Protein AF-0000000087151338 (afdb_homodimer)

pLDDT: mean 82.84, std 10.72, range [40.22, 98.25]

Secondary structure (DSSP, 8-state):
---EEEEEEEEESBTTB--TTS-EEEE--TTSEEEEE--TTSSHHHHHHHHHHHHHS--HHHHTS-GGG-GGGGSB-TT-TT-EEEEEEEEEETTS---EEEEEEEETT--EEEEESTT--HHHHHHHH--TTTEEEHHHHHHHHHS-HHHHHHHHHHHTT-HHHHHHHHHHHHHH-HHHHHHHHTHHHHHHHHHHHHHHHHHHHHHHHHHHHHHH-SPP-TTS-HHHHHHHHHHHHHTSTTTHHHHTT--GGGS-HHHHHHHHHHHHTSHHHHHHHHHHHHHHHHHHHHHTSPPHHHHHHHHHHHHHHHHHHHTSS-HHHHHHHHHHHHHHHSTT---TTB-TTT--B-SS-HHHHHHHHHGGGHHHHHHHHHHHHHHHHTTGGG-HHHHHHH--TTS--HHHHHHHHHHTT---HHHHHHHHHHHHHHHHHHHHHHHHHHHHHHHHHHHS-S-HHHHHHHHHHHHHHHHHHHHHHHHHHHHHHHHHHHHHHHHHHHHHHHHHHHHHHHHHHHHHHHHHHHHHHHHHHHHHHH-SSEEEEEEE-TT---EEEEEEEETTEEEEEHHHH--HHHHHHHHHHHHHHHHHT--SSB-EEEEES-STTS-HHHHHHHHHHIIIIISTTTSTTSPEEEEEE--HHHHHHHHHTTTSTTEEEEEEEE-SSS-EEESTTHHHHHHHHHHHHHHTT-HHHHHHHHHHHHHHHHHHHHHHHT--B-HHHHH---TTHHHHHHHHHHHHHHHHHHTT-----HHHHHHHHHHHHHHIIIIIHHHHS-------HHHHHHHHHHHHHHHHTTEEESSTTSS-EEE-SSSS---/---EEEEEEEEESBTTB--TTS-EEEE--TTSEEEEE--TTSSHHHHHHHHHHHHHS--HHHHTS-GGG-GGGGSB-TT-TT-EEEEEEEEEETTS---EEEEEEEETT--EEEEESTT--HHHHHHHH--TTTEEEHHHHHHHHHS-HHHHHHHHHHHTT-HHHHHHHHHHHHHH-HHHHHHHHTHHHHHHHHHHHHHHHHHHHHHHHHHHHHHH-SPP-TTS-HHHHHHHHHHHHHTSTTTHHHHTT--GGGS-HHHHHHHHHHHHTSHHHHHHHHHHHHHHHHHHHHHTSPPHHHHHHHHHHHHHHHHHHHTSS-HHHHHHHHHHHHHHHSTT---TTB-TTT--B-SS-HHHHHHHHHHTTHHHHHHHHHHHHHHHHTTGGG-HHHHHHH--TTS--HHHHHHHHHHTT---HHHHHHHHHHHHHHHHHHHHHHHHHHHHHHHHHHHS-S-HHHHHHHHHHHHHHHHHHHHHHHHHHHHHHHHHHHHHHHHHHHHHHHHHHHHHHHHHHHHHHHHHHHHHHHHHHHHHHH-SSEEEEEEE-TT---EEEEEEEETTEEEEEHHHH--HHHHHHHHHHHHHHHHHT--SSB-EEEEES-STTS-HHHHHHHHHHIIIIISTTTSTTSPEEEEEE--HHHHHHHHHTTTSTTEEEEEEEE-SSS-EEESTTHHHHHHHHHHHHHHTT-HHHHHHHHHHHHHHHHHHHHHHHT--B-GGGGGS-HHHHHHHHHHHHHHHHHHHHHTT---S-HHHHHHHHHHHHHHIIIIIHHHHT-------HHHHHHHHHHHHHHHHTTEEESSTTSS-EEE-SSSS---

Sequence (1646 aa):
MSGWYLQKISIEGFRGINNEGAPLVLKLKPDCVNSISAPNGVGKTSIFDAVVYAITGRVPKLDDLPAAEKGPSYYLNRFHAGGVGTITLTLAPAGGGAEVDVTVRRNGAGGRTVTASPGADGNAILADLNREFVLLDGKTFQDFIDLAPQKRGRSFAGLLGLKRYSSLRQGLASLTNTKAFNNHFGVAAKEARQSSAVVSVQRARSNIREAFTALVGDEYDPAEAEATMLAKAHSALSGIELLKPLCEGKTFEEIDPSSCVDAAKAAEGGEARAELAKILREEARWSEAVKAAPSEADAKRLVELAEARDTALKLTQGDLFRQLYGVSEAILADDDWADKCVCPTCDRSDAVSVLDHVRHKIAAFEAVETASADLAREWTEKGWNQLDELERLGHQADEQAQLADAKDVGLKGALDGGRARAVTEWLKTLTDRAVAQVKQLTDSKVALEKGLPEKLTAVVEKAEAARRLQSNLSDLRAALGEQATVAAELARIARVKSFLDTASSCFARAESAASARRLAAIEPITRDIFAAIMYTDVVPALRKRAGSEDLSISLAQFWTLPDISAQAVLSESYRNAFAISVYLAAASLYGGGARFLILDDVTSSFDSGHQFHLMNVIKGQFARPGVPDGPQVILLSHDKVLEKLFNTNANEGGWWHQCIQGTARTSVLPQSGAIHKIRDATHAFLDTGNTDDAAPRIRQYLEFKLEEVISRVGIPVPIGIAFNDDRHMAKNLIDAIKAAVDLHDAAGRLVLEPAQLAGLGTAVATIVSNYLSHWSTGQTHAFTAPSLKGVMQAIENFALCFQFQHPAGSNQYRYYRSLSQKIMSGWYLQKISIEGFRGINNEGAPLVLKLKPDCVNSISAPNGVGKTSIFDAVVYAITGRVPKLDDLPAAEKGPSYYLNRFHAGGVGTITLTLAPAGGGAEVDVTVRRNGAGGRTVTASPGADGNAILADLNREFVLLDGKTFQDFIDLAPQKRGRSFAGLLGLKRYSSLRQGLASLTNTKAFNNHFGVAAKEARQSSAVVSVQRARSNIREAFTALVGDEYDPAEAEATMLAKAHSALSGIELLKPLCEGKTFEEIDPSSCVDAAKAAEGGEARAELAKILREEARWSEAVKAAPSEADAKRLVELAEARDTALKLTQGDLFRQLYGVSEAILADDDWADKCVCPTCDRSDAVSVLDHVRHKIAAFEAVETASADLAREWTEKGWNQLDELERLGHQADEQAQLADAKDVGLKGALDGGRARAVTEWLKTLTDRAVAQVKQLTDSKVALEKGLPEKLTAVVEKAEAARRLQSNLSDLRAALGEQATVAAELARIARVKSFLDTASSCFARAESAASARRLAAIEPITRDIFAAIMYTDVVPALRKRAGSEDLSISLAQFWTLPDISAQAVLSESYRNAFAISVYLAAASLYGGGARFLILDDVTSSFDSGHQFHLMNVIKGQFARPGVPDGPQVILLSHDKVLEKLFNTNANEGGWWHQCIQGTARTSVLPQSGAIHKIRDATHAFLDTGNTDDAAPRIRQYLEFKLEEVISRVGIPVPIGIAFNDDRHMAKNLIDAIKAAVDLHDAAGRLVLEPAQLAGLGTAVATIVSNYLSHWSTGQTHAFTAPSLKGVMQAIENFALCFQFQHPAGSNQYRYYRSLSQKI

Nearest PDB structures (foldseek):
  6qj1-assembly1_A  TM=5.533E-01  e=1.615E-11  Thermochaetoides thermophila
  5dac-assembly1_B  TM=5.597E-01  e=1.422E-09  Thermochaetoides thermophila DSM 1495
  5da9-assembly1_A  TM=5.575E-01  e=9.130E-10  Thermochaetoides thermophila DSM 1495
  7zr1-assembly1_C  TM=3.745E-01  e=2.147E-12  Thermochaetoides thermophila
  5dac-assembly1_A  TM=4.943E-01  e=1.367E-08  Thermochaetoides thermophila DSM 1495

InterPro domains:
  IPR027417 P-loop containing nucleoside triphosphate hydrolase [G3DSA:3.40.50.300] (5-319)
  IPR027417 P-loop containing nucleoside triphosphate hydrolase [G3DSA:3.40.50.300] (364-651)
  IPR027417 P-loop containing nucleoside triphosphate hydrolase [SSF52540] (5-642)
  IPR038729 Rad50/SbcC-type AAA domain [PF13476] (8-67)

Radius of gyration: 72.07 Å; Cα contacts (8 Å, |Δi|>4): 2625; chains: 2; bounding box: 87×226×131 Å

Structure (mmCIF, N/CA/C/O backbone):
data_AF-0000000087151338-model_v1
#
loop_
_entity.id
_entity.type
_entity.pdbx_description
1 polymer 'DNA replication and repair protein RecF'
#
loop_
_atom_site.group_PDB
_atom_site.id
_atom_site.type_symbol
_atom_site.label_atom_id
_atom_site.label_alt_id
_atom_site.label_comp_id
_atom_site.label_asym_id
_atom_site.label_entity_id
_atom_site.label_seq_id
_atom_site.pdbx_PDB_ins_code
_atom_site.Cartn_x
_atom_site.Cartn_y
_atom_site.Cartn_z
_atom_site.occupancy
_atom_site.B_iso_or_equiv
_atom_site.auth_seq_id
_atom_site.auth_comp_id
_atom_site.auth_asym_id
_atom_site.auth_atom_id
_atom_site.pdbx_PDB_model_num
ATOM 1 N N . MET A 1 1 ? 37.25 -17.375 -23.797 1 55.53 1 MET A N 1
ATOM 2 C CA . MET A 1 1 ? 35.875 -17.234 -23.328 1 55.53 1 MET A CA 1
ATOM 3 C C . MET A 1 1 ? 35.812 -17.312 -21.812 1 55.53 1 MET A C 1
ATOM 5 O O . MET A 1 1 ? 36.375 -18.219 -21.203 1 55.53 1 MET A O 1
ATOM 9 N N . SER A 1 2 ? 35.438 -16.219 -21.062 1 76.94 2 SER A N 1
ATOM 10 C CA . SER A 1 2 ? 35.406 -16.094 -19.609 1 76.94 2 SER A CA 1
ATOM 11 C C . SER A 1 2 ? 34.062 -16.609 -19.047 1 76.94 2 SER A C 1
ATOM 13 O O . SER A 1 2 ? 33.062 -16.594 -19.75 1 76.94 2 SER A O 1
ATOM 15 N N . GLY A 1 3 ? 34.125 -17.547 -18.016 1 89.25 3 GLY A N 1
ATOM 16 C CA . GLY A 1 3 ? 32.938 -18.047 -17.344 1 89.25 3 GLY A CA 1
ATOM 17 C C . GLY A 1 3 ? 33.125 -19.422 -16.75 1 89.25 3 GLY A C 1
ATOM 18 O O . GLY A 1 3 ? 34.219 -19.984 -16.828 1 89.25 3 GLY A O 1
ATOM 19 N N . TRP A 1 4 ? 32.062 -19.906 -16.156 1 93.62 4 TRP A N 1
ATOM 20 C CA . TRP A 1 4 ? 32.156 -21.141 -15.406 1 93.62 4 TRP A CA 1
ATOM 21 C C . TRP A 1 4 ? 31.047 -22.109 -15.789 1 93.62 4 TRP A C 1
ATOM 23 O O . TRP A 1 4 ? 29.906 -21.688 -15.969 1 93.62 4 TRP A O 1
ATOM 33 N N . TYR A 1 5 ? 31.375 -23.422 -15.977 1 95 5 TYR A N 1
ATOM 34 C CA . TYR A 1 5 ? 30.406 -24.5 -16.094 1 95 5 TYR A CA 1
ATOM 35 C C . TYR A 1 5 ? 30.281 -25.266 -14.781 1 95 5 TYR A C 1
ATOM 37 O O . TYR A 1 5 ? 31.219 -25.281 -13.977 1 95 5 TYR A O 1
ATOM 45 N N . LEU A 1 6 ? 29.203 -25.891 -14.578 1 96.19 6 LEU A N 1
ATOM 46 C CA . LEU A 1 6 ? 28.969 -26.672 -13.367 1 96.19 6 LEU A CA 1
ATOM 47 C C . LEU A 1 6 ? 29.203 -28.156 -13.617 1 96.19 6 LEU A C 1
ATOM 49 O O . LEU A 1 6 ? 28.516 -28.75 -14.453 1 96.19 6 LEU A O 1
ATOM 53 N N . GLN A 1 7 ? 30.094 -28.719 -12.883 1 96.31 7 GLN A N 1
ATOM 54 C CA . GLN A 1 7 ? 30.469 -30.109 -13.109 1 96.31 7 GLN A CA 1
ATOM 55 C C . GLN A 1 7 ? 29.844 -31.031 -12.055 1 96.31 7 GLN A C 1
ATOM 57 O O . GLN A 1 7 ? 29.531 -32.188 -12.344 1 96.31 7 GLN A O 1
ATOM 62 N N . LYS A 1 8 ? 29.891 -30.5 -10.938 1 96.12 8 LYS A N 1
ATOM 63 C CA . LYS A 1 8 ? 29.391 -31.312 -9.836 1 96.12 8 LYS A CA 1
ATOM 64 C C . LYS A 1 8 ? 28.734 -30.438 -8.758 1 96.12 8 LYS A C 1
ATOM 66 O O . LYS A 1 8 ? 29.156 -29.297 -8.539 1 96.12 8 LYS A O 1
ATOM 71 N N . ILE A 1 9 ? 27.656 -30.969 -8.086 1 96.62 9 ILE A N 1
ATOM 72 C CA . ILE A 1 9 ? 27.016 -30.375 -6.918 1 96.62 9 ILE A CA 1
ATOM 73 C C . ILE A 1 9 ? 27.016 -31.375 -5.762 1 96.62 9 ILE A C 1
ATOM 75 O O . ILE A 1 9 ? 26.609 -32.531 -5.93 1 96.62 9 ILE A O 1
ATOM 79 N N . SER A 1 10 ? 27.547 -30.984 -4.719 1 96.44 10 SER A N 1
ATOM 80 C CA . SER A 1 10 ? 27.516 -31.797 -3.506 1 96.44 10 SER A CA 1
ATOM 81 C C . SER A 1 10 ? 26.766 -31.078 -2.387 1 96.44 10 SER A C 1
ATOM 83 O O . SER A 1 10 ? 27.062 -29.938 -2.061 1 96.44 10 SER A O 1
ATOM 85 N N . ILE A 1 11 ? 25.734 -31.781 -1.771 1 96.44 11 ILE A N 1
ATOM 86 C CA . ILE A 1 11 ? 24.906 -31.141 -0.757 1 96.44 11 ILE A CA 1
ATOM 87 C C . ILE A 1 11 ? 24.797 -32.062 0.461 1 96.44 11 ILE A C 1
ATOM 89 O O . ILE A 1 11 ? 24.547 -33.25 0.323 1 96.44 11 ILE A O 1
ATOM 93 N N . GLU A 1 12 ? 24.984 -31.531 1.596 1 95.06 12 GLU A N 1
ATOM 94 C CA . GLU A 1 12 ? 24.781 -32.25 2.855 1 95.06 12 GLU A CA 1
ATOM 95 C C . GLU A 1 12 ? 24.109 -31.344 3.891 1 95.06 12 GLU A C 1
ATOM 97 O O . GLU A 1 12 ? 24.562 -30.219 4.117 1 95.06 12 GLU A O 1
ATOM 102 N N . GLY A 1 13 ? 23.016 -31.859 4.512 1 94.88 13 GLY A N 1
ATOM 103 C CA . GLY A 1 13 ? 22.406 -31.203 5.66 1 94.88 13 GLY A CA 1
ATOM 104 C C . GLY A 1 13 ? 21.703 -29.922 5.305 1 94.88 13 GLY A C 1
ATOM 105 O O . GLY A 1 13 ? 21.734 -28.953 6.074 1 94.88 13 GLY A O 1
ATOM 106 N N . PHE A 1 14 ? 21.156 -29.797 4.195 1 95.31 14 PHE A N 1
ATOM 107 C CA . PHE A 1 14 ? 20.531 -28.562 3.75 1 95.31 14 PHE A CA 1
ATOM 108 C C . PHE A 1 14 ? 19.109 -28.812 3.264 1 95.31 14 PHE A C 1
ATOM 110 O O . PHE A 1 14 ? 18.891 -29.672 2.418 1 95.31 14 PHE A O 1
ATOM 117 N N . ARG A 1 15 ? 18.141 -28.078 3.777 1 93.5 15 ARG A N 1
ATOM 118 C CA . ARG A 1 15 ? 16.734 -28.156 3.406 1 93.5 15 ARG A CA 1
ATOM 119 C C . ARG A 1 15 ? 16.219 -29.578 3.492 1 93.5 15 ARG A C 1
ATOM 121 O O . ARG A 1 15 ? 16.234 -30.188 4.562 1 93.5 15 ARG A O 1
ATOM 128 N N . GLY A 1 16 ? 15.805 -30.172 2.395 1 89.69 16 GLY A N 1
ATOM 129 C CA . GLY A 1 16 ? 15.25 -31.516 2.385 1 89.69 16 GLY A CA 1
ATOM 130 C C . GLY A 1 16 ? 16.297 -32.594 2.164 1 89.69 16 GLY A C 1
ATOM 131 O O . GLY A 1 16 ? 15.961 -33.781 1.986 1 89.69 16 GLY A O 1
ATOM 132 N N . ILE A 1 17 ? 17.547 -32.188 2.223 1 91.69 17 ILE A N 1
ATOM 133 C CA . ILE A 1 17 ? 18.641 -33.125 1.998 1 91.69 17 ILE A CA 1
ATOM 134 C C . ILE A 1 17 ? 19.391 -33.375 3.303 1 91.69 17 ILE A C 1
ATOM 136 O O . ILE A 1 17 ? 20.172 -32.531 3.736 1 91.69 17 ILE A O 1
ATOM 140 N N . ASN A 1 18 ? 19.172 -34.438 3.969 1 88.69 18 ASN A N 1
ATOM 141 C CA . ASN A 1 18 ? 19.875 -34.812 5.191 1 88.69 18 ASN A CA 1
ATOM 142 C C . ASN A 1 18 ? 21.25 -35.375 4.891 1 88.69 18 ASN A C 1
ATOM 144 O O . ASN A 1 18 ? 22.266 -34.719 5.152 1 88.69 18 ASN A O 1
ATOM 148 N N . ASN A 1 19 ? 21.422 -36.469 4.137 1 87.19 19 ASN A N 1
ATOM 149 C CA . ASN A 1 19 ? 22.609 -37.156 3.654 1 87.19 19 ASN A CA 1
ATOM 150 C C . ASN A 1 19 ? 23.781 -37 4.625 1 87.19 19 ASN A C 1
ATOM 152 O O . ASN A 1 19 ? 24.891 -36.656 4.215 1 87.19 19 ASN A O 1
ATOM 156 N N . GLU A 1 20 ? 23.547 -37.281 5.926 1 84.06 20 GLU A N 1
ATOM 157 C CA . GLU A 1 20 ? 24.562 -37.188 6.973 1 84.06 20 GLU A CA 1
ATOM 158 C C . GLU A 1 20 ? 25.734 -38.125 6.711 1 84.06 20 GLU A C 1
ATOM 160 O O . GLU A 1 20 ? 25.547 -39.344 6.652 1 84.06 20 GLU A O 1
ATOM 165 N N . GLY A 1 21 ? 26.859 -37.562 6.543 1 81.38 21 GLY A N 1
ATOM 166 C CA . GLY A 1 21 ? 28.078 -38.344 6.332 1 81.38 21 GLY A CA 1
ATOM 167 C C . GLY A 1 21 ? 28.203 -38.875 4.918 1 81.38 21 GLY A C 1
ATOM 168 O O . GLY A 1 21 ? 29.203 -39.5 4.586 1 81.38 21 GLY A O 1
ATOM 169 N N . ALA A 1 22 ? 27.234 -38.688 4.129 1 83.06 22 ALA A N 1
ATOM 170 C CA . ALA A 1 22 ? 27.219 -39.125 2.738 1 83.06 22 ALA A CA 1
ATOM 171 C C . ALA A 1 22 ? 26.484 -38.125 1.854 1 83.06 22 ALA A C 1
ATOM 173 O O . ALA A 1 22 ? 25.344 -38.312 1.474 1 83.06 22 ALA A O 1
ATOM 174 N N . PRO A 1 23 ? 27.219 -37.125 1.527 1 90.75 23 PRO A N 1
ATOM 175 C CA . PRO A 1 23 ? 26.578 -36.031 0.78 1 90.75 23 PRO A CA 1
ATOM 176 C C . PRO A 1 23 ? 25.969 -36.5 -0.538 1 90.75 23 PRO A C 1
ATOM 178 O O . PRO A 1 23 ? 26.438 -37.469 -1.124 1 90.75 23 PRO A O 1
ATOM 181 N N . LEU A 1 24 ? 24.828 -35.844 -0.952 1 90.38 24 LEU A N 1
ATOM 182 C CA . LEU A 1 24 ? 24.266 -36.031 -2.287 1 90.38 24 LEU A CA 1
ATOM 183 C C . LEU A 1 24 ? 25.172 -35.406 -3.348 1 90.38 24 LEU A C 1
ATOM 185 O O . LEU A 1 24 ? 25.422 -34.219 -3.342 1 90.38 24 LEU A O 1
ATOM 189 N N . VAL A 1 25 ? 25.734 -36.25 -4.164 1 91.81 25 VAL A N 1
ATOM 190 C CA . VAL A 1 25 ? 26.641 -35.781 -5.203 1 91.81 25 VAL A CA 1
ATOM 191 C C . VAL A 1 25 ? 26 -35.969 -6.574 1 91.81 25 VAL A C 1
ATOM 193 O O . VAL A 1 25 ? 25.672 -37.094 -6.957 1 91.81 25 VAL A O 1
ATOM 196 N N . LEU A 1 26 ? 25.781 -34.906 -7.23 1 93.38 26 LEU A N 1
ATOM 197 C CA . LEU A 1 26 ? 25.25 -34.906 -8.586 1 93.38 26 LEU A CA 1
ATOM 198 C C . LEU A 1 26 ? 26.312 -34.531 -9.602 1 93.38 26 LEU A C 1
ATOM 200 O O . LEU A 1 26 ? 26.859 -33.438 -9.562 1 93.38 26 LEU A O 1
ATOM 204 N N . LYS A 1 27 ? 26.609 -35.438 -10.461 1 91.94 27 LYS A N 1
ATOM 205 C CA . LYS A 1 27 ? 27.578 -35.188 -11.523 1 91.94 27 LYS A CA 1
ATOM 206 C C . LYS A 1 27 ? 26.891 -34.656 -12.781 1 91.94 27 LYS A C 1
ATOM 208 O O . LYS A 1 27 ? 25.875 -35.219 -13.211 1 91.94 27 LYS A O 1
ATOM 213 N N . LEU A 1 28 ? 27.406 -33.625 -13.297 1 95.06 28 LEU A N 1
ATOM 214 C CA . LEU A 1 28 ? 26.828 -32.969 -14.477 1 95.06 28 LEU A CA 1
ATOM 215 C C . LEU A 1 28 ? 27.828 -32.969 -15.625 1 95.06 28 LEU A C 1
ATOM 217 O O . LEU A 1 28 ? 29.031 -33.094 -15.422 1 95.06 28 LEU A O 1
ATOM 221 N N . LYS A 1 29 ? 27.281 -32.812 -16.766 1 91.69 29 LYS A N 1
ATOM 222 C CA . LYS A 1 29 ? 28.109 -32.75 -17.969 1 91.69 29 LYS A CA 1
ATOM 223 C C . LYS A 1 29 ? 27.906 -31.438 -18.703 1 91.69 29 LYS A C 1
ATOM 225 O O . LYS A 1 29 ? 26.781 -31.125 -19.125 1 91.69 29 LYS A O 1
ATOM 230 N N . PRO A 1 30 ? 28.953 -30.688 -18.938 1 91.69 30 PRO A N 1
ATOM 231 C CA . PRO A 1 30 ? 28.812 -29.391 -19.594 1 91.69 30 PRO A CA 1
ATOM 232 C C . PRO A 1 30 ? 28.391 -29.516 -21.062 1 91.69 30 PRO A C 1
ATOM 234 O O . PRO A 1 30 ? 27.812 -28.578 -21.609 1 91.69 30 PRO A O 1
ATOM 237 N N . ASP A 1 31 ? 28.625 -30.672 -21.656 1 89.75 31 ASP A N 1
ATOM 238 C CA . ASP A 1 31 ? 28.344 -30.812 -23.078 1 89.75 31 ASP A CA 1
ATOM 239 C C . ASP A 1 31 ? 27.109 -31.672 -23.312 1 89.75 31 ASP A C 1
ATOM 241 O O . ASP A 1 31 ? 27.016 -32.375 -24.312 1 89.75 31 ASP A O 1
ATOM 245 N N . CYS A 1 32 ? 26.266 -31.656 -22.344 1 89.5 32 CYS A N 1
ATOM 246 C CA . CYS A 1 32 ? 24.969 -32.344 -22.422 1 89.5 32 CYS A CA 1
ATOM 247 C C . CYS A 1 32 ? 23.875 -31.516 -21.766 1 89.5 32 CYS A C 1
ATOM 249 O O . CYS A 1 32 ? 24.156 -30.625 -20.953 1 89.5 32 CYS A O 1
ATOM 251 N N . VAL A 1 33 ? 22.719 -31.734 -22.203 1 90.69 33 VAL A N 1
ATOM 252 C CA . VAL A 1 33 ? 21.578 -31.25 -21.438 1 90.69 33 VAL A CA 1
ATOM 253 C C . VAL A 1 33 ? 21.328 -32.188 -20.25 1 90.69 33 VAL A C 1
ATOM 255 O O . VAL A 1 33 ? 21.047 -33.375 -20.438 1 90.69 33 VAL A O 1
ATOM 258 N N . ASN A 1 34 ? 21.531 -31.609 -19.078 1 91.31 34 ASN A N 1
ATOM 259 C CA . ASN A 1 34 ? 21.406 -32.406 -17.859 1 91.31 34 ASN A CA 1
ATOM 260 C C . ASN A 1 34 ? 19.969 -32.406 -17.344 1 91.31 34 ASN A C 1
ATOM 262 O O . ASN A 1 34 ? 19.281 -31.375 -17.406 1 91.31 34 ASN A O 1
ATOM 266 N N . SER A 1 35 ? 19.484 -33.5 -16.875 1 88.25 35 SER A N 1
ATOM 267 C CA . SER A 1 35 ? 18.156 -33.594 -16.266 1 88.25 35 SER A CA 1
ATOM 268 C C . SER A 1 35 ? 18.219 -34.406 -14.977 1 88.25 35 SER A C 1
ATOM 270 O O . SER A 1 35 ? 18.922 -35.406 -14.898 1 88.25 35 SER A O 1
ATOM 272 N N . ILE A 1 36 ? 17.609 -33.875 -13.969 1 87.5 36 ILE A N 1
ATOM 273 C CA . ILE A 1 36 ? 17.469 -34.562 -12.695 1 87.5 36 ILE A CA 1
ATOM 274 C C . ILE A 1 36 ? 15.977 -34.75 -12.375 1 87.5 36 ILE A C 1
ATOM 276 O O . ILE A 1 36 ? 15.242 -33.75 -12.266 1 87.5 36 ILE A O 1
ATOM 280 N N . SER A 1 37 ? 15.531 -35.938 -12.312 1 80.94 37 SER A N 1
ATOM 281 C CA . SER A 1 37 ? 14.133 -36.219 -12.023 1 80.94 37 SER A CA 1
ATOM 282 C C . SER A 1 37 ? 13.961 -36.812 -10.625 1 80.94 37 SER A C 1
ATOM 284 O O . SER A 1 37 ? 14.812 -37.562 -10.164 1 80.94 37 SER A O 1
ATOM 286 N N . ALA A 1 38 ? 13.031 -36.375 -9.922 1 75.69 38 ALA A N 1
ATOM 287 C CA . ALA A 1 38 ? 12.672 -36.875 -8.602 1 75.69 38 ALA A CA 1
ATOM 288 C C . ALA A 1 38 ? 11.172 -36.75 -8.359 1 75.69 38 ALA A C 1
ATOM 290 O O . ALA A 1 38 ? 10.547 -35.781 -8.789 1 75.69 38 ALA A O 1
ATOM 291 N N . PRO A 1 39 ? 10.602 -37.844 -7.77 1 68.56 39 PRO A N 1
ATOM 292 C CA . PRO A 1 39 ? 9.203 -37.688 -7.355 1 68.56 39 PRO A CA 1
ATOM 293 C C . PRO A 1 39 ? 9.008 -36.531 -6.391 1 68.56 39 PRO A C 1
ATOM 295 O O . PRO A 1 39 ? 9.977 -36 -5.844 1 68.56 39 PRO A O 1
ATOM 298 N N . ASN A 1 40 ? 7.785 -36.188 -6.211 1 71.94 40 ASN A N 1
ATOM 299 C CA . ASN A 1 40 ? 7.477 -35.062 -5.332 1 71.94 40 ASN A CA 1
ATOM 300 C C . ASN A 1 40 ? 7.891 -35.344 -3.891 1 71.94 40 ASN A C 1
ATOM 302 O O . ASN A 1 40 ? 7.703 -36.469 -3.396 1 71.94 40 ASN A O 1
ATOM 306 N N . GLY A 1 41 ? 8.516 -34.375 -3.305 1 73.81 41 GLY A N 1
ATOM 307 C CA . GLY A 1 41 ? 8.844 -34.438 -1.891 1 73.81 41 GLY A CA 1
ATOM 308 C C . GLY A 1 41 ? 10.211 -35.062 -1.627 1 73.81 41 GLY A C 1
ATOM 309 O O . GLY A 1 41 ? 10.641 -35.156 -0.477 1 73.81 41 GLY A O 1
ATOM 310 N N . VAL A 1 42 ? 10.883 -35.406 -2.666 1 71.38 42 VAL A N 1
ATOM 311 C CA . VAL A 1 42 ? 12.156 -36.125 -2.471 1 71.38 42 VAL A CA 1
ATOM 312 C C . VAL A 1 42 ? 13.273 -35.094 -2.27 1 71.38 42 VAL A C 1
ATOM 314 O O . VAL A 1 42 ? 14.273 -35.375 -1.605 1 71.38 42 VAL A O 1
ATOM 317 N N . GLY A 1 43 ? 13.102 -33.875 -2.902 1 79.81 43 GLY A N 1
ATOM 318 C CA . GLY A 1 43 ? 14.141 -32.906 -2.629 1 79.81 43 GLY A CA 1
ATOM 319 C C . GLY A 1 43 ? 14.602 -32.156 -3.867 1 79.81 43 GLY A C 1
ATOM 320 O O . GLY A 1 43 ? 15.633 -31.484 -3.848 1 79.81 43 GLY A O 1
ATOM 321 N N . LYS A 1 44 ? 13.992 -32.281 -4.898 1 84.94 44 LYS A N 1
ATOM 322 C CA . LYS A 1 44 ? 14.359 -31.594 -6.133 1 84.94 44 LYS A CA 1
ATOM 323 C C . LYS A 1 44 ? 14.5 -30.094 -5.898 1 84.94 44 LYS A C 1
ATOM 325 O O . LYS A 1 44 ? 15.508 -29.5 -6.281 1 84.94 44 LYS A O 1
ATOM 330 N N . THR A 1 45 ? 13.516 -29.578 -5.258 1 87.25 45 THR A N 1
ATOM 331 C CA . THR A 1 45 ? 13.531 -28.141 -5.012 1 87.25 45 THR A CA 1
ATOM 332 C C . THR A 1 45 ? 14.625 -27.766 -4.016 1 87.25 45 THR A C 1
ATOM 334 O O . THR A 1 45 ? 15.172 -26.672 -4.062 1 87.25 45 THR A O 1
ATOM 337 N N . SER A 1 46 ? 14.961 -28.672 -3.176 1 92.12 46 SER A N 1
ATOM 338 C CA . SER A 1 46 ? 16.047 -28.422 -2.221 1 92.12 46 SER A CA 1
ATOM 339 C C . SER A 1 46 ? 17.391 -28.297 -2.926 1 92.12 46 SER A C 1
ATOM 341 O O . SER A 1 46 ? 18.266 -27.562 -2.469 1 92.12 46 SER A O 1
ATOM 343 N N . ILE A 1 47 ? 17.516 -29.031 -4.023 1 93.62 47 ILE A N 1
ATOM 344 C CA . ILE A 1 47 ? 18.734 -28.891 -4.824 1 93.62 47 ILE A CA 1
ATOM 345 C C . ILE A 1 47 ? 18.812 -27.484 -5.395 1 93.62 47 ILE A C 1
ATOM 347 O O . ILE A 1 47 ? 19.844 -26.828 -5.309 1 93.62 47 ILE A O 1
ATOM 351 N N . PHE A 1 48 ? 17.75 -27.062 -5.949 1 93.94 48 PHE A N 1
ATOM 352 C CA . PHE A 1 48 ? 17.656 -25.703 -6.477 1 93.94 48 PHE A CA 1
ATOM 353 C C . PHE A 1 48 ? 17.969 -24.688 -5.395 1 93.94 48 PHE A C 1
ATOM 355 O O . PHE A 1 48 ? 18.781 -23.781 -5.602 1 93.94 48 PHE A O 1
ATOM 362 N N . ASP A 1 49 ? 17.391 -24.828 -4.188 1 94.75 49 ASP A N 1
ATOM 363 C CA . ASP A 1 49 ? 17.578 -23.922 -3.07 1 94.75 49 ASP A CA 1
ATOM 364 C C . ASP A 1 49 ? 19.031 -23.891 -2.617 1 94.75 49 ASP A C 1
ATOM 366 O O . ASP A 1 49 ? 19.562 -22.859 -2.211 1 94.75 49 ASP A O 1
ATOM 370 N N . ALA A 1 50 ? 19.578 -25.031 -2.66 1 96.44 50 ALA A N 1
ATOM 371 C CA . ALA A 1 50 ? 20.984 -25.125 -2.24 1 96.44 50 ALA A CA 1
ATOM 372 C C . ALA A 1 50 ? 21.891 -24.297 -3.145 1 96.44 50 ALA A C 1
ATOM 374 O O . ALA A 1 50 ? 22.75 -23.562 -2.66 1 96.44 50 ALA A O 1
ATOM 375 N N . VAL A 1 51 ? 21.656 -24.406 -4.395 1 96.5 51 VAL A N 1
ATOM 376 C CA . VAL A 1 51 ? 22.484 -23.656 -5.34 1 96.5 51 VAL A CA 1
ATOM 377 C C . VAL A 1 51 ? 22.203 -22.172 -5.219 1 96.5 51 VAL A C 1
ATOM 379 O O . VAL A 1 51 ? 23.125 -21.344 -5.254 1 96.5 51 VAL A O 1
ATOM 382 N N . VAL A 1 52 ? 20.984 -21.844 -5.078 1 95 52 VAL A N 1
ATOM 383 C CA . VAL A 1 52 ? 20.609 -20.438 -4.891 1 95 52 VAL A CA 1
ATOM 384 C C . VAL A 1 52 ? 21.328 -19.875 -3.674 1 95 52 VAL A C 1
ATOM 386 O O . VAL A 1 52 ? 21.906 -18.781 -3.742 1 95 52 VAL A O 1
ATOM 389 N N . TYR A 1 53 ? 21.281 -20.625 -2.594 1 96.12 53 TYR A N 1
ATOM 390 C CA . TYR A 1 53 ? 21.922 -20.156 -1.369 1 96.12 53 TYR A CA 1
ATOM 391 C C . TYR A 1 53 ? 23.422 -20.016 -1.56 1 96.12 53 TYR A C 1
ATOM 393 O O . TYR A 1 53 ? 24.031 -19.047 -1.099 1 96.12 53 TYR A O 1
ATOM 401 N N . ALA A 1 54 ? 23.953 -20.984 -2.162 1 97.31 54 ALA A N 1
ATOM 402 C CA . ALA A 1 54 ? 25.406 -20.953 -2.383 1 97.31 54 ALA A CA 1
ATOM 403 C C . ALA A 1 54 ? 25.812 -19.703 -3.152 1 97.31 54 ALA A C 1
ATOM 405 O O . ALA A 1 54 ? 26.766 -19.016 -2.775 1 97.31 54 ALA A O 1
ATOM 406 N N . ILE A 1 55 ? 25.094 -19.375 -4.102 1 95.38 55 ILE A N 1
ATOM 407 C CA . ILE A 1 55 ? 25.469 -18.281 -5.004 1 95.38 55 ILE A CA 1
ATOM 408 C C . ILE A 1 55 ? 25.062 -16.938 -4.395 1 95.38 55 ILE A C 1
ATOM 410 O O . ILE A 1 55 ? 25.859 -16 -4.387 1 95.38 55 ILE A O 1
ATOM 414 N N . THR A 1 56 ? 23.922 -16.844 -3.84 1 93 56 THR A N 1
ATOM 415 C CA . THR A 1 56 ? 23.391 -15.547 -3.457 1 93 56 THR A CA 1
ATOM 416 C C . THR A 1 56 ? 23.547 -15.32 -1.954 1 93 56 THR A C 1
ATOM 418 O O . THR A 1 56 ? 23.516 -14.18 -1.485 1 93 56 THR A O 1
ATOM 421 N N . GLY A 1 57 ? 23.469 -16.344 -1.205 1 94.31 57 GLY A N 1
ATOM 422 C CA . GLY A 1 57 ? 23.562 -16.25 0.243 1 94.31 57 GLY A CA 1
ATOM 423 C C . GLY A 1 57 ? 22.203 -16.203 0.915 1 94.31 57 GLY A C 1
ATOM 424 O O . GLY A 1 57 ? 22.109 -16.141 2.143 1 94.31 57 GLY A O 1
ATOM 425 N N . ARG A 1 58 ? 21.219 -16.281 0.15 1 93.69 58 ARG A N 1
ATOM 426 C CA . ARG A 1 58 ? 19.875 -16.234 0.729 1 93.69 58 ARG A CA 1
ATOM 427 C C . ARG A 1 58 ? 18.922 -17.156 -0.011 1 93.69 58 ARG A C 1
ATOM 429 O O . ARG A 1 58 ? 19.156 -17.5 -1.177 1 93.69 58 ARG A O 1
ATOM 436 N N . VAL A 1 59 ? 17.969 -17.656 0.654 1 93.94 59 VAL A N 1
ATOM 437 C CA . VAL A 1 59 ? 16.844 -18.359 0.072 1 93.94 59 VAL A CA 1
ATOM 438 C C . VAL A 1 59 ? 15.578 -17.516 0.191 1 93.94 59 VAL A C 1
ATOM 440 O O . VAL A 1 59 ? 14.914 -17.531 1.23 1 93.94 59 VAL A O 1
ATOM 443 N N . PRO A 1 60 ? 15.211 -16.812 -0.88 1 88.31 60 PRO A N 1
ATOM 444 C CA . PRO A 1 60 ? 14.117 -15.852 -0.815 1 88.31 60 PRO A CA 1
ATOM 445 C C . PRO A 1 60 ? 12.812 -16.469 -0.304 1 88.31 60 PRO A C 1
ATOM 447 O O . PRO A 1 60 ? 12.094 -15.844 0.478 1 88.31 60 PRO A O 1
ATOM 450 N N . LYS A 1 61 ? 12.453 -17.672 -0.655 1 87.5 61 LYS A N 1
ATOM 451 C CA . LYS A 1 61 ? 11.211 -18.328 -0.253 1 87.5 61 LYS A CA 1
ATOM 452 C C . LYS A 1 61 ? 11.125 -18.453 1.266 1 87.5 61 LYS A C 1
ATOM 454 O O . LYS A 1 61 ? 10.031 -18.5 1.826 1 87.5 61 LYS A O 1
ATOM 459 N N . LEU A 1 62 ? 12.258 -18.484 1.931 1 92.12 62 LEU A N 1
ATOM 460 C CA . LEU A 1 62 ? 12.297 -18.578 3.385 1 92.12 62 LEU A CA 1
ATOM 461 C C . LEU A 1 62 ? 12.414 -17.203 4.027 1 92.12 62 LEU A C 1
ATOM 463 O O . LEU A 1 62 ? 11.695 -16.906 4.984 1 92.12 62 LEU A O 1
ATOM 467 N N . ASP A 1 63 ? 13.305 -16.359 3.494 1 92.06 63 ASP A N 1
ATOM 468 C CA . ASP A 1 63 ? 13.586 -15.055 4.082 1 92.06 63 ASP A CA 1
ATOM 469 C C . ASP A 1 63 ? 12.391 -14.117 3.93 1 92.06 63 ASP A C 1
ATOM 471 O O . ASP A 1 63 ? 12.227 -13.18 4.715 1 92.06 63 ASP A O 1
ATOM 475 N N . ASP A 1 64 ? 11.609 -14.367 2.928 1 87.44 64 ASP A N 1
ATOM 476 C CA . ASP A 1 64 ? 10.5 -13.453 2.656 1 87.44 64 ASP A CA 1
ATOM 477 C C . ASP A 1 64 ? 9.25 -13.859 3.428 1 87.44 64 ASP A C 1
ATOM 479 O O . ASP A 1 64 ? 8.234 -13.164 3.375 1 87.44 64 ASP A O 1
ATOM 483 N N . LEU A 1 65 ? 9.281 -14.961 4.133 1 87.5 65 LEU A N 1
ATOM 484 C CA . LEU A 1 65 ? 8.164 -15.352 4.98 1 87.5 65 LEU A CA 1
ATOM 485 C C . LEU A 1 65 ? 7.992 -14.375 6.137 1 87.5 65 LEU A C 1
ATOM 487 O O . LEU A 1 65 ? 8.953 -13.734 6.566 1 87.5 65 LEU A O 1
ATOM 491 N N . PRO A 1 66 ? 6.742 -14.273 6.621 1 83.44 66 PRO A N 1
ATOM 492 C CA . PRO A 1 66 ? 6.539 -13.438 7.812 1 83.44 66 PRO A CA 1
ATOM 493 C C . PRO A 1 66 ? 7.398 -13.883 8.992 1 83.44 66 PRO A C 1
ATOM 495 O O . PRO A 1 66 ? 7.695 -15.07 9.133 1 83.44 66 PRO A O 1
ATOM 498 N N . ALA A 1 67 ? 7.742 -12.938 9.859 1 83 67 ALA A N 1
ATOM 499 C CA . ALA A 1 67 ? 8.641 -13.172 10.984 1 83 67 ALA A CA 1
ATOM 500 C C . ALA A 1 67 ? 8.109 -14.289 11.883 1 83 67 ALA A C 1
ATOM 502 O O . ALA A 1 67 ? 8.891 -15.062 12.438 1 83 67 ALA A O 1
ATOM 503 N N . ALA A 1 68 ? 6.859 -14.453 11.945 1 80.12 68 ALA A N 1
ATOM 504 C CA . ALA A 1 68 ? 6.234 -15.438 12.828 1 80.12 68 ALA A CA 1
ATOM 505 C C . ALA A 1 68 ? 6.547 -16.859 12.375 1 80.12 68 ALA A C 1
ATOM 507 O O . ALA A 1 68 ? 6.531 -17.797 13.188 1 80.12 68 ALA A O 1
ATOM 508 N N . GLU A 1 69 ? 6.926 -17.016 11.094 1 84.94 69 GLU A N 1
ATOM 509 C CA . GLU A 1 69 ? 7.195 -18.328 10.539 1 84.94 69 GLU A CA 1
ATOM 510 C C . GLU A 1 69 ? 8.656 -18.734 10.734 1 84.94 69 GLU A C 1
ATOM 512 O O . GLU A 1 69 ? 9.016 -19.891 10.555 1 84.94 69 GLU A O 1
ATOM 517 N N . LYS A 1 70 ? 9.531 -17.797 11.266 1 85.94 70 LYS A N 1
ATOM 518 C CA . LYS A 1 70 ? 10.945 -18.062 11.539 1 85.94 70 LYS A CA 1
ATOM 519 C C . LYS A 1 70 ? 11.617 -18.734 10.344 1 85.94 70 LYS A C 1
ATOM 521 O O . LYS A 1 70 ? 12.25 -19.781 10.492 1 85.94 70 LYS A O 1
ATOM 526 N N . GLY A 1 71 ? 11.469 -18.188 9.078 1 89.12 71 GLY A N 1
ATOM 527 C CA . GLY A 1 71 ? 11.969 -18.719 7.82 1 89.12 71 GLY A CA 1
ATOM 528 C C . GLY A 1 71 ? 13.43 -19.125 7.887 1 89.12 71 GLY A C 1
ATOM 529 O O . GLY A 1 71 ? 13.789 -20.219 7.453 1 89.12 71 GLY A O 1
ATOM 530 N N . PRO A 1 72 ? 14.273 -18.328 8.508 1 89.69 72 PRO A N 1
ATOM 531 C CA . PRO A 1 72 ? 15.703 -18.625 8.547 1 89.69 72 PRO A CA 1
ATOM 532 C C . PRO A 1 72 ? 16.016 -19.906 9.32 1 89.69 72 PRO A C 1
ATOM 534 O O . PRO A 1 72 ? 17.094 -20.484 9.156 1 89.69 72 PRO A O 1
ATOM 537 N N . SER A 1 73 ? 15.133 -20.375 10.078 1 90.38 73 SER A N 1
ATOM 538 C CA . SER A 1 73 ? 15.367 -21.578 10.867 1 90.38 73 SER A CA 1
ATOM 539 C C . SER A 1 73 ? 15.227 -22.844 10.023 1 90.38 73 SER A C 1
ATOM 541 O O . SER A 1 73 ? 15.469 -23.953 10.5 1 90.38 73 SER A O 1
ATOM 543 N N . TYR A 1 74 ? 14.883 -22.656 8.766 1 92.69 74 TYR A N 1
ATOM 544 C CA . TYR A 1 74 ? 14.586 -23.828 7.953 1 92.69 74 TYR A CA 1
ATOM 545 C C . TYR A 1 74 ? 15.602 -23.984 6.828 1 92.69 74 TYR A C 1
ATOM 547 O O . TYR A 1 74 ? 15.367 -24.719 5.867 1 92.69 74 TYR A O 1
ATOM 555 N N . TYR A 1 75 ? 16.688 -23.328 6.93 1 94.81 75 TYR A N 1
ATOM 556 C CA . TYR A 1 75 ? 17.75 -23.484 5.938 1 94.81 75 TYR A CA 1
ATOM 557 C C . TYR A 1 75 ? 18.359 -24.875 6.023 1 94.81 75 TYR A C 1
ATOM 559 O O . TYR A 1 75 ? 18.609 -25.516 4.996 1 94.81 75 TYR A O 1
ATOM 567 N N . LEU A 1 76 ? 18.625 -25.297 7.281 1 94.38 76 LEU A N 1
ATOM 568 C CA . LEU A 1 76 ? 19.281 -26.578 7.516 1 94.38 76 LEU A CA 1
ATOM 569 C C . LEU A 1 76 ? 18.25 -27.688 7.645 1 94.38 76 LEU A C 1
ATOM 571 O O . LEU A 1 76 ? 17.109 -27.453 8.062 1 94.38 76 LEU A O 1
ATOM 575 N N . ASN A 1 77 ? 18.688 -28.844 7.129 1 92.38 77 ASN A N 1
ATOM 576 C CA . ASN A 1 77 ? 17.812 -30 7.336 1 92.38 77 ASN A CA 1
ATOM 577 C C . ASN A 1 77 ? 17.594 -30.266 8.82 1 92.38 77 ASN A C 1
ATOM 579 O O . ASN A 1 77 ? 18.547 -30.375 9.594 1 92.38 77 ASN A O 1
ATOM 583 N N . ARG A 1 78 ? 16.406 -30.406 9.18 1 88.81 78 ARG A N 1
ATOM 584 C CA . ARG A 1 78 ? 16.031 -30.484 10.586 1 88.81 78 ARG A CA 1
ATOM 585 C C . ARG A 1 78 ? 16.312 -31.875 11.156 1 88.81 78 ARG A C 1
ATOM 587 O O . ARG A 1 78 ? 16.359 -32.062 12.375 1 88.81 78 ARG A O 1
ATOM 594 N N . PHE A 1 79 ? 16.516 -32.781 10.328 1 87.12 79 PHE A N 1
ATOM 595 C CA . PHE A 1 79 ? 16.766 -34.156 10.773 1 87.12 79 PHE A CA 1
ATOM 596 C C . PHE A 1 79 ? 18.266 -34.438 10.82 1 87.12 79 PHE A C 1
ATOM 598 O O . PHE A 1 79 ? 18.672 -35.5 11.281 1 87.12 79 PHE A O 1
ATOM 605 N N . HIS A 1 80 ? 19.078 -33.531 10.25 1 89.06 80 HIS A N 1
ATOM 606 C CA . HIS A 1 80 ? 20.516 -33.688 10.25 1 89.06 80 HIS A CA 1
ATOM 607 C C . HIS A 1 80 ? 21.109 -33.438 11.633 1 89.06 80 HIS A C 1
ATOM 609 O O . HIS A 1 80 ? 20.875 -32.375 12.219 1 89.06 80 HIS A O 1
ATOM 615 N N . ALA A 1 81 ? 21.906 -34.25 12.211 1 86.31 81 ALA A N 1
ATOM 616 C CA . ALA A 1 81 ? 22.391 -34.156 13.586 1 86.31 81 ALA A CA 1
ATOM 617 C C . ALA A 1 81 ? 23.531 -33.156 13.688 1 86.31 81 ALA A C 1
ATOM 619 O O . ALA A 1 81 ? 23.734 -32.562 14.742 1 86.31 81 ALA A O 1
ATOM 620 N N . GLY A 1 82 ? 24.297 -32.906 12.742 1 86.38 82 GLY A N 1
ATOM 621 C CA . GLY A 1 82 ? 25.469 -32.062 12.781 1 86.38 82 GLY A CA 1
ATOM 622 C C . GLY A 1 82 ? 25.141 -30.578 12.836 1 86.38 82 GLY A C 1
ATOM 623 O O . GLY A 1 82 ? 25.984 -29.766 13.234 1 86.38 82 GLY A O 1
ATOM 624 N N . GLY A 1 83 ? 23.953 -30.188 12.438 1 88.06 83 GLY A N 1
ATOM 625 C CA . GLY A 1 83 ? 23.531 -28.797 12.461 1 88.06 83 GLY A CA 1
ATOM 626 C C . GLY A 1 83 ? 24.312 -27.922 11.492 1 88.06 83 GLY A C 1
ATOM 627 O O . GLY A 1 83 ? 24.547 -26.734 11.758 1 88.06 83 GLY A O 1
ATOM 628 N N . VAL A 1 84 ? 24.953 -28.531 10.562 1 93.44 84 VAL A N 1
ATOM 629 C CA . VAL A 1 84 ? 25.703 -27.781 9.547 1 93.44 84 VAL A CA 1
ATOM 630 C C . VAL A 1 84 ? 25.266 -28.234 8.156 1 93.44 84 VAL A C 1
ATOM 632 O O . VAL A 1 84 ? 25.047 -29.422 7.918 1 93.44 84 VAL A O 1
ATOM 635 N N . GLY A 1 85 ? 24.969 -27.234 7.336 1 96.06 85 GLY A N 1
ATOM 636 C CA . GLY A 1 85 ? 24.734 -27.5 5.926 1 96.06 85 GLY A CA 1
ATOM 637 C C . GLY A 1 85 ? 25.938 -27.203 5.051 1 96.06 85 GLY A C 1
ATOM 638 O O . GLY A 1 85 ? 26.609 -26.188 5.242 1 96.06 85 GLY A O 1
ATOM 639 N N . THR A 1 86 ? 26.312 -28.125 4.195 1 97.31 86 THR A N 1
ATOM 640 C CA . THR A 1 86 ? 27.453 -27.953 3.318 1 97.31 86 THR A CA 1
ATOM 641 C C . THR A 1 86 ? 27.062 -28.141 1.856 1 97.31 86 THR A C 1
ATOM 643 O O . THR A 1 86 ? 26.422 -29.125 1.495 1 97.31 86 THR A O 1
ATOM 646 N N . ILE A 1 87 ? 27.359 -27.156 1.036 1 98.25 87 ILE A N 1
ATOM 647 C CA . ILE A 1 87 ? 27.125 -27.188 -0.404 1 98.25 87 ILE A CA 1
ATOM 648 C C . ILE A 1 87 ? 28.438 -26.953 -1.143 1 98.25 87 ILE A C 1
ATOM 650 O O . ILE A 1 87 ? 29.125 -25.953 -0.906 1 98.25 87 ILE A O 1
ATOM 654 N N . THR A 1 88 ? 28.812 -27.828 -1.997 1 98.12 88 THR A N 1
ATOM 655 C CA . THR A 1 88 ? 30.016 -27.656 -2.799 1 98.12 88 THR A CA 1
ATOM 656 C C . THR A 1 88 ? 29.688 -27.641 -4.289 1 98.12 88 THR A C 1
ATOM 658 O O . THR A 1 88 ? 29.031 -28.547 -4.797 1 98.12 88 THR A O 1
ATOM 661 N N . LEU A 1 89 ? 30.078 -26.625 -4.914 1 97.94 89 LEU A N 1
ATOM 662 C CA . LEU A 1 89 ? 29.953 -26.516 -6.363 1 97.94 89 LEU A CA 1
ATOM 663 C C . LEU A 1 89 ? 31.312 -26.719 -7.035 1 97.94 89 LEU A C 1
ATOM 665 O O . LEU A 1 89 ? 32.25 -25.984 -6.766 1 97.94 89 LEU A O 1
ATOM 669 N N . THR A 1 90 ? 31.406 -27.703 -7.84 1 97.81 90 THR A N 1
ATOM 670 C CA . THR A 1 90 ? 32.594 -27.906 -8.656 1 97.81 90 THR A CA 1
ATOM 671 C C . THR A 1 90 ? 32.438 -27.25 -10.023 1 97.81 90 THR A C 1
ATOM 673 O O . THR A 1 90 ? 31.562 -27.656 -10.812 1 97.81 90 THR A O 1
ATOM 676 N N . LEU A 1 91 ? 33.281 -26.328 -10.312 1 96.75 91 LEU A N 1
ATOM 677 C CA . LEU A 1 91 ? 33.156 -25.484 -11.5 1 96.75 91 LEU A CA 1
ATOM 678 C C . LEU A 1 91 ? 34.312 -25.688 -12.445 1 96.75 91 LEU A C 1
ATOM 680 O O . LEU A 1 91 ? 35.469 -25.812 -12.008 1 96.75 91 LEU A O 1
ATOM 684 N N . ALA A 1 92 ? 34 -25.734 -13.68 1 95 92 ALA A N 1
ATOM 685 C CA . ALA A 1 92 ? 35.031 -25.797 -14.727 1 95 92 ALA A CA 1
ATOM 686 C C . ALA A 1 92 ? 35.062 -24.484 -15.516 1 95 92 ALA A C 1
ATOM 688 O O . ALA A 1 92 ? 34.062 -24.031 -16.031 1 95 92 ALA A O 1
ATOM 689 N N . PRO A 1 93 ? 36.281 -23.875 -15.586 1 92 93 PRO A N 1
ATOM 690 C CA . PRO A 1 93 ? 36.375 -22.641 -16.391 1 92 93 PRO A CA 1
ATOM 691 C C . PRO A 1 93 ? 36.094 -22.891 -17.875 1 92 93 PRO A C 1
ATOM 693 O O . PRO A 1 93 ? 36.594 -23.875 -18.438 1 92 93 PRO A O 1
ATOM 696 N N . ALA A 1 94 ? 35.344 -22.031 -18.484 1 88.94 94 ALA A N 1
ATOM 697 C CA . ALA A 1 94 ? 34.969 -22.141 -19.891 1 88.94 94 ALA A CA 1
ATOM 698 C C . ALA A 1 94 ? 36.219 -22.047 -20.781 1 88.94 94 ALA A C 1
ATOM 700 O O . ALA A 1 94 ? 36.25 -22.641 -21.875 1 88.94 94 ALA A O 1
ATOM 701 N N . GLY A 1 95 ? 37.219 -21.25 -20.391 1 85.5 95 GLY A N 1
ATOM 702 C CA . GLY A 1 95 ? 38.438 -21.078 -21.172 1 85.5 95 GLY A CA 1
ATOM 703 C C . GLY A 1 95 ? 39.406 -22.234 -21.016 1 85.5 95 GLY A C 1
ATOM 704 O O . GLY A 1 95 ? 40.5 -22.203 -21.578 1 85.5 95 GLY A O 1
ATOM 705 N N . GLY A 1 96 ? 39.062 -23.156 -20.297 1 86.38 96 GLY A N 1
ATOM 706 C CA . GLY A 1 96 ? 39.969 -24.266 -20.047 1 86.38 96 GLY A CA 1
ATOM 707 C C . GLY A 1 96 ? 40.75 -24.141 -18.766 1 86.38 96 GLY A C 1
ATOM 708 O O . GLY A 1 96 ? 40.906 -23.031 -18.234 1 86.38 96 GLY A O 1
ATOM 709 N N . GLY A 1 97 ? 41.125 -25.281 -18.156 1 86.94 97 GLY A N 1
ATOM 710 C CA . GLY A 1 97 ? 41.875 -25.266 -16.922 1 86.94 97 GLY A CA 1
ATOM 711 C C . GLY A 1 97 ? 41.375 -26.266 -15.898 1 86.94 97 GLY A C 1
ATOM 712 O O . GLY A 1 97 ? 40.531 -27.109 -16.219 1 86.94 97 GLY A O 1
ATOM 713 N N . ALA A 1 98 ? 41.906 -26.062 -14.695 1 90.94 98 ALA A N 1
ATOM 714 C CA . ALA A 1 98 ? 41.562 -27.016 -13.641 1 90.94 98 ALA A CA 1
ATOM 715 C C . ALA A 1 98 ? 40.219 -26.672 -12.992 1 90.94 98 ALA A C 1
ATOM 717 O O . ALA A 1 98 ? 39.875 -25.484 -12.891 1 90.94 98 ALA A O 1
ATOM 718 N N . GLU A 1 99 ? 39.531 -27.641 -12.617 1 94.56 99 GLU A N 1
ATOM 719 C CA . GLU A 1 99 ? 38.281 -27.453 -11.891 1 94.56 99 GLU A CA 1
ATOM 720 C C . GLU A 1 99 ? 38.531 -26.766 -10.539 1 94.56 99 GLU A C 1
ATOM 722 O O . GLU A 1 99 ? 39.594 -26.922 -9.945 1 94.56 99 GLU A O 1
ATOM 727 N N . VAL A 1 100 ? 37.594 -25.984 -10.156 1 95.88 100 VAL A N 1
ATOM 728 C CA . VAL A 1 100 ? 37.656 -25.281 -8.875 1 95.88 100 VAL A CA 1
ATOM 729 C C . VAL A 1 100 ? 36.469 -25.688 -8.008 1 95.88 100 VAL A C 1
ATOM 731 O O . VAL A 1 100 ? 35.312 -25.703 -8.484 1 95.88 100 VAL A O 1
ATOM 734 N N . ASP A 1 101 ? 36.75 -26.062 -6.801 1 97.56 101 ASP A N 1
ATOM 735 C CA . ASP A 1 101 ? 35.688 -26.344 -5.828 1 97.56 101 ASP A CA 1
ATOM 736 C C . ASP A 1 101 ? 35.406 -25.125 -4.961 1 97.56 101 ASP A C 1
ATOM 738 O O . ASP A 1 101 ? 36.344 -24.531 -4.391 1 97.56 101 ASP A O 1
ATOM 742 N N . VAL A 1 102 ? 34.219 -24.703 -4.941 1 97.94 102 VAL A N 1
ATOM 743 C CA . VAL A 1 102 ? 33.781 -23.672 -4.016 1 97.94 102 VAL A CA 1
ATOM 744 C C . VAL A 1 102 ? 32.812 -24.281 -3.002 1 97.94 102 VAL A C 1
ATOM 746 O O . VAL A 1 102 ? 31.734 -24.781 -3.371 1 97.94 102 VAL A O 1
ATOM 749 N N . THR A 1 103 ? 33.156 -24.266 -1.75 1 98.12 103 THR A N 1
ATOM 750 C CA . THR A 1 103 ? 32.344 -24.859 -0.694 1 98.12 103 THR A CA 1
ATOM 751 C C . THR A 1 103 ? 31.734 -23.781 0.199 1 98.12 103 THR A C 1
ATOM 753 O O . THR A 1 103 ? 32.438 -22.922 0.712 1 98.12 103 THR A O 1
ATOM 756 N N . VAL A 1 104 ? 30.453 -23.812 0.32 1 98.19 104 VAL A N 1
ATOM 757 C CA . VAL A 1 104 ? 29.719 -22.906 1.19 1 98.19 104 VAL A CA 1
ATOM 758 C C . VAL A 1 104 ? 29.141 -23.672 2.373 1 98.19 104 VAL A C 1
ATOM 760 O O . VAL A 1 104 ? 28.469 -24.703 2.191 1 98.19 104 VAL A O 1
ATOM 763 N N . ARG A 1 105 ? 29.422 -23.203 3.582 1 97.56 105 ARG A N 1
ATOM 764 C CA . ARG A 1 105 ? 28.922 -23.844 4.793 1 97.56 105 ARG A CA 1
ATOM 765 C C . ARG A 1 105 ? 28.078 -22.875 5.609 1 97.56 105 ARG A C 1
ATOM 767 O O . ARG A 1 105 ? 28.359 -21.688 5.66 1 97.56 105 ARG A O 1
ATOM 774 N N . ARG A 1 106 ? 26.953 -23.406 6.07 1 96.31 106 ARG A N 1
ATOM 775 C CA . ARG A 1 106 ? 26.109 -22.656 6.996 1 96.31 106 ARG A CA 1
ATOM 776 C C . ARG A 1 106 ? 25.969 -23.391 8.32 1 96.31 106 ARG A C 1
ATOM 778 O O . ARG A 1 106 ? 25.672 -24.594 8.344 1 96.31 106 ARG A O 1
ATOM 785 N N . ASN A 1 107 ? 26.188 -22.688 9.398 1 94.06 107 ASN A N 1
ATOM 786 C CA . ASN A 1 107 ? 26.016 -23.328 10.703 1 94.06 107 ASN A CA 1
ATOM 787 C C . ASN A 1 107 ? 24.656 -23.016 11.32 1 94.06 107 ASN A C 1
ATOM 789 O O . ASN A 1 107 ? 23.859 -22.297 10.727 1 94.06 107 ASN A O 1
ATOM 793 N N . GLY A 1 108 ? 24.359 -23.656 12.43 1 90.5 108 GLY A N 1
ATOM 794 C CA . GLY A 1 108 ? 23.078 -23.547 13.078 1 90.5 108 GLY A CA 1
ATOM 795 C C . GLY A 1 108 ? 22.719 -22.125 13.484 1 90.5 108 GLY A C 1
ATOM 796 O O . GLY A 1 108 ? 21.547 -21.766 13.539 1 90.5 108 GLY A O 1
ATOM 797 N N . ALA A 1 109 ? 23.672 -21.25 13.719 1 90.19 109 ALA A N 1
ATOM 798 C CA . ALA A 1 109 ? 23.453 -19.875 14.141 1 90.19 109 ALA A CA 1
ATOM 799 C C . ALA A 1 109 ? 23.25 -18.953 12.93 1 90.19 109 ALA A C 1
ATOM 801 O O . ALA A 1 109 ? 22.953 -17.766 13.086 1 90.19 109 ALA A O 1
ATOM 802 N N . GLY A 1 110 ? 23.391 -19.516 11.742 1 91.31 110 GLY A N 1
ATOM 803 C CA . GLY A 1 110 ? 23.172 -18.734 10.539 1 91.31 110 GLY A CA 1
ATOM 804 C C . GLY A 1 110 ? 24.453 -18.219 9.914 1 91.31 110 GLY A C 1
ATOM 805 O O . GLY A 1 110 ? 24.422 -17.516 8.906 1 91.31 110 GLY A O 1
ATOM 806 N N . GLY A 1 111 ? 25.594 -18.5 10.523 1 93.75 111 GLY A N 1
ATOM 807 C CA . GLY A 1 111 ? 26.875 -18.062 9.984 1 93.75 111 GLY A CA 1
ATOM 808 C C . GLY A 1 111 ? 27.234 -18.75 8.672 1 93.75 111 GLY A C 1
ATOM 809 O O . GLY A 1 111 ? 27.141 -19.969 8.555 1 93.75 111 GLY A O 1
ATOM 810 N N . ARG A 1 112 ? 27.547 -17.953 7.629 1 95.94 112 ARG A N 1
ATOM 811 C CA . ARG A 1 112 ? 27.906 -18.422 6.297 1 95.94 112 ARG A CA 1
ATOM 812 C C . ARG A 1 112 ? 29.406 -18.312 6.055 1 95.94 112 ARG A C 1
ATOM 814 O O . ARG A 1 112 ? 29.984 -17.25 6.27 1 95.94 112 ARG A O 1
ATOM 821 N N . THR A 1 113 ? 30.094 -19.391 5.684 1 96.56 113 THR A N 1
ATOM 822 C CA . THR A 1 113 ? 31.516 -19.391 5.332 1 96.56 113 THR A CA 1
ATOM 823 C C . THR A 1 113 ? 31.719 -19.938 3.922 1 96.56 113 THR A C 1
ATOM 825 O O . THR A 1 113 ? 31.016 -20.859 3.496 1 96.56 113 THR A O 1
ATOM 828 N N . VAL A 1 114 ? 32.656 -19.344 3.186 1 97.5 114 VAL A N 1
ATOM 829 C CA . VAL A 1 114 ? 32.969 -19.75 1.821 1 97.5 114 VAL A CA 1
ATOM 830 C C . VAL A 1 114 ? 34.438 -20.125 1.73 1 97.5 114 VAL A C 1
ATOM 832 O O . VAL A 1 114 ? 35.312 -19.344 2.154 1 97.5 114 VAL A O 1
ATOM 835 N N . THR A 1 115 ? 34.719 -21.328 1.268 1 96.88 115 THR A N 1
ATOM 836 C CA . THR A 1 115 ? 36.062 -21.781 0.981 1 96.88 115 THR A CA 1
ATOM 837 C C . THR A 1 115 ? 36.188 -22.266 -0.459 1 96.88 115 THR A C 1
ATOM 839 O O . THR A 1 115 ? 35.188 -22.672 -1.064 1 96.88 115 THR A O 1
ATOM 842 N N . ALA A 1 116 ? 37.344 -22.156 -1.045 1 96.88 116 ALA A N 1
ATOM 843 C CA . ALA A 1 116 ? 37.562 -22.578 -2.424 1 96.88 116 ALA A CA 1
ATOM 844 C C . ALA A 1 116 ? 38.906 -23.266 -2.57 1 96.88 116 ALA A C 1
ATOM 846 O O . ALA A 1 116 ? 39.688 -23.297 -1.63 1 96.88 116 ALA A O 1
ATOM 847 N N . SER A 1 117 ? 39.031 -23.938 -3.75 1 95.25 117 SER A N 1
ATOM 848 C CA . SER A 1 117 ? 40.312 -24.547 -4.086 1 95.25 117 SER A CA 1
ATOM 849 C C . SER A 1 117 ? 41.438 -23.531 -3.982 1 95.25 117 SER A C 1
ATOM 851 O O . SER A 1 117 ? 41.219 -22.328 -4.125 1 95.25 117 SER A O 1
ATOM 853 N N . PRO A 1 118 ? 42.688 -24.078 -3.709 1 91 118 PRO A N 1
ATOM 854 C CA . PRO A 1 118 ? 43.812 -23.172 -3.535 1 91 118 PRO A CA 1
ATOM 855 C C . PRO A 1 118 ? 44.031 -22.25 -4.738 1 91 118 PRO A C 1
ATOM 857 O O . PRO A 1 118 ? 43.969 -22.703 -5.883 1 91 118 PRO A O 1
ATOM 860 N N . GLY A 1 119 ? 44.188 -20.938 -4.496 1 89.81 119 GLY A N 1
ATOM 861 C CA . GLY A 1 119 ? 44.438 -19.969 -5.539 1 89.81 119 GLY A CA 1
ATOM 862 C C . GLY A 1 119 ? 43.188 -19.312 -6.078 1 89.81 119 GLY A C 1
ATOM 863 O O . GLY A 1 119 ? 43.25 -18.359 -6.855 1 89.81 119 GLY A O 1
ATOM 864 N N . ALA A 1 120 ? 42.062 -19.828 -5.699 1 92.44 120 ALA A N 1
ATOM 865 C CA . ALA A 1 120 ? 40.812 -19.266 -6.191 1 92.44 120 ALA A CA 1
ATOM 866 C C . ALA A 1 120 ? 40.094 -18.484 -5.102 1 92.44 120 ALA A C 1
ATOM 868 O O . ALA A 1 120 ? 40.188 -18.828 -3.918 1 92.44 120 ALA A O 1
ATOM 869 N N . ASP A 1 121 ? 39.469 -17.422 -5.508 1 94.75 121 ASP A N 1
ATOM 870 C CA . ASP A 1 121 ? 38.625 -16.641 -4.605 1 94.75 121 ASP A CA 1
ATOM 871 C C . ASP A 1 121 ? 37.156 -17.047 -4.711 1 94.75 121 ASP A C 1
ATOM 873 O O . ASP A 1 121 ? 36.469 -16.625 -5.625 1 94.75 121 ASP A O 1
ATOM 877 N N . GLY A 1 122 ? 36.75 -17.734 -3.727 1 95.5 122 GLY A N 1
ATOM 878 C CA . GLY A 1 122 ? 35.406 -18.281 -3.74 1 95.5 122 GLY A CA 1
ATOM 879 C C . GLY A 1 122 ? 34.344 -17.203 -3.777 1 95.5 122 GLY A C 1
ATOM 880 O O . GLY A 1 122 ? 33.375 -17.312 -4.531 1 95.5 122 GLY A O 1
ATOM 881 N N . ASN A 1 123 ? 34.469 -16.188 -3.031 1 95.5 123 ASN A N 1
ATOM 882 C CA . ASN A 1 123 ? 33.469 -15.117 -2.975 1 95.5 123 ASN A CA 1
ATOM 883 C C . ASN A 1 123 ? 33.375 -14.383 -4.309 1 95.5 123 ASN A C 1
ATOM 885 O O . ASN A 1 123 ? 32.281 -14.016 -4.73 1 95.5 123 ASN A O 1
ATOM 889 N N . ALA A 1 124 ? 34.469 -14.148 -4.922 1 93.88 124 ALA A N 1
ATOM 890 C CA . ALA A 1 124 ? 34.469 -13.469 -6.215 1 93.88 124 ALA A CA 1
ATOM 891 C C . ALA A 1 124 ? 33.781 -14.32 -7.285 1 93.88 124 ALA A C 1
ATOM 893 O O . ALA A 1 124 ? 33.031 -13.789 -8.125 1 93.88 124 ALA A O 1
ATOM 894 N N . ILE A 1 125 ? 34.031 -15.594 -7.211 1 93.88 125 ILE A N 1
ATOM 895 C CA . ILE A 1 125 ? 33.406 -16.5 -8.18 1 93.88 125 ILE A CA 1
ATOM 896 C C . ILE A 1 125 ? 31.906 -16.516 -7.988 1 93.88 125 ILE A C 1
ATOM 898 O O . ILE A 1 125 ? 31.156 -16.391 -8.953 1 93.88 125 ILE A O 1
ATOM 902 N N . LEU A 1 126 ? 31.516 -16.625 -6.734 1 94.62 126 LEU A N 1
ATOM 903 C CA . LEU A 1 126 ? 30.078 -16.672 -6.445 1 94.62 126 LEU A CA 1
ATOM 904 C C . LEU A 1 126 ? 29.406 -15.359 -6.848 1 94.62 126 LEU A C 1
ATOM 906 O O . LEU A 1 126 ? 28.281 -15.359 -7.355 1 94.62 126 LEU A O 1
ATOM 910 N N . ALA A 1 127 ? 30.062 -14.266 -6.664 1 91 127 ALA A N 1
ATOM 911 C CA . ALA A 1 127 ? 29.547 -12.969 -7.082 1 91 127 ALA A CA 1
ATOM 912 C C . ALA A 1 127 ? 29.375 -12.906 -8.602 1 91 127 ALA A C 1
ATOM 914 O O . ALA A 1 127 ? 28.422 -12.305 -9.102 1 91 127 ALA A O 1
ATOM 915 N N . ASP A 1 128 ? 30.266 -13.508 -9.227 1 89.06 128 ASP A N 1
ATOM 916 C CA . ASP A 1 128 ? 30.234 -13.531 -10.688 1 89.06 128 ASP A CA 1
ATOM 917 C C . ASP A 1 128 ? 29.094 -14.406 -11.195 1 89.06 128 ASP A C 1
ATOM 919 O O . ASP A 1 128 ? 28.531 -14.148 -12.266 1 89.06 128 ASP A O 1
ATOM 923 N N . LEU A 1 129 ? 28.75 -15.375 -10.445 1 91.5 129 LEU A N 1
ATOM 924 C CA . LEU A 1 129 ? 27.703 -16.312 -10.828 1 91.5 129 LEU A CA 1
ATOM 925 C C . LEU A 1 129 ? 26.328 -15.75 -10.5 1 91.5 129 LEU A C 1
ATOM 927 O O . LEU A 1 129 ? 25.312 -16.234 -11.008 1 91.5 129 LEU A O 1
ATOM 931 N N . ASN A 1 130 ? 26.297 -14.82 -9.656 1 88.12 130 ASN A N 1
ATOM 932 C CA . ASN A 1 130 ? 25.031 -14.273 -9.156 1 88.12 130 ASN A CA 1
ATOM 933 C C . ASN A 1 130 ? 24.359 -13.383 -10.195 1 88.12 130 ASN A C 1
ATOM 935 O O . ASN A 1 130 ? 24.484 -12.156 -10.148 1 88.12 130 ASN A O 1
ATOM 939 N N . ARG A 1 131 ? 23.609 -14.102 -11.086 1 80.31 131 ARG A N 1
ATOM 940 C CA . ARG A 1 131 ? 22.891 -13.414 -12.156 1 80.31 131 ARG A CA 1
ATOM 941 C C . ARG A 1 131 ? 21.438 -13.891 -12.227 1 80.31 131 ARG A C 1
ATOM 943 O O . ARG A 1 131 ? 21.141 -15.016 -11.828 1 80.31 131 ARG A O 1
ATOM 950 N N . GLU A 1 132 ? 20.516 -13.156 -12.766 1 74.69 132 GLU A N 1
ATOM 951 C CA . GLU A 1 132 ? 19.078 -13.406 -12.719 1 74.69 132 GLU A CA 1
ATOM 952 C C . GLU A 1 132 ? 18.688 -14.562 -13.641 1 74.69 132 GLU A C 1
ATOM 954 O O . GLU A 1 132 ? 17.688 -15.234 -13.406 1 74.69 132 GLU A O 1
ATOM 959 N N . PHE A 1 133 ? 19.547 -14.922 -14.594 1 78.12 133 PHE A N 1
ATOM 960 C CA . PHE A 1 133 ? 19.094 -15.914 -15.562 1 78.12 133 PHE A CA 1
ATOM 961 C C . PHE A 1 133 ? 19.688 -17.281 -15.25 1 78.12 133 PHE A C 1
ATOM 963 O O . PHE A 1 133 ? 19.391 -18.266 -15.938 1 78.12 133 PHE A O 1
ATOM 970 N N . VAL A 1 134 ? 20.375 -17.328 -14.18 1 83.75 134 VAL A N 1
ATOM 971 C CA . VAL A 1 134 ? 21.094 -18.578 -13.898 1 83.75 134 VAL A CA 1
ATOM 972 C C . VAL A 1 134 ? 20.156 -19.547 -13.195 1 83.75 134 VAL A C 1
ATOM 974 O O . VAL A 1 134 ? 20.203 -20.766 -13.445 1 83.75 134 VAL A O 1
ATOM 977 N N . LEU A 1 135 ? 19.344 -19.016 -12.375 1 88.62 135 LEU A N 1
ATOM 978 C CA . LEU A 1 135 ? 18.453 -19.828 -11.555 1 88.62 135 LEU A CA 1
ATOM 979 C C . LEU A 1 135 ? 17 -19.438 -11.766 1 88.62 135 LEU A C 1
ATOM 981 O O . LEU A 1 135 ? 16.562 -18.391 -11.312 1 88.62 135 LEU A O 1
ATOM 985 N N . LEU A 1 136 ? 16.281 -20.281 -12.438 1 87.31 136 LEU A N 1
ATOM 986 C CA . LEU A 1 136 ? 14.883 -19.984 -12.766 1 87.31 136 LEU A CA 1
ATOM 987 C C . LEU A 1 136 ? 13.961 -21.109 -12.305 1 87.31 136 LEU A C 1
ATOM 989 O O . LEU A 1 136 ? 14.266 -22.281 -12.5 1 87.31 136 LEU A O 1
ATOM 993 N N . ASP A 1 137 ? 12.93 -20.719 -11.633 1 87.44 137 ASP A N 1
ATOM 994 C CA . ASP A 1 137 ? 11.945 -21.719 -11.203 1 87.44 137 ASP A CA 1
ATOM 995 C C . ASP A 1 137 ? 10.578 -21.438 -11.82 1 87.44 137 ASP A C 1
ATOM 997 O O . ASP A 1 137 ? 10.391 -20.438 -12.508 1 87.44 137 ASP A O 1
ATOM 1001 N N . GLY A 1 138 ? 9.688 -22.344 -11.664 1 81.88 138 GLY A N 1
ATOM 1002 C CA . GLY A 1 138 ? 8.352 -22.234 -12.234 1 81.88 138 GLY A CA 1
ATOM 1003 C C . GLY A 1 138 ? 7.617 -20.984 -11.812 1 81.88 138 GLY A C 1
ATOM 1004 O O . GLY A 1 138 ? 6.938 -20.344 -12.625 1 81.88 138 GLY A O 1
ATOM 1005 N N . LYS A 1 139 ? 7.734 -20.609 -10.656 1 80.5 139 LYS A N 1
ATOM 1006 C CA . LYS A 1 139 ? 7.051 -19.422 -10.133 1 80.5 139 LYS A CA 1
ATOM 1007 C C . LYS A 1 139 ? 7.512 -18.156 -10.859 1 80.5 139 LYS A C 1
ATOM 1009 O O . LYS A 1 139 ? 6.711 -17.25 -11.117 1 80.5 139 LYS A O 1
ATOM 1014 N N . THR A 1 140 ? 8.773 -18.094 -11.148 1 83.62 140 THR A N 1
ATOM 1015 C CA . THR A 1 140 ? 9.312 -16.938 -11.859 1 83.62 140 THR A CA 1
ATOM 1016 C C . THR A 1 140 ? 8.617 -16.75 -13.203 1 83.62 140 THR A C 1
ATOM 1018 O O . THR A 1 140 ? 8.258 -15.633 -13.562 1 83.62 140 THR A O 1
ATOM 1021 N N . PHE A 1 141 ? 8.398 -17.844 -13.82 1 85.06 141 PHE A N 1
ATOM 1022 C CA . PHE A 1 141 ? 7.762 -17.766 -15.133 1 85.06 141 PHE A CA 1
ATOM 1023 C C . PHE A 1 141 ? 6.293 -17.375 -14.992 1 85.06 141 PHE A C 1
ATOM 1025 O O . PHE A 1 141 ? 5.789 -16.562 -15.766 1 85.06 141 PHE A O 1
ATOM 1032 N N . GLN A 1 142 ? 5.699 -17.953 -14.047 1 81.56 142 GLN A N 1
ATOM 1033 C CA . GLN A 1 142 ? 4.297 -17.625 -13.812 1 81.56 142 GLN A CA 1
ATOM 1034 C C . GLN A 1 142 ? 4.125 -16.156 -13.43 1 81.56 142 GLN A C 1
ATOM 1036 O O . GLN A 1 142 ? 3.209 -15.484 -13.906 1 81.56 142 GLN A O 1
ATOM 1041 N N . ASP A 1 143 ? 4.98 -15.68 -12.625 1 84.44 143 ASP A N 1
ATOM 1042 C CA . ASP A 1 143 ? 4.926 -14.297 -12.172 1 84.44 143 ASP A CA 1
ATOM 1043 C C . ASP A 1 143 ? 5.094 -13.328 -13.336 1 84.44 143 ASP A C 1
ATOM 1045 O O . ASP A 1 143 ? 4.488 -12.258 -13.359 1 84.44 143 ASP A O 1
ATOM 1049 N N . PHE A 1 144 ? 5.852 -13.734 -14.242 1 87.19 144 PHE A N 1
ATOM 1050 C CA . PHE A 1 144 ? 6.098 -12.859 -15.383 1 87.19 144 PHE A CA 1
ATOM 1051 C C . PHE A 1 144 ? 4.797 -12.547 -16.109 1 87.19 144 PHE A C 1
ATOM 1053 O O . PHE A 1 144 ? 4.586 -11.414 -16.562 1 87.19 144 PHE A O 1
ATOM 1060 N N . ILE A 1 145 ? 4 -13.453 -16.172 1 86.25 145 ILE A N 1
ATOM 1061 C CA . ILE A 1 145 ? 2.764 -13.273 -16.922 1 86.25 145 ILE A CA 1
ATOM 1062 C C . ILE A 1 145 ? 1.705 -12.633 -16.016 1 86.25 145 ILE A C 1
ATOM 1064 O O . ILE A 1 145 ? 0.968 -11.742 -16.453 1 86.25 145 ILE A O 1
ATOM 1068 N N . ASP A 1 146 ? 1.692 -12.945 -14.781 1 84.06 146 ASP A N 1
ATOM 1069 C CA . ASP A 1 146 ? 0.58 -12.602 -13.906 1 84.06 146 ASP A CA 1
ATOM 1070 C C . ASP A 1 146 ? 0.768 -11.211 -13.305 1 84.06 146 ASP A C 1
ATOM 1072 O O . ASP A 1 146 ? -0.205 -10.562 -12.922 1 84.06 146 ASP A O 1
ATOM 1076 N N . LEU A 1 147 ? 1.95 -10.828 -13.227 1 86.75 147 LEU A N 1
ATOM 1077 C CA . LEU A 1 147 ? 2.229 -9.555 -12.57 1 86.75 147 LEU A CA 1
ATOM 1078 C C . LEU A 1 147 ? 1.665 -8.391 -13.375 1 86.75 147 LEU A C 1
ATOM 1080 O O . LEU A 1 147 ? 1.584 -8.469 -14.609 1 86.75 147 LEU A O 1
ATOM 1084 N N . ALA A 1 148 ? 1.314 -7.352 -12.656 1 86.44 148 ALA A N 1
ATOM 1085 C CA . ALA A 1 148 ? 0.947 -6.094 -13.297 1 86.44 148 ALA A CA 1
ATOM 1086 C C . ALA A 1 148 ? 2.121 -5.516 -14.086 1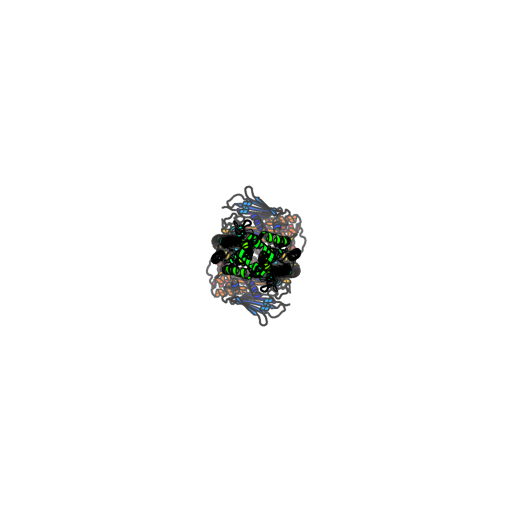 86.44 148 ALA A C 1
ATOM 1088 O O . ALA A 1 148 ? 3.281 -5.805 -13.781 1 86.44 148 ALA A O 1
ATOM 1089 N N . PRO A 1 149 ? 1.817 -4.707 -15.023 1 88.44 149 PRO A N 1
ATOM 1090 C CA . PRO A 1 149 ? 2.855 -4.219 -15.938 1 88.44 149 PRO A CA 1
ATOM 1091 C C . PRO A 1 149 ? 4.016 -3.553 -15.203 1 88.44 149 PRO A C 1
ATOM 1093 O O . PRO A 1 149 ? 5.18 -3.77 -15.555 1 88.44 149 PRO A O 1
ATOM 1096 N N . GLN A 1 150 ? 3.738 -2.758 -14.195 1 88.12 150 GLN A N 1
ATOM 1097 C CA . GLN A 1 150 ? 4.801 -2.061 -13.477 1 88.12 150 GLN A CA 1
ATOM 1098 C C . GLN A 1 150 ? 5.699 -3.041 -12.734 1 88.12 150 GLN A C 1
ATOM 1100 O O . GLN A 1 150 ? 6.926 -2.967 -12.836 1 88.12 150 GLN A O 1
ATOM 1105 N N . LYS A 1 151 ? 5.102 -3.969 -12.023 1 88.38 151 LYS A N 1
ATOM 1106 C CA . LYS A 1 151 ? 5.863 -4.977 -11.289 1 88.38 151 LYS A CA 1
ATOM 1107 C C . LYS A 1 151 ? 6.598 -5.91 -12.242 1 88.38 151 LYS A C 1
ATOM 1109 O O . LYS A 1 151 ? 7.719 -6.34 -11.961 1 88.38 151 LYS A O 1
ATOM 1114 N N . ARG A 1 152 ? 5.98 -6.277 -13.305 1 89.5 152 ARG A N 1
ATOM 1115 C CA . ARG A 1 152 ? 6.609 -7.098 -14.336 1 89.5 152 ARG A CA 1
ATOM 1116 C C . ARG A 1 152 ? 7.859 -6.422 -14.891 1 89.5 152 ARG A C 1
ATOM 1118 O O . ARG A 1 152 ? 8.898 -7.062 -15.039 1 89.5 152 ARG A O 1
ATOM 1125 N N . GLY A 1 153 ? 7.68 -5.137 -15.148 1 87.44 153 GLY A N 1
ATOM 1126 C CA . GLY A 1 153 ? 8.82 -4.387 -15.656 1 87.44 153 GLY A CA 1
ATOM 1127 C C . GLY A 1 153 ? 9.984 -4.352 -14.68 1 87.44 153 GLY A C 1
ATOM 1128 O O . GLY A 1 153 ? 11.141 -4.484 -15.086 1 87.44 153 GLY A O 1
ATOM 1129 N N . ARG A 1 154 ? 9.703 -4.234 -13.43 1 86 154 ARG A N 1
ATOM 1130 C CA . ARG A 1 154 ? 10.734 -4.199 -12.398 1 86 154 ARG A CA 1
ATOM 1131 C C . ARG A 1 154 ? 11.438 -5.547 -12.281 1 86 154 ARG A C 1
ATOM 1133 O O . ARG A 1 154 ? 12.664 -5.609 -12.172 1 86 154 ARG A O 1
ATOM 1140 N N . SER A 1 155 ? 10.617 -6.559 -12.32 1 82.44 155 SER A N 1
ATOM 1141 C CA . SER A 1 155 ? 11.172 -7.906 -12.219 1 82.44 155 SER A CA 1
ATOM 1142 C C . SER A 1 155 ? 11.992 -8.258 -13.453 1 82.44 155 SER A C 1
ATOM 1144 O O . SER A 1 155 ? 13.07 -8.852 -13.344 1 82.44 155 SER A O 1
ATOM 1146 N N . PHE A 1 156 ? 11.531 -7.875 -14.531 1 83.62 156 PHE A N 1
ATOM 1147 C CA . PHE A 1 156 ? 12.156 -8.195 -15.812 1 83.62 156 PHE A CA 1
ATOM 1148 C C . PHE A 1 156 ? 13.43 -7.383 -16 1 83.62 156 PHE A C 1
ATOM 1150 O O . PHE A 1 156 ? 14.359 -7.828 -16.688 1 83.62 156 PHE A O 1
ATOM 1157 N N . ALA A 1 157 ? 13.469 -6.207 -15.477 1 81.94 157 ALA A N 1
ATOM 1158 C CA . ALA A 1 157 ? 14.672 -5.383 -15.57 1 81.94 157 ALA A CA 1
ATOM 1159 C C . ALA A 1 157 ? 15.898 -6.137 -15.07 1 81.94 157 ALA A C 1
ATOM 1161 O O . ALA A 1 157 ? 16.984 -6.004 -15.633 1 81.94 157 ALA A O 1
ATOM 1162 N N . GLY A 1 158 ? 15.703 -6.945 -14.086 1 75.69 158 GLY A N 1
ATOM 1163 C CA . GLY A 1 158 ? 16.797 -7.777 -13.609 1 75.69 158 GLY A CA 1
ATOM 1164 C C . GLY A 1 158 ? 17.297 -8.766 -14.648 1 75.69 158 GLY A C 1
ATOM 1165 O O . GLY A 1 158 ? 18.5 -8.977 -14.789 1 75.69 158 GLY A O 1
ATOM 1166 N N . LEU A 1 159 ? 16.375 -9.242 -15.375 1 74.81 159 LEU A N 1
ATOM 1167 C CA . LEU A 1 159 ? 16.703 -10.203 -16.422 1 74.81 159 LEU A CA 1
ATOM 1168 C C . LEU A 1 159 ? 17.469 -9.523 -17.547 1 74.81 159 LEU A C 1
ATOM 1170 O O . LEU A 1 159 ? 18.25 -10.172 -18.25 1 74.81 159 LEU A O 1
ATOM 1174 N N . LEU A 1 160 ? 17.172 -8.227 -17.719 1 77.75 160 LEU A N 1
ATOM 1175 C CA . LEU A 1 160 ? 17.828 -7.465 -18.766 1 77.75 160 LEU A CA 1
ATOM 1176 C C . LEU A 1 160 ? 19.172 -6.906 -18.281 1 77.75 160 LEU A C 1
ATOM 1178 O O . LEU A 1 160 ? 19.828 -6.16 -18.984 1 77.75 160 LEU A O 1
ATOM 1182 N N . GLY A 1 161 ? 19.484 -7.242 -16.984 1 75.88 161 GLY A N 1
ATOM 1183 C CA . GLY A 1 161 ? 20.703 -6.727 -16.406 1 75.88 161 GLY A CA 1
ATOM 1184 C C . GLY A 1 161 ? 20.578 -5.297 -15.906 1 75.88 161 GLY A C 1
ATOM 1185 O O . GLY A 1 161 ? 21.562 -4.586 -15.773 1 75.88 161 GLY A O 1
ATOM 1186 N N . LEU A 1 162 ? 19.422 -4.871 -15.719 1 82.38 162 LEU A N 1
ATOM 1187 C CA . LEU A 1 162 ? 19.172 -3.486 -15.336 1 82.38 162 LEU A CA 1
ATOM 1188 C C . LEU A 1 162 ? 18.594 -3.402 -13.93 1 82.38 162 LEU A C 1
ATOM 1190 O O . LEU A 1 162 ? 17.891 -2.443 -13.602 1 82.38 162 LEU A O 1
ATOM 1194 N N . LYS A 1 163 ? 18.797 -4.445 -13.148 1 81.06 163 LYS A N 1
ATOM 1195 C CA . LYS A 1 163 ? 18.203 -4.5 -11.82 1 81.06 163 LYS A CA 1
ATOM 1196 C C . LYS A 1 163 ? 18.625 -3.295 -10.984 1 81.06 163 LYS A C 1
ATOM 1198 O O . LYS A 1 163 ? 17.797 -2.674 -10.312 1 81.06 163 LYS A O 1
ATOM 1203 N N . ARG A 1 164 ? 19.906 -2.936 -11.016 1 83.31 164 ARG A N 1
ATOM 1204 C CA . ARG A 1 164 ? 20.422 -1.827 -10.227 1 83.31 164 ARG A CA 1
ATOM 1205 C C . ARG A 1 164 ? 19.766 -0.512 -10.617 1 83.31 164 ARG A C 1
ATOM 1207 O O . ARG A 1 164 ? 19.422 0.304 -9.758 1 83.31 164 ARG A O 1
ATOM 1214 N N . TYR A 1 165 ? 19.641 -0.348 -11.859 1 87.75 165 TYR A N 1
ATOM 1215 C CA . TYR A 1 165 ? 19.062 0.897 -12.352 1 87.75 165 TYR A CA 1
ATOM 1216 C C . TYR A 1 165 ? 17.578 0.968 -12.031 1 87.75 165 TYR A C 1
ATOM 1218 O O . TYR A 1 165 ? 17.062 2.037 -11.703 1 87.75 165 TYR A O 1
ATOM 1226 N N . SER A 1 166 ? 16.922 -0.176 -12.094 1 87 166 SER A N 1
ATOM 1227 C CA . SER A 1 166 ? 15.508 -0.222 -11.719 1 87 166 SER A CA 1
ATOM 1228 C C . SER A 1 166 ? 15.32 0.123 -10.242 1 87 166 SER A C 1
ATOM 1230 O O . SER A 1 166 ? 14.406 0.871 -9.891 1 87 166 SER A O 1
ATOM 1232 N N . SER A 1 167 ? 16.188 -0.386 -9.422 1 88.19 167 SER A N 1
ATOM 1233 C CA . SER A 1 167 ? 16.109 -0.103 -7.996 1 88.19 167 SER A CA 1
ATOM 1234 C C . SER A 1 167 ? 16.344 1.379 -7.715 1 88.19 167 SER A C 1
ATOM 1236 O O . SER A 1 167 ? 15.656 1.97 -6.879 1 88.19 167 SER A O 1
ATOM 1238 N N . LEU A 1 168 ? 17.312 1.952 -8.375 1 90.25 168 LEU A N 1
ATOM 1239 C CA . LEU A 1 168 ? 17.609 3.373 -8.211 1 90.25 168 LEU A CA 1
ATOM 1240 C C . LEU A 1 168 ? 16.422 4.227 -8.672 1 90.25 168 LEU A C 1
ATOM 1242 O O . LEU A 1 168 ? 16.094 5.23 -8.039 1 90.25 168 LEU A O 1
ATOM 1246 N N . ARG A 1 169 ? 15.898 3.822 -9.695 1 89.5 169 ARG A N 1
ATOM 1247 C CA . ARG A 1 169 ? 14.727 4.535 -10.195 1 89.5 169 ARG A CA 1
ATOM 1248 C C . ARG A 1 169 ? 13.602 4.523 -9.172 1 89.5 169 ARG A C 1
ATOM 1250 O O . ARG A 1 169 ? 12.961 5.551 -8.93 1 89.5 169 ARG A O 1
ATOM 1257 N N . GLN A 1 170 ? 13.375 3.369 -8.609 1 88.56 170 GLN A N 1
ATOM 1258 C CA . GLN A 1 170 ? 12.32 3.25 -7.605 1 88.56 170 GLN A CA 1
ATOM 1259 C C . GLN A 1 170 ? 12.633 4.105 -6.379 1 88.56 170 GLN A C 1
ATOM 1261 O O . GLN A 1 170 ? 11.742 4.738 -5.812 1 88.56 170 GLN A O 1
ATOM 1266 N N . GLY A 1 171 ? 13.844 4.117 -6.031 1 90.44 171 GLY A N 1
ATOM 1267 C CA . GLY A 1 171 ? 14.258 4.969 -4.926 1 90.44 171 GLY A CA 1
ATOM 1268 C C . GLY A 1 171 ? 14.008 6.441 -5.18 1 90.44 171 GLY A C 1
ATOM 1269 O O . GLY A 1 171 ? 13.477 7.145 -4.32 1 90.44 171 GLY A O 1
ATOM 1270 N N . LEU A 1 172 ? 14.336 6.867 -6.316 1 90.94 172 LEU A N 1
ATOM 1271 C CA . LEU A 1 172 ? 14.148 8.258 -6.695 1 90.94 172 LEU A CA 1
ATOM 1272 C C . LEU A 1 172 ? 12.664 8.602 -6.773 1 90.94 172 LEU A C 1
ATOM 1274 O O . LEU A 1 172 ? 12.242 9.68 -6.34 1 90.94 172 LEU A O 1
ATOM 1278 N N . ALA A 1 173 ? 11.875 7.695 -7.301 1 87.25 173 ALA A N 1
ATOM 1279 C CA . ALA A 1 173 ? 10.438 7.906 -7.414 1 87.25 173 ALA A CA 1
ATOM 1280 C C . ALA A 1 173 ? 9.789 8.008 -6.035 1 87.25 173 ALA A C 1
ATOM 1282 O O . ALA A 1 173 ? 8.867 8.805 -5.832 1 87.25 173 ALA A O 1
ATOM 1283 N N . SER A 1 174 ? 10.266 7.219 -5.113 1 88.44 174 SER A N 1
ATOM 1284 C CA . SER A 1 174 ? 9.75 7.266 -3.75 1 88.44 174 SER A CA 1
ATOM 1285 C C . SER A 1 174 ? 10.062 8.602 -3.086 1 88.44 174 SER A C 1
ATOM 1287 O O . SER A 1 174 ? 9.242 9.133 -2.336 1 88.44 174 SER A O 1
ATOM 1289 N N . LEU A 1 175 ? 11.195 9.125 -3.414 1 88.88 175 LEU A N 1
ATOM 1290 C CA . LEU A 1 175 ? 11.617 10.398 -2.84 1 88.88 175 LEU A CA 1
ATOM 1291 C C . LEU A 1 175 ? 10.797 11.547 -3.404 1 88.88 175 LEU A C 1
ATOM 1293 O O . LEU A 1 175 ? 10.602 12.562 -2.732 1 88.88 175 LEU A O 1
ATOM 1297 N N . THR A 1 176 ? 10.273 11.367 -4.57 1 90.44 176 THR A N 1
ATOM 1298 C CA . THR A 1 176 ? 9.594 12.477 -5.234 1 90.44 176 THR A CA 1
ATOM 1299 C C . THR A 1 176 ? 8.086 12.406 -5 1 90.44 176 THR A C 1
ATOM 1301 O O . THR A 1 176 ? 7.352 13.305 -5.402 1 90.44 176 THR A O 1
ATOM 1304 N N . ASN A 1 177 ? 7.617 11.297 -4.398 1 89.38 177 ASN A N 1
ATOM 1305 C CA . ASN A 1 177 ? 6.195 11.234 -4.09 1 89.38 177 ASN A CA 1
ATOM 1306 C C . ASN A 1 177 ? 5.738 12.445 -3.285 1 89.38 177 ASN A C 1
ATOM 1308 O O . ASN A 1 177 ? 6.211 12.664 -2.17 1 89.38 177 ASN A O 1
ATOM 1312 N N . THR A 1 178 ? 4.734 13.109 -3.848 1 86.44 178 THR A N 1
ATOM 1313 C CA . THR A 1 178 ? 4.367 14.422 -3.326 1 86.44 178 THR A CA 1
ATOM 1314 C C . THR A 1 178 ? 3.828 14.305 -1.903 1 86.44 178 THR A C 1
ATOM 1316 O O . THR A 1 178 ? 4.223 15.07 -1.021 1 86.44 178 THR A O 1
ATOM 1319 N N . LYS A 1 179 ? 2.961 13.43 -1.716 1 82.44 179 LYS A N 1
ATOM 1320 C CA . LYS A 1 179 ? 2.357 13.281 -0.394 1 82.44 179 LYS A CA 1
ATOM 1321 C C . LYS A 1 179 ? 3.406 12.914 0.652 1 82.44 179 LYS A C 1
ATOM 1323 O O . LYS A 1 179 ? 3.469 13.531 1.718 1 82.44 179 LYS A O 1
ATOM 1328 N N . ALA A 1 180 ? 4.199 11.914 0.329 1 81.81 180 ALA A N 1
ATOM 1329 C CA . ALA A 1 180 ? 5.25 11.492 1.255 1 81.81 180 ALA A CA 1
ATOM 1330 C C . ALA A 1 180 ? 6.273 12.609 1.462 1 81.81 180 ALA A C 1
ATOM 1332 O O . ALA A 1 180 ? 6.723 12.844 2.586 1 81.81 180 ALA A O 1
ATOM 1333 N N . PHE A 1 181 ? 6.648 13.297 0.453 1 90.75 181 PHE A N 1
ATOM 1334 C CA . PHE A 1 181 ? 7.613 14.391 0.497 1 90.75 181 PHE A CA 1
ATOM 1335 C C . PHE A 1 181 ? 7.102 15.531 1.371 1 90.75 181 PHE A C 1
ATOM 1337 O O . PHE A 1 181 ? 7.812 16 2.26 1 90.75 181 PHE A O 1
ATOM 1344 N N . ASN A 1 182 ? 5.863 15.875 1.186 1 86.56 182 ASN A N 1
ATOM 1345 C CA . ASN A 1 182 ? 5.266 16.969 1.945 1 86.56 182 ASN A CA 1
ATOM 1346 C C . ASN A 1 182 ? 5.121 16.609 3.422 1 86.56 182 ASN A C 1
ATOM 1348 O O . ASN A 1 182 ? 5.316 17.453 4.293 1 86.56 182 ASN A O 1
ATOM 1352 N N . ASN A 1 183 ? 4.812 15.43 3.648 1 82 183 ASN A N 1
ATOM 1353 C CA . ASN A 1 183 ? 4.707 14.984 5.031 1 82 183 ASN A CA 1
ATOM 1354 C C . ASN A 1 183 ? 6.066 14.961 5.723 1 82 183 ASN A C 1
ATOM 1356 O O . ASN A 1 183 ? 6.176 15.305 6.902 1 82 183 ASN A O 1
ATOM 1360 N N . HIS A 1 184 ? 7.047 14.516 4.977 1 85.12 184 HIS A N 1
ATOM 1361 C CA . HIS A 1 184 ? 8.391 14.438 5.539 1 85.12 184 HIS A CA 1
ATOM 1362 C C . HIS A 1 184 ? 8.891 15.82 5.957 1 85.12 184 HIS A C 1
ATOM 1364 O O . HIS A 1 184 ? 9.516 15.961 7.008 1 85.12 184 HIS A O 1
ATOM 1370 N N . PHE A 1 185 ? 8.516 16.859 5.219 1 89.81 185 PHE A N 1
ATOM 1371 C CA . PHE A 1 185 ? 9.008 18.203 5.484 1 89.81 185 PHE A CA 1
ATOM 1372 C C . PHE A 1 185 ? 7.965 19.016 6.246 1 89.81 185 PHE A C 1
ATOM 1374 O O . PHE A 1 185 ? 8.18 20.188 6.539 1 89.81 185 PHE A O 1
ATOM 1381 N N . GLY A 1 186 ? 6.863 18.438 6.527 1 83.69 186 GLY A N 1
ATOM 1382 C CA . GLY A 1 186 ? 5.832 19.156 7.254 1 83.69 186 GLY A CA 1
ATOM 1383 C C . GLY A 1 186 ? 5.336 20.391 6.52 1 83.69 186 GLY A C 1
ATOM 1384 O O . GLY A 1 186 ? 5.234 21.469 7.109 1 83.69 186 GLY A O 1
ATOM 1385 N N . VAL A 1 187 ? 5.066 20.297 5.25 1 86.81 187 VAL A N 1
ATOM 1386 C CA . VAL A 1 187 ? 4.734 21.422 4.391 1 86.81 187 VAL A CA 1
ATOM 1387 C C . VAL A 1 187 ? 3.4 22.031 4.824 1 86.81 187 VAL A C 1
ATOM 1389 O O . VAL A 1 187 ? 3.25 23.25 4.867 1 86.81 187 VAL A O 1
ATOM 1392 N N . ALA A 1 188 ? 2.447 21.203 5.211 1 79.38 188 ALA A N 1
ATOM 1393 C CA . ALA A 1 188 ? 1.139 21.703 5.621 1 79.38 188 ALA A CA 1
ATOM 1394 C C . ALA A 1 188 ? 1.25 22.578 6.867 1 79.38 188 ALA A C 1
ATOM 1396 O O . ALA A 1 188 ? 0.617 23.625 6.953 1 79.38 188 ALA A O 1
ATOM 1397 N N . ALA A 1 189 ? 1.997 22.156 7.781 1 79.31 189 ALA A N 1
ATOM 1398 C CA . ALA A 1 189 ? 2.203 22.922 9 1 79.31 189 ALA A CA 1
ATOM 1399 C C . ALA A 1 189 ? 2.914 24.25 8.703 1 79.31 189 ALA A C 1
ATOM 1401 O O . ALA A 1 189 ? 2.582 25.281 9.273 1 79.31 189 ALA A O 1
ATOM 1402 N N . LYS A 1 190 ? 3.865 24.203 7.836 1 86.69 190 LYS A N 1
ATOM 1403 C CA . LYS A 1 190 ? 4.625 25.406 7.484 1 86.69 190 LYS A CA 1
ATOM 1404 C C . LYS A 1 190 ? 3.771 26.391 6.688 1 86.69 190 LYS A C 1
ATOM 1406 O O . LYS A 1 190 ? 3.891 27.594 6.855 1 86.69 190 LYS A O 1
ATOM 1411 N N . GLU A 1 191 ? 2.887 25.844 5.898 1 85.94 191 GLU A N 1
ATOM 1412 C CA . GLU A 1 191 ? 1.959 26.703 5.156 1 85.94 191 GLU A CA 1
ATOM 1413 C C . GLU A 1 191 ? 0.956 27.359 6.094 1 85.94 191 GLU A C 1
ATOM 1415 O O . GLU A 1 191 ? 0.59 28.531 5.891 1 85.94 191 GLU A O 1
ATOM 1420 N N . ALA A 1 192 ? 0.543 26.641 7.02 1 77.12 192 ALA A N 1
ATOM 1421 C CA . ALA A 1 192 ? -0.359 27.219 8.016 1 77.12 192 ALA A CA 1
ATOM 1422 C C . ALA A 1 192 ? 0.332 28.328 8.812 1 77.12 192 ALA A C 1
ATOM 1424 O O . ALA A 1 192 ? -0.278 29.344 9.109 1 77.12 192 ALA A O 1
ATOM 1425 N N . ARG A 1 193 ? 1.558 28.125 9.078 1 80.31 193 ARG A N 1
ATOM 1426 C CA . ARG A 1 193 ? 2.34 29.141 9.781 1 80.31 193 ARG A CA 1
ATOM 1427 C C . ARG A 1 193 ? 2.518 30.391 8.914 1 80.31 193 ARG A C 1
ATOM 1429 O O . ARG A 1 193 ? 2.477 31.516 9.414 1 80.31 193 ARG A O 1
ATOM 1436 N N . GLN A 1 194 ? 2.727 30.125 7.688 1 87.44 194 GLN A N 1
ATOM 1437 C CA . GLN A 1 194 ? 2.865 31.25 6.762 1 87.44 194 GLN A CA 1
ATOM 1438 C C . GLN A 1 194 ? 1.573 32.062 6.672 1 87.44 194 GLN A C 1
ATOM 1440 O O . GLN A 1 194 ? 1.603 33.281 6.691 1 87.44 194 GLN A O 1
ATOM 1445 N N . SER A 1 195 ? 0.506 31.344 6.641 1 83.69 195 SER A N 1
ATOM 1446 C CA . SER A 1 195 ? -0.789 32 6.559 1 83.69 195 SER A CA 1
ATOM 1447 C C . SER A 1 195 ? -1.079 32.812 7.828 1 83.69 195 SER A C 1
ATOM 1449 O O . SER A 1 195 ? -1.62 33.906 7.762 1 83.69 195 SER A O 1
ATOM 1451 N N . SER A 1 196 ? -0.74 32.25 8.938 1 77.19 196 SER A N 1
ATOM 1452 C CA . SER A 1 196 ? -0.908 32.969 10.203 1 77.19 196 SER A CA 1
ATOM 1453 C C . SER A 1 196 ? -0.032 34.188 10.273 1 77.19 196 SER A C 1
ATOM 1455 O O . SER A 1 196 ? -0.459 35.25 10.781 1 77.19 196 SER A O 1
ATOM 1457 N N . ALA A 1 197 ? 1.147 34.031 9.781 1 83 197 ALA A N 1
ATOM 1458 C CA . ALA A 1 197 ? 2.061 35.156 9.789 1 83 197 ALA A CA 1
ATOM 1459 C C . ALA A 1 197 ? 1.545 36.281 8.891 1 83 197 ALA A C 1
ATOM 1461 O O . ALA A 1 197 ? 1.683 37.469 9.219 1 83 197 ALA A O 1
ATOM 1462 N N . VAL A 1 198 ? 0.901 35.969 7.844 1 87.5 198 VAL A N 1
ATOM 1463 C CA . VAL A 1 198 ? 0.342 36.938 6.922 1 87.5 198 VAL A CA 1
ATOM 1464 C C . VAL A 1 198 ? -0.796 37.719 7.605 1 87.5 198 VAL A C 1
ATOM 1466 O O . VAL A 1 198 ? -0.909 38.938 7.465 1 87.5 198 VAL A O 1
ATOM 1469 N N . VAL A 1 199 ? -1.587 37.031 8.352 1 80.81 199 VAL A N 1
ATOM 1470 C CA . VAL A 1 199 ? -2.699 37.656 9.062 1 80.81 199 VAL A CA 1
ATOM 1471 C C . VAL A 1 199 ? -2.164 38.562 10.156 1 80.81 199 VAL A C 1
ATOM 1473 O O . VAL A 1 199 ? -2.684 39.656 10.367 1 80.81 199 VAL A O 1
ATOM 1476 N N . SER A 1 200 ? -1.131 38.062 10.789 1 80.56 200 SER A N 1
ATOM 1477 C CA . SER A 1 200 ? -0.516 38.906 11.836 1 80.56 200 SER A CA 1
ATOM 1478 C C . SER A 1 200 ? 0.075 40.188 11.258 1 80.56 200 SER A C 1
ATOM 1480 O O . SER A 1 200 ? 0.002 41.219 11.883 1 80.56 200 SER A O 1
ATOM 1482 N N . VAL A 1 201 ? 0.64 40.094 10.133 1 87.12 201 VAL A N 1
ATOM 1483 C CA . VAL A 1 201 ? 1.209 41.25 9.461 1 87.12 201 VAL A CA 1
ATOM 1484 C C . VAL A 1 201 ? 0.1 42.25 9.117 1 87.12 201 VAL A C 1
ATOM 1486 O O . VAL A 1 201 ? 0.242 43.438 9.344 1 87.12 201 VAL A O 1
ATOM 1489 N N . GLN A 1 202 ? -0.999 41.75 8.664 1 86.31 202 GLN A N 1
ATOM 1490 C CA . GLN A 1 202 ? -2.115 42.594 8.281 1 86.31 202 GLN A CA 1
ATOM 1491 C C . GLN A 1 202 ? -2.713 43.281 9.492 1 86.31 202 GLN A C 1
ATOM 1493 O O . GLN A 1 202 ? -3.049 44.469 9.438 1 86.31 202 GLN A O 1
ATOM 1498 N N . ARG A 1 203 ? -2.832 42.625 10.523 1 81.19 203 ARG A N 1
ATOM 1499 C CA . ARG A 1 203 ? -3.365 43.188 11.758 1 81.19 203 ARG A CA 1
ATOM 1500 C C . ARG A 1 203 ? -2.443 44.281 12.297 1 81.19 203 ARG A C 1
ATOM 1502 O O . ARG A 1 203 ? -2.904 45.344 12.703 1 81.19 203 ARG A O 1
ATOM 1509 N N . ALA A 1 204 ? -1.166 43.969 12.312 1 84.81 204 ALA A N 1
ATOM 1510 C CA . ALA A 1 204 ? -0.198 44.938 12.805 1 84.81 204 ALA A CA 1
ATOM 1511 C C . ALA A 1 204 ? -0.206 46.188 11.945 1 84.81 204 ALA A C 1
ATOM 1513 O O . ALA A 1 204 ? -0.118 47.312 12.461 1 84.81 204 ALA A O 1
ATOM 1514 N N . ARG A 1 205 ? -0.394 46.031 10.711 1 88.94 205 ARG A N 1
ATOM 1515 C CA . ARG A 1 205 ? -0.423 47.188 9.797 1 88.94 205 ARG A CA 1
ATOM 1516 C C . ARG A 1 205 ? -1.655 48.031 10.039 1 88.94 205 ARG A C 1
ATOM 1518 O O . ARG A 1 205 ? -1.584 49.281 9.961 1 88.94 205 ARG A O 1
ATOM 1525 N N . SER A 1 206 ? -2.73 47.406 10.305 1 87.69 206 SER A N 1
ATOM 1526 C CA . SER A 1 206 ? -3.953 48.125 10.594 1 87.69 206 SER A CA 1
ATOM 1527 C C . SER A 1 206 ? -3.818 48.938 11.883 1 87.69 206 SER A C 1
ATOM 1529 O O . SER A 1 206 ? -4.238 50.094 11.945 1 87.69 206 SER A O 1
ATOM 1531 N N . ASN A 1 207 ? -3.18 48.375 12.859 1 84.06 207 ASN A N 1
ATOM 1532 C CA . ASN A 1 207 ? -2.971 49.062 14.141 1 84.06 207 ASN A CA 1
ATOM 1533 C C . ASN A 1 207 ? -1.983 50.219 14.008 1 84.06 207 ASN A C 1
ATOM 1535 O O . ASN A 1 207 ? -2.133 51.25 14.664 1 84.06 207 ASN A O 1
ATOM 1539 N N . ILE A 1 208 ? -1.04 49.969 13.203 1 90.12 208 ILE A N 1
ATOM 1540 C CA . ILE A 1 208 ? -0.042 51 12.969 1 90.12 208 ILE A CA 1
ATOM 1541 C C . ILE A 1 208 ? -0.695 52.219 12.289 1 90.12 208 ILE A C 1
ATOM 1543 O O . ILE A 1 208 ? -0.419 53.344 12.641 1 90.12 208 ILE A O 1
ATOM 1547 N N . ARG A 1 209 ? -1.594 51.906 11.391 1 90.88 209 ARG A N 1
ATOM 1548 C CA . ARG A 1 209 ? -2.299 53 10.703 1 90.88 209 ARG A CA 1
ATOM 1549 C C . ARG A 1 209 ? -3.064 53.875 11.695 1 90.88 209 ARG A C 1
ATOM 1551 O O . ARG A 1 209 ? -3.002 55.094 11.625 1 90.88 209 ARG A O 1
ATOM 1558 N N . GLU A 1 210 ? -3.676 53.281 12.602 1 84.94 210 GLU A N 1
ATOM 1559 C CA . GLU A 1 210 ? -4.469 54 13.594 1 84.94 210 GLU A CA 1
ATOM 1560 C C . GLU A 1 210 ? -3.572 54.781 14.539 1 84.94 210 GLU A C 1
ATOM 1562 O O . GLU A 1 210 ? -3.852 55.938 14.844 1 84.94 210 GLU A O 1
ATOM 1567 N N . ALA A 1 211 ? -2.482 54.156 15.031 1 89.12 211 ALA A N 1
ATOM 1568 C CA . ALA A 1 211 ? -1.574 54.812 15.969 1 89.12 211 ALA A CA 1
ATOM 1569 C C . ALA A 1 211 ? -0.833 55.969 15.312 1 89.12 211 ALA A C 1
ATOM 1571 O O . ALA A 1 211 ? -0.64 57.031 15.922 1 89.12 211 ALA A O 1
ATOM 1572 N N . PHE A 1 212 ? -0.5 55.781 14.094 1 93.19 212 PHE A N 1
ATOM 1573 C CA . PHE A 1 212 ? 0.227 56.812 13.359 1 93.19 212 PHE A CA 1
ATOM 1574 C C . PHE A 1 212 ? -0.648 58.031 13.133 1 93.19 212 PHE A C 1
ATOM 1576 O O . PHE A 1 212 ? -0.2 59.156 13.328 1 93.19 212 PHE A O 1
ATOM 1583 N N . THR A 1 213 ? -1.87 57.781 12.75 1 90.62 213 THR A N 1
ATOM 1584 C CA . THR A 1 213 ? -2.795 58.906 12.531 1 90.62 213 THR A CA 1
ATOM 1585 C C . THR A 1 213 ? -3.02 59.688 13.82 1 90.62 213 THR A C 1
ATOM 1587 O O . THR A 1 213 ? -3.092 60.906 13.797 1 90.62 213 THR A O 1
ATOM 1590 N N . ALA A 1 214 ? -3.014 59.031 14.93 1 85.75 214 ALA A N 1
ATOM 1591 C CA . ALA A 1 214 ? -3.238 59.656 16.219 1 85.75 214 ALA A CA 1
ATOM 1592 C C . ALA A 1 214 ? -2.02 60.469 16.656 1 85.75 214 ALA A C 1
ATOM 1594 O O . ALA A 1 214 ? -2.158 61.531 17.281 1 85.75 214 ALA A O 1
ATOM 1595 N N . LEU A 1 215 ? -0.886 60.062 16.281 1 91.25 215 LEU A N 1
ATOM 1596 C CA . LEU A 1 215 ? 0.346 60.719 16.719 1 91.25 215 LEU A CA 1
ATOM 1597 C C . LEU A 1 215 ? 0.703 61.875 15.797 1 91.25 215 LEU A C 1
ATOM 1599 O O . LEU A 1 215 ? 0.961 62.969 16.266 1 91.25 215 LEU A O 1
ATOM 1603 N N . VAL A 1 216 ? 0.679 61.625 14.508 1 91.62 216 VAL A N 1
ATOM 1604 C CA . VAL A 1 216 ? 1.191 62.562 13.531 1 91.62 216 VAL A CA 1
ATOM 1605 C C . VAL A 1 216 ? 0.042 63.406 12.977 1 91.62 216 VAL A C 1
ATOM 1607 O O . VAL A 1 216 ? 0.235 64.562 12.594 1 91.62 216 VAL A O 1
ATOM 1610 N N . GLY A 1 217 ? -1.146 62.875 12.938 1 86.69 217 GLY A N 1
ATOM 1611 C CA . GLY A 1 217 ? -2.287 63.594 12.383 1 86.69 217 GLY A CA 1
ATOM 1612 C C . GLY A 1 217 ? -2.457 63.375 10.891 1 86.69 217 GLY A C 1
ATOM 1613 O O . GLY A 1 217 ? -3.525 63.656 10.336 1 86.69 217 GLY A O 1
ATOM 1614 N N . ASP A 1 218 ? -1.426 62.969 10.195 1 85.06 218 ASP A N 1
ATOM 1615 C CA . ASP A 1 218 ? -1.474 62.719 8.758 1 85.06 218 ASP A CA 1
ATOM 1616 C C . ASP A 1 218 ? -1.893 61.25 8.477 1 85.06 218 ASP A C 1
ATOM 1618 O O . ASP A 1 218 ? -1.812 60.406 9.359 1 85.06 218 ASP A O 1
ATOM 1622 N N . GLU A 1 219 ? -2.398 61.156 7.309 1 85.5 219 GLU A N 1
ATOM 1623 C CA . GLU A 1 219 ? -2.793 59.812 6.895 1 85.5 219 GLU A CA 1
ATOM 1624 C C . GLU A 1 219 ? -1.575 58.906 6.723 1 85.5 219 GLU A C 1
ATOM 1626 O O . GLU A 1 219 ? -0.534 59.344 6.23 1 85.5 219 GLU A O 1
ATOM 1631 N N . TYR A 1 220 ? -1.693 57.719 7.195 1 85.81 220 TYR A N 1
ATOM 1632 C CA . TYR A 1 220 ? -0.631 56.719 7.094 1 85.81 220 TYR A CA 1
ATOM 1633 C C . TYR A 1 220 ? -0.551 56.125 5.684 1 85.81 220 TYR A C 1
ATOM 1635 O O . TYR A 1 220 ? -1.553 55.656 5.141 1 85.81 220 TYR A O 1
ATOM 1643 N N . ASP A 1 221 ? 0.504 56.219 5 1 82.94 221 ASP A N 1
ATOM 1644 C CA . ASP A 1 221 ? 0.752 55.594 3.701 1 82.94 221 ASP A CA 1
ATOM 1645 C C . ASP A 1 221 ? 1.63 54.344 3.842 1 82.94 221 ASP A C 1
ATOM 1647 O O . ASP A 1 221 ? 2.828 54.469 4.117 1 82.94 221 ASP A O 1
ATOM 1651 N N . PRO A 1 222 ? 1.012 53.281 3.568 1 79.31 222 PRO A N 1
ATOM 1652 C CA . PRO A 1 222 ? 1.778 52.031 3.725 1 79.31 222 PRO A CA 1
ATOM 1653 C C . PRO A 1 222 ? 2.932 51.938 2.729 1 79.31 222 PRO A C 1
ATOM 1655 O O . PRO A 1 222 ? 3.863 51.156 2.941 1 79.31 222 PRO A O 1
ATOM 1658 N N . ALA A 1 223 ? 2.867 52.688 1.683 1 80.12 223 ALA A N 1
ATOM 1659 C CA . ALA A 1 223 ? 3.896 52.625 0.649 1 80.12 223 ALA A CA 1
ATOM 1660 C C . ALA A 1 223 ? 5.113 53.438 1.033 1 80.12 223 ALA A C 1
ATOM 1662 O O . ALA A 1 223 ? 6.199 53.25 0.479 1 80.12 223 ALA A O 1
ATOM 1663 N N . GLU A 1 224 ? 4.922 54.281 2.043 1 82.69 224 GLU A N 1
ATOM 1664 C CA . GLU A 1 224 ? 6.02 55.125 2.496 1 82.69 224 GLU A CA 1
ATOM 1665 C C . GLU A 1 224 ? 7.055 54.312 3.279 1 82.69 224 GLU A C 1
ATOM 1667 O O . GLU A 1 224 ? 6.707 53.375 3.99 1 82.69 224 GLU A O 1
ATOM 1672 N N . ALA A 1 225 ? 8.398 54.75 3.037 1 87.19 225 ALA A N 1
ATOM 1673 C CA . ALA A 1 225 ? 9.492 54.062 3.719 1 87.19 225 ALA A CA 1
ATOM 1674 C C . ALA A 1 225 ? 9.344 54.188 5.234 1 87.19 225 ALA A C 1
ATOM 1676 O O . ALA A 1 225 ? 8.906 55.219 5.754 1 87.19 225 ALA A O 1
ATOM 1677 N N . GLU A 1 226 ? 9.641 53.062 5.973 1 88.56 226 GLU A N 1
ATOM 1678 C CA . GLU A 1 226 ? 9.555 53 7.426 1 88.56 226 GLU A CA 1
ATOM 1679 C C . GLU A 1 226 ? 10.344 54.125 8.07 1 88.56 226 GLU A C 1
ATOM 1681 O O . GLU A 1 226 ? 9.906 54.719 9.062 1 88.56 226 GLU A O 1
ATOM 1686 N N . ALA A 1 227 ? 11.461 54.438 7.426 1 90.12 227 ALA A N 1
ATOM 1687 C CA . ALA A 1 227 ? 12.32 55.5 7.965 1 90.12 227 ALA A CA 1
ATOM 1688 C C . ALA A 1 227 ? 11.617 56.844 7.941 1 90.12 227 ALA A C 1
ATOM 1690 O O . ALA A 1 227 ? 11.758 57.656 8.875 1 90.12 227 ALA A O 1
ATOM 1691 N N . THR A 1 228 ? 10.883 57.062 6.863 1 91.12 228 THR A N 1
ATOM 1692 C CA . THR A 1 228 ? 10.148 58.312 6.738 1 91.12 228 THR A CA 1
ATOM 1693 C C . THR A 1 228 ? 9.016 58.406 7.766 1 91.12 228 THR A C 1
ATOM 1695 O O . THR A 1 228 ? 8.789 59.438 8.375 1 91.12 228 THR A O 1
ATOM 1698 N N . MET A 1 229 ? 8.383 57.281 7.887 1 90.69 229 MET A N 1
ATOM 1699 C CA . MET A 1 229 ? 7.309 57.219 8.875 1 90.69 229 MET A CA 1
ATOM 1700 C C . MET A 1 229 ? 7.844 57.438 10.281 1 90.69 229 MET A C 1
ATOM 1702 O O . MET A 1 229 ? 7.246 58.188 11.062 1 90.69 229 MET A O 1
ATOM 1706 N N . LEU A 1 230 ? 9 56.906 10.578 1 93.38 230 LEU A N 1
ATOM 1707 C CA . LEU A 1 230 ? 9.602 57.062 11.898 1 93.38 230 LEU A CA 1
ATOM 1708 C C . LEU A 1 230 ? 10.086 58.469 12.125 1 93.38 230 LEU A C 1
ATOM 1710 O O . LEU A 1 230 ? 10.008 59 13.242 1 93.38 230 LEU A O 1
ATOM 1714 N N . ALA A 1 231 ? 10.492 59.062 11.062 1 92.31 231 ALA A N 1
ATOM 1715 C CA . ALA A 1 231 ? 10.945 60.438 11.164 1 92.31 231 ALA A CA 1
ATOM 1716 C C . ALA A 1 231 ? 9.773 61.375 11.461 1 92.31 231 ALA A C 1
ATOM 1718 O O . ALA A 1 231 ? 9.898 62.312 12.266 1 92.31 231 ALA A O 1
ATOM 1719 N N . LYS A 1 232 ? 8.711 61.125 10.766 1 93.31 232 LYS A N 1
ATOM 1720 C CA . LYS A 1 232 ? 7.516 61.906 11.016 1 93.31 232 LYS A CA 1
ATOM 1721 C C . LYS A 1 232 ? 7.023 61.75 12.453 1 93.31 232 LYS A C 1
ATOM 1723 O O . LYS A 1 232 ? 6.613 62.688 13.102 1 93.31 232 LYS A O 1
ATOM 1728 N N . ALA A 1 233 ? 7.09 60.5 12.914 1 94.5 233 ALA A N 1
ATOM 1729 C CA . ALA A 1 233 ? 6.672 60.188 14.273 1 94.5 233 ALA A CA 1
ATOM 1730 C C . ALA A 1 233 ? 7.598 60.844 15.297 1 94.5 233 ALA A C 1
ATOM 1732 O O . ALA A 1 233 ? 7.137 61.375 16.312 1 94.5 233 ALA A O 1
ATOM 1733 N N . HIS A 1 234 ? 8.836 60.781 15.023 1 94.88 234 HIS A N 1
ATOM 1734 C CA . HIS A 1 234 ? 9.82 61.438 15.891 1 94.88 234 HIS A CA 1
ATOM 1735 C C . HIS A 1 234 ? 9.617 62.938 15.938 1 94.88 234 HIS A C 1
ATOM 1737 O O . HIS A 1 234 ? 9.664 63.531 17.016 1 94.88 234 HIS A O 1
ATOM 1743 N N . SER A 1 235 ? 9.32 63.5 14.805 1 92.94 235 SER A N 1
ATOM 1744 C CA . SER A 1 235 ? 9.125 64.938 14.703 1 92.94 235 SER A CA 1
ATOM 1745 C C . SER A 1 235 ? 7.867 65.375 15.445 1 92.94 235 SER A C 1
ATOM 1747 O O . SER A 1 235 ? 7.82 66.5 16.016 1 92.94 235 SER A O 1
ATOM 1749 N N . ALA A 1 236 ? 6.934 64.5 15.422 1 92.75 236 ALA A N 1
ATOM 1750 C CA . ALA A 1 236 ? 5.684 64.812 16.109 1 92.75 236 ALA A CA 1
ATOM 1751 C C . ALA A 1 236 ? 5.906 64.938 17.609 1 92.75 236 ALA A C 1
ATOM 1753 O O . ALA A 1 236 ? 5.242 65.75 18.281 1 92.75 236 ALA A O 1
ATOM 1754 N N . LEU A 1 237 ? 6.848 64.25 18.172 1 92.25 237 LEU A N 1
ATOM 1755 C CA . LEU A 1 237 ? 7.148 64.312 19.594 1 92.25 237 LEU A CA 1
ATOM 1756 C C . LEU A 1 237 ? 8.188 65.375 19.891 1 92.25 237 LEU A C 1
ATOM 1758 O O . LEU A 1 237 ? 8.031 66.125 20.828 1 92.25 237 LEU A O 1
ATOM 1762 N N . SER A 1 238 ? 9.172 65.438 19.047 1 91.06 238 SER A N 1
ATOM 1763 C CA . SER A 1 238 ? 10.258 66.375 19.266 1 91.06 238 SER A CA 1
ATOM 1764 C C . SER A 1 238 ? 9.797 67.812 19.016 1 91.06 238 SER A C 1
ATOM 1766 O O . SER A 1 238 ? 10.422 68.812 19.484 1 91.06 238 SER A O 1
ATOM 1768 N N . GLY A 1 239 ? 8.773 67.938 18.219 1 86.44 239 GLY A N 1
ATOM 1769 C CA . GLY A 1 239 ? 8.234 69.25 17.953 1 86.44 239 GLY A CA 1
ATOM 1770 C C . GLY A 1 239 ? 7.609 69.875 19.172 1 86.44 239 GLY A C 1
ATOM 1771 O O . GLY A 1 239 ? 7.418 71.125 19.219 1 86.44 239 GLY A O 1
ATOM 1772 N N . ILE A 1 240 ? 7.348 69.062 20.188 1 86 240 ILE A N 1
ATOM 1773 C CA . ILE A 1 240 ? 6.816 69.562 21.453 1 86 240 ILE A CA 1
ATOM 1774 C C . ILE A 1 240 ? 7.969 70 22.359 1 86 240 ILE A C 1
ATOM 1776 O O . ILE A 1 240 ? 8.781 69.125 22.766 1 86 240 ILE A O 1
ATOM 1780 N N . GLU A 1 241 ? 8.031 71.188 22.641 1 81.06 241 GLU A N 1
ATOM 1781 C CA . GLU A 1 241 ? 9.156 71.75 23.375 1 81.06 241 GLU A CA 1
ATOM 1782 C C . GLU A 1 241 ? 9.375 71 24.688 1 81.06 241 GLU A C 1
ATOM 1784 O O . GLU A 1 241 ? 10.523 70.812 25.109 1 81.06 241 GLU A O 1
ATOM 1789 N N . LEU A 1 242 ? 8.367 70.625 25.297 1 82.88 242 LEU A N 1
ATOM 1790 C CA . LEU A 1 242 ? 8.438 70 26.578 1 82.88 242 LEU A CA 1
ATOM 1791 C C . LEU A 1 242 ? 9.141 68.625 26.438 1 82.88 242 LEU A C 1
ATOM 1793 O O . LEU A 1 242 ? 9.828 68.188 27.375 1 82.88 242 LEU A O 1
ATOM 1797 N N . LEU A 1 243 ? 8.984 68 25.25 1 90.69 243 LEU A N 1
ATOM 1798 C CA . LEU A 1 243 ? 9.469 66.625 25.047 1 90.69 243 LEU A CA 1
ATOM 1799 C C . LEU A 1 243 ? 10.797 66.625 24.297 1 90.69 243 LEU A C 1
ATOM 1801 O O . LEU A 1 243 ? 11.422 65.625 24.141 1 90.69 243 LEU A O 1
ATOM 1805 N N . LYS A 1 244 ? 11.266 67.75 23.844 1 89.25 244 LYS A N 1
ATOM 1806 C CA . LYS A 1 244 ? 12.469 67.875 23.031 1 89.25 244 LYS A CA 1
ATOM 1807 C C . LYS A 1 244 ? 13.68 67.25 23.734 1 89.25 244 LYS A C 1
ATOM 1809 O O . LYS A 1 244 ? 14.438 66.5 23.141 1 89.25 244 LYS A O 1
ATOM 1814 N N . PRO A 1 245 ? 13.859 67.5 25.062 1 89.31 245 PRO A N 1
ATOM 1815 C CA . PRO A 1 245 ? 15.031 66.875 25.719 1 89.31 245 PRO A CA 1
ATOM 1816 C C . PRO A 1 245 ? 14.969 65.375 25.797 1 89.31 245 PRO A C 1
ATOM 1818 O O . PRO A 1 245 ? 16 64.688 25.844 1 89.31 245 PRO A O 1
ATOM 1821 N N . LEU A 1 246 ? 13.812 64.875 25.812 1 92.12 246 LEU A N 1
ATOM 1822 C CA . LEU A 1 246 ? 13.641 63.438 25.906 1 92.12 246 LEU A CA 1
ATOM 1823 C C . LEU A 1 246 ? 13.828 62.781 24.547 1 92.12 246 LEU A C 1
ATOM 1825 O O . LEU A 1 246 ? 14.086 61.594 24.484 1 92.12 246 LEU A O 1
ATOM 1829 N N . CYS A 1 247 ? 13.617 63.562 23.531 1 93.25 247 CYS A N 1
ATOM 1830 C CA . CYS A 1 247 ? 13.688 63.031 22.172 1 93.25 247 CYS A CA 1
ATOM 1831 C C . CYS A 1 247 ? 15.062 63.25 21.562 1 93.25 247 CYS A C 1
ATOM 1833 O O . CYS A 1 247 ? 15.453 62.562 20.625 1 93.25 247 CYS A O 1
ATOM 1835 N N . GLU A 1 248 ? 15.82 64.25 22.141 1 88.69 248 GLU A N 1
ATOM 1836 C CA . GLU A 1 248 ? 17.094 64.625 21.547 1 88.69 248 GLU A CA 1
ATOM 1837 C C . GLU A 1 248 ? 18.094 63.5 21.594 1 88.69 248 GLU A C 1
ATOM 1839 O O . GLU A 1 248 ? 18.312 62.906 22.656 1 88.69 248 GLU A O 1
ATOM 1844 N N . GLY A 1 249 ? 18.656 63.156 20.516 1 88.75 249 GLY A N 1
ATOM 1845 C CA . GLY A 1 249 ? 19.688 62.125 20.406 1 88.75 249 GLY A CA 1
ATOM 1846 C C . GLY A 1 249 ? 19.141 60.719 20.359 1 88.75 249 GLY A C 1
ATOM 1847 O O . GLY A 1 249 ? 19.891 59.75 20.359 1 88.75 249 GLY A O 1
ATOM 1848 N N . LYS A 1 250 ? 17.891 60.562 20.469 1 93.31 250 LYS A N 1
ATOM 1849 C CA . LYS A 1 250 ? 17.281 59.219 20.469 1 93.31 250 LYS A CA 1
ATOM 1850 C C . LYS A 1 250 ? 16.469 59 19.203 1 93.31 250 LYS A C 1
ATOM 1852 O O . LYS A 1 250 ? 15.953 59.938 18.609 1 93.31 250 LYS A O 1
ATOM 1857 N N . THR A 1 251 ? 16.516 57.781 18.828 1 93.25 251 THR A N 1
ATOM 1858 C CA . THR A 1 251 ? 15.602 57.406 17.766 1 93.25 251 THR A CA 1
ATOM 1859 C C . THR A 1 251 ? 14.18 57.25 18.281 1 93.25 251 THR A C 1
ATOM 1861 O O . THR A 1 251 ? 13.969 57.156 19.5 1 93.25 251 THR A O 1
ATOM 1864 N N . PHE A 1 252 ? 13.156 57.281 17.375 1 94.19 252 PHE A N 1
ATOM 1865 C CA . PHE A 1 252 ? 11.758 57.188 17.781 1 94.19 252 PHE A CA 1
ATOM 1866 C C . PHE A 1 252 ? 11.539 55.969 18.688 1 94.19 252 PHE A C 1
ATOM 1868 O O . PHE A 1 252 ? 10.828 56.062 19.688 1 94.19 252 PHE A O 1
ATOM 1875 N N . GLU A 1 253 ? 12.133 54.906 18.375 1 92.19 253 GLU A N 1
ATOM 1876 C CA . GLU A 1 253 ? 11.914 53.656 19.109 1 92.19 253 GLU A CA 1
ATOM 1877 C C . GLU A 1 253 ? 12.602 53.688 20.469 1 92.19 253 GLU A C 1
ATOM 1879 O O . GLU A 1 253 ? 12.234 52.938 21.359 1 92.19 253 GLU A O 1
ATOM 1884 N N . GLU A 1 254 ? 13.508 54.562 20.641 1 92.06 254 GLU A N 1
ATOM 1885 C CA . GLU A 1 254 ? 14.266 54.656 21.875 1 92.06 254 GLU A CA 1
ATOM 1886 C C . GLU A 1 254 ? 13.602 55.625 22.859 1 92.06 254 GLU A C 1
ATOM 1888 O O . GLU A 1 254 ? 13.953 55.656 24.047 1 92.06 254 GLU A O 1
ATOM 1893 N N . ILE A 1 255 ? 12.648 56.375 22.266 1 93.38 255 ILE A N 1
ATOM 1894 C CA . ILE A 1 255 ? 11.938 57.312 23.125 1 93.38 255 ILE A CA 1
ATOM 1895 C C . ILE A 1 255 ? 11.016 56.531 24.078 1 93.38 255 ILE A C 1
ATOM 1897 O O . ILE A 1 255 ? 10.25 55.688 23.656 1 93.38 255 ILE A O 1
ATOM 1901 N N . ASP A 1 256 ? 11.148 56.688 25.281 1 92.06 256 ASP A N 1
ATOM 1902 C CA . ASP A 1 256 ? 10.281 56.062 26.266 1 92.06 256 ASP A CA 1
ATOM 1903 C C . ASP A 1 256 ? 9 56.875 26.469 1 92.06 256 ASP A C 1
ATOM 1905 O O . ASP A 1 256 ? 9.023 57.938 27.062 1 92.06 256 ASP A O 1
ATOM 1909 N N . PRO A 1 257 ? 7.949 56.25 25.984 1 90.44 257 PRO A N 1
ATOM 1910 C CA . PRO A 1 257 ? 6.691 57 26.094 1 90.44 257 PRO A CA 1
ATOM 1911 C C . PRO A 1 257 ? 6.293 57.281 27.547 1 90.44 257 PRO A C 1
ATOM 1913 O O . PRO A 1 257 ? 5.629 58.281 27.828 1 90.44 257 PRO A O 1
ATOM 1916 N N . SER A 1 258 ? 6.684 56.469 28.516 1 87.5 258 SER A N 1
ATOM 1917 C CA . SER A 1 258 ? 6.363 56.688 29.922 1 87.5 258 SER A CA 1
ATOM 1918 C C . SER A 1 258 ? 7.047 57.938 30.453 1 87.5 258 SER A C 1
ATOM 1920 O O . SER A 1 258 ? 6.461 58.688 31.25 1 87.5 258 SER A O 1
ATOM 1922 N N . SER A 1 259 ? 8.203 58.156 29.984 1 90.88 259 SER A N 1
ATOM 1923 C CA . SER A 1 259 ? 8.938 59.344 30.406 1 90.88 259 SER A CA 1
ATOM 1924 C C . SER A 1 259 ? 8.297 60.625 29.844 1 90.88 259 SER A C 1
ATOM 1926 O O . SER A 1 259 ? 8.305 61.656 30.5 1 90.88 259 SER A O 1
ATOM 1928 N N . CYS A 1 260 ? 7.793 60.406 28.641 1 90.81 260 CYS A N 1
ATOM 1929 C CA . CYS A 1 260 ? 7.105 61.531 28.031 1 90.81 260 CYS A CA 1
ATOM 1930 C C . CYS A 1 260 ? 5.852 61.906 28.828 1 90.81 260 CYS A C 1
ATOM 1932 O O . CYS A 1 260 ? 5.574 63.094 29.062 1 90.81 260 CYS A O 1
ATOM 1934 N N . VAL A 1 261 ? 5.184 60.844 29.219 1 87.56 261 VAL A N 1
ATOM 1935 C CA . VAL A 1 261 ? 3.969 61.062 30 1 87.56 261 VAL A CA 1
ATOM 1936 C C . VAL A 1 261 ? 4.32 61.656 31.359 1 87.56 261 VAL A C 1
ATOM 1938 O O . VAL A 1 261 ? 3.645 62.594 31.828 1 87.56 261 VAL A O 1
ATOM 1941 N N . ASP A 1 262 ? 5.387 61.281 31.953 1 85.94 262 ASP A N 1
ATOM 1942 C CA . ASP A 1 262 ? 5.828 61.781 33.25 1 85.94 262 ASP A CA 1
ATOM 1943 C C . ASP A 1 262 ? 6.25 63.25 33.125 1 85.94 262 ASP A C 1
ATOM 1945 O O . ASP A 1 262 ? 5.996 64.062 34.062 1 85.94 262 ASP A O 1
ATOM 1949 N N . ALA A 1 263 ? 6.871 63.562 32.094 1 85.06 263 ALA A N 1
ATOM 1950 C CA . ALA A 1 263 ? 7.273 64.938 31.859 1 85.06 263 ALA A CA 1
ATOM 1951 C C . ALA A 1 263 ? 6.059 65.875 31.75 1 85.06 263 ALA A C 1
ATOM 1953 O O . ALA A 1 263 ? 6.066 67 32.281 1 85.06 263 ALA A O 1
ATOM 1954 N N . ALA A 1 264 ? 5.098 65.375 31.047 1 83.25 264 ALA A N 1
ATOM 1955 C CA . ALA A 1 264 ? 3.875 66.125 30.906 1 83.25 264 ALA A CA 1
ATOM 1956 C C . ALA A 1 264 ? 3.174 66.312 32.25 1 83.25 264 ALA A C 1
ATOM 1958 O O . ALA A 1 264 ? 2.664 67.375 32.562 1 83.25 264 ALA A O 1
ATOM 1959 N N . LYS A 1 265 ? 3.24 65.312 33.125 1 80.31 265 LYS A N 1
ATOM 1960 C CA . LYS A 1 265 ? 2.639 65.375 34.438 1 80.31 265 LYS A CA 1
ATOM 1961 C C . LYS A 1 265 ? 3.389 66.312 35.375 1 80.31 265 LYS A C 1
ATOM 1963 O O . LYS A 1 265 ? 2.775 67.062 36.156 1 80.31 265 LYS A O 1
ATOM 1968 N N . ALA A 1 266 ? 4.617 66.312 35.219 1 75.88 266 ALA A N 1
ATOM 1969 C CA . ALA A 1 266 ? 5.445 67.188 36.031 1 75.88 266 ALA A CA 1
ATOM 1970 C C . ALA A 1 266 ? 5.23 68.688 35.656 1 75.88 266 ALA A C 1
ATOM 1972 O O . ALA A 1 266 ? 5.27 69.562 36.531 1 75.88 266 ALA A O 1
ATOM 1973 N N . ALA A 1 267 ? 5.008 68.875 34.406 1 74.06 267 ALA A N 1
ATOM 1974 C CA . ALA A 1 267 ? 4.816 70.188 33.906 1 74.06 267 ALA A CA 1
ATOM 1975 C C . ALA A 1 267 ? 3.465 70.75 34.344 1 74.06 267 ALA A C 1
ATOM 1977 O O . ALA A 1 267 ? 3.293 72 34.469 1 74.06 267 ALA A O 1
ATOM 1978 N N . GLU A 1 268 ? 2.518 70 34.406 1 69.56 268 GLU A N 1
ATOM 1979 C CA . GLU A 1 268 ? 1.203 70.438 34.844 1 69.56 268 GLU A CA 1
ATOM 1980 C C . GLU A 1 268 ? 1.249 71 36.25 1 69.56 268 GLU A C 1
ATOM 1982 O O . GLU A 1 268 ? 0.611 72.062 36.531 1 69.56 268 GLU A O 1
ATOM 1987 N N . GLY A 1 269 ? 2.051 70.5 37.344 1 58.44 269 GLY A N 1
ATOM 1988 C CA . GLY A 1 269 ? 2.184 71.062 38.719 1 58.44 269 GLY A CA 1
ATOM 1989 C C . GLY A 1 269 ? 3.451 71.875 38.906 1 58.44 269 GLY A C 1
ATOM 1990 O O . GLY A 1 269 ? 3.832 72.125 40.031 1 58.44 269 GLY A O 1
ATOM 1991 N N . GLY A 1 270 ? 4.098 72.438 37.812 1 57.5 270 GLY A N 1
ATOM 1992 C CA . GLY A 1 270 ? 5.461 72.875 38.031 1 57.5 270 GLY A CA 1
ATOM 1993 C C . GLY A 1 270 ? 5.551 74.375 38.25 1 57.5 270 GLY A C 1
ATOM 1994 O O . GLY A 1 270 ? 4.547 75.062 38.156 1 57.5 270 GLY A O 1
ATOM 1995 N N . GLU A 1 271 ? 6.727 74.75 38.719 1 62.62 271 GLU A N 1
ATOM 1996 C CA . GLU A 1 271 ? 7.098 76.125 39.125 1 62.62 271 GLU A CA 1
ATOM 1997 C C . GLU A 1 271 ? 6.891 77.125 37.969 1 62.62 271 GLU A C 1
ATOM 1999 O O . GLU A 1 271 ? 6.484 78.25 38.188 1 62.62 271 GLU A O 1
ATOM 2004 N N . ALA A 1 272 ? 6.852 76.625 36.75 1 64.88 272 ALA A N 1
ATOM 2005 C CA . ALA A 1 272 ? 6.777 77.5 35.625 1 64.88 272 ALA A CA 1
ATOM 2006 C C . ALA A 1 272 ? 5.355 78 35.406 1 64.88 272 ALA A C 1
ATOM 2008 O O . ALA A 1 272 ? 5.152 79.188 35.094 1 64.88 272 ALA A O 1
ATOM 2009 N N . ARG A 1 273 ? 4.434 77.188 35.656 1 61.78 273 ARG A N 1
ATOM 2010 C CA . ARG A 1 273 ? 3.055 77.688 35.531 1 61.78 273 ARG A CA 1
ATOM 2011 C C . ARG A 1 273 ? 2.691 78.625 36.688 1 61.78 273 ARG A C 1
ATOM 2013 O O . ARG A 1 273 ? 1.966 79.562 36.469 1 61.78 273 ARG A O 1
ATOM 2020 N N . ALA A 1 274 ? 3.266 78.188 37.781 1 64.19 274 ALA A N 1
ATOM 2021 C CA . ALA A 1 274 ? 3.076 79.125 38.906 1 64.19 274 ALA A CA 1
ATOM 2022 C C . ALA A 1 274 ? 3.734 80.438 38.625 1 64.19 274 ALA A C 1
ATOM 2024 O O . ALA A 1 274 ? 3.156 81.5 38.938 1 64.19 274 ALA A O 1
ATOM 2025 N N . GLU A 1 275 ? 4.852 80.375 38.062 1 71.19 275 GLU A N 1
ATOM 2026 C CA . GLU A 1 275 ? 5.551 81.562 37.719 1 71.19 275 GLU A CA 1
ATOM 2027 C C . GLU A 1 275 ? 4.816 82.375 36.625 1 71.19 275 GLU A C 1
ATOM 2029 O O . GLU A 1 275 ? 4.727 83.562 36.688 1 71.19 275 GLU A O 1
ATOM 2034 N N . LEU A 1 276 ? 4.234 81.688 35.719 1 68.94 276 LEU A N 1
ATOM 2035 C CA . LEU A 1 276 ? 3.463 82.312 34.688 1 68.94 276 LEU A CA 1
ATOM 2036 C C . LEU A 1 276 ? 2.223 83 35.281 1 68.94 276 LEU A C 1
ATOM 2038 O O . LEU A 1 276 ? 1.892 84.125 34.906 1 68.94 276 LEU A O 1
ATOM 2042 N N . ALA A 1 277 ? 1.686 82.312 36.219 1 63.44 277 ALA A N 1
ATOM 2043 C CA . ALA A 1 277 ? 0.533 82.938 36.906 1 63.44 277 ALA A CA 1
ATOM 2044 C C . ALA A 1 277 ? 0.93 84.188 37.688 1 63.44 277 ALA A C 1
ATOM 2046 O O . ALA A 1 277 ? 0.205 85.188 37.656 1 63.44 277 ALA A O 1
ATOM 2047 N N . LYS A 1 278 ? 2.029 84.062 38.219 1 70.25 278 LYS A N 1
ATOM 2048 C CA . LYS A 1 278 ? 2.535 85.25 38.938 1 70.25 278 LYS A CA 1
ATOM 2049 C C . LYS A 1 278 ? 2.836 86.375 38 1 70.25 278 LYS A C 1
ATOM 2051 O O . LYS A 1 278 ? 2.467 87.562 38.281 1 70.25 278 LYS A O 1
ATOM 2056 N N . ILE A 1 279 ? 3.439 86.125 36.875 1 74.88 279 ILE A N 1
ATOM 2057 C CA . ILE A 1 279 ? 3.791 87.188 35.906 1 74.88 279 ILE A CA 1
ATOM 2058 C C . ILE A 1 279 ? 2.521 87.75 35.312 1 74.88 279 ILE A C 1
ATOM 2060 O O . ILE A 1 279 ? 2.426 89 35.125 1 74.88 279 ILE A O 1
ATOM 2064 N N . LEU A 1 280 ? 1.534 87 35.188 1 70.94 280 LEU A N 1
ATOM 2065 C CA . LEU A 1 280 ? 0.276 87.5 34.656 1 70.94 280 LEU A CA 1
ATOM 2066 C C . LEU A 1 280 ? -0.405 88.438 35.656 1 70.94 280 LEU A C 1
ATOM 2068 O O . LEU A 1 280 ? -0.944 89.5 35.281 1 70.94 280 LEU A O 1
ATOM 2072 N N . ARG A 1 281 ? -0.187 88.125 36.906 1 69.5 281 ARG A N 1
ATOM 2073 C CA . ARG A 1 281 ? -0.733 89 37.969 1 69.5 281 ARG A CA 1
ATOM 2074 C C . ARG A 1 281 ? -0.016 90.312 38.031 1 69.5 281 ARG A C 1
ATOM 2076 O O . ARG A 1 281 ? -0.658 91.375 38.125 1 69.5 281 ARG A O 1
ATOM 2083 N N . GLU A 1 282 ? 1.167 90.125 38 1 76.88 282 GLU A N 1
ATOM 2084 C CA . GLU A 1 282 ? 1.967 91.375 38.125 1 76.88 282 GLU A CA 1
ATOM 2085 C C . GLU A 1 282 ? 1.808 92.25 36.906 1 76.88 282 GLU A C 1
ATOM 2087 O O . GLU A 1 282 ? 1.714 93.438 37 1 76.88 282 GLU A O 1
ATOM 2092 N N . GLU A 1 283 ? 1.634 91.688 35.812 1 78.69 283 GLU A N 1
ATOM 2093 C CA . GLU A 1 283 ? 1.442 92.438 34.562 1 78.69 283 GLU A CA 1
ATOM 2094 C C . GLU A 1 283 ? 0.1 93.188 34.562 1 78.69 283 GLU A C 1
ATOM 2096 O O . GLU A 1 283 ? 0.018 94.312 34.188 1 78.69 283 GLU A O 1
ATOM 2101 N N . ALA A 1 284 ? -0.875 92.562 35.125 1 72.94 284 ALA A N 1
ATOM 2102 C CA . ALA A 1 284 ? -2.191 93.188 35.219 1 72.94 284 ALA A CA 1
ATOM 2103 C C . ALA A 1 284 ? -2.18 94.312 36.188 1 72.94 284 ALA A C 1
ATOM 2105 O O . ALA A 1 284 ? -2.762 95.375 35.938 1 72.94 284 ALA A O 1
ATOM 2106 N N . ARG A 1 285 ? -1.448 94.188 37.219 1 75.69 285 ARG A N 1
ATOM 2107 C CA . ARG A 1 285 ? -1.366 95.188 38.25 1 75.69 285 ARG A CA 1
ATOM 2108 C C . ARG A 1 285 ? -0.656 96.438 37.75 1 75.69 285 ARG A C 1
ATOM 2110 O O . ARG A 1 285 ? -1.146 97.562 37.906 1 75.69 285 ARG A O 1
ATOM 2117 N N . TRP A 1 286 ? 0.374 96.312 37.125 1 81.88 286 TRP A N 1
ATOM 2118 C CA . TRP A 1 286 ? 1.146 97.438 36.562 1 81.88 286 TRP A CA 1
ATOM 2119 C C . TRP A 1 286 ? 0.404 98.125 35.438 1 81.88 286 TRP A C 1
ATOM 2121 O O . TRP A 1 286 ? 0.373 99.312 35.344 1 81.88 286 TRP A O 1
ATOM 2131 N N . SER A 1 287 ? -0.297 97.312 34.656 1 79.94 287 SER A N 1
ATOM 2132 C CA . SER A 1 287 ? -1.031 97.875 33.5 1 79.94 287 SER A CA 1
ATOM 2133 C C . SER A 1 287 ? -2.229 98.688 33.969 1 79.94 287 SER A C 1
ATOM 2135 O O . SER A 1 287 ? -2.504 99.75 33.406 1 79.94 287 SER A O 1
ATOM 2137 N N . GLU A 1 288 ? -2.869 98.312 35.031 1 77.06 288 GLU A N 1
ATOM 2138 C CA . GLU A 1 288 ? -4 99.062 35.562 1 77.06 288 GLU A CA 1
ATOM 2139 C C . GLU A 1 288 ? -3.543 100.375 36.219 1 77.06 288 GLU A C 1
ATOM 2141 O O . GLU A 1 288 ? -4.211 101.375 36.094 1 77.06 288 GLU A O 1
ATOM 2146 N N . ALA A 1 289 ? -2.389 100.312 36.812 1 79.31 289 ALA A N 1
ATOM 2147 C CA . ALA A 1 289 ? -1.856 101.5 37.469 1 79.31 289 ALA A CA 1
ATOM 2148 C C . ALA A 1 289 ? -1.45 102.562 36.406 1 79.31 289 ALA A C 1
ATOM 2150 O O . ALA A 1 289 ? -1.664 103.75 36.625 1 79.31 289 ALA A O 1
ATOM 2151 N N . VAL A 1 290 ? -0.976 102.125 35.344 1 80.5 290 VAL A N 1
ATOM 2152 C CA . VAL A 1 290 ? -0.556 103.062 34.281 1 80.5 290 VAL A CA 1
ATOM 2153 C C . VAL A 1 290 ? -1.784 103.625 33.594 1 80.5 290 VAL A C 1
ATOM 2155 O O . VAL A 1 290 ? -1.789 104.812 33.25 1 80.5 290 VAL A O 1
ATOM 2158 N N . LYS A 1 291 ? -2.854 102.875 33.562 1 79.44 291 LYS A N 1
ATOM 2159 C CA . LYS A 1 291 ? -4.07 103.375 32.906 1 79.44 291 LYS A CA 1
ATOM 2160 C C . LYS A 1 291 ? -4.738 104.438 33.719 1 79.44 291 LYS A C 1
ATOM 2162 O O . LYS A 1 291 ? -5.363 105.375 33.156 1 79.44 291 LYS A O 1
ATOM 2167 N N . ALA A 1 292 ? -4.469 104.5 34.969 1 76.25 292 ALA A N 1
ATOM 2168 C CA . ALA A 1 292 ? -5.086 105.5 35.844 1 76.25 292 ALA A CA 1
ATOM 2169 C C . ALA A 1 292 ? -4.301 106.812 35.875 1 76.25 292 ALA A C 1
ATOM 2171 O O . ALA A 1 292 ? -4.781 107.812 36.344 1 76.25 292 ALA A O 1
ATOM 2172 N N . ALA A 1 293 ? -3.162 106.875 35.219 1 81.44 293 ALA A N 1
ATOM 2173 C CA . ALA A 1 293 ? -2.311 108.062 35.281 1 81.44 293 ALA A CA 1
ATOM 2174 C C . ALA A 1 293 ? -2.807 109.125 34.312 1 81.44 293 ALA A C 1
ATOM 2176 O O . ALA A 1 293 ? -3.213 108.812 33.188 1 81.44 293 ALA A O 1
ATOM 2177 N N . PRO A 1 294 ? -2.846 110.438 34.781 1 82.56 294 PRO A N 1
ATOM 2178 C CA . PRO A 1 294 ? -3.268 111.562 33.906 1 82.56 294 PRO A CA 1
ATOM 2179 C C . PRO A 1 294 ? -2.334 111.75 32.719 1 82.56 294 PRO A C 1
ATOM 2181 O O . PRO A 1 294 ? -1.168 111.312 32.781 1 82.56 294 PRO A O 1
ATOM 2184 N N . SER A 1 295 ? -2.777 112.312 31.656 1 85.69 295 SER A N 1
ATOM 2185 C CA . SER A 1 295 ? -2.033 112.562 30.422 1 85.69 295 SER A CA 1
ATOM 2186 C C . SER A 1 295 ? -1.055 113.688 30.562 1 85.69 295 SER A C 1
ATOM 2188 O O . SER A 1 295 ? -1.102 114.438 31.547 1 85.69 295 SER A O 1
ATOM 2190 N N . GLU A 1 296 ? -0.157 113.812 29.703 1 85.44 296 GLU A N 1
ATOM 2191 C CA . GLU A 1 296 ? 0.789 114.938 29.672 1 85.44 296 GLU A CA 1
ATOM 2192 C C . GLU A 1 296 ? 0.065 116.25 29.547 1 85.44 296 GLU A C 1
ATOM 2194 O O . GLU A 1 296 ? 0.492 117.25 30.125 1 85.44 296 GLU A O 1
ATOM 2199 N N . ALA A 1 297 ? -1.03 116.25 28.875 1 85.44 297 ALA A N 1
ATOM 2200 C CA . ALA A 1 297 ? -1.823 117.438 28.734 1 85.44 297 ALA A CA 1
ATOM 2201 C C . ALA A 1 297 ? -2.449 117.875 30.062 1 85.44 297 ALA A C 1
ATOM 2203 O O . ALA A 1 297 ? -2.496 119.062 30.391 1 85.44 297 ALA A O 1
ATOM 2204 N N . ASP A 1 298 ? -2.75 116.875 30.875 1 86.31 298 ASP A N 1
ATOM 2205 C CA . ASP A 1 298 ? -3.334 117.188 32.188 1 86.31 298 ASP A CA 1
ATOM 2206 C C . ASP A 1 298 ? -2.277 117.688 33.156 1 86.31 298 ASP A C 1
ATOM 2208 O O . ASP A 1 298 ? -2.549 118.562 33.969 1 86.31 298 ASP A O 1
ATOM 2212 N N . ALA A 1 299 ? -1.146 117.25 33.031 1 89 299 ALA A N 1
ATOM 2213 C CA . ALA A 1 299 ? -0.033 117.688 33.844 1 89 299 ALA A CA 1
ATOM 2214 C C . ALA A 1 299 ? 0.333 119.125 33.531 1 89 299 ALA A C 1
ATOM 2216 O O . ALA A 1 299 ? 0.559 119.938 34.438 1 89 299 ALA A O 1
ATOM 2217 N N . LYS A 1 300 ? 0.309 119.5 32.281 1 87.75 300 LYS A N 1
ATOM 2218 C CA . LYS A 1 300 ? 0.589 120.875 31.891 1 87.75 300 LYS A CA 1
ATOM 2219 C C . LYS A 1 300 ? -0.502 121.812 32.406 1 87.75 300 LYS A C 1
ATOM 2221 O O . LYS A 1 300 ? -0.21 122.938 32.875 1 87.75 300 LYS A O 1
ATOM 2226 N N . ARG A 1 301 ? -1.649 121.312 32.25 1 89.06 301 ARG A N 1
ATOM 2227 C CA . ARG A 1 301 ? -2.777 122.125 32.719 1 89.06 301 ARG A CA 1
ATOM 2228 C C . ARG A 1 301 ? -2.723 122.312 34.219 1 89.06 301 ARG A C 1
ATOM 2230 O O . ARG A 1 301 ? -3.016 123.438 34.719 1 89.06 301 ARG A O 1
ATOM 2237 N N . LEU A 1 302 ? -2.277 121.375 34.938 1 90.44 302 LEU A N 1
ATOM 2238 C CA . LEU A 1 302 ? -2.15 121.5 36.375 1 90.44 302 LEU A CA 1
ATOM 2239 C C . LEU A 1 302 ? -1.104 122.562 36.75 1 90.44 302 LEU A C 1
ATOM 2241 O O . LEU A 1 302 ? -1.327 123.375 37.625 1 90.44 302 LEU A O 1
ATOM 2245 N N . VAL A 1 303 ? -0.073 122.625 36.125 1 90.38 303 VAL A N 1
ATOM 2246 C CA . VAL A 1 303 ? 0.984 123.625 36.375 1 90.38 303 VAL A CA 1
ATOM 2247 C C . VAL A 1 303 ? 0.49 125 36 1 90.38 303 VAL A C 1
ATOM 2249 O O . VAL A 1 303 ? 0.727 126 36.719 1 90.38 303 VAL A O 1
ATOM 2252 N N . GLU A 1 304 ? -0.241 125.125 34.938 1 89.19 304 GLU A N 1
ATOM 2253 C CA . GLU A 1 304 ? -0.772 126.375 34.531 1 89.19 304 GLU A CA 1
ATOM 2254 C C . GLU A 1 304 ? -1.745 126.938 35.562 1 89.19 304 GLU A C 1
ATOM 2256 O O . GLU A 1 304 ? -1.692 128.125 35.906 1 89.19 304 GLU A O 1
ATOM 2261 N N . LEU A 1 305 ? -2.469 126.125 36.094 1 88.81 305 LEU A N 1
ATOM 2262 C CA . LEU A 1 305 ? -3.451 126.562 37.094 1 88.81 305 LEU A CA 1
ATOM 2263 C C . LEU A 1 305 ? -2.771 126.875 38.406 1 88.81 305 LEU A C 1
ATOM 2265 O O . LEU A 1 305 ? -3.162 127.875 39.094 1 88.81 305 LEU A O 1
ATOM 2269 N N . ALA A 1 306 ? -1.731 126.25 38.75 1 88.81 306 ALA A N 1
ATOM 2270 C CA . ALA A 1 306 ? -0.978 126.5 39.969 1 88.81 306 ALA A CA 1
ATOM 2271 C C . ALA A 1 306 ? -0.221 127.875 39.812 1 88.81 306 ALA A C 1
ATOM 2273 O O . ALA A 1 306 ? -0.183 128.625 40.75 1 88.81 306 ALA A O 1
ATOM 2274 N N . GLU A 1 307 ? 0.217 128.125 38.688 1 88.56 307 GLU A N 1
ATOM 2275 C CA . GLU A 1 307 ? 0.904 129.375 38.438 1 88.56 307 GLU A CA 1
ATOM 2276 C C . GLU A 1 307 ? -0.08 130.5 38.406 1 88.56 307 GLU A C 1
ATOM 2278 O O . GLU A 1 307 ? 0.23 131.625 38.844 1 88.56 307 GLU A O 1
ATOM 2283 N N . ALA A 1 308 ? -1.213 130.25 37.875 1 86.06 308 ALA A N 1
ATOM 2284 C CA . ALA A 1 308 ? -2.254 131.375 37.875 1 86.06 308 ALA A CA 1
ATOM 2285 C C . ALA A 1 308 ? -2.66 131.625 39.312 1 86.06 308 ALA A C 1
ATOM 2287 O O . ALA A 1 308 ? -2.881 132.875 39.625 1 86.06 308 ALA A O 1
ATOM 2288 N N . ARG A 1 309 ? -2.568 130.75 40.125 1 86.94 309 ARG A N 1
ATOM 2289 C CA . ARG A 1 309 ? -2.85 131 41.531 1 86.94 309 ARG A CA 1
ATOM 2290 C C . ARG A 1 309 ? -1.717 131.75 42.188 1 86.94 309 ARG A C 1
ATOM 2292 O O . ARG A 1 309 ? -1.964 132.75 42.969 1 86.94 309 ARG A O 1
ATOM 2299 N N . ASP A 1 310 ? -0.574 131.375 41.812 1 84.31 310 ASP A N 1
ATOM 2300 C CA . ASP A 1 310 ? 0.585 132.125 42.344 1 84.31 310 ASP A CA 1
ATOM 2301 C C . ASP A 1 310 ? 0.562 133.625 41.938 1 84.31 310 ASP A C 1
ATOM 2303 O O . ASP A 1 310 ? 0.856 134.5 42.719 1 84.31 310 ASP A O 1
ATOM 2307 N N . THR A 1 311 ? 0.168 133.875 40.75 1 83.5 311 THR A N 1
ATOM 2308 C CA . THR A 1 311 ? 0.095 135.25 40.25 1 83.5 311 THR A CA 1
ATOM 2309 C C . THR A 1 311 ? -1.012 136 40.938 1 83.5 311 THR A C 1
ATOM 2311 O O . THR A 1 311 ? -0.824 137.125 41.312 1 83.5 311 THR A O 1
ATOM 2314 N N . ALA A 1 312 ? -2.002 135.375 41.25 1 81.25 312 ALA A N 1
ATOM 2315 C CA . ALA A 1 312 ? -3.104 136 41.969 1 81.25 312 ALA A CA 1
ATOM 2316 C C . ALA A 1 312 ? -2.732 136.25 43.438 1 81.25 312 ALA A C 1
ATOM 2318 O O . ALA A 1 312 ? -3.072 137.375 43.969 1 81.25 312 ALA A O 1
ATOM 2319 N N . LEU A 1 313 ? -1.896 135.5 44.031 1 78.38 313 LEU A N 1
ATOM 2320 C CA . LEU A 1 313 ? -1.459 135.625 45.406 1 78.38 313 LEU A CA 1
ATOM 2321 C C . LEU A 1 313 ? -0.427 136.75 45.562 1 78.38 313 LEU A C 1
ATOM 2323 O O . LEU A 1 313 ? -0.409 137.5 46.562 1 78.38 313 LEU A O 1
ATOM 2327 N N . LYS A 1 314 ? 0.322 137 44.562 1 77.69 314 LYS A N 1
ATOM 2328 C CA . LYS A 1 314 ? 1.337 138 44.562 1 77.69 314 LYS A CA 1
ATOM 2329 C C . LYS A 1 314 ? 0.696 139.375 44.594 1 77.69 314 LYS A C 1
ATOM 2331 O O . LYS A 1 314 ? 1.288 140.375 45.094 1 77.69 314 LYS A O 1
ATOM 2336 N N . LEU A 1 315 ? -0.464 139.5 44.188 1 75.81 315 LEU A N 1
ATOM 2337 C CA . LEU A 1 315 ? -1.157 140.75 44.125 1 75.81 315 LEU A CA 1
ATOM 2338 C C . LEU A 1 315 ? -1.833 141 45.469 1 75.81 315 LEU A C 1
ATOM 2340 O O . LEU A 1 315 ? -2.42 142.125 45.656 1 75.81 315 LEU A O 1
ATOM 2344 N N . THR A 1 316 ? -1.61 140.125 46.438 1 79.31 316 THR A N 1
ATOM 2345 C CA . THR A 1 316 ? -2.207 140.25 47.75 1 79.31 316 THR A CA 1
ATOM 2346 C C . THR A 1 316 ? -1.135 140.25 48.844 1 79.31 316 THR A C 1
ATOM 2348 O O . THR A 1 316 ? 0.055 140.125 48.562 1 79.31 316 THR A O 1
ATOM 2351 N N . GLN A 1 317 ? -1.333 140.5 50.156 1 72.31 317 GLN A N 1
ATOM 2352 C CA . GLN A 1 317 ? -0.359 140.625 51.25 1 72.31 317 GLN A CA 1
ATOM 2353 C C . GLN A 1 317 ? 0.151 139.25 51.625 1 72.31 317 GLN A C 1
ATOM 2355 O O . GLN A 1 317 ? 1.057 139.125 52.438 1 72.31 317 GLN A O 1
ATOM 2360 N N . GLY A 1 318 ? -0.246 138.125 51 1 74 318 GLY A N 1
ATOM 2361 C CA . GLY A 1 318 ? 0.287 136.75 51.219 1 74 318 GLY A CA 1
ATOM 2362 C C . GLY A 1 318 ? -0.739 135.875 51.781 1 74 318 GLY A C 1
ATOM 2363 O O . GLY A 1 318 ? -1.82 136.25 52.188 1 74 318 GLY A O 1
ATOM 2364 N N . ASP A 1 319 ? -0.444 134.5 51.875 1 74.06 319 ASP A N 1
ATOM 2365 C CA . ASP A 1 319 ? -1.37 133.5 52.25 1 74.06 319 ASP A CA 1
ATOM 2366 C C . ASP A 1 319 ? -1.62 133.5 53.75 1 74.06 319 ASP A C 1
ATOM 2368 O O . ASP A 1 319 ? -2.721 133.125 54.219 1 74.06 319 ASP A O 1
ATOM 2372 N N . LEU A 1 320 ? -0.729 134 54.531 1 75.94 320 LEU A N 1
ATOM 2373 C CA . LEU A 1 320 ? -0.87 134 55.969 1 75.94 320 LEU A CA 1
ATOM 2374 C C . LEU A 1 320 ? -1.906 135.125 56.375 1 75.94 320 LEU A C 1
ATOM 2376 O O . LEU A 1 320 ? -2.699 134.875 57.281 1 75.94 320 LEU A O 1
ATOM 2380 N N . PHE A 1 321 ? -1.813 136.125 55.688 1 78.12 321 PHE A N 1
ATOM 2381 C CA . PHE A 1 321 ? -2.773 137.25 56 1 78.12 321 PHE A CA 1
ATOM 2382 C C . PHE A 1 321 ? -4.18 136.75 55.562 1 78.12 321 PHE A C 1
ATOM 2384 O O . PHE A 1 321 ? -5.156 137.125 56.25 1 78.12 321 PHE A O 1
ATOM 2391 N N . ARG A 1 322 ? -4.199 136.125 54.562 1 78.38 322 ARG A N 1
ATOM 2392 C CA . ARG A 1 322 ? -5.492 135.625 54.156 1 78.38 322 ARG A CA 1
ATOM 2393 C C . ARG A 1 322 ? -6.055 134.625 55.219 1 78.38 322 ARG A C 1
ATOM 2395 O O . ARG A 1 322 ? -7.23 134.75 55.562 1 78.38 322 ARG A O 1
ATOM 2402 N N . GLN A 1 323 ? -5.266 133.75 55.75 1 77.94 323 GLN A N 1
ATOM 2403 C CA . GLN A 1 323 ? -5.672 132.875 56.844 1 77.94 323 GLN A CA 1
ATOM 2404 C C . GLN A 1 323 ? -6.062 133.625 58.094 1 77.94 323 GLN A C 1
ATOM 2406 O O . GLN A 1 323 ? -7.059 133.375 58.75 1 77.94 323 GLN A O 1
ATOM 2411 N N . LEU A 1 324 ? -5.246 134.625 58.344 1 79.19 324 LEU A N 1
ATOM 2412 C CA . LEU A 1 324 ? -5.504 135.5 59.5 1 79.19 324 LEU A CA 1
ATOM 2413 C C . LEU A 1 324 ? -6.859 136.125 59.406 1 79.19 324 LEU A C 1
ATOM 2415 O O . LEU A 1 324 ? -7.672 136.125 60.312 1 79.19 324 LEU A O 1
ATOM 2419 N N . TYR A 1 325 ? -7.051 136.875 58.25 1 80.56 325 TYR A N 1
ATOM 2420 C CA . TYR A 1 325 ? -8.305 137.5 58.094 1 80.56 325 TYR A CA 1
ATOM 2421 C C . TYR A 1 325 ? -9.484 136.625 58 1 80.56 325 TYR A C 1
ATOM 2423 O O . TYR A 1 325 ? -10.578 136.875 58.5 1 80.56 325 TYR A O 1
ATOM 2431 N N . GLY A 1 326 ? -9.203 135.375 57.531 1 78.88 326 GLY A N 1
ATOM 2432 C CA . GLY A 1 326 ? -10.25 134.375 57.469 1 78.88 326 GLY A CA 1
ATOM 2433 C C . GLY A 1 326 ? -10.648 133.875 58.844 1 78.88 326 GLY A C 1
ATOM 2434 O O . GLY A 1 326 ? -11.836 133.75 59.156 1 78.88 326 GLY A O 1
ATOM 2435 N N . VAL A 1 327 ? -9.727 133.5 59.719 1 78.75 327 VAL A N 1
ATOM 2436 C CA . VAL A 1 327 ? -9.984 133.125 61.094 1 78.75 327 VAL A CA 1
ATOM 2437 C C . VAL A 1 327 ? -10.555 134.25 61.906 1 78.75 327 VAL A C 1
ATOM 2439 O O . VAL A 1 327 ? -11.469 134 62.719 1 78.75 327 VAL A O 1
ATOM 2442 N N . SER A 1 328 ? -10.031 135.375 61.656 1 81.25 328 SER A N 1
ATOM 2443 C CA . SER A 1 328 ? -10.539 136.625 62.375 1 81.25 328 SER A CA 1
ATOM 2444 C C . SER A 1 328 ? -12 136.875 62.031 1 81.25 328 SER A C 1
ATOM 2446 O O . SER A 1 328 ? -12.805 137.125 62.938 1 81.25 328 SER A O 1
ATOM 2448 N N . GLU A 1 329 ? -12.219 136.75 60.781 1 80.75 329 GLU A N 1
ATOM 2449 C CA . GLU A 1 329 ? -13.609 136.875 60.375 1 80.75 329 GLU A CA 1
ATOM 2450 C C . GLU A 1 329 ? -14.523 135.875 61 1 80.75 329 GLU A C 1
ATOM 2452 O O . GLU A 1 329 ? -15.625 136.125 61.438 1 80.75 329 GLU A O 1
ATOM 2457 N N . ALA A 1 330 ? -14.062 134.625 61.125 1 78.5 330 ALA A N 1
ATOM 2458 C CA . ALA A 1 330 ? -14.867 133.5 61.688 1 78.5 330 ALA A CA 1
ATOM 2459 C C . ALA A 1 330 ? -15.141 133.75 63.156 1 78.5 330 ALA A C 1
ATOM 2461 O O . ALA A 1 330 ? -16.25 133.5 63.656 1 78.5 330 ALA A O 1
ATOM 2462 N N . ILE A 1 331 ? -14.188 134.25 63.906 1 78.62 331 ILE A N 1
ATOM 2463 C CA . ILE A 1 331 ? -14.32 134.625 65.312 1 78.62 331 ILE A CA 1
ATOM 2464 C C . ILE A 1 331 ? -15.211 135.875 65.5 1 78.62 331 ILE A C 1
ATOM 2466 O O . ILE A 1 331 ? -16.125 135.875 66.312 1 78.62 331 ILE A O 1
ATOM 2470 N N . LEU A 1 332 ? -15.008 136.875 64.688 1 81.94 332 LEU A N 1
ATOM 2471 C CA . LEU A 1 332 ? -15.703 138.125 64.812 1 81.94 332 LEU A CA 1
ATOM 2472 C C . LEU A 1 332 ? -17.156 138 64.375 1 81.94 332 LEU A C 1
ATOM 2474 O O . LEU A 1 332 ? -18.031 138.75 64.875 1 81.94 332 LEU A O 1
ATOM 2478 N N . ALA A 1 333 ? -17.422 137.125 63.5 1 78.94 333 ALA A N 1
ATOM 2479 C CA . ALA A 1 333 ? -18.781 136.875 62.969 1 78.94 333 ALA A CA 1
ATOM 2480 C C . ALA A 1 333 ? -19.578 136 63.875 1 78.94 333 ALA A C 1
ATOM 2482 O O . ALA A 1 333 ? -20.797 135.875 63.75 1 78.94 333 ALA A O 1
ATOM 2483 N N . ASP A 1 334 ? -18.938 135.125 64.75 1 76 334 ASP A N 1
ATOM 2484 C CA . ASP A 1 334 ? -19.594 134.25 65.688 1 76 334 ASP A CA 1
ATOM 2485 C C . ASP A 1 334 ? -20.391 135 66.75 1 76 334 ASP A C 1
ATOM 2487 O O . ASP A 1 334 ? -19.953 136.125 67.25 1 76 334 ASP A O 1
ATOM 2491 N N . ASP A 1 335 ? -21.547 134.75 67.062 1 75.44 335 ASP A N 1
ATOM 2492 C CA . ASP A 1 335 ? -22.469 135.375 67.938 1 75.44 335 ASP A CA 1
ATOM 2493 C C . ASP A 1 335 ? -21.906 135.375 69.375 1 75.44 335 ASP A C 1
ATOM 2495 O O . ASP A 1 335 ? -22.312 136.25 70.188 1 75.44 335 ASP A O 1
ATOM 2499 N N . ASP A 1 336 ? -20.969 134.625 69.75 1 74.31 336 ASP A N 1
ATOM 2500 C CA . ASP A 1 336 ? -20.422 134.625 71.125 1 74.31 336 ASP A CA 1
ATOM 2501 C C . ASP A 1 336 ? -19.422 135.75 71.312 1 74.31 336 ASP A C 1
ATOM 2503 O O . ASP A 1 336 ? -19.031 136.125 72.438 1 74.31 336 ASP A O 1
ATOM 2507 N N . TRP A 1 337 ? -18.859 136.375 70.312 1 77.31 337 TRP A N 1
ATOM 2508 C CA . TRP A 1 337 ? -18 137.625 70.438 1 77.31 337 TRP A CA 1
ATOM 2509 C C . TRP A 1 337 ? -18.828 138.875 70.312 1 77.31 337 TRP A C 1
ATOM 2511 O O . TRP A 1 337 ? -19.078 139.375 69.188 1 77.31 337 TRP A O 1
ATOM 2521 N N . ALA A 1 338 ? -19.453 139.25 71.312 1 75.81 338 ALA A N 1
ATOM 2522 C CA . ALA A 1 338 ? -20.531 140.25 71.375 1 75.81 338 ALA A CA 1
ATOM 2523 C C . ALA A 1 338 ? -20.078 141.625 70.875 1 75.81 338 ALA A C 1
ATOM 2525 O O . ALA A 1 338 ? -20.812 142.375 70.188 1 75.81 338 ALA A O 1
ATOM 2526 N N . ASP A 1 339 ? -18.938 142.25 71.312 1 76.94 339 ASP A N 1
ATOM 2527 C CA . ASP A 1 339 ? -18.516 143.5 70.875 1 76.94 339 ASP A CA 1
ATOM 2528 C C . ASP A 1 339 ? -17.578 143.5 69.688 1 76.94 339 ASP A C 1
ATOM 2530 O O . ASP A 1 339 ? -16.438 143 69.812 1 76.94 339 ASP A O 1
ATOM 2534 N N . LYS A 1 340 ? -18 143.875 68.625 1 78.88 340 LYS A N 1
ATOM 2535 C CA . LYS A 1 340 ? -17.312 143.75 67.375 1 78.88 340 LYS A CA 1
ATOM 2536 C C . LYS A 1 340 ? -16.234 144.875 67.188 1 78.88 340 LYS A C 1
ATOM 2538 O O . LYS A 1 340 ? -15.516 144.875 66.188 1 78.88 340 LYS A O 1
ATOM 2543 N N . CYS A 1 341 ? -16.141 145.625 68.25 1 78.75 341 CYS A N 1
ATOM 2544 C CA . CYS A 1 341 ? -15.141 146.75 68.188 1 78.75 341 CYS A CA 1
ATOM 2545 C C . CYS A 1 341 ? -13.867 146.25 68.938 1 78.75 341 CYS A C 1
ATOM 2547 O O . CYS A 1 341 ? -12.883 147 69 1 78.75 341 CYS A O 1
ATOM 2549 N N . VAL A 1 342 ? -13.844 145.125 69.438 1 82.56 342 VAL A N 1
ATOM 2550 C CA . VAL A 1 342 ? -12.672 144.625 70.125 1 82.56 342 VAL A CA 1
ATOM 2551 C C . VAL A 1 342 ? -11.961 143.5 69.25 1 82.56 342 VAL A C 1
ATOM 2553 O O . VAL A 1 342 ? -12.57 142.625 68.812 1 82.56 342 VAL A O 1
ATOM 2556 N N . CYS A 1 343 ? -10.68 143.75 69.125 1 83.06 343 CYS A N 1
ATOM 2557 C CA . CYS A 1 343 ? -9.883 142.875 68.25 1 83.06 343 CYS A CA 1
ATOM 2558 C C . CYS A 1 343 ? -9.586 141.5 68.938 1 83.06 343 CYS A C 1
ATOM 2560 O O . CYS A 1 343 ? -9.07 141.5 70.062 1 83.06 343 CYS A O 1
ATOM 2562 N N . PRO A 1 344 ? -9.82 140.5 68.438 1 80.19 344 PRO A N 1
ATOM 2563 C CA . PRO A 1 344 ? -9.594 139.25 69.062 1 80.19 344 PRO A CA 1
ATOM 2564 C C . PRO A 1 344 ? -8.117 138.875 69.125 1 80.19 344 PRO A C 1
ATOM 2566 O O . PRO A 1 344 ? -7.734 138 69.938 1 80.19 344 PRO A O 1
ATOM 2569 N N . THR A 1 345 ? -7.254 139.5 68.5 1 81.19 345 THR A N 1
ATOM 2570 C CA . THR A 1 345 ? -5.824 139.125 68.5 1 81.19 345 THR A CA 1
ATOM 2571 C C . THR A 1 345 ? -5.121 140 69.625 1 81.19 345 THR A C 1
ATOM 2573 O O . THR A 1 345 ? -4.363 139.375 70.375 1 81.19 345 THR A O 1
ATOM 2576 N N . CYS A 1 346 ? -5.48 141.25 69.75 1 80.69 346 CYS A N 1
ATOM 2577 C CA . CYS A 1 346 ? -4.758 142.125 70.688 1 80.69 346 CYS A CA 1
ATOM 2578 C C . CYS A 1 346 ? -5.672 142.625 71.75 1 80.69 346 CYS A C 1
ATOM 2580 O O . CYS A 1 346 ? -5.219 143.25 72.688 1 80.69 346 CYS A O 1
ATOM 2582 N N . ASP A 1 347 ? -7.012 142.375 71.875 1 79.69 347 ASP A N 1
ATOM 2583 C CA . ASP A 1 347 ? -8.023 142.625 72.875 1 79.69 347 ASP A CA 1
ATOM 2584 C C . ASP A 1 347 ? -8.18 144.25 73.062 1 79.69 347 ASP A C 1
ATOM 2586 O O . ASP A 1 347 ? -8.641 144.625 74.062 1 79.69 347 ASP A O 1
ATOM 2590 N N . ARG A 1 348 ? -7.805 145 72.125 1 81.44 348 ARG A N 1
ATOM 2591 C CA . ARG A 1 348 ? -7.949 146.5 72.125 1 81.44 348 ARG A CA 1
ATOM 2592 C C . ARG A 1 348 ? -9.281 147 71.562 1 81.44 348 ARG A C 1
ATOM 2594 O O . ARG A 1 348 ? -9.828 146.25 70.688 1 81.44 348 ARG A O 1
ATOM 2601 N N . SER A 1 349 ? -9.906 148 72.125 1 79.75 349 SER A N 1
ATOM 2602 C CA . SER A 1 349 ? -11.234 148.375 71.688 1 79.75 349 SER A CA 1
ATOM 2603 C C . SER A 1 349 ? -11.164 149.75 71.062 1 79.75 349 SER A C 1
ATOM 2605 O O . SER A 1 349 ? -10.414 150.625 71.562 1 79.75 349 SER A O 1
ATOM 2607 N N . ASP A 1 350 ? -11.734 150.125 69.875 1 78.25 350 ASP A N 1
ATOM 2608 C CA . ASP A 1 350 ? -11.883 151.5 69.25 1 78.25 350 ASP A CA 1
ATOM 2609 C C . ASP A 1 350 ? -13.289 151.625 68.688 1 78.25 350 ASP A C 1
ATOM 2611 O O . ASP A 1 350 ? -14.086 150.75 68.688 1 78.25 350 ASP A O 1
ATOM 2615 N N . ALA A 1 351 ? -13.68 152.875 68.25 1 76.88 351 ALA A N 1
ATOM 2616 C CA . ALA A 1 351 ? -15.023 153.25 67.75 1 76.88 351 ALA A CA 1
ATOM 2617 C C . ALA A 1 351 ? -15.344 152.5 66.438 1 76.88 351 ALA A C 1
ATOM 2619 O O . ALA A 1 351 ? -16.516 152.375 66.062 1 76.88 351 ALA A O 1
ATOM 2620 N N . VAL A 1 352 ? -14.398 151.875 65.75 1 77.5 352 VAL A N 1
ATOM 2621 C CA . VAL A 1 352 ? -14.68 151.375 64.438 1 77.5 352 VAL A CA 1
ATOM 2622 C C . VAL A 1 352 ? -14.734 149.875 64.5 1 77.5 352 VAL A C 1
ATOM 2624 O O . VAL A 1 352 ? -13.945 149.25 65.25 1 77.5 352 VAL A O 1
ATOM 2627 N N . SER A 1 353 ? -15.602 149.375 63.75 1 81.38 353 SER A N 1
ATOM 2628 C CA . SER A 1 353 ? -15.844 147.875 63.75 1 81.38 353 SER A CA 1
ATOM 2629 C C . SER A 1 353 ? -14.672 147.125 63.156 1 81.38 353 SER A C 1
ATOM 2631 O O . SER A 1 353 ? -14.25 147.375 62.031 1 81.38 353 SER A O 1
ATOM 2633 N N . VAL A 1 354 ? -14.016 146.125 63.875 1 80.56 354 VAL A N 1
ATOM 2634 C CA . VAL A 1 354 ? -12.922 145.25 63.375 1 80.56 354 VAL A CA 1
ATOM 2635 C C . VAL A 1 354 ? -13.445 144.375 62.312 1 80.56 354 VAL A C 1
ATOM 2637 O O . VAL A 1 354 ? -12.719 144 61.375 1 80.56 354 VAL A O 1
ATOM 2640 N N . LEU A 1 355 ? -14.68 143.875 62.312 1 81.12 355 LEU A N 1
ATOM 2641 C CA . LEU A 1 355 ? -15.281 143 61.375 1 81.12 355 LEU A CA 1
ATOM 2642 C C . LEU A 1 355 ? -15.344 143.625 59.969 1 81.12 355 LEU A C 1
ATOM 2644 O O . LEU A 1 355 ? -15.016 143 58.969 1 81.12 355 LEU A O 1
ATOM 2648 N N . ASP A 1 356 ? -15.781 144.875 59.938 1 78.88 356 ASP A N 1
ATOM 2649 C CA . ASP A 1 356 ? -15.852 145.625 58.656 1 78.88 356 ASP A CA 1
ATOM 2650 C C . ASP A 1 356 ? -14.469 145.75 58.062 1 78.88 356 ASP A C 1
ATOM 2652 O O . ASP A 1 356 ? -14.289 145.625 56.844 1 78.88 356 ASP A O 1
ATOM 2656 N N . HIS A 1 357 ? -13.57 146 58.875 1 81.88 357 HIS A N 1
ATOM 2657 C CA . HIS A 1 357 ? -12.188 146.125 58.406 1 81.88 357 HIS A CA 1
ATOM 2658 C C . HIS A 1 357 ? -11.664 144.875 57.844 1 81.88 357 HIS A C 1
ATOM 2660 O O . HIS A 1 357 ? -11.062 144.75 56.781 1 81.88 357 HIS A O 1
ATOM 2666 N N . VAL A 1 358 ? -11.906 143.75 58.531 1 80.25 358 VAL A N 1
ATOM 2667 C CA . VAL A 1 358 ? -11.422 142.5 58.125 1 80.25 358 VAL A CA 1
ATOM 2668 C C . VAL A 1 358 ? -12.141 142.125 56.844 1 80.25 358 VAL A C 1
ATOM 2670 O O . VAL A 1 358 ? -11.523 141.5 55.938 1 80.25 358 VAL A O 1
ATOM 2673 N N . ARG A 1 359 ? -13.367 142.375 56.719 1 79.44 359 ARG A N 1
ATOM 2674 C CA . ARG A 1 359 ? -14.133 142 55.5 1 79.44 359 ARG A CA 1
ATOM 2675 C C . ARG A 1 359 ? -13.648 142.75 54.312 1 79.44 359 ARG A C 1
ATOM 2677 O O . ARG A 1 359 ? -13.656 142.25 53.188 1 79.44 359 ARG A O 1
ATOM 2684 N N . HIS A 1 360 ? -13.258 144 54.562 1 77.12 360 HIS A N 1
ATOM 2685 C CA . HIS A 1 360 ? -12.695 144.75 53.469 1 77.12 360 HIS A CA 1
ATOM 2686 C C . HIS A 1 360 ? -11.359 144.25 53 1 77.12 360 HIS A C 1
ATOM 2688 O O . HIS A 1 360 ? -11.078 144.25 51.812 1 77.12 360 HIS A O 1
ATOM 2694 N N . LYS A 1 361 ? -10.648 143.75 53.875 1 77.31 361 LYS A N 1
ATOM 2695 C CA . LYS A 1 361 ? -9.344 143.125 53.5 1 77.31 361 LYS A CA 1
ATOM 2696 C C . LYS A 1 361 ? -9.5 141.75 52.844 1 77.31 361 LYS A C 1
ATOM 2698 O O . LYS A 1 361 ? -8.703 141.375 51.969 1 77.31 361 LYS A O 1
ATOM 2703 N N . ILE A 1 362 ? -10.547 141 53.219 1 75.44 362 ILE A N 1
ATOM 2704 C CA . ILE A 1 362 ? -10.789 139.75 52.656 1 75.44 362 ILE A CA 1
ATOM 2705 C C . ILE A 1 362 ? -11.203 139.875 51.219 1 75.44 362 ILE A C 1
ATOM 2707 O O . ILE A 1 362 ? -10.891 139 50.406 1 75.44 362 ILE A O 1
ATOM 2711 N N . ALA A 1 363 ? -11.836 140.875 50.906 1 74.75 363 ALA A N 1
ATOM 2712 C CA . ALA A 1 363 ? -12.328 141.125 49.531 1 74.75 363 ALA A CA 1
ATOM 2713 C C . ALA A 1 363 ? -11.18 141.25 48.531 1 74.75 363 ALA A C 1
ATOM 2715 O O . ALA A 1 363 ? -11.344 140.875 47.375 1 74.75 363 ALA A O 1
ATOM 2716 N N . ALA A 1 364 ? -10.039 141.5 48.906 1 74.25 364 ALA A N 1
ATOM 2717 C CA . ALA A 1 364 ? -8.875 141.625 48.031 1 74.25 364 ALA A CA 1
ATOM 2718 C C . ALA A 1 364 ? -8.375 140.125 47.656 1 74.25 364 ALA A C 1
ATOM 2720 O O . ALA A 1 364 ? -7.621 140 46.688 1 74.25 364 ALA A O 1
ATOM 2721 N N . PHE A 1 365 ? -8.938 139.125 48.375 1 76.38 365 PHE A N 1
ATOM 2722 C CA . PHE A 1 365 ? -8.406 137.75 48.125 1 76.38 365 PHE A CA 1
ATOM 2723 C C . PHE A 1 365 ? -9.383 137 47.281 1 76.38 365 PHE A C 1
ATOM 2725 O O . PHE A 1 365 ? -9.227 135.75 47.156 1 76.38 365 PHE A O 1
ATOM 2732 N N . GLU A 1 366 ? -10.266 137.5 46.656 1 77.5 366 GLU A N 1
ATOM 2733 C CA . GLU A 1 366 ? -11.273 136.875 45.844 1 77.5 366 GLU A CA 1
ATOM 2734 C C . GLU A 1 366 ? -10.633 136.125 44.625 1 77.5 366 GLU A C 1
ATOM 2736 O O . GLU A 1 366 ? -11 135 44.281 1 77.5 366 GLU A O 1
ATOM 2741 N N . ALA A 1 367 ? -9.734 136.875 44 1 78 367 ALA A N 1
ATOM 2742 C CA . ALA A 1 367 ? -9.07 136.25 42.812 1 78 367 ALA A CA 1
ATOM 2743 C C . ALA A 1 367 ? -8.273 135 43.188 1 78 367 ALA A C 1
ATOM 2745 O O . ALA A 1 367 ? -8.219 134 42.438 1 78 367 ALA A O 1
ATOM 2746 N N . VAL A 1 368 ? -7.77 134.875 44.344 1 80.19 368 VAL A N 1
ATOM 2747 C CA . VAL A 1 368 ? -6.992 133.75 44.812 1 80.19 368 VAL A CA 1
ATOM 2748 C C . VAL A 1 368 ? -7.926 132.625 45.125 1 80.19 368 VAL A C 1
ATOM 2750 O O . VAL A 1 368 ? -7.617 131.5 44.812 1 80.19 368 VAL A O 1
ATOM 2753 N N . GLU A 1 369 ? -9.094 132.875 45.531 1 79.25 369 GLU A N 1
ATOM 2754 C CA . GLU A 1 369 ? -10.062 131.875 45.844 1 79.25 369 GLU A CA 1
ATOM 2755 C C . GLU A 1 369 ? -10.57 131.25 44.594 1 79.25 369 GLU A C 1
ATOM 2757 O O . GLU A 1 369 ? -10.734 130 44.562 1 79.25 369 GLU A O 1
ATOM 2762 N N . THR A 1 370 ? -10.742 132 43.594 1 82.88 370 THR A N 1
ATOM 2763 C CA . THR A 1 370 ? -11.203 131.375 42.344 1 82.88 370 THR A CA 1
ATOM 2764 C C . THR A 1 370 ? -10.125 130.5 41.719 1 82.88 370 THR A C 1
ATOM 2766 O O . THR A 1 370 ? -10.406 129.375 41.25 1 82.88 370 THR A O 1
ATOM 2769 N N . ALA A 1 371 ? -8.969 131 41.719 1 82.31 371 ALA A N 1
ATOM 2770 C CA . ALA A 1 371 ? -7.867 130.125 41.156 1 82.31 371 ALA A CA 1
ATOM 2771 C C . ALA A 1 371 ? -7.629 128.875 41.969 1 82.31 371 ALA A C 1
ATOM 2773 O O . ALA A 1 371 ? -7.332 127.875 41.406 1 82.31 371 ALA A O 1
ATOM 2774 N N . SER A 1 372 ? -7.805 128.875 43.188 1 84.06 372 SER A N 1
ATOM 2775 C CA . SER A 1 372 ? -7.637 127.75 44.062 1 84.06 372 SER A CA 1
ATOM 2776 C C . SER A 1 372 ? -8.727 126.688 43.781 1 84.06 372 SER A C 1
ATOM 2778 O O . SER A 1 372 ? -8.453 125.5 43.781 1 84.06 372 SER A O 1
ATOM 2780 N N . ALA A 1 373 ? -9.859 127.188 43.5 1 84.38 373 ALA A N 1
ATOM 2781 C CA . ALA A 1 373 ? -10.969 126.25 43.219 1 84.38 373 ALA A CA 1
ATOM 2782 C C . ALA A 1 373 ? -10.742 125.562 41.875 1 84.38 373 ALA A C 1
ATOM 2784 O O . ALA A 1 373 ? -11.023 124.375 41.75 1 84.38 373 ALA A O 1
ATOM 2785 N N . ASP A 1 374 ? -10.25 126.25 40.969 1 84.38 374 ASP A N 1
ATOM 2786 C CA . ASP A 1 374 ? -9.969 125.625 39.688 1 84.38 374 ASP A CA 1
ATOM 2787 C C . ASP A 1 374 ? -8.867 124.562 39.781 1 84.38 374 ASP A C 1
ATOM 2789 O O . ASP A 1 374 ? -8.953 123.5 39.156 1 84.38 374 ASP A O 1
ATOM 2793 N N . LEU A 1 375 ? -7.914 124.812 40.531 1 85.56 375 LEU A N 1
ATOM 2794 C CA . LEU A 1 375 ? -6.824 123.875 40.75 1 85.56 375 LEU A CA 1
ATOM 2795 C C . LEU A 1 375 ? -7.316 122.625 41.469 1 85.56 375 LEU A C 1
ATOM 2797 O O . LEU A 1 375 ? -6.961 121.5 41.094 1 85.56 375 LEU A O 1
ATOM 2801 N N . ALA A 1 376 ? -8.102 122.812 42.406 1 84.56 376 ALA A N 1
ATOM 2802 C CA . ALA A 1 376 ? -8.656 121.688 43.156 1 84.56 376 ALA A CA 1
ATOM 2803 C C . ALA A 1 376 ? -9.531 120.812 42.25 1 84.56 376 ALA A C 1
ATOM 2805 O O . ALA A 1 376 ? -9.5 119.562 42.344 1 84.56 376 ALA A O 1
ATOM 2806 N N . ARG A 1 377 ? -10.25 121.438 41.406 1 86.31 377 ARG A N 1
ATOM 2807 C CA . ARG A 1 377 ? -11.109 120.688 40.469 1 86.31 377 ARG A CA 1
ATOM 2808 C C . ARG A 1 377 ? -10.281 119.875 39.5 1 86.31 377 ARG A C 1
ATOM 2810 O O . ARG A 1 377 ? -10.602 118.75 39.25 1 86.31 377 ARG A O 1
ATOM 2817 N N . GLU A 1 378 ? -9.289 120.5 39 1 87.38 378 GLU A N 1
ATOM 2818 C CA . GLU A 1 378 ? -8.422 119.75 38.094 1 87.38 378 GLU A CA 1
ATOM 2819 C C . GLU A 1 378 ? -7.758 118.562 38.781 1 87.38 378 GLU A C 1
ATOM 2821 O O . GLU A 1 378 ? -7.652 117.5 38.188 1 87.38 378 GLU A O 1
ATOM 2826 N N . TRP A 1 379 ? -7.34 118.75 39.906 1 88.06 379 TRP A N 1
ATOM 2827 C CA . TRP A 1 379 ? -6.684 117.688 40.688 1 88.06 379 TRP A CA 1
ATOM 2828 C C . TRP A 1 379 ? -7.613 116.5 40.875 1 88.06 379 TRP A C 1
ATOM 2830 O O . TRP A 1 379 ? -7.211 115.375 40.688 1 88.06 379 TRP A O 1
ATOM 2840 N N . THR A 1 380 ? -8.875 116.75 41.125 1 82.19 380 THR A N 1
ATOM 2841 C CA . THR A 1 380 ? -9.828 115.688 41.438 1 82.19 380 THR A CA 1
ATOM 2842 C C . THR A 1 380 ? -10.391 115.062 40.188 1 82.19 380 THR A C 1
ATOM 2844 O O . THR A 1 380 ? -10.516 113.875 40.094 1 82.19 380 THR A O 1
ATOM 2847 N N . GLU A 1 381 ? -10.664 115.875 39.219 1 82.56 381 GLU A N 1
ATOM 2848 C CA . GLU A 1 381 ? -11.336 115.375 38 1 82.56 381 GLU A CA 1
ATOM 2849 C C . GLU A 1 381 ? -10.391 114.562 37.156 1 82.56 381 GLU A C 1
ATOM 2851 O O . GLU A 1 381 ? -10.812 113.625 36.5 1 82.56 381 GLU A O 1
ATOM 2856 N N . LYS A 1 382 ? -9.156 114.938 37.188 1 84.31 382 LYS A N 1
ATOM 2857 C CA . LYS A 1 382 ? -8.234 114.25 36.312 1 84.31 382 LYS A CA 1
ATOM 2858 C C . LYS A 1 382 ? -7.531 113.062 37.031 1 84.31 382 LYS A C 1
ATOM 2860 O O . LYS A 1 382 ? -6.613 112.5 36.469 1 84.31 382 LYS A O 1
ATOM 2865 N N . GLY A 1 383 ? -7.945 112.812 38.219 1 79.25 383 GLY A N 1
ATOM 2866 C CA . GLY A 1 383 ? -7.559 111.562 38.906 1 79.25 383 GLY A CA 1
ATOM 2867 C C . GLY A 1 383 ? -6.207 111.688 39.594 1 79.25 383 GLY A C 1
ATOM 2868 O O . GLY A 1 383 ? -5.531 110.688 39.781 1 79.25 383 GLY A O 1
ATOM 2869 N N . TRP A 1 384 ? -5.707 112.875 39.812 1 84.19 384 TRP A N 1
ATOM 2870 C CA . TRP A 1 384 ? -4.426 113 40.5 1 84.19 384 TRP A CA 1
ATOM 2871 C C . TRP A 1 384 ? -4.477 112.438 41.906 1 84.19 384 TRP A C 1
ATOM 2873 O O . TRP A 1 384 ? -3.436 112.125 42.5 1 84.19 384 TRP A O 1
ATOM 2883 N N . ASN A 1 385 ? -5.672 112.25 42.312 1 76.88 385 ASN A N 1
ATOM 2884 C CA . ASN A 1 385 ? -5.855 111.75 43.656 1 76.88 385 ASN A CA 1
ATOM 2885 C C . ASN A 1 385 ? -5.828 110.188 43.688 1 76.88 385 ASN A C 1
ATOM 2887 O O . ASN A 1 385 ? -5.824 109.562 44.75 1 76.88 385 ASN A O 1
ATOM 2891 N N . GLN A 1 386 ? -5.77 109.562 42.625 1 77.06 386 GLN A N 1
ATOM 2892 C CA . GLN A 1 386 ? -5.844 108.125 42.562 1 77.06 386 GLN A CA 1
ATOM 2893 C C . GLN A 1 386 ? -4.512 107.5 42.094 1 77.06 386 GLN A C 1
ATOM 2895 O O . GLN A 1 386 ? -4.48 106.438 41.469 1 77.06 386 GLN A O 1
ATOM 2900 N N . LEU A 1 387 ? -3.529 108.125 42.281 1 82.06 387 LEU A N 1
ATOM 2901 C CA . LEU A 1 387 ? -2.232 107.688 41.781 1 82.06 387 LEU A CA 1
ATOM 2902 C C . LEU A 1 387 ? -1.418 107 42.844 1 82.06 387 LEU A C 1
ATOM 2904 O O . LEU A 1 387 ? -0.209 106.812 42.719 1 82.06 387 LEU A O 1
ATOM 2908 N N . ASP A 1 388 ? -2.143 106.625 43.969 1 78.19 388 ASP A N 1
ATOM 2909 C CA . ASP A 1 388 ? -1.46 106 45.094 1 78.19 388 ASP A CA 1
ATOM 2910 C C . ASP A 1 388 ? -0.81 104.688 44.688 1 78.19 388 ASP A C 1
ATOM 2912 O O . ASP A 1 388 ? 0.329 104.438 45.062 1 78.19 388 ASP A O 1
ATOM 2916 N N . GLU A 1 389 ? -1.505 104 43.906 1 78.44 389 GLU A N 1
ATOM 2917 C CA . GLU A 1 389 ? -1.01 102.688 43.5 1 78.44 389 GLU A CA 1
ATOM 2918 C C . GLU A 1 389 ? 0.189 102.812 42.562 1 78.44 389 GLU A C 1
ATOM 2920 O O . GLU A 1 389 ? 1.156 102.062 42.656 1 78.44 389 GLU A O 1
ATOM 2925 N N . LEU A 1 390 ? 0.149 103.625 41.594 1 83.56 390 LEU A N 1
ATOM 2926 C CA . LEU A 1 390 ? 1.257 103.875 40.656 1 83.56 390 LEU A CA 1
ATOM 2927 C C . LEU A 1 390 ? 2.506 104.312 41.438 1 83.56 390 LEU A C 1
ATOM 2929 O O . LEU A 1 390 ? 3.611 103.875 41.125 1 83.56 390 LEU A O 1
ATOM 2933 N N . GLU A 1 391 ? 2.264 105.25 42.375 1 84.12 391 GLU A N 1
ATOM 2934 C CA . GLU A 1 391 ? 3.404 105.688 43.156 1 84.12 391 GLU A CA 1
ATOM 2935 C C . GLU A 1 391 ? 3.947 104.625 44.062 1 84.12 391 GLU A C 1
ATOM 2937 O O . GLU A 1 391 ? 5.16 104.5 44.25 1 84.12 391 GLU A O 1
ATOM 2942 N N . ARG A 1 392 ? 3.08 103.812 44.625 1 80.12 392 ARG A N 1
ATOM 2943 C CA . ARG A 1 392 ? 3.496 102.688 45.469 1 80.12 392 ARG A CA 1
ATOM 2944 C C . ARG A 1 392 ? 4.316 101.688 44.688 1 80.12 392 ARG A C 1
ATOM 2946 O O . ARG A 1 392 ? 5.332 101.188 45.156 1 80.12 392 ARG A O 1
ATOM 2953 N N . LEU A 1 393 ? 3.93 101.375 43.531 1 80.62 393 LEU A N 1
ATOM 2954 C CA . LEU A 1 393 ? 4.578 100.375 42.656 1 80.62 393 LEU A CA 1
ATOM 2955 C C . LEU A 1 393 ? 5.898 100.938 42.125 1 80.62 393 LEU A C 1
ATOM 2957 O O . LEU A 1 393 ? 6.891 100.188 42.062 1 80.62 393 LEU A O 1
ATOM 2961 N N . GLY A 1 394 ? 5.902 102.188 41.75 1 79.94 394 GLY A N 1
ATOM 2962 C CA . GLY A 1 394 ? 7.035 102.75 41.031 1 79.94 394 GLY A CA 1
ATOM 2963 C C . GLY A 1 394 ? 8.031 103.438 41.969 1 79.94 394 GLY A C 1
ATOM 2964 O O . GLY A 1 394 ? 9.156 103.75 41.562 1 79.94 394 GLY A O 1
ATOM 2965 N N . HIS A 1 395 ? 7.582 103.688 43.25 1 80.69 395 HIS A N 1
ATOM 2966 C CA . HIS A 1 395 ? 8.383 104.438 44.219 1 80.69 395 HIS A CA 1
ATOM 2967 C C . HIS A 1 395 ? 9.547 103.562 44.75 1 80.69 395 HIS A C 1
ATOM 2969 O O . HIS A 1 395 ? 9.391 102.375 45 1 80.69 395 HIS A O 1
ATOM 2975 N N . GLN A 1 396 ? 10.781 104.062 44.719 1 77.5 396 GLN A N 1
ATOM 2976 C CA . GLN A 1 396 ? 11.969 103.375 45.25 1 77.5 396 GLN A CA 1
ATOM 2977 C C . GLN A 1 396 ? 12.289 103.875 46.656 1 77.5 396 GLN A C 1
ATOM 2979 O O . GLN A 1 396 ? 11.875 104.938 47.062 1 77.5 396 GLN A O 1
ATOM 2984 N N . ALA A 1 397 ? 12.828 103.062 47.594 1 73.81 397 ALA A N 1
ATOM 2985 C CA . ALA A 1 397 ? 13.062 103.25 49 1 73.81 397 ALA A CA 1
ATOM 2986 C C . ALA A 1 397 ? 13.625 104.625 49.312 1 73.81 397 ALA A C 1
ATOM 2988 O O . ALA A 1 397 ? 13.234 105.25 50.281 1 73.81 397 ALA A O 1
ATOM 2989 N N . ASP A 1 398 ? 14.445 105.25 48.5 1 74.56 398 ASP A N 1
ATOM 2990 C CA . ASP A 1 398 ? 15.133 106.438 48.844 1 74.56 398 ASP A CA 1
ATOM 2991 C C . ASP A 1 398 ? 14.445 107.688 48.219 1 74.56 398 ASP A C 1
ATOM 2993 O O . ASP A 1 398 ? 14.898 108.812 48.375 1 74.56 398 ASP A O 1
ATOM 2997 N N . GLU A 1 399 ? 13.273 107.5 47.656 1 79.25 399 GLU A N 1
ATOM 2998 C CA . GLU A 1 399 ? 12.633 108.625 46.969 1 79.25 399 GLU A CA 1
ATOM 2999 C C . GLU A 1 399 ? 11.445 109.188 47.75 1 79.25 399 GLU A C 1
ATOM 3001 O O . GLU A 1 399 ? 10.836 108.438 48.531 1 79.25 399 GLU A O 1
ATOM 3006 N N . GLN A 1 400 ? 11.289 110.5 47.719 1 78.19 400 GLN A N 1
ATOM 3007 C CA . GLN A 1 400 ? 10.164 111.125 48.406 1 78.19 400 GLN A CA 1
ATOM 3008 C C . GLN A 1 400 ? 8.852 110.875 47.688 1 78.19 400 GLN A C 1
ATOM 3010 O O . GLN A 1 400 ? 8.812 110.938 46.438 1 78.19 400 GLN A O 1
ATOM 3015 N N . ALA A 1 401 ? 7.812 110.5 48.375 1 80.38 401 ALA A N 1
ATOM 3016 C CA . ALA A 1 401 ? 6.477 110.312 47.812 1 80.38 401 ALA A CA 1
ATOM 3017 C C . ALA A 1 401 ? 5.793 111.625 47.562 1 80.38 401 ALA A C 1
ATOM 3019 O O . ALA A 1 401 ? 4.961 112.062 48.344 1 80.38 401 ALA A O 1
ATOM 3020 N N . GLN A 1 402 ? 6.117 112.25 46.344 1 85.38 402 GLN A N 1
ATOM 3021 C CA . GLN A 1 402 ? 5.68 113.562 46.031 1 85.38 402 GLN A CA 1
ATOM 3022 C C . GLN A 1 402 ? 4.176 113.625 45.812 1 85.38 402 GLN A C 1
ATOM 3024 O O . GLN A 1 402 ? 3.521 114.625 46.125 1 85.38 402 GLN A O 1
ATOM 3029 N N . LEU A 1 403 ? 3.721 112.562 45.281 1 85.5 403 LEU A N 1
ATOM 3030 C CA . LEU A 1 403 ? 2.287 112.5 45 1 85.5 403 LEU A CA 1
ATOM 3031 C C . LEU A 1 403 ? 1.486 112.375 46.281 1 85.5 403 LEU A C 1
ATOM 3033 O O . LEU A 1 403 ? 0.478 113.062 46.5 1 85.5 403 LEU A O 1
ATOM 3037 N N . ALA A 1 404 ? 1.94 111.625 47.219 1 79.06 404 ALA A N 1
ATOM 3038 C CA . ALA A 1 404 ? 1.293 111.438 48.531 1 79.06 404 ALA A CA 1
ATOM 3039 C C . ALA A 1 404 ? 1.368 112.75 49.344 1 79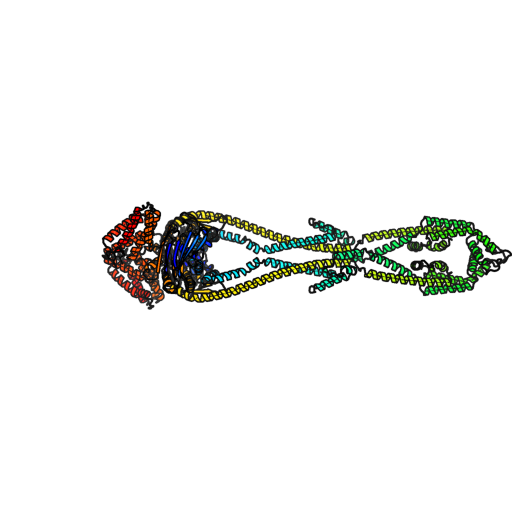.06 404 ALA A C 1
ATOM 3041 O O . ALA A 1 404 ? 0.4 113.125 50 1 79.06 404 ALA A O 1
ATOM 3042 N N . ASP A 1 405 ? 2.408 113.438 49.094 1 80.81 405 ASP A N 1
ATOM 3043 C CA . ASP A 1 405 ? 2.611 114.688 49.844 1 80.81 405 ASP A CA 1
ATOM 3044 C C . ASP A 1 405 ? 1.729 115.812 49.281 1 80.81 405 ASP A C 1
ATOM 3046 O O . ASP A 1 405 ? 1.271 116.688 50.031 1 80.81 405 ASP A O 1
ATOM 3050 N N . ALA A 1 406 ? 1.565 115.75 48 1 83.56 406 ALA A N 1
ATOM 3051 C CA . ALA A 1 406 ? 0.833 116.812 47.312 1 83.56 406 ALA A CA 1
ATOM 3052 C C . ALA A 1 406 ? -0.67 116.562 47.344 1 83.56 406 ALA A C 1
ATOM 3054 O O . ALA A 1 406 ? -1.465 117.438 46.969 1 83.56 406 ALA A O 1
ATOM 3055 N N . LYS A 1 407 ? -1.063 115.438 47.875 1 79.38 407 LYS A N 1
ATOM 3056 C CA . LYS A 1 407 ? -2.457 115.062 47.75 1 79.38 407 LYS A CA 1
ATOM 3057 C C . LYS A 1 407 ? -3.383 116 48.531 1 79.38 407 LYS A C 1
ATOM 3059 O O . LYS A 1 407 ? -4.367 116.5 47.969 1 79.38 407 LYS A O 1
ATOM 3064 N N . ASP A 1 408 ? -2.959 116.375 49.625 1 76.56 408 ASP A N 1
ATOM 3065 C CA . ASP A 1 408 ? -3.795 117.188 50.469 1 76.56 408 ASP A CA 1
ATOM 3066 C C . ASP A 1 408 ? -3.826 118.625 49.938 1 76.56 408 ASP A C 1
ATOM 3068 O O . ASP A 1 408 ? -4.898 119.25 49.781 1 76.56 408 ASP A O 1
ATOM 3072 N N . VAL A 1 409 ? -2.633 119.125 49.594 1 81.38 409 VAL A N 1
ATOM 3073 C CA . VAL A 1 409 ? -2.508 120.5 49.062 1 81.38 409 VAL A CA 1
ATOM 3074 C C . VAL A 1 409 ? -3.227 120.625 47.719 1 81.38 409 VAL A C 1
ATOM 3076 O O . VAL A 1 409 ? -3.855 121.625 47.438 1 81.38 409 VAL A O 1
ATOM 3079 N N . GLY A 1 410 ? -3.191 119.438 47.094 1 82.31 410 GLY A N 1
ATOM 3080 C CA . GLY A 1 410 ? -3.865 119.375 45.812 1 82.31 410 GLY A CA 1
ATOM 3081 C C . GLY A 1 410 ? -5.379 119.375 45.906 1 82.31 410 GLY A C 1
ATOM 3082 O O . GLY A 1 410 ? -6.078 120.062 45.188 1 82.31 410 GLY A O 1
ATOM 3083 N N . LEU A 1 411 ? -5.887 118.75 46.875 1 80.5 411 LEU A N 1
ATOM 3084 C CA . LEU A 1 411 ? -7.324 118.625 47.094 1 80.5 411 LEU A CA 1
ATOM 3085 C C . LEU A 1 411 ? -7.898 120 47.562 1 80.5 411 LEU A C 1
ATOM 3087 O O . LEU A 1 411 ? -9.031 120.312 47.219 1 80.5 411 LEU A O 1
ATOM 3091 N N . LYS A 1 412 ? -6.965 120.812 48.25 1 79.06 412 LYS A N 1
ATOM 3092 C CA . LYS A 1 412 ? -7.391 122.125 48.75 1 79.06 412 LYS A CA 1
ATOM 3093 C C . LYS A 1 412 ? -7.133 123.25 47.75 1 79.06 412 LYS A C 1
ATOM 3095 O O . LYS A 1 412 ? -7.457 124.375 48 1 79.06 412 LYS A O 1
ATOM 3100 N N . GLY A 1 413 ? -6.488 122.75 46.719 1 81.06 413 GLY A N 1
ATOM 3101 C CA . GLY A 1 413 ? -6.199 123.75 45.688 1 81.06 413 GLY A CA 1
ATOM 3102 C C . GLY A 1 413 ? -5.078 124.688 46.062 1 81.06 413 GLY A C 1
ATOM 3103 O O . GLY A 1 413 ? -5.066 125.875 45.656 1 81.06 413 GLY A O 1
ATOM 3104 N N . ALA A 1 414 ? -4.297 124.438 47 1 82.12 414 ALA A N 1
ATOM 3105 C CA . ALA A 1 414 ? -3.242 125.312 47.5 1 82.12 414 ALA A CA 1
ATOM 3106 C C . ALA A 1 414 ? -1.881 124.875 46.938 1 82.12 414 ALA A C 1
ATOM 3108 O O . ALA A 1 414 ? -0.842 125.25 47.5 1 82.12 414 ALA A O 1
ATOM 3109 N N . LEU A 1 415 ? -1.861 124.188 45.844 1 86.12 415 LEU A N 1
ATOM 3110 C CA . LEU A 1 415 ? -0.621 123.75 45.219 1 86.12 415 LEU A CA 1
ATOM 3111 C C . LEU A 1 415 ? 0.077 124.875 44.531 1 86.12 415 LEU A C 1
ATOM 3113 O O . LEU A 1 415 ? -0.539 125.625 43.719 1 86.12 415 LEU A O 1
ATOM 3117 N N . ASP A 1 416 ? 1.244 125.25 44.938 1 86.69 416 ASP A N 1
ATOM 3118 C CA . ASP A 1 416 ? 1.979 126.312 44.25 1 86.69 416 ASP A CA 1
ATOM 3119 C C . ASP A 1 416 ? 2.6 125.812 42.969 1 86.69 416 ASP A C 1
ATOM 3121 O O . ASP A 1 416 ? 2.629 124.625 42.688 1 86.69 416 ASP A O 1
ATOM 3125 N N . GLY A 1 417 ? 2.902 126.75 42.062 1 83.19 417 GLY A N 1
ATOM 3126 C CA . GLY A 1 417 ? 3.473 126.438 40.781 1 83.19 417 GLY A CA 1
ATOM 3127 C C . GLY A 1 417 ? 4.695 125.562 40.875 1 83.19 417 GLY A C 1
ATOM 3128 O O . GLY A 1 417 ? 4.855 124.625 40.062 1 83.19 417 GLY A O 1
ATOM 3129 N N . GLY A 1 418 ? 5.527 125.812 41.875 1 82.75 418 GLY A N 1
ATOM 3130 C CA . GLY A 1 418 ? 6.723 125 42.031 1 82.75 418 GLY A CA 1
ATOM 3131 C C . GLY A 1 418 ? 6.418 123.562 42.375 1 82.75 418 GLY A C 1
ATOM 3132 O O . GLY A 1 418 ? 6.988 122.625 41.781 1 82.75 418 GLY A O 1
ATOM 3133 N N . ARG A 1 419 ? 5.484 123.25 43.188 1 86.31 419 ARG A N 1
ATOM 3134 C CA . ARG A 1 419 ? 5.109 121.875 43.594 1 86.31 419 ARG A CA 1
ATOM 3135 C C . ARG A 1 419 ? 4.371 121.188 42.469 1 86.31 419 ARG A C 1
ATOM 3137 O O . ARG A 1 419 ? 4.547 119.938 42.312 1 86.31 419 ARG A O 1
ATOM 3144 N N . ALA A 1 420 ? 3.564 121.875 41.812 1 87.69 420 ALA A N 1
ATOM 3145 C CA . ALA A 1 420 ? 2.859 121.25 40.688 1 87.69 420 ALA A CA 1
ATOM 3146 C C . ALA A 1 420 ? 3.842 120.75 39.625 1 87.69 420 ALA A C 1
ATOM 3148 O O . ALA A 1 420 ? 3.668 119.625 39.094 1 87.69 420 ALA A O 1
ATOM 3149 N N . ARG A 1 421 ? 4.801 121.562 39.344 1 87.06 421 ARG A N 1
ATOM 3150 C CA . ARG A 1 421 ? 5.816 121.125 38.406 1 87.06 421 ARG A CA 1
ATOM 3151 C C . ARG A 1 421 ? 6.551 119.938 38.906 1 87.06 421 ARG A C 1
ATOM 3153 O O . ARG A 1 421 ? 6.824 119 38.156 1 87.06 421 ARG A O 1
ATOM 3160 N N . ALA A 1 422 ? 6.742 119.812 40.188 1 86 422 ALA A N 1
ATOM 3161 C CA . ALA A 1 422 ? 7.465 118.688 40.781 1 86 422 ALA A CA 1
ATOM 3162 C C . ALA A 1 422 ? 6.633 117.438 40.719 1 86 422 ALA A C 1
ATOM 3164 O O . ALA A 1 422 ? 7.152 116.375 40.375 1 86 422 ALA A O 1
ATOM 3165 N N . VAL A 1 423 ? 5.414 117.5 40.969 1 89.06 423 VAL A N 1
ATOM 3166 C CA . VAL A 1 423 ? 4.52 116.375 41 1 89.06 423 VAL A CA 1
ATOM 3167 C C . VAL A 1 423 ? 4.348 115.812 39.562 1 89.06 423 VAL A C 1
ATOM 3169 O O . VAL A 1 423 ? 4.297 114.625 39.344 1 89.06 423 VAL A O 1
ATOM 3172 N N . THR A 1 424 ? 4.203 116.75 38.656 1 89.75 424 THR A N 1
ATOM 3173 C CA . THR A 1 424 ? 4.031 116.312 37.25 1 89.75 424 THR A CA 1
ATOM 3174 C C . THR A 1 424 ? 5.289 115.625 36.75 1 89.75 424 THR A C 1
ATOM 3176 O O . THR A 1 424 ? 5.211 114.625 36 1 89.75 424 THR A O 1
ATOM 3179 N N . GLU A 1 425 ? 6.43 116.188 37.094 1 87.56 425 GLU A N 1
ATOM 3180 C CA . GLU A 1 425 ? 7.676 115.562 36.719 1 87.56 425 GLU A CA 1
ATOM 3181 C C . GLU A 1 425 ? 7.801 114.188 37.375 1 87.56 425 GLU A C 1
ATOM 3183 O O . GLU A 1 425 ? 8.266 113.188 36.75 1 87.56 425 GLU A O 1
ATOM 3188 N N . TRP A 1 426 ? 7.336 114.062 38.562 1 88.94 426 TRP A N 1
ATOM 3189 C CA . TRP A 1 426 ? 7.363 112.812 39.312 1 88.94 426 TRP A CA 1
ATOM 3190 C C . TRP A 1 426 ? 6.418 111.812 38.688 1 88.94 426 TRP A C 1
ATOM 3192 O O . TRP A 1 426 ? 6.762 110.625 38.531 1 88.94 426 TRP A O 1
ATOM 3202 N N . LEU A 1 427 ? 5.348 112.188 38.312 1 88.69 427 LEU A N 1
ATOM 3203 C CA . LEU A 1 427 ? 4.398 111.312 37.625 1 88.69 427 LEU A CA 1
ATOM 3204 C C . LEU A 1 427 ? 4.996 110.75 36.344 1 88.69 427 LEU A C 1
ATOM 3206 O O . LEU A 1 427 ? 4.816 109.562 36.031 1 88.69 427 LEU A O 1
ATOM 3210 N N . LYS A 1 428 ? 5.566 111.688 35.625 1 87.62 428 LYS A N 1
ATOM 3211 C CA . LYS A 1 428 ? 6.215 111.25 34.406 1 87.62 428 LYS A CA 1
ATOM 3212 C C . LYS A 1 428 ? 7.25 110.125 34.719 1 87.62 428 LYS A C 1
ATOM 3214 O O . LYS A 1 428 ? 7.309 109.125 34.031 1 87.62 428 LYS A O 1
ATOM 3219 N N . THR A 1 429 ? 7.996 110.312 35.719 1 87.81 429 THR A N 1
ATOM 3220 C CA . THR A 1 429 ? 9.008 109.312 36.094 1 87.81 429 THR A CA 1
ATOM 3221 C C . THR A 1 429 ? 8.352 108 36.5 1 87.81 429 THR A C 1
ATOM 3223 O O . THR A 1 429 ? 8.805 106.938 36.094 1 87.81 429 THR A O 1
ATOM 3226 N N . LEU A 1 430 ? 7.332 108.062 37.25 1 87.44 430 LEU A N 1
ATOM 3227 C CA . LEU A 1 430 ? 6.629 106.875 37.688 1 87.44 430 LEU A CA 1
ATOM 3228 C C . LEU A 1 430 ? 6.004 106.125 36.5 1 87.44 430 LEU A C 1
ATOM 3230 O O . LEU A 1 430 ? 6.047 104.938 36.438 1 87.44 430 LEU A O 1
ATOM 3234 N N . THR A 1 431 ? 5.41 106.875 35.656 1 87.62 431 THR A N 1
ATOM 3235 C CA . THR A 1 431 ? 4.777 106.312 34.469 1 87.62 431 THR A CA 1
ATOM 3236 C C . THR A 1 431 ? 5.812 105.625 33.594 1 87.62 431 THR A C 1
ATOM 3238 O O . THR A 1 431 ? 5.578 104.5 33.062 1 87.62 431 THR A O 1
ATOM 3241 N N . ASP A 1 432 ? 6.891 106.25 33.406 1 86.44 432 ASP A N 1
ATOM 3242 C CA . ASP A 1 432 ? 7.957 105.688 32.594 1 86.44 432 ASP A CA 1
ATOM 3243 C C . ASP A 1 432 ? 8.461 104.375 33.219 1 86.44 432 ASP A C 1
ATOM 3245 O O . ASP A 1 432 ? 8.688 103.375 32.531 1 86.44 432 ASP A O 1
ATOM 3249 N N . ARG A 1 433 ? 8.562 104.375 34.531 1 85.69 433 ARG A N 1
ATOM 3250 C CA . ARG A 1 433 ? 9.008 103.125 35.219 1 85.69 433 ARG A CA 1
ATOM 3251 C C . ARG A 1 433 ? 7.973 102 35.125 1 85.69 433 ARG A C 1
ATOM 3253 O O . ARG A 1 433 ? 8.328 100.875 34.906 1 85.69 433 ARG A O 1
ATOM 3260 N N . ALA A 1 434 ? 6.762 102.375 35.219 1 85.38 434 ALA A N 1
ATOM 3261 C CA . ALA A 1 434 ? 5.684 101.438 35.125 1 85.38 434 ALA A CA 1
ATOM 3262 C C . ALA A 1 434 ? 5.598 100.812 33.719 1 85.38 434 ALA A C 1
ATOM 3264 O O . ALA A 1 434 ? 5.434 99.562 33.594 1 85.38 434 ALA A O 1
ATOM 3265 N N . VAL A 1 435 ? 5.707 101.688 32.75 1 85.06 435 VAL A N 1
ATOM 3266 C CA . VAL A 1 435 ? 5.668 101.188 31.375 1 85.06 435 VAL A CA 1
ATOM 3267 C C . VAL A 1 435 ? 6.855 100.25 31.109 1 85.06 435 VAL A C 1
ATOM 3269 O O . VAL A 1 435 ? 6.711 99.25 30.453 1 85.06 435 VAL A O 1
ATOM 3272 N N . ALA A 1 436 ? 7.977 100.625 31.656 1 85.38 436 ALA A N 1
ATOM 3273 C CA . ALA A 1 436 ? 9.156 99.75 31.5 1 85.38 436 ALA A CA 1
ATOM 3274 C C . ALA A 1 436 ? 8.961 98.438 32.219 1 85.38 436 ALA A C 1
ATOM 3276 O O . ALA A 1 436 ? 9.336 97.375 31.672 1 85.38 436 ALA A O 1
ATOM 3277 N N . GLN A 1 437 ? 8.336 98.312 33.312 1 86.75 437 GLN A N 1
ATOM 3278 C CA . GLN A 1 437 ? 8.094 97.125 34.062 1 86.75 437 GLN A CA 1
ATOM 3279 C C . GLN A 1 437 ? 7.07 96.188 33.344 1 86.75 437 GLN A C 1
ATOM 3281 O O . GLN A 1 437 ? 7.219 95 33.312 1 86.75 437 GLN A O 1
ATOM 3286 N N . VAL A 1 438 ? 6.094 96.75 32.812 1 83.75 438 VAL A N 1
ATOM 3287 C CA . VAL A 1 438 ? 5.086 96 32.062 1 83.75 438 VAL A CA 1
ATOM 3288 C C . VAL A 1 438 ? 5.73 95.375 30.844 1 83.75 438 VAL A C 1
ATOM 3290 O O . VAL A 1 438 ? 5.438 94.188 30.531 1 83.75 438 VAL A O 1
ATOM 3293 N N . LYS A 1 439 ? 6.543 96.125 30.203 1 84.25 439 LYS A N 1
ATOM 3294 C CA . LYS A 1 439 ? 7.238 95.562 29.062 1 84.25 439 LYS A CA 1
ATOM 3295 C C . LYS A 1 439 ? 8.125 94.375 29.484 1 84.25 439 LYS A C 1
ATOM 3297 O O . LYS A 1 439 ? 8.156 93.312 28.812 1 84.25 439 LYS A O 1
ATOM 3302 N N . GLN A 1 440 ? 8.781 94.5 30.547 1 83.81 440 GLN A N 1
ATOM 3303 C CA . GLN A 1 440 ? 9.633 93.375 31.047 1 83.81 440 GLN A CA 1
ATOM 3304 C C . GLN A 1 440 ? 8.805 92.188 31.422 1 83.81 440 GLN A C 1
ATOM 3306 O O . GLN A 1 440 ? 9.18 91.062 31.125 1 83.81 440 GLN A O 1
ATOM 3311 N N . LEU A 1 441 ? 7.715 92.25 31.969 1 82.75 441 LEU A N 1
ATOM 3312 C CA . LEU A 1 441 ? 6.836 91.188 32.375 1 82.75 441 LEU A CA 1
ATOM 3313 C C . LEU A 1 441 ? 6.227 90.5 31.141 1 82.75 441 LEU A C 1
ATOM 3315 O O . LEU A 1 441 ? 6.09 89.25 31.109 1 82.75 441 LEU A O 1
ATOM 3319 N N . THR A 1 442 ? 5.926 91.312 30.219 1 81.06 442 THR A N 1
ATOM 3320 C CA . THR A 1 442 ? 5.391 90.75 28.969 1 81.06 442 THR A CA 1
ATOM 3321 C C . THR A 1 442 ? 6.434 89.875 28.266 1 81.06 442 THR A C 1
ATOM 3323 O O . THR A 1 442 ? 6.113 88.812 27.734 1 81.06 442 THR A O 1
ATOM 3326 N N . ASP A 1 443 ? 7.594 90.375 28.281 1 80.81 443 ASP A N 1
ATOM 3327 C CA . ASP A 1 443 ? 8.672 89.562 27.672 1 80.81 443 ASP A CA 1
ATOM 3328 C C . ASP A 1 443 ? 8.898 88.25 28.422 1 80.81 443 ASP A C 1
ATOM 3330 O O . ASP A 1 443 ? 9.086 87.25 27.812 1 80.81 443 ASP A O 1
ATOM 3334 N N . SER A 1 444 ? 8.773 88.312 29.688 1 79.12 444 SER A N 1
ATOM 3335 C CA . SER A 1 444 ? 8.945 87.062 30.5 1 79.12 444 SER A CA 1
ATOM 3336 C C . SER A 1 444 ? 7.785 86.125 30.297 1 79.12 444 SER A C 1
ATOM 3338 O O . SER A 1 444 ? 7.98 84.875 30.297 1 79.12 444 SER A O 1
ATOM 3340 N N . LYS A 1 445 ? 6.684 86.625 30.141 1 74.31 445 LYS A N 1
ATOM 3341 C CA . LYS A 1 445 ? 5.492 85.812 29.844 1 74.31 445 LYS A CA 1
ATOM 3342 C C . LYS A 1 445 ? 5.652 85.062 28.531 1 74.31 445 LYS A C 1
ATOM 3344 O O . LYS A 1 445 ? 5.41 83.812 28.484 1 74.31 445 LYS A O 1
ATOM 3349 N N . VAL A 1 446 ? 6.004 85.688 27.578 1 74.81 446 VAL A N 1
ATOM 3350 C CA . VAL A 1 446 ? 6.16 85.125 26.266 1 74.81 446 VAL A CA 1
ATOM 3351 C C . VAL A 1 446 ? 7.234 84 26.312 1 74.81 446 VAL A C 1
ATOM 3353 O O . VAL A 1 446 ? 7.066 82.938 25.734 1 74.81 446 VAL A O 1
ATOM 3356 N N . ALA A 1 447 ? 8.242 84.312 27 1 73.38 447 ALA A N 1
ATOM 3357 C CA . ALA A 1 447 ? 9.32 83.312 27.141 1 73.38 447 ALA A CA 1
ATOM 3358 C C . ALA A 1 447 ? 8.844 82.125 27.875 1 73.38 447 ALA A C 1
ATOM 3360 O O . ALA A 1 447 ? 9.164 81 27.484 1 73.38 447 ALA A O 1
ATOM 3361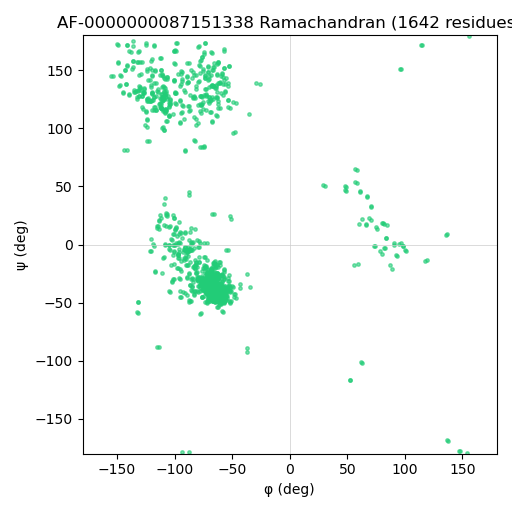 N N . LEU A 1 448 ? 8.031 82.25 28.828 1 69.5 448 LEU A N 1
ATOM 3362 C CA . LEU A 1 448 ? 7.539 81.125 29.625 1 69.5 448 LEU A CA 1
ATOM 3363 C C . LEU A 1 448 ? 6.453 80.375 28.875 1 69.5 448 LEU A C 1
ATOM 3365 O O . LEU A 1 448 ? 6.375 79.188 28.969 1 69.5 448 LEU A O 1
ATOM 3369 N N . GLU A 1 449 ? 5.703 81.062 28.188 1 66.44 449 GLU A N 1
ATOM 3370 C CA . GLU A 1 449 ? 4.633 80.5 27.406 1 66.44 449 GLU A CA 1
ATOM 3371 C C . GLU A 1 449 ? 5.195 79.625 26.266 1 66.44 449 GLU A C 1
ATOM 3373 O O . GLU A 1 449 ? 4.605 78.625 25.891 1 66.44 449 GLU A O 1
ATOM 3378 N N . LYS A 1 450 ? 6.164 80.125 25.703 1 65.44 450 LYS A N 1
ATOM 3379 C CA . LYS A 1 450 ? 6.812 79.312 24.656 1 65.44 450 LYS A CA 1
ATOM 3380 C C . LYS A 1 450 ? 7.305 78 25.172 1 65.44 450 LYS A C 1
ATOM 3382 O O . LYS A 1 450 ? 7.293 77 24.453 1 65.44 450 LYS A O 1
ATOM 3387 N N . GLY A 1 451 ? 7.691 77.938 26.344 1 61.97 451 GLY A N 1
ATOM 3388 C CA . GLY A 1 451 ? 8.18 76.75 26.938 1 61.97 451 GLY A CA 1
ATOM 3389 C C . GLY A 1 451 ? 7.074 75.812 27.453 1 61.97 451 GLY A C 1
ATOM 3390 O O . GLY A 1 451 ? 7.301 74.625 27.719 1 61.97 451 GLY A O 1
ATOM 3391 N N . LEU A 1 452 ? 5.957 76.312 27.609 1 62.69 452 LEU A N 1
ATOM 3392 C CA . LEU A 1 452 ? 4.855 75.5 28.141 1 62.69 452 LEU A CA 1
ATOM 3393 C C . LEU A 1 452 ? 3.854 75.188 27.047 1 62.69 452 LEU A C 1
ATOM 3395 O O . LEU A 1 452 ? 3.422 76.062 26.297 1 62.69 452 LEU A O 1
ATOM 3399 N N . PRO A 1 453 ? 3.684 73.875 26.688 1 63.72 453 PRO A N 1
ATOM 3400 C CA . PRO A 1 453 ? 2.719 73.5 25.656 1 63.72 453 PRO A CA 1
ATOM 3401 C C . PRO A 1 453 ? 1.305 74 25.953 1 63.72 453 PRO A C 1
ATOM 3403 O O . PRO A 1 453 ? 0.951 74.188 27.125 1 63.72 453 PRO A O 1
ATOM 3406 N N . GLU A 1 454 ? 0.531 74.438 24.828 1 60.75 454 GLU A N 1
ATOM 3407 C CA . GLU A 1 454 ? -0.796 75 25 1 60.75 454 GLU A CA 1
ATOM 3408 C C . GLU A 1 454 ? -1.7 74.125 25.828 1 60.75 454 GLU A C 1
ATOM 3410 O O . GLU A 1 454 ? -2.361 74.562 26.75 1 60.75 454 GLU A O 1
ATOM 3415 N N . LYS A 1 455 ? -1.772 72.625 25.391 1 76.81 455 LYS A N 1
ATOM 3416 C CA . LYS A 1 455 ? -2.555 71.625 26.141 1 76.81 455 LYS A CA 1
ATOM 3417 C C . LYS A 1 455 ? -1.699 70.438 26.547 1 76.81 455 LYS A C 1
ATOM 3419 O O . LYS A 1 455 ? -1.165 69.75 25.688 1 76.81 455 LYS A O 1
ATOM 3424 N N . LEU A 1 456 ? -1.485 70.25 27.797 1 80.19 456 LEU A N 1
ATOM 3425 C CA . LEU A 1 456 ? -0.672 69.125 28.328 1 80.19 456 LEU A CA 1
ATOM 3426 C C . LEU A 1 456 ? -1.363 67.812 28.109 1 80.19 456 LEU A C 1
ATOM 3428 O O . LEU A 1 456 ? -0.7 66.812 27.953 1 80.19 456 LEU A O 1
ATOM 3432 N N . THR A 1 457 ? -2.631 67.812 28 1 84.25 457 THR A N 1
ATOM 3433 C CA . THR A 1 457 ? -3.404 66.562 27.734 1 84.25 457 THR A CA 1
ATOM 3434 C C . THR A 1 457 ? -3.133 66.062 26.328 1 84.25 457 THR A C 1
ATOM 3436 O O . THR A 1 457 ? -3.061 64.875 26.109 1 84.25 457 THR A O 1
ATOM 3439 N N . ALA A 1 458 ? -3.002 66.938 25.422 1 83.12 458 ALA A N 1
ATOM 3440 C CA . ALA A 1 458 ? -2.688 66.562 24.047 1 83.12 458 ALA A CA 1
ATOM 3441 C C . ALA A 1 458 ? -1.305 65.938 23.953 1 83.12 458 ALA A C 1
ATOM 3443 O O . ALA A 1 458 ? -1.078 65.062 23.141 1 83.12 458 ALA A O 1
ATOM 3444 N N . VAL A 1 459 ? -0.426 66.375 24.859 1 86.81 459 VAL A N 1
ATOM 3445 C CA . VAL A 1 459 ? 0.926 65.812 24.891 1 86.81 459 VAL A CA 1
ATOM 3446 C C . VAL A 1 459 ? 0.886 64.375 25.359 1 86.81 459 VAL A C 1
ATOM 3448 O O . VAL A 1 459 ? 1.562 63.531 24.797 1 86.81 459 VAL A O 1
ATOM 3451 N N . VAL A 1 460 ? 0.096 64.062 26.297 1 89.06 460 VAL A N 1
ATOM 3452 C CA . VAL A 1 460 ? -0.028 62.719 26.812 1 89.06 460 VAL A CA 1
ATOM 3453 C C . VAL A 1 460 ? -0.672 61.844 25.75 1 89.06 460 VAL A C 1
ATOM 3455 O O . VAL A 1 460 ? -0.273 60.688 25.594 1 89.06 460 VAL A O 1
ATOM 3458 N N . GLU A 1 461 ? -1.651 62.344 25.094 1 87.56 461 GLU A N 1
ATOM 3459 C CA . GLU A 1 461 ? -2.283 61.562 24.016 1 87.56 461 GLU A CA 1
ATOM 3460 C C . GLU A 1 461 ? -1.271 61.188 22.938 1 87.56 461 GLU A C 1
ATOM 3462 O O . GLU A 1 461 ? -1.272 60.062 22.469 1 87.56 461 GLU A O 1
ATOM 3467 N N . LYS A 1 462 ? -0.539 62.125 22.531 1 90.12 462 LYS A N 1
ATOM 3468 C CA . LYS A 1 462 ? 0.479 61.875 21.516 1 90.12 462 LYS A CA 1
ATOM 3469 C C . LYS A 1 462 ? 1.529 60.875 22.031 1 90.12 462 LYS A C 1
ATOM 3471 O O . LYS A 1 462 ? 2.004 60.031 21.281 1 90.12 462 LYS A O 1
ATOM 3476 N N . ALA A 1 463 ? 1.893 61 23.281 1 91.62 463 ALA A N 1
ATOM 3477 C CA . ALA A 1 463 ? 2.852 60.062 23.875 1 91.62 463 ALA A CA 1
ATOM 3478 C C . ALA A 1 463 ? 2.297 58.625 23.891 1 91.62 463 ALA A C 1
ATOM 3480 O O . ALA A 1 463 ? 3.025 57.688 23.625 1 91.62 463 ALA A O 1
ATOM 3481 N N . GLU A 1 464 ? 1.065 58.5 24.156 1 89.69 464 GLU A N 1
ATOM 3482 C CA . GLU A 1 464 ? 0.442 57.188 24.188 1 89.69 464 GLU A CA 1
ATOM 3483 C C . GLU A 1 464 ? 0.275 56.625 22.781 1 89.69 464 GLU A C 1
ATOM 3485 O O . GLU A 1 464 ? 0.36 55.406 22.562 1 89.69 464 GLU A O 1
ATOM 3490 N N . ALA A 1 465 ? -0.094 57.406 21.891 1 90.62 465 ALA A N 1
ATOM 3491 C CA . ALA A 1 465 ? -0.118 56.969 20.484 1 90.62 465 ALA A CA 1
ATOM 3492 C C . ALA A 1 465 ? 1.257 56.5 20.047 1 90.62 465 ALA A C 1
ATOM 3494 O O . ALA A 1 465 ? 1.359 55.531 19.281 1 90.62 465 ALA A O 1
ATOM 3495 N N . ALA A 1 466 ? 2.27 57.156 20.484 1 93.44 466 ALA A N 1
ATOM 3496 C CA . ALA A 1 466 ? 3.635 56.719 20.203 1 93.44 466 ALA A CA 1
ATOM 3497 C C . ALA A 1 466 ? 3.906 55.344 20.781 1 93.44 466 ALA A C 1
ATOM 3499 O O . ALA A 1 466 ? 4.555 54.5 20.141 1 93.44 466 ALA A O 1
ATOM 3500 N N . ARG A 1 467 ? 3.428 55.156 21.969 1 90 467 ARG A N 1
ATOM 3501 C CA . ARG A 1 467 ? 3.561 53.844 22.594 1 90 467 ARG A CA 1
ATOM 3502 C C . ARG A 1 467 ? 2.916 52.781 21.75 1 90 467 ARG A C 1
ATOM 3504 O O . ARG A 1 467 ? 3.516 51.719 21.5 1 90 467 ARG A O 1
ATOM 3511 N N . ARG A 1 468 ? 1.711 53 21.312 1 87 468 ARG A N 1
ATOM 3512 C CA . ARG A 1 468 ? 0.993 52.031 20.469 1 87 468 ARG A CA 1
ATOM 3513 C C . ARG A 1 468 ? 1.737 51.812 19.156 1 87 468 ARG A C 1
ATOM 3515 O O . ARG A 1 468 ? 1.82 50.656 18.688 1 87 468 ARG A O 1
ATOM 3522 N N . LEU A 1 469 ? 2.166 52.812 18.594 1 91.56 469 LEU A N 1
ATOM 3523 C CA . LEU A 1 469 ? 2.895 52.719 17.344 1 91.56 469 LEU A CA 1
ATOM 3524 C C . LEU A 1 469 ? 4.168 51.906 17.516 1 91.56 469 LEU A C 1
ATOM 3526 O O . LEU A 1 469 ? 4.477 51.031 16.703 1 91.56 469 LEU A O 1
ATOM 3530 N N . GLN A 1 470 ? 4.926 52.219 18.578 1 91.31 470 GLN A N 1
ATOM 3531 C CA . GLN A 1 470 ? 6.148 51.469 18.859 1 91.31 470 GLN A CA 1
ATOM 3532 C C . GLN A 1 470 ? 5.859 49.969 19.047 1 91.31 470 GLN A C 1
ATOM 3534 O O . GLN A 1 470 ? 6.559 49.125 18.5 1 91.31 470 GLN A O 1
ATOM 3539 N N . SER A 1 471 ? 4.871 49.625 19.859 1 85.12 471 SER A N 1
ATOM 3540 C CA . SER A 1 471 ? 4.512 48.25 20.125 1 85.12 471 SER A CA 1
ATOM 3541 C C . SER A 1 471 ? 4.082 47.531 18.859 1 85.12 471 SER A C 1
ATOM 3543 O O . SER A 1 471 ? 4.508 46.406 18.594 1 85.12 471 SER A O 1
ATOM 3545 N N . ASN A 1 472 ? 3.26 48.094 18.078 1 87.25 472 ASN A N 1
ATOM 3546 C CA . ASN A 1 472 ? 2.754 47.5 16.859 1 87.25 472 ASN A CA 1
ATOM 3547 C C . ASN A 1 472 ? 3.848 47.375 15.805 1 87.25 472 ASN A C 1
ATOM 3549 O O . ASN A 1 472 ? 3.809 46.469 14.969 1 87.25 472 ASN A O 1
ATOM 3553 N N . LEU A 1 473 ? 4.742 48.344 15.82 1 90.25 473 LEU A N 1
ATOM 3554 C CA . LEU A 1 473 ? 5.891 48.219 14.922 1 90.25 473 LEU A CA 1
ATOM 3555 C C . LEU A 1 473 ? 6.734 47 15.273 1 90.25 473 LEU A C 1
ATOM 3557 O O . LEU A 1 473 ? 7.215 46.312 14.375 1 90.25 473 LEU A O 1
ATOM 3561 N N . SER A 1 474 ? 6.969 46.844 16.531 1 88.12 474 SER A N 1
ATOM 3562 C CA . SER A 1 474 ? 7.684 45.625 16.969 1 88.12 474 SER A CA 1
ATOM 3563 C C . SER A 1 474 ? 6.949 44.375 16.547 1 88.12 474 SER A C 1
ATOM 3565 O O . SER A 1 474 ? 7.57 43.406 16.094 1 88.12 474 SER A O 1
ATOM 3567 N N . ASP A 1 475 ? 5.672 44.312 16.703 1 83.06 475 ASP A N 1
ATOM 3568 C CA . ASP A 1 475 ? 4.855 43.188 16.281 1 83.06 475 ASP A CA 1
ATOM 3569 C C . ASP A 1 475 ? 4.953 42.938 14.781 1 83.06 475 ASP A C 1
ATOM 3571 O O . ASP A 1 475 ? 5.012 41.812 14.32 1 83.06 475 ASP A O 1
ATOM 3575 N N . LEU A 1 476 ? 4.891 44 14.016 1 87.81 476 LEU A N 1
ATOM 3576 C CA . LEU A 1 476 ? 4.984 43.906 12.57 1 87.81 476 LEU A CA 1
ATOM 3577 C C . LEU A 1 476 ? 6.324 43.312 12.148 1 87.81 476 LEU A C 1
ATOM 3579 O O . LEU A 1 476 ? 6.371 42.406 11.32 1 87.81 476 LEU A O 1
ATOM 3583 N N . ARG A 1 477 ? 7.375 43.875 12.719 1 90.56 477 ARG A N 1
ATOM 3584 C CA . ARG A 1 477 ? 8.703 43.375 12.383 1 90.56 477 ARG A CA 1
ATOM 3585 C C . ARG A 1 477 ? 8.844 41.906 12.758 1 90.56 477 ARG A C 1
ATOM 3587 O O . ARG A 1 477 ? 9.461 41.125 12.031 1 90.56 477 ARG A O 1
ATOM 3594 N N . ALA A 1 478 ? 8.344 41.531 13.898 1 84.5 478 ALA A N 1
ATOM 3595 C CA . ALA A 1 478 ? 8.359 40.125 14.312 1 84.5 478 ALA A CA 1
ATOM 3596 C C . ALA A 1 478 ? 7.566 39.25 13.344 1 84.5 478 ALA A C 1
ATOM 3598 O O . ALA A 1 478 ? 8.008 38.156 12.969 1 84.5 478 ALA A O 1
ATOM 3599 N N . ALA A 1 479 ? 6.402 39.656 12.961 1 84.81 479 ALA A N 1
ATOM 3600 C CA . ALA A 1 479 ? 5.551 38.906 12.031 1 84.81 479 ALA A CA 1
ATOM 3601 C C . ALA A 1 479 ? 6.203 38.781 10.656 1 84.81 479 ALA A C 1
ATOM 3603 O O . ALA A 1 479 ? 6.121 37.75 10.008 1 84.81 479 ALA A O 1
ATOM 3604 N N . LEU A 1 480 ? 6.754 39.938 10.25 1 90.31 480 LEU A N 1
ATOM 3605 C CA . LEU A 1 480 ? 7.445 39.906 8.961 1 90.31 480 LEU A CA 1
ATOM 3606 C C . LEU A 1 480 ? 8.641 38.969 9 1 90.31 480 LEU A C 1
ATOM 3608 O O . LEU A 1 480 ? 8.914 38.281 8.016 1 90.31 480 LEU A O 1
ATOM 3612 N N . GLY A 1 481 ? 9.344 39.094 10.102 1 91.44 481 GLY A N 1
ATOM 3613 C CA . GLY A 1 481 ? 10.445 38.156 10.266 1 91.44 481 GLY A CA 1
ATOM 3614 C C . GLY A 1 481 ? 10.016 36.719 10.211 1 91.44 481 GLY A C 1
ATOM 3615 O O . GLY A 1 481 ? 10.656 35.875 9.547 1 91.44 481 GLY A O 1
ATOM 3616 N N . GLU A 1 482 ? 9.023 36.406 10.828 1 86.75 482 GLU A N 1
ATOM 3617 C CA . GLU A 1 482 ? 8.477 35.031 10.805 1 86.75 482 GLU A CA 1
ATOM 3618 C C . GLU A 1 482 ? 8.016 34.656 9.398 1 86.75 482 GLU A C 1
ATOM 3620 O O . GLU A 1 482 ? 8.258 33.531 8.945 1 86.75 482 GLU A O 1
ATOM 3625 N N . GLN A 1 483 ? 7.352 35.469 8.75 1 90.56 483 GLN A N 1
ATOM 3626 C CA . GLN A 1 483 ? 6.887 35.219 7.391 1 90.56 483 GLN A CA 1
ATOM 3627 C C . GLN A 1 483 ? 8.055 34.938 6.449 1 90.56 483 GLN A C 1
ATOM 3629 O O . GLN A 1 483 ? 7.996 34.031 5.637 1 90.56 483 GLN A O 1
ATOM 3634 N N . ALA A 1 484 ? 9 35.812 6.602 1 93.06 484 ALA A N 1
ATOM 3635 C CA . ALA A 1 484 ? 10.164 35.656 5.742 1 93.06 484 ALA A CA 1
ATOM 3636 C C . ALA A 1 484 ? 10.875 34.312 6.016 1 93.06 484 ALA A C 1
ATOM 3638 O O . ALA A 1 484 ? 11.328 33.656 5.086 1 93.06 484 ALA A O 1
ATOM 3639 N N . THR A 1 485 ? 11.023 34.031 7.25 1 93.06 485 THR A N 1
ATOM 3640 C CA . THR A 1 485 ? 11.688 32.781 7.625 1 93.06 485 THR A CA 1
ATOM 3641 C C . THR A 1 485 ? 10.938 31.578 7.07 1 93.06 485 THR A C 1
ATOM 3643 O O . THR A 1 485 ? 11.547 30.672 6.488 1 93.06 485 THR A O 1
ATOM 3646 N N . VAL A 1 486 ? 9.711 31.484 7.176 1 92.38 486 VAL A N 1
ATOM 3647 C CA . VAL A 1 486 ? 8.898 30.359 6.711 1 92.38 486 VAL A CA 1
ATOM 3648 C C . VAL A 1 486 ? 8.898 30.312 5.184 1 92.38 486 VAL A C 1
ATOM 3650 O O . VAL A 1 486 ? 8.961 29.25 4.586 1 92.38 486 VAL A O 1
ATOM 3653 N N . ALA A 1 487 ? 8.805 31.438 4.625 1 93.5 487 ALA A N 1
ATOM 3654 C CA . ALA A 1 487 ? 8.828 31.516 3.166 1 93.5 487 ALA A CA 1
ATOM 3655 C C . ALA A 1 487 ? 10.141 30.984 2.604 1 93.5 487 ALA A C 1
ATOM 3657 O O . ALA A 1 487 ? 10.156 30.297 1.579 1 93.5 487 ALA A O 1
ATOM 3658 N N . ALA A 1 488 ? 11.195 31.406 3.277 1 94.56 488 ALA A N 1
ATOM 3659 C CA . ALA A 1 488 ? 12.508 30.922 2.848 1 94.56 488 ALA A CA 1
ATOM 3660 C C . ALA A 1 488 ? 12.609 29.406 2.994 1 94.56 488 ALA A C 1
ATOM 3662 O O . ALA A 1 488 ? 13.188 28.734 2.141 1 94.56 488 ALA A O 1
ATOM 3663 N N . GLU A 1 489 ? 12.164 28.938 4.023 1 94.5 489 GLU A N 1
ATOM 3664 C CA . GLU A 1 489 ? 12.164 27.484 4.23 1 94.5 489 GLU A CA 1
ATOM 3665 C C . GLU A 1 489 ? 11.352 26.766 3.16 1 94.5 489 GLU A C 1
ATOM 3667 O O . GLU A 1 489 ? 11.781 25.75 2.619 1 94.5 489 GLU A O 1
ATOM 3672 N N . LEU A 1 490 ? 10.227 27.266 2.871 1 94.56 490 LEU A N 1
ATOM 3673 C CA . LEU A 1 490 ? 9.359 26.688 1.854 1 94.56 490 LEU A CA 1
ATOM 3674 C C . LEU A 1 490 ? 10.016 26.75 0.479 1 94.56 490 LEU A C 1
ATOM 3676 O O . LEU A 1 490 ? 9.875 25.812 -0.321 1 94.56 490 LEU A O 1
ATOM 3680 N N . ALA A 1 491 ? 10.672 27.844 0.288 1 94.69 491 ALA A N 1
ATOM 3681 C CA . ALA A 1 491 ? 11.352 28 -0.995 1 94.69 491 ALA A CA 1
ATOM 3682 C C . ALA A 1 491 ? 12.469 26.969 -1.143 1 94.69 491 ALA A C 1
ATOM 3684 O O . ALA A 1 491 ? 12.688 26.422 -2.229 1 94.69 491 ALA A O 1
ATOM 3685 N N . ARG A 1 492 ? 13.266 26.766 -0.095 1 95.12 492 ARG A N 1
ATOM 3686 C CA . ARG A 1 492 ? 14.312 25.75 -0.111 1 95.12 492 ARG A CA 1
ATOM 3687 C C . ARG A 1 492 ? 13.727 24.375 -0.358 1 95.12 492 ARG A C 1
ATOM 3689 O O . ARG A 1 492 ? 14.289 23.578 -1.124 1 95.12 492 ARG A O 1
ATOM 3696 N N . ILE A 1 493 ? 12.672 24.047 0.264 1 95.12 493 ILE A N 1
ATOM 3697 C CA . ILE A 1 493 ? 12.008 22.766 0.102 1 95.12 493 ILE A CA 1
ATOM 3698 C C . ILE A 1 493 ? 11.531 22.594 -1.34 1 95.12 493 ILE A C 1
ATOM 3700 O O . ILE A 1 493 ? 11.68 21.531 -1.935 1 95.12 493 ILE A O 1
ATOM 3704 N N . ALA A 1 494 ? 11.008 23.688 -1.848 1 94.06 494 ALA A N 1
ATOM 3705 C CA . ALA A 1 494 ? 10.523 23.656 -3.227 1 94.06 494 ALA A CA 1
ATOM 3706 C C . ALA A 1 494 ? 11.672 23.406 -4.203 1 94.06 494 ALA A C 1
ATOM 3708 O O . ALA A 1 494 ? 11.492 22.719 -5.215 1 94.06 494 ALA A O 1
ATOM 3709 N N . ARG A 1 495 ? 12.844 23.984 -3.951 1 95.69 495 ARG A N 1
ATOM 3710 C CA . ARG A 1 495 ? 14.008 23.766 -4.801 1 95.69 495 ARG A CA 1
ATOM 3711 C C . ARG A 1 495 ? 14.445 22.312 -4.758 1 95.69 495 ARG A C 1
ATOM 3713 O O . ARG A 1 495 ? 14.805 21.734 -5.785 1 95.69 495 ARG A O 1
ATOM 3720 N N . VAL A 1 496 ? 14.492 21.766 -3.564 1 95.38 496 VAL A N 1
ATOM 3721 C CA . VAL A 1 496 ? 14.867 20.375 -3.414 1 95.38 496 VAL A CA 1
ATOM 3722 C C . VAL A 1 496 ? 13.867 19.484 -4.164 1 95.38 496 VAL A C 1
ATOM 3724 O O . VAL A 1 496 ? 14.258 18.547 -4.855 1 95.38 496 VAL A O 1
ATOM 3727 N N . LYS A 1 497 ? 12.547 19.781 -3.998 1 95 497 LYS A N 1
ATOM 3728 C CA . LYS A 1 497 ? 11.508 19.016 -4.688 1 95 497 LYS A CA 1
ATOM 3729 C C . LYS A 1 497 ? 11.695 19.078 -6.199 1 95 497 LYS A C 1
ATOM 3731 O O . LYS A 1 497 ? 11.617 18.062 -6.879 1 95 497 LYS A O 1
ATOM 3736 N N . SER A 1 498 ? 11.977 20.25 -6.684 1 95.38 498 SER A N 1
ATOM 3737 C CA . SER A 1 498 ? 12.18 20.438 -8.117 1 95.38 498 SER A CA 1
ATOM 3738 C C . SER A 1 498 ? 13.398 19.656 -8.609 1 95.38 498 SER A C 1
ATOM 3740 O O . SER A 1 498 ? 13.367 19.062 -9.68 1 95.38 498 SER A O 1
ATOM 3742 N N . PHE A 1 499 ? 14.469 19.703 -7.859 1 95.81 499 PHE A N 1
ATOM 3743 C CA . PHE A 1 499 ? 15.672 18.953 -8.203 1 95.81 499 PHE A CA 1
ATOM 3744 C C . PHE A 1 499 ? 15.383 17.453 -8.266 1 95.81 499 PHE A C 1
ATOM 3746 O O . PHE A 1 499 ? 15.766 16.781 -9.234 1 95.81 499 PHE A O 1
ATOM 3753 N N . LEU A 1 500 ? 14.789 16.984 -7.262 1 94.69 500 LEU A N 1
ATOM 3754 C CA . LEU A 1 500 ? 14.516 15.555 -7.188 1 94.69 500 LEU A CA 1
ATOM 3755 C C . LEU A 1 500 ? 13.57 15.117 -8.305 1 94.69 500 LEU A C 1
ATOM 3757 O O . LEU A 1 500 ? 13.742 14.047 -8.883 1 94.69 500 LEU A O 1
ATOM 3761 N N . ASP A 1 501 ? 12.57 15.898 -8.586 1 94.81 501 ASP A N 1
ATOM 3762 C CA . ASP A 1 501 ? 11.641 15.594 -9.672 1 94.81 501 ASP A CA 1
ATOM 3763 C C . ASP A 1 501 ? 12.359 15.523 -11.008 1 94.81 501 ASP A C 1
ATOM 3765 O O . ASP A 1 501 ? 12.117 14.617 -11.805 1 94.81 501 ASP A O 1
ATOM 3769 N N . THR A 1 502 ? 13.242 16.469 -11.25 1 94.88 502 THR A N 1
ATOM 3770 C CA . THR A 1 502 ? 14 16.5 -12.5 1 94.88 502 THR A CA 1
ATOM 3771 C C . THR A 1 502 ? 14.961 15.312 -12.578 1 94.88 502 THR A C 1
ATOM 3773 O O . THR A 1 502 ? 15.086 14.68 -13.633 1 94.88 502 THR A O 1
ATOM 3776 N N . ALA A 1 503 ? 15.664 15.102 -11.492 1 94.38 503 ALA A N 1
ATOM 3777 C CA . ALA A 1 503 ? 16.578 13.961 -11.438 1 94.38 503 ALA A CA 1
ATOM 3778 C C . ALA A 1 503 ? 15.828 12.656 -11.695 1 94.38 503 ALA A C 1
ATOM 3780 O O . ALA A 1 503 ? 16.312 11.789 -12.43 1 94.38 503 ALA A O 1
ATOM 3781 N N . SER A 1 504 ? 14.695 12.469 -11.023 1 93.75 504 SER A N 1
ATOM 3782 C CA . SER A 1 504 ? 13.891 11.258 -11.195 1 93.75 504 SER A CA 1
ATOM 3783 C C . SER A 1 504 ? 13.43 11.102 -12.641 1 93.75 504 SER A C 1
ATOM 3785 O O . SER A 1 504 ? 13.508 10.008 -13.203 1 93.75 504 SER A O 1
ATOM 3787 N N . SER A 1 505 ? 13.023 12.156 -13.258 1 92.38 505 SER A N 1
ATOM 3788 C CA . SER A 1 505 ? 12.547 12.109 -14.641 1 92.38 505 SER A CA 1
ATOM 3789 C C . SER A 1 505 ? 13.688 11.82 -15.609 1 92.38 505 SER A C 1
ATOM 3791 O O . SER A 1 505 ? 13.523 11.055 -16.562 1 92.38 505 SER A O 1
ATOM 3793 N N . CYS A 1 506 ? 14.836 12.469 -15.438 1 93.88 506 CYS A N 1
ATOM 3794 C CA . CYS A 1 506 ? 16.016 12.234 -16.281 1 93.88 506 CYS A CA 1
ATOM 3795 C C . CYS A 1 506 ? 16.453 10.781 -16.203 1 93.88 506 CYS A C 1
ATOM 3797 O O . CYS A 1 506 ? 16.734 10.156 -17.234 1 93.88 506 CYS A O 1
ATOM 3799 N N . PHE A 1 507 ? 16.562 10.312 -15.039 1 93.88 507 PHE A N 1
ATOM 3800 C CA . PHE A 1 507 ? 16.984 8.93 -14.852 1 93.88 507 PHE A CA 1
ATOM 3801 C C . PHE A 1 507 ? 15.969 7.969 -15.461 1 93.88 507 PHE A C 1
ATOM 3803 O O . PHE A 1 507 ? 16.344 6.984 -16.094 1 93.88 507 PHE A O 1
ATOM 3810 N N . ALA A 1 508 ? 14.695 8.188 -15.234 1 89.75 508 ALA A N 1
ATOM 3811 C CA . ALA A 1 508 ? 13.633 7.34 -15.773 1 89.75 508 ALA A CA 1
ATOM 3812 C C . ALA A 1 508 ? 13.719 7.258 -17.297 1 89.75 508 ALA A C 1
ATOM 3814 O O . ALA A 1 508 ? 13.555 6.18 -17.875 1 89.75 508 ALA A O 1
ATOM 3815 N N . ARG A 1 509 ? 14.023 8.312 -18.047 1 90.31 509 ARG A N 1
ATOM 3816 C CA . ARG A 1 509 ? 14.141 8.344 -19.5 1 90.31 509 ARG A CA 1
ATOM 3817 C C . ARG A 1 509 ? 15.352 7.539 -19.969 1 90.31 509 ARG A C 1
ATOM 3819 O O . ARG A 1 509 ? 15.266 6.801 -20.953 1 90.31 509 ARG A O 1
ATOM 3826 N N . ALA A 1 510 ? 16.391 7.75 -19.234 1 91.69 510 ALA A N 1
ATOM 3827 C CA . ALA A 1 510 ? 17.609 7.027 -19.578 1 91.69 510 ALA A CA 1
ATOM 3828 C C . ALA A 1 510 ? 17.438 5.523 -19.375 1 91.69 510 ALA A C 1
ATOM 3830 O O . ALA A 1 510 ? 17.844 4.727 -20.234 1 91.69 510 ALA A O 1
ATOM 3831 N N . GLU A 1 511 ? 16.922 5.188 -18.266 1 88.94 511 GLU A N 1
ATOM 3832 C CA . GLU A 1 511 ? 16.703 3.773 -17.969 1 88.94 511 GLU A CA 1
ATOM 3833 C C . GLU A 1 511 ? 15.727 3.152 -18.969 1 88.94 511 GLU A C 1
ATOM 3835 O O . GLU A 1 511 ? 15.945 2.029 -19.438 1 88.94 511 GLU A O 1
ATOM 3840 N N . SER A 1 512 ? 14.648 3.838 -19.281 1 87.56 512 SER A N 1
ATOM 3841 C CA . SER A 1 512 ? 13.656 3.344 -20.234 1 87.56 512 SER A CA 1
ATOM 3842 C C . SER A 1 512 ? 14.266 3.154 -21.625 1 87.56 512 SER A C 1
ATOM 3844 O O . SER A 1 512 ? 13.938 2.195 -22.328 1 87.56 512 SER A O 1
ATOM 3846 N N . ALA A 1 513 ? 15.125 4.027 -22.016 1 88.69 513 ALA A N 1
ATOM 3847 C CA . ALA A 1 513 ? 15.797 3.912 -23.312 1 88.69 513 ALA A CA 1
ATOM 3848 C C . ALA A 1 513 ? 16.719 2.697 -23.344 1 88.69 513 ALA A C 1
ATOM 3850 O O . ALA A 1 513 ? 16.781 1.986 -24.344 1 88.69 513 ALA A O 1
ATOM 3851 N N . ALA A 1 514 ? 17.406 2.514 -22.297 1 88.25 514 ALA A N 1
ATOM 3852 C CA . ALA A 1 514 ? 18.266 1.341 -22.203 1 88.25 514 ALA A CA 1
ATOM 3853 C C . ALA A 1 514 ? 17.453 0.053 -22.25 1 88.25 514 ALA A C 1
ATOM 3855 O O . ALA A 1 514 ? 17.844 -0.911 -22.906 1 88.25 514 ALA A O 1
ATOM 3856 N N . SER A 1 515 ? 16.359 -0.009 -21.578 1 86.81 515 SER A N 1
ATOM 3857 C CA . SER A 1 515 ? 15.477 -1.173 -21.562 1 86.81 515 SER A CA 1
ATOM 3858 C C . SER A 1 515 ? 14.883 -1.439 -22.938 1 86.81 515 SER A C 1
ATOM 3860 O O . SER A 1 515 ? 14.789 -2.592 -23.375 1 86.81 515 SER A O 1
ATOM 3862 N N . ALA A 1 516 ? 14.523 -0.39 -23.625 1 85.81 516 ALA A N 1
ATOM 3863 C CA . ALA A 1 516 ? 13.938 -0.522 -24.953 1 85.81 516 ALA A CA 1
ATOM 3864 C C . ALA A 1 516 ? 14.945 -1.119 -25.938 1 85.81 516 ALA A C 1
ATOM 3866 O O . ALA A 1 516 ? 14.578 -1.923 -26.797 1 85.81 516 ALA A O 1
ATOM 3867 N N . ARG A 1 517 ? 16.141 -0.739 -25.828 1 87.62 517 ARG A N 1
ATOM 3868 C CA . ARG A 1 517 ? 17.188 -1.277 -26.688 1 87.62 517 ARG A CA 1
ATOM 3869 C C . ARG A 1 517 ? 17.375 -2.771 -26.453 1 87.62 517 ARG A C 1
ATOM 3871 O O . ARG A 1 517 ? 17.5 -3.547 -27.391 1 87.62 517 ARG A O 1
ATOM 3878 N N . ARG A 1 518 ? 17.422 -3.162 -25.297 1 85.38 518 ARG A N 1
ATOM 3879 C CA . ARG A 1 518 ? 17.609 -4.57 -24.953 1 85.38 518 ARG A CA 1
ATOM 3880 C C . ARG A 1 518 ? 16.391 -5.398 -25.344 1 85.38 518 ARG A C 1
ATOM 3882 O O . ARG A 1 518 ? 16.531 -6.535 -25.797 1 85.38 518 ARG A O 1
ATOM 3889 N N . LEU A 1 519 ? 15.25 -4.848 -25.203 1 88 519 LEU A N 1
ATOM 3890 C CA . LEU A 1 519 ? 14.016 -5.535 -25.562 1 88 519 LEU A CA 1
ATOM 3891 C C . LEU A 1 519 ? 13.938 -5.773 -27.062 1 88 519 LEU A C 1
ATOM 3893 O O . LEU A 1 519 ? 13.469 -6.824 -27.5 1 88 519 LEU A O 1
ATOM 3897 N N . ALA A 1 520 ? 14.383 -4.762 -27.766 1 89.06 520 ALA A N 1
ATOM 3898 C CA . ALA A 1 520 ? 14.375 -4.879 -29.219 1 89.06 520 ALA A CA 1
ATOM 3899 C C . ALA A 1 520 ? 15.273 -6.02 -29.688 1 89.06 520 ALA A C 1
ATOM 3901 O O . ALA A 1 520 ? 14.984 -6.676 -30.688 1 89.06 520 ALA A O 1
ATOM 3902 N N . ALA A 1 521 ? 16.266 -6.285 -28.922 1 89.12 521 ALA A N 1
ATOM 3903 C CA . ALA A 1 521 ? 17.203 -7.352 -29.281 1 89.12 521 ALA A CA 1
ATOM 3904 C C . ALA A 1 521 ? 16.625 -8.719 -28.922 1 89.12 521 ALA A C 1
ATOM 3906 O O . ALA A 1 521 ? 16.922 -9.719 -29.578 1 89.12 521 ALA A O 1
ATOM 3907 N N . ILE A 1 522 ? 15.812 -8.859 -27.969 1 89.88 522 ILE A N 1
ATOM 3908 C CA . ILE A 1 522 ? 15.328 -10.133 -27.438 1 89.88 522 ILE A CA 1
ATOM 3909 C C . ILE A 1 522 ? 14.07 -10.562 -28.188 1 89.88 522 ILE A C 1
ATOM 3911 O O . ILE A 1 522 ? 13.805 -11.758 -28.328 1 89.88 522 ILE A O 1
ATOM 3915 N N . GLU A 1 523 ? 13.297 -9.68 -28.703 1 91.88 523 GLU A N 1
ATOM 3916 C CA . GLU A 1 523 ? 11.961 -9.938 -29.219 1 91.88 523 GLU A CA 1
ATOM 3917 C C . GLU A 1 523 ? 11.992 -10.922 -30.391 1 91.88 523 GLU A C 1
ATOM 3919 O O . GLU A 1 523 ? 11.242 -11.898 -30.406 1 91.88 523 GLU A O 1
ATOM 3924 N N . PRO A 1 524 ? 12.945 -10.688 -31.344 1 93.5 524 PRO A N 1
ATOM 3925 C CA . PRO A 1 524 ? 12.953 -11.641 -32.438 1 93.5 524 PRO A CA 1
ATOM 3926 C C . PRO A 1 524 ? 13.297 -13.062 -32 1 93.5 524 PRO A C 1
ATOM 3928 O O . PRO A 1 524 ? 12.719 -14.031 -32.5 1 93.5 524 PRO A O 1
ATOM 3931 N N . ILE A 1 525 ? 14.188 -13.195 -31.109 1 93.56 525 ILE A N 1
ATOM 3932 C CA . ILE A 1 525 ? 14.578 -14.508 -30.609 1 93.56 525 ILE A CA 1
ATOM 3933 C C . ILE A 1 525 ? 13.422 -15.125 -29.828 1 93.56 525 ILE A C 1
ATOM 3935 O O . ILE A 1 525 ? 13.18 -16.328 -29.922 1 93.56 525 ILE A O 1
ATOM 3939 N N . THR A 1 526 ? 12.719 -14.32 -29.094 1 94.25 526 THR A N 1
ATOM 3940 C CA . THR A 1 526 ? 11.547 -14.781 -28.359 1 94.25 526 THR A CA 1
ATOM 3941 C C . THR A 1 526 ? 10.508 -15.375 -29.297 1 94.25 526 THR A C 1
ATOM 3943 O O . THR A 1 526 ? 9.977 -16.453 -29.031 1 94.25 526 THR A O 1
ATOM 3946 N N . ARG A 1 527 ? 10.266 -14.695 -30.375 1 95.12 527 ARG A N 1
ATOM 3947 C CA . ARG A 1 527 ? 9.266 -15.148 -31.328 1 95.12 527 ARG A CA 1
ATOM 3948 C C . ARG A 1 527 ? 9.688 -16.469 -31.984 1 95.12 527 ARG A C 1
ATOM 3950 O O . ARG A 1 527 ? 8.859 -17.359 -32.188 1 95.12 527 ARG A O 1
ATOM 3957 N N . ASP A 1 528 ? 10.93 -16.578 -32.219 1 94.31 528 ASP A N 1
ATOM 3958 C CA . ASP A 1 528 ? 11.453 -17.797 -32.844 1 94.31 528 ASP A CA 1
ATOM 3959 C C . ASP A 1 528 ? 11.305 -18.984 -31.891 1 94.31 528 ASP A C 1
ATOM 3961 O O . ASP A 1 528 ? 10.852 -20.062 -32.281 1 94.31 528 ASP A O 1
ATOM 3965 N N . ILE A 1 529 ? 11.703 -18.797 -30.688 1 94.69 529 ILE A N 1
ATOM 3966 C CA . ILE A 1 529 ? 11.641 -19.875 -29.703 1 94.69 529 ILE A CA 1
ATOM 3967 C C . ILE A 1 529 ? 10.18 -20.25 -29.453 1 94.69 529 ILE A C 1
ATOM 3969 O O . ILE A 1 529 ? 9.836 -21.438 -29.406 1 94.69 529 ILE A O 1
ATOM 3973 N N . PHE A 1 530 ? 9.367 -19.25 -29.328 1 95.38 530 PHE A N 1
ATOM 3974 C CA . PHE A 1 530 ? 7.953 -19.5 -29.078 1 95.38 530 PHE A CA 1
ATOM 3975 C C . PHE A 1 530 ? 7.332 -20.297 -30.219 1 95.38 530 PHE A C 1
ATOM 3977 O O . PHE A 1 530 ? 6.582 -21.25 -29.984 1 95.38 530 PHE A O 1
ATOM 3984 N N . ALA A 1 531 ? 7.648 -19.922 -31.391 1 91.75 531 ALA A N 1
ATOM 3985 C CA . ALA A 1 531 ? 7.129 -20.609 -32.562 1 91.75 531 ALA A CA 1
ATOM 3986 C C . ALA A 1 531 ? 7.602 -22.047 -32.625 1 91.75 531 ALA A C 1
ATOM 3988 O O . ALA A 1 531 ? 6.855 -22.953 -33.031 1 91.75 531 ALA A O 1
ATOM 3989 N N . ALA A 1 532 ? 8.789 -22.281 -32.188 1 89.19 532 ALA A N 1
ATOM 3990 C CA . ALA A 1 532 ? 9.375 -23.625 -32.188 1 89.19 532 ALA A CA 1
ATOM 3991 C C . ALA A 1 532 ? 8.734 -24.5 -31.141 1 89.19 532 ALA A C 1
ATOM 3993 O O . ALA A 1 532 ? 8.719 -25.734 -31.266 1 89.19 532 ALA A O 1
ATOM 3994 N N . ILE A 1 533 ? 8.227 -23.953 -30.109 1 88.56 533 ILE A N 1
ATOM 3995 C CA . ILE A 1 533 ? 7.621 -24.719 -29.016 1 88.56 533 ILE A CA 1
ATOM 3996 C C . ILE A 1 533 ? 6.152 -24.984 -29.328 1 88.56 533 ILE A C 1
ATOM 3998 O O . ILE A 1 533 ? 5.672 -26.109 -29.172 1 88.56 533 ILE A O 1
ATOM 4002 N N . MET A 1 534 ? 5.438 -23.953 -29.734 1 85.62 534 MET A N 1
ATOM 4003 C CA . MET A 1 534 ? 3.98 -24.062 -29.766 1 85.62 534 MET A CA 1
ATOM 4004 C C . MET A 1 534 ? 3.49 -24.406 -31.172 1 85.62 534 MET A C 1
ATOM 4006 O O . MET A 1 534 ? 2.375 -24.906 -31.344 1 85.62 534 MET A O 1
ATOM 4010 N N . TYR A 1 535 ? 4.195 -24.203 -32.219 1 73.94 535 TYR A N 1
ATOM 4011 C CA . TYR A 1 535 ? 3.818 -24.484 -33.594 1 73.94 535 TYR A CA 1
ATOM 4012 C C . TYR A 1 535 ? 2.432 -23.922 -33.906 1 73.94 535 TYR A C 1
ATOM 4014 O O . TYR A 1 535 ? 1.575 -24.641 -34.406 1 73.94 535 TYR A O 1
ATOM 4022 N N . THR A 1 536 ? 2.139 -22.719 -33.531 1 77.25 536 THR A N 1
ATOM 4023 C CA . THR A 1 536 ? 0.845 -22.078 -33.75 1 77.25 536 THR A CA 1
ATOM 4024 C C . THR A 1 536 ? 1.023 -20.688 -34.344 1 77.25 536 THR A C 1
ATOM 4026 O O . THR A 1 536 ? 2.137 -20.156 -34.375 1 77.25 536 THR A O 1
ATOM 4029 N N . ASP A 1 537 ? -0.079 -20.188 -34.812 1 81.38 537 ASP A N 1
ATOM 4030 C CA . ASP A 1 537 ? -0.078 -18.844 -35.406 1 81.38 537 ASP A CA 1
ATOM 4031 C C . ASP A 1 537 ? -0.313 -17.781 -34.312 1 81.38 537 ASP A C 1
ATOM 4033 O O . ASP A 1 537 ? -1.216 -16.953 -34.438 1 81.38 537 ASP A O 1
ATOM 4037 N N . VAL A 1 538 ? 0.298 -17.953 -33.281 1 89.44 538 VAL A N 1
ATOM 4038 C CA . VAL A 1 538 ? 0.293 -16.984 -32.188 1 89.44 538 VAL A CA 1
ATOM 4039 C C . VAL A 1 538 ? 1.679 -16.359 -32.031 1 89.44 538 VAL A C 1
ATOM 4041 O O . VAL A 1 538 ? 2.682 -17.078 -31.953 1 89.44 538 VAL A O 1
ATOM 4044 N N . VAL A 1 539 ? 1.746 -15.039 -32.156 1 94 539 VAL A N 1
ATOM 4045 C CA . VAL A 1 539 ? 3.031 -14.352 -32.125 1 94 539 VAL A CA 1
ATOM 4046 C C . VAL A 1 539 ? 3.082 -13.422 -30.906 1 94 539 VAL A C 1
ATOM 4048 O O . VAL A 1 539 ? 2.348 -12.438 -30.859 1 94 539 VAL A O 1
ATOM 4051 N N . PRO A 1 540 ? 3.982 -13.703 -29.984 1 94.81 540 PRO A N 1
ATOM 4052 C CA . PRO A 1 540 ? 4.102 -12.852 -28.797 1 94.81 540 PRO A CA 1
ATOM 4053 C C . PRO A 1 540 ? 4.699 -11.477 -29.109 1 94.81 540 PRO A C 1
ATOM 4055 O O . PRO A 1 540 ? 5.418 -11.328 -30.094 1 94.81 540 PRO A O 1
ATOM 4058 N N . ALA A 1 541 ? 4.344 -10.477 -28.281 1 93.12 541 ALA A N 1
ATOM 4059 C CA . ALA A 1 541 ? 4.895 -9.133 -28.406 1 93.12 541 ALA A CA 1
ATOM 4060 C C . ALA A 1 541 ? 5.125 -8.508 -27.031 1 93.12 541 ALA A C 1
ATOM 4062 O O . ALA A 1 541 ? 4.344 -8.727 -26.109 1 93.12 541 ALA A O 1
ATOM 4063 N N . LEU A 1 542 ? 6.254 -7.844 -26.891 1 90.75 542 LEU A N 1
ATOM 4064 C CA . LEU A 1 542 ? 6.602 -7.102 -25.688 1 90.75 542 LEU A CA 1
ATOM 4065 C C . LEU A 1 542 ? 6.691 -5.609 -25.969 1 90.75 542 LEU A C 1
ATOM 4067 O O . LEU A 1 542 ? 7.27 -5.199 -26.984 1 90.75 542 LEU A O 1
ATOM 4071 N N . ARG A 1 543 ? 6.016 -4.84 -25.078 1 84.31 543 ARG A N 1
ATOM 4072 C CA . ARG A 1 543 ? 6.059 -3.396 -25.281 1 84.31 543 ARG A CA 1
ATOM 4073 C C . ARG A 1 543 ? 6.375 -2.664 -23.984 1 84.31 543 ARG A C 1
ATOM 4075 O O . ARG A 1 543 ? 5.836 -3.002 -22.938 1 84.31 543 ARG A O 1
ATOM 4082 N N . LYS A 1 544 ? 7.301 -1.901 -24.031 1 83.88 544 LYS A N 1
ATOM 4083 C CA . LYS A 1 544 ? 7.625 -1.003 -22.938 1 83.88 544 LYS A CA 1
ATOM 4084 C C . LYS A 1 544 ? 7.391 0.454 -23.328 1 83.88 544 LYS A C 1
ATOM 4086 O O . LYS A 1 544 ? 7.902 0.921 -24.344 1 83.88 544 LYS A O 1
ATOM 4091 N N . ARG A 1 545 ? 6.508 1.189 -22.578 1 76.38 545 ARG A N 1
ATOM 4092 C CA . ARG A 1 545 ? 6.258 2.605 -22.828 1 76.38 545 ARG A CA 1
ATOM 4093 C C . ARG A 1 545 ? 7.465 3.451 -22.438 1 76.38 545 ARG A C 1
ATOM 4095 O O . ARG A 1 545 ? 8.094 3.211 -21.406 1 76.38 545 ARG A O 1
ATOM 4102 N N . ALA A 1 546 ? 7.641 4.406 -23.25 1 78.44 546 ALA A N 1
ATOM 4103 C CA . ALA A 1 546 ? 8.773 5.289 -23 1 78.44 546 ALA A CA 1
ATOM 4104 C C . ALA A 1 546 ? 8.625 6.008 -21.672 1 78.44 546 ALA A C 1
ATOM 4106 O O . ALA A 1 546 ? 7.543 6.496 -21.328 1 78.44 546 ALA A O 1
ATOM 4107 N N . GLY A 1 547 ? 9.695 6.098 -20.984 1 78.81 547 GLY A N 1
ATOM 4108 C CA . GLY A 1 547 ? 9.711 6.824 -19.719 1 78.81 547 GLY A CA 1
ATOM 4109 C C . GLY A 1 547 ? 9.008 6.078 -18.594 1 78.81 547 GLY A C 1
ATOM 4110 O O . GLY A 1 547 ? 8.977 6.547 -17.453 1 78.81 547 GLY A O 1
ATOM 4111 N N . SER A 1 548 ? 8.492 4.945 -18.938 1 83.06 548 SER A N 1
ATOM 4112 C CA . SER A 1 548 ? 7.75 4.199 -17.922 1 83.06 548 SER A CA 1
ATOM 4113 C C . SER A 1 548 ? 8.484 2.922 -17.531 1 83.06 548 SER A C 1
ATOM 4115 O O . SER A 1 548 ? 9.422 2.502 -18.219 1 83.06 548 SER A O 1
ATOM 4117 N N . GLU A 1 549 ? 8.125 2.398 -16.375 1 85.88 549 GLU A N 1
ATOM 4118 C CA . GLU A 1 549 ? 8.656 1.11 -15.93 1 85.88 549 GLU A CA 1
ATOM 4119 C C . GLU A 1 549 ? 7.758 -0.038 -16.391 1 85.88 549 GLU A C 1
ATOM 4121 O O . GLU A 1 549 ? 8.109 -1.208 -16.219 1 85.88 549 GLU A O 1
ATOM 4126 N N . ASP A 1 550 ? 6.688 0.316 -17.031 1 86.81 550 ASP A N 1
ATOM 4127 C CA . ASP A 1 550 ? 5.668 -0.683 -17.328 1 86.81 550 ASP A CA 1
ATOM 4128 C C . ASP A 1 550 ? 6.074 -1.545 -18.516 1 86.81 550 ASP A C 1
ATOM 4130 O O . ASP A 1 550 ? 6.492 -1.022 -19.562 1 86.81 550 ASP A O 1
ATOM 4134 N N . LEU A 1 551 ? 6.031 -2.816 -18.344 1 89.06 551 LEU A N 1
ATOM 4135 C CA . LEU A 1 551 ? 6.195 -3.779 -19.422 1 89.06 551 LEU A CA 1
ATOM 4136 C C . LEU A 1 551 ? 4.879 -4.488 -19.734 1 89.06 551 LEU A C 1
ATOM 4138 O O . LEU A 1 551 ? 4.348 -5.207 -18.875 1 89.06 551 LEU A O 1
ATOM 4142 N N . SER A 1 552 ? 4.398 -4.254 -20.922 1 88.94 552 SER A N 1
ATOM 4143 C CA . SER A 1 552 ? 3.154 -4.891 -21.328 1 88.94 552 SER A CA 1
ATOM 4144 C C . SER A 1 552 ? 3.422 -6.098 -22.219 1 88.94 552 SER A C 1
ATOM 4146 O O . SER A 1 552 ? 4.375 -6.098 -23 1 88.94 552 SER A O 1
ATOM 4148 N N . ILE A 1 553 ? 2.621 -7.102 -21.984 1 90.88 553 ILE A N 1
ATOM 4149 C CA . ILE A 1 553 ? 2.693 -8.305 -22.812 1 90.88 553 ILE A CA 1
ATOM 4150 C C . ILE A 1 553 ? 1.437 -8.406 -23.672 1 90.88 553 ILE A C 1
ATOM 4152 O O . ILE A 1 553 ? 0.32 -8.242 -23.188 1 90.88 553 ILE A O 1
ATOM 4156 N N . SER A 1 554 ? 1.678 -8.555 -24.969 1 92.25 554 SER A N 1
ATOM 4157 C CA . SER A 1 554 ? 0.585 -8.672 -25.938 1 92.25 554 SER A CA 1
ATOM 4158 C C . SER A 1 554 ? 0.915 -9.688 -27.016 1 92.25 554 SER A C 1
ATOM 4160 O O . SER A 1 554 ? 1.969 -10.328 -26.984 1 92.25 554 SER A O 1
ATOM 4162 N N . LEU A 1 555 ? -0.063 -9.945 -27.781 1 93.69 555 LEU A N 1
ATOM 4163 C CA . LEU A 1 555 ? 0.113 -10.797 -28.953 1 93.69 555 LEU A CA 1
ATOM 4164 C C . LEU A 1 555 ? 0.037 -9.984 -30.234 1 93.69 555 LEU A C 1
ATOM 4166 O O . LEU A 1 555 ? -0.996 -9.375 -30.531 1 93.69 555 LEU A O 1
ATOM 4170 N N . ALA A 1 556 ? 1.22 -9.938 -30.922 1 93.12 556 ALA A N 1
ATOM 4171 C CA . ALA A 1 556 ? 1.209 -9.258 -32.219 1 93.12 556 ALA A CA 1
ATOM 4172 C C . ALA A 1 556 ? 0.185 -9.883 -33.156 1 93.12 556 ALA A C 1
ATOM 4174 O O . ALA A 1 556 ? -0.439 -9.18 -33.938 1 93.12 556 ALA A O 1
ATOM 4175 N N . GLN A 1 557 ? 0.099 -11.18 -33 1 92.19 557 GLN A N 1
ATOM 4176 C CA . GLN A 1 557 ? -0.87 -11.938 -33.781 1 92.19 557 GLN A CA 1
ATOM 4177 C C . GLN A 1 557 ? -1.449 -13.094 -32.969 1 92.19 557 GLN A C 1
ATOM 4179 O O . GLN A 1 557 ? -0.708 -13.844 -32.344 1 92.19 557 GLN A O 1
ATOM 4184 N N . PHE A 1 558 ? -2.736 -13.219 -32.969 1 90.44 558 PHE A N 1
ATOM 4185 C CA . PHE A 1 558 ? -3.475 -14.344 -32.406 1 90.44 558 PHE A CA 1
ATOM 4186 C C . PHE A 1 558 ? -4.379 -14.977 -33.469 1 90.44 558 PHE A C 1
ATOM 4188 O O . PHE A 1 558 ? -5.539 -14.586 -33.594 1 90.44 558 PHE A O 1
ATOM 4195 N N . TRP A 1 559 ? -3.748 -15.883 -34.094 1 82.31 559 TRP A N 1
ATOM 4196 C CA . TRP A 1 559 ? -4.387 -16.438 -35.281 1 82.31 559 TRP A CA 1
ATOM 4197 C C . TRP A 1 559 ? -4.59 -15.375 -36.344 1 82.31 559 TRP A C 1
ATOM 4199 O O . TRP A 1 559 ? -3.619 -14.867 -36.906 1 82.31 559 TRP A O 1
ATOM 4209 N N . THR A 1 560 ? -5.832 -14.844 -36.469 1 83.25 560 THR A N 1
ATOM 4210 C CA . THR A 1 560 ? -6.066 -13.828 -37.469 1 83.25 560 THR A CA 1
ATOM 4211 C C . THR A 1 560 ? -6.266 -12.461 -36.844 1 83.25 560 THR A C 1
ATOM 4213 O O . THR A 1 560 ? -6.438 -11.461 -37.531 1 83.25 560 THR A O 1
ATOM 4216 N N . LEU A 1 561 ? -6.207 -12.422 -35.594 1 88.69 561 LEU A N 1
ATOM 4217 C CA . LEU A 1 561 ? -6.473 -11.172 -34.875 1 88.69 561 LEU A CA 1
ATOM 4218 C C . LEU A 1 561 ? -5.172 -10.484 -34.469 1 88.69 561 LEU A C 1
ATOM 4220 O O . LEU A 1 561 ? -4.281 -11.117 -33.906 1 88.69 561 LEU A O 1
ATOM 4224 N N . PRO A 1 562 ? -5.09 -9.195 -34.781 1 91.81 562 PRO A N 1
ATOM 4225 C CA . PRO A 1 562 ? -3.883 -8.469 -34.375 1 91.81 562 PRO A CA 1
ATOM 4226 C C . PRO A 1 562 ? -4.035 -7.762 -33.031 1 91.81 562 PRO A C 1
ATOM 4228 O O . PRO A 1 562 ? -5.141 -7.348 -32.656 1 91.81 562 PRO A O 1
ATOM 4231 N N . ASP A 1 563 ? -2.934 -7.656 -32.312 1 89 563 ASP A N 1
ATOM 4232 C CA . ASP A 1 563 ? -2.793 -6.809 -31.141 1 89 563 ASP A CA 1
ATOM 4233 C C . ASP A 1 563 ? -3.818 -7.18 -30.062 1 89 563 ASP A C 1
ATOM 4235 O O . ASP A 1 563 ? -4.617 -6.34 -29.641 1 89 563 ASP A O 1
ATOM 4239 N N . ILE A 1 564 ? -3.676 -8.352 -29.578 1 90.44 564 ILE A N 1
ATOM 4240 C CA . ILE A 1 564 ? -4.582 -8.906 -28.578 1 90.44 564 ILE A CA 1
ATOM 4241 C C . ILE A 1 564 ? -3.854 -9.055 -27.25 1 90.44 564 ILE A C 1
ATOM 4243 O O . ILE A 1 564 ? -2.633 -9.219 -27.219 1 90.44 564 ILE A O 1
ATOM 4247 N N . SER A 1 565 ? -4.664 -8.938 -26.188 1 89.94 565 SER A N 1
ATOM 4248 C CA . SER A 1 565 ? -4.098 -9.109 -24.859 1 89.94 565 SER A CA 1
ATOM 4249 C C . SER A 1 565 ? -3.686 -10.562 -24.625 1 89.94 565 SER A C 1
ATOM 4251 O O . SER A 1 565 ? -4.512 -11.469 -24.719 1 89.94 565 SER A O 1
ATOM 4253 N N . ALA A 1 566 ? -2.408 -10.75 -24.25 1 90.62 566 ALA A N 1
ATOM 4254 C CA . ALA A 1 566 ? -1.912 -12.094 -23.969 1 90.62 566 ALA A CA 1
ATOM 4255 C C . ALA A 1 566 ? -2.543 -12.656 -22.688 1 90.62 566 ALA A C 1
ATOM 4257 O O . ALA A 1 566 ? -2.912 -13.828 -22.641 1 90.62 566 ALA A O 1
ATOM 4258 N N . GLN A 1 567 ? -2.686 -11.891 -21.719 1 88.69 567 GLN A N 1
ATOM 4259 C CA . GLN A 1 567 ? -3.215 -12.32 -20.438 1 88.69 567 GLN A CA 1
ATOM 4260 C C . GLN A 1 567 ? -4.688 -12.703 -20.547 1 88.69 567 GLN A C 1
ATOM 4262 O O . GLN A 1 567 ? -5.164 -13.578 -19.812 1 88.69 567 GLN A O 1
ATOM 4267 N N . ALA A 1 568 ? -5.367 -12.086 -21.453 1 88.81 568 ALA A N 1
ATOM 4268 C CA . ALA A 1 568 ? -6.809 -12.305 -21.562 1 88.81 568 ALA A CA 1
ATOM 4269 C C . ALA A 1 568 ? -7.113 -13.602 -22.312 1 88.81 568 ALA A C 1
ATOM 4271 O O . ALA A 1 568 ? -8.109 -14.273 -22.016 1 88.81 568 ALA A O 1
ATOM 4272 N N . VAL A 1 569 ? -6.238 -13.992 -23.234 1 88.25 569 VAL A N 1
ATOM 4273 C CA . VAL A 1 569 ? -6.707 -15.016 -24.156 1 88.25 569 VAL A CA 1
ATOM 4274 C C . VAL A 1 569 ? -5.863 -16.281 -24 1 88.25 569 VAL A C 1
ATOM 4276 O O . VAL A 1 569 ? -6.305 -17.375 -24.359 1 88.25 569 VAL A O 1
ATOM 4279 N N . LEU A 1 570 ? -4.695 -16.156 -23.516 1 87.12 570 LEU A N 1
ATOM 4280 C CA . LEU A 1 570 ? -3.801 -17.312 -23.516 1 87.12 570 LEU A CA 1
ATOM 4281 C C . LEU A 1 570 ? -4.133 -18.266 -22.375 1 87.12 570 LEU A C 1
ATOM 4283 O O . LEU A 1 570 ? -4.461 -17.812 -21.266 1 87.12 570 LEU A O 1
ATOM 4287 N N . SER A 1 571 ? -4.043 -19.484 -22.703 1 84.94 571 SER A N 1
ATOM 4288 C CA . SER A 1 571 ? -4.117 -20.516 -21.672 1 84.94 571 SER A CA 1
ATOM 4289 C C . SER A 1 571 ? -2.834 -20.562 -20.844 1 84.94 571 SER A C 1
ATOM 4291 O O . SER A 1 571 ? -1.852 -19.891 -21.172 1 84.94 571 SER A O 1
ATOM 4293 N N . GLU A 1 572 ? -2.811 -21.344 -19.812 1 79.06 572 GLU A N 1
ATOM 4294 C CA . GLU A 1 572 ? -1.669 -21.453 -18.922 1 79.06 572 GLU A CA 1
ATOM 4295 C C . GLU A 1 572 ? -0.431 -21.969 -19.641 1 79.06 572 GLU A C 1
ATOM 4297 O O . GLU A 1 572 ? 0.673 -21.453 -19.438 1 79.06 572 GLU A O 1
ATOM 4302 N N . SER A 1 573 ? -0.554 -22.953 -20.5 1 81.44 573 SER A N 1
ATOM 4303 C CA . SER A 1 573 ? 0.585 -23.516 -21.234 1 81.44 573 SER A CA 1
ATOM 4304 C C . SER A 1 573 ? 1.192 -22.484 -22.172 1 81.44 573 SER A C 1
ATOM 4306 O O . SER A 1 573 ? 2.416 -22.375 -22.297 1 81.44 573 SER A O 1
ATOM 4308 N N . TYR A 1 574 ? 0.319 -21.766 -22.828 1 87.19 574 TYR A N 1
ATOM 4309 C CA . TYR A 1 574 ? 0.794 -20.734 -23.734 1 87.19 574 TYR A CA 1
ATOM 4310 C C . TYR A 1 574 ? 1.475 -19.609 -22.969 1 87.19 574 TYR A C 1
ATOM 4312 O O . TYR A 1 574 ? 2.469 -19.031 -23.438 1 87.19 574 TYR A O 1
ATOM 4320 N N . ARG A 1 575 ? 0.896 -19.344 -21.844 1 89.5 575 ARG A N 1
ATOM 4321 C CA . ARG A 1 575 ? 1.499 -18.328 -20.984 1 89.5 575 ARG A CA 1
ATOM 4322 C C . ARG A 1 575 ? 2.896 -18.734 -20.547 1 89.5 575 ARG A C 1
ATOM 4324 O O . ARG A 1 575 ? 3.834 -17.938 -20.594 1 89.5 575 ARG A O 1
ATOM 4331 N N . ASN A 1 576 ? 2.977 -19.875 -20.141 1 88.56 576 ASN A N 1
ATOM 4332 C CA . ASN A 1 576 ? 4.273 -20.391 -19.719 1 88.56 576 ASN A CA 1
ATOM 4333 C C . ASN A 1 576 ? 5.27 -20.422 -20.875 1 88.56 576 ASN A C 1
ATOM 4335 O O . ASN A 1 576 ? 6.445 -20.094 -20.703 1 88.56 576 ASN A O 1
ATOM 4339 N N . ALA A 1 577 ? 4.777 -20.875 -22.016 1 91.75 577 ALA A N 1
ATOM 4340 C CA . ALA A 1 577 ? 5.633 -20.875 -23.203 1 91.75 577 ALA A CA 1
ATOM 4341 C C . ALA A 1 577 ? 6.129 -19.469 -23.531 1 91.75 577 ALA A C 1
ATOM 4343 O O . ALA A 1 577 ? 7.289 -19.297 -23.906 1 91.75 577 ALA A O 1
ATOM 4344 N N . PHE A 1 578 ? 5.227 -18.562 -23.422 1 93.06 578 PHE A N 1
ATOM 4345 C CA . PHE A 1 578 ? 5.586 -17.156 -23.625 1 93.06 578 PHE A CA 1
ATOM 4346 C C . PHE A 1 578 ? 6.691 -16.734 -22.672 1 93.06 578 PHE A C 1
ATOM 4348 O O . PHE A 1 578 ? 7.719 -16.203 -23.094 1 93.06 578 PHE A O 1
ATOM 4355 N N . ALA A 1 579 ? 6.52 -17 -21.438 1 91.88 579 ALA A N 1
ATOM 4356 C CA . ALA A 1 579 ? 7.48 -16.625 -20.422 1 91.88 579 ALA A CA 1
ATOM 4357 C C . ALA A 1 579 ? 8.828 -17.297 -20.641 1 91.88 579 ALA A C 1
ATOM 4359 O O . ALA A 1 579 ? 9.867 -16.641 -20.641 1 91.88 579 ALA A O 1
ATOM 4360 N N . ILE A 1 580 ? 8.82 -18.562 -20.875 1 91.75 580 ILE A N 1
ATOM 4361 C CA . ILE A 1 580 ? 10.047 -19.328 -21.062 1 91.75 580 ILE A CA 1
ATOM 4362 C C . ILE A 1 580 ? 10.797 -18.812 -22.297 1 91.75 580 ILE A C 1
ATOM 4364 O O . ILE A 1 580 ? 12.023 -18.703 -22.281 1 91.75 580 ILE A O 1
ATOM 4368 N N . SER A 1 581 ? 10.039 -18.516 -23.344 1 94.06 581 SER A N 1
ATOM 4369 C CA . SER A 1 581 ? 10.656 -18 -24.562 1 94.06 581 SER A CA 1
ATOM 4370 C C . SER A 1 581 ? 11.375 -16.688 -24.297 1 94.06 581 SER A C 1
ATOM 4372 O O . SER A 1 581 ? 12.477 -16.453 -24.812 1 94.06 581 SER A O 1
ATOM 4374 N N . VAL A 1 582 ? 10.734 -15.852 -23.547 1 91.94 582 VAL A N 1
ATOM 4375 C CA . VAL A 1 582 ? 11.336 -14.562 -23.219 1 91.94 582 VAL A CA 1
ATOM 4376 C C . VAL A 1 582 ? 12.602 -14.766 -22.406 1 91.94 582 VAL A C 1
ATOM 4378 O O . VAL A 1 582 ? 13.633 -14.148 -22.688 1 91.94 582 VAL A O 1
ATOM 4381 N N . TYR A 1 583 ? 12.602 -15.633 -21.453 1 89.5 583 TYR A N 1
ATOM 4382 C CA . TYR A 1 583 ? 13.734 -15.852 -20.562 1 89.5 583 TYR A CA 1
ATOM 4383 C C . TYR A 1 583 ? 14.883 -16.531 -21.297 1 89.5 583 TYR A C 1
ATOM 4385 O O . TYR A 1 583 ? 16.047 -16.172 -21.094 1 89.5 583 TYR A O 1
ATOM 4393 N N . LEU A 1 584 ? 14.562 -17.516 -22.078 1 90.38 584 LEU A N 1
ATOM 4394 C CA . LEU A 1 584 ? 15.609 -18.172 -22.844 1 90.38 584 LEU A CA 1
ATOM 4395 C C . LEU A 1 584 ? 16.25 -17.203 -23.828 1 90.38 584 LEU A C 1
ATOM 4397 O O . LEU A 1 584 ? 17.469 -17.203 -24.016 1 90.38 584 LEU A O 1
ATOM 4401 N N . ALA A 1 585 ? 15.422 -16.359 -24.438 1 91.38 585 ALA A N 1
ATOM 4402 C CA . ALA A 1 585 ? 15.945 -15.344 -25.359 1 91.38 585 ALA A CA 1
ATOM 4403 C C . ALA A 1 585 ? 16.875 -14.383 -24.625 1 91.38 585 ALA A C 1
ATOM 4405 O O . ALA A 1 585 ? 17.969 -14.078 -25.109 1 91.38 585 ALA A O 1
ATOM 4406 N N . ALA A 1 586 ? 16.453 -13.945 -23.516 1 87.5 586 ALA A N 1
ATOM 4407 C CA . ALA A 1 586 ? 17.266 -13.031 -22.719 1 87.5 586 ALA A CA 1
ATOM 4408 C C . ALA A 1 586 ? 18.562 -13.703 -22.266 1 87.5 586 ALA A C 1
ATOM 4410 O O . ALA A 1 586 ? 19.641 -13.094 -22.312 1 87.5 586 ALA A O 1
ATOM 4411 N N . ALA A 1 587 ? 18.438 -14.922 -21.844 1 85.44 587 ALA A N 1
ATOM 4412 C CA . ALA A 1 587 ? 19.609 -15.672 -21.391 1 85.44 587 ALA A CA 1
ATOM 4413 C C . ALA A 1 587 ? 20.594 -15.898 -22.531 1 85.44 587 ALA A C 1
ATOM 4415 O O . ALA A 1 587 ? 21.812 -15.945 -22.312 1 85.44 587 ALA A O 1
ATOM 4416 N N . SER A 1 588 ? 20.109 -16.031 -23.703 1 86.19 588 SER A N 1
ATOM 4417 C CA . SER A 1 588 ? 20.969 -16.297 -24.859 1 86.19 588 SER A CA 1
ATOM 4418 C C . SER A 1 588 ? 21.844 -15.086 -25.188 1 86.19 588 SER A C 1
ATOM 4420 O O . SER A 1 588 ? 22.906 -15.219 -25.797 1 86.19 588 SER A O 1
ATOM 4422 N N . LEU A 1 589 ? 21.406 -13.984 -24.812 1 79.44 589 LEU A N 1
ATOM 4423 C CA . LEU A 1 589 ? 22.141 -12.758 -25.125 1 79.44 589 LEU A CA 1
ATOM 4424 C C . LEU A 1 589 ? 23.016 -12.344 -23.953 1 79.44 589 LEU A C 1
ATOM 4426 O O . LEU A 1 589 ? 23.75 -11.352 -24.031 1 79.44 589 LEU A O 1
ATOM 4430 N N . TYR A 1 590 ? 22.922 -13.148 -22.984 1 73.56 590 TYR A N 1
ATOM 4431 C CA . TYR A 1 590 ? 23.672 -12.812 -21.781 1 73.56 590 TYR A CA 1
ATOM 4432 C C . TYR A 1 590 ? 25.125 -13.266 -21.891 1 73.56 590 TYR A C 1
ATOM 4434 O O . TYR A 1 590 ? 25.391 -14.367 -22.375 1 73.56 590 TYR A O 1
ATOM 4442 N N . GLY A 1 591 ? 26.172 -12.453 -21.672 1 69.44 591 GLY A N 1
ATOM 4443 C CA . GLY A 1 591 ? 27.594 -12.781 -21.734 1 69.44 591 GLY A CA 1
ATOM 4444 C C . GLY A 1 591 ? 28.25 -12.789 -20.359 1 69.44 591 GLY A C 1
ATOM 4445 O O . GLY A 1 591 ? 29.453 -12.523 -20.234 1 69.44 591 GLY A O 1
ATOM 4446 N N . GLY A 1 592 ? 27.547 -13.219 -19.266 1 73.81 592 GLY A N 1
ATOM 4447 C CA . GLY A 1 592 ? 28.078 -13.125 -17.906 1 73.81 592 GLY A CA 1
ATOM 4448 C C . GLY A 1 592 ? 28.906 -14.336 -17.516 1 73.81 592 GLY A C 1
ATOM 4449 O O . GLY A 1 592 ? 29.281 -15.148 -18.359 1 73.81 592 GLY A O 1
ATOM 4450 N N . GLY A 1 593 ? 29.422 -14.367 -16.25 1 81.94 593 GLY A N 1
ATOM 4451 C CA . GLY A 1 593 ? 30.328 -15.375 -15.711 1 81.94 593 GLY A CA 1
ATOM 4452 C C . GLY A 1 593 ? 29.703 -16.75 -15.625 1 81.94 593 GLY A C 1
ATOM 4453 O O . GLY A 1 593 ? 30.391 -17.766 -15.742 1 81.94 593 GLY A O 1
ATOM 4454 N N . ALA A 1 594 ? 28.438 -16.812 -15.484 1 88.5 594 ALA A N 1
ATOM 4455 C CA . ALA A 1 594 ? 27.766 -18.109 -15.391 1 88.5 594 ALA A CA 1
ATOM 4456 C C . ALA A 1 594 ? 27.406 -18.641 -16.766 1 88.5 594 ALA A C 1
ATOM 4458 O O . ALA A 1 594 ? 26.625 -18 -17.5 1 88.5 594 ALA A O 1
ATOM 4459 N N . ARG A 1 595 ? 27.922 -19.766 -17.109 1 92.06 595 ARG A N 1
ATOM 4460 C CA . ARG A 1 595 ? 27.625 -20.375 -18.406 1 92.06 595 ARG A CA 1
ATOM 4461 C C . ARG A 1 595 ? 26.703 -21.578 -18.234 1 92.06 595 ARG A C 1
ATOM 4463 O O . ARG A 1 595 ? 26.781 -22.547 -19 1 92.06 595 ARG A O 1
ATOM 4470 N N . PHE A 1 596 ? 25.969 -21.562 -17.203 1 93.56 596 PHE A N 1
ATOM 4471 C CA . PHE A 1 596 ? 24.969 -22.609 -16.984 1 93.56 596 PHE A CA 1
ATOM 4472 C C . PHE A 1 596 ? 23.656 -22.016 -16.5 1 93.56 596 PHE A C 1
ATOM 4474 O O . PHE A 1 596 ? 23.625 -20.859 -16.031 1 93.56 596 PHE A O 1
ATOM 4481 N N . LEU A 1 597 ? 22.594 -22.75 -16.688 1 92.62 597 LEU A N 1
ATOM 4482 C CA . LEU A 1 597 ? 21.25 -22.375 -16.281 1 92.62 597 LEU A CA 1
ATOM 4483 C C . LEU A 1 597 ? 20.531 -23.562 -15.609 1 92.62 597 LEU A C 1
ATOM 4485 O O . LEU A 1 597 ? 20.625 -24.688 -16.078 1 92.62 597 LEU A O 1
ATOM 4489 N N . ILE A 1 598 ? 19.969 -23.297 -14.492 1 94.06 598 ILE A N 1
ATOM 4490 C CA . ILE A 1 598 ? 19.188 -24.328 -13.812 1 94.06 598 ILE A CA 1
ATOM 4491 C C . ILE A 1 598 ? 17.703 -23.969 -13.875 1 94.06 598 ILE A C 1
ATOM 4493 O O . ILE A 1 598 ? 17.312 -22.859 -13.516 1 94.06 598 ILE A O 1
ATOM 4497 N N . LEU A 1 599 ? 16.922 -24.875 -14.383 1 91.75 599 LEU A N 1
ATOM 4498 C CA . LEU A 1 599 ? 15.477 -24.719 -14.5 1 91.75 599 LEU A CA 1
ATOM 4499 C C . LEU A 1 599 ? 14.75 -25.688 -13.578 1 91.75 599 LEU A C 1
ATOM 4501 O O . LEU A 1 599 ? 14.898 -26.906 -13.711 1 91.75 599 LEU A O 1
ATOM 4505 N N . ASP A 1 600 ? 14.023 -25.156 -12.672 1 89.81 600 ASP A N 1
ATOM 4506 C CA . ASP A 1 600 ? 13.305 -25.984 -11.703 1 89.81 600 ASP A CA 1
ATOM 4507 C C . ASP A 1 600 ? 11.812 -26.047 -12.031 1 89.81 600 ASP A C 1
ATOM 4509 O O . ASP A 1 600 ? 11.086 -25.062 -11.836 1 89.81 600 ASP A O 1
ATOM 4513 N N . ASP A 1 601 ? 11.328 -27.188 -12.453 1 82.56 601 ASP A N 1
ATOM 4514 C CA . ASP A 1 601 ? 9.922 -27.516 -12.68 1 82.56 601 ASP A CA 1
ATOM 4515 C C . ASP A 1 601 ? 9.281 -26.547 -13.672 1 82.56 601 ASP A C 1
ATOM 4517 O O . ASP A 1 601 ? 8.203 -26.016 -13.406 1 82.56 601 ASP A O 1
ATOM 4521 N N . VAL A 1 602 ? 9.828 -26.375 -14.797 1 81.5 602 VAL A N 1
ATOM 4522 C CA . VAL A 1 602 ? 9.352 -25.406 -15.781 1 81.5 602 VAL A CA 1
ATOM 4523 C C . VAL A 1 602 ? 8.461 -26.109 -16.812 1 81.5 602 VAL A C 1
ATOM 4525 O O . VAL A 1 602 ? 7.738 -25.453 -17.562 1 81.5 602 VAL A O 1
ATOM 4528 N N . THR A 1 603 ? 8.375 -27.422 -16.812 1 77.31 603 THR A N 1
ATOM 4529 C CA . THR A 1 603 ? 7.688 -28.141 -17.875 1 77.31 603 THR A CA 1
ATOM 4530 C C . THR A 1 603 ? 6.332 -28.641 -17.391 1 77.31 603 THR A C 1
ATOM 4532 O O . THR A 1 603 ? 5.551 -29.188 -18.172 1 77.31 603 THR A O 1
ATOM 4535 N N . SER A 1 604 ? 6.016 -28.438 -16.141 1 69.06 604 SER A N 1
ATOM 4536 C CA . SER A 1 604 ? 4.867 -29.094 -15.531 1 69.06 604 SER A CA 1
ATOM 4537 C C . SER A 1 604 ? 3.561 -28.609 -16.156 1 69.06 604 SER A C 1
ATOM 4539 O O . SER A 1 604 ? 2.568 -29.344 -16.172 1 69.06 604 SER A O 1
ATOM 4541 N N . SER A 1 605 ? 3.533 -27.469 -16.719 1 70.06 605 SER A N 1
ATOM 4542 C CA . SER A 1 605 ? 2.281 -26.906 -17.234 1 70.06 605 SER A CA 1
ATOM 4543 C C . SER A 1 605 ? 2.062 -27.281 -18.688 1 70.06 605 SER A C 1
ATOM 4545 O O . SER A 1 605 ? 0.993 -27.031 -19.25 1 70.06 605 SER A O 1
ATOM 4547 N N . PHE A 1 606 ? 2.986 -27.922 -19.297 1 72.25 606 PHE A N 1
ATOM 4548 C CA . PHE A 1 606 ? 2.906 -28.25 -20.719 1 72.25 606 PHE A CA 1
ATOM 4549 C C . PHE A 1 606 ? 2.311 -29.641 -20.906 1 72.25 606 PHE A C 1
ATOM 4551 O O . PHE A 1 606 ? 2.521 -30.531 -20.094 1 72.25 606 PHE A O 1
ATOM 4558 N N . ASP A 1 607 ? 1.519 -29.734 -21.938 1 67.69 607 ASP A N 1
ATOM 4559 C CA . ASP A 1 607 ? 1.152 -31.078 -22.344 1 67.69 607 ASP A CA 1
ATOM 4560 C C . ASP A 1 607 ? 2.354 -31.828 -22.922 1 67.69 607 ASP A C 1
ATOM 4562 O O . ASP A 1 607 ? 3.406 -31.234 -23.156 1 67.69 607 ASP A O 1
ATOM 4566 N N . SER A 1 608 ? 2.273 -33.062 -23.062 1 63.97 608 SER A N 1
ATOM 4567 C CA . SER A 1 608 ? 3.393 -33.938 -23.438 1 63.97 608 SER A CA 1
ATOM 4568 C C . SER A 1 608 ? 4.004 -33.5 -24.766 1 63.97 608 SER A C 1
ATOM 4570 O O . SER A 1 608 ? 5.223 -33.531 -24.938 1 63.97 608 SER A O 1
ATOM 4572 N N . GLY A 1 609 ? 3.213 -33.094 -25.719 1 66 609 GLY A N 1
ATOM 4573 C CA . GLY A 1 609 ? 3.73 -32.656 -27 1 66 609 GLY A CA 1
ATOM 4574 C C . GLY A 1 609 ? 4.574 -31.391 -26.906 1 66 609 GLY A C 1
ATOM 4575 O O . GLY A 1 609 ? 5.691 -31.344 -27.422 1 66 609 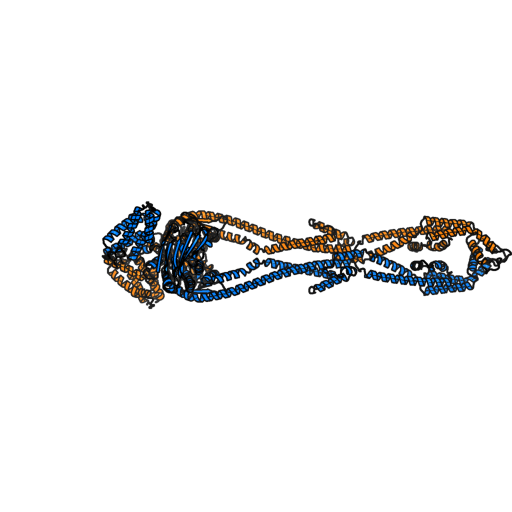GLY A O 1
ATOM 4576 N N . HIS A 1 610 ? 4.059 -30.5 -26.281 1 78.88 610 HIS A N 1
ATOM 4577 C CA . HIS A 1 610 ? 4.773 -29.234 -26.141 1 78.88 610 HIS A CA 1
ATOM 4578 C C . HIS A 1 610 ? 6 -29.391 -25.25 1 78.88 610 HIS A C 1
ATOM 4580 O O . HIS A 1 610 ? 7 -28.703 -25.438 1 78.88 610 HIS A O 1
ATOM 4586 N N . GLN A 1 611 ? 5.914 -30.281 -24.312 1 78.62 611 GLN A N 1
ATOM 4587 C CA . GLN A 1 611 ? 7.098 -30.578 -23.516 1 78.62 611 GLN A CA 1
ATOM 4588 C C . GLN A 1 611 ? 8.234 -31.094 -24.391 1 78.62 611 GLN A C 1
ATOM 4590 O O . GLN A 1 611 ? 9.391 -30.703 -24.203 1 78.62 611 GLN A O 1
ATOM 4595 N N . PHE A 1 612 ? 7.848 -31.922 -25.297 1 74.12 612 PHE A N 1
ATOM 4596 C CA . PHE A 1 612 ? 8.836 -32.469 -26.219 1 74.12 612 PHE A CA 1
ATOM 4597 C C . PHE A 1 612 ? 9.445 -31.375 -27.078 1 74.12 612 PHE A C 1
ATOM 4599 O O . PHE A 1 612 ? 10.664 -31.344 -27.297 1 74.12 612 PHE A O 1
ATOM 4606 N N . HIS A 1 613 ? 8.625 -30.5 -27.562 1 81.19 613 HIS A N 1
ATOM 4607 C CA . HIS A 1 613 ? 9.117 -29.391 -28.375 1 81.19 613 HIS A CA 1
ATOM 4608 C C . HIS A 1 613 ? 10.086 -28.516 -27.594 1 81.19 613 HIS A C 1
ATOM 4610 O O . HIS A 1 613 ? 11.117 -28.078 -28.109 1 81.19 613 HIS A O 1
ATOM 4616 N N . LEU A 1 614 ? 9.695 -28.25 -26.422 1 88.44 614 LEU A N 1
ATOM 4617 C CA . LEU A 1 614 ? 10.547 -27.438 -25.562 1 88.44 614 LEU A CA 1
ATOM 4618 C C . LEU A 1 614 ? 11.906 -28.094 -25.359 1 88.44 614 LEU A C 1
ATOM 4620 O O . LEU A 1 614 ? 12.945 -27.422 -25.422 1 88.44 614 LEU A O 1
ATOM 4624 N N . MET A 1 615 ? 11.938 -29.391 -25.156 1 84.94 615 MET A N 1
ATOM 4625 C CA . MET A 1 615 ? 13.188 -30.109 -24.953 1 84.94 615 MET A CA 1
ATOM 4626 C C . MET A 1 615 ? 14.047 -30.078 -26.219 1 84.94 615 MET A C 1
ATOM 4628 O O . MET A 1 615 ? 15.273 -29.953 -26.141 1 84.94 615 MET A O 1
ATOM 4632 N N . ASN A 1 616 ? 13.383 -30.125 -27.281 1 82.44 616 ASN A N 1
ATOM 4633 C CA . ASN A 1 616 ? 14.109 -30.047 -28.547 1 82.44 616 ASN A CA 1
ATOM 4634 C C . ASN A 1 616 ? 14.727 -28.656 -28.734 1 82.44 616 ASN A C 1
ATOM 4636 O O . ASN A 1 616 ? 15.844 -28.547 -29.25 1 82.44 616 ASN A O 1
ATOM 4640 N N . VAL A 1 617 ? 13.961 -27.703 -28.391 1 90.94 617 VAL A N 1
ATOM 4641 C CA . VAL A 1 617 ? 14.461 -26.328 -28.5 1 90.94 617 VAL A CA 1
ATOM 4642 C C . VAL A 1 617 ? 15.672 -26.141 -27.594 1 90.94 617 VAL A C 1
ATOM 4644 O O . VAL A 1 617 ? 16.688 -25.578 -28 1 90.94 617 VAL A O 1
ATOM 4647 N N . ILE A 1 618 ? 15.609 -26.656 -26.406 1 91.75 618 ILE A N 1
ATOM 4648 C CA . ILE A 1 618 ? 16.703 -26.531 -25.453 1 91.75 618 ILE A CA 1
ATOM 4649 C C . ILE A 1 618 ? 17.938 -27.266 -25.969 1 91.75 618 ILE A C 1
ATOM 4651 O O . ILE A 1 618 ? 19.031 -26.719 -25.984 1 91.75 618 ILE A O 1
ATOM 4655 N N . LYS A 1 619 ? 17.766 -28.391 -26.469 1 87.62 619 LYS A N 1
ATOM 4656 C CA . LYS A 1 619 ? 18.859 -29.234 -26.922 1 87.62 619 LYS A CA 1
ATOM 4657 C C . LYS A 1 619 ? 19.469 -28.703 -28.219 1 87.62 619 LYS A C 1
ATOM 4659 O O . LYS A 1 619 ? 20.688 -28.688 -28.375 1 87.62 619 LYS A O 1
ATOM 4664 N N . GLY A 1 620 ? 18.672 -28.266 -29.047 1 88.38 620 GLY A N 1
ATOM 4665 C CA . GLY A 1 620 ? 19.125 -27.969 -30.406 1 88.38 620 GLY A CA 1
ATOM 4666 C C . GLY A 1 620 ? 19.375 -26.5 -30.641 1 88.38 620 GLY A C 1
ATOM 4667 O O . GLY A 1 620 ? 20.234 -26.141 -31.469 1 88.38 620 GLY A O 1
ATOM 4668 N N . GLN A 1 621 ? 18.703 -25.656 -30 1 91 621 GLN A N 1
ATOM 4669 C CA . GLN A 1 621 ? 18.734 -24.25 -30.391 1 91 621 GLN A CA 1
ATOM 4670 C C . GLN A 1 621 ? 19.234 -23.359 -29.25 1 91 621 GLN A C 1
ATOM 4672 O O . GLN A 1 621 ? 19.484 -22.172 -29.453 1 91 621 GLN A O 1
ATOM 4677 N N . PHE A 1 622 ? 19.453 -23.891 -28.094 1 92.75 622 PHE A N 1
ATOM 4678 C CA . PHE A 1 622 ? 19.75 -23 -26.969 1 92.75 622 PHE A CA 1
ATOM 4679 C C . PHE A 1 622 ? 20.969 -23.484 -26.203 1 92.75 622 PHE A C 1
ATOM 4681 O O . PHE A 1 622 ? 21.922 -22.734 -26 1 92.75 622 PHE A O 1
ATOM 4688 N N . ALA A 1 623 ? 20.969 -24.734 -25.875 1 93.25 623 ALA A N 1
ATOM 4689 C CA . ALA A 1 623 ? 21.969 -25.25 -24.953 1 93.25 623 ALA A CA 1
ATOM 4690 C C . ALA A 1 623 ? 23.094 -25.969 -25.688 1 93.25 623 ALA A C 1
ATOM 4692 O O . ALA A 1 623 ? 22.984 -26.219 -26.891 1 93.25 623 ALA A O 1
ATOM 4693 N N . ARG A 1 624 ? 24.156 -26.203 -24.891 1 90.56 624 ARG A N 1
ATOM 4694 C CA . ARG A 1 624 ? 25.219 -27.094 -25.359 1 90.56 624 ARG A CA 1
ATOM 4695 C C . ARG A 1 624 ? 24.75 -28.547 -25.328 1 90.56 624 ARG A C 1
ATOM 4697 O O . ARG A 1 624 ? 23.953 -28.938 -24.469 1 90.56 624 ARG A O 1
ATOM 4704 N N . PRO A 1 625 ? 25.188 -29.281 -26.219 1 88.88 625 PRO A N 1
ATOM 4705 C CA . PRO A 1 625 ? 26.172 -28.984 -27.25 1 88.88 625 PRO A CA 1
ATOM 4706 C C . PRO A 1 625 ? 25.547 -28.469 -28.547 1 88.88 625 PRO A C 1
ATOM 4708 O O . PRO A 1 625 ? 26.25 -28.109 -29.484 1 88.88 625 PRO A O 1
ATOM 4711 N N . GLY A 1 626 ? 24.219 -28.547 -28.719 1 87.25 626 GLY A N 1
ATOM 4712 C CA . GLY A 1 626 ? 23.578 -28.062 -29.938 1 87.25 626 GLY A CA 1
ATOM 4713 C C . GLY A 1 626 ? 24.047 -26.688 -30.359 1 87.25 626 GLY A C 1
ATOM 4714 O O . GLY A 1 626 ? 24.297 -26.453 -31.547 1 87.25 626 GLY A O 1
ATOM 4715 N N . VAL A 1 627 ? 24.109 -25.844 -29.453 1 91.25 627 VAL A N 1
ATOM 4716 C CA . VAL A 1 627 ? 24.719 -24.531 -29.625 1 91.25 627 VAL A CA 1
ATOM 4717 C C . VAL A 1 627 ? 26.062 -24.469 -28.906 1 91.25 627 VAL A C 1
ATOM 4719 O O . VAL A 1 627 ? 26.094 -24.344 -27.672 1 91.25 627 VAL A O 1
ATOM 4722 N N . PRO A 1 628 ? 27.078 -24.484 -29.562 1 88.25 628 PRO A N 1
ATOM 4723 C CA . PRO A 1 628 ? 28.391 -24.625 -28.953 1 88.25 628 PRO A CA 1
ATOM 4724 C C . PRO A 1 628 ? 28.688 -23.516 -27.938 1 88.25 628 PRO A C 1
ATOM 4726 O O . PRO A 1 628 ? 29.312 -23.781 -26.906 1 88.25 628 PRO A O 1
ATOM 4729 N N . ASP A 1 629 ? 28.266 -22.391 -28.25 1 86.31 629 ASP A N 1
ATOM 4730 C CA . ASP A 1 629 ? 28.516 -21.281 -27.328 1 86.31 629 ASP A CA 1
ATOM 4731 C C . ASP A 1 629 ? 27.328 -21.062 -26.406 1 86.31 629 ASP A C 1
ATOM 4733 O O . ASP A 1 629 ? 27.281 -20.062 -25.688 1 86.31 629 ASP A O 1
ATOM 4737 N N . GLY A 1 630 ? 26.375 -21.969 -26.391 1 90 630 GLY A N 1
ATOM 4738 C CA . GLY A 1 630 ? 25.219 -21.859 -25.516 1 90 630 GLY A CA 1
ATOM 4739 C C . GLY A 1 630 ? 25.5 -22.266 -24.094 1 90 630 GLY A C 1
ATOM 4740 O O . GLY A 1 630 ? 26.594 -22.766 -23.781 1 90 630 GLY A O 1
ATOM 4741 N N . PRO A 1 631 ? 24.656 -22.047 -23.266 1 92.06 631 PRO A N 1
ATOM 4742 C CA . PRO A 1 631 ? 24.844 -22.406 -21.859 1 92.06 631 PRO A CA 1
ATOM 4743 C C . PRO A 1 631 ? 24.609 -23.891 -21.578 1 92.06 631 PRO A C 1
ATOM 4745 O O . PRO A 1 631 ? 23.969 -24.578 -22.375 1 92.06 631 PRO A O 1
ATOM 4748 N N . GLN A 1 632 ? 25.25 -24.375 -20.516 1 94.12 632 GLN A N 1
ATOM 4749 C CA . GLN A 1 632 ? 24.891 -25.672 -19.922 1 94.12 632 GLN A CA 1
ATOM 4750 C C . GLN A 1 632 ? 23.531 -25.594 -19.234 1 94.12 632 GLN A C 1
ATOM 4752 O O . GLN A 1 632 ? 23.281 -24.703 -18.438 1 94.12 632 GLN A O 1
ATOM 4757 N N . VAL A 1 633 ? 22.609 -26.531 -19.594 1 94.31 633 VAL A N 1
ATOM 4758 C CA . VAL A 1 633 ? 21.266 -26.469 -19.016 1 94.31 633 VAL A CA 1
ATOM 4759 C C . VAL A 1 633 ? 21.062 -27.672 -18.094 1 94.31 633 VAL A C 1
ATOM 4761 O O . VAL A 1 633 ? 21.391 -28.812 -18.453 1 94.31 633 VAL A O 1
ATOM 4764 N N . ILE A 1 634 ? 20.625 -27.391 -16.922 1 94.5 634 ILE A N 1
ATOM 4765 C CA . ILE A 1 634 ? 20.266 -28.391 -15.93 1 94.5 634 ILE A CA 1
ATOM 4766 C C . ILE A 1 634 ? 18.781 -28.297 -15.602 1 94.5 634 ILE A C 1
ATOM 4768 O O . ILE A 1 634 ? 18.312 -27.281 -15.086 1 94.5 634 ILE A O 1
ATOM 4772 N N . LEU A 1 635 ? 18 -29.359 -15.867 1 91.81 635 LEU A N 1
ATOM 4773 C CA . LEU A 1 635 ? 16.562 -29.391 -15.656 1 91.81 635 LEU A CA 1
ATOM 4774 C C . LEU A 1 635 ? 16.188 -30.25 -14.453 1 91.81 635 LEU A C 1
ATOM 4776 O O . LEU A 1 635 ? 16.641 -31.391 -14.352 1 91.81 635 LEU A O 1
ATOM 4780 N N . LEU A 1 636 ? 15.477 -29.688 -13.562 1 90.56 636 LEU A N 1
ATOM 4781 C CA . LEU A 1 636 ? 14.875 -30.422 -12.461 1 90.56 636 LEU A CA 1
ATOM 4782 C C . LEU A 1 636 ? 13.383 -30.625 -12.695 1 90.56 636 LEU A C 1
ATOM 4784 O O . LEU A 1 636 ? 12.648 -29.672 -12.922 1 90.56 636 LEU A O 1
ATOM 4788 N N . SER A 1 637 ? 12.922 -31.828 -12.734 1 82.94 637 SER A N 1
ATOM 4789 C CA . SER A 1 637 ? 11.508 -32.062 -13.023 1 82.94 637 SER A CA 1
ATOM 4790 C C . SER A 1 637 ? 10.992 -33.312 -12.32 1 82.94 637 SER A C 1
ATOM 4792 O O . SER A 1 637 ? 11.766 -34.219 -11.992 1 82.94 637 SER A O 1
ATOM 4794 N N . HIS A 1 638 ? 9.75 -33.375 -12.109 1 73.94 638 HIS A N 1
ATOM 4795 C CA . HIS A 1 638 ? 9.094 -34.531 -11.547 1 73.94 638 HIS A CA 1
ATOM 4796 C C . HIS A 1 638 ? 8.328 -35.312 -12.625 1 73.94 638 HIS A C 1
ATOM 4798 O O . HIS A 1 638 ? 7.766 -36.375 -12.352 1 73.94 638 HIS A O 1
ATOM 4804 N N . ASP A 1 639 ? 8.391 -34.812 -13.797 1 66.38 639 ASP A N 1
ATOM 4805 C CA . ASP A 1 639 ? 7.527 -35.312 -14.859 1 66.38 639 ASP A CA 1
ATOM 4806 C C . ASP A 1 639 ? 8.047 -36.656 -15.398 1 66.38 639 ASP A C 1
ATOM 4808 O O . ASP A 1 639 ? 9.156 -36.719 -15.93 1 66.38 639 ASP A O 1
ATOM 4812 N N . LYS A 1 640 ? 7.266 -37.594 -15.281 1 61.56 640 LYS A N 1
ATOM 4813 C CA . LYS A 1 640 ? 7.633 -38.938 -15.727 1 61.56 640 LYS A CA 1
ATOM 4814 C C . LYS A 1 640 ? 7.773 -39 -17.25 1 61.56 640 LYS A C 1
ATOM 4816 O O . LYS A 1 640 ? 8.539 -39.812 -17.781 1 61.56 640 LYS A O 1
ATOM 4821 N N . VAL A 1 641 ? 7.031 -38.125 -17.875 1 59.62 641 VAL A N 1
ATOM 4822 C CA . VAL A 1 641 ? 7.098 -38.125 -19.328 1 59.62 641 VAL A CA 1
ATOM 4823 C C . VAL A 1 641 ? 8.5 -37.719 -19.781 1 59.62 641 VAL A C 1
ATOM 4825 O O . VAL A 1 641 ? 9.047 -38.281 -20.734 1 59.62 641 VAL A O 1
ATOM 4828 N N . LEU A 1 642 ? 9.023 -36.812 -19.094 1 67.62 642 LEU A N 1
ATOM 4829 C CA . LEU A 1 642 ? 10.367 -36.375 -19.438 1 67.62 642 LEU A CA 1
ATOM 4830 C C . LEU A 1 642 ? 11.398 -37.438 -19.141 1 67.62 642 LEU A C 1
ATOM 4832 O O . LEU A 1 642 ? 12.359 -37.625 -19.891 1 67.62 642 LEU A O 1
ATOM 4836 N N . GLU A 1 643 ? 11.117 -38.031 -18.031 1 64.19 643 GLU A N 1
ATOM 4837 C CA . GLU A 1 643 ? 12.008 -39.156 -17.703 1 64.19 643 GLU A CA 1
ATOM 4838 C C . GLU A 1 643 ? 12.047 -40.188 -18.844 1 64.19 643 GLU A C 1
ATOM 4840 O O . GLU A 1 643 ? 13.117 -40.656 -19.219 1 64.19 643 GLU A O 1
ATOM 4845 N N . LYS A 1 644 ? 10.938 -40.375 -19.344 1 58.5 644 LYS A N 1
ATOM 4846 C CA . LYS A 1 644 ? 10.836 -41.375 -20.422 1 58.5 644 LYS A CA 1
ATOM 4847 C C . LYS A 1 644 ? 11.539 -40.875 -21.688 1 58.5 644 LYS A C 1
ATOM 4849 O O . LYS A 1 644 ? 12.195 -41.656 -22.391 1 58.5 644 LYS A O 1
ATOM 4854 N N . LEU A 1 645 ? 11.375 -39.656 -21.953 1 63.44 645 LEU A N 1
ATOM 4855 C CA . LEU A 1 645 ? 12.047 -39.031 -23.094 1 63.44 645 LEU A CA 1
ATOM 4856 C C . LEU A 1 645 ? 13.562 -39.188 -22.984 1 63.44 645 LEU A C 1
ATOM 4858 O O . LEU A 1 645 ? 14.227 -39.562 -23.953 1 63.44 645 LEU A O 1
ATOM 4862 N N . PHE A 1 646 ? 14.023 -39 -21.828 1 65.62 646 PHE A N 1
ATOM 4863 C CA . PHE A 1 646 ? 15.469 -39.031 -21.625 1 65.62 646 PHE A CA 1
ATOM 4864 C C . PHE A 1 646 ? 15.977 -40.469 -21.688 1 65.62 646 PHE A C 1
ATOM 4866 O O . PHE A 1 646 ? 17.062 -40.75 -22.203 1 65.62 646 PHE A O 1
ATOM 4873 N N . ASN A 1 647 ? 15.141 -41.312 -21.219 1 56.28 647 ASN A N 1
ATOM 4874 C CA . ASN A 1 647 ? 15.523 -42.719 -21.234 1 56.28 647 ASN A CA 1
ATOM 4875 C C . ASN A 1 647 ? 15.547 -43.25 -22.656 1 56.28 647 ASN A C 1
ATOM 4877 O O . ASN A 1 647 ? 16.422 -44.062 -23.016 1 56.28 647 ASN A O 1
ATOM 4881 N N . THR A 1 648 ? 14.547 -42.812 -23.375 1 54.34 648 THR A N 1
ATOM 4882 C CA . THR A 1 648 ? 14.438 -43.281 -24.75 1 54.34 648 THR A CA 1
ATOM 4883 C C . THR A 1 648 ? 15.578 -42.75 -25.594 1 54.34 648 THR A C 1
ATOM 4885 O O . THR A 1 648 ? 16.078 -43.438 -26.5 1 54.34 648 THR A O 1
ATOM 4888 N N . ASN A 1 649 ? 15.961 -41.562 -25.281 1 58.19 649 ASN A N 1
ATOM 4889 C CA . ASN A 1 649 ? 17 -40.906 -26.094 1 58.19 649 ASN A CA 1
ATOM 4890 C C . ASN A 1 649 ? 18.359 -41 -25.406 1 58.19 649 ASN A C 1
ATOM 4892 O O . ASN A 1 649 ? 19.266 -40.219 -25.734 1 58.19 649 ASN A O 1
ATOM 4896 N N . ALA A 1 650 ? 18.406 -41.781 -24.359 1 53.91 650 ALA A N 1
ATOM 4897 C CA . ALA A 1 650 ? 19.625 -41.906 -23.578 1 53.91 650 ALA A CA 1
ATOM 4898 C C . ALA A 1 650 ? 20.812 -42.281 -24.453 1 53.91 650 ALA A C 1
ATOM 4900 O O . ALA A 1 650 ? 21.953 -41.906 -24.188 1 53.91 650 ALA A O 1
ATOM 4901 N N . ASN A 1 651 ? 20.453 -43.031 -25.484 1 50 651 ASN A N 1
ATOM 4902 C CA . ASN A 1 651 ? 21.531 -43.531 -26.344 1 50 651 ASN A CA 1
ATOM 4903 C C . ASN A 1 651 ? 21.938 -42.469 -27.375 1 50 651 ASN A C 1
ATOM 4905 O O . ASN A 1 651 ? 22.953 -42.625 -28.062 1 50 651 ASN A O 1
ATOM 4909 N N . GLU A 1 652 ? 21.047 -41.562 -27.531 1 58.22 652 GLU A N 1
ATOM 4910 C CA . GLU A 1 652 ? 21.422 -40.469 -28.438 1 58.22 652 GLU A CA 1
ATOM 4911 C C . GLU A 1 652 ? 22.328 -39.469 -27.734 1 58.22 652 GLU A C 1
ATOM 4913 O O . GLU A 1 652 ? 22.203 -39.219 -26.531 1 58.22 652 GLU A O 1
ATOM 4918 N N . GLY A 1 653 ? 23.531 -39.406 -27.938 1 65.62 653 GLY A N 1
ATOM 4919 C CA . GLY A 1 653 ? 24.484 -38.438 -27.391 1 65.62 653 GLY A CA 1
ATOM 4920 C C . GLY A 1 653 ? 23.859 -37.094 -27.094 1 65.62 653 GLY A C 1
ATOM 4921 O O . GLY A 1 653 ? 22.797 -36.781 -27.625 1 65.62 653 GLY A O 1
ATOM 4922 N N . GLY A 1 654 ? 24.125 -36.312 -25.969 1 78.56 654 GLY A N 1
ATOM 4923 C CA . GLY A 1 654 ? 23.703 -34.969 -25.672 1 78.56 654 GLY A CA 1
ATOM 4924 C C . GLY A 1 654 ? 22.828 -34.844 -24.453 1 78.56 654 GLY A C 1
ATOM 4925 O O . GLY A 1 654 ? 22.516 -33.719 -24 1 78.56 654 GLY A O 1
ATOM 4926 N N . TRP A 1 655 ? 22.328 -35.969 -23.984 1 81.5 655 TRP A N 1
ATOM 4927 C CA . TRP A 1 655 ? 21.516 -35.969 -22.781 1 81.5 655 TRP A CA 1
ATOM 4928 C C . TRP A 1 655 ? 22.234 -36.656 -21.625 1 81.5 655 TRP A C 1
ATOM 4930 O O . TRP A 1 655 ? 22.953 -37.625 -21.828 1 81.5 655 TRP A O 1
ATOM 4940 N N . TRP A 1 656 ? 22.188 -36.062 -20.469 1 84 656 TRP A N 1
ATOM 4941 C CA . TRP A 1 656 ? 22.672 -36.656 -19.234 1 84 656 TRP A CA 1
ATOM 4942 C C . TRP A 1 656 ? 21.578 -36.688 -18.172 1 84 656 TRP A C 1
ATOM 4944 O O . TRP A 1 656 ? 21.281 -35.625 -17.578 1 84 656 TRP A O 1
ATOM 4954 N N . HIS A 1 657 ? 20.938 -37.844 -17.953 1 81.19 657 HIS A N 1
ATOM 4955 C CA . HIS A 1 657 ? 19.781 -37.938 -17.078 1 81.19 657 HIS A CA 1
ATOM 4956 C C . HIS A 1 657 ? 20.109 -38.688 -15.797 1 81.19 657 HIS A C 1
ATOM 4958 O O . HIS A 1 657 ? 20.828 -39.688 -15.82 1 81.19 657 HIS A O 1
ATOM 4964 N N . GLN A 1 658 ? 19.703 -38.062 -14.703 1 79.19 658 GLN A N 1
ATOM 4965 C CA . GLN A 1 658 ? 19.859 -38.656 -13.383 1 79.19 658 GLN A CA 1
ATOM 4966 C C . GLN A 1 658 ? 18.516 -38.688 -12.641 1 79.19 658 GLN A C 1
ATOM 4968 O O . GLN A 1 658 ? 17.719 -37.75 -12.75 1 79.19 658 GLN A O 1
ATOM 4973 N N . CYS A 1 659 ? 18.188 -39.75 -12.039 1 76.06 659 CYS A N 1
ATOM 4974 C CA . CYS A 1 659 ? 17.016 -39.875 -11.18 1 76.06 659 CYS A CA 1
ATOM 4975 C C . CYS A 1 659 ? 17.422 -40 -9.711 1 76.06 659 CYS A C 1
ATOM 4977 O O . CYS A 1 659 ? 18.391 -40.688 -9.391 1 76.06 659 CYS A O 1
ATOM 4979 N N . ILE A 1 660 ? 16.828 -39.156 -8.891 1 78.94 660 ILE A N 1
ATOM 4980 C CA . ILE A 1 660 ? 17.156 -39.219 -7.473 1 78.94 660 ILE A CA 1
ATOM 4981 C C . ILE A 1 660 ? 15.961 -39.75 -6.688 1 78.94 660 ILE A C 1
ATOM 4983 O O . ILE A 1 660 ? 14.812 -39.562 -7.078 1 78.94 660 ILE A O 1
ATOM 4987 N N . GLN A 1 661 ? 16.219 -40.469 -5.688 1 69.69 661 GLN A N 1
ATOM 4988 C CA . GLN A 1 661 ? 15.203 -41 -4.805 1 69.69 661 GLN A CA 1
ATOM 4989 C C . GLN A 1 661 ? 15.602 -40.844 -3.34 1 69.69 661 GLN A C 1
ATOM 4991 O O . GLN A 1 661 ? 16.781 -40.688 -3.025 1 69.69 661 GLN A O 1
ATOM 4996 N N . GLY A 1 662 ? 14.656 -40.75 -2.479 1 69.56 662 GLY A N 1
ATOM 4997 C CA . GLY A 1 662 ? 14.922 -40.625 -1.056 1 69.56 662 GLY A CA 1
ATOM 4998 C C . GLY A 1 662 ? 13.883 -39.781 -0.336 1 69.56 662 GLY A C 1
ATOM 4999 O O . GLY A 1 662 ? 12.773 -39.594 -0.834 1 69.56 662 GLY A O 1
ATOM 5000 N N . THR A 1 663 ? 14.164 -39.656 0.884 1 68.62 663 THR A N 1
ATOM 5001 C CA . THR A 1 663 ? 13.312 -38.812 1.713 1 68.62 663 THR A CA 1
ATOM 5002 C C . THR A 1 663 ? 14.148 -37.781 2.492 1 68.62 663 THR A C 1
ATOM 5004 O O . THR A 1 663 ? 15.352 -38 2.676 1 68.62 663 THR A O 1
ATOM 5007 N N . ALA A 1 664 ? 13.516 -36.75 2.867 1 72 664 ALA A N 1
ATOM 5008 C CA . ALA A 1 664 ? 14.195 -35.719 3.633 1 72 664 ALA A CA 1
ATOM 5009 C C . ALA A 1 664 ? 14.719 -36.25 4.957 1 72 664 ALA A C 1
ATOM 5011 O O . ALA A 1 664 ? 15.648 -35.688 5.539 1 72 664 ALA A O 1
ATOM 5012 N N . ARG A 1 665 ? 14.094 -37.219 5.5 1 70.69 665 ARG A N 1
ATOM 5013 C CA . ARG A 1 665 ? 14.43 -37.781 6.812 1 70.69 665 ARG A CA 1
ATOM 5014 C C . ARG A 1 665 ? 15.688 -38.625 6.738 1 70.69 665 ARG A C 1
ATOM 5016 O O . ARG A 1 665 ? 16.484 -38.656 7.676 1 70.69 665 ARG A O 1
ATOM 5023 N N . THR A 1 666 ? 15.906 -39.312 5.621 1 67.12 666 THR A N 1
ATOM 5024 C CA . THR A 1 666 ? 17.016 -40.25 5.566 1 67.12 666 THR A CA 1
ATOM 5025 C C . THR A 1 666 ? 18.078 -39.781 4.57 1 67.12 666 THR A C 1
ATOM 5027 O O . THR A 1 666 ? 19.078 -39.188 4.961 1 67.12 666 THR A O 1
ATOM 5030 N N . SER A 1 667 ? 17.969 -40.125 3.336 1 70.44 667 SER A N 1
ATOM 5031 C CA . SER A 1 667 ? 18.953 -39.75 2.342 1 70.44 667 SER A CA 1
ATOM 5032 C C . SER A 1 667 ? 18.344 -39.688 0.942 1 70.44 667 SER A C 1
ATOM 5034 O O . SER A 1 667 ? 17.375 -40.406 0.664 1 70.44 667 SER A O 1
ATOM 5036 N N . VAL A 1 668 ? 18.859 -38.75 0.2 1 73.38 668 VAL A N 1
ATOM 5037 C CA . VAL A 1 668 ? 18.516 -38.625 -1.214 1 73.38 668 VAL A CA 1
ATOM 5038 C C . VAL A 1 668 ? 19.672 -39.125 -2.068 1 73.38 668 VAL A C 1
ATOM 5040 O O . VAL A 1 668 ? 20.828 -38.688 -1.893 1 73.38 668 VAL A O 1
ATOM 5043 N N . LEU A 1 669 ? 19.469 -40.156 -2.969 1 67.56 669 LEU A N 1
ATOM 5044 C CA . LEU A 1 669 ? 20.547 -40.75 -3.738 1 67.56 669 LEU A CA 1
ATOM 5045 C C . LEU A 1 669 ? 20.188 -40.812 -5.223 1 67.56 669 LEU A C 1
ATOM 5047 O O . LEU A 1 669 ? 19.016 -40.969 -5.582 1 67.56 669 LEU A O 1
ATOM 5051 N N . PRO A 1 670 ? 21.156 -40.375 -6.23 1 63.69 670 PRO A N 1
ATOM 5052 C CA . PRO A 1 670 ? 20.891 -40.594 -7.66 1 63.69 670 PRO A CA 1
ATOM 5053 C C . PRO A 1 670 ? 20.625 -42.031 -8.023 1 63.69 670 PRO A C 1
ATOM 5055 O O . PRO A 1 670 ? 21.188 -42.938 -7.406 1 63.69 670 PRO A O 1
ATOM 5058 N N . GLN A 1 671 ? 19.609 -42.312 -8.93 1 54.25 671 GLN A N 1
ATOM 5059 C CA . GLN A 1 671 ? 19.141 -43.656 -9.297 1 54.25 671 GLN A CA 1
ATOM 5060 C C . GLN A 1 671 ? 20.219 -44.406 -10.086 1 54.25 671 GLN A C 1
ATOM 5062 O O . GLN A 1 671 ? 20.25 -45.625 -10.062 1 54.25 671 GLN A O 1
ATOM 5067 N N . SER A 1 672 ? 20.906 -43.781 -11.172 1 47.47 672 SER A N 1
ATOM 5068 C CA . SER A 1 672 ? 21.734 -44.594 -12.055 1 47.47 672 SER A CA 1
ATOM 5069 C C . SER A 1 672 ? 22.453 -45.688 -11.273 1 47.47 672 SER A C 1
ATOM 5071 O O . SER A 1 672 ? 22.375 -46.875 -11.633 1 47.47 672 SER A O 1
ATOM 5073 N N . GLY A 1 673 ? 23.641 -45.344 -10.789 1 42.5 673 GLY A N 1
ATOM 5074 C CA . GLY A 1 673 ? 24.391 -46.219 -9.891 1 42.5 673 GLY A CA 1
ATOM 5075 C C . GLY A 1 673 ? 23.594 -46.625 -8.656 1 42.5 673 GLY A C 1
ATOM 5076 O O . GLY A 1 673 ? 24.109 -47.344 -7.793 1 42.5 673 GLY A O 1
ATOM 5077 N N . ALA A 1 674 ? 22.594 -46.156 -8.555 1 42.91 674 ALA A N 1
ATOM 5078 C CA . ALA A 1 674 ? 21.719 -46 -7.395 1 42.91 674 ALA A CA 1
ATOM 5079 C C . ALA A 1 674 ? 20.906 -47.25 -7.148 1 42.91 674 ALA A C 1
ATOM 5081 O O . ALA A 1 674 ? 20.641 -47.625 -6 1 42.91 674 ALA A O 1
ATOM 5082 N N . ILE A 1 675 ? 20.531 -47.719 -8.352 1 47.81 675 ILE A N 1
ATOM 5083 C CA . ILE A 1 675 ? 19.781 -48.969 -8.102 1 47.81 675 ILE A CA 1
ATOM 5084 C C . ILE A 1 675 ? 20.656 -49.938 -7.293 1 47.81 675 ILE A C 1
ATOM 5086 O O . ILE A 1 675 ? 20.156 -50.625 -6.414 1 47.81 675 ILE A O 1
ATOM 5090 N N . HIS A 1 676 ? 21.875 -49.688 -7.848 1 51.94 676 HIS A N 1
ATOM 5091 C CA . HIS A 1 676 ? 22.781 -50.531 -7.066 1 51.94 676 HIS A CA 1
ATOM 5092 C C . HIS A 1 676 ? 22.922 -50 -5.641 1 51.94 676 HIS A C 1
ATOM 5094 O O . HIS A 1 676 ? 23.094 -50.781 -4.703 1 51.94 676 HIS A O 1
ATOM 5100 N N . LYS A 1 677 ? 22.766 -48.656 -5.523 1 51.31 677 LYS A N 1
ATOM 5101 C CA . LYS A 1 677 ? 22.875 -48.094 -4.188 1 51.31 677 LYS A CA 1
ATOM 5102 C C . LYS A 1 677 ? 21.609 -48.344 -3.375 1 51.31 677 LYS A C 1
ATOM 5104 O O . LYS A 1 677 ? 21.672 -48.625 -2.174 1 51.31 677 LYS A O 1
ATOM 5109 N N . ILE A 1 678 ? 20.484 -48.344 -4.062 1 55 678 ILE A N 1
ATOM 5110 C CA . ILE A 1 678 ? 19.25 -48.719 -3.385 1 55 678 ILE A CA 1
ATOM 5111 C C . ILE A 1 678 ? 19.344 -50.188 -2.957 1 55 678 ILE A C 1
ATOM 5113 O O . ILE A 1 678 ? 18.969 -50.531 -1.838 1 55 678 ILE A O 1
ATOM 5117 N N . ARG A 1 679 ? 19.875 -50.875 -4.051 1 67.38 679 ARG A N 1
ATOM 5118 C CA . ARG A 1 679 ? 20.109 -52.281 -3.746 1 67.38 679 ARG A CA 1
ATOM 5119 C C . ARG A 1 679 ? 21.062 -52.438 -2.561 1 67.38 679 ARG A C 1
ATOM 5121 O O . ARG A 1 679 ? 20.766 -53.156 -1.612 1 67.38 679 ARG A O 1
ATOM 5128 N N . ASP A 1 680 ? 22.125 -51.625 -2.648 1 67.12 680 ASP A N 1
ATOM 5129 C CA . ASP A 1 680 ? 23.125 -51.75 -1.599 1 67.12 680 ASP A CA 1
ATOM 5130 C C . ASP A 1 680 ? 22.609 -51.188 -0.272 1 67.12 680 ASP A C 1
ATOM 5132 O O . ASP A 1 680 ? 22.828 -51.781 0.783 1 67.12 680 ASP A O 1
ATOM 5136 N N . ALA A 1 681 ? 21.906 -50.094 -0.258 1 66.12 681 ALA A N 1
ATOM 5137 C CA . ALA A 1 681 ? 21.328 -49.5 0.949 1 66.12 681 ALA A CA 1
ATOM 5138 C C . ALA A 1 681 ? 20.266 -50.438 1.534 1 66.12 681 ALA A C 1
ATOM 5140 O O . ALA A 1 681 ? 20.172 -50.594 2.754 1 66.12 681 ALA A O 1
ATOM 5141 N N . THR A 1 682 ? 19.453 -50.969 0.594 1 74.31 682 THR A N 1
ATOM 5142 C CA . THR A 1 682 ? 18.453 -51.938 1.048 1 74.31 682 THR A CA 1
ATOM 5143 C C . THR A 1 682 ? 19.109 -53.125 1.737 1 74.31 682 THR A C 1
ATOM 5145 O O . THR A 1 682 ? 18.656 -53.562 2.803 1 74.31 682 THR A O 1
ATOM 5148 N N . HIS A 1 683 ? 20.234 -53.5 1.128 1 80.19 683 HIS A N 1
ATOM 5149 C CA . HIS A 1 683 ? 20.984 -54.594 1.744 1 80.19 683 HIS A CA 1
ATOM 5150 C C . HIS A 1 683 ? 21.578 -54.156 3.084 1 80.19 683 HIS A C 1
ATOM 5152 O O . HIS A 1 683 ? 21.562 -54.938 4.043 1 80.19 683 HIS A O 1
ATOM 5158 N N . ALA A 1 684 ? 22 -52.938 3.143 1 76.12 684 ALA A N 1
ATOM 5159 C CA . ALA A 1 684 ? 22.547 -52.438 4.395 1 76.12 684 ALA A CA 1
ATOM 5160 C C . ALA A 1 684 ? 21.484 -52.375 5.488 1 76.12 684 ALA A C 1
ATOM 5162 O O . ALA A 1 684 ? 21.75 -52.75 6.633 1 76.12 684 ALA A O 1
ATOM 5163 N N . PHE A 1 685 ? 20.359 -51.938 5.168 1 77.31 685 PHE A N 1
ATOM 5164 C CA . PHE A 1 685 ? 19.25 -51.938 6.129 1 77.31 685 PHE A CA 1
ATOM 5165 C C . PHE A 1 685 ? 18.875 -53.344 6.559 1 77.31 685 PHE A C 1
ATOM 5167 O O . PHE A 1 685 ? 18.641 -53.594 7.746 1 77.31 685 PHE A O 1
ATOM 5174 N N . LEU A 1 686 ? 18.812 -54.094 5.547 1 80.81 686 LEU A N 1
ATOM 5175 C CA . LEU A 1 686 ? 18.422 -55.469 5.848 1 80.81 686 LEU A CA 1
ATOM 5176 C C . LEU A 1 686 ? 19.484 -56.188 6.688 1 80.81 686 LEU A C 1
ATOM 5178 O O . LEU A 1 686 ? 19.172 -57 7.543 1 80.81 686 LEU A O 1
ATOM 5182 N N . ASP A 1 687 ? 20.703 -55.75 6.496 1 80.38 687 ASP A N 1
ATOM 5183 C CA . ASP A 1 687 ? 21.781 -56.312 7.289 1 80.38 687 ASP A CA 1
ATOM 5184 C C . ASP A 1 687 ? 21.688 -55.844 8.742 1 80.38 687 ASP A C 1
ATOM 5186 O O . ASP A 1 687 ? 22.078 -56.594 9.648 1 80.38 687 ASP A O 1
ATOM 5190 N N . THR A 1 688 ? 21.062 -54.656 8.961 1 78.62 688 THR A N 1
ATOM 5191 C CA . THR A 1 688 ? 20.906 -54.156 10.32 1 78.62 688 THR A CA 1
ATOM 5192 C C . THR A 1 688 ? 19.531 -54.531 10.883 1 78.62 688 THR A C 1
ATOM 5194 O O . THR A 1 688 ? 19.188 -54.125 12 1 78.62 688 THR A O 1
ATOM 5197 N N . GLY A 1 689 ? 18.766 -55.219 10.141 1 74.25 689 GLY A N 1
ATOM 5198 C CA . GLY A 1 689 ? 17.469 -55.688 10.594 1 74.25 689 GLY A CA 1
ATOM 5199 C C . GLY A 1 689 ? 16.359 -54.688 10.453 1 74.25 689 GLY A C 1
ATOM 5200 O O . GLY A 1 689 ? 15.266 -54.844 10.984 1 74.25 689 GLY A O 1
ATOM 5201 N N . ASN A 1 690 ? 16.672 -53.625 9.867 1 73.56 690 ASN A N 1
ATOM 5202 C CA . ASN A 1 690 ? 15.688 -52.562 9.688 1 73.56 690 ASN A CA 1
ATOM 5203 C C . ASN A 1 690 ? 14.797 -52.812 8.477 1 73.56 690 ASN A C 1
ATOM 5205 O O . ASN A 1 690 ? 15.07 -52.344 7.383 1 73.56 690 ASN A O 1
ATOM 5209 N N . THR A 1 691 ? 13.703 -53.5 8.602 1 74.94 691 THR A N 1
ATOM 5210 C CA . THR A 1 691 ? 12.82 -53.906 7.512 1 74.94 691 THR A CA 1
ATOM 5211 C C . THR A 1 691 ? 11.867 -52.75 7.148 1 74.94 691 THR A C 1
ATOM 5213 O O . THR A 1 691 ? 11.391 -52.688 6.012 1 74.94 691 THR A O 1
ATOM 5216 N N . ASP A 1 692 ? 11.766 -51.906 8.07 1 68.94 692 ASP A N 1
ATOM 5217 C CA . ASP A 1 692 ? 10.789 -50.844 7.848 1 68.94 692 ASP A CA 1
ATOM 5218 C C . ASP A 1 692 ? 11.289 -49.844 6.805 1 68.94 692 ASP A C 1
ATOM 5220 O O . ASP A 1 692 ? 10.523 -49.375 5.953 1 68.94 692 ASP A O 1
ATOM 5224 N N . ASP A 1 693 ? 12.508 -49.688 6.867 1 64.69 693 ASP A N 1
ATOM 5225 C CA . ASP A 1 693 ? 13.078 -48.75 5.922 1 64.69 693 ASP A CA 1
ATOM 5226 C C . ASP A 1 693 ? 13.453 -49.406 4.609 1 64.69 693 ASP A C 1
ATOM 5228 O O . ASP A 1 693 ? 13.539 -48.75 3.566 1 64.69 693 ASP A O 1
ATOM 5232 N N . ALA A 1 694 ? 13.555 -50.688 4.664 1 71.25 694 ALA A N 1
ATOM 5233 C CA . ALA A 1 694 ? 13.984 -51.438 3.486 1 71.25 694 ALA A CA 1
ATOM 5234 C C . ALA A 1 694 ? 12.805 -51.719 2.566 1 71.25 694 ALA A C 1
ATOM 5236 O O . ALA A 1 694 ? 12.945 -51.719 1.342 1 71.25 694 ALA A O 1
ATOM 5237 N N . ALA A 1 695 ? 11.703 -51.875 3.1 1 70.38 695 ALA A N 1
ATOM 5238 C CA . ALA A 1 695 ? 10.562 -52.375 2.355 1 70.38 695 ALA A CA 1
ATOM 5239 C C . ALA A 1 695 ? 10.141 -51.438 1.251 1 70.38 695 ALA A C 1
ATOM 5241 O O . ALA A 1 695 ? 9.984 -51.812 0.095 1 70.38 695 ALA A O 1
ATOM 5242 N N . PRO A 1 696 ? 10.078 -50.219 1.631 1 63.59 696 PRO A N 1
ATOM 5243 C CA . PRO A 1 696 ? 9.688 -49.344 0.548 1 63.59 696 PRO A CA 1
ATOM 5244 C C . PRO A 1 696 ? 10.742 -49.219 -0.551 1 63.59 696 PRO A C 1
ATOM 5246 O O . PRO A 1 696 ? 10.398 -49.031 -1.723 1 63.59 696 PRO A O 1
ATOM 5249 N N . ARG A 1 697 ? 11.875 -49.5 -0.193 1 65.19 697 ARG A N 1
ATOM 5250 C CA . ARG A 1 697 ? 12.969 -49.406 -1.152 1 65.19 697 ARG A CA 1
ATOM 5251 C C . ARG A 1 697 ? 12.992 -50.625 -2.068 1 65.19 697 ARG A C 1
ATOM 5253 O O . ARG A 1 697 ? 13.383 -50.531 -3.234 1 65.19 697 ARG A O 1
ATOM 5260 N N . ILE A 1 698 ? 12.57 -51.688 -1.517 1 74.5 698 ILE A N 1
ATOM 5261 C CA . ILE A 1 698 ? 12.5 -52.906 -2.318 1 74.5 698 ILE A CA 1
ATOM 5262 C C . ILE A 1 698 ? 11.461 -52.75 -3.424 1 74.5 698 ILE A C 1
ATOM 5264 O O . ILE A 1 698 ? 11.688 -53.156 -4.566 1 74.5 698 ILE A O 1
ATOM 5268 N N . ARG A 1 699 ? 10.445 -52.125 -3.107 1 68.69 699 ARG A N 1
ATOM 5269 C CA . ARG A 1 699 ? 9.414 -51.875 -4.105 1 68.69 699 ARG A CA 1
ATOM 5270 C C . ARG A 1 699 ? 9.945 -51 -5.23 1 68.69 699 ARG A C 1
ATOM 5272 O O . ARG A 1 699 ? 9.719 -51.281 -6.41 1 68.69 699 ARG A O 1
ATOM 5279 N N . GLN A 1 700 ? 10.539 -50.156 -4.75 1 63 700 GLN A N 1
ATOM 5280 C CA . GLN A 1 700 ? 11.109 -49.219 -5.727 1 63 700 GLN A CA 1
ATOM 5281 C C . GLN A 1 700 ? 12.117 -49.938 -6.625 1 63 700 GLN A C 1
ATOM 5283 O O . GLN A 1 700 ? 12.133 -49.719 -7.84 1 63 700 GLN A O 1
ATOM 5288 N N . TYR A 1 701 ? 12.922 -50.719 -5.938 1 71.19 701 TYR A N 1
ATOM 5289 C CA . TYR A 1 701 ? 13.93 -51.469 -6.688 1 71.19 701 TYR A CA 1
ATOM 5290 C C . TYR A 1 701 ? 13.273 -52.469 -7.656 1 71.19 701 TYR A C 1
ATOM 5292 O O . TYR A 1 701 ? 13.703 -52.594 -8.805 1 71.19 701 TYR A O 1
ATOM 5300 N N . LEU A 1 702 ? 12.289 -53.062 -7.215 1 76.88 702 LEU A N 1
ATOM 5301 C CA . LEU A 1 702 ? 11.57 -54 -8.047 1 76.88 702 LEU A CA 1
ATOM 5302 C C . LEU A 1 702 ? 10.961 -53.312 -9.266 1 76.88 702 LEU A C 1
ATOM 5304 O O . LEU A 1 702 ? 11.125 -53.781 -10.391 1 76.88 702 LEU A O 1
ATOM 5308 N N . GLU A 1 703 ? 10.352 -52.25 -9.047 1 69.44 703 GLU A N 1
ATOM 5309 C CA . GLU A 1 703 ? 9.719 -51.531 -10.141 1 69.44 703 GLU A CA 1
ATOM 5310 C C . GLU A 1 703 ? 10.75 -51.031 -11.156 1 69.44 703 GLU A C 1
ATOM 5312 O O . GLU A 1 703 ? 10.523 -51.125 -12.359 1 69.44 703 GLU A O 1
ATOM 5317 N N . PHE A 1 704 ? 11.703 -50.656 -10.602 1 68.25 704 PHE A N 1
ATOM 5318 C CA . PHE A 1 704 ? 12.773 -50.188 -11.469 1 68.25 704 PHE A CA 1
ATOM 5319 C C . PHE A 1 704 ? 13.289 -51.312 -12.352 1 68.25 704 PHE A C 1
ATOM 5321 O O . PHE A 1 704 ? 13.445 -51.156 -13.562 1 68.25 704 PHE A O 1
ATOM 5328 N N . LYS A 1 705 ? 13.633 -52.344 -11.68 1 74.94 705 LYS A N 1
ATOM 5329 C CA . LYS A 1 705 ? 14.203 -53.469 -12.43 1 74.94 705 LYS A CA 1
ATOM 5330 C C . LYS A 1 705 ? 13.211 -54 -13.461 1 74.94 705 LYS A C 1
ATOM 5332 O O . LYS A 1 705 ? 13.602 -54.406 -14.562 1 74.94 705 LYS A O 1
ATOM 5337 N N . LEU A 1 706 ? 11.977 -53.938 -13.078 1 79.19 706 LEU A N 1
ATOM 5338 C CA . LEU A 1 706 ? 10.961 -54.375 -14.023 1 79.19 706 LEU A CA 1
ATOM 5339 C C . LEU A 1 706 ? 10.875 -53.438 -15.219 1 79.19 706 LEU A C 1
ATOM 5341 O O . LEU A 1 706 ? 10.805 -53.906 -16.359 1 79.19 706 LEU A O 1
ATOM 5345 N N . GLU A 1 707 ? 10.922 -52.219 -14.938 1 71.12 707 GLU A N 1
ATOM 5346 C CA . GLU A 1 707 ? 10.875 -51.25 -16.016 1 71.12 707 GLU A CA 1
ATOM 5347 C C . GLU A 1 707 ? 12.133 -51.312 -16.875 1 71.12 707 GLU A C 1
ATOM 5349 O O . GLU A 1 707 ? 12.07 -51.125 -18.094 1 71.12 707 GLU A O 1
ATOM 5354 N N . GLU A 1 708 ? 13.203 -51.531 -16.234 1 73.5 708 GLU A N 1
ATOM 5355 C CA . GLU A 1 708 ? 14.461 -51.688 -16.969 1 73.5 708 GLU A CA 1
ATOM 5356 C C . GLU A 1 708 ? 14.367 -52.875 -17.938 1 73.5 708 GLU A C 1
ATOM 5358 O O . GLU A 1 708 ? 14.781 -52.75 -19.094 1 73.5 708 GLU A O 1
ATOM 5363 N N . VAL A 1 709 ? 13.844 -53.938 -17.469 1 82 709 VAL A N 1
ATOM 5364 C CA . VAL A 1 709 ? 13.695 -55.125 -18.328 1 82 709 VAL A CA 1
ATOM 5365 C C . VAL A 1 709 ? 12.781 -54.781 -19.5 1 82 709 VAL A C 1
ATOM 5367 O O . VAL A 1 709 ? 13.094 -55.125 -20.641 1 82 709 VAL A O 1
ATOM 5370 N N . ILE A 1 710 ? 11.75 -54.062 -19.156 1 79.12 710 ILE A N 1
ATOM 5371 C CA . ILE A 1 710 ? 10.75 -53.75 -20.172 1 79.12 710 ILE A CA 1
ATOM 5372 C C . ILE A 1 710 ? 11.359 -52.812 -21.219 1 79.12 710 ILE A C 1
ATOM 5374 O O . ILE A 1 710 ? 11.188 -53.031 -22.422 1 79.12 710 ILE A O 1
ATOM 5378 N N . SER A 1 711 ? 12.086 -51.938 -20.781 1 72.75 711 SER A N 1
ATOM 5379 C CA . SER A 1 711 ? 12.656 -50.969 -21.672 1 72.75 711 SER A CA 1
ATOM 5380 C C . SER A 1 711 ? 13.812 -51.531 -22.484 1 72.75 711 SER A C 1
ATOM 5382 O O . SER A 1 711 ? 13.906 -51.312 -23.688 1 72.75 711 SER A O 1
ATOM 5384 N N . ARG A 1 712 ? 14.703 -52.25 -21.844 1 73.81 712 ARG A N 1
ATOM 5385 C CA . ARG A 1 712 ? 15.906 -52.75 -22.5 1 73.81 712 ARG A CA 1
ATOM 5386 C C . ARG A 1 712 ? 15.57 -53.875 -23.484 1 73.81 712 ARG A C 1
ATOM 5388 O O . ARG A 1 712 ? 16.203 -54 -24.531 1 73.81 712 ARG A O 1
ATOM 5395 N N . VAL A 1 713 ? 14.602 -54.688 -23.125 1 83.38 713 VAL A N 1
ATOM 5396 C CA . VAL A 1 713 ? 14.266 -55.812 -23.953 1 83.38 713 VAL A CA 1
ATOM 5397 C C . VAL A 1 713 ? 13.102 -55.469 -24.875 1 83.38 713 VAL A C 1
ATOM 5399 O O . VAL A 1 713 ? 12.75 -56.25 -25.766 1 83.38 713 VAL A O 1
ATOM 5402 N N . GLY A 1 714 ? 12.547 -54.219 -24.688 1 75.62 714 GLY A N 1
ATOM 5403 C CA . GLY A 1 714 ? 11.469 -53.75 -25.547 1 75.62 714 GLY A CA 1
ATOM 5404 C C . GLY A 1 714 ? 10.18 -54.531 -25.375 1 75.62 714 GLY A C 1
ATOM 5405 O O . GLY A 1 714 ? 9.555 -54.906 -26.359 1 75.62 714 GLY A O 1
ATOM 5406 N N . ILE A 1 715 ? 9.844 -54.844 -24.172 1 81.06 715 ILE A N 1
ATOM 5407 C CA . ILE A 1 715 ? 8.633 -55.625 -23.906 1 81.06 715 ILE A CA 1
ATOM 5408 C C . ILE A 1 715 ? 7.414 -54.688 -23.969 1 81.06 715 ILE A C 1
ATOM 5410 O O . ILE A 1 715 ? 7.379 -53.656 -23.297 1 81.06 715 ILE A O 1
ATOM 5414 N N . PRO A 1 716 ? 6.516 -54.938 -24.812 1 79.44 716 PRO A N 1
ATOM 5415 C CA . PRO A 1 716 ? 5.301 -54.125 -24.875 1 79.44 716 PRO A CA 1
ATOM 5416 C C . PRO A 1 716 ? 4.438 -54.281 -23.625 1 79.44 716 PRO A C 1
ATOM 5418 O O . PRO A 1 716 ? 4.391 -55.344 -23.016 1 79.44 716 PRO A O 1
ATOM 5421 N N . VAL A 1 717 ? 3.961 -53.219 -23.141 1 73 717 VAL A N 1
ATOM 5422 C CA . VAL A 1 717 ? 3.143 -53.219 -21.938 1 73 717 VAL A CA 1
ATOM 5423 C C . VAL A 1 717 ? 1.734 -52.719 -22.266 1 73 717 VAL A C 1
ATOM 5425 O O . VAL A 1 717 ? 1.525 -52.062 -23.281 1 73 717 VAL A O 1
ATOM 5428 N N . PRO A 1 718 ? 0.793 -53.312 -21.422 1 66.81 718 PRO A N 1
ATOM 5429 C CA . PRO A 1 718 ? -0.542 -52.75 -21.609 1 66.81 718 PRO A CA 1
ATOM 5430 C C . PRO A 1 718 ? -0.554 -51.219 -21.484 1 66.81 718 PRO A C 1
ATOM 5432 O O . PRO A 1 718 ? 0.205 -50.656 -20.688 1 66.81 718 PRO A O 1
ATOM 5435 N N . ILE A 1 719 ? -1.232 -50.688 -22.281 1 58.31 719 ILE A N 1
ATOM 5436 C CA . ILE A 1 719 ? -1.257 -49.219 -22.391 1 58.31 719 ILE A CA 1
ATOM 5437 C C . ILE A 1 719 ? -1.544 -48.594 -21.031 1 58.31 719 ILE A C 1
ATOM 5439 O O . ILE A 1 719 ? -1.075 -47.5 -20.734 1 58.31 719 ILE A O 1
ATOM 5443 N N . GLY A 1 720 ? -2.256 -49.438 -20.219 1 57.28 720 GLY A N 1
ATOM 5444 C CA . GLY A 1 720 ? -2.584 -48.938 -18.891 1 57.28 720 GLY A CA 1
ATOM 5445 C C . GLY A 1 720 ? -1.371 -48.781 -18 1 57.28 720 GLY A C 1
ATOM 5446 O O . GLY A 1 720 ? -1.35 -47.906 -17.125 1 57.28 720 GLY A O 1
ATOM 5447 N N . ILE A 1 721 ? -0.43 -49.688 -18.047 1 56.69 721 ILE A N 1
ATOM 5448 C CA . ILE A 1 721 ? 0.783 -49.625 -17.234 1 56.69 721 ILE A CA 1
ATOM 5449 C C . ILE A 1 721 ? 1.611 -48.406 -17.625 1 56.69 721 ILE A C 1
ATOM 5451 O O . ILE A 1 721 ? 2.277 -47.812 -16.781 1 56.69 721 ILE A O 1
ATOM 5455 N N . ALA A 1 722 ? 1.626 -48.188 -18.812 1 44.06 722 ALA A N 1
ATOM 5456 C CA . ALA A 1 722 ? 2.42 -47.031 -19.266 1 44.06 722 ALA A CA 1
ATOM 5457 C C . ALA A 1 722 ? 1.966 -45.75 -18.594 1 44.06 722 ALA A C 1
ATOM 5459 O O . ALA A 1 722 ? 2.768 -44.844 -18.391 1 44.06 722 ALA A O 1
ATOM 5460 N N . PHE A 1 723 ? 0.713 -45.844 -18.172 1 43.25 723 PHE A N 1
ATOM 5461 C CA . PHE A 1 723 ? 0.158 -44.625 -17.594 1 43.25 723 PHE A CA 1
ATOM 5462 C C . PHE A 1 723 ? -0.057 -44.812 -16.094 1 43.25 723 PHE A C 1
ATOM 5464 O O . PHE A 1 723 ? -0.207 -43.812 -15.367 1 43.25 723 PHE A O 1
ATOM 5471 N N . ASN A 1 724 ? -0.249 -46.031 -15.422 1 42.66 724 ASN A N 1
ATOM 5472 C CA . ASN A 1 724 ? -0.681 -46.281 -14.047 1 42.66 724 ASN A CA 1
ATOM 5473 C C . ASN A 1 724 ? 0.508 -46.469 -13.109 1 42.66 724 ASN A C 1
ATOM 5475 O O . ASN A 1 724 ? 1.408 -47.25 -13.398 1 42.66 724 ASN A O 1
ATOM 5479 N N . ASP A 1 725 ? 0.772 -45.594 -12.172 1 41.72 725 ASP A N 1
ATOM 5480 C CA . ASP A 1 725 ? 1.811 -45.812 -11.172 1 41.72 725 ASP A CA 1
ATOM 5481 C C . ASP A 1 725 ? 1.303 -46.688 -10.031 1 41.72 725 ASP A C 1
ATOM 5483 O O . ASP A 1 725 ? 1.867 -46.688 -8.938 1 41.72 725 ASP A O 1
ATOM 5487 N N . ASP A 1 726 ? 0.214 -47.438 -9.914 1 41.62 726 ASP A N 1
ATOM 5488 C CA . ASP A 1 726 ? -0.37 -48 -8.703 1 41.62 726 ASP A CA 1
ATOM 5489 C C . ASP A 1 726 ? 0.562 -49.031 -8.086 1 41.62 726 ASP A C 1
ATOM 5491 O O . ASP A 1 726 ? 1.438 -49.594 -8.758 1 41.62 726 ASP A O 1
ATOM 5495 N N . ARG A 1 727 ? 0.334 -49.188 -6.746 1 44.97 727 ARG A N 1
ATOM 5496 C CA . ARG A 1 727 ? 0.894 -50.219 -5.863 1 44.97 727 ARG A CA 1
ATOM 5497 C C . ARG A 1 727 ? 1.01 -51.562 -6.574 1 44.97 727 ARG A C 1
ATOM 5499 O O . ARG A 1 727 ? 1.854 -52.375 -6.219 1 44.97 727 ARG A O 1
ATOM 5506 N N . HIS A 1 728 ? 0.186 -51.625 -7.492 1 48.78 728 HIS A N 1
ATOM 5507 C CA . HIS A 1 728 ? 0.124 -52.938 -8.164 1 48.78 728 HIS A CA 1
ATOM 5508 C C . HIS A 1 728 ? 0.919 -52.906 -9.469 1 48.78 728 HIS A C 1
ATOM 5510 O O . HIS A 1 728 ? 0.845 -53.844 -10.258 1 48.78 728 HIS A O 1
ATOM 5516 N N . MET A 1 729 ? 1.684 -51.906 -9.625 1 58.25 729 MET A N 1
ATOM 5517 C CA . MET A 1 729 ? 2.451 -51.688 -10.844 1 58.25 729 MET A CA 1
ATOM 5518 C C . MET A 1 729 ? 3.459 -52.812 -11.07 1 58.25 729 MET A C 1
ATOM 5520 O O . MET A 1 729 ? 3.582 -53.344 -12.18 1 58.25 729 MET A O 1
ATOM 5524 N N . ALA A 1 730 ? 3.949 -53.188 -9.875 1 67.62 730 ALA A N 1
ATOM 5525 C CA . ALA A 1 730 ? 4.949 -54.219 -10.055 1 67.62 730 ALA A CA 1
ATOM 5526 C C . ALA A 1 730 ? 4.309 -55.5 -10.578 1 67.62 730 ALA A C 1
ATOM 5528 O O . ALA A 1 730 ? 4.859 -56.156 -11.461 1 67.62 730 ALA A O 1
ATOM 5529 N N . LYS A 1 731 ? 3.082 -55.719 -10.047 1 71.38 731 LYS A N 1
ATOM 5530 C CA . LYS A 1 731 ? 2.4 -56.938 -10.492 1 71.38 731 LYS A CA 1
ATOM 5531 C C . LYS A 1 731 ? 2.002 -56.812 -11.961 1 71.38 731 LYS A C 1
ATOM 5533 O O . LYS A 1 731 ? 2.174 -57.781 -12.727 1 71.38 731 LYS A O 1
ATOM 5538 N N . ASN A 1 732 ? 1.581 -55.688 -12.312 1 72.81 732 ASN A N 1
ATOM 5539 C CA . ASN A 1 732 ? 1.178 -55.469 -13.695 1 72.81 732 ASN A CA 1
ATOM 5540 C C . ASN A 1 732 ? 2.367 -55.594 -14.648 1 72.81 732 ASN A C 1
ATOM 5542 O O . ASN A 1 732 ? 2.244 -56.125 -15.75 1 72.81 732 ASN A O 1
ATOM 5546 N N . LEU A 1 733 ? 3.367 -55.094 -14.109 1 78.06 733 LEU A N 1
ATOM 5547 C CA . LEU A 1 733 ? 4.57 -55.156 -14.93 1 78.06 733 LEU A CA 1
ATOM 5548 C C . LEU A 1 733 ? 5.047 -56.594 -15.086 1 78.06 733 LEU A C 1
ATOM 5550 O O . LEU A 1 733 ? 5.418 -57 -16.188 1 78.06 733 LEU A O 1
ATOM 5554 N N . ILE A 1 734 ? 4.949 -57.312 -13.984 1 81.62 734 ILE A N 1
ATOM 5555 C CA . ILE A 1 734 ? 5.363 -58.719 -14.016 1 81.62 734 ILE A CA 1
ATOM 5556 C C . ILE A 1 734 ? 4.438 -59.5 -14.938 1 81.62 734 ILE A C 1
ATOM 5558 O O . ILE A 1 734 ? 4.895 -60.312 -15.75 1 81.62 734 ILE A O 1
ATOM 5562 N N . ASP A 1 735 ? 3.232 -59.188 -14.836 1 81.31 735 ASP A N 1
ATOM 5563 C CA . ASP A 1 735 ? 2.258 -59.875 -15.672 1 81.31 735 ASP A CA 1
ATOM 5564 C C . ASP A 1 735 ? 2.482 -59.562 -17.156 1 81.31 735 ASP A C 1
ATOM 5566 O O . ASP A 1 735 ? 2.365 -60.438 -18 1 81.31 735 ASP A O 1
ATOM 5570 N N . ALA A 1 736 ? 2.785 -58.344 -17.391 1 81.69 736 ALA A N 1
ATOM 5571 C CA . ALA A 1 736 ? 3.047 -57.938 -18.766 1 81.69 736 ALA A CA 1
ATOM 5572 C C . ALA A 1 736 ? 4.281 -58.656 -19.328 1 81.69 736 ALA A C 1
ATOM 5574 O O . ALA A 1 736 ? 4.281 -59.125 -20.469 1 81.69 736 ALA A O 1
ATOM 5575 N N . ILE A 1 737 ? 5.246 -58.781 -18.531 1 87.12 737 ILE A N 1
ATOM 5576 C CA . ILE A 1 737 ? 6.477 -59.438 -18.953 1 87.12 737 ILE A CA 1
ATOM 5577 C C . ILE A 1 737 ? 6.207 -60.938 -19.188 1 87.12 737 ILE A C 1
ATOM 5579 O O . ILE A 1 737 ? 6.613 -61.469 -20.203 1 87.12 737 ILE A O 1
ATOM 5583 N N . LYS A 1 738 ? 5.465 -61.5 -18.266 1 86.25 738 LYS A N 1
ATOM 5584 C CA . LYS A 1 738 ? 5.141 -62.906 -18.375 1 86.25 738 LYS A CA 1
ATOM 5585 C C . LYS A 1 738 ? 4.305 -63.188 -19.625 1 86.25 738 LYS A C 1
ATOM 5587 O O . LYS A 1 738 ? 4.539 -64.188 -20.328 1 86.25 738 LYS A O 1
ATOM 5592 N N . ALA A 1 739 ? 3.438 -62.375 -19.859 1 85.31 739 ALA A N 1
ATOM 5593 C CA . ALA A 1 739 ? 2.572 -62.531 -21.031 1 85.31 739 ALA A CA 1
ATOM 5594 C C . ALA A 1 739 ? 3.371 -62.438 -22.328 1 85.31 739 ALA A C 1
ATOM 5596 O O . ALA A 1 739 ? 3.152 -63.219 -23.25 1 85.31 739 ALA A O 1
ATOM 5597 N N . ALA A 1 740 ? 4.23 -61.5 -22.312 1 87.31 740 ALA A N 1
ATOM 5598 C CA . ALA A 1 740 ? 5.059 -61.312 -23.5 1 87.31 740 ALA A CA 1
ATOM 5599 C C . ALA A 1 740 ? 5.977 -62.5 -23.719 1 87.31 740 ALA A C 1
ATOM 5601 O O . ALA A 1 740 ? 6.148 -62.969 -24.859 1 87.31 740 ALA A O 1
ATOM 5602 N N . VAL A 1 741 ? 6.543 -63 -22.672 1 89.25 741 VAL A N 1
ATOM 5603 C CA . VAL A 1 741 ? 7.441 -64.125 -22.766 1 89.25 741 VAL A CA 1
ATOM 5604 C C . VAL A 1 741 ? 6.668 -65.375 -23.234 1 89.25 741 VAL A C 1
ATOM 5606 O O . VAL A 1 741 ? 7.121 -66.125 -24.109 1 89.25 741 VAL A O 1
ATOM 5609 N N . ASP A 1 742 ? 5.5 -65.562 -22.641 1 87.94 742 ASP A N 1
ATOM 5610 C CA . ASP A 1 742 ? 4.66 -66.688 -23.016 1 87.94 742 ASP A CA 1
ATOM 5611 C C . ASP A 1 742 ? 4.266 -66.625 -24.484 1 87.94 742 ASP A C 1
ATOM 5613 O O . ASP A 1 742 ? 4.285 -67.625 -25.203 1 87.94 742 ASP A O 1
ATOM 5617 N N . LEU A 1 743 ? 3.971 -65.5 -24.891 1 87.44 743 LEU A N 1
ATOM 5618 C CA . LEU A 1 743 ? 3.555 -65.312 -26.281 1 87.44 743 LEU A CA 1
ATOM 5619 C C . LEU A 1 743 ? 4.719 -65.562 -27.234 1 87.44 743 LEU A C 1
ATOM 5621 O O . LEU A 1 743 ? 4.555 -66.188 -28.281 1 87.44 743 LEU A O 1
ATOM 5625 N N . HIS A 1 744 ? 5.82 -65.062 -26.953 1 90.88 744 HIS A N 1
ATOM 5626 C CA . HIS A 1 744 ? 6.992 -65.25 -27.812 1 90.88 744 HIS A CA 1
ATOM 5627 C C . HIS A 1 744 ? 7.414 -66.688 -27.828 1 90.88 744 HIS A C 1
ATOM 5629 O O . HIS A 1 744 ? 7.875 -67.188 -28.859 1 90.88 744 HIS A O 1
ATOM 5635 N N . ASP A 1 745 ? 7.266 -67.312 -26.703 1 88.88 745 ASP A N 1
ATOM 5636 C CA . ASP A 1 745 ? 7.555 -68.75 -26.625 1 88.88 745 ASP A CA 1
ATOM 5637 C C . ASP A 1 745 ? 6.605 -69.562 -27.516 1 88.88 745 ASP A C 1
ATOM 5639 O O . ASP A 1 745 ? 7.043 -70.438 -28.266 1 88.88 745 ASP A O 1
ATOM 5643 N N . ALA A 1 746 ? 5.398 -69.188 -27.453 1 86.88 746 ALA A N 1
ATOM 5644 C CA . ALA A 1 746 ? 4.398 -69.875 -28.281 1 86.88 746 ALA A CA 1
ATOM 5645 C C . ALA A 1 746 ? 4.645 -69.562 -29.766 1 86.88 746 ALA A C 1
ATOM 5647 O O . ALA A 1 746 ? 4.34 -70.438 -30.609 1 86.88 746 ALA A O 1
ATOM 5648 N N . ALA A 1 747 ? 5.207 -68.438 -30.047 1 86.94 747 ALA A N 1
ATOM 5649 C CA . ALA A 1 747 ? 5.492 -68.062 -31.438 1 86.94 747 ALA A CA 1
ATOM 5650 C C . ALA A 1 747 ? 6.828 -68.625 -31.906 1 86.94 747 ALA A C 1
ATOM 5652 O O . ALA A 1 747 ? 7.195 -68.5 -33.062 1 86.94 747 ALA A O 1
ATOM 5653 N N . GLY A 1 748 ? 7.527 -69.25 -30.953 1 84.31 748 GLY A N 1
ATOM 5654 C CA . GLY A 1 748 ? 8.828 -69.812 -31.281 1 84.31 748 GLY A CA 1
ATOM 5655 C C . GLY A 1 748 ? 9.891 -68.812 -31.531 1 84.31 748 GLY A C 1
ATOM 5656 O O . GLY A 1 748 ? 10.812 -69 -32.312 1 84.31 748 GLY A O 1
ATOM 5657 N N . ARG A 1 749 ? 9.68 -67.625 -31.031 1 88.25 749 ARG A N 1
ATOM 5658 C CA . ARG A 1 749 ? 10.602 -66.5 -31.297 1 88.25 749 ARG A CA 1
ATOM 5659 C C . ARG A 1 749 ? 11.305 -66.062 -30.016 1 88.25 749 ARG A C 1
ATOM 5661 O O . ARG A 1 749 ? 11.914 -65 -29.969 1 88.25 749 ARG A O 1
ATOM 5668 N N . LEU A 1 750 ? 11.258 -66.812 -28.984 1 90.44 750 LEU A N 1
ATOM 5669 C CA . LEU A 1 750 ? 11.828 -66.438 -27.703 1 90.44 750 LEU A CA 1
ATOM 5670 C C . LEU A 1 750 ? 13.312 -66.75 -27.641 1 90.44 750 LEU A C 1
ATOM 5672 O O . LEU A 1 750 ? 13.727 -67.875 -27.953 1 90.44 750 LEU A O 1
ATOM 5676 N N . VAL A 1 751 ? 14.078 -65.812 -27.328 1 88.94 751 VAL A N 1
ATOM 5677 C CA . VAL A 1 751 ? 15.523 -66 -27.312 1 88.94 751 VAL A CA 1
ATOM 5678 C C . VAL A 1 751 ? 15.984 -66.5 -25.953 1 88.94 751 VAL A C 1
ATOM 5680 O O . VAL A 1 751 ? 17.094 -67 -25.812 1 88.94 751 VAL A O 1
ATOM 5683 N N . LEU A 1 752 ? 15.148 -66.5 -24.984 1 90.31 752 LEU A N 1
ATOM 5684 C CA . LEU A 1 752 ? 15.516 -66.938 -23.625 1 90.31 752 LEU A CA 1
ATOM 5685 C C . LEU A 1 752 ? 15.82 -68.375 -23.547 1 90.31 752 LEU A C 1
ATOM 5687 O O . LEU A 1 752 ? 15.133 -69.188 -24.172 1 90.31 752 LEU A O 1
ATOM 5691 N N . GLU A 1 753 ? 16.844 -68.812 -22.875 1 87.75 753 GLU A N 1
ATOM 5692 C CA . GLU A 1 753 ? 17.203 -70.188 -22.656 1 87.75 753 GLU A CA 1
ATOM 5693 C C . GLU A 1 753 ? 16.234 -70.875 -21.688 1 87.75 753 GLU A C 1
ATOM 5695 O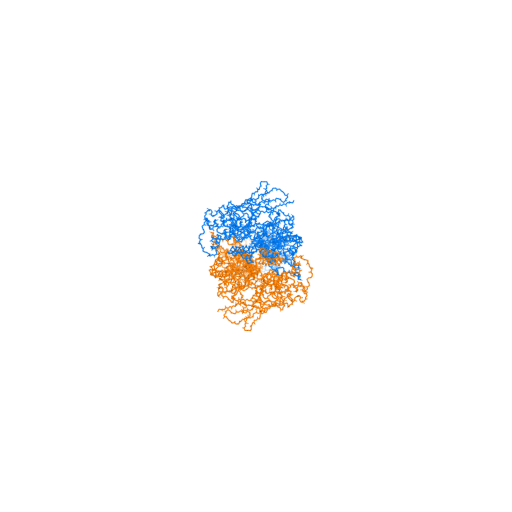 O . GLU A 1 753 ? 15.602 -70.188 -20.875 1 87.75 753 GLU A O 1
ATOM 5700 N N . PRO A 1 754 ? 15.992 -72.125 -21.812 1 85.38 754 PRO A N 1
ATOM 5701 C CA . PRO A 1 754 ? 15.086 -72.875 -20.906 1 85.38 754 PRO A CA 1
ATOM 5702 C C . PRO A 1 754 ? 15.406 -72.625 -19.438 1 85.38 754 PRO A C 1
ATOM 5704 O O . PRO A 1 754 ? 14.5 -72.5 -18.609 1 85.38 754 PRO A O 1
ATOM 5707 N N . ALA A 1 755 ? 16.703 -72.5 -19.156 1 86.06 755 ALA A N 1
ATOM 5708 C CA . ALA A 1 755 ? 17.094 -72.25 -17.781 1 86.06 755 ALA A CA 1
ATOM 5709 C C . ALA A 1 755 ? 16.609 -70.875 -17.344 1 86.06 755 ALA A C 1
ATOM 5711 O O . ALA A 1 755 ? 16.219 -70.688 -16.188 1 86.06 755 ALA A O 1
ATOM 5712 N N . GLN A 1 756 ? 16.625 -70 -18.266 1 90.88 756 GLN A N 1
ATOM 5713 C CA . GLN A 1 756 ? 16.172 -68.625 -17.984 1 90.88 756 GLN A CA 1
ATOM 5714 C C . GLN A 1 756 ? 14.664 -68.562 -17.781 1 90.88 756 GLN A C 1
ATOM 5716 O O . GLN A 1 756 ? 14.164 -67.875 -16.906 1 90.88 756 GLN A O 1
ATOM 5721 N N . LEU A 1 757 ? 14 -69.375 -18.547 1 88.88 757 LEU A N 1
ATOM 5722 C CA . LEU A 1 757 ? 12.547 -69.438 -18.422 1 88.88 757 LEU A CA 1
ATOM 5723 C C . LEU A 1 757 ? 12.148 -70 -17.078 1 88.88 757 LEU A C 1
ATOM 5725 O O . LEU A 1 757 ? 11.219 -69.562 -16.422 1 88.88 757 LEU A O 1
ATOM 5729 N N . ALA A 1 758 ? 12.789 -71.125 -16.75 1 84.81 758 ALA A N 1
ATOM 5730 C CA . ALA A 1 758 ? 12.531 -71.688 -15.445 1 84.81 758 ALA A CA 1
ATOM 5731 C C . ALA A 1 758 ? 12.883 -70.75 -14.305 1 84.81 758 ALA A C 1
ATOM 5733 O O . ALA A 1 758 ? 12.172 -70.688 -13.305 1 84.81 758 ALA A O 1
ATOM 5734 N N . GLY A 1 759 ? 13.945 -70.062 -14.469 1 86.5 759 GLY A N 1
ATOM 5735 C CA . GLY A 1 759 ? 14.367 -69.125 -13.469 1 86.5 759 GLY A CA 1
ATOM 5736 C C . GLY A 1 759 ? 13.391 -67.938 -13.312 1 86.5 759 GLY A C 1
ATOM 5737 O O . GLY A 1 759 ? 13.227 -67.438 -12.211 1 86.5 759 GLY A O 1
ATOM 5738 N N . LEU A 1 760 ? 12.836 -67.5 -14.375 1 89.19 760 LEU A N 1
ATOM 5739 C CA . LEU A 1 760 ? 11.859 -66.438 -14.352 1 89.19 760 LEU A CA 1
ATOM 5740 C C . LEU A 1 760 ? 10.672 -66.812 -13.469 1 89.19 760 LEU A C 1
ATOM 5742 O O . LEU A 1 760 ? 10.234 -66 -12.648 1 89.19 760 LEU A O 1
ATOM 5746 N N . GLY A 1 761 ? 10.164 -68.062 -13.641 1 84 761 GLY A N 1
ATOM 5747 C CA . GLY A 1 761 ? 9.062 -68.5 -12.812 1 84 761 GLY A CA 1
ATOM 5748 C C . GLY A 1 761 ? 9.406 -68.562 -11.336 1 84 761 GLY A C 1
ATOM 5749 O O . GLY A 1 761 ? 8.602 -68.125 -10.5 1 84 761 GLY A O 1
ATOM 5750 N N . THR A 1 762 ? 10.555 -69 -11.117 1 84.25 762 THR A N 1
ATOM 5751 C CA . THR A 1 762 ? 11 -69.125 -9.727 1 84.25 762 THR A CA 1
ATOM 5752 C C . THR A 1 762 ? 11.172 -67.75 -9.117 1 84.25 762 THR A C 1
ATOM 5754 O O . THR A 1 762 ? 10.773 -67.5 -7.973 1 84.25 762 THR A O 1
ATOM 5757 N N . ALA A 1 763 ? 11.781 -66.875 -9.883 1 88.12 763 ALA A N 1
ATOM 5758 C CA . ALA A 1 763 ? 12.008 -65.562 -9.375 1 88.12 763 ALA A CA 1
ATOM 5759 C C . ALA A 1 763 ? 10.688 -64.812 -9.109 1 88.12 763 ALA A C 1
ATOM 5761 O O . ALA A 1 763 ? 10.523 -64.188 -8.07 1 88.12 763 ALA A O 1
ATOM 5762 N N . VAL A 1 764 ? 9.758 -64.875 -9.945 1 86.62 764 VAL A N 1
ATOM 5763 C CA . VAL A 1 764 ? 8.461 -64.25 -9.812 1 86.62 764 VAL A CA 1
ATOM 5764 C C . VAL A 1 764 ? 7.715 -64.812 -8.609 1 86.62 764 VAL A C 1
ATOM 5766 O O . VAL A 1 764 ? 7.098 -64.062 -7.84 1 86.62 764 VAL A O 1
ATOM 5769 N N . ALA A 1 765 ? 7.754 -66.125 -8.43 1 80.75 765 ALA A N 1
ATOM 5770 C CA . ALA A 1 765 ? 7.094 -66.75 -7.289 1 80.75 765 ALA A CA 1
ATOM 5771 C C . ALA A 1 765 ? 7.664 -66.25 -5.969 1 80.75 765 ALA A C 1
ATOM 5773 O O . ALA A 1 765 ? 6.918 -66 -5.023 1 80.75 765 ALA A O 1
ATOM 5774 N N . THR A 1 766 ? 8.93 -66.062 -5.973 1 80.38 766 THR A N 1
ATOM 5775 C CA . THR A 1 766 ? 9.586 -65.562 -4.762 1 80.38 766 THR A CA 1
ATOM 5776 C C . THR A 1 766 ? 9.203 -64.125 -4.488 1 80.38 766 THR A C 1
ATOM 5778 O O . THR A 1 766 ? 8.93 -63.75 -3.344 1 80.38 766 THR A O 1
ATOM 5781 N N . ILE A 1 767 ? 9.188 -63.312 -5.523 1 83 767 ILE A N 1
ATOM 5782 C CA . ILE A 1 767 ? 8.867 -61.875 -5.387 1 83 767 ILE A CA 1
ATOM 5783 C C . ILE A 1 767 ? 7.414 -61.719 -4.965 1 83 767 ILE A C 1
ATOM 5785 O O . ILE A 1 767 ? 7.109 -60.969 -4.047 1 83 767 ILE A O 1
ATOM 5789 N N . VAL A 1 768 ? 6.527 -62.375 -5.625 1 76.12 768 VAL A N 1
ATOM 5790 C CA . VAL A 1 768 ? 5.094 -62.219 -5.391 1 76.12 768 VAL A CA 1
ATOM 5791 C C . VAL A 1 768 ? 4.73 -62.812 -4.031 1 76.12 768 VAL A C 1
ATOM 5793 O O . VAL A 1 768 ? 3.973 -62.219 -3.268 1 76.12 768 VAL A O 1
ATOM 5796 N N . SER A 1 769 ? 5.27 -63.938 -3.697 1 68.06 769 SER A N 1
ATOM 5797 C CA . SER A 1 769 ? 4.922 -64.625 -2.453 1 68.06 769 SER A CA 1
ATOM 5798 C C . SER A 1 769 ? 5.488 -63.875 -1.245 1 68.06 769 SER A C 1
ATOM 5800 O O . SER A 1 769 ? 4.832 -63.781 -0.205 1 68.06 769 SER A O 1
ATOM 5802 N N . ASN A 1 770 ? 6.656 -63.281 -1.453 1 60.06 770 ASN A N 1
ATOM 5803 C CA . ASN A 1 770 ? 7.332 -62.75 -0.276 1 60.06 770 ASN A CA 1
ATOM 5804 C C . ASN A 1 770 ? 7.188 -61.219 -0.184 1 60.06 770 ASN A C 1
ATOM 5806 O O . ASN A 1 770 ? 7.477 -60.625 0.857 1 60.06 770 ASN A O 1
ATOM 5810 N N . TYR A 1 771 ? 6.824 -60.562 -1.284 1 63.56 771 TYR A N 1
ATOM 5811 C CA . TYR A 1 771 ? 6.867 -59.094 -1.197 1 63.56 771 TYR A CA 1
ATOM 5812 C C . TYR A 1 771 ? 5.578 -58.5 -1.726 1 63.56 771 TYR A C 1
ATOM 5814 O O . TYR A 1 771 ? 4.891 -57.75 -1.007 1 63.56 771 TYR A O 1
ATOM 5822 N N . LEU A 1 772 ? 5.113 -58.688 -2.943 1 59.62 772 LEU A N 1
ATOM 5823 C CA . LEU A 1 772 ? 4 -58 -3.57 1 59.62 772 LEU A CA 1
ATOM 5824 C C . LEU A 1 772 ? 2.672 -58.406 -2.961 1 59.62 772 LEU A C 1
ATOM 5826 O O . LEU A 1 772 ? 1.751 -57.625 -2.83 1 59.62 772 LEU A O 1
ATOM 5830 N N . SER A 1 773 ? 2.498 -59.688 -2.691 1 55.41 773 SER A N 1
ATOM 5831 C CA . SER A 1 773 ? 1.266 -60.156 -2.062 1 55.41 773 SER A CA 1
ATOM 5832 C C . SER A 1 773 ? 1.037 -59.469 -0.72 1 55.41 773 SER A C 1
ATOM 5834 O O . SER A 1 773 ? -0.104 -59.188 -0.341 1 55.41 773 SER A O 1
ATOM 5836 N N . HIS A 1 774 ? 2.08 -59.094 -0.153 1 53.16 774 HIS A N 1
ATOM 5837 C CA . HIS A 1 774 ? 1.945 -58.438 1.138 1 53.16 774 HIS A CA 1
ATOM 5838 C C . HIS A 1 774 ? 1.536 -56.969 0.964 1 53.16 774 HIS A C 1
ATOM 5840 O O . HIS A 1 774 ? 0.81 -56.406 1.796 1 53.16 774 HIS A O 1
ATOM 5846 N N . TRP A 1 775 ? 2.076 -56.344 0.061 1 50.44 775 TRP A N 1
ATOM 5847 C CA . TRP A 1 775 ? 1.766 -54.938 -0.148 1 50.44 775 TRP A CA 1
ATOM 5848 C C . TRP A 1 775 ? 0.332 -54.75 -0.638 1 50.44 775 TRP A C 1
ATOM 5850 O O . TRP A 1 775 ? -0.338 -53.781 -0.279 1 50.44 775 TRP A O 1
ATOM 5860 N N . SER A 1 776 ? -0.169 -55.625 -1.508 1 46.28 776 SER A N 1
ATOM 5861 C CA . SER A 1 776 ? -1.524 -55.5 -2.037 1 46.28 776 SER A CA 1
ATOM 5862 C C . SER A 1 776 ? -2.564 -55.781 -0.953 1 46.28 776 SER A C 1
ATOM 5864 O O . SER A 1 776 ? -3.654 -55.188 -0.977 1 46.28 776 SER A O 1
ATOM 5866 N N . THR A 1 777 ? -2.369 -56.75 -0.107 1 44.31 777 THR A N 1
ATOM 5867 C CA . THR A 1 777 ? -3.395 -57.156 0.858 1 44.31 777 THR A CA 1
ATOM 5868 C C . THR A 1 777 ? -3.293 -56.281 2.121 1 44.31 777 THR A C 1
ATOM 5870 O O . THR A 1 777 ? -4.133 -56.406 3.018 1 44.31 777 THR A O 1
ATOM 5873 N N . GLY A 1 778 ? -2.615 -55.188 2.162 1 43.38 778 GLY A N 1
ATOM 5874 C CA . GLY A 1 778 ? -2.545 -54.344 3.346 1 43.38 778 GLY A CA 1
ATOM 5875 C C . GLY A 1 778 ? -2.061 -55.094 4.578 1 43.38 778 GLY A C 1
ATOM 5876 O O . GLY A 1 778 ? -2.1 -54.562 5.688 1 43.38 778 GLY A O 1
ATOM 5877 N N . GLN A 1 779 ? -2.064 -56.406 4.676 1 40.22 779 GLN A N 1
ATOM 5878 C CA . GLN A 1 779 ? -1.779 -57.156 5.898 1 40.22 779 GLN A CA 1
ATOM 5879 C C . GLN A 1 779 ? -0.34 -56.906 6.355 1 40.22 779 GLN A C 1
ATOM 5881 O O . GLN A 1 779 ? 0.586 -56.969 5.543 1 40.22 779 GLN A O 1
ATOM 5886 N N . THR A 1 780 ? -0.144 -56.219 7.453 1 42.94 780 THR A N 1
ATOM 5887 C CA . THR A 1 780 ? 1.054 -55.875 8.211 1 42.94 780 THR A CA 1
ATOM 5888 C C . THR A 1 780 ? 1.891 -57.125 8.508 1 42.94 780 THR A C 1
ATOM 5890 O O . THR A 1 780 ? 1.851 -57.656 9.617 1 42.94 780 THR A O 1
ATOM 5893 N N . HIS A 1 781 ? 1.866 -58.188 7.887 1 47.72 781 HIS A N 1
ATOM 5894 C CA . HIS A 1 781 ? 2.809 -59.188 8.398 1 47.72 781 HIS A CA 1
ATOM 5895 C C . HIS A 1 781 ? 4.246 -58.688 8.273 1 47.72 781 HIS A C 1
ATOM 5897 O O . HIS A 1 781 ? 4.602 -58.031 7.297 1 47.72 781 HIS A O 1
ATOM 5903 N N . ALA A 1 782 ? 4.988 -58.656 9.461 1 56.94 782 ALA A N 1
ATOM 5904 C CA . ALA A 1 782 ? 6.344 -58.219 9.773 1 56.94 782 ALA A CA 1
ATOM 5905 C C . ALA A 1 782 ? 7.348 -58.781 8.773 1 56.94 782 ALA A C 1
ATOM 5907 O O . ALA A 1 782 ? 7.41 -60 8.562 1 56.94 782 ALA A O 1
ATOM 5908 N N . PHE A 1 783 ? 7.742 -58.156 7.824 1 65.75 783 PHE A N 1
ATOM 5909 C CA . PHE A 1 783 ? 8.844 -58.531 6.949 1 65.75 783 PHE A CA 1
ATOM 5910 C C . PHE A 1 783 ? 10.094 -58.844 7.758 1 65.75 783 PHE A C 1
ATOM 5912 O O . PHE A 1 783 ? 10.398 -58.156 8.727 1 65.75 783 PHE A O 1
ATOM 5919 N N . THR A 1 784 ? 10.562 -60.219 7.637 1 75.62 784 THR A N 1
ATOM 5920 C CA . THR A 1 784 ? 11.867 -60.5 8.25 1 75.62 784 THR A CA 1
ATOM 5921 C C . THR A 1 784 ? 12.992 -60.125 7.293 1 75.62 784 THR A C 1
ATOM 5923 O O . THR A 1 784 ? 12.812 -60.125 6.074 1 75.62 784 THR A O 1
ATOM 5926 N N . ALA A 1 785 ? 14.109 -59.719 7.801 1 81 785 ALA A N 1
ATOM 5927 C CA . ALA A 1 785 ? 15.25 -59.25 7.023 1 81 785 ALA A CA 1
ATOM 5928 C C . ALA A 1 785 ? 15.734 -60.344 6.055 1 81 785 ALA A C 1
ATOM 5930 O O . ALA A 1 785 ? 15.977 -60.062 4.879 1 81 785 ALA A O 1
ATOM 5931 N N . PRO A 1 786 ? 15.734 -61.625 6.477 1 80.5 786 PRO A N 1
ATOM 5932 C CA . PRO A 1 786 ? 16.203 -62.656 5.531 1 80.5 786 PRO A CA 1
ATOM 5933 C C . PRO A 1 786 ? 15.25 -62.875 4.367 1 80.5 786 PRO A C 1
ATOM 5935 O O . PRO A 1 786 ? 15.68 -63.062 3.23 1 80.5 786 PRO A O 1
ATOM 5938 N N . SER A 1 787 ? 14.102 -62.75 4.633 1 81 787 SER A N 1
ATOM 5939 C CA . SER A 1 787 ? 13.117 -62.938 3.57 1 81 787 SER A CA 1
ATOM 5940 C C . SER A 1 787 ? 13.219 -61.812 2.537 1 81 787 SER A C 1
ATOM 5942 O O . SER A 1 787 ? 13.133 -62.062 1.334 1 81 787 SER A O 1
ATOM 5944 N N . LEU A 1 788 ? 13.492 -60.688 2.98 1 84.56 788 LEU A N 1
ATOM 5945 C CA . LEU A 1 788 ? 13.578 -59.531 2.078 1 84.56 788 LEU A CA 1
ATOM 5946 C C . LEU A 1 788 ? 14.883 -59.562 1.291 1 84.56 788 LEU A C 1
ATOM 5948 O O . LEU A 1 788 ? 14.938 -59.125 0.146 1 84.56 788 LEU A O 1
ATOM 5952 N N . LYS A 1 789 ? 15.82 -60.156 1.943 1 85.75 789 LYS A N 1
ATOM 5953 C CA . LYS A 1 789 ? 17.047 -60.375 1.196 1 85.75 789 LYS A CA 1
ATOM 5954 C C . LYS A 1 789 ? 16.844 -61.344 0.057 1 85.75 789 LYS A C 1
ATOM 5956 O O . LYS A 1 789 ? 17.406 -61.188 -1.031 1 85.75 789 LYS A O 1
ATOM 5961 N N . GLY A 1 790 ? 16.125 -62.375 0.4 1 84 790 GLY A N 1
ATOM 5962 C CA . GLY A 1 790 ? 15.75 -63.344 -0.637 1 84 790 GLY A CA 1
ATOM 5963 C C . GLY A 1 790 ? 15 -62.688 -1.791 1 84 790 GLY A C 1
ATOM 5964 O O . GLY A 1 790 ? 15.242 -63.031 -2.953 1 84 790 GLY A O 1
ATOM 5965 N N . VAL A 1 791 ? 14.188 -61.75 -1.455 1 85.75 791 VAL A N 1
ATOM 5966 C CA . VAL A 1 791 ? 13.422 -61.062 -2.479 1 85.75 791 VAL A CA 1
ATOM 5967 C C . VAL A 1 791 ? 14.359 -60.219 -3.334 1 85.75 791 VAL A C 1
ATOM 5969 O O . VAL A 1 791 ? 14.227 -60.188 -4.559 1 85.75 791 VAL A O 1
ATOM 5972 N N . MET A 1 792 ? 15.258 -59.656 -2.682 1 86.81 792 MET A N 1
ATOM 5973 C CA . MET A 1 792 ? 16.219 -58.844 -3.412 1 86.81 792 MET A CA 1
ATOM 5974 C C . MET A 1 792 ? 17.016 -59.688 -4.402 1 86.81 792 MET A C 1
ATOM 5976 O O . MET A 1 792 ? 17.234 -59.281 -5.543 1 86.81 792 MET A O 1
ATOM 5980 N N . GLN A 1 793 ? 17.391 -60.844 -3.908 1 85.31 793 GLN A N 1
ATOM 5981 C CA . GLN A 1 793 ? 18.109 -61.75 -4.789 1 85.31 793 GLN A CA 1
ATOM 5982 C C . GLN A 1 793 ? 17.219 -62.219 -5.934 1 85.31 793 GLN A C 1
ATOM 5984 O O . GLN A 1 793 ? 17.688 -62.375 -7.066 1 85.31 793 GLN A O 1
ATOM 5989 N N . ALA A 1 794 ? 16.078 -62.438 -5.609 1 88.44 794 ALA A N 1
ATOM 5990 C CA . ALA A 1 794 ? 15.133 -62.875 -6.625 1 88.44 794 ALA A CA 1
ATOM 5991 C C . ALA A 1 794 ? 14.93 -61.812 -7.691 1 88.44 794 ALA A C 1
ATOM 5993 O O . ALA A 1 794 ? 14.758 -62.125 -8.875 1 88.44 794 ALA A O 1
ATOM 5994 N N . ILE A 1 795 ? 14.938 -60.562 -7.316 1 87.12 795 ILE A N 1
ATOM 5995 C CA . ILE A 1 795 ? 14.789 -59.469 -8.258 1 87.12 795 ILE A CA 1
ATOM 5996 C C . ILE A 1 795 ? 15.977 -59.438 -9.211 1 87.12 795 ILE A C 1
ATOM 5998 O O . ILE A 1 795 ? 15.805 -59.25 -10.422 1 87.12 795 ILE A O 1
ATOM 6002 N N . GLU A 1 796 ? 17.078 -59.688 -8.633 1 85.56 796 GLU A N 1
ATOM 6003 C CA . GLU A 1 796 ? 18.266 -59.719 -9.469 1 85.56 796 GLU A CA 1
ATOM 6004 C C . GLU A 1 796 ? 18.219 -60.906 -10.422 1 85.56 796 GLU A C 1
ATOM 6006 O O . GLU A 1 796 ? 18.578 -60.781 -11.594 1 85.56 796 GLU A O 1
ATOM 6011 N N . ASN A 1 797 ? 17.844 -62.031 -9.875 1 87.44 797 ASN A N 1
ATOM 6012 C CA . ASN A 1 797 ? 17.734 -63.219 -10.703 1 87.44 797 ASN A CA 1
ATOM 6013 C C . ASN A 1 797 ? 16.734 -63.031 -11.836 1 87.44 797 ASN A C 1
ATOM 6015 O O . ASN A 1 797 ? 16.953 -63.5 -12.953 1 87.44 797 ASN A O 1
ATOM 6019 N N . PHE A 1 798 ? 15.727 -62.281 -11.531 1 89.56 798 PHE A N 1
ATOM 6020 C CA . PHE A 1 798 ? 14.711 -62 -12.531 1 89.56 798 PHE A CA 1
ATOM 6021 C C . PHE A 1 798 ? 15.312 -61.219 -13.695 1 89.56 798 PHE A C 1
ATOM 6023 O O . PHE A 1 798 ? 15.117 -61.562 -14.859 1 89.56 798 PHE A O 1
ATOM 6030 N N . ALA A 1 799 ? 16.047 -60.219 -13.367 1 87.44 799 ALA A N 1
ATOM 6031 C CA . ALA A 1 799 ? 16.672 -59.406 -14.406 1 87.44 799 ALA A CA 1
ATOM 6032 C C . ALA A 1 799 ? 17.703 -60.188 -15.188 1 87.44 799 ALA A C 1
ATOM 6034 O O . ALA A 1 799 ? 17.844 -60.031 -16.406 1 87.44 799 ALA A O 1
ATOM 6035 N N . LEU A 1 800 ? 18.344 -61.031 -14.477 1 86.38 800 LEU A N 1
ATOM 6036 C CA . LEU A 1 800 ? 19.391 -61.844 -15.102 1 86.38 800 LEU A CA 1
ATOM 6037 C C . LEU A 1 800 ? 18.781 -62.812 -16.125 1 86.38 800 LEU A C 1
ATOM 6039 O O . LEU A 1 800 ? 19.453 -63.188 -17.078 1 86.38 800 LEU A O 1
ATOM 6043 N N . CYS A 1 801 ? 17.562 -63.125 -15.93 1 89.75 801 CYS A N 1
ATOM 6044 C CA . CYS A 1 801 ? 16.891 -64.062 -16.859 1 89.75 801 CYS A CA 1
ATOM 6045 C C . CYS A 1 801 ? 16.766 -63.406 -18.234 1 89.75 801 CYS A C 1
ATOM 6047 O O . CYS A 1 801 ? 16.562 -64.125 -19.234 1 89.75 801 CYS A O 1
ATOM 6049 N N . PHE A 1 802 ? 16.891 -62.094 -18.297 1 90.81 802 PHE A N 1
ATOM 6050 C CA . PHE A 1 802 ? 16.75 -61.406 -19.578 1 90.81 802 PHE A CA 1
ATOM 6051 C C . PHE A 1 802 ? 18.094 -60.906 -20.078 1 90.81 802 PHE A C 1
ATOM 6053 O O . PHE A 1 802 ? 18.156 -60 -20.922 1 90.81 802 PHE A O 1
ATOM 6060 N N . GLN A 1 803 ? 19.125 -61.406 -19.516 1 87.69 803 GLN A N 1
ATOM 6061 C CA . GLN A 1 803 ? 20.484 -61.062 -19.891 1 87.69 803 GLN A CA 1
ATOM 6062 C C . GLN A 1 803 ? 21.266 -62.281 -20.375 1 87.69 803 GLN A C 1
ATOM 6064 O O . GLN A 1 803 ? 20.875 -63.406 -20.078 1 87.69 803 GLN A O 1
ATOM 6069 N N . PHE A 1 804 ? 22.141 -62.062 -21.203 1 85.88 804 PHE A N 1
ATOM 6070 C CA . PHE A 1 804 ? 23.016 -63.125 -21.641 1 85.88 804 PHE A CA 1
ATOM 6071 C C . PHE A 1 804 ? 24.484 -62.719 -21.547 1 85.88 804 PHE A C 1
ATOM 6073 O O . PHE A 1 804 ? 24.797 -61.5 -21.5 1 85.88 804 PHE A O 1
ATOM 6080 N N . GLN A 1 805 ? 25.312 -63.594 -21.266 1 77.88 805 GLN A N 1
ATOM 6081 C CA . GLN A 1 805 ? 26.734 -63.344 -21.125 1 77.88 805 GLN A CA 1
ATOM 6082 C C . GLN A 1 805 ? 27.375 -62.969 -22.453 1 77.88 805 GLN A C 1
ATOM 6084 O O . GLN A 1 805 ? 27.25 -63.688 -23.438 1 77.88 805 GLN A O 1
ATOM 6089 N N . HIS A 1 806 ? 27.688 -61.719 -22.594 1 77.38 806 HIS A N 1
ATOM 6090 C CA . HIS A 1 806 ? 28.359 -61.25 -23.812 1 77.38 806 HIS A CA 1
ATOM 6091 C C . HIS A 1 806 ? 29.609 -60.438 -23.469 1 77.38 806 HIS A C 1
ATOM 6093 O O . HIS A 1 806 ? 29.516 -59.375 -22.828 1 77.38 806 HIS A O 1
ATOM 6099 N N . PRO A 1 807 ? 30.75 -60.938 -23.922 1 72.25 807 PRO A N 1
ATOM 6100 C CA . PRO A 1 807 ? 30.984 -62.125 -24.781 1 72.25 807 PRO A CA 1
ATOM 6101 C C . PRO A 1 807 ? 30.828 -63.438 -24.031 1 72.25 807 PRO A C 1
ATOM 6103 O O . PRO A 1 807 ? 30.906 -63.469 -22.797 1 72.25 807 PRO A O 1
ATOM 6106 N N . ALA A 1 808 ? 30.406 -64.438 -24.734 1 73.19 808 ALA A N 1
ATOM 6107 C CA . ALA A 1 808 ? 30.188 -65.688 -24.109 1 73.19 808 ALA A CA 1
ATOM 6108 C C . ALA A 1 808 ? 31.375 -66.125 -23.25 1 73.19 808 ALA A C 1
ATOM 6110 O O . ALA A 1 808 ? 32.531 -66.062 -23.688 1 73.19 808 ALA A O 1
ATOM 6111 N N . GLY A 1 809 ? 31.219 -66.375 -22.031 1 72.94 809 GLY A N 1
ATOM 6112 C CA . GLY A 1 809 ? 32.281 -66.75 -21.109 1 72.94 809 GLY A CA 1
ATOM 6113 C C . GLY A 1 809 ? 32.75 -65.562 -20.266 1 72.94 809 GLY A C 1
ATOM 6114 O O . GLY A 1 809 ? 33.594 -65.75 -19.375 1 72.94 809 GLY A O 1
ATOM 6115 N N . SER A 1 810 ? 32.25 -64.438 -20.516 1 71 810 SER A N 1
ATOM 6116 C CA . SER A 1 810 ? 32.625 -63.281 -19.734 1 71 810 SER A CA 1
ATOM 6117 C C . SER A 1 810 ? 31.641 -63.031 -18.594 1 71 810 SER A C 1
ATOM 6119 O O . SER A 1 810 ? 30.516 -63.562 -18.609 1 71 810 SER A O 1
ATOM 6121 N N . ASN A 1 811 ? 32.031 -62.719 -17.391 1 74.38 811 ASN A N 1
ATOM 6122 C CA . ASN A 1 811 ? 31.172 -62.344 -16.25 1 74.38 811 ASN A CA 1
ATOM 6123 C C . ASN A 1 811 ? 30.453 -61.031 -16.484 1 74.38 811 ASN A C 1
ATOM 6125 O O . ASN A 1 811 ? 30.062 -60.344 -15.539 1 74.38 811 ASN A O 1
ATOM 6129 N N . GLN A 1 812 ? 30.266 -60.75 -17.875 1 75.81 812 GLN A N 1
ATOM 6130 C CA . GLN A 1 812 ? 29.547 -59.531 -18.203 1 75.81 812 GLN A CA 1
ATOM 6131 C C . GLN A 1 812 ? 28.188 -59.844 -18.828 1 75.81 812 GLN A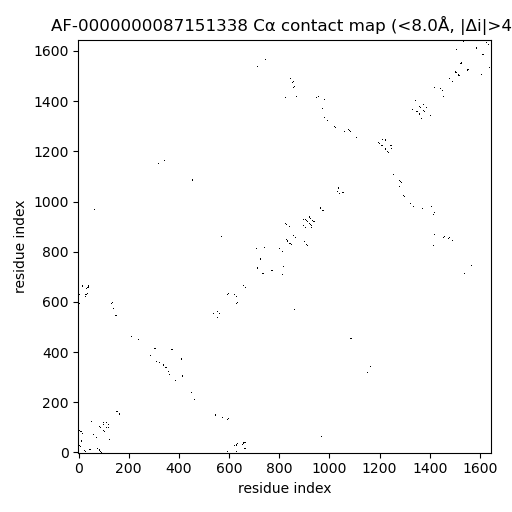 C 1
ATOM 6133 O O . GLN A 1 812 ? 28.109 -60.656 -19.75 1 75.81 812 GLN A O 1
ATOM 6138 N N . TYR A 1 813 ? 27.25 -59.344 -18.297 1 81 813 TYR A N 1
ATOM 6139 C CA . TYR A 1 813 ? 25.891 -59.625 -18.734 1 81 813 TYR A CA 1
ATOM 6140 C C . TYR A 1 813 ? 25.281 -58.438 -19.469 1 81 813 TYR A C 1
ATOM 6142 O O . TYR A 1 813 ? 25.484 -57.281 -19.062 1 81 813 TYR A O 1
ATOM 6150 N N . ARG A 1 814 ? 24.703 -58.75 -20.688 1 81 814 ARG A N 1
ATOM 6151 C CA . ARG A 1 814 ? 23.969 -57.75 -21.453 1 81 814 ARG A CA 1
ATOM 6152 C C . ARG A 1 814 ? 22.516 -58.188 -21.656 1 81 814 ARG A C 1
ATOM 6154 O O . ARG A 1 814 ? 22.234 -59.375 -21.75 1 81 814 ARG A O 1
ATOM 6161 N N . TYR A 1 815 ? 21.672 -57.219 -21.656 1 85.56 815 TYR A N 1
ATOM 6162 C CA . TYR A 1 815 ? 20.266 -57.531 -21.922 1 85.56 815 TYR A CA 1
ATOM 6163 C C . TYR A 1 815 ? 20.062 -57.938 -23.375 1 85.56 815 TYR A C 1
ATOM 6165 O O . TYR A 1 815 ? 20.797 -57.5 -24.266 1 85.56 815 TYR A O 1
ATOM 6173 N N . TYR A 1 816 ? 19.156 -58.844 -23.547 1 87.25 816 TYR A N 1
ATOM 6174 C CA . TYR A 1 816 ? 18.734 -59.188 -24.891 1 87.25 816 TYR A CA 1
ATOM 6175 C C . TYR A 1 816 ? 18.203 -57.969 -25.625 1 87.25 816 TYR A C 1
ATOM 6177 O O . TYR A 1 816 ? 17.656 -57.031 -25 1 87.25 816 TYR A O 1
ATOM 6185 N N . ARG A 1 817 ? 18.391 -57.781 -26.875 1 79.38 817 ARG A N 1
ATOM 6186 C CA . ARG A 1 817 ? 17.859 -56.688 -27.641 1 79.38 817 ARG A CA 1
ATOM 6187 C C . ARG A 1 817 ? 16.328 -56.656 -27.609 1 79.38 817 ARG A C 1
ATOM 6189 O O . ARG A 1 817 ? 15.711 -55.594 -27.531 1 79.38 817 ARG A O 1
ATOM 6196 N N . SER A 1 818 ? 15.82 -57.844 -27.828 1 86.19 818 SER A N 1
ATOM 6197 C CA . SER A 1 818 ? 14.383 -58.094 -27.719 1 86.19 818 SER A CA 1
ATOM 6198 C C . SER A 1 818 ? 14.086 -59.5 -27.266 1 86.19 818 SER A C 1
ATOM 6200 O O . SER A 1 818 ? 15 -60.312 -27.062 1 86.19 818 SER A O 1
ATOM 6202 N N . LEU A 1 819 ? 12.898 -59.75 -27 1 89.5 819 LEU A N 1
ATOM 6203 C CA . LEU A 1 819 ? 12.531 -61.094 -26.609 1 89.5 819 LEU A CA 1
ATOM 6204 C C . LEU A 1 819 ? 12.766 -62.094 -27.75 1 89.5 819 LEU A C 1
ATOM 6206 O O . LEU A 1 819 ? 12.82 -63.281 -27.547 1 89.5 819 LEU A O 1
ATOM 6210 N N . SER A 1 820 ? 12.922 -61.406 -29.016 1 86.94 820 SER A N 1
ATOM 6211 C CA . SER A 1 820 ? 13.094 -62.281 -30.188 1 86.94 820 SER A CA 1
ATOM 6212 C C . SER A 1 820 ? 14.523 -62.188 -30.719 1 86.94 820 SER A C 1
ATOM 6214 O O . SER A 1 820 ? 14.906 -62.969 -31.594 1 86.94 820 SER A O 1
ATOM 6216 N N . GLN A 1 821 ? 15.227 -61.219 -30.203 1 85 821 GLN A N 1
ATOM 6217 C CA . GLN A 1 821 ? 16.562 -61 -30.734 1 85 821 GLN A CA 1
ATOM 6218 C C . GLN A 1 821 ? 17.609 -60.875 -29.625 1 85 821 GLN A C 1
ATOM 6220 O O . GLN A 1 821 ? 17.406 -60.156 -28.656 1 85 821 GLN A O 1
ATOM 6225 N N . LYS A 1 822 ? 18.609 -61.594 -29.703 1 85.06 822 LYS A N 1
ATOM 6226 C CA . LYS A 1 822 ? 19.688 -61.594 -28.703 1 85.06 822 LYS A CA 1
ATOM 6227 C C . LYS A 1 822 ? 20.531 -60.344 -28.812 1 85.06 822 LYS A C 1
ATOM 6229 O O . LYS A 1 822 ? 20.781 -59.688 -27.812 1 85.06 822 LYS A O 1
ATOM 6234 N N . ILE A 1 823 ? 21.016 -59.969 -30.141 1 75.06 823 ILE A N 1
ATOM 6235 C CA . ILE A 1 823 ? 21.812 -58.781 -30.359 1 75.06 823 ILE A CA 1
ATOM 6236 C C . ILE A 1 823 ? 21.141 -57.875 -31.391 1 75.06 823 ILE A C 1
ATOM 6238 O O . ILE A 1 823 ? 20.594 -58.375 -32.375 1 75.06 823 ILE A O 1
ATOM 6242 N N . MET B 1 1 ? -34.719 -31.969 0.747 1 55.28 1 MET B N 1
ATOM 6243 C CA . MET B 1 1 ? -33.344 -31.422 0.61 1 55.28 1 MET B CA 1
ATOM 6244 C C . MET B 1 1 ? -33.312 -30.328 -0.444 1 55.28 1 MET B C 1
ATOM 6246 O O . MET B 1 1 ? -33.875 -30.484 -1.537 1 55.28 1 MET B O 1
ATOM 6250 N N . SER B 1 2 ? -33.094 -29.016 -0.098 1 77 2 SER B N 1
ATOM 6251 C CA . SER B 1 2 ? -33.094 -27.828 -0.96 1 77 2 SER B CA 1
ATOM 6252 C C . SER B 1 2 ? -31.75 -27.641 -1.657 1 77 2 SER B C 1
ATOM 6254 O O . SER B 1 2 ? -30.719 -28.062 -1.142 1 77 2 SER B O 1
ATOM 6256 N N . GLY B 1 3 ? -31.75 -27.5 -3.043 1 89.19 3 GLY B N 1
ATOM 6257 C CA . GLY B 1 3 ? -30.547 -27.234 -3.816 1 89.19 3 GLY B CA 1
ATOM 6258 C C . GLY B 1 3 ? -30.641 -27.688 -5.258 1 89.19 3 GLY B C 1
ATOM 6259 O O . GLY B 1 3 ? -31.688 -28.203 -5.68 1 89.19 3 GLY B O 1
ATOM 6260 N N . TRP B 1 4 ? -29.594 -27.453 -5.973 1 93.69 4 TRP B N 1
ATOM 6261 C CA . TRP B 1 4 ? -29.625 -27.703 -7.41 1 93.69 4 TRP B CA 1
ATOM 6262 C C . TRP B 1 4 ? -28.422 -28.531 -7.844 1 93.69 4 TRP B C 1
ATOM 6264 O O . TRP B 1 4 ? -27.297 -28.312 -7.367 1 93.69 4 TRP B O 1
ATOM 6274 N N . TYR B 1 5 ? -28.641 -29.562 -8.711 1 95.06 5 TYR B N 1
ATOM 6275 C CA . TYR B 1 5 ? -27.578 -30.281 -9.414 1 95.06 5 TYR B CA 1
ATOM 6276 C C . TYR B 1 5 ? -27.438 -29.781 -10.852 1 95.06 5 TYR B C 1
ATOM 6278 O O . TYR B 1 5 ? -28.391 -29.25 -11.422 1 95.06 5 TYR B O 1
ATOM 6286 N N . LEU B 1 6 ? -26.328 -29.938 -11.414 1 96.25 6 LEU B N 1
ATOM 6287 C CA . LEU B 1 6 ? -26.062 -29.516 -12.789 1 96.25 6 LEU B CA 1
ATOM 6288 C C . LEU B 1 6 ? -26.172 -30.688 -13.75 1 96.25 6 LEU B C 1
ATOM 6290 O O . LEU B 1 6 ? -25.422 -31.656 -13.641 1 96.25 6 LEU B O 1
ATOM 6294 N N . GLN B 1 7 ? -27.047 -30.578 -14.703 1 96.38 7 GLN B N 1
ATOM 6295 C CA . GLN B 1 7 ? -27.297 -31.688 -15.609 1 96.38 7 GLN B CA 1
ATOM 6296 C C . GLN B 1 7 ? -26.656 -31.438 -16.969 1 96.38 7 GLN B C 1
ATOM 6298 O O . GLN B 1 7 ? -26.234 -32.375 -17.656 1 96.38 7 GLN B O 1
ATOM 6303 N N . LYS B 1 8 ? -26.781 -30.25 -17.312 1 96.12 8 LYS B N 1
ATOM 6304 C CA . LYS B 1 8 ? -26.266 -29.906 -18.641 1 96.12 8 LYS B CA 1
ATOM 6305 C C . LYS B 1 8 ? -25.719 -28.484 -18.656 1 96.12 8 LYS B C 1
ATOM 6307 O O . LYS B 1 8 ? -26.234 -27.609 -17.953 1 96.12 8 LYS B O 1
ATOM 6312 N N . ILE B 1 9 ? -24.609 -28.234 -19.453 1 96.69 9 ILE B N 1
ATOM 6313 C CA . ILE B 1 9 ? -24.078 -26.906 -19.734 1 96.69 9 ILE B CA 1
ATOM 6314 C C . ILE B 1 9 ? -24.031 -26.688 -21.25 1 96.69 9 ILE B C 1
ATOM 6316 O O . ILE B 1 9 ? -23.516 -27.547 -21.984 1 96.69 9 ILE B O 1
ATOM 6320 N N . SER B 1 10 ? -24.609 -25.688 -21.672 1 96.5 10 SER B N 1
ATOM 6321 C CA . SER B 1 10 ? -24.562 -25.297 -23.078 1 96.5 10 SER B CA 1
ATOM 6322 C C . SER B 1 10 ? -23.906 -23.938 -23.25 1 96.5 10 SER B C 1
ATOM 6324 O O . SER B 1 10 ? -24.312 -22.969 -22.594 1 96.5 10 SER B O 1
ATOM 6326 N N . ILE B 1 11 ? -22.875 -23.844 -24.125 1 96.56 11 ILE B N 1
ATOM 6327 C CA . ILE B 1 11 ? -22.125 -22.609 -24.281 1 96.56 11 ILE B CA 1
ATOM 6328 C C . ILE B 1 11 ? -21.984 -22.281 -25.766 1 96.56 11 ILE B C 1
ATOM 6330 O O . ILE B 1 11 ? -21.656 -23.141 -26.578 1 96.56 11 ILE B O 1
ATOM 6334 N N . GLU B 1 12 ? -22.25 -21.094 -26.125 1 95.19 12 GLU B N 1
ATOM 6335 C CA . GLU B 1 12 ? -22.047 -20.594 -27.484 1 95.19 12 GLU B CA 1
ATOM 6336 C C . GLU B 1 12 ? -21.484 -19.172 -27.453 1 95.19 12 GLU B C 1
ATOM 6338 O O . GLU B 1 12 ? -22.016 -18.297 -26.766 1 95.19 12 GLU B O 1
ATOM 6343 N N . GLY B 1 13 ? -20.359 -18.953 -28.203 1 95 13 GLY B N 1
ATOM 6344 C CA . GLY B 1 13 ? -19.844 -17.625 -28.453 1 95 13 GLY B CA 1
ATOM 6345 C C . GLY B 1 13 ? -19.234 -16.984 -27.219 1 95 13 GLY B C 1
ATOM 6346 O O . GLY B 1 13 ? -19.359 -15.781 -27 1 95 13 GLY B O 1
ATOM 6347 N N . PHE B 1 14 ? -18.672 -17.703 -26.391 1 95.38 14 PHE B N 1
ATOM 6348 C CA . PHE B 1 14 ? -18.125 -17.172 -25.141 1 95.38 14 PHE B CA 1
ATOM 6349 C C . PHE B 1 14 ? -16.672 -17.594 -24.953 1 95.38 14 PHE B C 1
ATOM 6351 O O . PHE B 1 14 ? -16.344 -18.781 -25.047 1 95.38 14 PHE B O 1
ATOM 6358 N N . ARG B 1 15 ? -15.773 -16.656 -24.703 1 93.62 15 ARG B N 1
ATOM 6359 C CA . ARG B 1 15 ? -14.352 -16.875 -24.469 1 93.62 15 ARG B CA 1
ATOM 6360 C C . ARG B 1 15 ? -13.727 -17.703 -25.594 1 93.62 15 ARG B C 1
ATOM 6362 O O . ARG B 1 15 ? -13.75 -17.312 -26.75 1 93.62 15 ARG B O 1
ATOM 6369 N N . GLY B 1 16 ? -13.234 -18.891 -25.297 1 89.88 16 GLY B N 1
ATOM 6370 C CA . GLY B 1 16 ? -12.578 -19.734 -26.281 1 89.88 16 GLY B CA 1
ATOM 6371 C C . GLY B 1 16 ? -13.531 -20.688 -26.984 1 89.88 16 GLY B C 1
ATOM 6372 O O . GLY B 1 16 ? -13.102 -21.562 -27.734 1 89.88 16 GLY B O 1
ATOM 6373 N N . ILE B 1 17 ? -14.812 -20.469 -26.766 1 92 17 ILE B N 1
ATOM 6374 C CA . ILE B 1 17 ? -15.82 -21.328 -27.375 1 92 17 ILE B CA 1
ATOM 6375 C C . ILE B 1 17 ? -16.594 -20.562 -28.438 1 92 17 ILE B C 1
ATOM 6377 O O . ILE B 1 17 ? -17.469 -19.75 -28.109 1 92 17 ILE B O 1
ATOM 6381 N N . ASN B 1 18 ? -16.312 -20.719 -29.656 1 89.06 18 ASN B N 1
ATOM 6382 C CA . ASN B 1 18 ? -17.031 -20.109 -30.766 1 89.06 18 ASN B CA 1
ATOM 6383 C C . ASN B 1 18 ? -18.359 -20.812 -31.062 1 89.06 18 ASN B C 1
ATOM 6385 O O . ASN B 1 18 ? -19.422 -20.281 -30.766 1 89.06 18 ASN B O 1
ATOM 6389 N N . ASN B 1 19 ? -18.406 -22.094 -31.375 1 87.44 19 ASN B N 1
ATOM 6390 C CA . ASN B 1 19 ? -19.516 -23.016 -31.625 1 87.44 19 ASN B CA 1
ATOM 6391 C C . ASN B 1 19 ? -20.734 -22.266 -32.188 1 87.44 19 ASN B C 1
ATOM 6393 O O . ASN B 1 19 ? -21.859 -22.453 -31.703 1 87.44 19 ASN B O 1
ATOM 6397 N N . GLU B 1 20 ? -20.531 -21.453 -33.25 1 84.31 20 GLU B N 1
ATOM 6398 C CA . GLU B 1 20 ? -21.578 -20.672 -33.875 1 84.31 20 GLU B CA 1
ATOM 6399 C C . GLU B 1 20 ? -22.672 -21.562 -34.469 1 84.31 20 GLU B C 1
ATOM 6401 O O . GLU B 1 20 ? -22.391 -22.391 -35.344 1 84.31 20 GLU B O 1
ATOM 6406 N N . GLY B 1 21 ? -23.844 -21.438 -33.969 1 81.75 21 GLY B N 1
ATOM 6407 C CA . GLY B 1 21 ? -24.984 -22.203 -34.469 1 81.75 21 GLY B CA 1
ATOM 6408 C C . GLY B 1 21 ? -25.016 -23.625 -33.938 1 81.75 21 GLY B C 1
ATOM 6409 O O . GLY B 1 21 ? -25.938 -24.391 -34.25 1 81.75 21 GLY B O 1
ATOM 6410 N N . ALA B 1 22 ? -24.016 -24.031 -33.281 1 83.25 22 ALA B N 1
ATOM 6411 C CA . ALA B 1 22 ? -23.906 -25.375 -32.688 1 83.25 22 ALA B CA 1
ATOM 6412 C C . ALA B 1 22 ? -23.234 -25.312 -31.328 1 83.25 22 ALA B C 1
ATOM 6414 O O . ALA B 1 22 ? -22.062 -25.656 -31.188 1 83.25 22 ALA B O 1
ATOM 6415 N N . PRO B 1 23 ? -24.031 -24.969 -30.375 1 90.94 23 PRO B N 1
ATOM 6416 C CA . PRO B 1 23 ? -23.453 -24.781 -29.047 1 90.94 23 PRO B CA 1
ATOM 6417 C C . PRO B 1 23 ? -22.766 -26.031 -28.516 1 90.94 23 PRO B C 1
ATOM 6419 O O . PRO B 1 23 ? -23.125 -27.141 -28.891 1 90.94 23 PRO B O 1
ATOM 6422 N N . LEU B 1 24 ? -21.656 -25.812 -27.703 1 90.5 24 LEU B N 1
ATOM 6423 C CA . LEU B 1 24 ? -21.047 -26.906 -26.938 1 90.5 24 LEU B CA 1
ATOM 6424 C C . LEU B 1 24 ? -21.969 -27.375 -25.828 1 90.5 24 LEU B C 1
ATOM 6426 O O . LEU B 1 24 ? -22.297 -26.594 -24.922 1 90.5 24 LEU B O 1
ATOM 6430 N N . VAL B 1 25 ? -22.422 -28.578 -25.938 1 92 25 VAL B N 1
ATOM 6431 C CA . VAL B 1 25 ? -23.328 -29.125 -24.938 1 92 25 VAL B CA 1
ATOM 6432 C C . VAL B 1 25 ? -22.625 -30.234 -24.156 1 92 25 VAL B C 1
ATOM 6434 O O . VAL B 1 25 ? -22.203 -31.219 -24.734 1 92 25 VAL B O 1
ATOM 6437 N N . LEU B 1 26 ? -22.484 -30.016 -22.906 1 93.44 26 LEU B N 1
ATOM 6438 C CA . LEU B 1 26 ? -21.891 -31 -22 1 93.44 26 LEU B CA 1
ATOM 6439 C C . LEU B 1 26 ? -22.953 -31.609 -21.094 1 93.44 26 LEU B C 1
ATOM 6441 O O . LEU B 1 26 ? -23.594 -30.891 -20.312 1 93.44 26 LEU B O 1
ATOM 6445 N N . LYS B 1 27 ? -23.141 -32.875 -21.234 1 91.94 27 LYS B N 1
ATOM 6446 C CA . LYS B 1 27 ? -24.078 -33.562 -20.359 1 91.94 27 LYS B CA 1
ATOM 6447 C C . LYS B 1 27 ? -23.391 -34.125 -19.125 1 91.94 27 LYS B C 1
ATOM 6449 O O . LYS B 1 27 ? -22.312 -34.719 -19.219 1 91.94 27 LYS B O 1
ATOM 6454 N N . LEU B 1 28 ? -23.984 -33.875 -18.016 1 95.06 28 LEU B N 1
ATOM 6455 C CA . LEU B 1 28 ? -23.406 -34.281 -16.734 1 95.06 28 LEU B CA 1
ATOM 6456 C C . LEU B 1 28 ? -24.359 -35.219 -16 1 95.06 28 LEU B C 1
ATOM 6458 O O . LEU B 1 28 ? -25.562 -35.25 -16.297 1 95.06 28 LEU B O 1
ATOM 6462 N N . LYS B 1 29 ? -23.781 -35.938 -15.133 1 91.69 29 LYS B N 1
ATOM 6463 C CA . LYS B 1 29 ? -24.562 -36.875 -14.328 1 91.69 29 LYS B CA 1
ATOM 6464 C C . LYS B 1 29 ? -24.438 -36.562 -12.844 1 91.69 29 LYS B C 1
ATOM 6466 O O . LYS B 1 29 ? -23.344 -36.594 -12.289 1 91.69 29 LYS B O 1
ATOM 6471 N N . PRO B 1 30 ? -25.547 -36.344 -12.164 1 91.75 30 PRO B N 1
ATOM 6472 C CA . PRO B 1 30 ? -25.5 -35.969 -10.742 1 91.75 30 PRO B CA 1
ATOM 6473 C C . PRO B 1 30 ? -25 -37.125 -9.859 1 91.75 30 PRO B C 1
ATOM 6475 O O . PRO B 1 30 ? -24.5 -36.875 -8.766 1 91.75 30 PRO B O 1
ATOM 6478 N N . ASP B 1 31 ? -25.125 -38.344 -10.352 1 89.69 31 ASP B N 1
ATOM 6479 C CA . ASP B 1 31 ? -24.781 -39.5 -9.516 1 89.69 31 ASP B CA 1
ATOM 6480 C C . ASP B 1 31 ? -23.469 -40.125 -9.969 1 89.69 31 ASP B C 1
ATOM 6482 O O . ASP B 1 31 ? -23.297 -41.344 -9.867 1 89.69 31 ASP B O 1
ATOM 6486 N N . CYS B 1 32 ? -22.656 -39.312 -10.562 1 89.25 32 CYS B N 1
ATOM 6487 C CA . CYS B 1 32 ? -21.312 -39.719 -10.977 1 89.25 32 CYS B CA 1
ATOM 6488 C C . CYS B 1 32 ? -20.297 -38.594 -10.75 1 89.25 32 CYS B C 1
ATOM 6490 O O . CYS B 1 32 ? -20.688 -37.438 -10.609 1 89.25 32 CYS B O 1
ATOM 6492 N N . VAL B 1 33 ? -19.125 -39 -10.586 1 90.44 33 VAL B N 1
ATOM 6493 C CA . VAL B 1 33 ? -18.047 -38.031 -10.688 1 90.44 33 VAL B CA 1
ATOM 6494 C C . VAL B 1 33 ? -17.766 -37.719 -12.156 1 90.44 33 VAL B C 1
ATOM 6496 O O . VAL B 1 33 ? -17.391 -38.594 -12.922 1 90.44 33 VAL B O 1
ATOM 6499 N N . ASN B 1 34 ? -18.062 -36.469 -12.508 1 91.25 34 ASN B N 1
ATOM 6500 C CA . ASN B 1 34 ? -17.922 -36.062 -13.906 1 91.25 34 ASN B CA 1
ATOM 6501 C C . ASN B 1 34 ? -16.516 -35.531 -14.188 1 91.25 34 ASN B C 1
ATOM 6503 O O . ASN B 1 34 ? -15.906 -34.875 -13.352 1 91.25 34 ASN B O 1
ATOM 6507 N N . SER B 1 35 ? -15.953 -35.875 -15.297 1 88 35 SER B N 1
ATOM 6508 C CA . SER B 1 35 ? -14.656 -35.375 -15.727 1 88 35 SER B CA 1
ATOM 6509 C C . SER B 1 35 ? -14.688 -34.938 -17.188 1 88 35 SER B C 1
ATOM 6511 O O . SER B 1 35 ? -15.312 -35.594 -18.031 1 88 35 SER B O 1
ATOM 6513 N N . ILE B 1 36 ? -14.172 -33.781 -17.438 1 87.62 36 ILE B N 1
ATOM 6514 C CA . ILE B 1 36 ? -14.016 -33.25 -18.781 1 87.62 36 ILE B CA 1
ATOM 6515 C C . ILE B 1 36 ? -12.531 -33.031 -19.078 1 87.62 36 ILE B C 1
ATOM 6517 O O . ILE B 1 36 ? -11.875 -32.25 -18.391 1 87.62 36 ILE B O 1
ATOM 6521 N N . SER B 1 37 ? -12.008 -33.719 -20 1 80.56 37 SER B N 1
ATOM 6522 C CA . SER B 1 37 ? -10.602 -33.594 -20.359 1 80.56 37 SER B CA 1
ATOM 6523 C C . SER B 1 37 ? -10.438 -32.906 -21.703 1 80.56 37 SER B C 1
ATOM 6525 O O . SER B 1 37 ? -11.234 -33.125 -22.625 1 80.56 37 SER B O 1
ATOM 6527 N N . ALA B 1 38 ? -9.562 -32 -21.812 1 75.69 38 ALA B N 1
ATOM 6528 C CA . ALA B 1 38 ? -9.211 -31.312 -23.047 1 75.69 38 ALA B CA 1
ATOM 6529 C C . ALA B 1 38 ? -7.73 -30.938 -23.062 1 75.69 38 ALA B C 1
ATOM 6531 O O . ALA B 1 38 ? -7.164 -30.578 -22.031 1 75.69 38 ALA B O 1
ATOM 6532 N N . PRO B 1 39 ? -7.094 -31.156 -24.25 1 68.81 39 PRO B N 1
ATOM 6533 C CA . PRO B 1 39 ? -5.727 -30.641 -24.359 1 68.81 39 PRO B CA 1
ATOM 6534 C C . PRO B 1 39 ? -5.648 -29.141 -24.094 1 68.81 39 PRO B C 1
ATOM 6536 O O . PRO B 1 39 ? -6.676 -28.453 -24.094 1 68.81 39 PRO B O 1
ATOM 6539 N N . ASN B 1 40 ? -4.469 -28.688 -23.938 1 71.81 40 ASN B N 1
ATOM 6540 C CA . ASN B 1 40 ? -4.273 -27.266 -23.656 1 71.81 40 ASN B CA 1
ATOM 6541 C C . ASN B 1 40 ? -4.723 -26.406 -24.828 1 71.81 40 ASN B C 1
ATOM 6543 O O . ASN B 1 40 ? -4.477 -26.734 -25.984 1 71.81 40 ASN B O 1
ATOM 6547 N N . GLY B 1 41 ? -5.445 -25.359 -24.484 1 73.88 41 GLY B N 1
ATOM 6548 C CA . GLY B 1 41 ? -5.82 -24.375 -25.484 1 73.88 41 GLY B CA 1
ATOM 6549 C C . GLY B 1 41 ? -7.145 -24.672 -26.156 1 73.88 41 GLY B C 1
ATOM 6550 O O . GLY B 1 41 ? -7.609 -23.906 -27 1 73.88 41 GLY B O 1
ATOM 6551 N N . VAL B 1 42 ? -7.75 -25.75 -25.766 1 71.88 42 VAL B N 1
ATOM 6552 C CA . VAL B 1 42 ? -8.969 -26.141 -26.453 1 71.88 42 VAL B CA 1
ATOM 6553 C C . VAL B 1 42 ? -10.172 -25.422 -25.859 1 71.88 42 VAL B C 1
ATOM 6555 O O . VAL B 1 42 ? -11.164 -25.172 -26.547 1 71.88 42 VAL B O 1
ATOM 6558 N N . GLY B 1 43 ? -10.07 -25.078 -24.516 1 80.31 43 GLY B N 1
ATOM 6559 C CA . GLY B 1 43 ? -11.188 -24.312 -24 1 80.31 43 GLY B CA 1
ATOM 6560 C C . GLY B 1 43 ? -11.664 -24.797 -22.641 1 80.31 43 GLY B C 1
ATOM 6561 O O . GLY B 1 43 ? -12.75 -24.438 -22.188 1 80.31 43 GLY B O 1
ATOM 6562 N N . LYS B 1 44 ? -11.008 -25.641 -22.047 1 85.06 44 LYS B N 1
ATOM 6563 C CA . LYS B 1 44 ? -11.383 -26.141 -20.734 1 85.06 44 LYS B CA 1
ATOM 6564 C C . LYS B 1 44 ? -11.648 -25 -19.75 1 85.06 44 LYS B C 1
ATOM 6566 O O . LYS B 1 44 ? -12.688 -24.969 -19.094 1 85.06 44 LYS B O 1
ATOM 6571 N N . THR B 1 45 ? -10.734 -24.094 -19.734 1 87.38 45 THR B N 1
ATOM 6572 C CA . THR B 1 45 ? -10.875 -22.969 -18.828 1 87.38 45 THR B CA 1
ATOM 6573 C C . THR B 1 45 ? -12.031 -22.062 -19.234 1 87.38 45 THR B C 1
ATOM 6575 O O . THR B 1 45 ? -12.664 -21.438 -18.391 1 87.38 45 THR B O 1
ATOM 6578 N N . SER B 1 46 ? -12.312 -22.047 -20.484 1 92.19 46 SER B N 1
ATOM 6579 C CA . SER B 1 46 ? -13.438 -21.25 -20.969 1 92.19 46 SER B CA 1
ATOM 6580 C C . SER B 1 46 ? -14.766 -21.797 -20.453 1 92.19 46 SER B C 1
ATOM 6582 O O . SER B 1 46 ? -15.711 -21.047 -20.234 1 92.19 46 SER B O 1
ATOM 6584 N N . ILE B 1 47 ? -14.805 -23.125 -20.297 1 93.75 47 ILE B N 1
ATOM 6585 C CA . ILE B 1 47 ? -15.992 -23.719 -19.703 1 93.75 47 ILE B CA 1
ATOM 6586 C C . ILE B 1 47 ? -16.156 -23.234 -18.266 1 93.75 47 ILE B C 1
ATOM 6588 O O . ILE B 1 47 ? -17.25 -22.828 -17.859 1 93.75 47 ILE B O 1
ATOM 6592 N N . PHE B 1 48 ? -15.133 -23.297 -17.547 1 94.06 48 PHE B N 1
ATOM 6593 C CA . PHE B 1 48 ? -15.125 -22.797 -16.188 1 94.06 48 PHE B CA 1
ATOM 6594 C C . PHE B 1 48 ? -15.555 -21.344 -16.141 1 94.06 48 PHE B C 1
ATOM 6596 O O . PHE B 1 48 ? -16.422 -20.969 -15.344 1 94.06 48 PHE B O 1
ATOM 6603 N N . ASP B 1 49 ? -14.992 -20.484 -17.016 1 94.81 49 ASP B N 1
ATOM 6604 C CA . ASP B 1 49 ? -15.297 -19.062 -17.062 1 94.81 49 ASP B CA 1
ATOM 6605 C C . ASP B 1 49 ? -16.766 -18.828 -17.391 1 94.81 49 ASP B C 1
ATOM 6607 O O . ASP B 1 49 ? -17.375 -17.875 -16.891 1 94.81 49 ASP B O 1
ATOM 6611 N N . ALA B 1 50 ? -17.234 -19.641 -18.234 1 96.5 50 ALA B N 1
ATOM 6612 C CA . ALA B 1 50 ? -18.625 -19.5 -18.641 1 96.5 50 ALA B CA 1
ATOM 6613 C C . ALA B 1 50 ? -19.562 -19.703 -17.453 1 96.5 50 ALA B C 1
ATOM 6615 O O . ALA B 1 50 ? -20.5 -18.938 -17.25 1 96.5 50 ALA B O 1
ATOM 6616 N N . VAL B 1 51 ? -19.281 -20.703 -16.703 1 96.56 51 VAL B N 1
ATOM 6617 C CA . VAL B 1 51 ? -20.125 -21 -15.547 1 96.56 51 VAL B CA 1
ATOM 6618 C C . VAL B 1 51 ? -19.953 -19.906 -14.492 1 96.56 51 VAL B C 1
ATOM 6620 O O . VAL B 1 51 ? -20.938 -19.469 -13.883 1 96.56 51 VAL B O 1
ATOM 6623 N N . VAL B 1 52 ? -18.797 -19.484 -14.297 1 95.06 52 VAL B N 1
ATOM 6624 C CA . VAL B 1 52 ? -18.531 -18.406 -13.352 1 95.06 52 VAL B CA 1
ATOM 6625 C C . VAL B 1 52 ? -19.328 -17.172 -13.742 1 95.06 52 VAL B C 1
ATOM 6627 O O . VAL B 1 52 ? -19.984 -16.562 -12.898 1 95.06 52 VAL B O 1
ATOM 6630 N N . TYR B 1 53 ? -19.266 -16.844 -15.016 1 96.12 53 TYR B N 1
ATOM 6631 C CA . TYR B 1 53 ? -19.984 -15.672 -15.484 1 96.12 53 TYR B CA 1
ATOM 6632 C C . TYR B 1 53 ? -21.484 -15.844 -15.312 1 96.12 53 TYR B C 1
ATOM 6634 O O . TYR B 1 53 ? -22.188 -14.906 -14.898 1 96.12 53 TYR B O 1
ATOM 6642 N N . ALA B 1 54 ? -21.922 -16.969 -15.672 1 97.38 54 ALA B N 1
ATOM 6643 C CA . ALA B 1 54 ? -23.359 -17.234 -15.555 1 97.38 54 ALA B CA 1
ATOM 6644 C C . ALA B 1 54 ? -23.828 -17.031 -14.117 1 97.38 54 ALA B C 1
ATOM 6646 O O . ALA B 1 54 ? -24.859 -16.375 -13.883 1 97.38 54 ALA B O 1
ATOM 6647 N N . ILE B 1 55 ? -23.109 -17.469 -13.219 1 95.38 55 ILE B N 1
ATOM 6648 C CA . ILE B 1 55 ? -23.531 -17.469 -11.82 1 95.38 55 ILE B CA 1
ATOM 6649 C C . ILE B 1 55 ? -23.25 -16.109 -11.203 1 95.38 55 ILE B C 1
ATOM 6651 O O . ILE B 1 55 ? -24.125 -15.539 -10.523 1 95.38 55 ILE B O 1
ATOM 6655 N N . THR B 1 56 ? -22.141 -15.531 -11.445 1 92.94 56 THR B N 1
ATOM 6656 C CA . THR B 1 56 ? -21.719 -14.352 -10.695 1 92.94 56 THR B CA 1
ATOM 6657 C C . THR B 1 56 ? -21.938 -13.078 -11.516 1 92.94 56 THR B C 1
ATOM 6659 O O . THR B 1 56 ? -22.016 -11.984 -10.961 1 92.94 56 THR B O 1
ATOM 6662 N N . GLY B 1 57 ? -21.828 -13.18 -12.781 1 94.31 57 GLY B N 1
ATOM 6663 C CA . GLY B 1 57 ? -21.969 -12.023 -13.656 1 94.31 57 GLY B CA 1
ATOM 6664 C C . GLY B 1 57 ? -20.641 -11.383 -14.016 1 94.31 57 GLY B C 1
ATOM 6665 O O . GLY B 1 57 ? -20.594 -10.414 -14.766 1 94.31 57 GLY B O 1
ATOM 6666 N N . ARG B 1 58 ? -19.609 -11.938 -13.531 1 93.69 58 ARG B N 1
ATOM 6667 C CA . ARG B 1 58 ? -18.297 -11.359 -13.82 1 93.69 58 ARG B CA 1
ATOM 6668 C C . ARG B 1 58 ? -17.25 -12.453 -14.008 1 93.69 58 ARG B C 1
ATOM 6670 O O . ARG B 1 58 ? -17.422 -13.57 -13.5 1 93.69 58 ARG B O 1
ATOM 6677 N N . VAL B 1 59 ? -16.297 -12.203 -14.781 1 94 59 VAL B N 1
ATOM 6678 C CA . VAL B 1 59 ? -15.102 -13.023 -14.898 1 94 59 VAL B CA 1
ATOM 6679 C C . VAL B 1 59 ? -13.906 -12.281 -14.297 1 94 59 VAL B C 1
ATOM 6681 O O . VAL B 1 59 ? -13.289 -11.445 -14.961 1 94 59 VAL B O 1
ATOM 6684 N N . PRO B 1 60 ? -13.555 -12.602 -13.062 1 88.5 60 PRO B N 1
ATOM 6685 C CA . PRO B 1 60 ? -12.539 -11.836 -12.344 1 88.5 60 PRO B CA 1
ATOM 6686 C C . PRO B 1 60 ? -11.211 -11.758 -13.102 1 88.5 60 PRO B C 1
ATOM 6688 O O . PRO B 1 60 ? -10.57 -10.711 -13.117 1 88.5 60 PRO B O 1
ATOM 6691 N N . LYS B 1 61 ? -10.758 -12.781 -13.75 1 87.56 61 LYS B N 1
ATOM 6692 C CA . LYS B 1 61 ? -9.492 -12.812 -14.469 1 87.56 61 LYS B CA 1
ATOM 6693 C C . LYS B 1 61 ? -9.445 -11.742 -15.555 1 87.56 61 LYS B C 1
ATOM 6695 O O . LYS B 1 61 ? -8.367 -11.273 -15.93 1 87.56 61 LYS B O 1
ATOM 6700 N N . LEU B 1 62 ? -10.594 -11.336 -16.047 1 92.25 62 LEU B N 1
ATOM 6701 C CA . LEU B 1 62 ? -10.68 -10.312 -17.078 1 92.25 62 LEU B CA 1
ATOM 6702 C C . LEU B 1 62 ? -10.914 -8.938 -16.469 1 92.25 62 LEU B C 1
ATOM 6704 O O . LEU B 1 62 ? -10.258 -7.961 -16.844 1 92.25 62 LEU B O 1
ATOM 6708 N N . ASP B 1 63 ? -11.844 -8.859 -15.508 1 92.12 63 ASP B N 1
ATOM 6709 C CA . ASP B 1 63 ? -12.25 -7.582 -14.914 1 92.12 63 ASP B CA 1
ATOM 6710 C C . ASP B 1 63 ? -11.125 -6.992 -14.07 1 92.12 63 ASP B C 1
ATOM 6712 O O . ASP B 1 63 ? -11.055 -5.777 -13.875 1 92.12 63 ASP B O 1
ATOM 6716 N N . ASP B 1 64 ? -10.289 -7.852 -13.578 1 87.44 64 ASP B N 1
ATOM 6717 C CA . ASP B 1 64 ? -9.25 -7.375 -12.664 1 87.44 64 ASP B CA 1
ATOM 6718 C C . ASP B 1 64 ? -7.992 -6.965 -13.438 1 87.44 64 ASP B C 1
ATOM 6720 O O . ASP B 1 64 ? -7.027 -6.477 -12.844 1 87.44 64 ASP B O 1
ATOM 6724 N N . LEU B 1 65 ? -7.961 -7.164 -14.727 1 87.5 65 LEU B N 1
ATOM 6725 C CA . LEU B 1 65 ? -6.848 -6.695 -15.547 1 87.5 65 LEU B CA 1
ATOM 6726 C C . LEU B 1 65 ? -6.789 -5.172 -15.562 1 87.5 65 LEU B C 1
ATOM 6728 O O . LEU B 1 65 ? -7.812 -4.508 -15.391 1 87.5 65 LEU B O 1
ATOM 6732 N N . PRO B 1 66 ? -5.57 -4.637 -15.758 1 83.62 66 PRO B N 1
ATOM 6733 C CA . PRO B 1 66 ? -5.473 -3.184 -15.898 1 83.62 66 PRO B CA 1
ATOM 6734 C C . PRO B 1 66 ? -6.34 -2.646 -17.031 1 83.62 66 PRO B C 1
ATOM 6736 O O . PRO B 1 66 ? -6.547 -3.336 -18.047 1 83.62 66 PRO B O 1
ATOM 6739 N N . ALA B 1 67 ? -6.785 -1.408 -16.906 1 83 67 ALA B N 1
ATOM 6740 C CA . ALA B 1 67 ? -7.703 -0.783 -17.859 1 83 67 ALA B CA 1
ATOM 6741 C C . ALA B 1 67 ? -7.121 -0.79 -19.266 1 83 67 ALA B C 1
ATOM 6743 O O . ALA B 1 67 ? -7.855 -0.938 -20.25 1 83 67 ALA B O 1
ATOM 6744 N N . ALA B 1 68 ? -5.863 -0.751 -19.375 1 80.19 68 ALA B N 1
ATOM 6745 C CA . ALA B 1 68 ? -5.199 -0.67 -20.672 1 80.19 68 ALA B CA 1
ATOM 6746 C C . ALA B 1 68 ? -5.383 -1.961 -21.469 1 80.19 68 ALA B C 1
ATOM 6748 O O . ALA B 1 68 ? -5.324 -1.954 -22.703 1 80.19 68 ALA B O 1
ATOM 6749 N N . GLU B 1 69 ? -5.707 -3.062 -20.766 1 84.88 69 GLU B N 1
ATOM 6750 C CA . GLU B 1 69 ? -5.852 -4.367 -21.406 1 84.88 69 GLU B CA 1
ATOM 6751 C C . GLU B 1 69 ? -7.281 -4.59 -21.891 1 84.88 69 GLU B C 1
ATOM 6753 O O . GLU B 1 69 ? -7.551 -5.523 -22.641 1 84.88 69 GLU B O 1
ATOM 6758 N N . LYS B 1 70 ? -8.242 -3.656 -21.562 1 85.88 70 LYS B N 1
ATOM 6759 C CA . LYS B 1 70 ? -9.641 -3.73 -22 1 85.88 70 LYS B CA 1
ATOM 6760 C C . LYS B 1 70 ? -10.219 -5.121 -21.734 1 85.88 70 LYS B C 1
ATOM 6762 O O . LYS B 1 70 ? -10.773 -5.742 -22.641 1 85.88 70 LYS B O 1
ATOM 6767 N N . GLY B 1 71 ? -10.062 -5.703 -20.484 1 89.12 71 GLY B N 1
ATOM 6768 C CA . GLY B 1 71 ? -10.484 -7.035 -20.078 1 89.12 71 GLY B CA 1
ATOM 6769 C C . GLY B 1 71 ? -11.906 -7.367 -20.469 1 89.12 71 GLY B C 1
ATOM 6770 O O . GLY B 1 71 ? -12.164 -8.438 -21.031 1 89.12 71 GLY B O 1
ATOM 6771 N N . PRO B 1 72 ? -12.836 -6.441 -20.312 1 89.88 72 PRO B N 1
ATOM 6772 C CA . PRO B 1 72 ? -14.242 -6.719 -20.609 1 89.88 72 PRO B CA 1
ATOM 6773 C C . PRO B 1 72 ? -14.492 -6.996 -22.094 1 89.88 72 PRO B C 1
ATOM 6775 O O . PRO B 1 72 ? -15.516 -7.574 -22.453 1 89.88 72 PRO B O 1
ATOM 6778 N N . SER B 1 73 ? -13.594 -6.668 -22.922 1 90.38 73 SER B N 1
ATOM 6779 C CA . SER B 1 73 ? -13.766 -6.875 -24.359 1 90.38 73 SER B CA 1
ATOM 6780 C C . SER B 1 73 ? -13.5 -8.328 -24.75 1 90.38 73 SER B C 1
ATOM 6782 O O . SER B 1 73 ? -13.68 -8.711 -25.906 1 90.38 73 SER B O 1
ATOM 6784 N N . TYR B 1 74 ? -13.125 -9.125 -23.781 1 92.69 74 TYR B N 1
ATOM 6785 C CA . TYR B 1 74 ? -12.711 -10.484 -24.109 1 92.69 74 TYR B CA 1
ATOM 6786 C C . TYR B 1 74 ? -13.68 -11.508 -23.531 1 92.69 74 TYR B C 1
ATOM 6788 O O . TYR B 1 74 ? -13.352 -12.695 -23.453 1 92.69 74 TYR B O 1
ATOM 6796 N N . TYR B 1 75 ? -14.812 -11.078 -23.156 1 94.81 75 TYR B N 1
ATOM 6797 C CA . TYR B 1 75 ? -15.82 -12.008 -22.656 1 94.81 75 TYR B CA 1
ATOM 6798 C C . TYR B 1 75 ? -16.344 -12.898 -23.781 1 94.81 75 TYR B C 1
ATOM 6800 O O . TYR B 1 75 ? -16.5 -14.109 -23.609 1 94.81 75 TYR B O 1
ATOM 6808 N N . LEU B 1 76 ? -16.609 -12.234 -24.922 1 94.44 76 LEU B N 1
ATOM 6809 C CA . LEU B 1 76 ? -17.172 -12.945 -26.078 1 94.44 76 LEU B CA 1
ATOM 6810 C C . LEU B 1 76 ? -16.062 -13.5 -26.969 1 94.44 76 LEU B C 1
ATOM 6812 O O . LEU B 1 76 ? -14.961 -12.945 -27.016 1 94.44 76 LEU B O 1
ATOM 6816 N N . ASN B 1 77 ? -16.375 -14.672 -27.5 1 92.44 77 ASN B N 1
ATOM 6817 C CA . ASN B 1 77 ? -15.438 -15.203 -28.484 1 92.44 77 ASN B CA 1
ATOM 6818 C C . ASN B 1 77 ? -15.242 -14.242 -29.656 1 92.44 77 ASN B C 1
ATOM 6820 O O . ASN B 1 77 ? -16.203 -13.797 -30.266 1 92.44 77 ASN B O 1
ATOM 6824 N N . ARG B 1 78 ? -14.062 -13.961 -29.953 1 88.94 78 ARG B N 1
ATOM 6825 C CA . ARG B 1 78 ? -13.742 -12.914 -30.922 1 88.94 78 ARG B CA 1
ATOM 6826 C C . ARG B 1 78 ? -13.93 -13.414 -32.344 1 88.94 78 ARG B C 1
ATOM 6828 O O . ARG B 1 78 ? -14.016 -12.617 -33.281 1 88.94 78 ARG B O 1
ATOM 6835 N N . PHE B 1 79 ? -14.023 -14.656 -32.5 1 87.31 79 PHE B N 1
ATOM 6836 C CA . PHE B 1 79 ? -14.188 -15.227 -33.844 1 87.31 79 PHE B CA 1
ATOM 6837 C C . PHE B 1 79 ? -15.656 -15.492 -34.125 1 87.31 79 PHE B C 1
ATOM 6839 O O . PHE B 1 79 ? -16 -15.859 -35.25 1 87.31 79 PHE B O 1
ATOM 6846 N N . HIS B 1 80 ? -16.5 -15.406 -33.094 1 89.31 80 HIS B N 1
ATOM 6847 C CA . HIS B 1 80 ? -17.938 -15.617 -33.281 1 89.31 80 HIS B CA 1
ATOM 6848 C C . HIS B 1 80 ? -18.594 -14.445 -34 1 89.31 80 HIS B C 1
ATOM 6850 O O . HIS B 1 80 ? -18.469 -13.297 -33.562 1 89.31 80 HIS B O 1
ATOM 6856 N N . ALA B 1 81 ? -19.344 -14.617 -35.031 1 86.56 81 ALA B N 1
ATOM 6857 C CA . ALA B 1 81 ? -19.891 -13.555 -35.875 1 86.56 81 ALA B CA 1
ATOM 6858 C C . ALA B 1 81 ? -21.109 -12.914 -35.219 1 86.56 81 ALA B C 1
ATOM 6860 O O . ALA B 1 81 ? -21.406 -11.742 -35.469 1 86.56 81 ALA B O 1
ATOM 6861 N N . GLY B 1 82 ? -21.844 -13.516 -34.438 1 86.62 82 GLY B N 1
ATOM 6862 C CA . GLY B 1 82 ? -23.094 -13.031 -33.875 1 86.62 82 GLY B CA 1
ATOM 6863 C C . GLY B 1 82 ? -22.875 -11.992 -32.781 1 86.62 82 GLY B C 1
ATOM 6864 O O . GLY B 1 82 ? -23.797 -11.234 -32.469 1 86.62 82 GLY B O 1
ATOM 6865 N N . GLY B 1 83 ? -21.703 -11.945 -32.188 1 88.19 83 GLY B N 1
ATOM 6866 C CA . GLY B 1 83 ? -21.406 -10.992 -31.125 1 88.19 83 GLY B CA 1
ATOM 6867 C C . GLY B 1 83 ? -22.203 -11.219 -29.859 1 88.19 83 GLY B C 1
ATOM 6868 O O . GLY B 1 83 ? -22.531 -10.266 -29.156 1 88.19 83 GLY B O 1
ATOM 6869 N N . VAL B 1 84 ? -22.766 -12.367 -29.734 1 93.5 84 VAL B N 1
ATOM 6870 C CA . VAL B 1 84 ? -23.531 -12.703 -28.531 1 93.5 84 VAL B CA 1
ATOM 6871 C C . VAL B 1 84 ? -23.016 -14.016 -27.938 1 93.5 84 VAL B C 1
ATOM 6873 O O . VAL B 1 84 ? -22.688 -14.953 -28.672 1 93.5 84 VAL B O 1
ATOM 6876 N N . GLY B 1 85 ? -22.766 -13.961 -26.656 1 96.12 85 GLY B N 1
ATOM 6877 C CA . GLY B 1 85 ? -22.469 -15.172 -25.906 1 96.12 85 GLY B CA 1
ATOM 6878 C C . GLY B 1 85 ? -23.656 -15.727 -25.156 1 96.12 85 GLY B C 1
ATOM 6879 O O . GLY B 1 85 ? -24.406 -14.977 -24.531 1 96.12 85 GLY B O 1
ATOM 6880 N N . THR B 1 86 ? -23.922 -17.016 -25.312 1 97.31 86 THR B N 1
ATOM 6881 C CA . THR B 1 86 ? -25.047 -17.656 -24.641 1 97.31 86 THR B CA 1
ATOM 6882 C C . THR B 1 86 ? -24.594 -18.828 -23.797 1 97.31 86 THR B C 1
ATOM 6884 O O . THR B 1 86 ? -23.875 -19.703 -24.297 1 97.31 86 THR B O 1
ATOM 6887 N N . ILE B 1 87 ? -24.938 -18.844 -22.531 1 98.25 87 ILE B N 1
ATOM 6888 C CA . ILE B 1 87 ? -24.656 -19.922 -21.594 1 98.25 87 ILE B CA 1
ATOM 6889 C C . ILE B 1 87 ? -25.953 -20.438 -20.984 1 98.25 87 ILE B C 1
ATOM 6891 O O . ILE B 1 87 ? -26.719 -19.656 -20.406 1 98.25 87 ILE B O 1
ATOM 6895 N N . THR B 1 88 ? -26.234 -21.688 -21.109 1 98.12 88 THR B N 1
ATOM 6896 C CA . THR B 1 88 ? -27.422 -22.281 -20.5 1 98.12 88 THR B CA 1
ATOM 6897 C C . THR B 1 88 ? -27.031 -23.359 -19.5 1 98.12 88 THR B C 1
ATOM 6899 O O . THR B 1 88 ? -26.297 -24.281 -19.828 1 98.12 88 THR B O 1
ATOM 6902 N N . LEU B 1 89 ? -27.484 -23.203 -18.344 1 97.94 89 LEU B N 1
ATOM 6903 C CA . LEU B 1 89 ? -27.312 -24.203 -17.297 1 97.94 89 LEU B CA 1
ATOM 6904 C C . LEU B 1 89 ? -28.625 -24.953 -17.062 1 97.94 89 LEU B C 1
ATOM 6906 O O . LEU B 1 89 ? -29.641 -24.344 -16.719 1 97.94 89 LEU B O 1
ATOM 6910 N N . THR B 1 90 ? -28.609 -26.219 -17.281 1 97.81 90 THR B N 1
ATOM 6911 C CA . THR B 1 90 ? -29.75 -27.062 -16.938 1 97.81 90 THR B CA 1
ATOM 6912 C C . THR B 1 90 ? -29.578 -27.656 -15.547 1 97.81 90 THR B C 1
ATOM 6914 O O . THR B 1 90 ? -28.656 -28.438 -15.305 1 97.81 90 THR B O 1
ATOM 6917 N N . LEU B 1 91 ? -30.516 -27.328 -14.688 1 96.75 91 LEU B N 1
ATOM 6918 C CA . LEU B 1 91 ? -30.391 -27.672 -13.273 1 96.75 91 LEU B CA 1
ATOM 6919 C C . LEU B 1 91 ? -31.516 -28.609 -12.836 1 96.75 91 LEU B C 1
ATOM 6921 O O . LEU B 1 91 ? -32.656 -28.453 -13.273 1 96.75 91 LEU B O 1
ATOM 6925 N N . ALA B 1 92 ? -31.156 -29.547 -12.062 1 95 92 ALA B N 1
ATOM 6926 C CA . ALA B 1 92 ? -32.125 -30.453 -11.461 1 95 92 ALA B CA 1
ATOM 6927 C C . ALA B 1 92 ? -32.25 -30.203 -9.961 1 95 92 ALA B C 1
ATOM 6929 O O . ALA B 1 92 ? -31.25 -30.203 -9.234 1 95 92 ALA B O 1
ATOM 6930 N N . PRO B 1 93 ? -33.5 -29.953 -9.492 1 92.06 93 PRO B N 1
ATOM 6931 C CA . PRO B 1 93 ? -33.656 -29.766 -8.055 1 92.06 93 PRO B CA 1
ATOM 6932 C C . PRO B 1 93 ? -33.312 -31.016 -7.246 1 92.06 93 PRO B C 1
ATOM 6934 O O . PRO B 1 93 ? -33.688 -32.125 -7.637 1 92.06 93 PRO B O 1
ATOM 6937 N N . ALA B 1 94 ? -32.594 -30.859 -6.164 1 89 94 ALA B N 1
ATOM 6938 C CA . ALA B 1 94 ? -32.188 -31.969 -5.312 1 89 94 ALA B CA 1
ATOM 6939 C C . ALA B 1 94 ? -33.406 -32.656 -4.699 1 89 94 ALA B C 1
ATOM 6941 O O . ALA B 1 94 ? -33.344 -33.875 -4.426 1 89 94 ALA B O 1
ATOM 6942 N N . GLY B 1 95 ? -34.469 -31.922 -4.391 1 85.56 95 GLY B N 1
ATOM 6943 C CA . GLY B 1 95 ? -35.656 -32.5 -3.797 1 85.56 95 GLY B CA 1
ATOM 6944 C C . GLY B 1 95 ? -36.531 -33.188 -4.805 1 85.56 95 GLY B C 1
ATOM 6945 O O . GLY B 1 95 ? -37.625 -33.688 -4.453 1 85.56 95 GLY B O 1
ATOM 6946 N N . GLY B 1 96 ? -36.156 -33.25 -5.953 1 86.5 96 GLY B N 1
ATOM 6947 C CA . GLY B 1 96 ? -36.969 -33.875 -6.988 1 86.5 96 GLY B CA 1
ATOM 6948 C C . GLY B 1 96 ? -37.812 -32.844 -7.766 1 86.5 96 GLY B C 1
ATOM 6949 O O . GLY B 1 96 ? -38.062 -31.75 -7.289 1 86.5 96 GLY B O 1
ATOM 6950 N N . GLY B 1 97 ? -38.094 -33.156 -9.039 1 86.88 97 GLY B N 1
ATOM 6951 C CA . GLY B 1 97 ? -38.906 -32.281 -9.867 1 86.88 97 GLY B CA 1
ATOM 6952 C C . GLY B 1 97 ? -38.344 -32.125 -11.281 1 86.88 97 GLY B C 1
ATOM 6953 O O . GLY B 1 97 ? -37.469 -32.875 -11.68 1 86.88 97 GLY B O 1
ATOM 6954 N N . ALA B 1 98 ? -38.969 -31.141 -11.938 1 91 98 ALA B N 1
ATOM 6955 C CA . ALA B 1 98 ? -38.594 -30.938 -13.336 1 91 98 ALA B CA 1
ATOM 6956 C C . ALA B 1 98 ? -37.312 -30.125 -13.453 1 91 98 ALA B C 1
ATOM 6958 O O . ALA B 1 98 ? -37.031 -29.25 -12.617 1 91 98 ALA B O 1
ATOM 6959 N N . GLU B 1 99 ? -36.562 -30.422 -14.406 1 94.62 99 GLU B N 1
ATOM 6960 C CA . GLU B 1 99 ? -35.375 -29.641 -14.695 1 94.62 99 GLU B CA 1
ATOM 6961 C C . GLU B 1 99 ? -35.688 -28.203 -15.078 1 94.62 99 GLU B C 1
ATOM 6963 O O . GLU B 1 99 ? -36.781 -27.938 -15.617 1 94.62 99 GLU B O 1
ATOM 6968 N N . VAL B 1 100 ? -34.844 -27.328 -14.703 1 95.88 100 VAL B N 1
ATOM 6969 C CA . VAL B 1 100 ? -35 -25.906 -15.016 1 95.88 100 VAL B CA 1
ATOM 6970 C C . VAL B 1 100 ? -33.812 -25.438 -15.844 1 95.88 100 VAL B C 1
ATOM 6972 O O . VAL B 1 100 ? -32.656 -25.703 -15.508 1 95.88 100 VAL B O 1
ATOM 6975 N N . ASP B 1 101 ? -34.094 -24.781 -16.922 1 97.56 101 ASP B N 1
ATOM 6976 C CA . ASP B 1 101 ? -33.062 -24.141 -17.734 1 97.56 101 ASP B CA 1
ATOM 6977 C C . ASP B 1 101 ? -32.906 -22.672 -17.375 1 97.56 101 ASP B C 1
ATOM 6979 O O . ASP B 1 101 ? -33.906 -21.938 -17.328 1 97.56 101 ASP B O 1
ATOM 6983 N N . VAL B 1 102 ? -31.766 -22.297 -17.031 1 97.94 102 VAL B N 1
ATOM 6984 C CA . VAL B 1 102 ? -31.422 -20.891 -16.844 1 97.94 102 VAL B CA 1
ATOM 6985 C C . VAL B 1 102 ? -30.438 -20.453 -17.938 1 97.94 102 VAL B C 1
ATOM 6987 O O . VAL B 1 102 ? -29.328 -20.969 -18.031 1 97.94 102 VAL B O 1
ATOM 6990 N N . THR B 1 103 ? -30.828 -19.516 -18.734 1 98.12 103 THR B N 1
ATOM 6991 C CA . THR B 1 103 ? -30.016 -19.047 -19.859 1 98.12 103 THR B CA 1
ATOM 6992 C C . THR B 1 103 ? -29.516 -17.625 -19.609 1 98.12 103 THR B C 1
ATOM 6994 O O . THR B 1 103 ? -30.312 -16.734 -19.312 1 98.12 103 THR B O 1
ATOM 6997 N N . VAL B 1 104 ? -28.25 -17.453 -19.656 1 98.12 104 VAL B N 1
ATOM 6998 C CA . VAL B 1 104 ? -27.609 -16.141 -19.516 1 98.12 104 VAL B CA 1
ATOM 6999 C C . VAL B 1 104 ? -27.016 -15.711 -20.859 1 98.12 104 VAL B C 1
ATOM 7001 O O . VAL B 1 104 ? -26.281 -16.469 -21.484 1 98.12 104 VAL B O 1
ATOM 7004 N N . ARG B 1 105 ? -27.391 -14.508 -21.297 1 97.56 105 ARG B N 1
ATOM 7005 C CA . ARG B 1 105 ? -26.875 -13.969 -22.562 1 97.56 105 ARG B CA 1
ATOM 7006 C C . ARG B 1 105 ? -26.125 -12.656 -22.328 1 97.56 105 ARG B C 1
ATOM 7008 O O . ARG B 1 105 ? -26.516 -11.867 -21.469 1 97.56 105 ARG B O 1
ATOM 7015 N N . ARG B 1 106 ? -25 -12.562 -23 1 96.31 106 ARG B N 1
ATOM 7016 C CA . ARG B 1 106 ? -24.25 -11.312 -23.016 1 96.31 106 ARG B CA 1
ATOM 7017 C C . ARG B 1 106 ? -24.109 -10.781 -24.438 1 96.31 106 ARG B C 1
ATOM 7019 O O . ARG B 1 106 ? -23.719 -11.523 -25.344 1 96.31 106 ARG B O 1
ATOM 7026 N N . ASN B 1 107 ? -24.406 -9.523 -24.609 1 94.06 107 ASN B N 1
ATOM 7027 C CA . ASN B 1 107 ? -24.25 -8.938 -25.938 1 94.06 107 ASN B CA 1
ATOM 7028 C C . ASN B 1 107 ? -22.938 -8.172 -26.062 1 94.06 107 ASN B C 1
ATOM 7030 O O . ASN B 1 107 ? -22.172 -8.078 -25.109 1 94.06 107 ASN B O 1
ATOM 7034 N N . GLY B 1 108 ? -22.641 -7.727 -27.25 1 90.5 108 GLY B N 1
ATOM 7035 C CA . GLY B 1 108 ? -21.375 -7.062 -27.562 1 90.5 108 GLY B CA 1
ATOM 7036 C C . GLY B 1 108 ? -21.156 -5.805 -26.734 1 90.5 108 GLY B C 1
ATOM 7037 O O . GLY B 1 108 ? -20.016 -5.434 -26.469 1 90.5 108 GLY B O 1
ATOM 7038 N N . ALA B 1 109 ? -22.172 -5.137 -26.266 1 90.19 109 ALA B N 1
ATOM 7039 C CA . ALA B 1 109 ? -22.078 -3.908 -25.484 1 90.19 109 ALA B CA 1
ATOM 7040 C C . ALA B 1 109 ? -21.906 -4.211 -24 1 90.19 109 ALA B C 1
ATOM 7042 O O . ALA B 1 109 ? -21.719 -3.301 -23.188 1 90.19 109 ALA B O 1
ATOM 7043 N N . GLY B 1 110 ? -21.953 -5.48 -23.656 1 91.25 110 GLY B N 1
ATOM 7044 C CA . GLY B 1 110 ? -21.75 -5.867 -22.281 1 91.25 110 GLY B CA 1
ATOM 7045 C C . GLY B 1 110 ? -23.047 -6.102 -21.516 1 91.25 110 GLY B C 1
ATOM 7046 O O . GLY B 1 110 ? -23.031 -6.395 -20.328 1 91.25 110 GLY B O 1
ATOM 7047 N N . GLY B 1 111 ? -24.188 -5.906 -22.172 1 93.81 111 GLY B N 1
ATOM 7048 C CA . GLY B 1 111 ? -25.469 -6.125 -21.547 1 93.81 111 GLY B CA 1
ATOM 7049 C C . GLY B 1 111 ? -25.734 -7.582 -21.203 1 93.81 111 GLY B C 1
ATOM 7050 O O . GLY B 1 111 ? -25.547 -8.461 -22.047 1 93.81 111 GLY B O 1
ATOM 7051 N N . ARG B 1 112 ? -26.062 -7.875 -19.922 1 95.94 112 ARG B N 1
ATOM 7052 C CA . ARG B 1 112 ? -26.344 -9.219 -19.422 1 95.94 112 ARG B CA 1
ATOM 7053 C C . ARG B 1 112 ? -27.828 -9.438 -19.219 1 95.94 112 ARG B C 1
ATOM 7055 O O . ARG B 1 112 ? -28.516 -8.625 -18.594 1 95.94 112 ARG B O 1
ATOM 7062 N N . THR B 1 113 ? -28.438 -10.484 -19.844 1 96.56 113 THR B N 1
ATOM 7063 C CA . THR B 1 113 ? -29.828 -10.859 -19.656 1 96.56 113 THR B CA 1
ATOM 7064 C C . THR B 1 113 ? -29.938 -12.297 -19.141 1 96.56 113 THR B C 1
ATOM 7066 O O . THR B 1 113 ? -29.156 -13.164 -19.531 1 96.56 113 THR B O 1
ATOM 7069 N N . VAL B 1 114 ? -30.891 -12.531 -18.234 1 97.5 114 VAL B N 1
ATOM 7070 C CA . VAL B 1 114 ? -31.141 -13.852 -17.656 1 97.5 114 VAL B CA 1
ATOM 7071 C C . VAL B 1 114 ? -32.562 -14.273 -17.938 1 97.5 114 VAL B C 1
ATOM 7073 O O . VAL B 1 114 ? -33.5 -13.523 -17.672 1 97.5 114 VAL B O 1
ATOM 7076 N N . THR B 1 115 ? -32.719 -15.445 -18.578 1 96.88 115 THR B N 1
ATOM 7077 C CA . THR B 1 115 ? -34.031 -16.062 -18.781 1 96.88 115 THR B CA 1
ATOM 7078 C C . THR B 1 115 ? -34.062 -17.484 -18.219 1 96.88 115 THR B C 1
ATOM 7080 O O . THR B 1 115 ? -33.031 -18.125 -18.094 1 96.88 115 THR B O 1
ATOM 7083 N N . ALA B 1 116 ? -35.188 -17.938 -17.766 1 96.88 116 ALA B N 1
ATOM 7084 C CA . ALA B 1 116 ? -35.344 -19.266 -17.188 1 96.88 116 ALA B CA 1
ATOM 7085 C C . ALA B 1 116 ? -36.625 -19.938 -17.656 1 96.88 116 ALA B C 1
ATOM 7087 O O . ALA B 1 116 ? -37.438 -19.312 -18.328 1 96.88 116 ALA B O 1
ATOM 7088 N N . SER B 1 117 ? -36.656 -21.266 -17.406 1 95.25 117 SER B N 1
ATOM 7089 C CA . SER B 1 117 ? -37.875 -22.016 -17.688 1 95.25 117 SER B CA 1
ATOM 7090 C C . SER B 1 117 ? -39.094 -21.375 -17.031 1 95.25 117 SER B C 1
ATOM 7092 O O . SER B 1 117 ? -38.938 -20.672 -16.016 1 95.25 117 SER B O 1
ATOM 7094 N N . PRO B 1 118 ? -40.281 -21.625 -17.656 1 90.88 118 PRO B N 1
ATOM 7095 C CA . PRO B 1 118 ? -41.5 -20.984 -17.125 1 90.88 118 PRO B CA 1
ATOM 7096 C C . PRO B 1 118 ? -41.719 -21.312 -15.648 1 90.88 118 PRO B C 1
ATOM 7098 O O . PRO B 1 118 ? -41.594 -22.469 -15.242 1 90.88 118 PRO B O 1
ATOM 7101 N N . GLY B 1 119 ? -42 -20.297 -14.836 1 89.94 119 GLY B N 1
ATOM 7102 C CA . GLY B 1 119 ? -42.312 -20.469 -13.422 1 89.94 119 GLY B CA 1
ATOM 7103 C C . GLY B 1 119 ? -41.094 -20.359 -12.531 1 89.94 119 GLY B C 1
ATOM 7104 O O . GLY B 1 119 ? -41.188 -20.328 -11.305 1 89.94 119 GLY B O 1
ATOM 7105 N N . ALA B 1 120 ? -39.906 -20.312 -13.133 1 92.44 120 ALA B N 1
ATOM 7106 C CA . ALA B 1 120 ? -38.688 -20.219 -12.344 1 92.44 120 ALA B CA 1
ATOM 7107 C C . ALA B 1 120 ? -38.094 -18.828 -12.445 1 92.44 120 ALA B C 1
ATOM 7109 O O . ALA B 1 120 ? -38.188 -18.172 -13.477 1 92.44 120 ALA B O 1
ATOM 7110 N N . ASP B 1 121 ? -37.531 -18.391 -11.359 1 94.75 121 ASP B N 1
ATOM 7111 C CA . ASP B 1 121 ? -36.781 -17.125 -11.328 1 94.75 121 ASP B CA 1
ATOM 7112 C C . ASP B 1 121 ? -35.281 -17.359 -11.516 1 94.75 121 ASP B C 1
ATOM 7114 O O . ASP B 1 121 ? -34.594 -17.719 -10.57 1 94.75 121 ASP B O 1
ATOM 7118 N N . GLY B 1 122 ? -34.875 -17.047 -12.672 1 95.44 122 GLY B N 1
ATOM 7119 C CA . GLY B 1 122 ? -33.469 -17.297 -13.016 1 95.44 122 GLY B CA 1
ATOM 7120 C C . GLY B 1 122 ? -32.5 -16.547 -12.148 1 95.44 122 GLY B C 1
ATOM 7121 O O . GLY B 1 122 ? -31.484 -17.109 -11.703 1 95.44 122 GLY B O 1
ATOM 7122 N N . ASN B 1 123 ? -32.75 -15.328 -11.875 1 95.44 123 ASN B N 1
ATOM 7123 C CA . ASN B 1 123 ? -31.844 -14.508 -11.062 1 95.44 123 ASN B CA 1
ATOM 7124 C C . ASN B 1 123 ? -31.75 -15.023 -9.633 1 95.44 123 ASN B C 1
ATOM 7126 O O . ASN B 1 123 ? -30.672 -15.016 -9.039 1 95.44 123 ASN B O 1
ATOM 7130 N N . ALA B 1 124 ? -32.812 -15.422 -9.086 1 93.88 124 ALA B N 1
ATOM 7131 C CA . ALA B 1 124 ? -32.812 -15.953 -7.727 1 93.88 124 ALA B CA 1
ATOM 7132 C C . ALA B 1 124 ? -32.031 -17.25 -7.641 1 93.88 124 ALA B C 1
ATOM 7134 O O . ALA B 1 124 ? -31.312 -17.484 -6.664 1 93.88 124 ALA B O 1
ATOM 7135 N N . ILE B 1 125 ? -32.188 -18.047 -8.664 1 93.94 125 ILE B N 1
ATOM 7136 C CA . ILE B 1 125 ? -31.484 -19.312 -8.695 1 93.94 125 ILE B CA 1
ATOM 7137 C C . ILE B 1 125 ? -29.984 -19.062 -8.773 1 93.94 125 ILE B C 1
ATOM 7139 O O . ILE B 1 125 ? -29.203 -19.656 -8.016 1 93.94 125 ILE B O 1
ATOM 7143 N N . LEU B 1 126 ? -29.609 -18.172 -9.664 1 94.69 126 LEU B N 1
ATOM 7144 C CA . LEU B 1 126 ? -28.203 -17.859 -9.828 1 94.69 126 LEU B CA 1
ATOM 7145 C C . LEU B 1 126 ? -27.625 -17.266 -8.547 1 94.69 126 LEU B C 1
ATOM 7147 O O . LEU B 1 126 ? -26.484 -17.562 -8.18 1 94.69 126 LEU B O 1
ATOM 7151 N N . ALA B 1 127 ? -28.375 -16.453 -7.879 1 91 127 ALA B N 1
ATOM 7152 C CA . ALA B 1 127 ? -27.938 -15.891 -6.609 1 91 127 ALA B CA 1
ATOM 7153 C C . ALA B 1 127 ? -27.734 -16.969 -5.559 1 91 127 ALA B C 1
ATOM 7155 O O . ALA B 1 127 ? -26.812 -16.891 -4.742 1 91 127 ALA B O 1
ATOM 7156 N N . ASP B 1 128 ? -28.547 -17.922 -5.637 1 89.12 128 ASP B N 1
ATOM 7157 C CA . ASP B 1 128 ? -28.453 -19.031 -4.695 1 89.12 128 ASP B CA 1
ATOM 7158 C C . ASP B 1 128 ? -27.219 -19.891 -4.98 1 89.12 128 ASP B C 1
ATOM 7160 O O . ASP B 1 128 ? -26.656 -20.484 -4.066 1 89.12 128 ASP B O 1
ATOM 7164 N N . LEU B 1 129 ? -26.844 -19.938 -6.195 1 91.5 129 LEU B N 1
ATOM 7165 C CA . LEU B 1 129 ? -25.719 -20.75 -6.605 1 91.5 129 LEU B CA 1
ATOM 7166 C C . LEU B 1 129 ? -24.391 -20.016 -6.348 1 91.5 129 LEU B C 1
ATOM 7168 O O . LEU B 1 129 ? -23.328 -20.641 -6.34 1 91.5 129 LEU B O 1
ATOM 7172 N N . ASN B 1 130 ? -24.469 -18.781 -6.199 1 88.12 130 ASN B N 1
ATOM 7173 C CA . ASN B 1 130 ? -23.281 -17.938 -6.066 1 88.12 130 ASN B CA 1
ATOM 7174 C C . ASN B 1 130 ? -22.641 -18.094 -4.691 1 88.12 130 ASN B C 1
ATOM 7176 O O . ASN B 1 130 ? -22.875 -17.266 -3.803 1 88.12 130 ASN B O 1
ATOM 7180 N N . ARG B 1 131 ? -21.797 -19.172 -4.629 1 80.38 131 ARG B N 1
ATOM 7181 C CA . ARG B 1 131 ? -21.094 -19.469 -3.387 1 80.38 131 ARG B CA 1
ATOM 7182 C C . ARG B 1 131 ? -19.625 -19.734 -3.645 1 80.38 131 ARG B C 1
ATOM 7184 O O . ARG B 1 131 ? -19.234 -20.141 -4.742 1 80.38 131 ARG B O 1
ATOM 7191 N N . GLU B 1 132 ? -18.734 -19.578 -2.697 1 74.5 132 GLU B N 1
ATOM 7192 C CA . GLU B 1 132 ? -17.281 -19.609 -2.867 1 74.5 132 GLU B CA 1
ATOM 7193 C C . GLU B 1 132 ? -16.781 -21.016 -3.123 1 74.5 132 GLU B C 1
ATOM 7195 O O . GLU B 1 132 ? -15.734 -21.203 -3.744 1 74.5 132 GLU B O 1
ATOM 7200 N N . PHE B 1 133 ? -17.578 -22.031 -2.801 1 78 133 PHE B N 1
ATOM 7201 C CA . PHE B 1 133 ? -17.031 -23.375 -2.891 1 78 133 PHE B CA 1
ATOM 7202 C C . PHE B 1 133 ? -17.516 -24.078 -4.152 1 78 133 PHE B C 1
ATOM 7204 O O . PHE B 1 133 ? -17.109 -25.219 -4.43 1 78 133 PHE B O 1
ATOM 7211 N N . VAL B 1 134 ? -18.234 -23.359 -4.918 1 83.69 134 VAL B N 1
ATOM 7212 C CA . VAL B 1 134 ? -18.844 -24.016 -6.066 1 83.69 134 VAL B CA 1
ATOM 7213 C C . VAL B 1 134 ? -17.859 -24.047 -7.234 1 83.69 134 VAL B C 1
ATOM 7215 O O . VAL B 1 134 ? -17.812 -25.031 -7.973 1 83.69 134 VAL B O 1
ATOM 7218 N N . LEU B 1 135 ? -17.109 -23.016 -7.328 1 88.62 135 LEU B N 1
ATOM 7219 C CA . LEU B 1 135 ? -16.203 -22.875 -8.453 1 88.62 135 LEU B CA 1
ATOM 7220 C C . LEU B 1 135 ? -14.766 -22.672 -7.965 1 88.62 135 LEU B C 1
ATOM 7222 O O . LEU B 1 135 ? -14.43 -21.594 -7.449 1 88.62 135 LEU B O 1
ATOM 7226 N N . LEU B 1 136 ? -13.961 -23.656 -8.133 1 87.31 136 LEU B N 1
ATOM 7227 C CA . LEU B 1 136 ? -12.594 -23.594 -7.641 1 87.31 136 LEU B CA 1
ATOM 7228 C C . LEU B 1 136 ? -11.594 -23.922 -8.75 1 87.31 136 LEU B C 1
ATOM 7230 O O . LEU B 1 136 ? -11.797 -24.859 -9.516 1 87.31 136 LEU B O 1
ATOM 7234 N N . ASP B 1 137 ? -10.609 -23.078 -8.875 1 87.56 137 ASP B N 1
ATOM 7235 C CA . ASP B 1 137 ? -9.57 -23.328 -9.867 1 87.56 137 ASP B CA 1
ATOM 7236 C C . ASP B 1 137 ? -8.203 -23.516 -9.203 1 87.56 137 ASP B C 1
ATOM 7238 O O . ASP B 1 137 ? -8.078 -23.359 -7.988 1 87.56 137 ASP B O 1
ATOM 7242 N N . GLY B 1 138 ? -7.258 -23.906 -9.953 1 81.88 138 GLY B N 1
ATOM 7243 C CA . GLY B 1 138 ? -5.918 -24.172 -9.453 1 81.88 138 GLY B CA 1
ATOM 7244 C C . GLY B 1 138 ? -5.293 -22.969 -8.758 1 81.88 138 GLY B C 1
ATOM 7245 O O . GLY B 1 138 ? -4.637 -23.125 -7.727 1 81.88 138 GLY B O 1
ATOM 7246 N N . LYS B 1 139 ? -5.477 -21.875 -9.242 1 80.44 139 LYS B N 1
ATOM 7247 C CA . LYS B 1 139 ? -4.906 -20.656 -8.672 1 80.44 139 LYS B CA 1
ATOM 7248 C C . LYS B 1 139 ? -5.434 -20.406 -7.258 1 80.44 139 LYS B C 1
ATOM 7250 O O . LYS B 1 139 ? -4.695 -19.953 -6.383 1 80.44 139 LYS B O 1
ATOM 7255 N N . THR B 1 140 ? -6.688 -20.688 -7.066 1 83.56 140 THR B N 1
ATOM 7256 C CA . THR B 1 140 ? -7.289 -20.5 -5.75 1 83.56 140 THR B CA 1
ATOM 7257 C C . THR B 1 140 ? -6.562 -21.344 -4.703 1 83.56 140 THR B C 1
ATOM 7259 O O . THR B 1 140 ? -6.277 -20.859 -3.605 1 83.56 140 THR B O 1
ATOM 7262 N N . PHE B 1 141 ? -6.242 -22.5 -5.102 1 84.81 141 PHE B N 1
ATOM 7263 C CA . PHE B 1 141 ? -5.566 -23.391 -4.164 1 84.81 141 PHE B CA 1
ATOM 7264 C C . PHE B 1 141 ? -4.141 -22.922 -3.908 1 84.81 141 PHE B C 1
ATOM 7266 O O . PHE B 1 141 ? -3.676 -22.938 -2.768 1 84.81 141 PHE B O 1
ATOM 7273 N N . GLN B 1 142 ? -3.529 -22.531 -4.941 1 81.44 142 GLN B N 1
ATOM 7274 C CA . GLN B 1 142 ? -2.162 -22.047 -4.801 1 81.44 142 GLN B CA 1
ATOM 7275 C C . GLN B 1 142 ? -2.115 -20.781 -3.939 1 81.44 142 GLN B C 1
ATOM 7277 O O . GLN B 1 142 ? -1.237 -20.641 -3.086 1 81.44 142 GLN B O 1
ATOM 7282 N N . ASP B 1 143 ? -3.035 -19.938 -4.148 1 84.44 143 ASP B N 1
ATOM 7283 C CA . ASP B 1 143 ? -3.098 -18.688 -3.402 1 84.44 143 ASP B CA 1
ATOM 7284 C C . ASP B 1 143 ? -3.299 -18.938 -1.91 1 84.44 143 ASP B C 1
ATOM 7286 O O . ASP B 1 143 ? -2.779 -18.203 -1.07 1 84.44 143 ASP B O 1
ATOM 7290 N N . PHE B 1 144 ? -3.988 -19.953 -1.647 1 87.19 144 PHE B N 1
ATOM 7291 C CA . PHE B 1 144 ? -4.262 -20.266 -0.248 1 87.19 144 PHE B CA 1
ATOM 7292 C C . PHE B 1 144 ? -2.967 -20.5 0.517 1 87.19 144 PHE B C 1
ATOM 7294 O O . PHE B 1 144 ? -2.828 -20.078 1.664 1 87.19 144 PHE B O 1
ATOM 7301 N N . ILE B 1 145 ? -2.109 -21.078 -0.094 1 86.19 145 ILE B N 1
ATOM 7302 C CA . ILE B 1 145 ? -0.867 -21.438 0.584 1 86.19 145 ILE B CA 1
ATOM 7303 C C . ILE B 1 145 ? 0.109 -20.266 0.512 1 86.19 145 ILE B C 1
ATOM 7305 O O . ILE B 1 145 ? 0.788 -19.953 1.492 1 86.19 145 ILE B O 1
ATOM 7309 N N . ASP B 1 146 ? 0.119 -19.531 -0.546 1 84.12 146 ASP B N 1
ATOM 7310 C CA . ASP B 1 146 ? 1.17 -18.562 -0.823 1 84.12 146 ASP B CA 1
ATOM 7311 C C . ASP B 1 146 ? 0.855 -17.203 -0.177 1 84.12 146 ASP B C 1
ATOM 7313 O O . ASP B 1 146 ? 1.761 -16.422 0.096 1 84.12 146 ASP B O 1
ATOM 7317 N N . LEU B 1 147 ? -0.352 -16.984 0.03 1 86.88 147 LEU B N 1
ATOM 7318 C CA . LEU B 1 147 ? -0.753 -15.688 0.549 1 86.88 147 LEU B CA 1
ATOM 7319 C C . LEU B 1 147 ? -0.258 -15.5 1.979 1 86.88 147 LEU B C 1
ATOM 7321 O O . LEU B 1 147 ? -0.128 -16.469 2.73 1 86.88 147 LEU B O 1
ATOM 7325 N N . ALA B 1 148 ? -0.008 -14.25 2.293 1 86.62 148 ALA B N 1
ATOM 7326 C CA . ALA B 1 148 ? 0.28 -13.883 3.676 1 86.62 148 ALA B CA 1
ATOM 7327 C C . ALA B 1 148 ? -0.91 -14.188 4.582 1 86.62 148 ALA B C 1
ATOM 7329 O O . ALA B 1 148 ? -2.053 -14.234 4.121 1 86.62 148 ALA B O 1
ATOM 7330 N N . PRO B 1 149 ? -0.644 -14.352 5.82 1 88.44 149 PRO B N 1
ATOM 7331 C CA . PRO B 1 149 ? -1.687 -14.797 6.746 1 88.44 149 PRO B CA 1
ATOM 7332 C C . PRO B 1 149 ? -2.92 -13.898 6.727 1 88.44 149 PRO B C 1
ATOM 7334 O O . PRO B 1 149 ? -4.051 -14.391 6.746 1 88.44 149 PRO B O 1
ATOM 7337 N N . GLN B 1 150 ? -2.729 -12.602 6.684 1 88.19 150 GLN B N 1
ATOM 7338 C CA . GLN B 1 150 ? -3.863 -11.688 6.695 1 88.19 150 GLN B CA 1
ATOM 7339 C C . GLN B 1 150 ? -4.707 -11.836 5.434 1 88.19 150 GLN B C 1
ATOM 7341 O O . GLN B 1 150 ? -5.934 -11.953 5.512 1 88.19 150 GLN B O 1
ATOM 7346 N N . LYS B 1 151 ? -4.066 -11.859 4.289 1 88.31 151 LYS B N 1
ATOM 7347 C CA . LYS B 1 151 ? -4.77 -12.023 3.021 1 88.31 151 LYS B CA 1
ATOM 7348 C C . LYS B 1 151 ? -5.398 -13.406 2.914 1 88.31 151 LYS B C 1
ATOM 7350 O O . LYS B 1 151 ? -6.492 -13.555 2.363 1 88.31 151 LYS B O 1
ATOM 7355 N N . ARG B 1 152 ? -4.73 -14.398 3.354 1 89.38 152 ARG B N 1
ATOM 7356 C CA . ARG B 1 152 ? -5.258 -15.758 3.389 1 89.38 152 ARG B CA 1
ATOM 7357 C C . ARG B 1 152 ? -6.539 -15.828 4.215 1 89.38 152 ARG B C 1
ATOM 7359 O O . ARG B 1 152 ? -7.527 -16.438 3.793 1 89.38 152 ARG B O 1
ATOM 7366 N N . GLY B 1 153 ? -6.445 -15.188 5.363 1 87.62 153 GLY B N 1
ATOM 7367 C CA . GLY B 1 153 ? -7.625 -15.156 6.215 1 87.62 153 GLY B CA 1
ATOM 7368 C C . GLY B 1 153 ? -8.82 -14.492 5.562 1 87.62 153 GLY B C 1
ATOM 7369 O O . GLY B 1 153 ? -9.945 -14.969 5.684 1 87.62 153 GLY B O 1
ATOM 7370 N N . ARG B 1 154 ? -8.586 -13.438 4.848 1 86.06 154 ARG B N 1
ATOM 7371 C CA . ARG B 1 154 ? -9.656 -12.711 4.16 1 86.06 154 ARG B CA 1
ATOM 7372 C C . ARG B 1 154 ? -10.25 -13.555 3.037 1 86.06 154 ARG B C 1
ATOM 7374 O O . ARG B 1 154 ? -11.477 -13.609 2.877 1 86.06 154 ARG B O 1
ATOM 7381 N N . SER B 1 155 ? -9.359 -14.188 2.324 1 82.44 155 SER B N 1
ATOM 7382 C CA . SER B 1 155 ? -9.812 -15.031 1.223 1 82.44 155 SER B CA 1
ATOM 7383 C C . SER B 1 155 ? -10.562 -16.25 1.735 1 82.44 155 SER B C 1
ATOM 7385 O O . SER B 1 155 ? -11.594 -16.641 1.178 1 82.44 155 SER B O 1
ATOM 7387 N N . PHE B 1 156 ? -10.094 -16.781 2.748 1 83.56 156 PHE B N 1
ATOM 7388 C CA . PHE B 1 156 ? -10.656 -18 3.32 1 83.56 156 PHE B CA 1
ATOM 7389 C C . PHE B 1 156 ? -11.984 -17.719 4.012 1 83.56 156 PHE B C 1
ATOM 7391 O O . PHE B 1 156 ? -12.852 -18.594 4.086 1 83.56 156 PHE B O 1
ATOM 7398 N N . ALA B 1 157 ? -12.125 -16.562 4.547 1 81.88 157 ALA B N 1
ATOM 7399 C CA . ALA B 1 157 ? -13.375 -16.188 5.188 1 81.88 157 ALA B CA 1
ATOM 7400 C C . ALA B 1 157 ? -14.562 -16.391 4.242 1 81.88 157 ALA B C 1
ATOM 7402 O O . ALA B 1 157 ? -15.641 -16.812 4.668 1 81.88 157 ALA B O 1
ATOM 7403 N N . GLY B 1 158 ? -14.336 -16.141 2.996 1 75.5 158 GLY B N 1
ATOM 7404 C CA . GLY B 1 158 ? -15.375 -16.406 2.014 1 75.5 158 GLY B CA 1
ATOM 7405 C C . GLY B 1 158 ? -15.75 -17.875 1.927 1 75.5 158 GLY B C 1
ATOM 7406 O O . GLY B 1 158 ? -16.938 -18.219 1.812 1 75.5 158 GLY B O 1
ATOM 7407 N N . LEU B 1 159 ? -14.773 -18.672 2.072 1 74.38 159 LEU B N 1
ATOM 7408 C CA . LEU B 1 159 ? -15 -20.109 2.02 1 74.38 159 LEU B CA 1
ATOM 7409 C C . LEU B 1 159 ? -15.773 -20.594 3.242 1 74.38 159 LEU B C 1
ATOM 7411 O O . LEU B 1 159 ? -16.484 -21.594 3.178 1 74.38 159 LEU B O 1
ATOM 7415 N N . LEU B 1 160 ? -15.555 -19.844 4.352 1 77.38 160 LEU B N 1
ATOM 7416 C CA . LEU B 1 160 ? -16.25 -20.203 5.59 1 77.38 160 LEU B CA 1
ATOM 7417 C C . LEU B 1 160 ? -17.641 -19.578 5.637 1 77.38 160 LEU B C 1
ATOM 7419 O O . LEU B 1 160 ? -18.344 -19.688 6.645 1 77.38 160 LEU B O 1
ATOM 7423 N N . GLY B 1 161 ? -17.969 -18.844 4.535 1 75.56 161 GLY B N 1
ATOM 7424 C CA . GLY B 1 161 ? -19.25 -18.156 4.496 1 75.56 161 GLY B CA 1
ATOM 7425 C C . GLY B 1 161 ? -19.25 -16.844 5.258 1 75.56 161 GLY B C 1
ATOM 7426 O O . GLY B 1 161 ? -20.297 -16.359 5.672 1 75.56 161 GLY B O 1
ATOM 7427 N N . LEU B 1 162 ? -18.125 -16.344 5.496 1 82.06 162 LEU B N 1
ATOM 7428 C CA . LEU B 1 162 ? -18 -15.133 6.305 1 82.06 162 LEU B CA 1
ATOM 7429 C C . LEU B 1 162 ? -17.484 -13.969 5.469 1 82.06 162 LEU B C 1
ATOM 7431 O O . LEU B 1 162 ? -16.859 -13.039 6.004 1 82.06 162 LEU B O 1
ATOM 7435 N N . LYS B 1 163 ? -17.641 -14.07 4.16 1 80.75 163 LYS B N 1
ATOM 7436 C CA . LYS B 1 163 ? -17.094 -13.055 3.268 1 80.75 163 LYS B CA 1
ATOM 7437 C C . LYS B 1 163 ? -17.625 -11.672 3.617 1 80.75 163 LYS B C 1
ATOM 7439 O O . LYS B 1 163 ? -16.875 -10.703 3.686 1 80.75 163 LYS B O 1
ATOM 7444 N N . ARG B 1 164 ? -18.922 -11.555 3.861 1 83.12 164 ARG B N 1
ATOM 7445 C CA . ARG B 1 164 ? -19.547 -10.281 4.16 1 83.12 164 ARG B CA 1
ATOM 7446 C C . ARG B 1 164 ? -18.984 -9.672 5.438 1 83.12 164 ARG B C 1
ATOM 7448 O O . ARG B 1 164 ? -18.75 -8.461 5.504 1 83.12 164 ARG B O 1
ATOM 7455 N N . TYR B 1 165 ? -18.844 -10.5 6.375 1 87.56 165 TYR B N 1
ATOM 7456 C CA . TYR B 1 165 ? -18.359 -10.016 7.656 1 87.56 165 TYR B CA 1
ATOM 7457 C C . TYR B 1 165 ? -16.891 -9.609 7.555 1 87.56 165 TYR B C 1
ATOM 7459 O O . TYR B 1 165 ? -16.469 -8.625 8.164 1 87.56 165 TYR B O 1
ATOM 7467 N N . SER B 1 166 ? -16.141 -10.352 6.766 1 86.81 166 SER B N 1
ATOM 7468 C CA . SER B 1 166 ? -14.742 -9.992 6.539 1 86.81 166 SER B CA 1
ATOM 7469 C C . SER B 1 166 ? -14.625 -8.641 5.84 1 86.81 166 SER B C 1
ATOM 7471 O O . SER B 1 166 ? -13.789 -7.812 6.211 1 86.81 166 SER B O 1
ATOM 7473 N N . SER B 1 167 ? -15.477 -8.422 4.883 1 88 167 SER B N 1
ATOM 7474 C CA . SER B 1 167 ? -15.477 -7.156 4.16 1 88 167 SER B CA 1
ATOM 7475 C C . SER B 1 167 ? -15.828 -5.996 5.086 1 88 167 SER B C 1
ATOM 7477 O O . SER B 1 167 ? -15.219 -4.93 5.012 1 88 167 SER B O 1
ATOM 7479 N N . LEU B 1 168 ? -16.812 -6.195 5.914 1 90 168 LEU B N 1
ATOM 7480 C CA . LEU B 1 168 ? -17.219 -5.168 6.863 1 90 168 LEU B CA 1
ATOM 7481 C C . LEU B 1 168 ? -16.094 -4.867 7.855 1 90 168 LEU B C 1
ATOM 7483 O O . LEU B 1 168 ? -15.867 -3.707 8.211 1 90 168 LEU B O 1
ATOM 7487 N N . ARG B 1 169 ? -15.508 -5.867 8.25 1 89.31 169 ARG B N 1
ATOM 7488 C CA . ARG B 1 169 ? -14.383 -5.691 9.156 1 89.31 169 ARG B CA 1
ATOM 7489 C C . ARG B 1 169 ? -13.289 -4.836 8.523 1 89.31 169 ARG B C 1
ATOM 7491 O O . ARG B 1 169 ? -12.742 -3.938 9.164 1 89.31 169 ARG B O 1
ATOM 7498 N N . GLN B 1 170 ? -12.992 -5.148 7.293 1 88.44 170 GLN B N 1
ATOM 7499 C CA . GLN B 1 170 ? -11.969 -4.387 6.582 1 88.44 170 GLN B CA 1
ATOM 7500 C C . GLN B 1 170 ? -12.391 -2.93 6.41 1 88.44 170 GLN B C 1
ATOM 7502 O O . GLN B 1 170 ? -11.562 -2.021 6.547 1 88.44 170 GLN B O 1
ATOM 7507 N N . GLY B 1 171 ? -13.609 -2.746 6.141 1 90.38 171 GLY B N 1
ATOM 7508 C CA . GLY B 1 171 ? -14.125 -1.392 6.039 1 90.38 171 GLY B CA 1
ATOM 7509 C C . GLY B 1 171 ? -13.984 -0.602 7.324 1 90.38 171 GLY B C 1
ATOM 7510 O O . GLY B 1 171 ? -13.539 0.546 7.312 1 90.38 171 GLY B O 1
ATOM 7511 N N . LEU B 1 172 ? -14.312 -1.214 8.383 1 90.88 172 LEU B N 1
ATOM 7512 C CA . LEU B 1 172 ? -14.219 -0.572 9.688 1 90.88 172 LEU B CA 1
ATOM 7513 C C . LEU B 1 172 ? -12.766 -0.294 10.055 1 90.88 172 LEU B C 1
ATOM 7515 O O . LEU B 1 172 ? -12.453 0.769 10.594 1 90.88 172 LEU B O 1
ATOM 7519 N N . ALA B 1 173 ? -11.891 -1.229 9.758 1 87.19 173 ALA B N 1
ATOM 7520 C CA . ALA B 1 173 ? -10.469 -1.065 10.047 1 87.19 173 ALA B CA 1
ATOM 7521 C C . ALA B 1 173 ? -9.875 0.089 9.242 1 87.19 173 ALA B C 1
ATOM 7523 O O . ALA B 1 173 ? -9.023 0.831 9.742 1 87.19 173 ALA B O 1
ATOM 7524 N N . SER B 1 174 ? -10.32 0.224 8.023 1 88.38 174 SER B N 1
ATOM 7525 C CA . SER B 1 174 ? -9.852 1.323 7.184 1 88.38 174 SER B CA 1
ATOM 7526 C C . SER B 1 174 ? -10.297 2.672 7.742 1 88.38 174 SER B C 1
ATOM 7528 O O . SER B 1 174 ? -9.547 3.648 7.684 1 88.38 174 SER B O 1
ATOM 7530 N N . LEU B 1 175 ? -11.445 2.688 8.312 1 88.69 175 LEU B N 1
ATOM 7531 C CA . LEU B 1 175 ? -11.992 3.918 8.883 1 88.69 175 LEU B CA 1
ATOM 7532 C C . LEU B 1 175 ? -11.25 4.309 10.156 1 88.69 175 LEU B C 1
ATOM 7534 O O . LEU B 1 175 ? -11.148 5.492 10.484 1 88.69 175 LEU B O 1
ATOM 7538 N N . THR B 1 176 ? -10.672 3.342 10.797 1 90.44 176 THR B N 1
ATOM 7539 C CA . THR B 1 176 ? -10.062 3.613 12.094 1 90.44 176 THR B CA 1
ATOM 7540 C C . THR B 1 176 ? -8.562 3.859 11.945 1 90.44 176 THR B C 1
ATOM 7542 O O . THR B 1 176 ? -7.883 4.203 12.922 1 90.44 176 THR B O 1
ATOM 7545 N N . ASN B 1 177 ? -8.031 3.621 10.734 1 89.25 177 ASN B N 1
ATOM 7546 C CA . ASN B 1 177 ? -6.617 3.916 10.539 1 89.25 177 ASN B CA 1
ATOM 7547 C C . ASN B 1 177 ? -6.285 5.348 10.945 1 89.25 177 ASN B C 1
ATOM 7549 O O . ASN B 1 177 ? -6.812 6.301 10.367 1 89.25 177 ASN B O 1
ATOM 7553 N N . THR B 1 178 ? -5.316 5.426 11.852 1 86.44 178 THR B N 1
ATOM 7554 C CA . THR B 1 178 ? -5.07 6.699 12.523 1 86.44 178 THR B CA 1
ATOM 7555 C C . THR B 1 178 ? -4.574 7.746 11.523 1 86.44 178 THR B C 1
ATOM 7557 O O . THR B 1 178 ? -5.059 8.875 11.516 1 86.44 178 THR B O 1
ATOM 7560 N N . LYS B 1 179 ? -3.646 7.387 10.773 1 82.5 179 LYS B N 1
ATOM 7561 C CA . LYS B 1 179 ? -3.078 8.336 9.82 1 82.5 179 LYS B CA 1
ATOM 7562 C C . LYS B 1 179 ? -4.129 8.812 8.82 1 82.5 179 LYS B C 1
ATOM 7564 O O . LYS B 1 179 ? -4.273 10.008 8.586 1 82.5 179 LYS B O 1
ATOM 7569 N N . ALA B 1 180 ? -4.816 7.855 8.242 1 81.75 180 ALA B N 1
ATOM 7570 C CA . ALA B 1 180 ? -5.859 8.203 7.277 1 81.75 180 ALA B CA 1
ATOM 7571 C C . ALA B 1 180 ? -6.977 9 7.945 1 81.75 180 ALA B C 1
ATOM 7573 O O . ALA B 1 180 ? -7.48 9.977 7.375 1 81.75 180 ALA B O 1
ATOM 7574 N N . PHE B 1 181 ? -7.375 8.656 9.125 1 90.56 181 PHE B N 1
ATOM 7575 C CA . PHE B 1 181 ? -8.422 9.328 9.891 1 90.56 181 PHE B CA 1
ATOM 7576 C C . PHE B 1 181 ? -8.031 10.766 10.195 1 90.56 181 PHE B C 1
ATOM 7578 O O . PHE B 1 181 ? -8.805 11.695 9.945 1 90.56 181 PHE B O 1
ATOM 7585 N N . ASN B 1 182 ? -6.816 10.938 10.633 1 86.56 182 ASN B N 1
ATOM 7586 C CA . ASN B 1 182 ? -6.332 12.273 10.984 1 86.56 182 ASN B CA 1
ATOM 7587 C C . ASN B 1 182 ? -6.215 13.172 9.758 1 86.56 182 ASN B C 1
ATOM 7589 O O . ASN B 1 182 ? -6.516 14.359 9.828 1 86.56 182 ASN B O 1
ATOM 7593 N N . ASN B 1 183 ? -5.82 12.594 8.727 1 81.94 183 ASN B N 1
ATOM 7594 C CA . ASN B 1 183 ? -5.723 13.359 7.488 1 81.94 183 ASN B CA 1
ATOM 7595 C C . ASN B 1 183 ? -7.102 13.766 6.973 1 81.94 183 ASN B C 1
ATOM 7597 O O . ASN B 1 183 ? -7.277 14.875 6.465 1 81.94 183 ASN B O 1
ATOM 7601 N N . HIS B 1 184 ? -8.023 12.828 7.078 1 85.25 184 HIS B N 1
ATOM 7602 C CA . HIS B 1 184 ? -9.367 13.102 6.605 1 85.25 184 HIS B CA 1
ATOM 7603 C C . HIS B 1 184 ? -9.992 14.281 7.352 1 85.25 184 HIS B C 1
ATOM 7605 O O . HIS B 1 184 ? -10.664 15.117 6.754 1 85.25 184 HIS B O 1
ATOM 7611 N N . PHE B 1 185 ? -9.672 14.43 8.625 1 89.75 185 PHE B N 1
ATOM 7612 C CA . PHE B 1 185 ? -10.281 15.469 9.453 1 89.75 185 PHE B CA 1
ATOM 7613 C C . PHE B 1 185 ? -9.336 16.656 9.617 1 89.75 185 PHE B C 1
ATOM 7615 O O . PHE B 1 185 ? -9.656 17.609 10.312 1 89.75 185 PHE B O 1
ATOM 7622 N N . GLY B 1 186 ? -8.203 16.578 9.055 1 83.62 186 GLY B N 1
ATOM 7623 C CA . GLY B 1 186 ? -7.25 17.672 9.164 1 83.62 186 GLY B CA 1
ATOM 7624 C C . GLY B 1 186 ? -6.832 17.953 10.602 1 83.62 186 GLY B C 1
ATOM 7625 O O . GLY B 1 186 ? -6.84 19.109 11.039 1 83.62 186 GLY B O 1
ATOM 7626 N N . VAL B 1 187 ? -6.512 16.938 11.367 1 86.94 187 VAL B N 1
ATOM 7627 C CA . VAL B 1 187 ? -6.238 17.047 12.797 1 86.94 187 VAL B CA 1
ATOM 7628 C C . VAL B 1 187 ? -4.969 17.875 13.016 1 86.94 187 VAL B C 1
ATOM 7630 O O . VAL B 1 187 ? -4.914 18.703 13.922 1 86.94 187 VAL B O 1
ATOM 7633 N N . ALA B 1 188 ? -3.965 17.703 12.172 1 79.38 188 ALA B N 1
ATOM 7634 C CA . ALA B 1 188 ? -2.713 18.438 12.328 1 79.38 188 ALA B CA 1
ATOM 7635 C C . ALA B 1 188 ? -2.932 19.938 12.18 1 79.38 188 ALA B C 1
ATOM 7637 O O . ALA B 1 188 ? -2.387 20.734 12.945 1 79.38 188 ALA B O 1
ATOM 7638 N N . ALA B 1 189 ? -3.678 20.297 11.234 1 79.19 189 ALA B N 1
ATOM 7639 C CA . ALA B 1 189 ? -3.986 21.719 11.016 1 79.19 189 ALA B CA 1
ATOM 7640 C C . ALA B 1 189 ? -4.785 22.281 12.188 1 79.19 189 ALA B C 1
ATOM 7642 O O . ALA B 1 189 ? -4.555 23.422 12.609 1 79.19 189 ALA B O 1
ATOM 7643 N N . LYS B 1 190 ? -5.703 21.531 12.695 1 86.69 190 LYS B N 1
ATOM 7644 C CA . LYS B 1 190 ? -6.543 21.984 13.805 1 86.69 190 LYS B CA 1
ATOM 7645 C C . LYS B 1 190 ? -5.738 22.078 15.094 1 86.69 190 LYS B C 1
ATOM 7647 O O . LYS B 1 190 ? -5.957 22.984 15.906 1 86.69 190 LYS B O 1
ATOM 7652 N N . GLU B 1 191 ? -4.777 21.203 15.234 1 86.06 191 GLU B N 1
ATOM 7653 C CA . GLU B 1 191 ? -3.893 21.266 16.391 1 86.06 191 GLU B CA 1
ATOM 7654 C C . GLU B 1 191 ? -2.977 22.484 16.328 1 86.06 191 GLU B C 1
ATOM 7656 O O . GLU B 1 191 ? -2.693 23.109 17.359 1 86.06 191 GLU B O 1
ATOM 7661 N N . ALA B 1 192 ? -2.549 22.75 15.195 1 77 192 ALA B N 1
ATOM 7662 C CA . ALA B 1 192 ? -1.729 23.953 15.016 1 77 192 ALA B CA 1
ATOM 7663 C C . ALA B 1 192 ? -2.529 25.219 15.32 1 77 192 ALA B C 1
ATOM 7665 O O . ALA B 1 192 ? -2.01 26.156 15.922 1 77 192 ALA B O 1
ATOM 7666 N N . ARG B 1 193 ? -3.748 25.203 14.945 1 80.31 193 ARG B N 1
ATOM 7667 C CA . ARG B 1 193 ? -4.629 26.328 15.234 1 80.31 193 ARG B CA 1
ATOM 7668 C C . ARG B 1 193 ? -4.871 26.453 16.734 1 80.31 193 ARG B C 1
ATOM 7670 O O . ARG B 1 193 ? -4.93 27.562 17.266 1 80.31 193 ARG B O 1
ATOM 7677 N N . GLN B 1 194 ? -5.008 25.344 17.328 1 87.5 194 GLN B N 1
ATOM 7678 C CA . GLN B 1 194 ? -5.203 25.359 18.781 1 87.5 194 GLN B CA 1
ATOM 7679 C C . GLN B 1 194 ? -3.975 25.906 19.5 1 87.5 194 GLN B C 1
ATOM 7681 O O . GLN B 1 194 ? -4.098 26.719 20.422 1 87.5 194 GLN B O 1
ATOM 7686 N N . SER B 1 195 ? -2.852 25.5 19.016 1 83.94 195 SER B N 1
ATOM 7687 C CA . SER B 1 195 ? -1.61 25.969 19.625 1 83.94 195 SER B CA 1
ATOM 7688 C C . SER B 1 195 ? -1.425 27.469 19.406 1 83.94 195 SER B C 1
ATOM 7690 O O . SER B 1 195 ? -0.967 28.188 20.312 1 83.94 195 SER B O 1
ATOM 7692 N N . SER B 1 196 ? -1.764 27.922 18.266 1 77.25 196 SER B N 1
ATOM 7693 C CA . SER B 1 196 ? -1.692 29.359 17.969 1 77.25 196 SER B CA 1
ATOM 7694 C C . SER B 1 196 ? -2.662 30.141 18.828 1 77.25 196 SER B C 1
ATOM 7696 O O . SER B 1 196 ? -2.332 31.234 19.312 1 77.25 196 SER B O 1
ATOM 7698 N N . ALA B 1 197 ? -3.803 29.578 18.984 1 83.06 197 ALA B N 1
ATOM 7699 C CA . ALA B 1 197 ? -4.801 30.25 19.812 1 83.06 197 ALA B CA 1
ATOM 7700 C C . ALA B 1 197 ? -4.34 30.328 21.266 1 83.06 197 ALA B C 1
ATOM 7702 O O . ALA B 1 197 ? -4.578 31.328 21.953 1 83.06 197 ALA B O 1
ATOM 7703 N N . VAL B 1 198 ? -3.637 29.375 21.734 1 87.56 198 VAL B N 1
ATOM 7704 C CA . VAL B 1 198 ? -3.125 29.359 23.094 1 87.56 198 VAL B CA 1
ATOM 7705 C C . VAL B 1 198 ? -2.068 30.438 23.266 1 87.56 198 VAL B C 1
ATOM 7707 O O . VAL B 1 198 ? -2.045 31.141 24.297 1 87.56 198 VAL B O 1
ATOM 7710 N N . VAL B 1 199 ? -1.252 30.609 22.297 1 80.81 199 VAL B N 1
ATOM 7711 C CA . VAL B 1 199 ? -0.214 31.641 22.344 1 80.81 199 VAL B CA 1
ATOM 7712 C C . VAL B 1 199 ? -0.855 33.031 22.312 1 80.81 199 VAL B C 1
ATOM 7714 O O . VAL B 1 199 ? -0.426 33.938 23.031 1 80.81 199 VAL B O 1
ATOM 7717 N N . SER B 1 200 ? -1.881 33.125 21.484 1 80.56 200 SER B N 1
ATOM 7718 C CA . SER B 1 200 ? -2.592 34.406 21.406 1 80.56 200 SER B CA 1
ATOM 7719 C C . SER B 1 200 ? -3.258 34.75 22.734 1 80.56 200 SER B C 1
ATOM 7721 O O . SER B 1 200 ? -3.291 35.906 23.141 1 80.56 200 SER B O 1
ATOM 7723 N N . VAL B 1 201 ? -3.77 33.781 23.391 1 87.19 201 VAL B N 1
ATOM 7724 C CA . VAL B 1 201 ? -4.402 33.969 24.688 1 87.19 201 VAL B CA 1
ATOM 7725 C C . VAL B 1 201 ? -3.359 34.438 25.703 1 87.19 201 VAL B C 1
ATOM 7727 O O . VAL B 1 201 ? -3.6 35.375 26.469 1 87.19 201 VAL B O 1
ATOM 7730 N N . GLN B 1 202 ? -2.205 33.875 25.656 1 86.5 202 GLN B N 1
ATOM 7731 C CA . GLN B 1 202 ? -1.146 34.219 26.594 1 86.5 202 GLN B CA 1
ATOM 7732 C C . GLN B 1 202 ? -0.646 35.625 26.359 1 86.5 202 GLN B C 1
ATOM 7734 O O . GLN B 1 202 ? -0.399 36.375 27.312 1 86.5 202 GLN B O 1
ATOM 7739 N N . ARG B 1 203 ? -0.519 35.969 25.188 1 81.19 203 ARG B N 1
ATOM 7740 C CA . ARG B 1 203 ? -0.075 37.312 24.828 1 81.19 203 ARG B CA 1
ATOM 7741 C C . ARG B 1 203 ? -1.096 38.375 25.281 1 81.19 203 ARG B C 1
ATOM 7743 O O . ARG B 1 203 ? -0.73 39.406 25.844 1 81.19 203 ARG B O 1
ATOM 7750 N N . ALA B 1 204 ? -2.35 38.062 24.969 1 84.75 204 ALA B N 1
ATOM 7751 C CA . ALA B 1 204 ? -3.404 39 25.375 1 84.75 204 ALA B CA 1
ATOM 7752 C C . ALA B 1 204 ? -3.461 39.156 26.891 1 84.75 204 ALA B C 1
ATOM 7754 O O . ALA B 1 204 ? -3.648 40.281 27.391 1 84.75 204 ALA B O 1
ATOM 7755 N N . ARG B 1 205 ? -3.215 38.156 27.578 1 88.94 205 ARG B N 1
ATOM 7756 C CA . ARG B 1 205 ? -3.238 38.188 29.031 1 88.94 205 ARG B CA 1
ATOM 7757 C C . ARG B 1 205 ? -2.084 39.031 29.578 1 88.94 205 ARG B C 1
ATOM 7759 O O . ARG B 1 205 ? -2.244 39.75 30.562 1 88.94 205 ARG B O 1
ATOM 7766 N N . SER B 1 206 ? -0.978 38.875 28.953 1 87.75 206 SER B N 1
ATOM 7767 C CA . SER B 1 206 ? 0.173 39.688 29.375 1 87.75 206 SER B CA 1
ATOM 7768 C C . SER B 1 206 ? -0.068 41.156 29.156 1 87.75 206 SER B C 1
ATOM 7770 O O . SER B 1 206 ? 0.26 42 30 1 87.75 206 SER B O 1
ATOM 7772 N N . ASN B 1 207 ? -0.693 41.5 28.062 1 84.25 207 ASN B N 1
ATOM 7773 C CA . ASN B 1 207 ? -0.998 42.875 27.75 1 84.25 207 ASN B CA 1
ATOM 7774 C C . ASN B 1 207 ? -2.066 43.469 28.672 1 84.25 207 ASN B C 1
ATOM 7776 O O . ASN B 1 207 ? -2.02 44.625 29.031 1 84.25 207 ASN B O 1
ATOM 7780 N N . ILE B 1 208 ? -2.955 42.625 28.984 1 90.12 208 ILE B N 1
ATOM 7781 C CA . ILE B 1 208 ? -4.02 43.031 29.891 1 90.12 208 ILE B CA 1
ATOM 7782 C C . ILE B 1 208 ? -3.438 43.344 31.266 1 90.12 208 ILE B C 1
ATOM 7784 O O . ILE B 1 208 ? -3.812 44.312 31.906 1 90.12 208 ILE B O 1
ATOM 7788 N N . ARG B 1 209 ? -2.482 42.531 31.672 1 90.81 209 ARG B N 1
ATOM 7789 C CA . ARG B 1 209 ? -1.835 42.75 32.969 1 90.81 209 ARG B CA 1
ATOM 7790 C C . ARG B 1 209 ? -1.174 44.125 33 1 90.81 209 ARG B C 1
ATOM 7792 O O . ARG B 1 209 ? -1.325 44.875 33.969 1 90.81 209 ARG B O 1
ATOM 7799 N N . GLU B 1 210 ? -0.557 44.469 31.984 1 84.94 210 GLU B N 1
ATOM 7800 C CA . GLU B 1 210 ? 0.139 45.75 31.906 1 84.94 210 GLU B CA 1
ATOM 7801 C C . GLU B 1 210 ? -0.849 46.938 31.875 1 84.94 210 GLU B C 1
ATOM 7803 O O . GLU B 1 210 ? -0.67 47.938 32.562 1 84.94 210 GLU B O 1
ATOM 7808 N N . ALA B 1 211 ? -1.904 46.812 31.047 1 89 211 ALA B N 1
ATOM 7809 C CA . ALA B 1 211 ? -2.891 47.875 30.906 1 89 211 ALA B CA 1
ATOM 7810 C C . ALA B 1 211 ? -3.693 48.062 32.188 1 89 211 ALA B C 1
ATOM 7812 O O . ALA B 1 211 ? -3.986 49.188 32.594 1 89 211 ALA B O 1
ATOM 7813 N N . PHE B 1 212 ? -3.971 46.969 32.812 1 93 212 PHE B N 1
ATOM 7814 C CA . PHE B 1 212 ? -4.742 47.031 34.062 1 93 212 PHE B CA 1
ATOM 7815 C C . PHE B 1 212 ? -3.955 47.719 35.156 1 93 212 PHE B C 1
ATOM 7817 O O . PHE B 1 212 ? -4.492 48.562 35.875 1 93 212 PHE B O 1
ATOM 7824 N N . THR B 1 213 ? -2.705 47.375 35.25 1 90.56 213 THR B N 1
ATOM 7825 C CA . THR B 1 213 ? -1.856 47.969 36.281 1 90.56 213 THR B CA 1
ATOM 7826 C C . THR B 1 213 ? -1.737 49.469 36.031 1 90.56 213 THR B C 1
ATOM 7828 O O . THR B 1 213 ? -1.752 50.25 37 1 90.56 213 THR B O 1
ATOM 7831 N N . ALA B 1 214 ? -1.737 49.906 34.812 1 85.75 214 ALA B N 1
ATOM 7832 C CA . ALA B 1 214 ? -1.609 51.312 34.469 1 85.75 214 ALA B CA 1
ATOM 7833 C C . ALA B 1 214 ? -2.9 52.062 34.781 1 85.75 214 ALA B C 1
ATOM 7835 O O . ALA B 1 214 ? -2.863 53.25 35.188 1 85.75 214 ALA B O 1
ATOM 7836 N N . LEU B 1 215 ? -3.988 51.438 34.656 1 91.19 215 LEU B N 1
ATOM 7837 C CA . LEU B 1 215 ? -5.281 52.094 34.844 1 91.19 215 LEU B CA 1
ATOM 7838 C C . LEU B 1 215 ? -5.688 52.094 36.312 1 91.19 215 LEU B C 1
ATOM 7840 O O . LEU B 1 215 ? -6.043 53.156 36.844 1 91.19 215 LEU B O 1
ATOM 7844 N N . VAL B 1 216 ? -5.598 50.969 36.938 1 91.56 216 VAL B N 1
ATOM 7845 C CA . VAL B 1 216 ? -6.141 50.781 38.281 1 91.56 216 VAL B CA 1
ATOM 7846 C C . VAL B 1 216 ? -5.035 51 39.344 1 91.56 216 VAL B C 1
ATOM 7848 O O . VAL B 1 216 ? -5.297 51.438 40.469 1 91.56 216 VAL B O 1
ATOM 7851 N N . GLY B 1 217 ? -3.807 50.719 39 1 86.56 217 GLY B N 1
ATOM 7852 C CA . GLY B 1 217 ? -2.701 50.844 39.906 1 86.56 217 GLY B CA 1
ATOM 7853 C C . GLY B 1 217 ? -2.465 49.594 40.75 1 86.56 217 GLY B C 1
ATOM 7854 O O . GLY B 1 217 ? -1.401 49.438 41.344 1 86.56 217 GLY B O 1
ATOM 7855 N N . ASP B 1 218 ? -3.439 48.719 40.844 1 84.88 218 ASP B N 1
ATOM 7856 C CA . ASP B 1 218 ? -3.32 47.438 41.562 1 84.88 218 ASP B CA 1
ATOM 7857 C C . ASP B 1 218 ? -2.781 46.344 40.656 1 84.88 218 ASP B C 1
ATOM 7859 O O . ASP B 1 218 ? -2.83 46.438 39.438 1 84.88 218 ASP B O 1
ATOM 7863 N N . GLU B 1 219 ? -2.227 45.406 41.344 1 85.62 219 GLU B N 1
ATOM 7864 C CA . GLU B 1 219 ? -1.721 44.25 40.594 1 85.62 219 GLU B CA 1
ATOM 7865 C C . GLU B 1 219 ? -2.861 43.469 40 1 85.62 219 GLU B C 1
ATOM 7867 O O . GLU B 1 219 ? -3.914 43.281 40.594 1 85.62 219 GLU B O 1
ATOM 7872 N N . TYR B 1 220 ? -2.678 43.062 38.781 1 85.81 220 TYR B N 1
ATOM 7873 C CA . TYR B 1 220 ? -3.662 42.25 38.031 1 85.81 220 TYR B CA 1
ATOM 7874 C C . TYR B 1 220 ? -3.648 40.812 38.531 1 85.81 220 TYR B C 1
ATOM 7876 O O . TYR B 1 220 ? -2.596 40.156 38.531 1 85.81 220 TYR B O 1
ATOM 7884 N N . ASP B 1 221 ? -4.68 40.25 38.969 1 82.75 221 ASP B N 1
ATOM 7885 C CA . ASP B 1 221 ? -4.832 38.844 39.344 1 82.75 221 ASP B CA 1
ATOM 7886 C C . ASP B 1 221 ? -5.621 38.094 38.281 1 82.75 221 ASP B C 1
ATOM 7888 O O . ASP B 1 221 ? -6.832 38.281 38.156 1 82.75 221 ASP B O 1
ATOM 7892 N N . PRO B 1 222 ? -4.914 37.25 37.656 1 79.12 222 PRO B N 1
ATOM 7893 C CA . PRO B 1 222 ? -5.59 36.5 36.594 1 79.12 222 PRO B CA 1
ATOM 7894 C C . PRO B 1 222 ? -6.695 35.594 37.125 1 79.12 222 PRO B C 1
ATOM 7896 O O . PRO B 1 222 ? -7.57 35.188 36.344 1 79.12 222 PRO B O 1
ATOM 7899 N N . ALA B 1 223 ? -6.648 35.281 38.375 1 79.94 223 ALA B N 1
ATOM 7900 C CA . ALA B 1 223 ? -7.633 34.375 38.938 1 79.94 223 ALA B CA 1
ATOM 7901 C C . ALA B 1 223 ? -8.922 35.125 39.281 1 79.94 223 ALA B C 1
ATOM 7903 O O . ALA B 1 223 ? -9.969 34.5 39.469 1 79.94 223 ALA B O 1
ATOM 7904 N N . GLU B 1 224 ? -8.82 36.438 39.281 1 82.38 224 GLU B N 1
ATOM 7905 C CA . GLU B 1 224 ? -9.992 37.25 39.594 1 82.38 224 GLU B CA 1
ATOM 7906 C C . GLU B 1 224 ? -10.992 37.25 38.438 1 82.38 224 GLU B C 1
ATOM 7908 O O . GLU B 1 224 ? -10.602 37.188 37.281 1 82.38 224 GLU B O 1
ATOM 7913 N N . ALA B 1 225 ? -12.359 37.25 38.875 1 86.81 225 ALA B N 1
ATOM 7914 C CA . ALA B 1 225 ? -13.43 37.25 37.875 1 86.81 225 ALA B CA 1
ATOM 7915 C C . ALA B 1 225 ? -13.344 38.469 37 1 86.81 225 ALA B C 1
ATOM 7917 O O . ALA B 1 225 ? -13 39.562 37.438 1 86.81 225 ALA B O 1
ATOM 7918 N N . GLU B 1 226 ? -13.578 38.281 35.656 1 88.5 226 GLU B N 1
ATOM 7919 C CA . GLU B 1 226 ? -13.531 39.344 34.656 1 88.5 226 GLU B CA 1
ATOM 7920 C C . GLU B 1 226 ? -14.43 40.531 35.094 1 88.5 226 GLU B C 1
ATOM 7922 O O . GLU B 1 226 ? -14.078 41.688 34.906 1 88.5 226 GLU B O 1
ATOM 7927 N N . ALA B 1 227 ? -15.547 40.156 35.719 1 90.06 227 ALA B N 1
ATOM 7928 C CA . ALA B 1 227 ? -16.5 41.156 36.125 1 90.06 227 ALA B CA 1
ATOM 7929 C C . ALA B 1 227 ? -15.898 42.062 37.188 1 90.06 227 ALA B C 1
ATOM 7931 O O . ALA B 1 227 ? -16.125 43.281 37.188 1 90.06 227 ALA B O 1
ATOM 7932 N N . THR B 1 228 ? -15.141 41.438 38.094 1 91.06 228 THR B N 1
ATOM 7933 C CA . THR B 1 228 ? -14.5 42.219 39.125 1 91.06 228 THR B CA 1
ATOM 7934 C C . THR B 1 228 ? -13.422 43.125 38.562 1 91.06 228 THR B C 1
ATOM 7936 O O . THR B 1 228 ? -13.297 44.281 38.969 1 91.06 228 THR B O 1
ATOM 7939 N N . MET B 1 229 ? -12.711 42.562 37.688 1 90.75 229 MET B N 1
ATOM 7940 C CA . MET B 1 229 ? -11.664 43.344 37.031 1 90.75 229 MET B CA 1
ATOM 7941 C C . MET B 1 229 ? -12.266 44.531 36.25 1 90.75 229 MET B C 1
ATOM 7943 O O . MET B 1 229 ? -11.758 45.656 36.344 1 90.75 229 MET B O 1
ATOM 7947 N N . LEU B 1 230 ? -13.391 44.312 35.625 1 93.38 230 LEU B N 1
ATOM 7948 C CA . LEU B 1 230 ? -14.047 45.344 34.844 1 93.38 230 LEU B CA 1
ATOM 7949 C C . LEU B 1 230 ? -14.648 46.406 35.75 1 93.38 230 LEU B C 1
ATOM 7951 O O . LEU B 1 230 ? -14.648 47.594 35.438 1 93.38 230 LEU B O 1
ATOM 7955 N N . ALA B 1 231 ? -15.055 45.938 36.906 1 92.31 231 ALA B N 1
ATOM 7956 C CA . ALA B 1 231 ? -15.609 46.875 37.875 1 92.31 231 ALA B CA 1
ATOM 7957 C C . ALA B 1 231 ? -14.531 47.812 38.438 1 92.31 231 ALA B C 1
ATOM 7959 O O . ALA B 1 231 ? -14.758 49 38.594 1 92.31 231 ALA B O 1
ATOM 7960 N N . LYS B 1 232 ? -13.422 47.188 38.719 1 93.25 232 LYS B N 1
ATOM 7961 C CA . LYS B 1 232 ? -12.305 48 39.188 1 93.25 232 LYS B CA 1
ATOM 7962 C C . LYS B 1 232 ? -11.852 49 38.156 1 93.25 232 LYS B C 1
ATOM 7964 O O . LYS B 1 232 ? -11.539 50.156 38.469 1 93.25 232 LYS B O 1
ATOM 7969 N N . ALA B 1 233 ? -11.844 48.531 36.906 1 94.5 233 ALA B N 1
ATOM 7970 C CA . ALA B 1 233 ? -11.453 49.406 35.781 1 94.5 233 ALA B CA 1
ATOM 7971 C C . ALA B 1 233 ? -12.469 50.531 35.594 1 94.5 233 ALA B C 1
ATOM 7973 O O . ALA B 1 233 ? -12.086 51.688 35.375 1 94.5 233 ALA B O 1
ATOM 7974 N N . HIS B 1 234 ? -13.68 50.188 35.688 1 94.88 234 HIS B N 1
ATOM 7975 C CA . HIS B 1 234 ? -14.742 51.188 35.594 1 94.88 234 HIS B CA 1
ATOM 7976 C C . HIS B 1 234 ? -14.656 52.219 36.719 1 94.88 234 HIS B C 1
ATOM 7978 O O . HIS B 1 234 ? -14.789 53.406 36.469 1 94.88 234 HIS B O 1
ATOM 7984 N N . SER B 1 235 ? -14.359 51.75 37.906 1 92.94 235 SER B N 1
ATOM 7985 C CA . SER B 1 235 ? -14.273 52.625 39.062 1 92.94 235 SER B CA 1
ATOM 7986 C C . SER B 1 235 ? -13.078 53.562 38.969 1 92.94 235 SER B C 1
ATOM 7988 O O . SER B 1 235 ? -13.141 54.719 39.406 1 92.94 235 SER B O 1
ATOM 7990 N N . ALA B 1 236 ? -12.07 53.031 38.344 1 92.75 236 ALA B N 1
ATOM 7991 C CA . ALA B 1 236 ? -10.875 53.875 38.188 1 92.75 236 ALA B CA 1
ATOM 7992 C C . ALA B 1 236 ? -11.156 55.062 37.281 1 92.75 236 ALA B C 1
ATOM 7994 O O . ALA B 1 236 ? -10.578 56.156 37.5 1 92.75 236 ALA B O 1
ATOM 7995 N N . LEU B 1 237 ? -12.078 54.969 36.344 1 92.25 237 LEU B N 1
ATOM 7996 C CA . LEU B 1 237 ? -12.438 56.062 35.438 1 92.25 237 LEU B CA 1
ATOM 7997 C C . LEU B 1 237 ? -13.562 56.906 36.062 1 92.25 237 LEU B C 1
ATOM 7999 O O . LEU B 1 237 ? -13.5 58.125 36.031 1 92.25 237 LEU B O 1
ATOM 8003 N N . SER B 1 238 ? -14.516 56.219 36.625 1 91 238 SER B N 1
ATOM 8004 C CA . SER B 1 238 ? -15.672 56.938 37.188 1 91 238 SER B CA 1
ATOM 8005 C C . SER B 1 238 ? -15.32 57.688 38.438 1 91 238 SER B C 1
ATOM 8007 O O . SER B 1 238 ? -16.031 58.625 38.844 1 91 238 SER B O 1
ATOM 8009 N N . GLY B 1 239 ? -14.281 57.219 39.062 1 86.38 239 GLY B N 1
ATOM 8010 C CA . GLY B 1 239 ? -13.836 57.906 40.25 1 86.38 239 GLY B CA 1
ATOM 8011 C C . GLY B 1 239 ? -13.305 59.312 39.969 1 86.38 239 GLY B C 1
ATOM 8012 O O . GLY B 1 239 ? -13.203 60.125 40.906 1 86.38 239 GLY B O 1
ATOM 8013 N N . ILE B 1 240 ? -13 59.562 38.719 1 85.94 240 ILE B N 1
ATOM 8014 C CA . ILE B 1 240 ? -12.555 60.875 38.312 1 85.94 240 ILE B CA 1
ATOM 8015 C C . ILE B 1 240 ? -13.766 61.75 37.969 1 85.94 240 ILE B C 1
ATOM 8017 O O . ILE B 1 240 ? -14.523 61.469 37.062 1 85.94 240 ILE B O 1
ATOM 8021 N N . GLU B 1 241 ? -13.93 62.719 38.719 1 81.25 241 GLU B N 1
ATOM 8022 C CA . GLU B 1 241 ? -15.117 63.562 38.625 1 81.25 241 GLU B CA 1
ATOM 8023 C C . GLU B 1 241 ? -15.328 64.062 37.188 1 81.25 241 GLU B C 1
ATOM 8025 O O . GLU B 1 241 ? -16.469 64.188 36.719 1 81.25 241 GLU B O 1
ATOM 8030 N N . LEU B 1 242 ? -14.32 64.375 36.562 1 83.06 242 LEU B N 1
ATOM 8031 C CA . LEU B 1 242 ? -14.383 64.938 35.219 1 83.06 242 LEU B CA 1
ATOM 8032 C C . LEU B 1 242 ? -14.977 63.906 34.25 1 83.06 242 LEU B C 1
ATOM 8034 O O . LEU B 1 242 ? -15.664 64.25 33.281 1 83.06 242 LEU B O 1
ATOM 8038 N N . LEU B 1 243 ? -14.742 62.625 34.562 1 90.69 243 LEU B N 1
ATOM 8039 C CA . LEU B 1 243 ? -15.109 61.562 33.656 1 90.69 243 LEU B CA 1
ATOM 8040 C C . LEU B 1 243 ? -16.406 60.875 34.062 1 90.69 243 LEU B C 1
ATOM 8042 O O . LEU B 1 243 ? -16.953 60.031 33.344 1 90.69 243 LEU B O 1
ATOM 8046 N N . LYS B 1 244 ? -16.953 61.188 35.156 1 89.19 244 LYS B N 1
ATOM 8047 C CA . LYS B 1 244 ? -18.141 60.562 35.75 1 89.19 244 LYS B CA 1
ATOM 8048 C C . LYS B 1 244 ? -19.312 60.594 34.781 1 89.19 244 LYS B C 1
ATOM 8050 O O . LYS B 1 244 ? -19.984 59.594 34.562 1 89.19 244 LYS B O 1
ATOM 8055 N N . PRO B 1 245 ? -19.562 61.75 34.094 1 89.38 245 PRO B N 1
ATOM 8056 C CA . PRO B 1 245 ? -20.719 61.781 33.188 1 89.38 245 PRO B CA 1
ATOM 8057 C C . PRO B 1 245 ? -20.531 60.875 31.984 1 89.38 245 PRO B C 1
ATOM 8059 O O . PRO B 1 245 ? -21.516 60.406 31.406 1 89.38 245 PRO B O 1
ATOM 8062 N N . LEU B 1 246 ? -19.344 60.656 31.656 1 92.19 246 LEU B N 1
ATOM 8063 C CA . LEU B 1 246 ? -19.062 59.812 30.484 1 92.19 246 LEU B CA 1
ATOM 8064 C C . LEU B 1 246 ? -19.156 58.344 30.859 1 92.19 246 LEU B C 1
ATOM 8066 O O . LEU B 1 246 ? -19.312 57.5 29.984 1 92.19 246 LEU B O 1
ATOM 8070 N N . CYS B 1 247 ? -18.969 58.062 32.094 1 93.31 247 CYS B N 1
ATOM 8071 C CA . CYS B 1 247 ? -18.938 56.688 32.594 1 93.31 247 CYS B CA 1
ATOM 8072 C C . CYS B 1 247 ? -20.312 56.281 33.094 1 93.31 247 CYS B C 1
ATOM 8074 O O . CYS B 1 247 ? -20.609 55.094 33.188 1 93.31 247 CYS B O 1
ATOM 8076 N N . GLU B 1 248 ? -21.172 57.312 33.469 1 88.81 248 GLU B N 1
ATOM 8077 C CA . GLU B 1 248 ? -22.453 57 34.094 1 88.81 248 GLU B CA 1
ATOM 8078 C C . GLU B 1 248 ? -23.359 56.219 33.156 1 88.81 248 GLU B C 1
ATOM 8080 O O . GLU B 1 248 ? -23.562 56.625 32 1 88.81 248 GLU B O 1
ATOM 8085 N N . GLY B 1 249 ? -23.859 55.125 33.562 1 88.81 249 GLY B N 1
ATOM 8086 C CA . GLY B 1 249 ? -24.797 54.312 32.812 1 88.81 249 GLY B CA 1
ATOM 8087 C C . GLY B 1 249 ? -24.141 53.406 31.797 1 88.81 249 GLY B C 1
ATOM 8088 O O . GLY B 1 249 ? -24.812 52.719 31.047 1 88.81 249 GLY B O 1
ATOM 8089 N N . LYS B 1 250 ? -22.891 53.469 31.656 1 93.31 250 LYS B N 1
ATOM 8090 C CA . LYS B 1 250 ? -22.188 52.656 30.672 1 93.31 250 LYS B CA 1
ATOM 8091 C C . LYS B 1 250 ? -21.312 51.625 31.344 1 93.31 250 LYS B C 1
ATOM 8093 O O . LYS B 1 250 ? -20.844 51.812 32.469 1 93.31 250 LYS B O 1
ATOM 8098 N N . THR B 1 251 ? -21.25 50.531 30.656 1 93.19 251 THR B N 1
ATOM 8099 C CA . THR B 1 251 ? -20.266 49.562 31.094 1 93.19 251 THR B CA 1
ATOM 8100 C C . THR B 1 251 ? -18.859 49.969 30.688 1 93.19 251 THR B C 1
ATOM 8102 O O . THR B 1 251 ? -18.688 50.844 29.844 1 93.19 251 THR B O 1
ATOM 8105 N N . PHE B 1 252 ? -17.812 49.375 31.344 1 94.12 252 PHE B N 1
ATOM 8106 C CA . PHE B 1 252 ? -16.422 49.75 31.062 1 94.12 252 PHE B CA 1
ATOM 8107 C C . PHE B 1 252 ? -16.141 49.656 29.562 1 94.12 252 PHE B C 1
ATOM 8109 O O . PHE B 1 252 ? -15.477 50.531 29 1 94.12 252 PHE B O 1
ATOM 8116 N N . GLU B 1 253 ? -16.641 48.688 28.938 1 92.12 253 GLU B N 1
ATOM 8117 C CA . GLU B 1 253 ? -16.359 48.469 27.516 1 92.12 253 GLU B CA 1
ATOM 8118 C C . GLU B 1 253 ? -17.078 49.469 26.625 1 92.12 253 GLU B C 1
ATOM 8120 O O . GLU B 1 253 ? -16.688 49.688 25.484 1 92.12 253 GLU B O 1
ATOM 8125 N N . GLU B 1 254 ? -18.062 50.062 27.156 1 92.06 254 GLU B N 1
ATOM 8126 C CA . GLU B 1 254 ? -18.859 51.031 26.391 1 92.06 254 GLU B CA 1
ATOM 8127 C C . GLU B 1 254 ? -18.312 52.438 26.516 1 92.06 254 GLU B C 1
ATOM 8129 O O . GLU B 1 254 ? -18.703 53.344 25.75 1 92.06 254 GLU B O 1
ATOM 8134 N N . ILE B 1 255 ? -17.406 52.562 27.484 1 93.44 255 ILE B N 1
ATOM 8135 C CA . ILE B 1 255 ? -16.797 53.875 27.672 1 93.44 255 ILE B CA 1
ATOM 8136 C C . ILE B 1 255 ? -15.859 54.188 26.5 1 93.44 255 ILE B C 1
ATOM 8138 O O . ILE B 1 255 ? -15 53.344 26.156 1 93.44 255 ILE B O 1
ATOM 8142 N N . ASP B 1 256 ? -16.047 55.156 25.844 1 92.19 256 ASP B N 1
ATOM 8143 C CA . ASP B 1 256 ? -15.172 55.594 24.75 1 92.19 256 ASP B CA 1
ATOM 8144 C C . ASP B 1 256 ? -13.961 56.344 25.281 1 92.19 256 ASP B C 1
ATOM 8146 O O . ASP B 1 256 ? -14.094 57.5 25.719 1 92.19 256 ASP B O 1
ATOM 8150 N N . PRO B 1 257 ? -12.844 55.656 25.172 1 90.5 257 PRO B N 1
ATOM 8151 C CA . PRO B 1 257 ? -11.656 56.344 25.719 1 90.5 257 PRO B CA 1
ATOM 8152 C C . PRO B 1 257 ? -11.328 57.625 24.984 1 90.5 257 PRO B C 1
ATOM 8154 O O . PRO B 1 257 ? -10.75 58.562 25.578 1 90.5 257 PRO B O 1
ATOM 8157 N N . SER B 1 258 ? -11.688 57.844 23.75 1 87.56 258 SER B N 1
ATOM 8158 C CA . SER B 1 258 ? -11.438 59.062 23.016 1 87.56 258 SER B CA 1
ATOM 8159 C C . SER B 1 258 ? -12.234 60.219 23.578 1 87.56 258 SER B C 1
ATOM 8161 O O . SER B 1 258 ? -11.727 61.344 23.656 1 87.56 258 SER B O 1
ATOM 8163 N N . SER B 1 259 ? -13.391 59.906 24.016 1 90.94 259 SER B N 1
ATOM 8164 C CA . SER B 1 259 ? -14.227 60.938 24.625 1 90.94 259 SER B CA 1
ATOM 8165 C C . SER B 1 259 ? -13.664 61.375 25.969 1 90.94 259 SER B C 1
ATOM 8167 O O . SER B 1 259 ? -13.773 62.562 26.344 1 90.94 259 SER B O 1
ATOM 8169 N N . CYS B 1 260 ? -13.102 60.375 26.609 1 90.88 260 CYS B N 1
ATOM 8170 C CA . CYS B 1 260 ? -12.484 60.719 27.891 1 90.88 260 CYS B CA 1
ATOM 8171 C C . CYS B 1 260 ? -11.289 61.625 27.703 1 90.88 260 CYS B C 1
ATOM 8173 O O . CYS B 1 260 ? -11.109 62.594 28.453 1 90.88 260 CYS B O 1
ATOM 8175 N N . VAL B 1 261 ? -10.555 61.312 26.672 1 87.69 261 VAL B N 1
ATOM 8176 C CA . VAL B 1 261 ? -9.383 62.125 26.359 1 87.69 261 VAL B CA 1
ATOM 8177 C C . VAL B 1 261 ? -9.828 63.531 25.938 1 87.69 261 VAL B C 1
ATOM 8179 O O . VAL B 1 261 ? -9.242 64.5 26.344 1 87.69 261 VAL B O 1
ATOM 8182 N N . ASP B 1 262 ? -10.883 63.656 25.219 1 86.06 262 ASP B N 1
ATOM 8183 C CA . ASP B 1 262 ? -11.398 64.938 24.75 1 86.06 262 ASP B CA 1
ATOM 8184 C C . ASP B 1 262 ? -11.93 65.75 25.922 1 86.06 262 ASP B C 1
ATOM 8186 O O . ASP B 1 262 ? -11.766 67 25.938 1 86.06 262 ASP B O 1
ATOM 8190 N N . ALA B 1 263 ? -12.531 65.125 26.828 1 85.06 263 ALA B N 1
ATOM 8191 C CA . ALA B 1 263 ? -13.031 65.812 28 1 85.06 263 ALA B CA 1
ATOM 8192 C C . ALA B 1 263 ? -11.891 66.438 28.812 1 85.06 263 ALA B C 1
ATOM 8194 O O . ALA B 1 263 ? -12 67.5 29.328 1 85.06 263 ALA B O 1
ATOM 8195 N N . ALA B 1 264 ? -10.867 65.625 28.922 1 83.5 264 ALA B N 1
ATOM 8196 C CA . ALA B 1 264 ? -9.695 66.125 29.656 1 83.5 264 ALA B CA 1
ATOM 8197 C C . ALA B 1 264 ? -9.055 67.25 28.922 1 83.5 264 ALA B C 1
ATOM 8199 O O . ALA B 1 264 ? -8.641 68.25 29.562 1 83.5 264 ALA B O 1
ATOM 8200 N N . LYS B 1 265 ? -9.086 67.312 27.625 1 80.75 265 LYS B N 1
ATOM 8201 C CA . LYS B 1 265 ? -8.531 68.375 26.828 1 80.75 265 LYS B CA 1
ATOM 8202 C C . LYS B 1 265 ? -9.383 69.625 26.953 1 80.75 265 LYS B C 1
ATOM 8204 O O . LYS B 1 265 ? -8.852 70.75 27.031 1 80.75 265 LYS B O 1
ATOM 8209 N N . ALA B 1 266 ? -10.594 69.438 26.984 1 76.06 266 ALA B N 1
ATOM 8210 C CA . ALA B 1 266 ? -11.516 70.562 27.109 1 76.06 266 ALA B CA 1
ATOM 8211 C C . ALA B 1 266 ? -11.398 71.25 28.469 1 76.06 266 ALA B C 1
ATOM 8213 O O . ALA B 1 266 ? -11.531 72.438 28.594 1 76.06 266 ALA B O 1
ATOM 8214 N N . ALA B 1 267 ? -11.141 70.438 29.438 1 74.25 267 ALA B N 1
ATOM 8215 C CA . ALA B 1 267 ? -11.031 70.938 30.812 1 74.25 267 ALA B CA 1
ATOM 8216 C C . ALA B 1 267 ? -9.742 71.75 30.984 1 74.25 267 ALA B C 1
ATOM 8218 O O . ALA B 1 267 ? -9.664 72.625 31.844 1 74.25 267 ALA B O 1
ATOM 8219 N N . GLU B 1 268 ? -8.727 71.312 30.391 1 69.69 268 GLU B N 1
ATOM 8220 C CA . GLU B 1 268 ? -7.465 72.062 30.531 1 69.69 268 GLU B CA 1
ATOM 8221 C C . GLU B 1 268 ? -7.602 73.5 30.062 1 69.69 268 GLU B C 1
ATOM 8223 O O . GLU B 1 268 ? -7.043 74.438 30.688 1 69.69 268 GLU B O 1
ATOM 8228 N N . GLY B 1 269 ? -8.406 73.938 28.938 1 58.53 269 GLY B N 1
ATOM 8229 C CA . GLY B 1 269 ? -8.617 75.312 28.484 1 58.53 269 GLY B CA 1
ATOM 8230 C C . GLY B 1 269 ? -9.953 75.875 28.922 1 58.53 269 GLY B C 1
ATOM 8231 O O . GLY B 1 269 ? -10.398 76.938 28.406 1 58.53 269 GLY B O 1
ATOM 8232 N N . GLY B 1 270 ? -10.586 75.375 30.047 1 57.66 270 GLY B N 1
ATOM 8233 C CA . GLY B 1 270 ? -11.992 75.688 30.219 1 57.66 270 GLY B CA 1
ATOM 8234 C C . GLY B 1 270 ? -12.203 76.875 31.203 1 57.66 270 GLY B C 1
ATOM 8235 O O . GLY B 1 270 ? -11.258 77.312 31.844 1 57.66 270 GLY B O 1
ATOM 8236 N N . GLU B 1 271 ? -13.406 77.375 31.188 1 62.66 271 GLU B N 1
ATOM 8237 C CA . GLU B 1 271 ? -13.891 78.5 31.969 1 62.66 271 GLU B CA 1
ATOM 8238 C C . GLU B 1 271 ? -13.719 78.312 33.469 1 62.66 271 GLU B C 1
ATOM 8240 O O . GLU B 1 271 ? -13.398 79.188 34.219 1 62.66 271 GLU B O 1
ATOM 8245 N N . ALA B 1 272 ? -13.594 77.062 33.875 1 65.06 272 ALA B N 1
ATOM 8246 C CA . ALA B 1 272 ? -13.547 76.75 35.281 1 65.06 272 ALA B CA 1
ATOM 8247 C C . ALA B 1 272 ? -12.156 77.062 35.875 1 65.06 272 ALA B C 1
ATOM 8249 O O . ALA B 1 272 ? -12.031 77.562 36.969 1 65.06 272 ALA B O 1
ATOM 8250 N N . ARG B 1 273 ? -11.188 76.75 35.125 1 61.84 273 ARG B N 1
ATOM 8251 C CA . ARG B 1 273 ? -9.836 77.062 35.594 1 61.84 273 ARG B CA 1
ATOM 8252 C C . ARG B 1 273 ? -9.586 78.562 35.594 1 61.84 273 ARG B C 1
ATOM 8254 O O . ARG B 1 273 ? -8.922 79.125 36.5 1 61.84 273 ARG B O 1
ATOM 8261 N N . ALA B 1 274 ? -10.164 79.125 34.594 1 64.44 274 ALA B N 1
ATOM 8262 C CA . ALA B 1 274 ? -10.078 80.562 34.562 1 64.44 274 ALA B CA 1
ATOM 8263 C C . ALA B 1 274 ? -10.82 81.188 35.75 1 64.44 274 ALA B C 1
ATOM 8265 O O . ALA B 1 274 ? -10.328 82.125 36.375 1 64.44 274 ALA B O 1
ATOM 8266 N N . GLU B 1 275 ? -11.906 80.625 36.031 1 71.19 275 GLU B N 1
ATOM 8267 C CA . GLU B 1 275 ? -12.68 81.062 37.156 1 71.19 275 GLU B CA 1
ATOM 8268 C C . GLU B 1 275 ? -11.961 80.812 38.469 1 71.19 275 GLU B C 1
ATOM 8270 O O . GLU B 1 275 ? -11.961 81.625 39.375 1 71.19 275 GLU B O 1
ATOM 8275 N N . LEU B 1 276 ? -11.297 79.75 38.531 1 68.94 276 LEU B N 1
ATOM 8276 C CA . LEU B 1 276 ? -10.539 79.375 39.75 1 68.94 276 LEU B CA 1
ATOM 8277 C C . LEU B 1 276 ? -9.367 80.375 39.938 1 68.94 276 LEU B C 1
ATOM 8279 O O . LEU B 1 276 ? -9.109 80.812 41.031 1 68.94 276 LEU B O 1
ATOM 8283 N N . ALA B 1 277 ? -8.82 80.688 38.812 1 63.59 277 ALA B N 1
ATOM 8284 C CA . ALA B 1 277 ? -7.738 81.688 38.875 1 63.59 277 ALA B CA 1
ATOM 8285 C C . ALA B 1 277 ? -8.25 83.062 39.344 1 63.59 277 ALA B C 1
ATOM 8287 O O . ALA B 1 277 ? -7.598 83.75 40.156 1 63.59 277 ALA B O 1
ATOM 8288 N N . LYS B 1 278 ? -9.344 83.312 38.875 1 70.25 278 LYS B N 1
ATOM 8289 C CA . LYS B 1 278 ? -9.953 84.562 39.281 1 70.25 278 LYS B CA 1
ATOM 8290 C C . LYS B 1 278 ? -10.297 84.562 40.781 1 70.25 278 LYS B C 1
ATOM 8292 O O . LYS B 1 278 ? -10.016 85.562 41.5 1 70.25 278 LYS B O 1
ATOM 8297 N N . ILE B 1 279 ? -10.844 83.5 41.281 1 74.88 279 ILE B N 1
ATOM 8298 C CA . ILE B 1 279 ? -11.234 83.375 42.688 1 74.88 279 ILE B CA 1
ATOM 8299 C C . ILE B 1 279 ? -9.992 83.375 43.594 1 74.88 279 ILE B C 1
ATOM 8301 O O . ILE B 1 279 ? -9.977 84.062 44.625 1 74.88 279 ILE B O 1
ATOM 8305 N N . LEU B 1 280 ? -8.945 82.875 43.094 1 71.19 280 LEU B N 1
ATOM 8306 C CA . LEU B 1 280 ? -7.707 82.875 43.875 1 71.19 280 LEU B CA 1
ATOM 8307 C C . LEU B 1 280 ? -7.125 84.312 43.969 1 71.19 280 LEU B C 1
ATOM 8309 O O . LEU B 1 280 ? -6.645 84.688 45.031 1 71.19 280 LEU B O 1
ATOM 8313 N N . ARG B 1 281 ? -7.359 85.062 42.938 1 69.25 281 ARG B N 1
ATOM 8314 C CA . ARG B 1 281 ? -6.902 86.438 42.906 1 69.25 281 ARG B CA 1
ATOM 8315 C C . ARG B 1 281 ? -7.707 87.312 43.875 1 69.25 281 ARG B C 1
ATOM 8317 O O . ARG B 1 281 ? -7.137 88.062 44.656 1 69.25 281 ARG B O 1
ATOM 8324 N N . GLU B 1 282 ? -8.883 87.062 43.75 1 76.69 282 GLU B N 1
ATOM 8325 C CA . GLU B 1 282 ? -9.766 87.875 44.562 1 76.69 282 GLU B CA 1
ATOM 8326 C C . GLU B 1 282 ? -9.625 87.5 46.062 1 76.69 282 GLU B C 1
ATOM 8328 O O . GLU B 1 282 ? -9.609 88.375 46.906 1 76.69 282 GLU B O 1
ATOM 8333 N N . GLU B 1 283 ? -9.375 86.375 46.344 1 78.56 283 GLU B N 1
ATOM 8334 C CA . GLU B 1 283 ? -9.195 85.875 47.719 1 78.56 283 GLU B CA 1
ATOM 8335 C C . GLU B 1 283 ? -7.906 86.438 48.312 1 78.56 283 GLU B C 1
ATOM 8337 O O . GLU B 1 283 ? -7.887 86.875 49.469 1 78.56 283 GLU B O 1
ATOM 8342 N N . ALA B 1 284 ? -6.918 86.562 47.5 1 73.19 284 ALA B N 1
ATOM 8343 C CA . ALA B 1 284 ? -5.652 87.062 47.969 1 73.19 284 ALA B CA 1
ATOM 8344 C C . ALA B 1 284 ? -5.773 88.562 48.25 1 73.19 284 ALA B C 1
ATOM 8346 O O . ALA B 1 284 ? -5.254 89.125 49.25 1 73.19 284 ALA B O 1
ATOM 8347 N N . ARG B 1 285 ? -6.52 89.25 47.438 1 75.62 285 ARG B N 1
ATOM 8348 C CA . ARG B 1 285 ? -6.699 90.688 47.562 1 75.62 285 ARG B CA 1
ATOM 8349 C C . ARG B 1 285 ? -7.473 91 48.844 1 75.62 285 ARG B C 1
ATOM 8351 O O . ARG B 1 285 ? -7.062 91.875 49.625 1 75.62 285 ARG B O 1
ATOM 8358 N N . TRP B 1 286 ? -8.477 90.375 49.094 1 81.88 286 TRP B N 1
ATOM 8359 C CA . TRP B 1 286 ? -9.305 90.625 50.281 1 81.88 286 TRP B CA 1
ATOM 8360 C C . TRP B 1 286 ? -8.57 90.188 51.562 1 81.88 286 TRP B C 1
ATOM 8362 O O . TRP B 1 286 ? -8.617 90.938 52.562 1 81.88 286 TRP B O 1
ATOM 8372 N N . SER B 1 287 ? -7.789 89.188 51.469 1 79.88 287 SER B N 1
ATOM 8373 C CA . SER B 1 287 ? -7.055 88.688 52.656 1 79.88 287 SER B CA 1
ATOM 8374 C C . SER B 1 287 ? -5.934 89.625 53.031 1 79.88 287 SER B C 1
ATOM 8376 O O . SER B 1 287 ? -5.711 89.938 54.219 1 79.88 287 SER B O 1
ATOM 8378 N N . GLU B 1 288 ? -5.305 90.25 52.062 1 77.19 288 GLU B N 1
ATOM 8379 C CA . GLU B 1 288 ? -4.242 91.188 52.344 1 77.19 288 GLU B CA 1
ATOM 8380 C C . GLU B 1 288 ? -4.805 92.5 52.906 1 77.19 288 GLU B C 1
ATOM 8382 O O . GLU B 1 288 ? -4.203 93.125 53.812 1 77.19 288 GLU B O 1
ATOM 8387 N N . ALA B 1 289 ? -5.973 92.875 52.5 1 79.19 289 ALA B N 1
ATOM 8388 C CA . ALA B 1 289 ? -6.602 94.125 52.969 1 79.19 289 ALA B CA 1
ATOM 8389 C C . ALA B 1 289 ? -7.043 93.938 54.438 1 79.19 289 ALA B C 1
ATOM 8391 O O . ALA B 1 289 ? -6.918 94.875 55.25 1 79.19 289 ALA B O 1
ATOM 8392 N N . VAL B 1 290 ? -7.441 92.812 54.812 1 80.38 290 VAL B N 1
ATOM 8393 C CA . VAL B 1 290 ? -7.887 92.562 56.156 1 80.38 290 VAL B CA 1
ATOM 8394 C C . VAL B 1 290 ? -6.68 92.5 57.094 1 80.38 290 VAL B C 1
ATOM 8396 O O . VAL B 1 290 ? -6.738 92.938 58.25 1 80.38 290 VAL B O 1
ATOM 8399 N N . LYS B 1 291 ? -5.559 92.062 56.562 1 78.75 291 LYS B N 1
ATOM 8400 C CA . LYS B 1 291 ? -4.352 91.938 57.375 1 78.75 291 LYS B CA 1
ATOM 8401 C C . LYS B 1 291 ? -3.785 93.312 57.75 1 78.75 291 LYS B C 1
ATOM 8403 O O . LYS B 1 291 ? -3.199 93.438 58.812 1 78.75 291 LYS B O 1
ATOM 8408 N N . ALA B 1 292 ? -4.098 94.25 56.969 1 76.38 292 ALA B N 1
ATOM 8409 C CA . ALA B 1 292 ? -3.57 95.562 57.188 1 76.38 292 ALA B CA 1
ATOM 8410 C C . ALA B 1 292 ? -4.438 96.375 58.156 1 76.38 292 ALA B C 1
ATOM 8412 O O . ALA B 1 292 ? -4.035 97.438 58.656 1 76.38 292 ALA B O 1
ATOM 8413 N N . ALA B 1 293 ? -5.555 95.875 58.594 1 81.44 293 ALA B N 1
ATOM 8414 C CA . ALA B 1 293 ? -6.484 96.562 59.438 1 81.44 293 ALA B CA 1
ATOM 8415 C C . ALA B 1 293 ? -6.027 96.5 60.906 1 81.44 293 ALA B C 1
ATOM 8417 O O . ALA B 1 293 ? -5.566 95.5 61.375 1 81.44 293 ALA B O 1
ATOM 8418 N N . PRO B 1 294 ? -6.082 97.75 61.625 1 82.31 294 PRO B N 1
ATOM 8419 C CA . PRO B 1 294 ? -5.707 97.812 63.031 1 82.31 294 PRO B CA 1
ATOM 8420 C C . PRO B 1 294 ? -6.621 96.938 63.906 1 82.31 294 PRO B C 1
ATOM 8422 O O . PRO B 1 294 ? -7.758 96.625 63.531 1 82.31 294 PRO B O 1
ATOM 8425 N N . SER B 1 295 ? -6.176 96.5 65.062 1 85.56 295 SER B N 1
ATOM 8426 C CA . SER B 1 295 ? -6.898 95.688 66 1 85.56 295 SER B CA 1
ATOM 8427 C C . SER B 1 295 ? -7.953 96.438 66.75 1 85.56 295 SER B C 1
ATOM 8429 O O . SER B 1 295 ? -7.98 97.688 66.688 1 85.56 295 SER B O 1
ATOM 8431 N N . GLU B 1 296 ? -8.812 95.812 67.375 1 85.44 296 GLU B N 1
ATOM 8432 C CA . GLU B 1 296 ? -9.828 96.438 68.25 1 85.44 296 GLU B CA 1
ATOM 8433 C C . GLU B 1 296 ? -9.188 97.188 69.375 1 85.44 296 GLU B C 1
ATOM 8435 O O . GLU B 1 296 ? -9.688 98.25 69.75 1 85.44 296 GLU B O 1
ATOM 8440 N N . ALA B 1 297 ? -8.078 96.75 69.812 1 85.38 297 ALA B N 1
ATOM 8441 C CA . ALA B 1 297 ? -7.359 97.438 70.875 1 85.38 297 ALA B CA 1
ATOM 8442 C C . ALA B 1 297 ? -6.797 98.75 70.375 1 85.38 297 ALA B C 1
ATOM 8444 O O . ALA B 1 297 ? -6.836 99.75 71.062 1 85.38 297 ALA B O 1
ATOM 8445 N N . ASP B 1 298 ? -6.469 98.812 69.062 1 86.44 298 ASP B N 1
ATOM 8446 C CA . ASP B 1 298 ? -5.934 100 68.5 1 86.44 298 ASP B CA 1
ATOM 8447 C C . ASP B 1 298 ? -7.047 101.062 68.25 1 86.44 298 ASP B C 1
ATOM 8449 O O . ASP B 1 298 ? -6.855 102.25 68.438 1 86.44 298 ASP B O 1
ATOM 8453 N N . ALA B 1 299 ? -8.133 100.562 67.938 1 88.94 299 ALA B N 1
ATOM 8454 C CA . ALA B 1 299 ? -9.289 101.438 67.75 1 88.94 299 ALA B CA 1
ATOM 8455 C C . ALA B 1 299 ? -9.742 102.062 69 1 88.94 299 ALA B C 1
ATOM 8457 O O . ALA B 1 299 ? -10.039 103.25 69.062 1 88.94 299 ALA B O 1
ATOM 8458 N N . LYS B 1 300 ? -9.711 101.312 70.125 1 87.69 300 LYS B N 1
ATOM 8459 C CA . LYS B 1 300 ? -10.07 101.875 71.438 1 87.69 300 LYS B CA 1
ATOM 8460 C C . LYS B 1 300 ? -9.055 102.938 71.875 1 87.69 300 LYS B C 1
ATOM 8462 O O . LYS B 1 300 ? -9.43 104 72.375 1 87.69 300 LYS B O 1
ATOM 8467 N N . ARG B 1 301 ? -7.879 102.625 71.562 1 89 301 ARG B N 1
ATOM 8468 C CA . ARG B 1 301 ? -6.82 103.5 71.938 1 89 301 ARG B CA 1
ATOM 8469 C C . ARG B 1 301 ? -6.926 104.812 71.188 1 89 301 ARG B C 1
ATOM 8471 O O . ARG B 1 301 ? -6.715 105.938 71.75 1 89 301 ARG B O 1
ATOM 8478 N N . LEU B 1 302 ? -7.32 104.688 69.938 1 90.38 302 LEU B N 1
ATOM 8479 C CA . LEU B 1 302 ? -7.496 105.938 69.125 1 90.38 302 LEU B CA 1
ATOM 8480 C C . LEU B 1 302 ? -8.617 106.812 69.688 1 90.38 302 LEU B C 1
ATOM 8482 O O . LEU B 1 302 ? -8.469 108 69.75 1 90.38 302 LEU B O 1
ATOM 8486 N N . VAL B 1 303 ? -9.641 106.312 70.125 1 90.44 303 VAL B N 1
ATOM 8487 C CA . VAL B 1 303 ? -10.758 107.062 70.688 1 90.44 303 VAL B CA 1
ATOM 8488 C C . VAL B 1 303 ? -10.344 107.688 72 1 90.44 303 VAL B C 1
ATOM 8490 O O . VAL B 1 303 ? -10.664 108.812 72.25 1 90.44 303 VAL B O 1
ATOM 8493 N N . GLU B 1 304 ? -9.586 106.938 72.75 1 88.88 304 GLU B N 1
ATOM 8494 C CA . GLU B 1 304 ? -9.125 107.5 74.062 1 88.88 304 GLU B CA 1
ATOM 8495 C C . GLU B 1 304 ? -8.219 108.688 73.875 1 88.88 304 GLU B C 1
ATOM 8497 O O . GLU B 1 304 ? -8.352 109.688 74.562 1 88.88 304 GLU B O 1
ATOM 8502 N N . LEU B 1 305 ? -7.453 108.625 72.875 1 88.94 305 LEU B N 1
ATOM 8503 C CA . LEU B 1 305 ? -6.527 109.75 72.625 1 88.94 305 LEU B CA 1
ATOM 8504 C C . LEU B 1 305 ? -7.262 110.938 72.062 1 88.94 305 LEU B C 1
ATOM 8506 O O . LEU B 1 305 ? -6.945 112.062 72.375 1 88.94 305 LEU B O 1
ATOM 8510 N N . ALA B 1 306 ? -8.266 110.688 71.25 1 89 306 ALA B N 1
ATOM 8511 C CA . ALA B 1 306 ? -9.062 111.75 70.688 1 89 306 ALA B CA 1
ATOM 8512 C C . ALA B 1 306 ? -9.906 112.438 71.812 1 89 306 ALA B C 1
ATOM 8514 O O . ALA B 1 306 ? -10.016 113.688 71.812 1 89 306 ALA B O 1
ATOM 8515 N N . GLU B 1 307 ? -10.312 111.688 72.688 1 88.38 307 GLU B N 1
ATOM 8516 C CA . GLU B 1 307 ? -11.078 112.25 73.812 1 88.38 307 GLU B CA 1
ATOM 8517 C C . GLU B 1 307 ? -10.172 113 74.75 1 88.38 307 GLU B C 1
ATOM 8519 O O . GLU B 1 307 ? -10.562 114.062 75.312 1 88.38 307 GLU B O 1
ATOM 8524 N N . ALA B 1 308 ? -9.016 112.562 74.938 1 85.81 308 ALA B N 1
ATOM 8525 C CA . ALA B 1 308 ? -8.039 113.25 75.812 1 85.81 308 ALA B CA 1
ATOM 8526 C C . ALA B 1 308 ? -7.695 114.625 75.188 1 85.81 308 ALA B C 1
ATOM 8528 O O . ALA B 1 308 ? -7.559 115.625 75.875 1 85.81 308 ALA B O 1
ATOM 8529 N N . ARG B 1 309 ? -7.746 114.688 73.938 1 86.94 309 ARG B N 1
ATOM 8530 C CA . ARG B 1 309 ? -7.516 115.938 73.25 1 86.94 309 ARG B CA 1
ATOM 8531 C C . ARG B 1 309 ? -8.711 116.875 73.375 1 86.94 309 ARG B C 1
ATOM 8533 O O . ARG B 1 309 ? -8.547 118.062 73.625 1 86.94 309 ARG B O 1
ATOM 8540 N N . ASP B 1 310 ? -9.82 116.25 73.312 1 84.38 310 ASP B N 1
ATOM 8541 C CA . ASP B 1 310 ? -11.039 117.062 73.5 1 84.38 310 ASP B CA 1
ATOM 8542 C C . ASP B 1 310 ? -11.094 117.625 74.875 1 84.38 310 ASP B C 1
ATOM 8544 O O . ASP B 1 310 ? -11.461 118.812 75.062 1 84.38 310 ASP B O 1
ATOM 8548 N N . THR B 1 311 ? -10.672 116.938 75.875 1 82.88 311 THR B N 1
ATOM 8549 C CA . THR B 1 311 ? -10.664 117.438 77.25 1 82.88 311 THR B CA 1
ATOM 8550 C C . THR B 1 311 ? -9.633 118.562 77.438 1 82.88 311 THR B C 1
ATOM 8552 O O . THR B 1 311 ? -9.898 119.562 78.125 1 82.88 311 THR B O 1
ATOM 8555 N N . ALA B 1 312 ? -8.617 118.438 76.75 1 81.31 312 ALA B N 1
ATOM 8556 C CA . ALA B 1 312 ? -7.578 119.438 76.875 1 81.31 312 ALA B CA 1
ATOM 8557 C C . ALA B 1 312 ? -8 120.75 76.125 1 81.31 312 ALA B C 1
ATOM 8559 O O . ALA B 1 312 ? -7.738 121.812 76.625 1 81.31 312 ALA B O 1
ATOM 8560 N N . LEU B 1 313 ? -8.781 120.625 75.125 1 78.44 313 LEU B N 1
ATOM 8561 C CA . LEU B 1 313 ? -9.258 121.75 74.312 1 78.44 313 LEU B CA 1
ATOM 8562 C C . LEU B 1 313 ? -10.359 122.5 75.062 1 78.44 313 LEU B C 1
ATOM 8564 O O . LEU B 1 313 ? -10.445 123.75 75 1 78.44 313 LEU B O 1
ATOM 8568 N N . LYS B 1 314 ? -11.102 121.875 75.812 1 77.44 314 LYS B N 1
ATOM 8569 C CA . LYS B 1 314 ? -12.18 122.5 76.625 1 77.44 314 LYS B CA 1
ATOM 8570 C C . LYS B 1 314 ? -11.617 123.375 77.688 1 77.44 314 LYS B C 1
ATOM 8572 O O . LYS B 1 314 ? -12.281 124.375 78.062 1 77.44 314 LYS B O 1
ATOM 8577 N N . LEU B 1 315 ? -10.438 123.188 78.062 1 75.81 315 LEU B N 1
ATOM 8578 C CA . LEU B 1 315 ? -9.82 124 79.062 1 75.81 315 LEU B CA 1
ATOM 8579 C C . LEU B 1 315 ? -9.195 125.25 78.5 1 75.81 315 LEU B C 1
ATOM 8581 O O . LEU B 1 315 ? -8.68 126.062 79.25 1 75.81 315 LEU B O 1
ATOM 8585 N N . THR B 1 316 ? -9.391 125.375 77.188 1 79.5 316 THR B N 1
ATOM 8586 C CA . THR B 1 316 ? -8.836 126.562 76.5 1 79.5 316 THR B CA 1
ATOM 8587 C C . THR B 1 316 ? -9.93 127.312 75.75 1 79.5 316 THR B C 1
ATOM 8589 O O . THR B 1 316 ? -11.102 126.938 75.812 1 79.5 316 THR B O 1
ATOM 8592 N N . GLN B 1 317 ? -9.766 128.5 75.125 1 72.69 317 GLN B N 1
ATOM 8593 C CA . GLN B 1 317 ? -10.766 129.375 74.438 1 72.69 317 GLN B CA 1
ATOM 8594 C C . GLN B 1 317 ? -11.203 128.75 73.125 1 72.69 317 GLN B C 1
ATOM 8596 O O . GLN B 1 317 ? -12.109 129.25 72.5 1 72.69 317 GLN B O 1
ATOM 8601 N N . GLY B 1 318 ? -10.758 127.562 72.688 1 73.69 318 GLY B N 1
ATOM 8602 C CA . GLY B 1 318 ? -11.219 126.875 71.5 1 73.69 318 GLY B CA 1
ATOM 8603 C C . GLY B 1 318 ? -10.156 126.75 70.438 1 73.69 318 GLY B C 1
ATOM 8604 O O . GLY B 1 318 ? -9.109 127.375 70.5 1 73.69 318 GLY B O 1
ATOM 8605 N N . ASP B 1 319 ? -10.383 126 69.375 1 74.06 319 ASP B N 1
ATOM 8606 C CA . ASP B 1 319 ? -9.414 125.688 68.312 1 74.06 319 ASP B CA 1
ATOM 8607 C C . ASP B 1 319 ? -9.203 126.812 67.375 1 74.06 319 ASP B C 1
ATOM 8609 O O . ASP B 1 319 ? -8.102 127.062 66.875 1 74.06 319 ASP B O 1
ATOM 8613 N N . LEU B 1 320 ? -10.141 127.688 67.188 1 75.75 320 LEU B N 1
ATOM 8614 C CA . LEU B 1 320 ? -10.039 128.875 66.375 1 75.75 320 LEU B CA 1
ATOM 8615 C C . LEU B 1 320 ? -9.07 129.875 66.938 1 75.75 320 LEU B C 1
ATOM 8617 O O . LEU B 1 320 ? -8.289 130.5 66.25 1 75.75 320 LEU B O 1
ATOM 8621 N N . PHE B 1 321 ? -9.195 130 68.25 1 78 321 PHE B N 1
ATOM 8622 C CA . PHE B 1 321 ? -8.305 131 68.875 1 78 321 PHE B CA 1
ATOM 8623 C C . PHE B 1 321 ? -6.867 130.5 68.875 1 78 321 PHE B C 1
ATOM 8625 O O . PHE B 1 321 ? -5.926 131.25 68.75 1 78 321 PHE B O 1
ATOM 8632 N N . ARG B 1 322 ? -6.777 129.25 69 1 78.44 322 ARG B N 1
ATOM 8633 C CA . ARG B 1 322 ? -5.449 128.625 68.875 1 78.44 322 ARG B CA 1
ATOM 8634 C C . ARG B 1 322 ? -4.867 128.875 67.5 1 78.44 322 ARG B C 1
ATOM 8636 O O . ARG B 1 322 ? -3.701 129.375 67.375 1 78.44 322 ARG B O 1
ATOM 8643 N N . GLN B 1 323 ? -5.621 128.75 66.438 1 77.94 323 GLN B N 1
ATOM 8644 C CA . GLN B 1 323 ? -5.195 129 65.062 1 77.94 323 GLN B CA 1
ATOM 8645 C C . GLN B 1 323 ? -4.883 130.5 64.875 1 77.94 323 GLN B C 1
ATOM 8647 O O . GLN B 1 323 ? -3.887 130.875 64.25 1 77.94 323 GLN B O 1
ATOM 8652 N N . LEU B 1 324 ? -5.758 131.25 65.438 1 79 324 LEU B N 1
ATOM 8653 C CA . LEU B 1 324 ? -5.574 132.75 65.375 1 79 324 LEU B CA 1
ATOM 8654 C C . LEU B 1 324 ? -4.254 133.125 66 1 79 324 LEU B C 1
ATOM 8656 O O . LEU B 1 324 ? -3.469 133.875 65.375 1 79 324 LEU B O 1
ATOM 8660 N N . TYR B 1 325 ? -4.078 132.75 67.25 1 80.5 325 TYR B N 1
ATOM 8661 C CA . TYR B 1 325 ? -2.857 133.125 67.938 1 80.5 325 TYR B CA 1
ATOM 8662 C C . TYR B 1 325 ? -1.628 132.5 67.25 1 80.5 325 TYR B C 1
ATOM 8664 O O . TYR B 1 325 ? -0.567 133.125 67.188 1 80.5 325 TYR B O 1
ATOM 8672 N N . GLY B 1 326 ? -1.813 131.375 66.625 1 79 326 GLY B N 1
ATOM 8673 C CA . GLY B 1 326 ? -0.716 130.75 65.875 1 79 326 GLY B CA 1
ATOM 8674 C C . GLY B 1 326 ? -0.326 131.5 64.625 1 79 326 GLY B C 1
ATOM 8675 O O . GLY B 1 326 ? 0.857 131.75 64.438 1 79 326 GLY B O 1
ATOM 8676 N N . VAL B 1 327 ? -1.261 131.875 63.812 1 78.88 327 VAL B N 1
ATOM 8677 C CA . VAL B 1 327 ? -1.017 132.625 62.594 1 78.88 327 VAL B CA 1
ATOM 8678 C C . VAL B 1 327 ? -0.523 134 62.969 1 78.88 327 VAL B C 1
ATOM 8680 O O . VAL B 1 327 ? 0.375 134.625 62.312 1 78.88 327 VAL B O 1
ATOM 8683 N N . SER B 1 328 ? -1.105 134.625 64.062 1 80.94 328 SER B N 1
ATOM 8684 C CA . SER B 1 328 ? -0.68 135.875 64.5 1 80.94 328 SER B CA 1
ATOM 8685 C C . SER B 1 328 ? 0.774 135.875 64.938 1 80.94 328 SER B C 1
ATOM 8687 O O . SER B 1 328 ? 1.539 136.75 64.625 1 80.94 328 SER B O 1
ATOM 8689 N N . GLU B 1 329 ? 1.041 134.875 65.688 1 80.75 329 GLU B N 1
ATOM 8690 C CA . GLU B 1 329 ? 2.424 134.75 66.125 1 80.75 329 GLU B CA 1
ATOM 8691 C C . GLU B 1 329 ? 3.381 134.625 64.938 1 80.75 329 GLU B C 1
ATOM 8693 O O . GLU B 1 329 ? 4.449 135.25 64.938 1 80.75 329 GLU B O 1
ATOM 8698 N N . ALA B 1 330 ? 2.988 133.875 63.875 1 78.5 330 ALA B N 1
ATOM 8699 C CA . ALA B 1 330 ? 3.826 133.625 62.688 1 78.5 330 ALA B CA 1
ATOM 8700 C C . ALA B 1 330 ? 4.055 134.875 61.938 1 78.5 330 ALA B C 1
ATOM 8702 O O . ALA B 1 330 ? 5.156 135.25 61.438 1 78.5 330 ALA B O 1
ATOM 8703 N N . ILE B 1 331 ? 3.053 135.75 61.875 1 78.56 331 ILE B N 1
ATOM 8704 C CA . ILE B 1 331 ? 3.141 137.125 61.219 1 78.56 331 ILE B CA 1
ATOM 8705 C C . ILE B 1 331 ? 3.957 138 62.062 1 78.56 331 ILE B C 1
ATOM 8707 O O . ILE B 1 331 ? 4.852 138.75 61.562 1 78.56 331 ILE B O 1
ATOM 8711 N N . LEU B 1 332 ? 3.715 138.125 63.375 1 81.69 332 LEU B N 1
ATOM 8712 C CA . LEU B 1 332 ? 4.348 139 64.312 1 81.69 332 LEU B CA 1
ATOM 8713 C C . LEU B 1 332 ? 5.809 138.625 64.562 1 81.69 332 LEU B C 1
ATOM 8715 O O . LEU B 1 332 ? 6.637 139.5 64.812 1 81.69 332 LEU B O 1
ATOM 8719 N N . ALA B 1 333 ? 6.176 137.375 64.438 1 79 333 ALA B N 1
ATOM 8720 C CA . ALA B 1 333 ? 7.543 137 64.625 1 79 333 ALA B CA 1
ATOM 8721 C C . ALA B 1 333 ? 8.375 137.125 63.344 1 79 333 ALA B C 1
ATOM 8723 O O . ALA B 1 333 ? 9.602 137 63.375 1 79 333 ALA B O 1
ATOM 8724 N N . ASP B 1 334 ? 7.746 137.25 62.188 1 75.94 334 ASP B N 1
ATOM 8725 C CA . ASP B 1 334 ? 8.43 137.375 60.906 1 75.94 334 ASP B CA 1
ATOM 8726 C C . ASP B 1 334 ? 9.172 138.75 60.844 1 75.94 334 ASP B C 1
ATOM 8728 O O . ASP B 1 334 ? 8.656 139.75 61.312 1 75.94 334 ASP B O 1
ATOM 8732 N N . ASP B 1 335 ? 10.344 138.875 60.406 1 75.75 335 ASP B N 1
ATOM 8733 C CA . ASP B 1 335 ? 11.219 140 60.375 1 75.75 335 ASP B CA 1
ATOM 8734 C C . ASP B 1 335 ? 10.625 141.125 59.5 1 75.75 335 ASP B C 1
ATOM 8736 O O . ASP B 1 335 ? 10.969 142.25 59.688 1 75.75 335 ASP B O 1
ATOM 8740 N N . ASP B 1 336 ? 9.703 140.875 58.688 1 74.62 336 ASP B N 1
ATOM 8741 C CA . ASP B 1 336 ? 9.148 141.875 57.781 1 74.62 336 ASP B CA 1
ATOM 8742 C C . ASP B 1 336 ? 8.078 142.75 58.5 1 74.62 336 ASP B C 1
ATOM 8744 O O . ASP B 1 336 ? 7.656 143.75 58 1 74.62 336 ASP B O 1
ATOM 8748 N N . TRP B 1 337 ? 7.504 142.25 59.594 1 76.62 337 TRP B N 1
ATOM 8749 C CA . TRP B 1 337 ? 6.578 143.125 60.406 1 76.62 337 TRP B CA 1
ATOM 8750 C C . TRP B 1 337 ? 7.32 143.875 61.5 1 76.62 337 TRP B C 1
ATOM 8752 O O . TRP B 1 337 ? 7.578 143.25 62.562 1 76.62 337 TRP B O 1
ATOM 8762 N N . ALA B 1 338 ? 7.898 144.875 61.188 1 75.75 338 ALA B N 1
ATOM 8763 C CA . ALA B 1 338 ? 8.914 145.625 61.938 1 75.75 338 ALA B CA 1
ATOM 8764 C C . ALA B 1 338 ? 8.391 146.125 63.281 1 75.75 338 ALA B C 1
ATOM 8766 O O . ALA B 1 338 ? 9.109 146 64.312 1 75.75 338 ALA B O 1
ATOM 8767 N N . ASP B 1 339 ? 7.215 146.75 63.375 1 77 339 ASP B N 1
ATOM 8768 C CA . ASP B 1 339 ? 6.723 147.25 64.688 1 77 339 ASP B CA 1
ATOM 8769 C C . ASP B 1 339 ? 5.824 146.25 65.375 1 77 339 ASP B C 1
ATOM 8771 O O . ASP B 1 339 ? 4.703 146 64.938 1 77 339 ASP B O 1
ATOM 8775 N N . LYS B 1 340 ? 6.238 145.75 66.438 1 78.75 340 LYS B N 1
ATOM 8776 C CA . LYS B 1 340 ? 5.59 144.625 67.125 1 78.75 340 LYS B CA 1
ATOM 8777 C C . LYS B 1 340 ? 4.473 145.125 68 1 78.75 340 LYS B C 1
ATOM 8779 O O . LYS B 1 340 ? 3.781 144.375 68.688 1 78.75 340 LYS B O 1
ATOM 8784 N N . CYS B 1 341 ? 4.293 146.375 67.938 1 79.06 341 CYS B N 1
ATOM 8785 C CA . CYS B 1 341 ? 3.24 147 68.75 1 79.06 341 CYS B CA 1
ATOM 8786 C C . CYS B 1 341 ? 1.979 147.25 67.938 1 79.06 341 CYS B C 1
ATOM 8788 O O . CYS B 1 341 ? 0.959 147.75 68.5 1 79.06 341 CYS B O 1
ATOM 8790 N N . VAL B 1 342 ? 1.993 146.875 66.688 1 82.75 342 VAL B N 1
ATOM 8791 C CA . VAL B 1 342 ? 0.835 147 65.812 1 82.75 342 VAL B CA 1
ATOM 8792 C C . VAL B 1 342 ? 0.192 145.625 65.562 1 82.75 342 VAL B C 1
ATOM 8794 O O . VAL B 1 342 ? 0.868 144.75 65.188 1 82.75 342 VAL B O 1
ATOM 8797 N N . CYS B 1 343 ? -1.102 145.625 65.812 1 83.19 343 CYS B N 1
ATOM 8798 C CA . CYS B 1 343 ? -1.834 144.375 65.625 1 83.19 343 CYS B CA 1
ATOM 8799 C C . CYS B 1 343 ? -2.074 144.125 64.188 1 83.19 343 CYS B C 1
ATOM 8801 O O . CYS B 1 343 ? -2.615 144.875 63.438 1 83.19 343 CYS B O 1
ATOM 8803 N N . PRO B 1 344 ? -1.734 143 63.688 1 80.19 344 PRO B N 1
ATOM 8804 C CA . PRO B 1 344 ? -1.907 142.625 62.281 1 80.19 344 PRO B CA 1
ATOM 8805 C C . PRO B 1 344 ? -3.369 142.375 61.906 1 80.19 344 PRO B C 1
ATOM 8807 O O . PRO B 1 344 ? -3.719 142.5 60.719 1 80.19 344 PRO B O 1
ATOM 8810 N N . THR B 1 345 ? -4.262 142.25 62.781 1 81.25 345 THR B N 1
ATOM 8811 C CA . THR B 1 345 ? -5.672 142 62.5 1 81.25 345 THR B CA 1
ATOM 8812 C C . THR B 1 345 ? -6.449 143.25 62.406 1 81.25 345 THR B C 1
ATOM 8814 O O . THR B 1 345 ? -7.199 143.5 61.469 1 81.25 345 THR B O 1
ATOM 8817 N N . CYS B 1 346 ? -6.141 144.25 63.344 1 80.62 346 CYS B N 1
ATOM 8818 C CA . CYS B 1 346 ? -6.93 145.5 63.375 1 80.62 346 CYS B CA 1
ATOM 8819 C C . CYS B 1 346 ? -6.07 146.75 63.094 1 80.62 346 CYS B C 1
ATOM 8821 O O . CYS B 1 346 ? -6.582 147.875 63 1 80.62 346 CYS B O 1
ATOM 8823 N N . ASP B 1 347 ? -4.742 146.625 62.844 1 79.75 347 ASP B N 1
ATOM 8824 C CA . ASP B 1 347 ? -3.775 147.75 62.5 1 79.75 347 ASP B CA 1
ATOM 8825 C C . ASP B 1 347 ? -3.693 148.75 63.562 1 79.75 347 ASP B C 1
ATOM 8827 O O . ASP B 1 347 ? -3.289 149.875 63.312 1 79.75 347 ASP B O 1
ATOM 8831 N N . ARG B 1 348 ? -4.066 148.625 64.812 1 81.44 348 ARG B N 1
ATOM 8832 C CA . ARG B 1 348 ? -4 149.5 65.875 1 81.44 348 ARG B CA 1
ATOM 8833 C C . ARG B 1 348 ? -2.68 149.5 66.625 1 81.44 348 ARG B C 1
ATOM 8835 O O . ARG B 1 348 ? -2.08 148.375 66.688 1 81.44 348 ARG B O 1
ATOM 8842 N N . SER B 1 349 ? -2.129 150.5 67.125 1 79.75 349 SER B N 1
ATOM 8843 C CA . SER B 1 349 ? -0.821 150.625 67.75 1 79.75 349 SER B CA 1
ATOM 8844 C C . SER B 1 349 ? -0.938 151 69.188 1 79.75 349 SER B C 1
ATOM 8846 O O . SER B 1 349 ? -1.749 151.875 69.562 1 79.75 349 SER B O 1
ATOM 8848 N N . ASP B 1 350 ? -0.36 150.375 70.25 1 78.06 350 ASP B N 1
ATOM 8849 C CA . ASP B 1 350 ? -0.271 150.75 71.688 1 78.06 350 ASP B CA 1
ATOM 8850 C C . ASP B 1 350 ? 1.134 150.5 72.188 1 78.06 350 ASP B C 1
ATOM 8852 O O . ASP B 1 350 ? 1.987 149.875 71.5 1 78.06 350 ASP B O 1
ATOM 8856 N N . ALA B 1 351 ? 1.45 150.875 73.438 1 76.62 351 ALA B N 1
ATOM 8857 C CA . ALA B 1 351 ? 2.781 150.875 74.062 1 76.62 351 ALA B CA 1
ATOM 8858 C C . ALA B 1 351 ? 3.18 149.375 74.312 1 76.62 351 ALA B C 1
ATOM 8860 O O . ALA B 1 351 ? 4.359 149.125 74.562 1 76.62 351 ALA B O 1
ATOM 8861 N N . VAL B 1 352 ? 2.281 148.375 74.375 1 77.5 352 VAL B N 1
ATOM 8862 C CA . VAL B 1 352 ? 2.629 147 74.75 1 77.5 352 VAL B CA 1
ATOM 8863 C C . VAL B 1 352 ? 2.756 146.125 73.5 1 77.5 352 VAL B C 1
ATOM 8865 O O . VAL B 1 352 ? 1.995 146.25 72.562 1 77.5 352 VAL B O 1
ATOM 8868 N N . SER B 1 353 ? 3.652 145.375 73.625 1 81.38 353 SER B N 1
ATOM 8869 C CA . SER B 1 353 ? 3.979 144.375 72.562 1 81.38 353 SER B CA 1
ATOM 8870 C C . SER B 1 353 ? 2.863 143.375 72.312 1 81.38 353 SER B C 1
ATOM 8872 O O . SER B 1 353 ? 2.463 142.75 73.25 1 81.38 353 SER B O 1
ATOM 8874 N N . VAL B 1 354 ? 2.271 143.25 71.062 1 80.62 354 VAL B N 1
ATOM 8875 C CA . VAL B 1 354 ? 1.235 142.25 70.688 1 80.62 354 VAL B CA 1
ATOM 8876 C C . VAL B 1 354 ? 1.832 140.875 70.625 1 80.62 354 VAL B C 1
ATOM 8878 O O . VAL B 1 354 ? 1.147 139.875 70.938 1 80.62 354 VAL B O 1
ATOM 8881 N N . LEU B 1 355 ? 3.066 140.75 70.312 1 80.94 355 LEU B N 1
ATOM 8882 C CA . LEU B 1 355 ? 3.734 139.375 70.25 1 80.94 355 LEU B CA 1
ATOM 8883 C C . LEU B 1 355 ? 3.795 138.75 71.625 1 80.94 355 LEU B C 1
ATOM 8885 O O . LEU B 1 355 ? 3.523 137.5 71.75 1 80.94 355 LEU B O 1
ATOM 8889 N N . ASP B 1 356 ? 4.172 139.5 72.625 1 78.88 356 ASP B N 1
ATOM 8890 C CA . ASP B 1 356 ? 4.246 139 74 1 78.88 356 ASP B CA 1
ATOM 8891 C C . ASP B 1 356 ? 2.867 138.625 74.5 1 78.88 356 ASP B C 1
ATOM 8893 O O . ASP B 1 356 ? 2.729 137.5 75.125 1 78.88 356 ASP B O 1
ATOM 8897 N N . HIS B 1 357 ? 1.918 139.375 74.125 1 81.88 357 HIS B N 1
ATOM 8898 C CA . HIS B 1 357 ? 0.544 139 74.5 1 81.88 357 HIS B CA 1
ATOM 8899 C C . HIS B 1 357 ? 0.099 137.75 73.812 1 81.88 357 HIS B C 1
ATOM 8901 O O . HIS B 1 357 ? -0.47 136.75 74.438 1 81.88 357 HIS B O 1
ATOM 8907 N N . VAL B 1 358 ? 0.392 137.625 72.625 1 80.19 358 VAL B N 1
ATOM 8908 C CA . VAL B 1 358 ? -0.01 136.375 71.875 1 80.19 358 VAL B CA 1
ATOM 8909 C C . VAL B 1 358 ? 0.761 135.25 72.312 1 80.19 358 VAL B C 1
ATOM 8911 O O . VAL B 1 358 ? 0.195 134.125 72.5 1 80.19 358 VAL B O 1
ATOM 8914 N N . ARG B 1 359 ? 1.977 135.375 72.688 1 79.19 359 ARG B N 1
ATOM 8915 C CA . ARG B 1 359 ? 2.789 134.25 73.188 1 79.19 359 ARG B CA 1
ATOM 8916 C C . ARG B 1 359 ? 2.299 133.75 74.562 1 79.19 359 ARG B C 1
ATOM 8918 O O . ARG B 1 359 ? 2.365 132.625 74.875 1 79.19 359 ARG B O 1
ATOM 8925 N N . HIS B 1 360 ? 1.829 134.75 75.312 1 77.12 360 HIS B N 1
ATOM 8926 C CA . HIS B 1 360 ? 1.253 134.375 76.625 1 77.12 360 HIS B CA 1
ATOM 8927 C C . HIS B 1 360 ? -0.04 133.625 76.438 1 77.12 360 HIS B C 1
ATOM 8929 O O . HIS B 1 360 ? -0.287 132.625 77.188 1 77.12 360 HIS B O 1
ATOM 8935 N N . LYS B 1 361 ? -0.74 133.875 75.438 1 77.56 361 LYS B N 1
ATOM 8936 C CA . LYS B 1 361 ? -1.997 133.125 75.188 1 77.56 361 LYS B CA 1
ATOM 8937 C C . LYS B 1 361 ? -1.751 131.75 74.562 1 77.56 361 LYS B C 1
ATOM 8939 O O . LYS B 1 361 ? -2.508 130.875 74.812 1 77.56 361 LYS B O 1
ATOM 8944 N N . ILE B 1 362 ? -0.676 131.75 73.812 1 75.31 362 ILE B N 1
ATOM 8945 C CA . ILE B 1 362 ? -0.346 130.5 73.188 1 75.31 362 ILE B CA 1
ATOM 8946 C C . ILE B 1 362 ? 0.092 129.375 74.188 1 75.31 362 ILE B C 1
ATOM 8948 O O . ILE B 1 362 ? -0.157 128.25 74 1 75.31 362 ILE B O 1
ATOM 8952 N N . ALA B 1 363 ? 0.677 129.875 75.25 1 74.69 363 ALA B N 1
ATOM 8953 C CA . ALA B 1 363 ? 1.187 129 76.312 1 74.69 363 ALA B CA 1
ATOM 8954 C C . ALA B 1 363 ? 0.056 128.25 76.938 1 74.69 363 ALA B C 1
ATOM 8956 O O . ALA B 1 363 ? 0.268 127.125 77.375 1 74.69 363 ALA B O 1
ATOM 8957 N N . ALA B 1 364 ? -1.108 128.625 76.938 1 74.38 364 ALA B N 1
ATOM 8958 C CA . ALA B 1 364 ? -2.26 127.938 77.5 1 74.38 364 ALA B CA 1
ATOM 8959 C C . ALA B 1 364 ? -2.662 126.75 76.625 1 74.38 364 ALA B C 1
ATOM 8961 O O . ALA B 1 364 ? -3.383 125.875 77.125 1 74.38 364 ALA B O 1
ATOM 8962 N N . PHE B 1 365 ? -2.074 126.688 75.438 1 76.19 365 PHE B N 1
ATOM 8963 C CA . PHE B 1 365 ? -2.518 125.625 74.5 1 76.19 365 PHE B CA 1
ATOM 8964 C C . PHE B 1 365 ? -1.476 124.5 74.438 1 76.19 365 PHE B C 1
ATOM 8966 O O . PHE B 1 365 ? -1.556 123.625 73.562 1 76.19 365 PHE B O 1
ATOM 8973 N N . GLU B 1 366 ? -0.608 124.438 75.312 1 77.25 366 GLU B N 1
ATOM 8974 C CA . GLU B 1 366 ? 0.453 123.438 75.312 1 77.25 366 GLU B CA 1
ATOM 8975 C C . GLU B 1 366 ? -0.11 122.062 75.562 1 77.25 366 GLU B C 1
ATOM 8977 O O . GLU B 1 366 ? 0.333 121.062 74.938 1 77.25 366 GLU B O 1
ATOM 8982 N N . ALA B 1 367 ? -1.04 121.938 76.375 1 77.88 367 ALA B N 1
ATOM 8983 C CA . ALA B 1 367 ? -1.639 120.625 76.688 1 77.88 367 ALA B CA 1
ATOM 8984 C C . ALA B 1 367 ? -2.369 120.062 75.438 1 77.88 367 ALA B C 1
ATOM 8986 O O . ALA B 1 367 ? -2.346 118.875 75.188 1 77.88 367 ALA B O 1
ATOM 8987 N N . VAL B 1 368 ? -2.91 120.875 74.688 1 80 368 VAL B N 1
ATOM 8988 C CA . VAL B 1 368 ? -3.629 120.438 73.438 1 80 368 VAL B CA 1
ATOM 8989 C C . VAL B 1 368 ? -2.635 120 72.375 1 80 368 VAL B C 1
ATOM 8991 O O . VAL B 1 368 ? -2.867 119.062 71.688 1 80 368 VAL B O 1
ATOM 8994 N N . GLU B 1 369 ? -1.492 120.625 72.438 1 79.19 369 GLU B N 1
ATOM 8995 C CA . GLU B 1 369 ? -0.473 120.25 71.438 1 79.19 369 GLU B CA 1
ATOM 8996 C C . GLU B 1 369 ? 0.112 118.875 71.688 1 79.19 369 GLU B C 1
ATOM 8998 O O . GLU B 1 369 ? 0.352 118.062 70.812 1 79.19 369 GLU B O 1
ATOM 9003 N N . THR B 1 370 ? 0.257 118.625 72.938 1 82.69 370 THR B N 1
ATOM 9004 C CA . THR B 1 370 ? 0.783 117.312 73.25 1 82.69 370 THR B CA 1
ATOM 9005 C C . THR B 1 370 ? -0.226 116.188 72.938 1 82.69 370 THR B C 1
ATOM 9007 O O . THR B 1 370 ? 0.139 115.125 72.438 1 82.69 370 THR B O 1
ATOM 9010 N N . ALA B 1 371 ? -1.407 116.438 73.312 1 82.25 371 ALA B N 1
ATOM 9011 C CA . ALA B 1 371 ? -2.451 115.438 73 1 82.25 371 ALA B CA 1
ATOM 9012 C C . ALA B 1 371 ? -2.625 115.25 71.5 1 82.25 371 ALA B C 1
ATOM 9014 O O . ALA B 1 371 ? -2.842 114.125 71.062 1 82.25 371 ALA B O 1
ATOM 9015 N N . SER B 1 372 ? -2.484 116.188 70.75 1 84.12 372 SER B N 1
ATOM 9016 C CA . SER B 1 372 ? -2.596 116.125 69.312 1 84.12 372 SER B CA 1
ATOM 9017 C C . SER B 1 372 ? -1.441 115.312 68.688 1 84.12 372 SER B C 1
ATOM 9019 O O . SER B 1 372 ? -1.637 114.562 67.75 1 84.12 372 SER B O 1
ATOM 9021 N N . ALA B 1 373 ? -0.336 115.438 69.25 1 84.44 373 ALA B N 1
ATOM 9022 C CA . ALA B 1 373 ? 0.836 114.688 68.812 1 84.44 373 ALA B CA 1
ATOM 9023 C C . ALA B 1 373 ? 0.687 113.25 69.062 1 84.44 373 ALA B C 1
ATOM 9025 O O . ALA B 1 373 ? 1.052 112.375 68.25 1 84.44 373 ALA B O 1
ATOM 9026 N N . ASP B 1 374 ? 0.181 112.938 70.125 1 84.69 374 ASP B N 1
ATOM 9027 C CA . ASP B 1 374 ? -0.034 111.5 70.5 1 84.69 374 ASP B CA 1
ATOM 9028 C C . ASP B 1 374 ? -1.066 110.875 69.562 1 84.69 374 ASP B C 1
ATOM 9030 O O . ASP B 1 374 ? -0.907 109.75 69.188 1 84.69 374 ASP B O 1
ATOM 9034 N N . LEU B 1 375 ? -2.049 111.562 69.312 1 85.69 375 LEU B N 1
ATOM 9035 C CA . LEU B 1 375 ? -3.086 111.062 68.375 1 85.69 375 LEU B CA 1
ATOM 9036 C C . LEU B 1 375 ? -2.529 110.875 67 1 85.69 375 LEU B C 1
ATOM 9038 O O . LEU B 1 375 ? -2.809 109.875 66.312 1 85.69 375 LEU B O 1
ATOM 9042 N N . ALA B 1 376 ? -1.786 111.75 66.562 1 84.31 376 ALA B N 1
ATOM 9043 C CA . ALA B 1 376 ? -1.178 111.625 65.188 1 84.31 376 ALA B CA 1
ATOM 9044 C C . ALA B 1 376 ? -0.228 110.438 65.125 1 84.31 376 ALA B C 1
ATOM 9046 O O . ALA B 1 376 ? -0.187 109.75 64.125 1 84.31 376 ALA B O 1
ATOM 9047 N N . ARG B 1 377 ? 0.472 110.25 66.188 1 86.19 377 ARG B N 1
ATOM 9048 C CA . ARG B 1 377 ? 1.396 109.125 66.25 1 86.19 377 ARG B CA 1
ATOM 9049 C C . ARG B 1 377 ? 0.646 107.812 66.188 1 86.19 377 ARG B C 1
ATOM 9051 O O . ARG B 1 377 ? 1.042 106.875 65.438 1 86.19 377 ARG B O 1
ATOM 9058 N N . GLU B 1 378 ? -0.38 107.75 66.938 1 87.25 378 GLU B N 1
ATOM 9059 C CA . GLU B 1 378 ? -1.176 106.5 66.938 1 87.25 378 GLU B CA 1
ATOM 9060 C C . GLU B 1 378 ? -1.779 106.25 65.562 1 87.25 378 GLU B C 1
ATOM 9062 O O . GLU B 1 378 ? -1.802 105.125 65.062 1 87.25 378 GLU B O 1
ATOM 9067 N N . TRP B 1 379 ? -2.238 107.188 64.938 1 88 379 TRP B N 1
ATOM 9068 C CA . TRP B 1 379 ? -2.846 107.125 63.625 1 88 379 TRP B CA 1
ATOM 9069 C C . TRP B 1 379 ? -1.846 106.562 62.594 1 88 379 TRP B C 1
ATOM 9071 O O . TRP B 1 379 ? -2.17 105.688 61.812 1 88 379 TRP B O 1
ATOM 9081 N N . THR B 1 380 ? -0.61 107 62.688 1 82.06 380 THR B N 1
ATOM 9082 C CA . THR B 1 380 ? 0.404 106.625 61.688 1 82.06 380 THR B CA 1
ATOM 9083 C C . THR B 1 380 ? 1.038 105.312 62.031 1 82.06 380 THR B C 1
ATOM 9085 O O . THR B 1 380 ? 1.247 104.438 61.156 1 82.06 380 THR B O 1
ATOM 9088 N N . GLU B 1 381 ? 1.286 105.062 63.281 1 82.25 381 GLU B N 1
ATOM 9089 C CA . GLU B 1 381 ? 2.02 103.875 63.656 1 82.25 381 GLU B CA 1
ATOM 9090 C C . GLU B 1 381 ? 1.147 102.625 63.562 1 82.25 381 GLU B C 1
ATOM 9092 O O . GLU B 1 381 ? 1.647 101.5 63.25 1 82.25 381 GLU B O 1
ATOM 9097 N N . LYS B 1 382 ? -0.112 102.812 63.781 1 84.56 382 LYS B N 1
ATOM 9098 C CA . LYS B 1 382 ? -0.961 101.625 63.781 1 84.56 382 LYS B CA 1
ATOM 9099 C C . LYS B 1 382 ? -1.616 101.438 62.406 1 84.56 382 LYS B C 1
ATOM 9101 O O . LYS B 1 382 ? -2.482 100.562 62.25 1 84.56 382 LYS B O 1
ATOM 9106 N N . GLY B 1 383 ? -1.218 102.188 61.438 1 79.25 383 GLY B N 1
ATOM 9107 C CA . GLY B 1 383 ? -1.545 101.938 60.062 1 79.25 383 GLY B CA 1
ATOM 9108 C C . GLY B 1 383 ? -2.918 102.438 59.656 1 79.25 383 GLY B C 1
ATOM 9109 O O . GLY B 1 383 ? -3.529 101.938 58.719 1 79.25 383 GLY B O 1
ATOM 9110 N N . TRP B 1 384 ? -3.502 103.312 60.406 1 84.31 384 TRP B N 1
ATOM 9111 C CA . TRP B 1 384 ? -4.809 103.875 60.062 1 84.31 384 TRP B CA 1
ATOM 9112 C C . TRP B 1 384 ? -4.762 104.625 58.719 1 84.31 384 TRP B C 1
ATOM 9114 O O . TRP B 1 384 ? -5.797 104.812 58.094 1 84.31 384 TRP B O 1
ATOM 9124 N N . ASN B 1 385 ? -3.566 104.875 58.344 1 76.81 385 ASN B N 1
ATOM 9125 C CA . ASN B 1 385 ? -3.389 105.625 57.062 1 76.81 385 ASN B CA 1
ATOM 9126 C C . ASN B 1 385 ? -3.324 104.625 55.875 1 76.81 385 ASN B C 1
ATOM 9128 O O . ASN B 1 385 ? -3.318 105.062 54.719 1 76.81 385 ASN B O 1
ATOM 9132 N N . GLN B 1 386 ? -3.312 103.438 56.031 1 77.06 386 GLN B N 1
ATOM 9133 C CA . GLN B 1 386 ? -3.145 102.438 54.969 1 77.06 386 GLN B CA 1
ATOM 9134 C C . GLN B 1 386 ? -4.422 101.625 54.75 1 77.06 386 GLN B C 1
ATOM 9136 O O . GLN B 1 386 ? -4.371 100.438 54.344 1 77.06 386 GLN B O 1
ATOM 9141 N N . LEU B 1 387 ? -5.457 102.125 55.094 1 82.19 387 LEU B N 1
ATOM 9142 C CA . LEU B 1 387 ? -6.711 101.375 55.031 1 82.19 387 LEU B CA 1
ATOM 9143 C C . LEU B 1 387 ? -7.512 101.688 53.812 1 82.19 387 LEU B C 1
ATOM 9145 O O . LEU B 1 387 ? -8.703 101.375 53.719 1 82.19 387 LEU B O 1
ATOM 9149 N N . ASP B 1 388 ? -6.801 102.375 52.812 1 78 388 ASP B N 1
ATOM 9150 C CA . ASP B 1 388 ? -7.473 102.812 51.594 1 78 388 ASP B CA 1
ATOM 9151 C C . ASP B 1 388 ? -8.031 101.625 50.812 1 78 388 ASP B C 1
ATOM 9153 O O . ASP B 1 388 ? -9.164 101.688 50.344 1 78 388 ASP B O 1
ATOM 9157 N N . GLU B 1 389 ? -7.273 100.625 50.812 1 78.38 389 GLU B N 1
ATOM 9158 C CA . GLU B 1 389 ? -7.676 99.438 50.031 1 78.38 389 GLU B CA 1
ATOM 9159 C C . GLU B 1 389 ? -8.859 98.75 50.688 1 78.38 389 GLU B C 1
ATOM 9161 O O . GLU B 1 389 ? -9.773 98.312 50 1 78.38 389 GLU B O 1
ATOM 9166 N N . LEU B 1 390 ? -8.836 98.5 51.906 1 83.62 390 LEU B N 1
ATOM 9167 C CA . LEU B 1 390 ? -9.938 97.875 52.656 1 83.62 390 LEU B CA 1
ATOM 9168 C C . LEU B 1 390 ? -11.227 98.625 52.469 1 83.62 390 LEU B C 1
ATOM 9170 O O . LEU B 1 390 ? -12.297 98.062 52.281 1 83.62 390 LEU B O 1
ATOM 9174 N N . GLU B 1 391 ? -11.078 100 52.594 1 84.12 391 GLU B N 1
ATOM 9175 C CA . GLU B 1 391 ? -12.258 100.812 52.406 1 84.12 391 GLU B CA 1
ATOM 9176 C C . GLU B 1 391 ? -12.758 100.812 50.969 1 84.12 391 GLU B C 1
ATOM 9178 O O . GLU B 1 391 ? -13.969 100.75 50.719 1 84.12 391 GLU B O 1
ATOM 9183 N N . ARG B 1 392 ? -11.852 100.75 50.031 1 80 392 ARG B N 1
ATOM 9184 C CA . ARG B 1 392 ? -12.227 100.688 48.625 1 80 392 ARG B CA 1
ATOM 9185 C C . ARG B 1 392 ? -12.953 99.375 48.312 1 80 392 ARG B C 1
ATOM 9187 O O . ARG B 1 392 ? -13.953 99.375 47.594 1 80 392 ARG B O 1
ATOM 9194 N N . LEU B 1 393 ? -12.508 98.312 48.844 1 80.62 393 LEU B N 1
ATOM 9195 C CA . LEU B 1 393 ? -13.07 97 48.594 1 80.62 393 LEU B CA 1
ATOM 9196 C C . LEU B 1 393 ? -14.406 96.812 49.312 1 80.62 393 LEU B C 1
ATOM 9198 O O . LEU B 1 393 ? -15.344 96.25 48.75 1 80.62 393 LEU B O 1
ATOM 9202 N N . GLY B 1 394 ? -14.492 97.312 50.531 1 79.94 394 GLY B N 1
ATOM 9203 C CA . GLY B 1 394 ? -15.641 97.125 51.375 1 79.94 394 GLY B CA 1
ATOM 9204 C C . GLY B 1 394 ? -16.703 98.188 51.25 1 79.94 394 GLY B C 1
ATOM 9205 O O . GLY B 1 394 ? -17.844 98 51.719 1 79.94 394 GLY B O 1
ATOM 9206 N N . HIS B 1 395 ? -16.297 99.375 50.656 1 80.81 395 HIS B N 1
ATOM 9207 C CA . HIS B 1 395 ? -17.172 100.5 50.594 1 80.81 395 HIS B CA 1
ATOM 9208 C C . HIS B 1 395 ? -18.297 100.312 49.594 1 80.81 395 HIS B C 1
ATOM 9210 O O . HIS B 1 395 ? -18.062 99.812 48.5 1 80.81 395 HIS B O 1
ATOM 9216 N N . GLN B 1 396 ? -19.562 100.5 49.938 1 77.19 396 GLN B N 1
ATOM 9217 C CA . GLN B 1 396 ? -20.719 100.438 49.031 1 77.19 396 GLN B CA 1
ATOM 9218 C C . GLN B 1 396 ? -21.094 101.812 48.5 1 77.19 396 GLN B C 1
ATOM 9220 O O . GLN B 1 396 ? -20.766 102.812 49.062 1 77.19 396 GLN B O 1
ATOM 9225 N N . ALA B 1 397 ? -21.594 102 47.281 1 73.12 397 ALA B N 1
ATOM 9226 C CA . ALA B 1 397 ? -21.875 103.188 46.5 1 73.12 397 ALA B CA 1
ATOM 9227 C C . ALA B 1 397 ? -22.531 104.25 47.375 1 73.12 397 ALA B C 1
ATOM 9229 O O . ALA B 1 397 ? -22.203 105.438 47.25 1 73.12 397 ALA B O 1
ATOM 9230 N N . ASP B 1 398 ? -23.391 103.938 48.312 1 74.19 398 ASP B N 1
ATOM 9231 C CA . ASP B 1 398 ? -24.156 104.938 49.031 1 74.19 398 ASP B CA 1
ATOM 9232 C C . ASP B 1 398 ? -23.531 105.25 50.406 1 74.19 398 ASP B C 1
ATOM 9234 O O . ASP B 1 398 ? -24.047 106.125 51.156 1 74.19 398 ASP B O 1
ATOM 9238 N N . GLU B 1 399 ? -22.312 104.812 50.656 1 78.88 399 GLU B N 1
ATOM 9239 C CA . GLU B 1 399 ? -21.734 105 51.969 1 78.88 399 GLU B CA 1
ATOM 9240 C C . GLU B 1 399 ? -20.609 106.062 51.938 1 78.88 399 GLU B C 1
ATOM 9242 O O . GLU B 1 399 ? -19.969 106.188 50.875 1 78.88 399 GLU B O 1
ATOM 9247 N N . GLN B 1 400 ? -20.516 106.875 52.969 1 77.94 400 GLN B N 1
ATOM 9248 C CA . GLN B 1 400 ? -19.469 107.875 53.062 1 77.94 400 GLN B CA 1
ATOM 9249 C C . GLN B 1 400 ? -18.125 107.25 53.375 1 77.94 400 GLN B C 1
ATOM 9251 O O . GLN B 1 400 ? -18.047 106.312 54.219 1 77.94 400 GLN B O 1
ATOM 9256 N N . ALA B 1 401 ? -17.078 107.625 52.688 1 80.06 401 ALA B N 1
ATOM 9257 C CA . ALA B 1 401 ? -15.711 107.125 52.938 1 80.06 401 ALA B CA 1
ATOM 9258 C C . ALA B 1 401 ? -15.109 107.812 54.156 1 80.06 401 ALA B C 1
ATOM 9260 O O . ALA B 1 401 ? -14.336 108.75 54.031 1 80.06 401 ALA B O 1
ATOM 9261 N N . GLN B 1 402 ? -15.445 107.25 55.375 1 85.12 402 GLN B N 1
ATOM 9262 C CA . GLN B 1 402 ? -15.094 107.875 56.625 1 85.12 402 GLN B CA 1
ATOM 9263 C C . GLN B 1 402 ? -13.586 107.812 56.875 1 85.12 402 GLN B C 1
ATOM 9265 O O . GLN B 1 402 ? -13.008 108.75 57.438 1 85.12 402 GLN B O 1
ATOM 9270 N N . LEU B 1 403 ? -13.047 106.75 56.375 1 85.44 403 LEU B N 1
ATOM 9271 C CA . LEU B 1 403 ? -11.609 106.625 56.562 1 85.44 403 LEU B CA 1
ATOM 9272 C C . LEU B 1 403 ? -10.836 107.562 55.656 1 85.44 403 LEU B C 1
ATOM 9274 O O . LEU B 1 403 ? -9.875 108.188 56.094 1 85.44 403 LEU B O 1
ATOM 9278 N N . ALA B 1 404 ? -11.258 107.812 54.5 1 78.88 404 ALA B N 1
ATOM 9279 C CA . ALA B 1 404 ? -10.641 108.75 53.562 1 78.88 404 ALA B CA 1
ATOM 9280 C C . ALA B 1 404 ? -10.82 110.188 54.031 1 78.88 404 ALA B C 1
ATOM 9282 O O . ALA B 1 404 ? -9.891 111 53.938 1 78.88 404 ALA B O 1
ATOM 9283 N N . ASP B 1 405 ? -11.914 110.375 54.688 1 80.56 405 ASP B N 1
ATOM 9284 C CA . ASP B 1 405 ? -12.211 111.75 55.188 1 80.56 405 ASP B CA 1
ATOM 9285 C C . ASP B 1 405 ? -11.391 112.062 56.438 1 80.56 405 ASP B C 1
ATOM 9287 O O . ASP B 1 405 ? -11.008 113.188 56.656 1 80.56 405 ASP B O 1
ATOM 9291 N N . ALA B 1 406 ? -11.172 111 57.219 1 83.31 406 ALA B N 1
ATOM 9292 C CA . ALA B 1 406 ? -10.492 111.25 58.5 1 83.31 406 ALA B CA 1
ATOM 9293 C C . ALA B 1 406 ? -8.977 111.188 58.344 1 83.31 406 ALA B C 1
ATOM 9295 O O . ALA B 1 406 ? -8.227 111.5 59.25 1 83.31 406 ALA B O 1
ATOM 9296 N N . LYS B 1 407 ? -8.523 110.875 57.125 1 79.56 407 LYS B N 1
ATOM 9297 C CA . LYS B 1 407 ? -7.098 110.625 56.938 1 79.56 407 LYS B CA 1
ATOM 9298 C C . LYS B 1 407 ? -6.258 111.875 57.219 1 79.56 407 LYS B C 1
ATOM 9300 O O . LYS B 1 407 ? -5.289 111.812 57.969 1 79.56 407 LYS B O 1
ATOM 9305 N N . ASP B 1 408 ? -6.754 112.938 56.781 1 76.5 408 ASP B N 1
ATOM 9306 C CA . ASP B 1 408 ? -5.996 114.188 56.938 1 76.5 408 ASP B CA 1
ATOM 9307 C C . ASP B 1 408 ? -6.035 114.688 58.375 1 76.5 408 ASP B C 1
ATOM 9309 O O . ASP B 1 408 ? -4.996 115 58.969 1 76.5 408 ASP B O 1
ATOM 9313 N N . VAL B 1 409 ? -7.23 114.625 58.938 1 81.25 409 VAL B N 1
ATOM 9314 C CA . VAL B 1 409 ? -7.422 115.125 60.312 1 81.25 409 VAL B CA 1
ATOM 9315 C C . VAL B 1 409 ? -6.672 114.188 61.281 1 81.25 409 VAL B C 1
ATOM 9317 O O . VAL B 1 409 ? -6.098 114.625 62.25 1 81.25 409 VAL B O 1
ATOM 9320 N N . GLY B 1 410 ? -6.609 112.938 60.781 1 82.31 410 GLY B N 1
ATOM 9321 C CA . GLY B 1 410 ? -5.898 111.938 61.594 1 82.31 410 GLY B CA 1
ATOM 9322 C C . GLY B 1 410 ? -4.395 112.125 61.531 1 82.31 410 GLY B C 1
ATOM 9323 O O . GLY B 1 410 ? -3.717 112.062 62.562 1 82.31 410 GLY B O 1
ATOM 9324 N N . LEU B 1 411 ? -3.875 112.5 60.469 1 80.62 411 LEU B N 1
ATOM 9325 C CA . LEU B 1 411 ? -2.441 112.688 60.312 1 80.62 411 LEU B CA 1
ATOM 9326 C C . LEU B 1 411 ? -1.963 113.938 61.062 1 80.62 411 LEU B C 1
ATOM 9328 O O . LEU B 1 411 ? -0.842 114 61.562 1 80.62 411 LEU B O 1
ATOM 9332 N N . LYS B 1 412 ? -2.967 114.938 61.25 1 79.06 412 LYS B N 1
ATOM 9333 C CA . LYS B 1 412 ? -2.641 116.188 61.938 1 79.06 412 LYS B CA 1
ATOM 9334 C C . LYS B 1 412 ? -2.938 116.062 63.438 1 79.06 412 LYS B C 1
ATOM 9336 O O . LYS B 1 412 ? -2.693 117.062 64.188 1 79.06 412 LYS B O 1
ATOM 9341 N N . GLY B 1 413 ? -3.523 114.938 63.719 1 80.88 413 GLY B N 1
ATOM 9342 C CA . GLY B 1 413 ? -3.844 114.75 65.125 1 80.88 413 GLY B CA 1
ATOM 9343 C C . GLY B 1 413 ? -5.035 115.562 65.562 1 80.88 413 GLY B C 1
ATOM 9344 O O . GLY B 1 413 ? -5.109 116 66.75 1 80.88 413 GLY B O 1
ATOM 9345 N N . ALA B 1 414 ? -5.816 116.125 64.75 1 82.31 414 ALA B N 1
ATOM 9346 C CA . ALA B 1 414 ? -6.941 117 65.062 1 82.31 414 ALA B CA 1
ATOM 9347 C C . ALA B 1 414 ? -8.258 116.188 65.062 1 82.31 414 ALA B C 1
ATOM 9349 O O . ALA B 1 414 ? -9.336 116.812 64.938 1 82.31 414 ALA B O 1
ATOM 9350 N N . LEU B 1 415 ? -8.195 114.875 65.188 1 86.25 415 LEU B N 1
ATOM 9351 C CA . LEU B 1 415 ? -9.383 114 65.188 1 86.25 415 LEU B CA 1
ATOM 9352 C C . LEU B 1 415 ? -10.141 114.188 66.562 1 86.25 415 LEU B C 1
ATOM 9354 O O . LEU B 1 415 ? -9.547 114.062 67.625 1 86.25 415 LEU B O 1
ATOM 9358 N N . ASP B 1 416 ? -11.344 114.688 66.5 1 86.69 416 ASP B N 1
ATOM 9359 C CA . ASP B 1 416 ? -12.133 114.812 67.75 1 86.69 416 ASP B CA 1
ATOM 9360 C C . ASP B 1 416 ? -12.688 113.438 68.125 1 86.69 416 ASP B C 1
ATOM 9362 O O . ASP B 1 416 ? -12.625 112.438 67.375 1 86.69 416 ASP B O 1
ATOM 9366 N N . GLY B 1 417 ? -13.016 113.312 69.438 1 83.06 417 GLY B N 1
ATOM 9367 C CA . GLY B 1 417 ? -13.531 112.062 70 1 83.06 417 GLY B CA 1
ATOM 9368 C C . GLY B 1 417 ? -14.703 111.5 69.188 1 83.06 417 GLY B C 1
ATOM 9369 O O . GLY B 1 417 ? -14.789 110.312 69 1 83.06 417 GLY B O 1
ATOM 9370 N N . GLY B 1 418 ? -15.57 112.375 68.75 1 82.88 418 GLY B N 1
ATOM 9371 C CA . GLY B 1 418 ? -16.719 111.938 67.938 1 82.88 418 GLY B CA 1
ATOM 9372 C C . GLY B 1 418 ? -16.328 111.312 66.625 1 82.88 418 GLY B C 1
ATOM 9373 O O . GLY B 1 418 ? -16.828 110.25 66.25 1 82.88 418 GLY B O 1
ATOM 9374 N N . ARG B 1 419 ? -15.398 111.812 65.938 1 85.81 419 ARG B N 1
ATOM 9375 C CA . ARG B 1 419 ? -14.953 111.312 64.625 1 85.81 419 ARG B CA 1
ATOM 9376 C C . ARG B 1 419 ? -14.141 110 64.812 1 85.81 419 ARG B C 1
ATOM 9378 O O . ARG B 1 419 ? -14.234 109.062 63.969 1 85.81 419 ARG B O 1
ATOM 9385 N N . ALA B 1 420 ? -13.383 110 65.812 1 88.12 420 ALA B N 1
ATOM 9386 C CA . ALA B 1 420 ? -12.609 108.75 66.062 1 88.12 420 ALA B CA 1
ATOM 9387 C C . ALA B 1 420 ? -13.523 107.562 66.312 1 88.12 420 ALA B C 1
ATOM 9389 O O . ALA B 1 420 ? -13.273 106.5 65.812 1 88.12 420 ALA B O 1
ATOM 9390 N N . ARG B 1 421 ? -14.531 107.812 67.062 1 86.94 421 ARG B N 1
ATOM 9391 C CA . ARG B 1 421 ? -15.492 106.75 67.312 1 86.94 421 ARG B CA 1
ATOM 9392 C C . ARG B 1 421 ? -16.156 106.312 66 1 86.94 421 ARG B C 1
ATOM 9394 O O . ARG B 1 421 ? -16.359 105.125 65.75 1 86.94 421 ARG B O 1
ATOM 9401 N N . ALA B 1 422 ? -16.375 107.25 65.125 1 86 422 ALA B N 1
ATOM 9402 C CA . ALA B 1 422 ? -17.047 106.938 63.875 1 86 422 ALA B CA 1
ATOM 9403 C C . ALA B 1 422 ? -16.141 106.188 62.938 1 86 422 ALA B C 1
ATOM 9405 O O . ALA B 1 422 ? -16.578 105.188 62.312 1 86 422 ALA B O 1
ATOM 9406 N N . VAL B 1 423 ? -14.93 106.5 62.875 1 89 423 VAL B N 1
ATOM 9407 C CA . VAL B 1 423 ? -13.961 105.812 62.031 1 89 423 VAL B CA 1
ATOM 9408 C C . VAL B 1 423 ? -13.719 104.375 62.531 1 89 423 VAL B C 1
ATOM 9410 O O . VAL B 1 423 ? -13.586 103.438 61.719 1 89 423 VAL B O 1
ATOM 9413 N N . THR B 1 424 ? -13.617 104.25 63.812 1 89.62 424 THR B N 1
ATOM 9414 C CA . THR B 1 424 ? -13.383 102.938 64.375 1 89.62 424 THR B CA 1
ATOM 9415 C C . THR B 1 424 ? -14.578 102 64.125 1 89.62 424 THR B C 1
ATOM 9417 O O . THR B 1 424 ? -14.414 100.812 63.844 1 89.62 424 THR B O 1
ATOM 9420 N N . GLU B 1 425 ? -15.766 102.562 64.312 1 87.44 425 GLU B N 1
ATOM 9421 C CA . GLU B 1 425 ? -16.953 101.812 64 1 87.44 425 GLU B CA 1
ATOM 9422 C C . GLU B 1 425 ? -17.016 101.438 62.5 1 87.44 425 GLU B C 1
ATOM 9424 O O . GLU B 1 425 ? -17.391 100.312 62.156 1 87.44 425 GLU B O 1
ATOM 9429 N N . TRP B 1 426 ? -16.562 102.312 61.688 1 88.75 426 TRP B N 1
ATOM 9430 C CA . TRP B 1 426 ? -16.531 102.062 60.25 1 88.75 426 TRP B CA 1
ATOM 9431 C C . TRP B 1 426 ? -15.5 101 59.875 1 88.75 426 TRP B C 1
ATOM 9433 O O . TRP B 1 426 ? -15.766 100.125 59.031 1 88.75 426 TRP B O 1
ATOM 9443 N N . LEU B 1 427 ? -14.453 101.062 60.5 1 88.69 427 LEU B N 1
ATOM 9444 C CA . LEU B 1 427 ? -13.43 100.062 60.281 1 88.69 427 LEU B CA 1
ATOM 9445 C C . LEU B 1 427 ? -13.953 98.688 60.625 1 88.69 427 LEU B C 1
ATOM 9447 O O . LEU B 1 427 ? -13.695 97.688 59.906 1 88.69 427 LEU B O 1
ATOM 9451 N N . LYS B 1 428 ? -14.57 98.688 61.75 1 87.81 428 LYS B N 1
ATOM 9452 C CA . LYS B 1 428 ? -15.156 97.375 62.156 1 87.81 428 LYS B CA 1
ATOM 9453 C C . LYS B 1 428 ? -16.125 96.875 61.094 1 87.81 428 LYS B C 1
ATOM 9455 O O . LYS B 1 428 ? -16.109 95.688 60.75 1 87.81 428 LYS B O 1
ATOM 9460 N N . THR B 1 429 ? -16.906 97.688 60.562 1 87.75 429 THR B N 1
ATOM 9461 C CA . THR B 1 429 ? -17.859 97.312 59.531 1 87.75 429 THR B CA 1
ATOM 9462 C C . THR B 1 429 ? -17.141 96.812 58.281 1 87.75 429 THR B C 1
ATOM 9464 O O . THR B 1 429 ? -17.516 95.812 57.688 1 87.75 429 THR B O 1
ATOM 9467 N N . LEU B 1 430 ? -16.141 97.5 57.875 1 87.44 430 LEU B N 1
ATOM 9468 C CA . LEU B 1 430 ? -15.375 97.125 56.719 1 87.44 430 LEU B CA 1
ATOM 9469 C C . LEU B 1 430 ? -14.672 95.812 56.906 1 87.44 430 LEU B C 1
ATOM 9471 O O . LEU B 1 430 ? -14.633 95 56 1 87.44 430 LEU B O 1
ATOM 9475 N N . THR B 1 431 ? -14.117 95.625 58.031 1 87.69 431 THR B N 1
ATOM 9476 C CA . THR B 1 431 ? -13.414 94.375 58.344 1 87.69 431 THR B CA 1
ATOM 9477 C C . THR B 1 431 ? -14.383 93.25 58.344 1 87.69 431 THR B C 1
ATOM 9479 O O . THR B 1 431 ? -14.062 92.125 57.844 1 87.69 431 THR B O 1
ATOM 9482 N N . ASP B 1 432 ? -15.492 93.438 58.938 1 86.5 432 ASP B N 1
ATOM 9483 C CA . ASP B 1 432 ? -16.5 92.375 58.938 1 86.5 432 ASP B CA 1
ATOM 9484 C C . ASP B 1 432 ? -16.938 92 57.531 1 86.5 432 ASP B C 1
ATOM 9486 O O . ASP B 1 432 ? -17.078 90.812 57.219 1 86.5 432 ASP B O 1
ATOM 9490 N N . ARG B 1 433 ? -17.078 93 56.688 1 85.5 433 ARG B N 1
ATOM 9491 C CA . ARG B 1 433 ? -17.453 92.75 55.281 1 85.5 433 ARG B CA 1
ATOM 9492 C C . ARG B 1 433 ? -16.344 92 54.531 1 85.5 433 ARG B C 1
ATOM 9494 O O . ARG B 1 433 ? -16.625 91.062 53.75 1 85.5 433 ARG B O 1
ATOM 9501 N N . ALA B 1 434 ? -15.172 92.375 54.781 1 85.38 434 ALA B N 1
ATOM 9502 C CA . ALA B 1 434 ? -14.023 91.75 54.125 1 85.38 434 ALA B CA 1
ATOM 9503 C C . ALA B 1 434 ? -13.867 90.312 54.531 1 85.38 434 ALA B C 1
ATOM 9505 O O . ALA B 1 434 ? -13.617 89.438 53.719 1 85.38 434 ALA B O 1
ATOM 9506 N N . VAL B 1 435 ? -14.008 90.062 55.844 1 85.31 435 VAL B N 1
ATOM 9507 C CA . VAL B 1 435 ? -13.898 88.688 56.344 1 85.31 435 VAL B CA 1
ATOM 9508 C C . VAL B 1 435 ? -15.016 87.875 55.75 1 85.31 435 VAL B C 1
ATOM 9510 O O . VAL B 1 435 ? -14.789 86.688 55.375 1 85.31 435 VAL B O 1
ATOM 9513 N N . ALA B 1 436 ? -16.172 88.438 55.625 1 85.44 436 ALA B N 1
ATOM 9514 C CA . ALA B 1 436 ? -17.281 87.688 55.031 1 85.44 436 ALA B CA 1
ATOM 9515 C C . ALA B 1 436 ? -17.031 87.375 53.562 1 85.44 436 ALA B C 1
ATOM 9517 O O . ALA B 1 436 ? -17.312 86.312 53.094 1 85.44 436 ALA B O 1
ATOM 9518 N N . GLN B 1 437 ? -16.406 88.25 52.812 1 86.94 437 GLN B N 1
ATOM 9519 C CA . GLN B 1 437 ? -16.109 88.062 51.406 1 86.94 437 GLN B CA 1
ATOM 9520 C C . GLN B 1 437 ? -15.016 87 51.188 1 86.94 437 GLN B C 1
ATOM 9522 O O . GLN B 1 437 ? -15.078 86.188 50.281 1 86.94 437 GLN B O 1
ATOM 9527 N N . VAL B 1 438 ? -14.07 87 52 1 83.88 438 VAL B N 1
ATOM 9528 C CA . VAL B 1 438 ? -12.992 86 51.938 1 83.88 438 VAL B CA 1
ATOM 9529 C C . VAL B 1 438 ? -13.562 84.625 52.188 1 83.88 438 VAL B C 1
ATOM 9531 O O . VAL B 1 438 ? -13.18 83.688 51.5 1 83.88 438 VAL B O 1
ATOM 9534 N N . LYS B 1 439 ? -14.414 84.562 53.125 1 84.5 439 LYS B N 1
ATOM 9535 C CA . LYS B 1 439 ? -15.039 83.25 53.406 1 84.5 439 LYS B CA 1
ATOM 9536 C C . LYS B 1 439 ? -15.852 82.812 52.188 1 84.5 439 LYS B C 1
ATOM 9538 O O . LYS B 1 439 ? -15.789 81.625 51.844 1 84.5 439 LYS B O 1
ATOM 9543 N N . GLN B 1 440 ? -16.531 83.625 51.562 1 83.81 440 GLN B N 1
ATOM 9544 C CA . GLN B 1 440 ? -17.312 83.25 50.375 1 83.81 440 GLN B CA 1
ATOM 9545 C C . GLN B 1 440 ? -16.422 82.812 49.219 1 83.81 440 GLN B C 1
ATOM 9547 O O . GLN B 1 440 ? -16.719 81.875 48.531 1 83.81 440 GLN B O 1
ATOM 9552 N N . LEU B 1 441 ? -15.359 83.375 49 1 82.94 441 LEU B N 1
ATOM 9553 C CA . LEU B 1 441 ? -14.422 83.062 47.938 1 82.94 441 LEU B CA 1
ATOM 9554 C C . LEU B 1 441 ? -13.727 81.75 48.219 1 82.94 441 LEU B C 1
ATOM 9556 O O . LEU B 1 441 ? -13.508 80.938 47.281 1 82.94 441 LEU B O 1
ATOM 9560 N N . THR B 1 442 ? -13.461 81.562 49.438 1 81.06 442 THR B N 1
ATOM 9561 C CA . THR B 1 442 ? -12.852 80.25 49.844 1 81.06 442 THR B CA 1
ATOM 9562 C C . THR B 1 442 ? -13.812 79.125 49.594 1 81.06 442 THR B C 1
ATOM 9564 O O . THR B 1 442 ? -13.406 78.062 49.125 1 81.06 442 THR B O 1
ATOM 9567 N N . ASP B 1 443 ? -15 79.312 49.875 1 80.88 443 ASP B N 1
ATOM 9568 C CA . ASP B 1 443 ? -16 78.312 49.656 1 80.88 443 ASP B CA 1
ATOM 9569 C C . ASP B 1 443 ? -16.156 78.062 48.156 1 80.88 443 ASP B C 1
ATOM 9571 O O . ASP B 1 443 ? -16.266 76.875 47.719 1 80.88 443 ASP B O 1
ATOM 9575 N N . SER B 1 444 ? -16.078 79 47.344 1 79.06 444 SER B N 1
ATOM 9576 C CA . SER B 1 444 ? -16.188 78.875 45.875 1 79.06 444 SER B CA 1
ATOM 9577 C C . SER B 1 444 ? -14.945 78.188 45.312 1 79.06 444 SER B C 1
ATOM 9579 O O . SER B 1 444 ? -15.055 77.375 44.375 1 79.06 444 SER B O 1
ATOM 9581 N N . LYS B 1 445 ? -13.875 78.438 45.844 1 74.12 445 LYS B N 1
ATOM 9582 C CA . LYS B 1 445 ? -12.625 77.812 45.469 1 74.12 445 LYS B CA 1
ATOM 9583 C C . LYS B 1 445 ? -12.688 76.312 45.688 1 74.12 445 LYS B C 1
ATOM 9585 O O . LYS B 1 445 ? -12.352 75.5 44.812 1 74.12 445 LYS B O 1
ATOM 9590 N N . VAL B 1 446 ? -13.047 75.938 46.812 1 74.75 446 VAL B N 1
ATOM 9591 C CA . VAL B 1 446 ? -13.117 74.562 47.188 1 74.75 446 VAL B CA 1
ATOM 9592 C C . VAL B 1 446 ? -14.109 73.812 46.281 1 74.75 446 VAL B C 1
ATOM 9594 O O . VAL B 1 446 ? -13.852 72.688 45.812 1 74.75 446 VAL B O 1
ATOM 9597 N N . ALA B 1 447 ? -15.156 74.438 46 1 73.44 447 ALA B N 1
ATOM 9598 C CA . ALA B 1 447 ? -16.156 73.812 45.156 1 73.44 447 ALA B CA 1
ATOM 9599 C C . ALA B 1 447 ? -15.625 73.688 43.719 1 73.44 447 ALA B C 1
ATOM 9601 O O . ALA B 1 447 ? -15.844 72.625 43.094 1 73.44 447 ALA B O 1
ATOM 9602 N N . LEU B 1 448 ? -14.867 74.562 43.281 1 69.5 448 LEU B N 1
ATOM 9603 C CA . LEU B 1 448 ? -14.32 74.5 41.938 1 69.5 448 LEU B CA 1
ATOM 9604 C C . LEU B 1 448 ? -13.156 73.5 41.875 1 69.5 448 LEU B C 1
ATOM 9606 O O . LEU B 1 448 ? -12.992 72.812 40.875 1 69.5 448 LEU B O 1
ATOM 9610 N N . GLU B 1 449 ? -12.445 73.5 42.875 1 66.31 449 GLU B N 1
ATOM 9611 C CA . GLU B 1 449 ? -11.305 72.562 42.938 1 66.31 449 GLU B CA 1
ATOM 9612 C C . GLU B 1 449 ? -11.766 71.125 43 1 66.31 449 GLU B C 1
ATOM 9614 O O . GLU B 1 449 ? -11.094 70.188 42.469 1 66.31 449 GLU B O 1
ATOM 9619 N N . LYS B 1 450 ? -12.758 70.938 43.656 1 65.19 450 LYS B N 1
ATOM 9620 C CA . LYS B 1 450 ? -13.312 69.562 43.719 1 65.19 450 LYS B CA 1
ATOM 9621 C C . LYS B 1 450 ? -13.727 69.062 42.344 1 65.19 450 LYS B C 1
ATOM 9623 O O . LYS B 1 450 ? -13.617 67.875 42.031 1 65.19 450 LYS B O 1
ATOM 9628 N N . GLY B 1 451 ? -14.172 69.938 41.562 1 62.16 451 GLY B N 1
ATOM 9629 C CA . GLY B 1 451 ? -14.594 69.562 40.219 1 62.16 451 GLY B CA 1
ATOM 9630 C C . GLY B 1 451 ? -13.445 69.438 39.25 1 62.16 451 GLY B C 1
ATOM 9631 O O . GLY B 1 451 ? -13.602 68.875 38.156 1 62.16 451 GLY B O 1
ATOM 9632 N N . LEU B 1 452 ? -12.367 69.938 39.562 1 62.84 452 LEU B N 1
ATOM 9633 C CA . LEU B 1 452 ? -11.234 69.938 38.625 1 62.84 452 LEU B CA 1
ATOM 9634 C C . LEU B 1 452 ? -10.172 68.938 39.094 1 62.84 452 LEU B C 1
ATOM 9636 O O . LEU B 1 452 ? -9.781 68.938 40.281 1 62.84 452 LEU B O 1
ATOM 9640 N N . PRO B 1 453 ? -9.914 67.875 38.344 1 63.78 453 PRO B N 1
ATOM 9641 C CA . PRO B 1 453 ? -8.891 66.875 38.75 1 63.78 453 PRO B CA 1
ATOM 9642 C C . PRO B 1 453 ? -7.523 67.5 38.969 1 63.78 453 PRO B C 1
ATOM 9644 O O . PRO B 1 453 ? -7.223 68.562 38.375 1 63.78 453 PRO B O 1
ATOM 9647 N N . GLU B 1 454 ? -6.758 67 40.062 1 60.91 454 GLU B N 1
ATOM 9648 C CA . GLU B 1 454 ? -5.48 67.625 40.469 1 60.91 454 GLU B CA 1
ATOM 9649 C C . GLU B 1 454 ? -4.543 67.75 39.25 1 60.91 454 GLU B C 1
ATOM 9651 O O . GLU B 1 454 ? -3.947 68.75 39.031 1 60.91 454 GLU B O 1
ATOM 9656 N N . LYS B 1 455 ? -4.359 66.438 38.375 1 76.75 455 LYS B N 1
ATOM 9657 C CA . LYS B 1 455 ? -3.533 66.438 37.156 1 76.75 455 LYS B CA 1
ATOM 9658 C C . LYS B 1 455 ? -4.316 65.938 35.969 1 76.75 455 LYS B C 1
ATOM 9660 O O . LYS B 1 455 ? -4.77 64.812 35.938 1 76.75 455 LYS B O 1
ATOM 9665 N N . LEU B 1 456 ? -4.566 66.75 34.969 1 80.25 456 LEU B N 1
ATOM 9666 C CA . LEU B 1 456 ? -5.309 66.375 33.781 1 80.25 456 LEU B CA 1
ATOM 9667 C C . LEU B 1 456 ? -4.508 65.438 32.938 1 80.25 456 LEU B C 1
ATOM 9669 O O . LEU B 1 456 ? -5.086 64.625 32.219 1 80.25 456 LEU B O 1
ATOM 9673 N N . THR B 1 457 ? -3.246 65.438 33.031 1 84.31 457 THR B N 1
ATOM 9674 C CA . THR B 1 457 ? -2.375 64.5 32.312 1 84.31 457 THR B CA 1
ATOM 9675 C C . THR B 1 457 ? -2.557 63.094 32.812 1 84.31 457 THR B C 1
ATOM 9677 O O . THR B 1 457 ? -2.529 62.156 32.031 1 84.31 457 THR B O 1
ATOM 9680 N N . ALA B 1 458 ? -2.717 62.969 34.062 1 83.12 458 ALA B N 1
ATOM 9681 C CA . ALA B 1 458 ? -2.953 61.656 34.656 1 83.12 458 ALA B CA 1
ATOM 9682 C C . ALA B 1 458 ? -4.281 61.062 34.188 1 83.12 458 ALA B C 1
ATOM 9684 O O . ALA B 1 458 ? -4.41 59.844 34 1 83.12 458 ALA B O 1
ATOM 9685 N N . VAL B 1 459 ? -5.23 61.969 33.906 1 86.94 459 VAL B N 1
ATOM 9686 C CA . VAL B 1 459 ? -6.539 61.531 33.406 1 86.94 459 VAL B CA 1
ATOM 9687 C C . VAL B 1 459 ? -6.406 60.969 32 1 86.94 459 VAL B C 1
ATOM 9689 O O . VAL B 1 459 ? -6.992 59.938 31.688 1 86.94 459 VAL B O 1
ATOM 9692 N N . VAL B 1 460 ? -5.621 61.562 31.203 1 89.31 460 VAL B N 1
ATOM 9693 C CA . VAL B 1 460 ? -5.414 61.094 29.844 1 89.31 460 VAL B CA 1
ATOM 9694 C C . VAL B 1 460 ? -4.664 59.75 29.859 1 89.31 460 VAL B C 1
ATOM 9696 O O . VAL B 1 460 ? -4.969 58.844 29.078 1 89.31 460 VAL B O 1
ATOM 9699 N N . GLU B 1 461 ? -3.707 59.656 30.719 1 87.56 461 GLU B N 1
ATOM 9700 C CA . GLU B 1 461 ? -2.979 58.406 30.844 1 87.56 461 GLU B CA 1
ATOM 9701 C C . GLU B 1 461 ? -3.92 57.25 31.203 1 87.56 461 GLU B C 1
ATOM 9703 O O . GLU B 1 461 ? -3.814 56.156 30.656 1 87.56 461 GLU B O 1
ATOM 9708 N N . LYS B 1 462 ? -4.715 57.5 32.156 1 90.06 462 LYS B N 1
ATOM 9709 C CA . LYS B 1 462 ? -5.676 56.469 32.594 1 90.06 462 LYS B CA 1
ATOM 9710 C C . LYS B 1 462 ? -6.664 56.156 31.469 1 90.06 462 LYS B C 1
ATOM 9712 O O . LYS B 1 462 ? -7.043 55 31.281 1 90.06 462 LYS B O 1
ATOM 9717 N N . ALA B 1 463 ? -7.086 57.125 30.734 1 91.75 463 ALA B N 1
ATOM 9718 C CA . ALA B 1 463 ? -7.992 56.906 29.609 1 91.75 463 ALA B CA 1
ATOM 9719 C C . ALA B 1 463 ? -7.328 56.031 28.531 1 91.75 463 ALA B C 1
ATOM 9721 O O . ALA B 1 463 ? -7.973 55.188 27.938 1 91.75 463 ALA B O 1
ATOM 9722 N N . GLU B 1 464 ? -6.105 56.25 28.297 1 89.69 464 GLU B N 1
ATOM 9723 C CA . GLU B 1 464 ? -5.387 55.469 27.297 1 89.69 464 GLU B CA 1
ATOM 9724 C C . GLU B 1 464 ? -5.125 54.062 27.781 1 89.69 464 GLU B C 1
ATOM 9726 O O . GLU B 1 464 ? -5.109 53.125 27 1 89.69 464 GLU B O 1
ATOM 9731 N N . ALA B 1 465 ? -4.773 53.938 28.984 1 90.62 465 ALA B N 1
ATOM 9732 C CA . ALA B 1 465 ? -4.668 52.594 29.562 1 90.62 465 ALA B CA 1
ATOM 9733 C C . ALA B 1 465 ? -5.984 51.812 29.422 1 90.62 465 ALA B C 1
ATOM 9735 O O . ALA B 1 465 ? -5.984 50.625 29.203 1 90.62 465 ALA B O 1
ATOM 9736 N N . ALA B 1 466 ? -7.055 52.5 29.609 1 93.44 466 ALA B N 1
ATOM 9737 C CA . ALA B 1 466 ? -8.375 51.906 29.422 1 93.44 466 ALA B CA 1
ATOM 9738 C C . ALA B 1 466 ? -8.562 51.438 27.969 1 93.44 466 ALA B C 1
ATOM 9740 O O . ALA B 1 466 ? -9.117 50.375 27.734 1 93.44 466 ALA B O 1
ATOM 9741 N N . ARG B 1 467 ? -8.117 52.281 27.094 1 90 467 ARG B N 1
ATOM 9742 C CA . ARG B 1 467 ? -8.172 51.906 25.688 1 90 467 ARG B CA 1
ATOM 9743 C C . ARG B 1 467 ? -7.414 50.594 25.438 1 90 467 ARG B C 1
ATOM 9745 O O . ARG B 1 467 ? -7.922 49.688 24.766 1 90 467 ARG B O 1
ATOM 9752 N N . ARG B 1 468 ? -6.219 50.5 25.922 1 86.81 468 ARG B N 1
ATOM 9753 C CA . ARG B 1 468 ? -5.398 49.312 25.766 1 86.81 468 ARG B CA 1
ATOM 9754 C C . ARG B 1 468 ? -6.074 48.094 26.406 1 86.81 468 ARG B C 1
ATOM 9756 O O . ARG B 1 468 ? -6.051 47 25.844 1 86.81 468 ARG B O 1
ATOM 9763 N N . LEU B 1 469 ? -6.562 48.312 27.531 1 91.5 469 LEU B N 1
ATOM 9764 C CA . LEU B 1 469 ? -7.234 47.219 28.234 1 91.5 469 LEU B CA 1
ATOM 9765 C C . LEU B 1 469 ? -8.445 46.719 27.453 1 91.5 469 LEU B C 1
ATOM 9767 O O . LEU B 1 469 ? -8.664 45.531 27.312 1 91.5 469 LEU B O 1
ATOM 9771 N N . GLN B 1 470 ? -9.266 47.688 26.969 1 91.31 470 GLN B N 1
ATOM 9772 C CA . GLN B 1 470 ? -10.438 47.312 26.188 1 91.31 470 GLN B CA 1
ATOM 9773 C C . GLN B 1 470 ? -10.039 46.531 24.938 1 91.31 470 GLN B C 1
ATOM 9775 O O . GLN B 1 470 ? -10.648 45.5 24.625 1 91.31 470 GLN B O 1
ATOM 9780 N N . SER B 1 471 ? -9.055 47 24.188 1 85.12 471 SER B N 1
ATOM 9781 C CA . SER B 1 471 ? -8.594 46.344 22.969 1 85.12 471 SER B CA 1
ATOM 9782 C C . SER B 1 471 ? -8.07 44.938 23.266 1 85.12 471 SER B C 1
ATOM 9784 O O . SER B 1 471 ? -8.398 43.969 22.562 1 85.12 471 SER B O 1
ATOM 9786 N N . ASN B 1 472 ? -7.27 44.781 24.25 1 87.06 472 ASN B N 1
ATOM 9787 C CA . ASN B 1 472 ? -6.676 43.5 24.578 1 87.06 472 ASN B CA 1
ATOM 9788 C C . ASN B 1 472 ? -7.719 42.531 25.141 1 87.06 472 ASN B C 1
ATOM 9790 O O . ASN B 1 472 ? -7.582 41.312 24.984 1 87.06 472 ASN B O 1
ATOM 9794 N N . LEU B 1 473 ? -8.688 43.094 25.828 1 90.19 473 LEU B N 1
ATOM 9795 C CA . LEU B 1 473 ? -9.789 42.281 26.281 1 90.19 473 LEU B CA 1
ATOM 9796 C C . LEU B 1 473 ? -10.547 41.688 25.094 1 90.19 473 LEU B C 1
ATOM 9798 O O . LEU B 1 473 ? -10.945 40.5 25.125 1 90.19 473 LEU B O 1
ATOM 9802 N N . SER B 1 474 ? -10.812 42.5 24.141 1 88.19 474 SER B N 1
ATOM 9803 C CA . SER B 1 474 ? -11.445 42.031 22.922 1 88.19 474 SER B CA 1
ATOM 9804 C C . SER B 1 474 ? -10.602 40.938 22.25 1 88.19 474 SER B C 1
ATOM 9806 O O . SER B 1 474 ? -11.133 39.906 21.797 1 88.19 474 SER B O 1
ATOM 9808 N N . ASP B 1 475 ? -9.336 41.125 22.156 1 83 475 ASP B N 1
ATOM 9809 C CA . ASP B 1 475 ? -8.422 40.125 21.594 1 83 475 ASP B CA 1
ATOM 9810 C C . ASP B 1 475 ? -8.445 38.844 22.391 1 83 475 ASP B C 1
ATOM 9812 O O . ASP B 1 475 ? -8.398 37.75 21.812 1 83 475 ASP B O 1
ATOM 9816 N N . LEU B 1 476 ? -8.438 38.938 23.688 1 87.81 476 LEU B N 1
ATOM 9817 C CA . LEU B 1 476 ? -8.477 37.75 24.547 1 87.81 476 LEU B CA 1
ATOM 9818 C C . LEU B 1 476 ? -9.75 36.969 24.312 1 87.81 476 LEU B C 1
ATOM 9820 O O . LEU B 1 476 ? -9.703 35.75 24.156 1 87.81 476 LEU B O 1
ATOM 9824 N N . ARG B 1 477 ? -10.867 37.688 24.344 1 90.44 477 ARG B N 1
ATOM 9825 C CA . ARG B 1 477 ? -12.141 37 24.141 1 90.44 477 ARG B CA 1
ATOM 9826 C C . ARG B 1 477 ? -12.18 36.344 22.766 1 90.44 477 ARG B C 1
ATOM 9828 O O . ARG B 1 477 ? -12.711 35.219 22.625 1 90.44 477 ARG B O 1
ATOM 9835 N N . ALA B 1 478 ? -11.695 37 21.75 1 84.5 478 ALA B N 1
ATOM 9836 C CA . ALA B 1 478 ? -11.617 36.406 20.422 1 84.5 478 ALA B CA 1
ATOM 9837 C C . ALA B 1 478 ? -10.727 35.156 20.422 1 84.5 478 ALA B C 1
ATOM 9839 O O . ALA B 1 478 ? -11.07 34.156 19.812 1 84.5 478 ALA B O 1
ATOM 9840 N N . ALA B 1 479 ? -9.586 35.219 21 1 84.75 479 ALA B N 1
ATOM 9841 C CA . ALA B 1 479 ? -8.648 34.094 21.078 1 84.75 479 ALA B CA 1
ATOM 9842 C C . ALA B 1 479 ? -9.242 32.938 21.859 1 84.75 479 ALA B C 1
ATOM 9844 O O . ALA B 1 479 ? -9.055 31.766 21.484 1 84.75 479 ALA B O 1
ATOM 9845 N N . LEU B 1 480 ? -9.867 33.312 22.953 1 90.31 480 LEU B N 1
ATOM 9846 C CA . LEU B 1 480 ? -10.516 32.281 23.75 1 90.31 480 LEU B CA 1
ATOM 9847 C C . LEU B 1 480 ? -11.633 31.609 22.969 1 90.31 480 LEU B C 1
ATOM 9849 O O . LEU B 1 480 ? -11.828 30.391 23.078 1 90.31 480 LEU B O 1
ATOM 9853 N N . GLY B 1 481 ? -12.375 32.469 22.328 1 91.38 481 GLY B N 1
ATOM 9854 C CA . GLY B 1 481 ? -13.414 31.922 21.469 1 91.38 481 GLY B CA 1
ATOM 9855 C C . GLY B 1 481 ? -12.867 30.969 20.422 1 91.38 481 GLY B C 1
ATOM 9856 O O . GLY B 1 481 ? -13.43 29.891 20.203 1 91.38 481 GLY B O 1
ATOM 9857 N N . GLU B 1 482 ? -11.875 31.297 19.812 1 86.81 482 GLU B N 1
ATOM 9858 C CA . GLU B 1 482 ? -11.227 30.438 18.812 1 86.81 482 GLU B CA 1
ATOM 9859 C C . GLU B 1 482 ? -10.695 29.156 19.453 1 86.81 482 GLU B C 1
ATOM 9861 O O . GLU B 1 482 ? -10.836 28.078 18.891 1 86.81 482 GLU B O 1
ATOM 9866 N N . GLN B 1 483 ? -10.07 29.25 20.516 1 90.62 483 GLN B N 1
ATOM 9867 C CA . GLN B 1 483 ? -9.539 28.094 21.234 1 90.62 483 GLN B CA 1
ATOM 9868 C C . GLN B 1 483 ? -10.656 27.109 21.594 1 90.62 483 GLN B C 1
ATOM 9870 O O . GLN B 1 483 ? -10.5 25.891 21.406 1 90.62 483 GLN B O 1
ATOM 9875 N N . ALA B 1 484 ? -11.664 27.719 22.109 1 93.06 484 ALA B N 1
ATOM 9876 C CA . ALA B 1 484 ? -12.789 26.875 22.516 1 93.06 484 ALA B CA 1
ATOM 9877 C C . ALA B 1 484 ? -13.406 26.172 21.297 1 93.06 484 ALA B C 1
ATOM 9879 O O . ALA B 1 484 ? -13.773 25 21.375 1 93.06 484 ALA B O 1
ATOM 9880 N N . THR B 1 485 ? -13.562 26.906 20.266 1 93 485 THR B N 1
ATOM 9881 C CA . THR B 1 485 ? -14.148 26.344 19.062 1 93 485 THR B CA 1
ATOM 9882 C C . THR B 1 485 ? -13.289 25.203 18.531 1 93 485 THR B C 1
ATOM 9884 O O . THR B 1 485 ? -13.805 24.125 18.203 1 93 485 THR B O 1
ATOM 9887 N N . VAL B 1 486 ? -12.062 25.312 18.438 1 92.31 486 VAL B N 1
ATOM 9888 C CA . VAL B 1 486 ? -11.156 24.297 17.906 1 92.31 486 VAL B CA 1
ATOM 9889 C C . VAL B 1 486 ? -11.102 23.109 18.875 1 92.31 486 VAL B C 1
ATOM 9891 O O . VAL B 1 486 ? -11.055 21.953 18.438 1 92.31 486 VAL B O 1
ATOM 9894 N N . ALA B 1 487 ? -11.078 23.422 20.094 1 93.44 487 ALA B N 1
ATOM 9895 C CA . ALA B 1 487 ? -11.055 22.359 21.094 1 93.44 487 ALA B CA 1
ATOM 9896 C C . ALA B 1 487 ? -12.305 21.484 21.016 1 93.44 487 ALA B C 1
ATOM 9898 O O . ALA B 1 487 ? -12.234 20.266 21.156 1 93.44 487 ALA B O 1
ATOM 9899 N N . ALA B 1 488 ? -13.414 22.203 20.859 1 94.5 488 ALA B N 1
ATOM 9900 C CA . ALA B 1 488 ? -14.664 21.469 20.719 1 94.5 488 ALA B CA 1
ATOM 9901 C C . ALA B 1 488 ? -14.656 20.578 19.469 1 94.5 488 ALA B C 1
ATOM 9903 O O . ALA B 1 488 ? -15.156 19.453 19.5 1 94.5 488 ALA B O 1
ATOM 9904 N N . GLU B 1 489 ? -14.211 21.078 18.453 1 94.44 489 GLU B N 1
ATOM 9905 C CA . GLU B 1 489 ? -14.109 20.312 17.219 1 94.44 489 GLU B CA 1
ATOM 9906 C C . GLU B 1 489 ? -13.203 19.094 17.406 1 94.44 489 GLU B C 1
ATOM 9908 O O . GLU B 1 489 ? -13.539 17.984 16.969 1 94.44 489 GLU B O 1
ATOM 9913 N N . LEU B 1 490 ? -12.109 19.281 18.016 1 94.56 490 LEU B N 1
ATOM 9914 C CA . LEU B 1 490 ? -11.172 18.188 18.266 1 94.56 490 LEU B CA 1
ATOM 9915 C C . LEU B 1 490 ? -11.781 17.141 19.188 1 94.56 490 LEU B C 1
ATOM 9917 O O . LEU B 1 490 ? -11.547 15.945 19 1 94.56 490 LEU B O 1
ATOM 9921 N N . ALA B 1 491 ? -12.516 17.672 20.109 1 94.69 491 ALA B N 1
ATOM 9922 C CA . ALA B 1 491 ? -13.164 16.734 21.031 1 94.69 491 ALA B CA 1
ATOM 9923 C C . ALA B 1 491 ? -14.203 15.883 20.312 1 94.69 491 ALA B C 1
ATOM 9925 O O . ALA B 1 491 ? -14.336 14.688 20.594 1 94.69 491 ALA B O 1
ATOM 9926 N N . ARG B 1 492 ? -15.016 16.484 19.438 1 95.06 492 ARG B N 1
ATOM 9927 C CA . ARG B 1 492 ? -15.977 15.734 18.641 1 95.06 492 ARG B CA 1
ATOM 9928 C C . ARG B 1 492 ? -15.273 14.695 17.781 1 95.06 492 ARG B C 1
ATOM 9930 O O . ARG B 1 492 ? -15.75 13.562 17.656 1 95.06 492 ARG B O 1
ATOM 9937 N N . ILE B 1 493 ? -14.219 15.039 17.172 1 95 493 ILE B N 1
ATOM 9938 C CA . ILE B 1 493 ? -13.453 14.125 16.312 1 95 493 ILE B CA 1
ATOM 9939 C C . ILE B 1 493 ? -12.922 12.969 17.156 1 95 493 ILE B C 1
ATOM 9941 O O . ILE B 1 493 ? -12.969 11.812 16.734 1 95 493 ILE B O 1
ATOM 9945 N N . ALA B 1 494 ? -12.461 13.336 18.328 1 94 494 ALA B N 1
ATOM 9946 C CA . ALA B 1 494 ? -11.93 12.305 19.219 1 94 494 ALA B CA 1
ATOM 9947 C C . ALA B 1 494 ? -13.023 11.32 19.625 1 94 494 ALA B C 1
ATOM 9949 O O . ALA B 1 494 ? -12.758 10.125 19.781 1 94 494 ALA B O 1
ATOM 9950 N N . ARG B 1 495 ? -14.234 11.805 19.859 1 95.62 495 ARG B N 1
ATOM 9951 C CA . ARG B 1 495 ? -15.352 10.93 20.203 1 95.62 495 ARG B CA 1
ATOM 9952 C C . ARG B 1 495 ? -15.68 9.984 19.047 1 95.62 495 ARG B C 1
ATOM 9954 O O . ARG B 1 495 ? -15.953 8.805 19.281 1 95.62 495 ARG B O 1
ATOM 9961 N N . VAL B 1 496 ? -15.727 10.531 17.859 1 95.31 496 VAL B N 1
ATOM 9962 C CA . VAL B 1 496 ? -15.984 9.711 16.688 1 95.31 496 VAL B CA 1
ATOM 9963 C C . VAL B 1 496 ? -14.898 8.641 16.547 1 95.31 496 VAL B C 1
ATOM 9965 O O . VAL B 1 496 ? -15.195 7.48 16.266 1 95.31 496 VAL B O 1
ATOM 9968 N N . LYS B 1 497 ? -13.625 9.055 16.719 1 94.94 497 LYS B N 1
ATOM 9969 C CA . LYS B 1 497 ? -12.5 8.125 16.641 1 94.94 497 LYS B CA 1
ATOM 9970 C C . LYS B 1 497 ? -12.641 7.004 17.656 1 94.94 497 LYS B C 1
ATOM 9972 O O . LYS B 1 497 ? -12.469 5.828 17.328 1 94.94 497 LYS B O 1
ATOM 9977 N N . SER B 1 498 ? -13 7.371 18.844 1 95.31 498 SER B N 1
ATOM 9978 C CA . SER B 1 498 ? -13.164 6.391 19.922 1 95.31 498 SER B CA 1
ATOM 9979 C C . SER B 1 498 ? -14.305 5.426 19.609 1 95.31 498 SER B C 1
ATOM 9981 O O . SER B 1 498 ? -14.188 4.223 19.844 1 95.31 498 SER B O 1
ATOM 9983 N N . PHE B 1 499 ? -15.391 5.945 19.109 1 95.75 499 PHE B N 1
ATOM 9984 C CA . PHE B 1 499 ? -16.516 5.113 18.719 1 95.75 499 PHE B CA 1
ATOM 9985 C C . PHE B 1 499 ? -16.109 4.113 17.641 1 95.75 499 PHE B C 1
ATOM 9987 O O . PHE B 1 499 ? -16.406 2.922 17.75 1 95.75 499 PHE B O 1
ATOM 9994 N N . LEU B 1 500 ? -15.516 4.602 16.656 1 94.56 500 LEU B N 1
ATOM 9995 C CA . LEU B 1 500 ? -15.133 3.75 15.531 1 94.56 500 LEU B CA 1
ATOM 9996 C C . LEU B 1 500 ? -14.125 2.695 15.969 1 94.56 500 LEU B C 1
ATOM 9998 O O . LEU B 1 500 ? -14.195 1.544 15.531 1 94.56 500 LEU B O 1
ATOM 10002 N N . ASP B 1 501 ? -13.172 3.078 16.781 1 94.81 501 ASP B N 1
ATOM 10003 C CA . ASP B 1 501 ? -12.188 2.133 17.297 1 94.81 501 ASP B CA 1
ATOM 10004 C C . ASP B 1 501 ? -12.859 1.019 18.094 1 94.81 501 ASP B C 1
ATOM 10006 O O . ASP B 1 501 ? -12.523 -0.156 17.938 1 94.81 501 ASP B O 1
ATOM 10010 N N . THR B 1 502 ? -13.805 1.384 18.922 1 94.81 502 THR B N 1
ATOM 10011 C CA . THR B 1 502 ? -14.523 0.409 19.719 1 94.81 502 THR B CA 1
ATOM 10012 C C . THR B 1 502 ? -15.383 -0.498 18.844 1 94.81 502 THR B C 1
ATOM 10014 O O . THR B 1 502 ? -15.43 -1.712 19.062 1 94.81 502 THR B O 1
ATOM 10017 N N . ALA B 1 503 ? -16.109 0.129 17.953 1 94.31 503 ALA B N 1
ATOM 10018 C CA . ALA B 1 503 ? -16.922 -0.642 17.016 1 94.31 503 ALA B CA 1
ATOM 10019 C C . ALA B 1 503 ? -16.062 -1.628 16.234 1 94.31 503 ALA B C 1
ATOM 10021 O O . ALA B 1 503 ? -16.453 -2.783 16.047 1 94.31 503 ALA B O 1
ATOM 10022 N N . SER B 1 504 ? -14.938 -1.157 15.703 1 93.62 504 SER B N 1
ATOM 10023 C CA . SER B 1 504 ? -14.031 -2.006 14.938 1 93.62 504 SER B CA 1
ATOM 10024 C C . SER B 1 504 ? -13.516 -3.166 15.781 1 93.62 504 SER B C 1
ATOM 10026 O O . SER B 1 504 ? -13.484 -4.312 15.32 1 93.62 504 SER B O 1
ATOM 10028 N N . SER B 1 505 ? -13.188 -2.916 16.984 1 92.38 505 SER B N 1
ATOM 10029 C CA . SER B 1 505 ? -12.664 -3.949 17.875 1 92.38 505 SER B CA 1
ATOM 10030 C C . SER B 1 505 ? -13.742 -4.961 18.25 1 92.38 505 SER B C 1
ATOM 10032 O O . SER B 1 505 ? -13.484 -6.164 18.297 1 92.38 505 SER B O 1
ATOM 10034 N N . CYS B 1 506 ? -14.945 -4.496 18.594 1 93.81 506 CYS B N 1
ATOM 10035 C CA . CYS B 1 506 ? -16.062 -5.367 18.922 1 93.81 506 CYS B CA 1
ATOM 10036 C C . CYS B 1 506 ? -16.391 -6.293 17.75 1 93.81 506 CYS B C 1
ATOM 10038 O O . CYS B 1 506 ? -16.578 -7.496 17.938 1 93.81 506 CYS B O 1
ATOM 10040 N N . PHE B 1 507 ? -16.5 -5.723 16.625 1 93.81 507 PHE B N 1
ATOM 10041 C CA . PHE B 1 507 ? -16.812 -6.512 15.445 1 93.81 507 PHE B CA 1
ATOM 10042 C C . PHE B 1 507 ? -15.711 -7.523 15.164 1 93.81 507 PHE B C 1
ATOM 10044 O O . PHE B 1 507 ? -15.992 -8.672 14.812 1 93.81 507 PHE B O 1
ATOM 10051 N N . ALA B 1 508 ? -14.453 -7.121 15.219 1 89.75 508 ALA B N 1
ATOM 10052 C CA . ALA B 1 508 ? -13.312 -7.996 14.977 1 89.75 508 ALA B CA 1
ATOM 10053 C C . ALA B 1 508 ? -13.336 -9.203 15.906 1 89.75 508 ALA B C 1
ATOM 10055 O O . ALA B 1 508 ? -13.07 -10.328 15.484 1 89.75 508 ALA B O 1
ATOM 10056 N N . ARG B 1 509 ? -13.695 -9.102 17.172 1 90.12 509 ARG B N 1
ATOM 10057 C CA . ARG B 1 509 ? -13.766 -10.188 18.141 1 90.12 509 ARG B CA 1
ATOM 10058 C C . ARG B 1 509 ? -14.891 -11.156 17.797 1 90.12 509 ARG B C 1
ATOM 10060 O O . ARG B 1 509 ? -14.719 -12.375 17.875 1 90.12 509 ARG B O 1
ATOM 10067 N N . ALA B 1 510 ? -15.992 -10.539 17.438 1 91.56 510 ALA B N 1
ATOM 10068 C CA . ALA B 1 510 ? -17.141 -11.375 17.078 1 91.56 510 ALA B CA 1
ATOM 10069 C C . ALA B 1 510 ? -16.844 -12.188 15.812 1 91.56 510 ALA B C 1
ATOM 10071 O O . ALA B 1 510 ? -17.156 -13.375 15.75 1 91.56 510 ALA B O 1
ATOM 10072 N N . GLU B 1 511 ? -16.359 -11.516 14.844 1 88.81 511 GLU B N 1
ATOM 10073 C CA . GLU B 1 511 ? -16.016 -12.195 13.602 1 88.81 511 GLU B CA 1
ATOM 10074 C C . GLU B 1 511 ? -14.969 -13.281 13.82 1 88.81 511 GLU B C 1
ATOM 10076 O O . GLU B 1 511 ? -15.07 -14.383 13.273 1 88.81 511 GLU B O 1
ATOM 10081 N N . SER B 1 512 ? -13.93 -12.984 14.594 1 87.56 512 SER B N 1
ATOM 10082 C CA . SER B 1 512 ? -12.875 -13.945 14.883 1 87.56 512 SER B CA 1
ATOM 10083 C C . SER B 1 512 ? -13.414 -15.164 15.625 1 87.56 512 SER B C 1
ATOM 10085 O O . SER B 1 512 ? -12.992 -16.297 15.375 1 87.56 512 SER B O 1
ATOM 10087 N N . ALA B 1 513 ? -14.344 -14.961 16.516 1 88.62 513 ALA B N 1
ATOM 10088 C CA . ALA B 1 513 ? -14.961 -16.062 17.25 1 88.62 513 ALA B CA 1
ATOM 10089 C C . ALA B 1 513 ? -15.781 -16.953 16.312 1 88.62 513 ALA B C 1
ATOM 10091 O O . ALA B 1 513 ? -15.758 -18.188 16.422 1 88.62 513 ALA B O 1
ATOM 10092 N N . ALA B 1 514 ? -16.484 -16.344 15.477 1 88.06 514 ALA B N 1
ATOM 10093 C CA . ALA B 1 514 ? -17.266 -17.094 14.492 1 88.06 514 ALA B CA 1
ATOM 10094 C C . ALA B 1 514 ? -16.344 -17.906 13.578 1 88.06 514 ALA B C 1
ATOM 10096 O O . ALA B 1 514 ? -16.641 -19.062 13.273 1 88.06 514 ALA B O 1
ATOM 10097 N N . SER B 1 515 ? -15.266 -17.344 13.133 1 86.75 515 SER B N 1
ATOM 10098 C CA . SER B 1 515 ? -14.297 -18.031 12.273 1 86.75 515 SER B CA 1
ATOM 10099 C C . SER B 1 515 ? -13.633 -19.203 13 1 86.75 515 SER B C 1
ATOM 10101 O O . SER B 1 515 ? -13.43 -20.266 12.414 1 86.75 515 SER B O 1
ATOM 10103 N N . ALA B 1 516 ? -13.344 -19 14.25 1 85.88 516 ALA B N 1
ATOM 10104 C CA . ALA B 1 516 ? -12.703 -20.047 15.039 1 85.88 516 ALA B CA 1
ATOM 10105 C C . ALA B 1 516 ? -13.625 -21.25 15.203 1 85.88 516 ALA B C 1
ATOM 10107 O O . ALA B 1 516 ? -13.164 -22.391 15.172 1 85.88 516 ALA B O 1
ATOM 10108 N N . ARG B 1 517 ? -14.852 -21.016 15.375 1 87.5 517 ARG B N 1
ATOM 10109 C CA . ARG B 1 517 ? -15.82 -22.094 15.492 1 87.5 517 ARG B CA 1
ATOM 10110 C C . ARG B 1 517 ? -15.906 -22.906 14.203 1 87.5 517 ARG B C 1
ATOM 10112 O O . ARG B 1 517 ? -15.938 -24.141 14.234 1 87.5 517 ARG B O 1
ATOM 10119 N N . ARG B 1 518 ? -15.945 -22.281 13.148 1 85.12 518 ARG B N 1
ATOM 10120 C CA . ARG B 1 518 ? -16.047 -22.969 11.859 1 85.12 518 ARG B CA 1
ATOM 10121 C C . ARG B 1 518 ? -14.75 -23.703 11.531 1 85.12 518 ARG B C 1
ATOM 10123 O O . ARG B 1 518 ? -14.781 -24.797 10.961 1 85.12 518 ARG B O 1
ATOM 10130 N N . LEU B 1 519 ? -13.672 -23.141 11.906 1 87.94 519 LEU B N 1
ATOM 10131 C CA . LEU B 1 519 ? -12.375 -23.766 11.664 1 87.94 519 LEU B CA 1
ATOM 10132 C C . LEU B 1 519 ? -12.227 -25.047 12.477 1 87.94 519 LEU B C 1
ATOM 10134 O O . LEU B 1 519 ? -11.672 -26.031 12 1 87.94 519 LEU B O 1
ATOM 10138 N N . ALA B 1 520 ? -12.734 -24.953 13.68 1 89.06 520 ALA B N 1
ATOM 10139 C CA . ALA B 1 520 ? -12.664 -26.125 14.555 1 89.06 520 ALA B CA 1
ATOM 10140 C C . ALA B 1 520 ? -13.453 -27.297 13.969 1 89.06 520 ALA B C 1
ATOM 10142 O O . ALA B 1 520 ? -13.086 -28.453 14.148 1 89.06 520 ALA B O 1
ATOM 10143 N N . ALA B 1 521 ? -14.445 -26.969 13.227 1 89 521 ALA B N 1
ATOM 10144 C CA . ALA B 1 521 ? -15.281 -28.016 12.617 1 89 521 ALA B CA 1
ATOM 10145 C C . ALA B 1 521 ? -14.617 -28.578 11.367 1 89 521 ALA B C 1
ATOM 10147 O O . ALA B 1 521 ? -14.805 -29.766 11.047 1 89 521 ALA B O 1
ATOM 10148 N N . ILE B 1 522 ? -13.828 -27.891 10.672 1 89.88 522 ILE B N 1
ATOM 10149 C CA . ILE B 1 522 ? -13.266 -28.281 9.383 1 89.88 522 ILE B CA 1
ATOM 10150 C C . ILE B 1 522 ? -11.953 -29.031 9.602 1 89.88 522 ILE B C 1
ATOM 10152 O O . ILE B 1 522 ? -11.586 -29.891 8.797 1 89.88 522 ILE B O 1
ATOM 10156 N N . GLU B 1 523 ? -11.234 -28.781 10.633 1 91.88 523 GLU B N 1
ATOM 10157 C CA . GLU B 1 523 ? -9.859 -29.25 10.828 1 91.88 523 GLU B CA 1
ATOM 10158 C C . GLU B 1 523 ? -9.781 -30.766 10.844 1 91.88 523 GLU B C 1
ATOM 10160 O O . GLU B 1 523 ? -8.953 -31.359 10.148 1 91.88 523 GLU B O 1
ATOM 10165 N N . PRO B 1 524 ? -10.711 -31.406 11.617 1 93.44 524 PRO B N 1
ATOM 10166 C CA . PRO B 1 524 ? -10.609 -32.875 11.625 1 93.44 524 PRO B CA 1
ATOM 10167 C C . PRO B 1 524 ? -10.852 -33.469 10.25 1 93.44 524 PRO B C 1
ATOM 10169 O O . PRO B 1 524 ? -10.188 -34.438 9.867 1 93.44 524 PRO B O 1
ATOM 10172 N N . ILE B 1 525 ? -11.758 -32.938 9.523 1 93.56 525 ILE B N 1
ATOM 10173 C CA . ILE B 1 525 ? -12.062 -33.469 8.195 1 93.56 525 ILE B CA 1
ATOM 10174 C C . ILE B 1 525 ? -10.891 -33.188 7.254 1 93.56 525 ILE B C 1
ATOM 10176 O O . ILE B 1 525 ? -10.555 -34.031 6.414 1 93.56 525 ILE B O 1
ATOM 10180 N N . THR B 1 526 ? -10.281 -32.062 7.41 1 94.31 526 THR B N 1
ATOM 10181 C CA . THR B 1 526 ? -9.102 -31.703 6.621 1 94.31 526 THR B CA 1
ATOM 10182 C C . THR B 1 526 ? -7.988 -32.719 6.828 1 94.31 526 THR B C 1
ATOM 10184 O O . THR B 1 526 ? -7.379 -33.188 5.863 1 94.31 526 THR B O 1
ATOM 10187 N N . ARG B 1 527 ? -7.762 -33.062 8.055 1 95.06 527 ARG B N 1
ATOM 10188 C CA . ARG B 1 527 ? -6.695 -34.031 8.375 1 95.06 527 ARG B CA 1
ATOM 10189 C C . ARG B 1 527 ? -6.992 -35.406 7.797 1 95.06 527 ARG B C 1
ATOM 10191 O O . ARG B 1 527 ? -6.09 -36.062 7.293 1 95.06 527 ARG B O 1
ATOM 10198 N N . ASP B 1 528 ? -8.227 -35.719 7.816 1 94.19 528 ASP B N 1
ATOM 10199 C CA . ASP B 1 528 ? -8.625 -37.031 7.281 1 94.19 528 ASP B CA 1
ATOM 10200 C C . ASP B 1 528 ? -8.422 -37.094 5.77 1 94.19 528 ASP B C 1
ATOM 10202 O O . ASP B 1 528 ? -7.867 -38.062 5.246 1 94.19 528 ASP B O 1
ATOM 10206 N N . ILE B 1 529 ? -8.867 -36.094 5.113 1 94.62 529 ILE B N 1
ATOM 10207 C CA . ILE B 1 529 ? -8.75 -36.031 3.66 1 94.62 529 ILE B CA 1
ATOM 10208 C C . ILE B 1 529 ? -7.281 -36 3.26 1 94.62 529 ILE B C 1
ATOM 10210 O O . ILE B 1 529 ? -6.848 -36.688 2.35 1 94.62 529 ILE B O 1
ATOM 10214 N N . PHE B 1 530 ? -6.543 -35.188 3.969 1 95.25 530 PHE B N 1
ATOM 10215 C CA . PHE B 1 530 ? -5.121 -35.031 3.668 1 95.25 530 PHE B CA 1
ATOM 10216 C C . PHE B 1 530 ? -4.402 -36.375 3.846 1 95.25 530 PHE B C 1
ATOM 10218 O O . PHE B 1 530 ? -3.59 -36.75 3.004 1 95.25 530 PHE B O 1
ATOM 10225 N N . ALA B 1 531 ? -4.711 -37.031 4.887 1 91.5 531 ALA B N 1
ATOM 10226 C CA . ALA B 1 531 ? -4.098 -38.344 5.16 1 91.5 531 ALA B CA 1
ATOM 10227 C C . ALA B 1 531 ? -4.461 -39.344 4.082 1 91.5 531 ALA B C 1
ATOM 10229 O O . ALA B 1 531 ? -3.633 -40.188 3.703 1 91.5 531 ALA B O 1
ATOM 10230 N N . ALA B 1 532 ? -5.648 -39.25 3.588 1 88.69 532 ALA B N 1
ATOM 10231 C CA . ALA B 1 532 ? -6.125 -40.188 2.57 1 88.69 532 ALA B CA 1
ATOM 10232 C C . ALA B 1 532 ? -5.465 -39.906 1.223 1 88.69 532 ALA B C 1
ATOM 10234 O O . ALA B 1 532 ? -5.359 -40.812 0.384 1 88.69 532 ALA B O 1
ATOM 10235 N N . ILE B 1 533 ? -5.016 -38.75 0.98 1 87.81 533 ILE B N 1
ATOM 10236 C CA . ILE B 1 533 ? -4.395 -38.375 -0.288 1 87.81 533 ILE B CA 1
ATOM 10237 C C . ILE B 1 533 ? -2.898 -38.688 -0.235 1 87.81 533 ILE B C 1
ATOM 10239 O O . ILE B 1 533 ? -2.34 -39.25 -1.171 1 87.81 533 ILE B O 1
ATOM 10243 N N . MET B 1 534 ? -2.252 -38.25 0.832 1 85.38 534 MET B N 1
ATOM 10244 C CA . MET B 1 534 ? -0.792 -38.219 0.828 1 85.38 534 MET B CA 1
ATOM 10245 C C . MET B 1 534 ? -0.226 -39.469 1.506 1 85.38 534 MET B C 1
ATOM 10247 O O . MET B 1 534 ? 0.93 -39.844 1.279 1 85.38 534 MET B O 1
ATOM 10251 N N . TYR B 1 535 ? -0.896 -40.188 2.309 1 73.19 535 TYR B N 1
ATOM 10252 C CA . TYR B 1 535 ? -0.446 -41.375 3.016 1 73.19 535 TYR B CA 1
ATOM 10253 C C . TYR B 1 535 ? 0.903 -41.125 3.684 1 73.19 535 TYR B C 1
ATOM 10255 O O . TYR B 1 535 ? 1.833 -41.938 3.518 1 73.19 535 TYR B O 1
ATOM 10263 N N . THR B 1 536 ? 1.086 -40.062 4.355 1 77.25 536 THR B N 1
ATOM 10264 C CA . THR B 1 536 ? 2.33 -39.688 5.023 1 77.25 536 THR B CA 1
ATOM 10265 C C . THR B 1 536 ? 2.064 -39.25 6.457 1 77.25 536 THR B C 1
ATOM 10267 O O . THR B 1 536 ? 0.914 -39.031 6.84 1 77.25 536 THR B O 1
ATOM 10270 N N . ASP B 1 537 ? 3.141 -39.188 7.207 1 81.5 537 ASP B N 1
ATOM 10271 C CA . ASP B 1 537 ? 3.051 -38.75 8.594 1 81.5 537 ASP B CA 1
ATOM 10272 C C . ASP B 1 537 ? 3.164 -37.219 8.688 1 81.5 537 ASP B C 1
ATOM 10274 O O . ASP B 1 537 ? 4.008 -36.688 9.422 1 81.5 537 ASP B O 1
ATOM 10278 N N . VAL B 1 538 ? 2.514 -36.594 7.887 1 89.56 538 VAL B N 1
ATOM 10279 C CA . VAL B 1 538 ? 2.402 -35.156 7.895 1 89.56 538 VAL B CA 1
ATOM 10280 C C . VAL B 1 538 ? 0.968 -34.719 8.219 1 89.56 538 VAL B C 1
ATOM 10282 O O . VAL B 1 538 ? 0.021 -35.219 7.594 1 89.56 538 VAL B O 1
ATOM 10285 N N . VAL B 1 539 ? 0.809 -33.969 9.281 1 93.88 539 VAL B N 1
ATOM 10286 C CA . VAL B 1 539 ? -0.527 -33.594 9.727 1 93.88 539 VAL B CA 1
ATOM 10287 C C . VAL B 1 539 ? -0.691 -32.094 9.633 1 93.88 539 VAL B C 1
ATOM 10289 O O . VAL B 1 539 ? -0.035 -31.344 10.359 1 93.88 539 VAL B O 1
ATOM 10292 N N . PRO B 1 540 ? -1.604 -31.641 8.781 1 94.88 540 PRO B N 1
ATOM 10293 C CA . PRO B 1 540 ? -1.826 -30.203 8.641 1 94.88 540 PRO B CA 1
ATOM 10294 C C . PRO B 1 540 ? -2.521 -29.594 9.859 1 94.88 540 PRO B C 1
ATOM 10296 O O . PRO B 1 540 ? -3.215 -30.297 10.594 1 94.88 540 PRO B O 1
ATOM 10299 N N . ALA B 1 541 ? -2.273 -28.297 10.078 1 93 541 ALA B N 1
ATOM 10300 C CA . ALA B 1 541 ? -2.924 -27.547 11.156 1 93 541 ALA B CA 1
ATOM 10301 C C . ALA B 1 541 ? -3.248 -26.125 10.711 1 93 541 ALA B C 1
ATOM 10303 O O . ALA B 1 541 ? -2.479 -25.516 9.969 1 93 541 ALA B O 1
ATOM 10304 N N . LEU B 1 542 ? -4.426 -25.672 11.086 1 90.75 542 LEU B N 1
ATOM 10305 C CA . LEU B 1 542 ? -4.871 -24.297 10.844 1 90.75 542 LEU B CA 1
ATOM 10306 C C . LEU B 1 542 ? -5.062 -23.547 12.148 1 90.75 542 LEU B C 1
ATOM 10308 O O . LEU B 1 542 ? -5.629 -24.094 13.109 1 90.75 542 LEU B O 1
ATOM 10312 N N . ARG B 1 543 ? -4.469 -22.281 12.164 1 83.69 543 ARG B N 1
ATOM 10313 C CA . ARG B 1 543 ? -4.613 -21.5 13.391 1 83.69 543 ARG B CA 1
ATOM 10314 C C . ARG B 1 543 ? -5.035 -20.078 13.078 1 83.69 543 ARG B C 1
ATOM 10316 O O . ARG B 1 543 ? -4.504 -19.453 12.156 1 83.69 543 ARG B O 1
ATOM 10323 N N . LYS B 1 544 ? -6.023 -19.734 13.648 1 83.56 544 LYS B N 1
ATOM 10324 C CA . LYS B 1 544 ? -6.461 -18.344 13.594 1 83.56 544 LYS B CA 1
ATOM 10325 C C . LYS B 1 544 ? -6.324 -17.672 14.953 1 83.56 544 LYS B C 1
ATOM 10327 O O . LYS B 1 544 ? -6.836 -18.172 15.961 1 83.56 544 LYS B O 1
ATOM 10332 N N . ARG B 1 545 ? -5.523 -16.547 15.055 1 76.44 545 ARG B N 1
ATOM 10333 C CA . ARG B 1 545 ? -5.375 -15.805 16.297 1 76.44 545 ARG B CA 1
ATOM 10334 C C . ARG B 1 545 ? -6.656 -15.047 16.641 1 76.44 545 ARG B C 1
ATOM 10336 O O . ARG B 1 545 ? -7.297 -14.469 15.758 1 76.44 545 ARG B O 1
ATOM 10343 N N . ALA B 1 546 ? -6.883 -15.07 17.891 1 78.25 546 ALA B N 1
ATOM 10344 C CA . ALA B 1 546 ? -8.094 -14.391 18.344 1 78.25 546 ALA B CA 1
ATOM 10345 C C . ALA B 1 546 ? -8.047 -12.906 18.016 1 78.25 546 ALA B C 1
ATOM 10347 O O . ALA B 1 546 ? -7.012 -12.25 18.203 1 78.25 546 ALA B O 1
ATOM 10348 N N . GLY B 1 547 ? -9.133 -12.414 17.594 1 78.81 547 GLY B N 1
ATOM 10349 C CA . GLY B 1 547 ? -9.242 -10.992 17.312 1 78.81 547 GLY B CA 1
ATOM 10350 C C . GLY B 1 547 ? -8.523 -10.578 16.031 1 78.81 547 GLY B C 1
ATOM 10351 O O . GLY B 1 547 ? -8.562 -9.406 15.648 1 78.81 547 GLY B O 1
ATOM 10352 N N . SER B 1 548 ? -7.922 -11.523 15.414 1 83.12 548 SER B N 1
ATOM 10353 C CA . SER B 1 548 ? -7.156 -11.195 14.219 1 83.12 548 SER B CA 1
ATOM 10354 C C . SER B 1 548 ? -7.801 -11.789 12.969 1 83.12 548 SER B C 1
ATOM 10356 O O . SER B 1 548 ? -8.68 -12.648 13.07 1 83.12 548 SER B O 1
ATOM 10358 N N . GLU B 1 549 ? -7.438 -11.227 11.828 1 85.94 549 GLU B N 1
ATOM 10359 C CA . GLU B 1 549 ? -7.883 -11.781 10.555 1 85.94 549 GLU B CA 1
ATOM 10360 C C . GLU B 1 549 ? -6.883 -12.797 10.016 1 85.94 549 GLU B C 1
ATOM 10362 O O . GLU B 1 549 ? -7.145 -13.469 9.008 1 85.94 549 GLU B O 1
ATOM 10367 N N . ASP B 1 550 ? -5.824 -12.953 10.742 1 86.88 550 ASP B N 1
ATOM 10368 C CA . ASP B 1 550 ? -4.719 -13.758 10.227 1 86.88 550 ASP B CA 1
ATOM 10369 C C . ASP B 1 550 ? -5.02 -15.25 10.344 1 86.88 550 ASP B C 1
ATOM 10371 O O . ASP B 1 550 ? -5.445 -15.719 11.398 1 86.88 550 ASP B O 1
ATOM 10375 N N . LEU B 1 551 ? -4.887 -15.945 9.266 1 89 551 LEU B N 1
ATOM 10376 C CA . LEU B 1 551 ? -4.938 -17.406 9.25 1 89 551 LEU B CA 1
ATOM 10377 C C . LEU B 1 551 ? -3.561 -18 8.961 1 89 551 LEU B C 1
ATOM 10379 O O . LEU B 1 551 ? -3.008 -17.797 7.879 1 89 551 LEU B O 1
ATOM 10383 N N . SER B 1 552 ? -3.062 -18.688 9.938 1 88.94 552 SER B N 1
ATOM 10384 C CA . SER B 1 552 ? -1.756 -19.312 9.766 1 88.94 552 SER B CA 1
ATOM 10385 C C . SER B 1 552 ? -1.893 -20.797 9.445 1 88.94 552 SER B C 1
ATOM 10387 O O . SER B 1 552 ? -2.812 -21.453 9.922 1 88.94 552 SER B O 1
ATOM 10389 N N . ILE B 1 553 ? -1.033 -21.203 8.555 1 90.88 553 ILE B N 1
ATOM 10390 C CA . ILE B 1 553 ? -0.982 -22.625 8.195 1 90.88 553 ILE B CA 1
ATOM 10391 C C . ILE B 1 553 ? 0.307 -23.25 8.727 1 90.88 553 ILE B C 1
ATOM 10393 O O . ILE B 1 553 ? 1.388 -22.672 8.578 1 90.88 553 ILE B O 1
ATOM 10397 N N . SER B 1 554 ? 0.129 -24.328 9.453 1 92.25 554 SER B N 1
ATOM 10398 C CA . SER B 1 554 ? 1.261 -25.047 10.031 1 92.25 554 SER B CA 1
ATOM 10399 C C . SER B 1 554 ? 1.05 -26.562 9.969 1 92.25 554 SER B C 1
ATOM 10401 O O . SER B 1 554 ? 0.048 -27.031 9.422 1 92.25 554 SER B O 1
ATOM 10403 N N . LEU B 1 555 ? 2.064 -27.219 10.305 1 93.75 555 LEU B N 1
ATOM 10404 C CA . LEU B 1 555 ? 1.997 -28.672 10.422 1 93.75 555 LEU B CA 1
ATOM 10405 C C . LEU B 1 555 ? 2.057 -29.109 11.883 1 93.75 555 LEU B C 1
ATOM 10407 O O . LEU B 1 555 ? 3.051 -28.859 12.562 1 93.75 555 LEU B O 1
ATOM 10411 N N . ALA B 1 556 ? 0.893 -29.672 12.32 1 93.25 556 ALA B N 1
ATOM 10412 C CA . ALA B 1 556 ? 0.897 -30.203 13.688 1 93.25 556 ALA B CA 1
ATOM 10413 C C . ALA B 1 556 ? 2.002 -31.234 13.875 1 93.25 556 ALA B C 1
ATOM 10415 O O . ALA B 1 556 ? 2.602 -31.328 14.945 1 93.25 556 ALA B O 1
ATOM 10416 N N . GLN B 1 557 ? 2.182 -31.953 12.797 1 92.25 557 GLN B N 1
ATOM 10417 C CA . GLN B 1 557 ? 3.234 -32.969 12.781 1 92.25 557 GLN B CA 1
ATOM 10418 C C . GLN B 1 557 ? 3.871 -33.062 11.398 1 92.25 557 GLN B C 1
ATOM 10420 O O . GLN B 1 557 ? 3.168 -33.156 10.391 1 92.25 557 GLN B O 1
ATOM 10425 N N . PHE B 1 558 ? 5.16 -33.031 11.336 1 90.69 558 PHE B N 1
ATOM 10426 C CA . PHE B 1 558 ? 5.965 -33.312 10.148 1 90.69 558 PHE B CA 1
ATOM 10427 C C . PHE B 1 558 ? 6.949 -34.438 10.391 1 90.69 558 PHE B C 1
ATOM 10429 O O . PHE B 1 558 ? 8.086 -34.188 10.812 1 90.69 558 PHE B O 1
ATOM 10436 N N . TRP B 1 559 ? 6.418 -35.562 10.109 1 82.31 559 TRP B N 1
ATOM 10437 C CA . TRP B 1 559 ? 7.141 -36.75 10.484 1 82.31 559 TRP B CA 1
ATOM 10438 C C . TRP B 1 559 ? 7.301 -36.844 12 1 82.31 559 TRP B C 1
ATOM 10440 O O . TRP B 1 559 ? 6.316 -37 12.727 1 82.31 559 TRP B O 1
ATOM 10450 N N . THR B 1 560 ? 8.508 -36.5 12.516 1 83.25 560 THR B N 1
ATOM 10451 C CA . THR B 1 560 ? 8.695 -36.594 13.953 1 83.25 560 THR B CA 1
ATOM 10452 C C . THR B 1 560 ? 8.773 -35.188 14.57 1 83.25 560 THR B C 1
ATOM 10454 O O . THR B 1 560 ? 8.898 -35.062 15.789 1 83.25 560 THR B O 1
ATOM 10457 N N . LEU B 1 561 ? 8.664 -34.25 13.781 1 88.69 561 LEU B N 1
ATOM 10458 C CA . LEU B 1 561 ? 8.812 -32.875 14.266 1 88.69 561 LEU B CA 1
ATOM 10459 C C . LEU B 1 561 ? 7.449 -32.219 14.477 1 88.69 561 LEU B C 1
ATOM 10461 O O . LEU B 1 561 ? 6.594 -32.25 13.594 1 88.69 561 LEU B O 1
ATOM 10465 N N . PRO B 1 562 ? 7.27 -31.609 15.641 1 91.94 562 PRO B N 1
ATOM 10466 C CA . PRO B 1 562 ? 5.996 -30.938 15.883 1 91.94 562 PRO B CA 1
ATOM 10467 C C . PRO B 1 562 ? 6.047 -29.438 15.539 1 91.94 562 PRO B C 1
ATOM 10469 O O . PRO B 1 562 ? 7.102 -28.812 15.648 1 91.94 562 PRO B O 1
ATOM 10472 N N . ASP B 1 563 ? 4.91 -28.938 15.125 1 89.19 563 ASP B N 1
ATOM 10473 C CA . ASP B 1 563 ? 4.66 -27.5 14.977 1 89.19 563 ASP B CA 1
ATOM 10474 C C . ASP B 1 563 ? 5.672 -26.859 14.039 1 89.19 563 ASP B C 1
ATOM 10476 O O . ASP B 1 563 ? 6.391 -25.938 14.422 1 89.19 563 ASP B O 1
ATOM 10480 N N . ILE B 1 564 ? 5.605 -27.266 12.82 1 90.69 564 ILE B N 1
ATOM 10481 C CA . ILE B 1 564 ? 6.52 -26.797 11.781 1 90.69 564 ILE B CA 1
ATOM 10482 C C . ILE B 1 564 ? 5.758 -25.938 10.773 1 90.69 564 ILE B C 1
ATOM 10484 O O . ILE B 1 564 ? 4.551 -26.125 10.586 1 90.69 564 ILE B O 1
ATOM 10488 N N . SER B 1 565 ? 6.531 -25.016 10.219 1 90.19 565 SER B N 1
ATOM 10489 C CA . SER B 1 565 ? 5.938 -24.156 9.188 1 90.19 565 SER B CA 1
ATOM 10490 C C . SER B 1 565 ? 5.625 -24.953 7.926 1 90.19 565 SER B C 1
ATOM 10492 O O . SER B 1 565 ? 6.52 -25.562 7.336 1 90.19 565 SER B O 1
ATOM 10494 N N . ALA B 1 566 ? 4.355 -24.906 7.484 1 90.81 566 ALA B N 1
ATOM 10495 C CA . ALA B 1 566 ? 3.953 -25.594 6.266 1 90.81 566 ALA B CA 1
ATOM 10496 C C . ALA B 1 566 ? 4.578 -24.953 5.035 1 90.81 566 ALA B C 1
ATOM 10498 O O . ALA B 1 566 ? 5.039 -25.656 4.125 1 90.81 566 ALA B O 1
ATOM 10499 N N . GLN B 1 567 ? 4.629 -23.703 4.973 1 88.88 567 GLN B N 1
ATOM 10500 C CA . GLN B 1 567 ? 5.148 -22.969 3.824 1 88.88 567 GLN B CA 1
ATOM 10501 C C . GLN B 1 567 ? 6.648 -23.203 3.658 1 88.88 567 GLN B C 1
ATOM 10503 O O . GLN B 1 567 ? 7.164 -23.188 2.537 1 88.88 567 GLN B O 1
ATOM 10508 N N . ALA B 1 568 ? 7.309 -23.438 4.738 1 89 568 ALA B N 1
ATOM 10509 C CA . ALA B 1 568 ? 8.766 -23.562 4.695 1 89 568 ALA B CA 1
ATOM 10510 C C . ALA B 1 568 ? 9.188 -24.938 4.219 1 89 568 ALA B C 1
ATOM 10512 O O . ALA B 1 568 ? 10.219 -25.078 3.549 1 89 568 ALA B O 1
ATOM 10513 N N . VAL B 1 569 ? 8.375 -25.953 4.508 1 88.38 569 VAL B N 1
ATOM 10514 C CA . VAL B 1 569 ? 8.953 -27.281 4.359 1 88.38 569 VAL B CA 1
ATOM 10515 C C . VAL B 1 569 ? 8.203 -28.062 3.273 1 88.38 569 VAL B C 1
ATOM 10517 O O . VAL B 1 569 ? 8.734 -29 2.697 1 88.38 569 VAL B O 1
ATOM 10520 N N . LEU B 1 570 ? 7.012 -27.703 3.002 1 87.25 570 LEU B N 1
ATOM 10521 C CA . LEU B 1 570 ? 6.203 -28.516 2.102 1 87.25 570 LEU B CA 1
ATOM 10522 C C . LEU B 1 570 ? 6.57 -28.25 0.647 1 87.25 570 LEU B C 1
ATOM 10524 O O . LEU B 1 570 ? 6.828 -27.109 0.269 1 87.25 570 LEU B O 1
ATOM 10528 N N . SER B 1 571 ? 6.594 -29.312 -0.071 1 85.06 571 SER B N 1
ATOM 10529 C CA . SER B 1 571 ? 6.715 -29.203 -1.521 1 85.06 571 SER B CA 1
ATOM 10530 C C . SER B 1 571 ? 5.414 -28.719 -2.148 1 85.06 571 SER B C 1
ATOM 10532 O O . SER B 1 571 ? 4.395 -28.594 -1.465 1 85.06 571 SER B O 1
ATOM 10534 N N . GLU B 1 572 ? 5.418 -28.453 -3.414 1 79.06 572 GLU B N 1
ATOM 10535 C CA . GLU B 1 572 ? 4.254 -27.922 -4.125 1 79.06 572 GLU B CA 1
ATOM 10536 C C . GLU B 1 572 ? 3.088 -28.906 -4.082 1 79.06 572 GLU B C 1
ATOM 10538 O O . GLU B 1 572 ? 1.941 -28.5 -3.871 1 79.06 572 GLU B O 1
ATOM 10543 N N . SER B 1 573 ? 3.316 -30.188 -4.262 1 81.44 573 SER B N 1
ATOM 10544 C CA . SER B 1 573 ? 2.25 -31.188 -4.246 1 81.44 573 SER B CA 1
ATOM 10545 C C . SER B 1 573 ? 1.598 -31.266 -2.869 1 81.44 573 SER B C 1
ATOM 10547 O O . SER B 1 573 ? 0.376 -31.391 -2.76 1 81.44 573 SER B O 1
ATOM 10549 N N . TYR B 1 574 ? 2.436 -31.234 -1.868 1 87.12 574 TYR B N 1
ATOM 10550 C CA . TYR B 1 574 ? 1.912 -31.266 -0.508 1 87.12 574 TYR B CA 1
ATOM 10551 C C . TYR B 1 574 ? 1.122 -30.016 -0.188 1 87.12 574 TYR B C 1
ATOM 10553 O O . TYR B 1 574 ? 0.103 -30.062 0.505 1 87.12 574 TYR B O 1
ATOM 10561 N N . ARG B 1 575 ? 1.639 -28.953 -0.706 1 89.44 575 ARG B N 1
ATOM 10562 C CA . ARG B 1 575 ? 0.928 -27.688 -0.515 1 89.44 575 ARG B CA 1
ATOM 10563 C C . ARG B 1 575 ? -0.448 -27.734 -1.169 1 89.44 575 ARG B C 1
ATOM 10565 O O . ARG B 1 575 ? -1.441 -27.312 -0.566 1 89.44 575 ARG B O 1
ATOM 10572 N N . ASN B 1 576 ? -0.456 -28.172 -2.305 1 88.5 576 ASN B N 1
ATOM 10573 C CA . ASN B 1 576 ? -1.725 -28.297 -3.014 1 88.5 576 ASN B CA 1
ATOM 10574 C C . ASN B 1 576 ? -2.67 -29.266 -2.307 1 88.5 576 ASN B C 1
ATOM 10576 O O . ASN B 1 576 ? -3.873 -29 -2.219 1 88.5 576 ASN B O 1
ATOM 10580 N N . ALA B 1 577 ? -2.102 -30.359 -1.879 1 91.62 577 ALA B N 1
ATOM 10581 C CA . ALA B 1 577 ? -2.908 -31.328 -1.138 1 91.62 577 ALA B CA 1
ATOM 10582 C C . ALA B 1 577 ? -3.5 -30.703 0.119 1 91.62 577 ALA B C 1
ATOM 10584 O O . ALA B 1 577 ? -4.656 -30.953 0.463 1 91.62 577 ALA B O 1
ATOM 10585 N N . PHE B 1 578 ? -2.67 -29.953 0.771 1 93.12 578 PHE B N 1
ATOM 10586 C CA . PHE B 1 578 ? -3.127 -29.219 1.948 1 93.12 578 PHE B CA 1
ATOM 10587 C C . PHE B 1 578 ? -4.297 -28.312 1.602 1 93.12 578 PHE B C 1
ATOM 10589 O O . PHE B 1 578 ? -5.344 -28.359 2.248 1 93.12 578 PHE B O 1
ATOM 10596 N N . ALA B 1 579 ? -4.16 -27.562 0.6 1 91.81 579 ALA B N 1
ATOM 10597 C CA . ALA B 1 579 ? -5.184 -26.609 0.183 1 91.81 579 ALA B CA 1
ATOM 10598 C C . ALA B 1 579 ? -6.469 -27.328 -0.225 1 91.81 579 ALA B C 1
ATOM 10600 O O . ALA B 1 579 ? -7.555 -26.969 0.238 1 91.81 579 ALA B O 1
ATOM 10601 N N . ILE B 1 580 ? -6.352 -28.328 -1.039 1 91.62 580 ILE B N 1
ATOM 10602 C CA . ILE B 1 580 ? -7.512 -29.062 -1.537 1 91.62 580 ILE B CA 1
ATOM 10603 C C . ILE B 1 580 ? -8.25 -29.719 -0.372 1 91.62 580 ILE B C 1
ATOM 10605 O O . ILE B 1 580 ? -9.484 -29.734 -0.341 1 91.62 580 ILE B O 1
ATOM 10609 N N . SER B 1 581 ? -7.488 -30.25 0.573 1 93.88 581 SER B N 1
ATOM 10610 C CA . SER B 1 581 ? -8.102 -30.875 1.736 1 93.88 581 SER B CA 1
ATOM 10611 C C . SER B 1 581 ? -8.93 -29.875 2.537 1 93.88 581 SER B C 1
ATOM 10613 O O . SER B 1 581 ? -10.023 -30.203 2.998 1 93.88 581 SER B O 1
ATOM 10615 N N . VAL B 1 582 ? -8.383 -28.719 2.693 1 91.81 582 VAL B N 1
ATOM 10616 C CA . VAL B 1 582 ? -9.086 -27.672 3.434 1 91.81 582 VAL B CA 1
ATOM 10617 C C . VAL B 1 582 ? -10.367 -27.297 2.695 1 91.81 582 VAL B C 1
ATOM 10619 O O . VAL B 1 582 ? -11.438 -27.188 3.303 1 91.81 582 VAL B O 1
ATOM 10622 N N . TYR B 1 583 ? -10.336 -27.141 1.419 1 89.38 583 TYR B N 1
ATOM 10623 C CA . TYR B 1 583 ? -11.477 -26.703 0.627 1 89.38 583 TYR B CA 1
ATOM 10624 C C . TYR B 1 583 ? -12.539 -27.781 0.551 1 89.38 583 TYR B C 1
ATOM 10626 O O . TYR B 1 583 ? -13.734 -27.5 0.651 1 89.38 583 TYR B O 1
ATOM 10634 N N . LEU B 1 584 ? -12.117 -28.984 0.338 1 90.25 584 LEU B N 1
ATOM 10635 C CA . LEU B 1 584 ? -13.078 -30.094 0.311 1 90.25 584 LEU B CA 1
ATOM 10636 C C . LEU B 1 584 ? -13.758 -30.25 1.665 1 90.25 584 LEU B C 1
ATOM 10638 O O . LEU B 1 584 ? -14.969 -30.484 1.731 1 90.25 584 LEU B O 1
ATOM 10642 N N . ALA B 1 585 ? -12.984 -30.094 2.729 1 91.25 585 ALA B N 1
ATOM 10643 C CA . ALA B 1 585 ? -13.555 -30.156 4.07 1 91.25 585 ALA B CA 1
ATOM 10644 C C . ALA B 1 585 ? -14.586 -29.062 4.285 1 91.25 585 ALA B C 1
ATOM 10646 O O . ALA B 1 585 ? -15.68 -29.312 4.789 1 91.25 585 ALA B O 1
ATOM 10647 N N . ALA B 1 586 ? -14.234 -27.891 3.904 1 87.44 586 ALA B N 1
ATOM 10648 C CA . ALA B 1 586 ? -15.148 -26.766 4.039 1 87.44 586 ALA B CA 1
ATOM 10649 C C . ALA B 1 586 ? -16.406 -26.969 3.195 1 87.44 586 ALA B C 1
ATOM 10651 O O . ALA B 1 586 ? -17.516 -26.688 3.645 1 87.44 586 ALA B O 1
ATOM 10652 N N . ALA B 1 587 ? -16.203 -27.438 1.993 1 85.38 587 ALA B N 1
ATOM 10653 C CA . ALA B 1 587 ? -17.312 -27.672 1.085 1 85.38 587 ALA B CA 1
ATOM 10654 C C . ALA B 1 587 ? -18.25 -28.766 1.628 1 85.38 587 ALA B C 1
ATOM 10656 O O . ALA B 1 587 ? -19.453 -28.719 1.402 1 85.38 587 ALA B O 1
ATOM 10657 N N . SER B 1 588 ? -17.703 -29.703 2.32 1 86.06 588 SER B N 1
ATOM 10658 C CA . SER B 1 588 ? -18.5 -30.797 2.852 1 86.06 588 SER B CA 1
ATOM 10659 C C . SER B 1 588 ? -19.438 -30.328 3.949 1 86.06 588 SER B C 1
ATOM 10661 O O . SER B 1 588 ? -20.469 -30.953 4.207 1 86.06 588 SER B O 1
ATOM 10663 N N . LEU B 1 589 ? -19.109 -29.297 4.551 1 79.44 589 LEU B N 1
ATOM 10664 C CA . LEU B 1 589 ? -19.938 -28.781 5.645 1 79.44 589 LEU B CA 1
ATOM 10665 C C . LEU B 1 589 ? -20.875 -27.688 5.156 1 79.44 589 LEU B C 1
ATOM 10667 O O . LEU B 1 589 ? -21.688 -27.172 5.93 1 79.44 589 LEU B O 1
ATOM 10671 N N . TYR B 1 590 ? -20.75 -27.484 3.928 1 73.69 590 TYR B N 1
ATOM 10672 C CA . TYR B 1 590 ? -21.562 -26.406 3.352 1 73.69 590 TYR B CA 1
ATOM 10673 C C . TYR B 1 590 ? -22.969 -26.906 3.049 1 73.69 590 TYR B C 1
ATOM 10675 O O . TYR B 1 590 ? -23.156 -28 2.537 1 73.69 590 TYR B O 1
ATOM 10683 N N . GLY B 1 591 ? -24.094 -26.297 3.51 1 69.81 591 GLY B N 1
ATOM 10684 C CA . GLY B 1 591 ? -25.484 -26.641 3.254 1 69.81 591 GLY B CA 1
ATOM 10685 C C . GLY B 1 591 ? -26.188 -25.656 2.344 1 69.81 591 GLY B C 1
ATOM 10686 O O . GLY B 1 591 ? -27.391 -25.438 2.467 1 69.81 591 GLY B O 1
ATOM 10687 N N . GLY B 1 592 ? -25.547 -25.109 1.232 1 74.06 592 GLY B N 1
ATOM 10688 C CA . GLY B 1 592 ? -26.125 -24.078 0.394 1 74.06 592 GLY B CA 1
ATOM 10689 C C . GLY B 1 592 ? -26.859 -24.625 -0.808 1 74.06 592 GLY B C 1
ATOM 10690 O O . GLY B 1 592 ? -27.141 -25.828 -0.875 1 74.06 592 GLY B O 1
ATOM 10691 N N . GLY B 1 593 ? -27.406 -23.703 -1.662 1 82.25 593 GLY B N 1
ATOM 10692 C CA . GLY B 1 593 ? -28.25 -24.031 -2.805 1 82.25 593 GLY B CA 1
ATOM 10693 C C . GLY B 1 593 ? -27.516 -24.812 -3.879 1 82.25 593 GLY B C 1
ATOM 10694 O O . GLY B 1 593 ? -28.125 -25.609 -4.594 1 82.25 593 GLY B O 1
ATOM 10695 N N . ALA B 1 594 ? -26.25 -24.656 -3.963 1 88.62 594 ALA B N 1
ATOM 10696 C CA . ALA B 1 594 ? -25.484 -25.375 -4.977 1 88.62 594 ALA B CA 1
ATOM 10697 C C . ALA B 1 594 ? -25.031 -26.734 -4.453 1 88.62 594 ALA B C 1
ATOM 10699 O O . ALA B 1 594 ? -24.281 -26.812 -3.471 1 88.62 594 ALA B O 1
ATOM 10700 N N . ARG B 1 595 ? -25.453 -27.766 -5.098 1 92.12 595 ARG B N 1
ATOM 10701 C CA . ARG B 1 595 ? -25.062 -29.109 -4.703 1 92.12 595 ARG B CA 1
ATOM 10702 C C . ARG B 1 595 ? -24.047 -29.703 -5.684 1 92.12 595 ARG B C 1
ATOM 10704 O O . ARG B 1 595 ? -24.031 -30.906 -5.914 1 92.12 595 ARG B O 1
ATOM 10711 N N . PHE B 1 596 ? -23.359 -28.844 -6.328 1 93.62 596 PHE B N 1
ATOM 10712 C CA . PHE B 1 596 ? -22.297 -29.281 -7.223 1 93.62 596 PHE B CA 1
ATOM 10713 C C . PHE B 1 596 ? -21.047 -28.422 -7.039 1 93.62 596 PHE B C 1
ATOM 10715 O O . PHE B 1 596 ? -21.109 -27.328 -6.473 1 93.62 596 PHE B O 1
ATOM 10722 N N . LEU B 1 597 ? -19.922 -28.969 -7.426 1 92.62 597 LEU B N 1
ATOM 10723 C CA . LEU B 1 597 ? -18.609 -28.312 -7.371 1 92.62 597 LEU B CA 1
ATOM 10724 C C . LEU B 1 597 ? -17.844 -28.531 -8.672 1 92.62 597 LEU B C 1
ATOM 10726 O O . LEU B 1 597 ? -17.828 -29.625 -9.219 1 92.62 597 LEU B O 1
ATOM 10730 N N . ILE B 1 598 ? -17.328 -27.469 -9.195 1 94.12 598 ILE B N 1
ATOM 10731 C CA . ILE B 1 598 ? -16.5 -27.562 -10.383 1 94.12 598 ILE B CA 1
ATOM 10732 C C . ILE B 1 598 ? -15.047 -27.266 -10.023 1 94.12 598 ILE B C 1
ATOM 10734 O O . ILE B 1 598 ? -14.75 -26.234 -9.406 1 94.12 598 ILE B O 1
ATOM 10738 N N . LEU B 1 599 ? -14.188 -28.156 -10.336 1 91.75 599 LEU B N 1
ATOM 10739 C CA . LEU B 1 599 ? -12.75 -28.047 -10.086 1 91.75 599 LEU B CA 1
ATOM 10740 C C . LEU B 1 599 ? -11.984 -27.922 -11.398 1 91.75 599 LEU B C 1
ATOM 10742 O O . LEU B 1 599 ? -12.023 -28.828 -12.234 1 91.75 599 LEU B O 1
ATOM 10746 N N . ASP B 1 600 ? -11.32 -26.844 -11.578 1 89.81 600 ASP B N 1
ATOM 10747 C CA . ASP B 1 600 ? -10.578 -26.594 -12.805 1 89.81 600 ASP B CA 1
ATOM 10748 C C . ASP B 1 600 ? -9.078 -26.766 -12.578 1 89.81 600 ASP B C 1
ATOM 10750 O O . ASP B 1 600 ? -8.445 -25.922 -11.938 1 89.81 600 ASP B O 1
ATOM 10754 N N . ASP B 1 601 ? -8.492 -27.797 -13.141 1 82.62 601 ASP B N 1
ATOM 10755 C CA . ASP B 1 601 ? -7.059 -28.062 -13.195 1 82.62 601 ASP B CA 1
ATOM 10756 C C . ASP B 1 601 ? -6.457 -28.141 -11.797 1 82.62 601 ASP B C 1
ATOM 10758 O O . ASP B 1 601 ? -5.43 -27.516 -11.516 1 82.62 601 ASP B O 1
ATOM 10762 N N . VAL B 1 602 ? -6.98 -28.922 -10.938 1 81.25 602 VAL B N 1
ATOM 10763 C CA . VAL B 1 602 ? -6.547 -28.984 -9.547 1 81.25 602 VAL B CA 1
ATOM 10764 C C . VAL B 1 602 ? -5.566 -30.141 -9.375 1 81.25 602 VAL B C 1
ATOM 10766 O O . VAL B 1 602 ? -4.867 -30.234 -8.359 1 81.25 602 VAL B O 1
ATOM 10769 N N . THR B 1 603 ? -5.383 -31 -10.367 1 76.81 603 THR B N 1
ATOM 10770 C CA . THR B 1 603 ? -4.602 -32.219 -10.195 1 76.81 603 THR B CA 1
ATOM 10771 C C . THR B 1 603 ? -3.225 -32.062 -10.836 1 76.81 603 THR B C 1
ATOM 10773 O O . THR B 1 603 ? -2.371 -32.938 -10.695 1 76.81 603 THR B O 1
ATOM 10776 N N . SER B 1 604 ? -2.973 -30.953 -11.5 1 68.69 604 SER B N 1
ATOM 10777 C CA . SER B 1 604 ? -1.793 -30.828 -12.352 1 68.69 604 SER B CA 1
ATOM 10778 C C . SER B 1 604 ? -0.51 -30.891 -11.523 1 68.69 604 SER B C 1
ATOM 10780 O O . SER B 1 604 ? 0.54 -31.297 -12.023 1 68.69 604 SER B O 1
ATOM 10782 N N . SER B 1 605 ? -0.561 -30.562 -10.273 1 69.81 605 SER B N 1
ATOM 10783 C CA . SER B 1 605 ? 0.66 -30.469 -9.477 1 69.81 605 SER B CA 1
ATOM 10784 C C . SER B 1 605 ? 0.96 -31.797 -8.781 1 69.81 605 SER B C 1
ATOM 10786 O O . SER B 1 605 ? 2.023 -31.969 -8.18 1 69.81 605 SER B O 1
ATOM 10788 N N . PHE B 1 606 ? 0.119 -32.75 -8.914 1 71.56 606 PHE B N 1
ATOM 10789 C CA . PHE B 1 606 ? 0.278 -34.031 -8.234 1 71.56 606 PHE B CA 1
ATOM 10790 C C . PHE B 1 606 ? 0.99 -35.031 -9.125 1 71.56 606 PHE B C 1
ATOM 10792 O O . PHE B 1 606 ? 0.821 -35.031 -10.352 1 71.56 606 PHE B O 1
ATOM 10799 N N . ASP B 1 607 ? 1.83 -35.781 -8.492 1 66.69 607 ASP B N 1
ATOM 10800 C CA . ASP B 1 607 ? 2.318 -36.969 -9.234 1 66.69 607 ASP B CA 1
ATOM 10801 C C . ASP B 1 607 ? 1.203 -37.969 -9.453 1 66.69 607 ASP B C 1
ATOM 10803 O O . ASP B 1 607 ? 0.114 -37.844 -8.891 1 66.69 607 ASP B O 1
ATOM 10807 N N . SER B 1 608 ? 1.375 -38.875 -10.289 1 62.75 608 SER B N 1
ATOM 10808 C CA . SER B 1 608 ? 0.341 -39.812 -10.727 1 62.75 608 SER B CA 1
ATOM 10809 C C . SER B 1 608 ? -0.254 -40.594 -9.555 1 62.75 608 SER B C 1
ATOM 10811 O O . SER B 1 608 ? -1.466 -40.812 -9.5 1 62.75 608 SER B O 1
ATOM 10813 N N . GLY B 1 609 ? 0.544 -40.969 -8.594 1 64.44 609 GLY B N 1
ATOM 10814 C CA . GLY B 1 609 ? 0.036 -41.688 -7.434 1 64.44 609 GLY B CA 1
ATOM 10815 C C . GLY B 1 609 ? -0.908 -40.875 -6.582 1 64.44 609 GLY B C 1
ATOM 10816 O O . GLY B 1 609 ? -2.008 -41.312 -6.25 1 64.44 609 GLY B O 1
ATOM 10817 N N . HIS B 1 610 ? -0.493 -39.781 -6.305 1 77.69 610 HIS B N 1
ATOM 10818 C CA . HIS B 1 610 ? -1.311 -38.906 -5.469 1 77.69 610 HIS B CA 1
ATOM 10819 C C . HIS B 1 610 ? -2.555 -38.438 -6.215 1 77.69 610 HIS B C 1
ATOM 10821 O O . HIS B 1 610 ? -3.6 -38.219 -5.605 1 77.69 610 HIS B O 1
ATOM 10827 N N . GLN B 1 611 ? -2.439 -38.281 -7.504 1 77.56 611 GLN B N 1
ATOM 10828 C CA . GLN B 1 611 ? -3.621 -37.969 -8.297 1 77.56 611 GLN B CA 1
ATOM 10829 C C . GLN B 1 611 ? -4.688 -39.062 -8.156 1 77.56 611 GLN B C 1
ATOM 10831 O O . GLN B 1 611 ? -5.875 -38.75 -8.023 1 77.56 611 GLN B O 1
ATOM 10836 N N . PHE B 1 612 ? -4.207 -40.25 -8.148 1 72.88 612 PHE B N 1
ATOM 10837 C CA . PHE B 1 612 ? -5.117 -41.375 -8 1 72.88 612 PHE B CA 1
ATOM 10838 C C . PHE B 1 612 ? -5.781 -41.375 -6.625 1 72.88 612 PHE B C 1
ATOM 10840 O O . PHE B 1 612 ? -6.984 -41.594 -6.508 1 72.88 612 PHE B O 1
ATOM 10847 N N . HIS B 1 613 ? -5 -41.125 -5.617 1 79.75 613 HIS B N 1
ATOM 10848 C CA . HIS B 1 613 ? -5.551 -41.031 -4.27 1 79.75 613 HIS B CA 1
ATOM 10849 C C . HIS B 1 613 ? -6.609 -39.938 -4.164 1 79.75 613 HIS B C 1
ATOM 10851 O O . HIS B 1 613 ? -7.652 -40.156 -3.533 1 79.75 613 HIS B O 1
ATOM 10857 N N . LEU B 1 614 ? -6.293 -38.875 -4.727 1 87.44 614 LEU B N 1
ATOM 10858 C CA . LEU B 1 614 ? -7.234 -37.75 -4.707 1 87.44 614 LEU B CA 1
ATOM 10859 C C . LEU B 1 614 ? -8.547 -38.156 -5.391 1 87.44 614 LEU B C 1
ATOM 10861 O O . LEU B 1 614 ? -9.625 -37.844 -4.883 1 87.44 614 LEU B O 1
ATOM 10865 N N . MET B 1 615 ? -8.477 -38.844 -6.504 1 83.75 615 MET B N 1
ATOM 10866 C CA . MET B 1 615 ? -9.672 -39.281 -7.223 1 83.75 615 MET B CA 1
ATOM 10867 C C . MET B 1 615 ? -10.484 -40.25 -6.395 1 83.75 615 MET B C 1
ATOM 10869 O O . MET B 1 615 ? -11.719 -40.219 -6.402 1 83.75 615 MET B O 1
ATOM 10873 N N . ASN B 1 616 ? -9.773 -41.031 -5.715 1 80.31 616 ASN B N 1
ATOM 10874 C CA . ASN B 1 616 ? -10.461 -41.969 -4.844 1 80.31 616 ASN B CA 1
ATOM 10875 C C . ASN B 1 616 ? -11.18 -41.281 -3.697 1 80.31 616 ASN B C 1
ATOM 10877 O O . ASN B 1 616 ? -12.281 -41.688 -3.316 1 80.31 616 ASN B O 1
ATOM 10881 N N . VAL B 1 617 ? -10.516 -40.344 -3.162 1 90 617 VAL B N 1
ATOM 10882 C CA . VAL B 1 617 ? -11.109 -39.562 -2.082 1 90 617 VAL B CA 1
ATOM 10883 C C . VAL B 1 617 ? -12.367 -38.844 -2.59 1 90 617 VAL B C 1
ATOM 10885 O O . VAL B 1 617 ? -13.406 -38.875 -1.933 1 90 617 VAL B O 1
ATOM 10888 N N . ILE B 1 618 ? -12.312 -38.281 -3.748 1 91.31 618 ILE B N 1
ATOM 10889 C CA . ILE B 1 618 ? -13.445 -37.562 -4.324 1 91.31 618 IL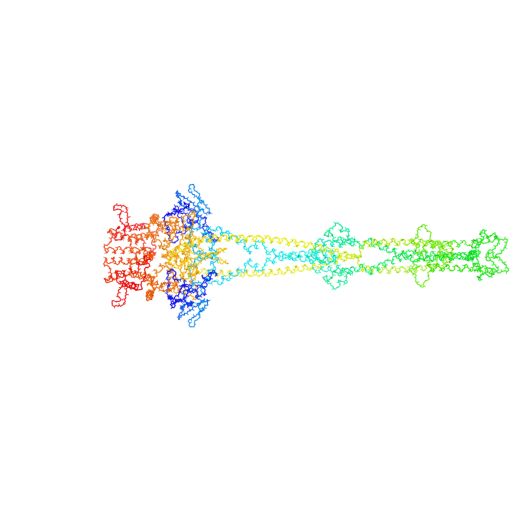E B CA 1
ATOM 10890 C C . ILE B 1 618 ? -14.594 -38.531 -4.586 1 91.31 618 ILE B C 1
ATOM 10892 O O . ILE B 1 618 ? -15.734 -38.281 -4.207 1 91.31 618 ILE B O 1
ATOM 10896 N N . LYS B 1 619 ? -14.305 -39.656 -5.105 1 86.69 619 LYS B N 1
ATOM 10897 C CA . LYS B 1 619 ? -15.328 -40.625 -5.488 1 86.69 619 LYS B CA 1
ATOM 10898 C C . LYS B 1 619 ? -15.914 -41.312 -4.262 1 86.69 619 LYS B C 1
ATOM 10900 O O . LYS B 1 619 ? -17.125 -41.5 -4.184 1 86.69 619 LYS B O 1
ATOM 10905 N N . GLY B 1 620 ? -15.125 -41.594 -3.338 1 87.81 620 GLY B N 1
ATOM 10906 C CA . GLY B 1 620 ? -15.555 -42.438 -2.252 1 87.81 620 GLY B CA 1
ATOM 10907 C C . GLY B 1 620 ? -15.914 -41.688 -0.99 1 87.81 620 GLY B C 1
ATOM 10908 O O . GLY B 1 620 ? -16.75 -42.125 -0.208 1 87.81 620 GLY B O 1
ATOM 10909 N N . GLN B 1 621 ? -15.328 -40.594 -0.743 1 90.62 621 GLN B N 1
ATOM 10910 C CA . GLN B 1 621 ? -15.453 -40 0.573 1 90.62 621 GLN B CA 1
ATOM 10911 C C . GLN B 1 621 ? -16.062 -38.594 0.473 1 90.62 621 GLN B C 1
ATOM 10913 O O . GLN B 1 621 ? -16.406 -38 1.488 1 90.62 621 GLN B O 1
ATOM 10918 N N . PHE B 1 622 ? -16.281 -38.062 -0.689 1 92.75 622 PHE B N 1
ATOM 10919 C CA . PHE B 1 622 ? -16.688 -36.656 -0.77 1 92.75 622 PHE B CA 1
ATOM 10920 C C . PHE B 1 622 ? -17.891 -36.5 -1.686 1 92.75 622 PHE B C 1
ATOM 10922 O O . PHE B 1 622 ? -18.922 -35.938 -1.278 1 92.75 622 PHE B O 1
ATOM 10929 N N . ALA B 1 623 ? -17.812 -37.062 -2.84 1 93.25 623 ALA B N 1
ATOM 10930 C CA . ALA B 1 623 ? -18.797 -36.781 -3.883 1 93.25 623 ALA B CA 1
ATOM 10931 C C . ALA B 1 623 ? -19.844 -37.875 -3.969 1 93.25 623 ALA B C 1
ATOM 10933 O O . ALA B 1 623 ? -19.656 -38.969 -3.383 1 93.25 623 ALA B O 1
ATOM 10934 N N . ARG B 1 624 ? -20.906 -37.531 -4.707 1 90.62 624 ARG B N 1
ATOM 10935 C CA . ARG B 1 624 ? -21.875 -38.531 -5.113 1 90.62 624 ARG B CA 1
ATOM 10936 C C . ARG B 1 624 ? -21.312 -39.438 -6.215 1 90.62 624 ARG B C 1
ATOM 10938 O O . ARG B 1 624 ? -20.5 -38.969 -7.031 1 90.62 624 ARG B O 1
ATOM 10945 N N . PRO B 1 625 ? -21.656 -40.594 -6.203 1 88.75 625 PRO B N 1
ATOM 10946 C CA . PRO B 1 625 ? -22.625 -41.281 -5.336 1 88.75 625 PRO B CA 1
ATOM 10947 C C . PRO B 1 625 ? -21.984 -41.875 -4.078 1 88.75 625 PRO B C 1
ATOM 10949 O O . PRO B 1 625 ? -22.688 -42.375 -3.209 1 88.75 625 PRO B O 1
ATOM 10952 N N . GLY B 1 626 ? -20.656 -41.938 -3.971 1 87.12 626 GLY B N 1
ATOM 10953 C CA . GLY B 1 626 ? -20 -42.5 -2.795 1 87.12 626 GLY B CA 1
ATOM 10954 C C . GLY B 1 626 ? -20.562 -41.938 -1.491 1 87.12 626 GLY B C 1
ATOM 10955 O O . GLY B 1 626 ? -20.781 -42.688 -0.545 1 87.12 626 GLY B O 1
ATOM 10956 N N . VAL B 1 627 ? -20.734 -40.719 -1.451 1 91.19 627 VAL B N 1
ATOM 10957 C CA . VAL B 1 627 ? -21.422 -40.031 -0.363 1 91.19 627 VAL B CA 1
ATOM 10958 C C . VAL B 1 627 ? -22.797 -39.562 -0.847 1 91.19 627 VAL B C 1
ATOM 10960 O O . VAL B 1 627 ? -22.891 -38.562 -1.551 1 91.19 627 VAL B O 1
ATOM 10963 N N . PRO B 1 628 ? -23.781 -40.156 -0.449 1 88.25 628 PRO B N 1
ATOM 10964 C CA . PRO B 1 628 ? -25.109 -39.875 -0.999 1 88.25 628 PRO B CA 1
ATOM 10965 C C . PRO B 1 628 ? -25.531 -38.406 -0.837 1 88.25 628 PRO B C 1
ATOM 10967 O O . PRO B 1 628 ? -26.172 -37.844 -1.726 1 88.25 628 PRO B O 1
ATOM 10970 N N . ASP B 1 629 ? -25.188 -37.906 0.231 1 86.44 629 ASP B N 1
ATOM 10971 C CA . ASP B 1 629 ? -25.547 -36.5 0.456 1 86.44 629 ASP B CA 1
ATOM 10972 C C . ASP B 1 629 ? -24.422 -35.562 0.052 1 86.44 629 ASP B C 1
ATOM 10974 O O . ASP B 1 629 ? -24.469 -34.375 0.346 1 86.44 629 ASP B O 1
ATOM 10978 N N . GLY B 1 630 ? -23.406 -36.062 -0.606 1 90 630 GLY B N 1
ATOM 10979 C CA . GLY B 1 630 ? -22.281 -35.25 -1.053 1 90 630 GLY B CA 1
ATOM 10980 C C . GLY B 1 630 ? -22.578 -34.469 -2.312 1 90 630 GLY B C 1
ATOM 10981 O O . GLY B 1 630 ? -23.641 -34.625 -2.922 1 90 630 GLY B O 1
ATOM 10982 N N . PRO B 1 631 ? -21.781 -33.625 -2.656 1 92.06 631 PRO B N 1
ATOM 10983 C CA . PRO B 1 631 ? -21.984 -32.812 -3.852 1 92.06 631 PRO B CA 1
ATOM 10984 C C . PRO B 1 631 ? -21.641 -33.562 -5.141 1 92.06 631 PRO B C 1
ATOM 10986 O O . PRO B 1 631 ? -20.922 -34.562 -5.113 1 92.06 631 PRO B O 1
ATOM 10989 N N . GLN B 1 632 ? -22.297 -33.125 -6.242 1 94.12 632 GLN B N 1
ATOM 10990 C CA . GLN B 1 632 ? -21.859 -33.5 -7.586 1 94.12 632 GLN B CA 1
ATOM 10991 C C . GLN B 1 632 ? -20.531 -32.812 -7.938 1 94.12 632 GLN B C 1
ATOM 10993 O O . GLN B 1 632 ? -20.375 -31.609 -7.781 1 94.12 632 GLN B O 1
ATOM 10998 N N . VAL B 1 633 ? -19.516 -33.625 -8.367 1 94.25 633 VAL B N 1
ATOM 10999 C CA . VAL B 1 633 ? -18.219 -33.062 -8.664 1 94.25 633 VAL B CA 1
ATOM 11000 C C . VAL B 1 633 ? -17.953 -33.125 -10.164 1 94.25 633 VAL B C 1
ATOM 11002 O O . VAL B 1 633 ? -18.172 -34.156 -10.797 1 94.25 633 VAL B O 1
ATOM 11005 N N . ILE B 1 634 ? -17.562 -32 -10.711 1 94.56 634 ILE B N 1
ATOM 11006 C CA . ILE B 1 634 ? -17.172 -31.891 -12.109 1 94.56 634 ILE B CA 1
ATOM 11007 C C . ILE B 1 634 ? -15.703 -31.469 -12.195 1 94.56 634 ILE B C 1
ATOM 11009 O O . ILE B 1 634 ? -15.344 -30.375 -11.75 1 94.56 634 ILE B O 1
ATOM 11013 N N . LEU B 1 635 ? -14.836 -32.312 -12.789 1 91.69 635 LEU B N 1
ATOM 11014 C CA . LEU B 1 635 ? -13.406 -32.031 -12.891 1 91.69 635 LEU B CA 1
ATOM 11015 C C . LEU B 1 635 ? -13.016 -31.672 -14.32 1 91.69 635 LEU B C 1
ATOM 11017 O O . LEU B 1 635 ? -13.367 -32.375 -15.258 1 91.69 635 LEU B O 1
ATOM 11021 N N . LEU B 1 636 ? -12.383 -30.578 -14.453 1 90.5 636 LEU B N 1
ATOM 11022 C CA . LEU B 1 636 ? -11.766 -30.188 -15.711 1 90.5 636 LEU B CA 1
ATOM 11023 C C . LEU B 1 636 ? -10.25 -30.375 -15.656 1 90.5 636 LEU B C 1
ATOM 11025 O O . LEU B 1 636 ? -9.586 -29.875 -14.75 1 90.5 636 LEU B O 1
ATOM 11029 N N . SER B 1 637 ? -9.703 -31.156 -16.516 1 82.69 637 SER B N 1
ATOM 11030 C CA . SER B 1 637 ? -8.273 -31.422 -16.438 1 82.69 637 SER B CA 1
ATOM 11031 C C . SER B 1 637 ? -7.688 -31.672 -17.828 1 82.69 637 SER B C 1
ATOM 11033 O O . SER B 1 637 ? -8.406 -32.062 -18.75 1 82.69 637 SER B O 1
ATOM 11035 N N . HIS B 1 638 ? -6.441 -31.469 -17.984 1 74 638 HIS B N 1
ATOM 11036 C CA . HIS B 1 638 ? -5.719 -31.766 -19.203 1 74 638 HIS B CA 1
ATOM 11037 C C . HIS B 1 638 ? -4.867 -33.031 -19.047 1 74 638 HIS B C 1
ATOM 11039 O O . HIS B 1 638 ? -4.238 -33.469 -20.016 1 74 638 HIS B O 1
ATOM 11045 N N . ASP B 1 639 ? -4.941 -33.562 -17.906 1 65.38 639 ASP B N 1
ATOM 11046 C CA . ASP B 1 639 ? -4.008 -34.625 -17.547 1 65.38 639 ASP B CA 1
ATOM 11047 C C . ASP B 1 639 ? -4.402 -35.969 -18.203 1 65.38 639 ASP B C 1
ATOM 11049 O O . ASP B 1 639 ? -5.492 -36.469 -17.953 1 65.38 639 ASP B O 1
ATOM 11053 N N . LYS B 1 640 ? -3.543 -36.469 -18.969 1 60.53 640 LYS B N 1
ATOM 11054 C CA . LYS B 1 640 ? -3.789 -37.719 -19.703 1 60.53 640 LYS B CA 1
ATOM 11055 C C . LYS B 1 640 ? -3.887 -38.875 -18.734 1 60.53 640 LYS B C 1
ATOM 11057 O O . LYS B 1 640 ? -4.574 -39.875 -19.031 1 60.53 640 LYS B O 1
ATOM 11062 N N . VAL B 1 641 ? -3.23 -38.75 -17.641 1 57.91 641 VAL B N 1
ATOM 11063 C CA . VAL B 1 641 ? -3.26 -39.812 -16.672 1 57.91 641 VAL B CA 1
ATOM 11064 C C . VAL B 1 641 ? -4.676 -40 -16.109 1 57.91 641 VAL B C 1
ATOM 11066 O O . VAL B 1 641 ? -5.156 -41.125 -15.945 1 57.91 641 VAL B O 1
ATOM 11069 N N . LEU B 1 642 ? -5.297 -38.906 -15.938 1 65.5 642 LEU B N 1
ATOM 11070 C CA . LEU B 1 642 ? -6.66 -38.969 -15.422 1 65.5 642 LEU B CA 1
ATOM 11071 C C . LEU B 1 642 ? -7.617 -39.531 -16.469 1 65.5 642 LEU B C 1
ATOM 11073 O O . LEU B 1 642 ? -8.539 -40.281 -16.141 1 65.5 642 LEU B O 1
ATOM 11077 N N . GLU B 1 643 ? -7.309 -39.062 -17.625 1 63.38 643 GLU B N 1
ATOM 11078 C CA . GLU B 1 643 ? -8.117 -39.594 -18.719 1 63.38 643 GLU B CA 1
ATOM 11079 C C . GLU B 1 643 ? -8.039 -41.125 -18.75 1 63.38 643 GLU B C 1
ATOM 11081 O O . GLU B 1 643 ? -9.062 -41.781 -18.891 1 63.38 643 GLU B O 1
ATOM 11086 N N . LYS B 1 644 ? -6.938 -41.531 -18.5 1 55.03 644 LYS B N 1
ATOM 11087 C CA . LYS B 1 644 ? -6.723 -42.969 -18.531 1 55.03 644 LYS B CA 1
ATOM 11088 C C . LYS B 1 644 ? -7.426 -43.656 -17.359 1 55.03 644 LYS B C 1
ATOM 11090 O O . LYS B 1 644 ? -8 -44.75 -17.516 1 55.03 644 LYS B O 1
ATOM 11095 N N . LEU B 1 645 ? -7.316 -43.062 -16.266 1 61.59 645 LEU B N 1
ATOM 11096 C CA . LEU B 1 645 ? -7.996 -43.594 -15.078 1 61.59 645 LEU B CA 1
ATOM 11097 C C . LEU B 1 645 ? -9.5 -43.719 -15.328 1 61.59 645 LEU B C 1
ATOM 11099 O O . LEU B 1 645 ? -10.102 -44.719 -14.984 1 61.59 645 LEU B O 1
ATOM 11103 N N . PHE B 1 646 ? -10 -42.75 -15.969 1 64.25 646 PHE B N 1
ATOM 11104 C CA . PHE B 1 646 ? -11.445 -42.719 -16.188 1 64.25 646 PHE B CA 1
ATOM 11105 C C . PHE B 1 646 ? -11.844 -43.75 -17.25 1 64.25 646 PHE B C 1
ATOM 11107 O O . PHE B 1 646 ? -12.898 -44.375 -17.141 1 64.25 646 PHE B O 1
ATOM 11114 N N . ASN B 1 647 ? -10.953 -43.875 -18.156 1 55.56 647 ASN B N 1
ATOM 11115 C CA . ASN B 1 647 ? -11.234 -44.844 -19.219 1 55.56 647 ASN B CA 1
ATOM 11116 C C . ASN B 1 647 ? -11.164 -46.281 -18.703 1 55.56 647 ASN B C 1
ATOM 11118 O O . ASN B 1 647 ? -11.977 -47.125 -19.094 1 55.56 647 ASN B O 1
ATOM 11122 N N . THR B 1 648 ? -10.18 -46.438 -17.859 1 52.75 648 THR B N 1
ATOM 11123 C CA . THR B 1 648 ? -9.992 -47.781 -17.328 1 52.75 648 THR B CA 1
ATOM 11124 C C . THR B 1 648 ? -11.148 -48.125 -16.391 1 52.75 648 THR B C 1
ATOM 11126 O O . THR B 1 648 ? -11.562 -49.312 -16.328 1 52.75 648 THR B O 1
ATOM 11129 N N . ASN B 1 649 ? -11.617 -47.188 -15.695 1 56.47 649 ASN B N 1
ATOM 11130 C CA . ASN B 1 649 ? -12.664 -47.438 -14.719 1 56.47 649 ASN B CA 1
ATOM 11131 C C . ASN B 1 649 ? -14.047 -47.094 -15.273 1 56.47 649 ASN B C 1
ATOM 11133 O O . ASN B 1 649 ? -14.992 -46.906 -14.508 1 56.47 649 ASN B O 1
ATOM 11137 N N . ALA B 1 650 ? -14.039 -46.781 -16.562 1 53.38 650 ALA B N 1
ATOM 11138 C CA . ALA B 1 650 ? -15.289 -46.375 -17.203 1 53.38 650 ALA B CA 1
ATOM 11139 C C . ALA B 1 650 ? -16.391 -47.406 -16.969 1 53.38 650 ALA B C 1
ATOM 11141 O O . ALA B 1 650 ? -17.562 -47.062 -16.891 1 53.38 650 ALA B O 1
ATOM 11142 N N . ASN B 1 651 ? -15.906 -48.656 -16.875 1 49.38 651 ASN B N 1
ATOM 11143 C CA . ASN B 1 651 ? -16.891 -49.719 -16.719 1 49.38 651 ASN B CA 1
ATOM 11144 C C . ASN B 1 651 ? -17.359 -49.844 -15.273 1 49.38 651 ASN B C 1
ATOM 11146 O O . ASN B 1 651 ? -18.328 -50.562 -14.992 1 49.38 651 ASN B O 1
ATOM 11150 N N . GLU B 1 652 ? -16.531 -49.281 -14.43 1 57 652 GLU B N 1
ATOM 11151 C CA . GLU B 1 652 ? -16.969 -49.312 -13.039 1 57 652 GLU B CA 1
ATOM 11152 C C . GLU B 1 652 ? -17.969 -48.188 -12.75 1 57 652 GLU B C 1
ATOM 11154 O O . GLU B 1 652 ? -17.891 -47.125 -13.352 1 57 652 GLU B O 1
ATOM 11159 N N . GLY B 1 653 ? -19.172 -48.406 -12.672 1 64.81 653 GLY B N 1
ATOM 11160 C CA . GLY B 1 653 ? -20.203 -47.438 -12.336 1 64.81 653 GLY B CA 1
ATOM 11161 C C . GLY B 1 653 ? -19.703 -46.281 -11.484 1 64.81 653 GLY B C 1
ATOM 11162 O O . GLY B 1 653 ? -18.641 -46.375 -10.852 1 64.81 653 GLY B O 1
ATOM 11163 N N . GLY B 1 654 ? -20.047 -44.938 -11.648 1 77.88 654 GLY B N 1
ATOM 11164 C CA . GLY B 1 654 ? -19.75 -43.781 -10.781 1 77.88 654 GLY B CA 1
ATOM 11165 C C . GLY B 1 654 ? -18.922 -42.719 -11.469 1 77.88 654 GLY B C 1
ATOM 11166 O O . GLY B 1 654 ? -18.719 -41.656 -10.914 1 77.88 654 GLY B O 1
ATOM 11167 N N . TRP B 1 655 ? -18.344 -43.062 -12.609 1 80.44 655 TRP B N 1
ATOM 11168 C CA . TRP B 1 655 ? -17.578 -42.094 -13.359 1 80.44 655 TRP B CA 1
ATOM 11169 C C . TRP B 1 655 ? -18.297 -41.719 -14.656 1 80.44 655 TRP B C 1
ATOM 11171 O O . TRP B 1 655 ? -18.922 -42.562 -15.289 1 80.44 655 TRP B O 1
ATOM 11181 N N . TRP B 1 656 ? -18.328 -40.469 -14.961 1 83.88 656 TRP B N 1
ATOM 11182 C CA . TRP B 1 656 ? -18.797 -39.969 -16.25 1 83.88 656 TRP B CA 1
ATOM 11183 C C . TRP B 1 656 ? -17.75 -39.062 -16.922 1 83.88 656 TRP B C 1
ATOM 11185 O O . TRP B 1 656 ? -17.547 -37.938 -16.516 1 83.88 656 TRP B O 1
ATOM 11195 N N . HIS B 1 657 ? -17.047 -39.625 -17.922 1 80.56 657 HIS B N 1
ATOM 11196 C CA . HIS B 1 657 ? -15.914 -38.938 -18.531 1 80.56 657 HIS B CA 1
ATOM 11197 C C . HIS B 1 657 ? -16.234 -38.469 -19.938 1 80.56 657 HIS B C 1
ATOM 11199 O O . HIS B 1 657 ? -16.875 -39.188 -20.703 1 80.56 657 HIS B O 1
ATOM 11205 N N . GLN B 1 658 ? -15.906 -37.219 -20.188 1 79.06 658 GLN B N 1
ATOM 11206 C CA . GLN B 1 658 ? -16.062 -36.625 -21.516 1 79.06 658 GLN B CA 1
ATOM 11207 C C . GLN B 1 658 ? -14.758 -36 -21.984 1 79.06 658 GLN B C 1
ATOM 11209 O O . GL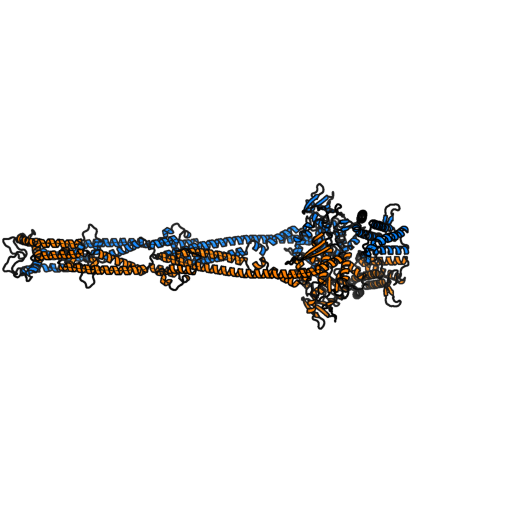N B 1 658 ? -14.031 -35.375 -21.172 1 79.06 658 GLN B O 1
ATOM 11214 N N . CYS B 1 659 ? -14.359 -36.219 -23.156 1 76 659 CYS B N 1
ATOM 11215 C CA . CYS B 1 659 ? -13.211 -35.562 -23.766 1 76 659 CYS B CA 1
ATOM 11216 C C . CYS B 1 659 ? -13.656 -34.562 -24.828 1 76 659 CYS B C 1
ATOM 11218 O O . CYS B 1 659 ? -14.57 -34.844 -25.609 1 76 659 CYS B O 1
ATOM 11220 N N . ILE B 1 660 ? -13.156 -33.344 -24.734 1 79.19 660 ILE B N 1
ATOM 11221 C CA . ILE B 1 660 ? -13.523 -32.344 -25.719 1 79.19 660 ILE B CA 1
ATOM 11222 C C . ILE B 1 660 ? -12.312 -32 -26.594 1 79.19 660 ILE B C 1
ATOM 11224 O O . ILE B 1 660 ? -11.172 -32.062 -26.125 1 79.19 660 ILE B O 1
ATOM 11228 N N . GLN B 1 661 ? -12.555 -31.734 -27.766 1 70.06 661 GLN B N 1
ATOM 11229 C CA . GLN B 1 661 ? -11.523 -31.344 -28.734 1 70.06 661 GLN B CA 1
ATOM 11230 C C . GLN B 1 661 ? -11.992 -30.172 -29.594 1 70.06 661 GLN B C 1
ATOM 11232 O O . GLN B 1 661 ? -13.188 -29.922 -29.719 1 70.06 661 GLN B O 1
ATOM 11237 N N . GLY B 1 662 ? -11.094 -29.375 -30.047 1 70.25 662 GLY B N 1
ATOM 11238 C CA . GLY B 1 662 ? -11.422 -28.234 -30.891 1 70.25 662 GLY B CA 1
ATOM 11239 C C . GLY B 1 662 ? -10.484 -27.062 -30.688 1 70.25 662 GLY B C 1
ATOM 11240 O O . GLY B 1 662 ? -9.375 -27.219 -30.172 1 70.25 662 GLY B O 1
ATOM 11241 N N . THR B 1 663 ? -10.82 -26.062 -31.391 1 69.25 663 THR B N 1
ATOM 11242 C CA . THR B 1 663 ? -10.062 -24.828 -31.266 1 69.25 663 THR B CA 1
ATOM 11243 C C . THR B 1 663 ? -11 -23.641 -31.047 1 69.25 663 THR B C 1
ATOM 11245 O O . THR B 1 663 ? -12.195 -23.719 -31.344 1 69.25 663 THR B O 1
ATOM 11248 N N . ALA B 1 664 ? -10.477 -22.625 -30.484 1 73.38 664 ALA B N 1
ATOM 11249 C CA . ALA B 1 664 ? -11.258 -21.422 -30.234 1 73.38 664 ALA B CA 1
ATOM 11250 C C . ALA B 1 664 ? -11.781 -20.812 -31.531 1 73.38 664 ALA B C 1
ATOM 11252 O O . ALA B 1 664 ? -12.773 -20.078 -31.516 1 73.38 664 ALA B O 1
ATOM 11253 N N . ARG B 1 665 ? -11.102 -21.016 -32.594 1 70.44 665 ARG B N 1
ATOM 11254 C CA . ARG B 1 665 ? -11.438 -20.422 -33.875 1 70.44 665 ARG B CA 1
ATOM 11255 C C . ARG B 1 665 ? -12.625 -21.125 -34.531 1 70.44 665 ARG B C 1
ATOM 11257 O O . ARG B 1 665 ? -13.453 -20.484 -35.188 1 70.44 665 ARG B O 1
ATOM 11264 N N . THR B 1 666 ? -12.758 -22.406 -34.312 1 68.06 666 THR B N 1
ATOM 11265 C CA . THR B 1 666 ? -13.789 -23.156 -35.031 1 68.06 666 THR B CA 1
ATOM 11266 C C . THR B 1 666 ? -14.844 -23.688 -34.062 1 68.06 666 THR B C 1
ATOM 11268 O O . THR B 1 666 ? -15.906 -23.078 -33.906 1 68.06 666 THR B O 1
ATOM 11271 N N . SER B 1 667 ? -14.656 -24.844 -33.5 1 71.25 667 SER B N 1
ATOM 11272 C CA . SER B 1 667 ? -15.641 -25.406 -32.594 1 71.25 667 SER B CA 1
ATOM 11273 C C . SER B 1 667 ? -14.992 -26.391 -31.625 1 71.25 667 SER B C 1
ATOM 11275 O O . SER B 1 667 ? -13.961 -26.984 -31.938 1 71.25 667 SER B O 1
ATOM 11277 N N . VAL B 1 668 ? -15.539 -26.375 -30.438 1 73.62 668 VAL B N 1
ATOM 11278 C CA . VAL B 1 668 ? -15.156 -27.328 -29.406 1 73.62 668 VAL B CA 1
ATOM 11279 C C . VAL B 1 668 ? -16.25 -28.391 -29.266 1 73.62 668 VAL B C 1
ATOM 11281 O O . VAL B 1 668 ? -17.422 -28.078 -29.094 1 73.62 668 VAL B O 1
ATOM 11284 N N . LEU B 1 669 ? -15.898 -29.734 -29.438 1 68.12 669 LEU B N 1
ATOM 11285 C CA . LEU B 1 669 ? -16.906 -30.797 -29.438 1 68.12 669 LEU B CA 1
ATOM 11286 C C . LEU B 1 669 ? -16.5 -31.922 -28.484 1 68.12 669 LEU B C 1
ATOM 11288 O O . LEU B 1 669 ? -15.305 -32.188 -28.312 1 68.12 669 LEU B O 1
ATOM 11292 N N . PRO B 1 670 ? -17.453 -32.5 -27.562 1 63.81 670 PRO B N 1
ATOM 11293 C CA . PRO B 1 670 ? -17.141 -33.688 -26.75 1 63.81 670 PRO B CA 1
ATOM 11294 C C . PRO B 1 670 ? -16.75 -34.875 -27.609 1 63.81 670 PRO B C 1
ATOM 11296 O O . PRO B 1 670 ? -17.266 -35.031 -28.719 1 63.81 670 PRO B O 1
ATOM 11299 N N . GLN B 1 671 ? -15.664 -35.688 -27.188 1 54.25 671 GLN B N 1
ATOM 11300 C CA . GLN B 1 671 ? -15.078 -36.812 -27.938 1 54.25 671 GLN B CA 1
ATOM 11301 C C . GLN B 1 671 ? -16.062 -37.969 -28.062 1 54.25 671 GLN B C 1
ATOM 11303 O O . GLN B 1 671 ? -15.992 -38.719 -29.031 1 54.25 671 GLN B O 1
ATOM 11308 N N . SER B 1 672 ? -16.781 -38.469 -26.938 1 47.25 672 SER B N 1
ATOM 11309 C CA . SER B 1 672 ? -17.516 -39.719 -27.031 1 47.25 672 SER B CA 1
ATOM 11310 C C . SER B 1 672 ? -18.172 -39.875 -28.406 1 47.25 672 SER B C 1
ATOM 11312 O O . SER B 1 672 ? -17.969 -40.875 -29.094 1 47.25 672 SER B O 1
ATOM 11314 N N . GLY B 1 673 ? -19.406 -39.438 -28.516 1 42.66 673 GLY B N 1
ATOM 11315 C CA . GLY B 1 673 ? -20.141 -39.344 -29.766 1 42.66 673 GLY B CA 1
ATOM 11316 C C . GLY B 1 673 ? -19.406 -38.562 -30.828 1 42.66 673 GLY B C 1
ATOM 11317 O O . GLY B 1 673 ? -19.906 -38.406 -31.953 1 42.66 673 GLY B O 1
ATOM 11318 N N . ALA B 1 674 ? -18.438 -38.094 -30.5 1 43 674 ALA B N 1
ATOM 11319 C CA . ALA B 1 674 ? -17.656 -37.031 -31.094 1 43 674 ALA B CA 1
ATOM 11320 C C . ALA B 1 674 ? -16.75 -37.531 -32.188 1 43 674 ALA B C 1
ATOM 11322 O O . ALA B 1 674 ? -16.516 -36.844 -33.188 1 43 674 ALA B O 1
ATOM 11323 N N . ILE B 1 675 ? -16.25 -38.719 -31.781 1 48.69 675 ILE B N 1
ATOM 11324 C CA . ILE B 1 675 ? -15.414 -39.25 -32.844 1 48.69 675 ILE B CA 1
ATOM 11325 C C . ILE B 1 675 ? -16.219 -39.344 -34.156 1 48.69 675 ILE B C 1
ATOM 11327 O O . ILE B 1 675 ? -15.711 -39.062 -35.219 1 48.69 675 ILE B O 1
ATOM 11331 N N . HIS B 1 676 ? -17.438 -39.75 -33.688 1 52.31 676 HIS B N 1
ATOM 11332 C CA . HIS B 1 676 ? -18.297 -39.781 -34.844 1 52.31 676 HIS B CA 1
ATOM 11333 C C . HIS B 1 676 ? -18.547 -38.375 -35.375 1 52.31 676 HIS B C 1
ATOM 11335 O O . HIS B 1 676 ? -18.688 -38.156 -36.594 1 52.31 676 HIS B O 1
ATOM 11341 N N . LYS B 1 677 ? -18.531 -37.406 -34.469 1 52.03 677 LYS B N 1
ATOM 11342 C CA . LYS B 1 677 ? -18.734 -36.031 -34.875 1 52.03 677 LYS B CA 1
ATOM 11343 C C . LYS B 1 677 ? -17.484 -35.469 -35.562 1 52.03 677 LYS B C 1
ATOM 11345 O O . LYS B 1 677 ? -17.578 -34.75 -36.562 1 52.03 677 LYS B O 1
ATOM 11350 N N . ILE B 1 678 ? -16.344 -35.906 -35.062 1 55.62 678 ILE B N 1
ATOM 11351 C CA . ILE B 1 678 ? -15.109 -35.531 -35.75 1 55.62 678 ILE B CA 1
ATOM 11352 C C . ILE B 1 678 ? -15.078 -36.125 -37.156 1 55.62 678 ILE B C 1
ATOM 11354 O O . ILE B 1 678 ? -14.711 -35.469 -38.125 1 55.62 678 ILE B O 1
ATOM 11358 N N . ARG B 1 679 ? -15.492 -37.438 -37 1 68.06 679 ARG B N 1
ATOM 11359 C CA . ARG B 1 679 ? -15.586 -38.125 -38.281 1 68.06 679 ARG B CA 1
ATOM 11360 C C . ARG B 1 679 ? -16.562 -37.406 -39.219 1 68.06 679 ARG B C 1
ATOM 11362 O O . ARG B 1 679 ? -16.219 -37.125 -40.375 1 68.06 679 ARG B O 1
ATOM 11369 N N . ASP B 1 680 ? -17.688 -37.062 -38.594 1 67.5 680 ASP B N 1
ATOM 11370 C CA . ASP B 1 680 ? -18.719 -36.438 -39.406 1 67.5 680 ASP B CA 1
ATOM 11371 C C . ASP B 1 680 ? -18.312 -35.031 -39.812 1 67.5 680 ASP B C 1
ATOM 11373 O O . ASP B 1 680 ? -18.516 -34.625 -40.969 1 67.5 680 ASP B O 1
ATOM 11377 N N . ALA B 1 681 ? -17.734 -34.25 -38.938 1 66.31 681 ALA B N 1
ATOM 11378 C CA . ALA B 1 681 ? -17.25 -32.906 -39.25 1 66.31 681 ALA B CA 1
ATOM 11379 C C . ALA B 1 681 ? -16.125 -32.938 -40.281 1 66.31 681 ALA B C 1
ATOM 11381 O O . ALA B 1 681 ? -16.062 -32.125 -41.188 1 66.31 681 ALA B O 1
ATOM 11382 N N . THR B 1 682 ? -15.234 -33.906 -40.062 1 74.81 682 THR B N 1
ATOM 11383 C CA . THR B 1 682 ? -14.156 -34.094 -41.031 1 74.81 682 THR B CA 1
ATOM 11384 C C . THR B 1 682 ? -14.727 -34.375 -42.406 1 74.81 682 THR B C 1
ATOM 11386 O O . THR B 1 682 ? -14.281 -33.781 -43.406 1 74.81 682 THR B O 1
ATOM 11389 N N . HIS B 1 683 ? -15.773 -35.188 -42.375 1 80.56 683 HIS B N 1
ATOM 11390 C CA . HIS B 1 683 ? -16.438 -35.469 -43.656 1 80.56 683 HIS B CA 1
ATOM 11391 C C . HIS B 1 683 ? -17.109 -34.25 -44.219 1 80.56 683 HIS B C 1
ATOM 11393 O O . HIS B 1 683 ? -17.062 -34 -45.406 1 80.56 683 HIS B O 1
ATOM 11399 N N . ALA B 1 684 ? -17.656 -33.469 -43.312 1 76.31 684 ALA B N 1
ATOM 11400 C CA . ALA B 1 684 ? -18.312 -32.25 -43.781 1 76.31 684 ALA B CA 1
ATOM 11401 C C . ALA B 1 684 ? -17.297 -31.266 -44.375 1 76.31 684 ALA B C 1
ATOM 11403 O O . ALA B 1 684 ? -17.562 -30.656 -45.406 1 76.31 684 ALA B O 1
ATOM 11404 N N . PHE B 1 685 ? -16.188 -31.141 -43.781 1 77.81 685 PHE B N 1
ATOM 11405 C CA . PHE B 1 685 ? -15.148 -30.281 -44.344 1 77.81 685 PHE B CA 1
ATOM 11406 C C . PHE B 1 685 ? -14.641 -30.828 -45.656 1 77.81 685 PHE B C 1
ATOM 11408 O O . PHE B 1 685 ? -14.43 -30.047 -46.594 1 77.81 685 PHE B O 1
ATOM 11415 N N . LEU B 1 686 ? -14.469 -32.062 -45.625 1 81.06 686 LEU B N 1
ATOM 11416 C CA . LEU B 1 686 ? -13.953 -32.688 -46.844 1 81.06 686 LEU B CA 1
ATOM 11417 C C . LEU B 1 686 ? -14.977 -32.562 -47.969 1 81.06 686 LEU B C 1
ATOM 11419 O O . LEU B 1 686 ? -14.602 -32.406 -49.125 1 81.06 686 LEU B O 1
ATOM 11423 N N . ASP B 1 687 ? -16.219 -32.562 -47.562 1 80.56 687 ASP B N 1
ATOM 11424 C CA . ASP B 1 687 ? -17.266 -32.406 -48.562 1 80.56 687 ASP B CA 1
ATOM 11425 C C . ASP B 1 687 ? -17.281 -31 -49.156 1 80.56 687 ASP B C 1
ATOM 11427 O O . ASP B 1 687 ? -17.625 -30.812 -50.312 1 80.56 687 ASP B O 1
ATOM 11431 N N . THR B 1 688 ? -16.781 -30.016 -48.344 1 78.75 688 THR B N 1
ATOM 11432 C CA . THR B 1 688 ? -16.734 -28.641 -48.812 1 78.75 688 THR B CA 1
ATOM 11433 C C . THR B 1 688 ? -15.359 -28.312 -49.375 1 78.75 688 THR B C 1
ATOM 11435 O O . THR B 1 688 ? -15.102 -27.172 -49.781 1 78.75 688 THR B O 1
ATOM 11438 N N . GLY B 1 689 ? -14.484 -29.266 -49.406 1 74.44 689 GLY B N 1
ATOM 11439 C CA . GLY B 1 689 ? -13.164 -29.094 -50 1 74.44 689 GLY B CA 1
ATOM 11440 C C . GLY B 1 689 ? -12.164 -28.453 -49.062 1 74.44 689 GLY B C 1
ATOM 11441 O O . GLY B 1 689 ? -11.078 -28.047 -49.469 1 74.44 689 GLY B O 1
ATOM 11442 N N . ASN B 1 690 ? -12.547 -28.266 -47.906 1 73.88 690 ASN B N 1
ATOM 11443 C CA . ASN B 1 690 ? -11.664 -27.641 -46.938 1 73.88 690 ASN B CA 1
ATOM 11444 C C . ASN B 1 690 ? -10.703 -28.641 -46.312 1 73.88 690 ASN B C 1
ATOM 11446 O O . ASN B 1 690 ? -10.984 -29.203 -45.25 1 73.88 690 ASN B O 1
ATOM 11450 N N . THR B 1 691 ? -9.555 -28.859 -46.844 1 75.56 691 THR B N 1
ATOM 11451 C CA . THR B 1 691 ? -8.594 -29.875 -46.406 1 75.56 691 THR B CA 1
ATOM 11452 C C . THR B 1 691 ? -7.75 -29.344 -45.25 1 75.56 691 THR B C 1
ATOM 11454 O O . THR B 1 691 ? -7.246 -30.125 -44.438 1 75.56 691 THR B O 1
ATOM 11457 N N . ASP B 1 692 ? -7.766 -28.078 -45.188 1 69.06 692 ASP B N 1
ATOM 11458 C CA . ASP B 1 692 ? -6.895 -27.484 -44.156 1 69.06 692 ASP B CA 1
ATOM 11459 C C . ASP B 1 692 ? -7.457 -27.703 -42.75 1 69.06 692 ASP B C 1
ATOM 11461 O O . ASP B 1 692 ? -6.711 -27.984 -41.812 1 69.06 692 ASP B O 1
ATOM 11465 N N . ASP B 1 693 ? -8.688 -27.672 -42.75 1 65 693 ASP B N 1
ATOM 11466 C CA . ASP B 1 693 ? -9.32 -27.844 -41.438 1 65 693 ASP B CA 1
ATOM 11467 C C . ASP B 1 693 ? -9.578 -29.328 -41.156 1 65 693 ASP B C 1
ATOM 11469 O O . ASP B 1 693 ? -9.688 -29.719 -40 1 65 693 ASP B O 1
ATOM 11473 N N . ALA B 1 694 ? -9.555 -30.094 -42.156 1 71.62 694 ALA B N 1
ATOM 11474 C CA . ALA B 1 694 ? -9.867 -31.516 -42 1 71.62 694 ALA B CA 1
ATOM 11475 C C . ALA B 1 694 ? -8.633 -32.312 -41.562 1 71.62 694 ALA B C 1
ATOM 11477 O O . ALA B 1 694 ? -8.727 -33.25 -40.781 1 71.62 694 ALA B O 1
ATOM 11478 N N . ALA B 1 695 ? -7.547 -31.875 -41.938 1 71 695 ALA B N 1
ATOM 11479 C CA . ALA B 1 695 ? -6.332 -32.688 -41.812 1 71 695 ALA B CA 1
ATOM 11480 C C . ALA B 1 695 ? -5.965 -32.875 -40.344 1 71 695 ALA B C 1
ATOM 11482 O O . ALA B 1 695 ? -5.73 -34 -39.906 1 71 695 ALA B O 1
ATOM 11483 N N . PRO B 1 696 ? -6.043 -31.812 -39.688 1 63.78 696 PRO B N 1
ATOM 11484 C CA . PRO B 1 696 ? -5.695 -32.031 -38.281 1 63.78 696 PRO B CA 1
ATOM 11485 C C . PRO B 1 696 ? -6.711 -32.906 -37.531 1 63.78 696 PRO B C 1
ATOM 11487 O O . PRO B 1 696 ? -6.348 -33.656 -36.625 1 63.78 696 PRO B O 1
ATOM 11490 N N . ARG B 1 697 ? -7.832 -32.906 -38.031 1 65.06 697 ARG B N 1
ATOM 11491 C CA . ARG B 1 697 ? -8.891 -33.688 -37.438 1 65.06 697 ARG B CA 1
ATOM 11492 C C . ARG B 1 697 ? -8.75 -35.188 -37.781 1 65.06 697 ARG B C 1
ATOM 11494 O O . ARG B 1 697 ? -9.102 -36.031 -36.969 1 65.06 697 ARG B O 1
ATOM 11501 N N . ILE B 1 698 ? -8.25 -35.406 -38.906 1 75.06 698 ILE B N 1
ATOM 11502 C CA . ILE B 1 698 ? -8.023 -36.781 -39.344 1 75.06 698 ILE B CA 1
ATOM 11503 C C . ILE B 1 698 ? -6.965 -37.406 -38.438 1 75.06 698 ILE B C 1
ATOM 11505 O O . ILE B 1 698 ? -7.105 -38.562 -38.031 1 75.06 698 ILE B O 1
ATOM 11509 N N . ARG B 1 699 ? -6.059 -36.688 -38.125 1 69.56 699 ARG B N 1
ATOM 11510 C CA . ARG B 1 699 ? -5.02 -37.188 -37.219 1 69.56 699 ARG B CA 1
ATOM 11511 C C . ARG B 1 699 ? -5.594 -37.531 -35.844 1 69.56 699 ARG B C 1
ATOM 11513 O O . ARG B 1 699 ? -5.297 -38.594 -35.312 1 69.56 699 ARG B O 1
ATOM 11520 N N . GLN B 1 700 ? -6.277 -36.688 -35.562 1 62.91 700 GLN B N 1
ATOM 11521 C CA . GLN B 1 700 ? -6.895 -36.906 -34.25 1 62.91 700 GLN B CA 1
ATOM 11522 C C . GLN B 1 700 ? -7.789 -38.125 -34.281 1 62.91 700 GLN B C 1
ATOM 11524 O O . GLN B 1 700 ? -7.766 -38.938 -33.344 1 62.91 700 GLN B O 1
ATOM 11529 N N . TYR B 1 701 ? -8.531 -38.188 -35.375 1 71.62 701 TYR B N 1
ATOM 11530 C CA . TYR B 1 701 ? -9.422 -39.344 -35.5 1 71.62 701 TYR B CA 1
ATOM 11531 C C . TYR B 1 701 ? -8.633 -40.625 -35.625 1 71.62 701 TYR B C 1
ATOM 11533 O O . TYR B 1 701 ? -9 -41.625 -35 1 71.62 701 TYR B O 1
ATOM 11541 N N . LEU B 1 702 ? -7.609 -40.594 -36.312 1 77.62 702 LEU B N 1
ATOM 11542 C CA . LEU B 1 702 ? -6.758 -41.75 -36.469 1 77.62 702 LEU B CA 1
ATOM 11543 C C . LEU B 1 702 ? -6.176 -42.188 -35.125 1 77.62 702 LEU B C 1
ATOM 11545 O O . LEU B 1 702 ? -6.246 -43.375 -34.781 1 77.62 702 LEU B O 1
ATOM 11549 N N . GLU B 1 703 ? -5.672 -41.281 -34.406 1 69.81 703 GLU B N 1
ATOM 11550 C CA . GLU B 1 703 ? -5.055 -41.625 -33.125 1 69.81 703 GLU B CA 1
ATOM 11551 C C . GLU B 1 703 ? -6.086 -42.188 -32.156 1 69.81 703 GLU B C 1
ATOM 11553 O O . GLU B 1 703 ? -5.805 -43.156 -31.438 1 69.81 703 GLU B O 1
ATOM 11558 N N . PHE B 1 704 ? -7.102 -41.594 -32.281 1 68.69 704 PHE B N 1
ATOM 11559 C CA . PHE B 1 704 ? -8.172 -42.062 -31.422 1 68.69 704 PHE B CA 1
ATOM 11560 C C . PHE B 1 704 ? -8.531 -43.5 -31.766 1 68.69 704 PHE B C 1
ATOM 11562 O O . PHE B 1 704 ? -8.656 -44.344 -30.859 1 68.69 704 PHE B O 1
ATOM 11569 N N . LYS B 1 705 ? -8.805 -43.719 -32.969 1 75.5 705 LYS B N 1
ATOM 11570 C CA . LYS B 1 705 ? -9.219 -45.031 -33.406 1 75.5 705 LYS B CA 1
ATOM 11571 C C . LYS B 1 705 ? -8.141 -46.062 -33.094 1 75.5 705 LYS B C 1
ATOM 11573 O O . LYS B 1 705 ? -8.438 -47.219 -32.719 1 75.5 705 LYS B O 1
ATOM 11578 N N . LEU B 1 706 ? -6.926 -45.594 -33.219 1 79.69 706 LEU B N 1
ATOM 11579 C CA . LEU B 1 706 ? -5.828 -46.5 -32.906 1 79.69 706 LEU B CA 1
ATOM 11580 C C . LEU B 1 706 ? -5.793 -46.844 -31.422 1 79.69 706 LEU B C 1
ATOM 11582 O O . LEU B 1 706 ? -5.625 -48 -31.047 1 79.69 706 LEU B O 1
ATOM 11586 N N . GLU B 1 707 ? -5.965 -45.844 -30.703 1 71.12 707 GLU B N 1
ATOM 11587 C CA . GLU B 1 707 ? -5.973 -46.031 -29.25 1 71.12 707 GLU B CA 1
ATOM 11588 C C . GLU B 1 707 ? -7.184 -46.875 -28.812 1 71.12 707 GLU B C 1
ATOM 11590 O O . GLU B 1 707 ? -7.086 -47.688 -27.906 1 71.12 707 GLU B O 1
ATOM 11595 N N . GLU B 1 708 ? -8.258 -46.625 -29.453 1 73.38 708 GLU B N 1
ATOM 11596 C CA . GLU B 1 708 ? -9.453 -47.406 -29.172 1 73.38 708 GLU B CA 1
ATOM 11597 C C . GLU B 1 708 ? -9.203 -48.906 -29.438 1 73.38 708 GLU B C 1
ATOM 11599 O O . GLU B 1 708 ? -9.57 -49.75 -28.625 1 73.38 708 GLU B O 1
ATOM 11604 N N . VAL B 1 709 ? -8.602 -49.188 -30.531 1 83 709 VAL B N 1
ATOM 11605 C CA . VAL B 1 709 ? -8.289 -50.562 -30.891 1 83 709 VAL B CA 1
ATOM 11606 C C . VAL B 1 709 ? -7.359 -51.156 -29.844 1 83 709 VAL B C 1
ATOM 11608 O O . VAL B 1 709 ? -7.586 -52.281 -29.375 1 83 709 VAL B O 1
ATOM 11611 N N . ILE B 1 710 ? -6.418 -50.312 -29.469 1 79.69 710 ILE B N 1
ATOM 11612 C CA . ILE B 1 710 ? -5.414 -50.812 -28.531 1 79.69 710 ILE B CA 1
ATOM 11613 C C . ILE B 1 710 ? -6.066 -51.094 -27.172 1 79.69 710 ILE B C 1
ATOM 11615 O O . ILE B 1 710 ? -5.824 -52.125 -26.578 1 79.69 710 ILE B O 1
ATOM 11619 N N . SER B 1 711 ? -6.898 -50.281 -26.828 1 73.12 711 SER B N 1
ATOM 11620 C CA . SER B 1 711 ? -7.523 -50.406 -25.531 1 73.12 711 SER B CA 1
ATOM 11621 C C . SER B 1 711 ? -8.578 -51.5 -25.516 1 73.12 711 SER B C 1
ATOM 11623 O O . SER B 1 711 ? -8.633 -52.312 -24.578 1 73.12 711 SER B O 1
ATOM 11625 N N . ARG B 1 712 ? -9.414 -51.562 -26.516 1 73.75 712 ARG B N 1
ATOM 11626 C CA . ARG B 1 712 ? -10.523 -52.5 -26.562 1 73.75 712 ARG B CA 1
ATOM 11627 C C . ARG B 1 712 ? -10.023 -53.938 -26.766 1 73.75 712 ARG B C 1
ATOM 11629 O O . ARG B 1 712 ? -10.586 -54.875 -26.219 1 73.75 712 ARG B O 1
ATOM 11636 N N . VAL B 1 713 ? -9 -54.094 -27.562 1 84 713 VAL B N 1
ATOM 11637 C CA . VAL B 1 713 ? -8.508 -55.406 -27.891 1 84 713 VAL B CA 1
ATOM 11638 C C . VAL B 1 713 ? -7.34 -55.781 -26.969 1 84 713 VAL B C 1
ATOM 11640 O O . VAL B 1 713 ? -6.863 -56.906 -26.984 1 84 713 VAL B O 1
ATOM 11643 N N . GLY B 1 714 ? -6.91 -54.781 -26.125 1 76.5 714 GLY B N 1
ATOM 11644 C CA . GLY B 1 714 ? -5.855 -55 -25.156 1 76.5 714 GLY B CA 1
ATOM 11645 C C . GLY B 1 714 ? -4.496 -55.25 -25.781 1 76.5 714 GLY B C 1
ATOM 11646 O O . GLY B 1 714 ? -3.789 -56.188 -25.422 1 76.5 714 GLY B O 1
ATOM 11647 N N . ILE B 1 715 ? -4.191 -54.5 -26.797 1 81.5 715 ILE B N 1
ATOM 11648 C CA . ILE B 1 715 ? -2.924 -54.656 -27.5 1 81.5 715 ILE B CA 1
ATOM 11649 C C . ILE B 1 715 ? -1.803 -54 -26.688 1 81.5 715 ILE B C 1
ATOM 11651 O O . ILE B 1 715 ? -1.91 -52.844 -26.297 1 81.5 715 ILE B O 1
ATOM 11655 N N . PRO B 1 716 ? -0.827 -54.719 -26.312 1 79.75 716 PRO B N 1
ATOM 11656 C CA . PRO B 1 716 ? 0.295 -54.125 -25.594 1 79.75 716 PRO B CA 1
ATOM 11657 C C . PRO B 1 716 ? 1.099 -53.156 -26.438 1 79.75 716 PRO B C 1
ATOM 11659 O O . PRO B 1 716 ? 1.22 -53.344 -27.656 1 79.75 716 PRO B O 1
ATOM 11662 N N . VAL B 1 717 ? 1.455 -52.062 -25.891 1 72.75 717 VAL B N 1
ATOM 11663 C CA . VAL B 1 717 ? 2.205 -51.031 -26.609 1 72.75 717 VAL B CA 1
ATOM 11664 C C . VAL B 1 717 ? 3.562 -50.844 -25.938 1 72.75 717 VAL B C 1
ATOM 11666 O O . VAL B 1 717 ? 3.754 -51.219 -24.781 1 72.75 717 VAL B O 1
ATOM 11669 N N . PRO B 1 718 ? 4.531 -50.438 -26.859 1 67.06 718 PRO B N 1
ATOM 11670 C CA . PRO B 1 718 ? 5.805 -50.094 -26.219 1 67.06 718 PRO B CA 1
ATOM 11671 C C . PRO B 1 718 ? 5.656 -49.062 -25.109 1 67.06 718 PRO B C 1
ATOM 11673 O O . PRO B 1 718 ? 4.82 -48.156 -25.203 1 67.06 718 PRO B O 1
ATOM 11676 N N . ILE B 1 719 ? 6.289 -49.281 -24.078 1 59.25 719 ILE B N 1
ATOM 11677 C CA . ILE B 1 719 ? 6.16 -48.438 -22.891 1 59.25 719 ILE B CA 1
ATOM 11678 C C . ILE B 1 719 ? 6.406 -47 -23.234 1 59.25 719 ILE B C 1
ATOM 11680 O O . ILE B 1 719 ? 5.848 -46.094 -22.609 1 59.25 719 ILE B O 1
ATOM 11684 N N . GLY B 1 720 ? 7.246 -46.812 -24.281 1 55.09 720 GLY B N 1
ATOM 11685 C CA . GLY B 1 720 ? 7.602 -45.438 -24.641 1 55.09 720 GLY B CA 1
ATOM 11686 C C . GLY B 1 720 ? 6.562 -44.781 -25.516 1 55.09 720 GLY B C 1
ATOM 11687 O O . GLY B 1 720 ? 6.77 -43.656 -25.984 1 55.09 720 GLY B O 1
ATOM 11688 N N . ILE B 1 721 ? 5.516 -45.438 -25.922 1 54.81 721 ILE B N 1
ATOM 11689 C CA . ILE B 1 721 ? 4.547 -44.906 -26.875 1 54.81 721 ILE B CA 1
ATOM 11690 C C . ILE B 1 721 ? 3.904 -43.656 -26.328 1 54.81 721 ILE B C 1
ATOM 11692 O O . ILE B 1 721 ? 3.516 -42.75 -27.094 1 54.81 721 ILE B O 1
ATOM 11696 N N . ALA B 1 722 ? 3.754 -43.656 -25.094 1 46.91 722 ALA B N 1
ATOM 11697 C CA . ALA B 1 722 ? 3.123 -42.5 -24.484 1 46.91 722 ALA B CA 1
ATOM 11698 C C . ALA B 1 722 ? 3.971 -41.25 -24.703 1 46.91 722 ALA B C 1
ATOM 11700 O O . ALA B 1 722 ? 3.461 -40.125 -24.625 1 46.91 722 ALA B O 1
ATOM 11701 N N . PHE B 1 723 ? 5.254 -41.438 -24.906 1 43.03 723 PHE B N 1
ATOM 11702 C CA . PHE B 1 723 ? 6.172 -40.312 -24.938 1 43.03 723 PHE B CA 1
ATOM 11703 C C . PHE B 1 723 ? 6.539 -39.938 -26.375 1 43.03 723 PHE B C 1
ATOM 11705 O O . PHE B 1 723 ? 7.32 -39 -26.609 1 43.03 723 PHE B O 1
ATOM 11712 N N . ASN B 1 724 ? 6.156 -40.75 -27.266 1 42.97 724 ASN B N 1
ATOM 11713 C CA . ASN B 1 724 ? 6.699 -40.531 -28.609 1 42.97 724 ASN B CA 1
ATOM 11714 C C . ASN B 1 724 ? 6.043 -39.344 -29.297 1 42.97 724 ASN B C 1
ATOM 11716 O O . ASN B 1 724 ? 4.941 -38.938 -28.922 1 42.97 724 ASN B O 1
ATOM 11720 N N . ASP B 1 725 ? 6.785 -38.688 -30.188 1 41.69 725 ASP B N 1
ATOM 11721 C CA . ASP B 1 725 ? 6.465 -37.562 -31.062 1 41.69 725 ASP B CA 1
ATOM 11722 C C . ASP B 1 725 ? 5.016 -37.656 -31.547 1 41.69 725 ASP B C 1
ATOM 11724 O O . ASP B 1 725 ? 4.582 -38.656 -32.094 1 41.69 725 ASP B O 1
ATOM 11728 N N . ASP B 1 726 ? 4.234 -36.688 -31.047 1 46.16 726 ASP B N 1
ATOM 11729 C CA . ASP B 1 726 ? 2.861 -36.5 -31.516 1 46.16 726 ASP B CA 1
ATOM 11730 C C . ASP B 1 726 ? 2.746 -36.812 -33 1 46.16 726 ASP B C 1
ATOM 11732 O O . ASP B 1 726 ? 1.728 -37.344 -33.469 1 46.16 726 ASP B O 1
ATOM 11736 N N . ARG B 1 727 ? 3.838 -36.438 -33.75 1 52.88 727 ARG B N 1
ATOM 11737 C CA . ARG B 1 727 ? 3.805 -36.562 -35.219 1 52.88 727 ARG B CA 1
ATOM 11738 C C . ARG B 1 727 ? 3.895 -38.031 -35.625 1 52.88 727 ARG B C 1
ATOM 11740 O O . ARG B 1 727 ? 3.5 -38.375 -36.75 1 52.88 727 ARG B O 1
ATOM 11747 N N . HIS B 1 728 ? 4.379 -38.812 -34.656 1 53.72 728 HIS B N 1
ATOM 11748 C CA . HIS B 1 728 ? 4.578 -40.188 -35.062 1 53.72 728 HIS B CA 1
ATOM 11749 C C . HIS B 1 728 ? 3.775 -41.156 -34.219 1 53.72 728 HIS B C 1
ATOM 11751 O O . HIS B 1 728 ? 3.977 -42.375 -34.281 1 53.72 728 HIS B O 1
ATOM 11757 N N . MET B 1 729 ? 3.066 -40.594 -33.438 1 61.94 729 MET B N 1
ATOM 11758 C CA . MET B 1 729 ? 2.287 -41.406 -32.5 1 61.94 729 MET B CA 1
ATOM 11759 C C . MET B 1 729 ? 1.421 -42.406 -33.25 1 61.94 729 MET B C 1
ATOM 11761 O O . MET B 1 729 ? 1.399 -43.594 -32.938 1 61.94 729 MET B O 1
ATOM 11765 N N . ALA B 1 730 ? 0.857 -41.812 -34.312 1 70.06 730 ALA B N 1
ATOM 11766 C CA . ALA B 1 730 ? -0.019 -42.688 -35.062 1 70.06 730 ALA B CA 1
ATOM 11767 C C . ALA B 1 730 ? 0.768 -43.844 -35.688 1 70.06 730 ALA B C 1
ATOM 11769 O O . ALA B 1 730 ? 0.322 -45 -35.656 1 70.06 730 ALA B O 1
ATOM 11770 N N . LYS B 1 731 ? 1.94 -43.469 -36.125 1 73.12 731 LYS B N 1
ATOM 11771 C CA . LYS B 1 731 ? 2.766 -44.531 -36.719 1 73.12 731 LYS B CA 1
ATOM 11772 C C . LYS B 1 731 ? 3.213 -45.531 -35.688 1 73.12 731 LYS B C 1
ATOM 11774 O O . LYS B 1 731 ? 3.166 -46.75 -35.938 1 73.12 731 LYS B O 1
ATOM 11779 N N . ASN B 1 732 ? 3.541 -45.031 -34.594 1 73.12 732 ASN B N 1
ATOM 11780 C CA . ASN B 1 732 ? 3.982 -45.938 -33.5 1 73.12 732 ASN B CA 1
ATOM 11781 C C . ASN B 1 732 ? 2.857 -46.844 -33.062 1 73.12 732 ASN B C 1
ATOM 11783 O O . ASN B 1 732 ? 3.09 -48.031 -32.75 1 73.12 732 ASN B O 1
ATOM 11787 N N . LEU B 1 733 ? 1.796 -46.219 -33.062 1 77.94 733 LEU B N 1
ATOM 11788 C CA . LEU B 1 733 ? 0.649 -47 -32.625 1 77.94 733 LEU B CA 1
ATOM 11789 C C . LEU B 1 733 ? 0.333 -48.094 -33.656 1 77.94 733 LEU B C 1
ATOM 11791 O O . LEU B 1 733 ? 0.054 -49.25 -33.281 1 77.94 733 LEU B O 1
ATOM 11795 N N . ILE B 1 734 ? 0.444 -47.719 -34.906 1 82.12 734 ILE B N 1
ATOM 11796 C CA . ILE B 1 734 ? 0.178 -48.688 -35.969 1 82.12 734 ILE B CA 1
ATOM 11797 C C . ILE B 1 734 ? 1.225 -49.781 -35.938 1 82.12 734 ILE B C 1
ATOM 11799 O O . ILE B 1 734 ? 0.888 -50.969 -36.062 1 82.12 734 ILE B O 1
ATOM 11803 N N . ASP B 1 735 ? 2.385 -49.375 -35.719 1 81.88 735 ASP B N 1
ATOM 11804 C CA . ASP B 1 735 ? 3.465 -50.375 -35.656 1 81.88 735 ASP B CA 1
ATOM 11805 C C . ASP B 1 735 ? 3.281 -51.312 -34.5 1 81.88 735 ASP B C 1
ATOM 11807 O O . ASP B 1 735 ? 3.527 -52.531 -34.625 1 81.88 735 ASP B O 1
ATOM 11811 N N . ALA B 1 736 ? 2.869 -50.75 -33.438 1 81.62 736 ALA B N 1
ATOM 11812 C CA . ALA B 1 736 ? 2.635 -51.594 -32.25 1 81.62 736 ALA B CA 1
ATOM 11813 C C . ALA B 1 736 ? 1.512 -52.594 -32.531 1 81.62 736 ALA B C 1
ATOM 11815 O O . ALA B 1 736 ? 1.613 -53.781 -32.125 1 81.62 736 ALA B O 1
ATOM 11816 N N . ILE B 1 737 ? 0.528 -52.156 -33.156 1 87.12 737 ILE B N 1
ATOM 11817 C CA . ILE B 1 737 ? -0.604 -53.031 -33.469 1 87.12 737 ILE B CA 1
ATOM 11818 C C . ILE B 1 737 ? -0.17 -54.125 -34.438 1 87.12 737 ILE B C 1
ATOM 11820 O O . ILE B 1 737 ? -0.463 -55.281 -34.219 1 87.12 737 ILE B O 1
ATOM 11824 N N . LYS B 1 738 ? 0.577 -53.688 -35.406 1 86.62 738 LYS B N 1
ATOM 11825 C CA . LYS B 1 738 ? 1.052 -54.656 -36.406 1 86.62 738 LYS B CA 1
ATOM 11826 C C . LYS B 1 738 ? 1.972 -55.688 -35.781 1 86.62 738 LYS B C 1
ATOM 11828 O O . LYS B 1 738 ? 1.88 -56.875 -36.094 1 86.62 738 LYS B O 1
ATOM 11833 N N . ALA B 1 739 ? 2.758 -55.281 -34.969 1 85.62 739 ALA B N 1
ATOM 11834 C CA . ALA B 1 739 ? 3.693 -56.188 -34.312 1 85.62 739 ALA B CA 1
ATOM 11835 C C . ALA B 1 739 ? 2.953 -57.188 -33.438 1 85.62 739 ALA B C 1
ATOM 11837 O O . ALA B 1 739 ? 3.297 -58.375 -33.438 1 85.62 739 ALA B O 1
ATOM 11838 N N . ALA B 1 740 ? 2.002 -56.656 -32.781 1 87.56 740 ALA B N 1
ATOM 11839 C CA . ALA B 1 740 ? 1.219 -57.531 -31.922 1 87.56 740 ALA B CA 1
ATOM 11840 C C . ALA B 1 740 ? 0.443 -58.562 -32.75 1 87.56 740 ALA B C 1
ATOM 11842 O O . ALA B 1 740 ? 0.373 -59.75 -32.375 1 87.56 740 ALA B O 1
ATOM 11843 N N . VAL B 1 741 ? -0.129 -58.156 -33.812 1 89.56 741 VAL B N 1
ATOM 11844 C CA . VAL B 1 741 ? -0.896 -59.031 -34.688 1 89.56 741 VAL B CA 1
ATOM 11845 C C . VAL B 1 741 ? 0.025 -60.094 -35.281 1 89.56 741 VAL B C 1
ATOM 11847 O O . VAL B 1 741 ? -0.308 -61.281 -35.312 1 89.56 741 VAL B O 1
ATOM 11850 N N . ASP B 1 742 ? 1.168 -59.656 -35.75 1 88.12 742 ASP B N 1
ATOM 11851 C CA . ASP B 1 742 ? 2.143 -60.562 -36.344 1 88.12 742 ASP B CA 1
ATOM 11852 C C . ASP B 1 742 ? 2.596 -61.594 -35.312 1 88.12 742 ASP B C 1
ATOM 11854 O O . ASP B 1 742 ? 2.715 -62.781 -35.656 1 88.12 742 ASP B O 1
ATOM 11858 N N . LEU B 1 743 ? 2.797 -61.188 -34.188 1 87.75 743 LEU B N 1
ATOM 11859 C CA . LEU B 1 743 ? 3.258 -62.094 -33.125 1 87.75 743 LEU B CA 1
ATOM 11860 C C . LEU B 1 743 ? 2.172 -63.094 -32.75 1 87.75 743 LEU B C 1
ATOM 11862 O O . LEU B 1 743 ? 2.455 -64.25 -32.562 1 87.75 743 LEU B O 1
ATOM 11866 N N . HIS B 1 744 ? 1.004 -62.656 -32.594 1 91.12 744 HIS B N 1
ATOM 11867 C CA . HIS B 1 744 ? -0.096 -63.562 -32.281 1 91.12 744 HIS B CA 1
ATOM 11868 C C . HIS B 1 744 ? -0.364 -64.562 -33.406 1 91.12 744 HIS B C 1
ATOM 11870 O O . HIS B 1 744 ? -0.717 -65.688 -33.156 1 91.12 744 HIS B O 1
ATOM 11876 N N . ASP B 1 745 ? -0.202 -64.062 -34.594 1 89.19 745 ASP B N 1
ATOM 11877 C CA . ASP B 1 745 ? -0.347 -64.938 -35.75 1 89.19 745 ASP B CA 1
ATOM 11878 C C . ASP B 1 745 ? 0.719 -66 -35.75 1 89.19 745 ASP B C 1
ATOM 11880 O O . ASP B 1 745 ? 0.411 -67.188 -35.969 1 89.19 745 ASP B O 1
ATOM 11884 N N . ALA B 1 746 ? 1.876 -65.625 -35.469 1 87.31 746 ALA B N 1
ATOM 11885 C CA . ALA B 1 746 ? 2.977 -66.562 -35.406 1 87.31 746 ALA B CA 1
ATOM 11886 C C . ALA B 1 746 ? 2.775 -67.562 -34.25 1 87.31 746 ALA B C 1
ATOM 11888 O O . ALA B 1 746 ? 3.207 -68.688 -34.344 1 87.31 746 ALA B O 1
ATOM 11889 N N . ALA B 1 747 ? 2.102 -67.125 -33.219 1 87.31 747 ALA B N 1
ATOM 11890 C CA . ALA B 1 747 ? 1.846 -68 -32.062 1 87.31 747 ALA B CA 1
ATOM 11891 C C . ALA B 1 747 ? 0.599 -68.812 -32.281 1 87.31 747 ALA B C 1
ATOM 11893 O O . ALA B 1 747 ? 0.275 -69.688 -31.438 1 87.31 747 ALA B O 1
ATOM 11894 N N . GLY B 1 748 ? -0.081 -68.562 -33.406 1 84.88 748 GLY B N 1
ATOM 11895 C CA . GLY B 1 748 ? -1.295 -69.312 -33.688 1 84.88 748 GLY B CA 1
ATOM 11896 C C . GLY B 1 748 ? -2.447 -69 -32.781 1 84.88 748 GLY B C 1
ATOM 11897 O O . GLY B 1 748 ? -3.309 -69.812 -32.5 1 84.88 748 GLY B O 1
ATOM 11898 N N . ARG B 1 749 ? -2.375 -67.812 -32.188 1 88.62 749 ARG B N 1
ATOM 11899 C CA . ARG B 1 749 ? -3.387 -67.438 -31.203 1 88.62 749 ARG B CA 1
ATOM 11900 C C . ARG B 1 749 ? -4.195 -66.25 -31.719 1 88.62 749 ARG B C 1
ATOM 11902 O O . ARG B 1 749 ? -4.914 -65.625 -30.953 1 88.62 749 ARG B O 1
ATOM 11909 N N . LEU B 1 750 ? -4.102 -65.938 -32.969 1 90.81 750 LEU B N 1
ATOM 11910 C CA . LEU B 1 750 ? -4.766 -64.75 -33.531 1 90.81 750 LEU B CA 1
ATOM 11911 C C . LEU B 1 750 ? -6.219 -65.062 -33.875 1 90.81 750 LEU B C 1
ATOM 11913 O O . LEU B 1 750 ? -6.504 -66 -34.562 1 90.81 750 LEU B O 1
ATOM 11917 N N . VAL B 1 751 ? -7.094 -64.312 -33.406 1 89.44 751 VAL B N 1
ATOM 11918 C CA . VAL B 1 751 ? -8.523 -64.562 -33.594 1 89.44 751 VAL B CA 1
ATOM 11919 C C . VAL B 1 751 ? -8.984 -63.844 -34.875 1 89.44 751 VAL B C 1
ATOM 11921 O O . VAL B 1 751 ? -10.047 -64.188 -35.406 1 89.44 751 VAL B O 1
ATOM 11924 N N . LEU B 1 752 ? -8.195 -63.031 -35.469 1 90.56 752 LEU B N 1
ATOM 11925 C CA . LEU B 1 752 ? -8.586 -62.281 -36.656 1 90.56 752 LEU B CA 1
ATOM 11926 C C . LEU B 1 752 ? -8.734 -63.188 -37.875 1 90.56 752 LEU B C 1
ATOM 11928 O O . LEU B 1 752 ? -7.934 -64.125 -38.062 1 90.56 752 LEU B O 1
ATOM 11932 N N . GLU B 1 753 ? -9.758 -63.031 -38.625 1 88.12 753 GLU B N 1
ATOM 11933 C CA . GLU B 1 753 ? -9.977 -63.781 -39.844 1 88.12 753 GLU B CA 1
ATOM 11934 C C . GLU B 1 753 ? -8.992 -63.344 -40.938 1 88.12 753 GLU B C 1
ATOM 11936 O O . GLU B 1 753 ? -8.469 -62.25 -40.906 1 88.12 753 GLU B O 1
ATOM 11941 N N . PRO B 1 754 ? -8.609 -64.25 -41.812 1 85.69 754 PRO B N 1
ATOM 11942 C CA . PRO B 1 754 ? -7.676 -63.906 -42.906 1 85.69 754 PRO B CA 1
ATOM 11943 C C . PRO B 1 754 ? -8.094 -62.656 -43.688 1 85.69 754 PRO B C 1
ATOM 11945 O O . PRO B 1 754 ? -7.238 -61.875 -44.094 1 85.69 754 PRO B O 1
ATOM 11948 N N . ALA B 1 755 ? -9.398 -62.5 -43.844 1 86.81 755 ALA B N 1
ATOM 11949 C CA . ALA B 1 755 ? -9.883 -61.312 -44.531 1 86.81 755 ALA B CA 1
ATOM 11950 C C . ALA B 1 755 ? -9.57 -60.062 -43.75 1 86.81 755 ALA B C 1
ATOM 11952 O O . ALA B 1 755 ? -9.25 -59 -44.312 1 86.81 755 ALA B O 1
ATOM 11953 N N . GLN B 1 756 ? -9.633 -60.219 -42.469 1 91.31 756 GLN B N 1
ATOM 11954 C CA . GLN B 1 756 ? -9.336 -59.094 -41.594 1 91.31 756 GLN B CA 1
ATOM 11955 C C . GLN B 1 756 ? -7.852 -58.75 -41.594 1 91.31 756 GLN B C 1
ATOM 11957 O O . GLN B 1 756 ? -7.473 -57.562 -41.594 1 91.31 756 GLN B O 1
ATOM 11962 N N . LEU B 1 757 ? -7.082 -59.75 -41.688 1 89.5 757 LEU B N 1
ATOM 11963 C CA . LEU B 1 757 ? -5.637 -59.531 -41.75 1 89.5 757 LEU B CA 1
ATOM 11964 C C . LEU B 1 757 ? -5.238 -58.875 -43.031 1 89.5 757 LEU B C 1
ATOM 11966 O O . LEU B 1 757 ? -4.391 -57.969 -43.062 1 89.5 757 LEU B O 1
ATOM 11970 N N . ALA B 1 758 ? -5.781 -59.344 -44.094 1 85.56 758 ALA B N 1
ATOM 11971 C CA . ALA B 1 758 ? -5.523 -58.719 -45.406 1 85.56 758 ALA B CA 1
ATOM 11972 C C . ALA B 1 758 ? -6.023 -57.281 -45.406 1 85.56 758 ALA B C 1
ATOM 11974 O O . ALA B 1 758 ? -5.371 -56.406 -45.969 1 85.56 758 ALA B O 1
ATOM 11975 N N . GLY B 1 759 ? -7.148 -57.094 -44.844 1 87.31 759 GLY B N 1
ATOM 11976 C CA . GLY B 1 759 ? -7.707 -55.75 -44.75 1 87.31 759 GLY B CA 1
ATOM 11977 C C . GLY B 1 759 ? -6.867 -54.812 -43.906 1 87.31 759 GLY B C 1
ATOM 11978 O O . GLY B 1 759 ? -6.797 -53.625 -44.219 1 87.31 759 GLY B O 1
ATOM 11979 N N . LEU B 1 760 ? -6.32 -55.281 -42.875 1 89.5 760 LEU B N 1
ATOM 11980 C CA . LEU B 1 760 ? -5.457 -54.5 -42 1 89.5 760 LEU B CA 1
ATOM 11981 C C . LEU B 1 760 ? -4.281 -53.906 -42.812 1 89.5 760 LEU B C 1
ATOM 11983 O O . LEU B 1 760 ? -3.963 -52.75 -42.688 1 89.5 760 LEU B O 1
ATOM 11987 N N . GLY B 1 761 ? -3.635 -54.781 -43.594 1 84.69 761 GLY B N 1
ATOM 11988 C CA . GLY B 1 761 ? -2.535 -54.312 -44.438 1 84.69 761 GLY B CA 1
ATOM 11989 C C . GLY B 1 761 ? -2.939 -53.25 -45.438 1 84.69 761 GLY B C 1
ATOM 11990 O O . GLY B 1 761 ? -2.225 -52.25 -45.594 1 84.69 761 GLY B O 1
ATOM 11991 N N . THR B 1 762 ? -4.051 -53.5 -46 1 85.06 762 THR B N 1
ATOM 11992 C CA . THR B 1 762 ? -4.547 -52.531 -46.969 1 85.06 762 THR B CA 1
ATOM 11993 C C . THR B 1 762 ? -4.891 -51.219 -46.312 1 85.06 762 THR B C 1
ATOM 11995 O O . THR B 1 762 ? -4.57 -50.156 -46.844 1 85.06 762 THR B O 1
ATOM 11998 N N . ALA B 1 763 ? -5.539 -51.344 -45.188 1 88.56 763 ALA B N 1
ATOM 11999 C CA . ALA B 1 763 ? -5.93 -50.125 -44.5 1 88.56 763 ALA B CA 1
ATOM 12000 C C . ALA B 1 763 ? -4.707 -49.312 -44.062 1 88.56 763 ALA B C 1
ATOM 12002 O O . ALA B 1 763 ? -4.656 -48.094 -44.219 1 88.56 763 ALA B O 1
ATOM 12003 N N . VAL B 1 764 ? -3.742 -49.906 -43.531 1 87.25 764 VAL B N 1
ATOM 12004 C CA . VAL B 1 764 ? -2.527 -49.281 -43.062 1 87.25 764 VAL B CA 1
ATOM 12005 C C . VAL B 1 764 ? -1.784 -48.625 -44.219 1 87.25 764 VAL B C 1
ATOM 12007 O O . VAL B 1 764 ? -1.286 -47.5 -44.094 1 87.25 764 VAL B O 1
ATOM 12010 N N . ALA B 1 765 ? -1.686 -49.312 -45.312 1 81.44 765 ALA B N 1
ATOM 12011 C CA . ALA B 1 765 ? -1.017 -48.781 -46.5 1 81.44 765 ALA B CA 1
ATOM 12012 C C . ALA B 1 765 ? -1.691 -47.5 -46.969 1 81.44 765 ALA B C 1
ATOM 12014 O O . ALA B 1 765 ? -1.017 -46.531 -47.344 1 81.44 765 ALA B O 1
ATOM 12015 N N . THR B 1 766 ? -2.975 -47.531 -46.906 1 80.94 766 THR B N 1
ATOM 12016 C CA . THR B 1 766 ? -3.723 -46.344 -47.344 1 80.94 766 THR B CA 1
ATOM 12017 C C . THR B 1 766 ? -3.502 -45.188 -46.375 1 80.94 766 THR B C 1
ATOM 12019 O O . THR B 1 766 ? -3.311 -44.031 -46.812 1 80.94 766 THR B O 1
ATOM 12022 N N . ILE B 1 767 ? -3.529 -45.469 -45.094 1 83.88 767 ILE B N 1
ATOM 12023 C CA . ILE B 1 767 ? -3.365 -44.438 -44.094 1 83.88 767 ILE B CA 1
ATOM 12024 C C . ILE B 1 767 ? -1.951 -43.875 -44.156 1 83.88 767 ILE B C 1
ATOM 12026 O O . ILE B 1 767 ? -1.766 -42.656 -44.125 1 83.88 767 ILE B O 1
ATOM 12030 N N . VAL B 1 768 ? -0.976 -44.688 -44.188 1 77.12 768 VAL B N 1
ATOM 12031 C CA . VAL B 1 768 ? 0.423 -44.281 -44.156 1 77.12 768 VAL B CA 1
ATOM 12032 C C . VAL B 1 768 ? 0.784 -43.562 -45.469 1 77.12 768 VAL B C 1
ATOM 12034 O O . VAL B 1 768 ? 1.437 -42.531 -45.438 1 77.12 768 VAL B O 1
ATOM 12037 N N . SER B 1 769 ? 0.35 -44.062 -46.531 1 69.31 769 SER B N 1
ATOM 12038 C CA . SER B 1 769 ? 0.712 -43.5 -47.844 1 69.31 769 SER B CA 1
ATOM 12039 C C . SER B 1 769 ? 0.017 -42.156 -48.062 1 69.31 769 SER B C 1
ATOM 12041 O O . SER B 1 769 ? 0.614 -41.25 -48.625 1 69.31 769 SER B O 1
ATOM 12043 N N . ASN B 1 770 ? -1.217 -42.094 -47.562 1 60.75 770 ASN B N 1
ATOM 12044 C CA . ASN B 1 770 ? -2 -40.906 -47.938 1 60.75 770 ASN B CA 1
ATOM 12045 C C . ASN B 1 770 ? -2.016 -39.875 -46.844 1 60.75 770 ASN B C 1
ATOM 12047 O O . ASN B 1 770 ? -2.408 -38.719 -47.062 1 60.75 770 ASN B O 1
ATOM 12051 N N . TYR B 1 771 ? -1.66 -40.25 -45.594 1 65.38 771 TYR B N 1
ATOM 12052 C CA . TYR B 1 771 ? -1.85 -39.25 -44.531 1 65.38 771 TYR B CA 1
ATOM 12053 C C . TYR B 1 771 ? -0.606 -39.156 -43.656 1 65.38 771 TYR B C 1
ATOM 12055 O O . TYR B 1 771 ? -0.018 -38.094 -43.531 1 65.38 771 TYR B O 1
ATOM 12063 N N . LEU B 1 772 ? -0.089 -40.156 -43 1 60.5 772 LEU B N 1
ATOM 12064 C CA . LEU B 1 772 ? 0.967 -40.094 -42 1 60.5 772 LEU B CA 1
ATOM 12065 C C . LEU B 1 772 ? 2.309 -39.781 -42.656 1 60.5 772 LEU B C 1
ATOM 12067 O O . LEU B 1 772 ? 3.131 -39.062 -42.062 1 60.5 772 LEU B O 1
ATOM 12071 N N . SER B 1 773 ? 2.598 -40.344 -43.781 1 56.81 773 SER B N 1
ATOM 12072 C CA . SER B 1 773 ? 3.85 -40.031 -44.469 1 56.81 773 SER B CA 1
ATOM 12073 C C . SER B 1 773 ? 3.953 -38.531 -44.75 1 56.81 773 SER B C 1
ATOM 12075 O O . SER B 1 773 ? 5.043 -37.969 -44.688 1 56.81 773 SER B O 1
ATOM 12077 N N . HIS B 1 774 ? 2.848 -37.969 -44.875 1 54.38 774 HIS B N 1
ATOM 12078 C CA . HIS B 1 774 ? 2.854 -36.531 -45.156 1 54.38 774 HIS B CA 1
ATOM 12079 C C . HIS B 1 774 ? 3.07 -35.719 -43.906 1 54.38 774 HIS B C 1
ATOM 12081 O O . HIS B 1 774 ? 3.711 -34.688 -43.938 1 54.38 774 HIS B O 1
ATOM 12087 N N . TRP B 1 775 ? 2.482 -36.125 -42.906 1 50.81 775 TRP B N 1
ATOM 12088 C CA . TRP B 1 775 ? 2.568 -35.406 -41.656 1 50.81 775 TRP B CA 1
ATOM 12089 C C . TRP B 1 775 ? 3.969 -35.5 -41.062 1 50.81 775 TRP B C 1
ATOM 12091 O O . TRP B 1 775 ? 4.473 -34.531 -40.5 1 50.81 775 TRP B O 1
ATOM 12101 N N . SER B 1 776 ? 4.605 -36.625 -41.125 1 49 776 SER B N 1
ATOM 12102 C CA . SER B 1 776 ? 5.93 -36.812 -40.531 1 49 776 SER B CA 1
ATOM 12103 C C . SER B 1 776 ? 6.984 -36.031 -41.312 1 49 776 SER B C 1
ATOM 12105 O O . SER B 1 776 ? 7.969 -35.562 -40.719 1 49 776 SER B O 1
ATOM 12107 N N . THR B 1 777 ? 6.93 -35.969 -42.625 1 46.25 777 THR B N 1
ATOM 12108 C CA . THR B 1 777 ? 7.973 -35.344 -43.406 1 46.25 777 THR B CA 1
ATOM 12109 C C . THR B 1 777 ? 7.719 -33.844 -43.531 1 46.25 777 THR B C 1
ATOM 12111 O O . THR B 1 777 ? 8.547 -33.094 -44.094 1 46.25 777 THR B O 1
ATOM 12114 N N . GLY B 1 778 ? 6.828 -33.219 -42.844 1 45.28 778 GLY B N 1
ATOM 12115 C CA . GLY B 1 778 ? 6.582 -31.781 -42.938 1 45.28 778 GLY B CA 1
ATOM 12116 C C . GLY B 1 778 ? 6.188 -31.344 -44.344 1 45.28 778 GLY B C 1
ATOM 12117 O O . GLY B 1 778 ? 6.113 -30.141 -44.625 1 45.28 778 GLY B O 1
ATOM 12118 N N . GLN B 1 779 ? 6.383 -32.062 -45.406 1 41.59 779 GLN B N 1
ATOM 12119 C CA . GLN B 1 779 ? 6.172 -31.609 -46.781 1 41.59 779 GLN B CA 1
ATOM 12120 C C . GLN B 1 779 ? 4.703 -31.281 -47.031 1 41.59 779 GLN B C 1
ATOM 12122 O O . GLN B 1 779 ? 3.816 -32.031 -46.625 1 41.59 779 GLN B O 1
ATOM 12127 N N . THR B 1 780 ? 4.375 -30.047 -47.219 1 43.53 780 THR B N 1
ATOM 12128 C CA . THR B 1 780 ? 3.119 -29.375 -47.531 1 43.53 780 THR B CA 1
ATOM 12129 C C . THR B 1 780 ? 2.451 -30.031 -48.75 1 43.53 780 THR B C 1
ATOM 12131 O O . THR B 1 780 ? 2.541 -29.516 -49.875 1 43.53 780 THR B O 1
ATOM 12134 N N . HIS B 1 781 ? 2.629 -31.172 -49.125 1 48.16 781 HIS B N 1
ATOM 12135 C CA . HIS B 1 781 ? 1.831 -31.516 -50.312 1 48.16 781 HIS B CA 1
ATOM 12136 C C . HIS B 1 781 ? 0.339 -31.438 -50 1 48.16 781 HIS B C 1
ATOM 12138 O O . HIS B 1 781 ? -0.086 -31.797 -48.906 1 48.16 781 HIS B O 1
ATOM 12144 N N . ALA B 1 782 ? -0.434 -30.641 -50.844 1 57.41 782 ALA B N 1
ATOM 12145 C CA . ALA B 1 782 ? -1.847 -30.281 -50.844 1 57.41 782 ALA B CA 1
ATOM 12146 C C . ALA B 1 782 ? -2.738 -31.5 -50.688 1 57.41 782 ALA B C 1
ATOM 12148 O O . ALA B 1 782 ? -2.65 -32.438 -51.469 1 57.41 782 ALA B O 1
ATOM 12149 N N . PHE B 1 783 ? -3.172 -31.844 -49.625 1 66.56 783 PHE B N 1
ATOM 12150 C CA . PHE B 1 783 ? -4.191 -32.875 -49.406 1 66.56 783 PHE B CA 1
ATOM 12151 C C . PHE B 1 783 ? -5.43 -32.562 -50.25 1 66.56 783 PHE B C 1
ATOM 12153 O O . PHE B 1 783 ? -5.836 -31.406 -50.375 1 66.56 783 PHE B O 1
ATOM 12160 N N . THR B 1 784 ? -5.77 -33.594 -51.25 1 76.19 784 THR B N 1
ATOM 12161 C CA . THR B 1 784 ? -7.059 -33.406 -51.906 1 76.19 784 THR B CA 1
ATOM 12162 C C . THR B 1 784 ? -8.18 -34.031 -51.062 1 76.19 784 THR B C 1
ATOM 12164 O O . THR B 1 784 ? -7.953 -34.938 -50.281 1 76.19 784 THR B O 1
ATOM 12167 N N . ALA B 1 785 ? -9.344 -33.469 -51.156 1 81.25 785 ALA B N 1
ATOM 12168 C CA . ALA B 1 785 ? -10.492 -33.875 -50.344 1 81.25 785 ALA B CA 1
ATOM 12169 C C . ALA B 1 785 ? -10.828 -35.344 -50.562 1 81.25 785 ALA B C 1
ATOM 12171 O O . ALA B 1 785 ? -11.047 -36.094 -49.625 1 81.25 785 ALA B O 1
ATOM 12172 N N . PRO B 1 786 ? -10.703 -35.844 -51.844 1 81.06 786 PRO B N 1
ATOM 12173 C CA . PRO B 1 786 ? -11.031 -37.281 -52.031 1 81.06 786 PRO B CA 1
ATOM 12174 C C . PRO B 1 786 ? -10.008 -38.219 -51.406 1 81.06 786 PRO B C 1
ATOM 12176 O O . PRO B 1 786 ? -10.375 -39.25 -50.844 1 81.06 786 PRO B O 1
ATOM 12179 N N . SER B 1 787 ? -8.891 -37.812 -51.406 1 81.38 787 SER B N 1
ATOM 12180 C CA . SER B 1 787 ? -7.852 -38.656 -50.812 1 81.38 787 SER B CA 1
ATOM 12181 C C . SER B 1 787 ? -8.023 -38.75 -49.312 1 81.38 787 SER B C 1
ATOM 12183 O O . SER B 1 787 ? -7.867 -39.844 -48.719 1 81.38 787 SER B O 1
ATOM 12185 N N . LEU B 1 788 ? -8.43 -37.719 -48.75 1 85.19 788 LEU B N 1
ATOM 12186 C CA . LEU B 1 788 ? -8.594 -37.688 -47.281 1 85.19 788 LEU B CA 1
ATOM 12187 C C . LEU B 1 788 ? -9.859 -38.438 -46.875 1 85.19 788 LEU B C 1
ATOM 12189 O O . LEU B 1 788 ? -9.906 -39.031 -45.812 1 85.19 788 LEU B O 1
ATOM 12193 N N . LYS B 1 789 ? -10.758 -38.406 -47.781 1 86.19 789 LYS B N 1
ATOM 12194 C CA . LYS B 1 789 ? -11.938 -39.219 -47.531 1 86.19 789 LYS B CA 1
ATOM 12195 C C . LYS B 1 789 ? -11.586 -40.719 -47.562 1 86.19 789 LYS B C 1
ATOM 12197 O O . LYS B 1 789 ? -12.109 -41.469 -46.781 1 86.19 789 LYS B O 1
ATOM 12202 N N . GLY B 1 790 ? -10.781 -41.031 -48.531 1 84.56 790 GLY B N 1
ATOM 12203 C CA . GLY B 1 790 ? -10.273 -42.375 -48.562 1 84.56 790 GLY B CA 1
ATOM 12204 C C . GLY B 1 790 ? -9.547 -42.812 -47.312 1 84.56 790 GLY B C 1
ATOM 12205 O O . GLY B 1 790 ? -9.703 -43.938 -46.844 1 84.56 790 GLY B O 1
ATOM 12206 N N . VAL B 1 791 ? -8.844 -41.875 -46.781 1 86.38 791 VAL B N 1
ATOM 12207 C CA . VAL B 1 791 ? -8.109 -42.125 -45.531 1 86.38 791 VAL B CA 1
ATOM 12208 C C . VAL B 1 791 ? -9.086 -42.344 -44.375 1 86.38 791 VAL B C 1
ATOM 12210 O O . VAL B 1 791 ? -8.906 -43.25 -43.562 1 86.38 791 VAL B O 1
ATOM 12213 N N . MET B 1 792 ? -10.062 -41.562 -44.406 1 87.31 792 MET B N 1
ATOM 12214 C CA . MET B 1 792 ? -11.07 -41.719 -43.375 1 87.31 792 MET B CA 1
ATOM 12215 C C . MET B 1 792 ? -11.727 -43.094 -43.438 1 87.31 792 MET B C 1
ATOM 12217 O O . MET B 1 792 ? -11.938 -43.719 -42.406 1 87.31 792 MET B O 1
ATOM 12221 N N . GLN B 1 793 ? -12.023 -43.469 -44.656 1 85.75 793 GLN B N 1
ATOM 12222 C CA . GLN B 1 793 ? -12.609 -44.812 -44.812 1 85.75 793 GLN B CA 1
ATOM 12223 C C . GLN B 1 793 ? -11.625 -45.906 -44.406 1 85.75 793 GLN B C 1
ATOM 12225 O O . GLN B 1 793 ? -12.016 -46.906 -43.812 1 85.75 793 GLN B O 1
ATOM 12230 N N . ALA B 1 794 ? -10.477 -45.656 -44.719 1 88.94 794 ALA B N 1
ATOM 12231 C CA . ALA B 1 794 ? -9.445 -46.625 -44.375 1 88.94 794 ALA B CA 1
ATOM 12232 C C . ALA B 1 794 ? -9.305 -46.75 -42.844 1 88.94 794 ALA B C 1
ATOM 12234 O O . ALA B 1 794 ? -9.055 -47.844 -42.312 1 88.94 794 ALA B O 1
ATOM 12235 N N . ILE B 1 795 ? -9.445 -45.688 -42.156 1 87.69 795 ILE B N 1
ATOM 12236 C CA . ILE B 1 795 ? -9.375 -45.688 -40.688 1 87.69 795 ILE B CA 1
ATOM 12237 C C . ILE B 1 795 ? -10.516 -46.531 -40.125 1 87.69 795 ILE B C 1
ATOM 12239 O O . ILE B 1 795 ? -10.312 -47.344 -39.219 1 87.69 795 ILE B O 1
ATOM 12243 N N . GLU B 1 796 ? -11.617 -46.344 -40.75 1 85.88 796 GLU B N 1
ATOM 12244 C CA . GLU B 1 796 ? -12.758 -47.156 -40.312 1 85.88 796 GLU B CA 1
ATOM 12245 C C . GLU B 1 796 ? -12.547 -48.625 -40.625 1 85.88 796 GLU B C 1
ATOM 12247 O O . GLU B 1 796 ? -12.867 -49.469 -39.781 1 85.88 796 GLU B O 1
ATOM 12252 N N . ASN B 1 797 ? -12.094 -48.875 -41.781 1 88.06 797 ASN B N 1
ATOM 12253 C CA . ASN B 1 797 ? -11.812 -50.25 -42.156 1 88.06 797 ASN B CA 1
ATOM 12254 C C . ASN B 1 797 ? -10.789 -50.906 -41.25 1 88.06 797 ASN B C 1
ATOM 12256 O O . ASN B 1 797 ? -10.898 -52.062 -40.906 1 88.06 797 ASN B O 1
ATOM 12260 N N . PHE B 1 798 ? -9.859 -50.062 -40.812 1 90.06 798 PHE B N 1
ATOM 12261 C CA . PHE B 1 798 ? -8.836 -50.562 -39.906 1 90.06 798 PHE B CA 1
ATOM 12262 C C . PHE B 1 798 ? -9.461 -51 -38.594 1 90.06 798 PHE B C 1
ATOM 12264 O O . PHE B 1 798 ? -9.18 -52.125 -38.125 1 90.06 798 PHE B O 1
ATOM 12271 N N . ALA B 1 799 ? -10.305 -50.219 -38.094 1 87.75 799 ALA B N 1
ATOM 12272 C CA . ALA B 1 799 ? -10.961 -50.562 -36.844 1 87.75 799 ALA B CA 1
ATOM 12273 C C . ALA B 1 799 ? -11.867 -51.75 -37 1 87.75 799 ALA B C 1
ATOM 12275 O O . ALA B 1 799 ? -11.969 -52.594 -36.094 1 87.75 799 ALA B O 1
ATOM 12276 N N . LEU B 1 800 ? -12.469 -51.812 -38.125 1 86.75 800 LEU B N 1
ATOM 12277 C CA . LEU B 1 800 ? -13.383 -52.906 -38.406 1 86.75 800 LEU B CA 1
ATOM 12278 C C . LEU B 1 800 ? -12.641 -54.25 -38.438 1 86.75 800 LEU B C 1
ATOM 12280 O O . LEU B 1 800 ? -13.219 -55.312 -38.188 1 86.75 800 LEU B O 1
ATOM 12284 N N . CYS B 1 801 ? -11.398 -54.188 -38.75 1 90.31 801 CYS B N 1
ATOM 12285 C CA . CYS B 1 801 ? -10.594 -55.375 -38.812 1 90.31 801 CYS B CA 1
ATOM 12286 C C . CYS B 1 801 ? -10.469 -56.031 -37.438 1 90.31 801 CYS B C 1
ATOM 12288 O O . CYS B 1 801 ? -10.141 -57.219 -37.344 1 90.31 801 CYS B O 1
ATOM 12290 N N . PHE B 1 802 ? -10.734 -55.281 -36.438 1 91.06 802 PHE B N 1
ATOM 12291 C CA . PHE B 1 802 ? -10.602 -55.812 -35.062 1 91.06 802 PHE B CA 1
ATOM 12292 C C . PHE B 1 802 ? -11.977 -56 -34.438 1 91.06 802 PHE B C 1
ATOM 12294 O O . PHE B 1 802 ? -12.086 -56.094 -33.219 1 91.06 802 PHE B O 1
ATOM 12301 N N . GLN B 1 803 ? -12.945 -56 -35.25 1 87.94 803 GLN B N 1
ATOM 12302 C CA . GLN B 1 803 ? -14.32 -56.219 -34.781 1 87.94 803 GLN B CA 1
ATOM 12303 C C . GLN B 1 803 ? -14.938 -57.438 -35.469 1 87.94 803 GLN B C 1
ATOM 12305 O O . GLN B 1 803 ? -14.461 -57.875 -36.5 1 87.94 803 GLN B O 1
ATOM 12310 N N . PHE B 1 804 ? -15.797 -58 -34.812 1 86.31 804 PHE B N 1
ATOM 12311 C CA . PHE B 1 804 ? -16.531 -59.125 -35.375 1 86.31 804 PHE B CA 1
ATOM 12312 C C . PHE B 1 804 ? -18.031 -58.938 -35.188 1 86.31 804 PHE B C 1
ATOM 12314 O O . PHE B 1 804 ? -18.469 -58.156 -34.344 1 86.31 804 PHE B O 1
ATOM 12321 N N . GLN B 1 805 ? -18.781 -59.375 -36.094 1 78.25 805 GLN B N 1
ATOM 12322 C CA . GLN B 1 805 ? -20.234 -59.25 -36.094 1 78.25 805 GLN B CA 1
ATOM 12323 C C . GLN B 1 805 ? -20.844 -60.094 -34.969 1 78.25 805 GLN B C 1
ATOM 12325 O O . GLN B 1 805 ? -20.594 -61.281 -34.875 1 78.25 805 GLN B O 1
ATOM 12330 N N . HIS B 1 806 ? -21.281 -59.438 -33.938 1 77.75 806 HIS B N 1
ATOM 12331 C CA . HIS B 1 806 ? -21.938 -60.125 -32.844 1 77.75 806 HIS B CA 1
ATOM 12332 C C . HIS B 1 806 ? -23.281 -59.5 -32.531 1 77.75 806 HIS B C 1
ATOM 12334 O O . HIS B 1 806 ? -23.344 -58.344 -32.125 1 77.75 806 HIS B O 1
ATOM 12340 N N . PRO B 1 807 ? -24.328 -60.281 -32.719 1 72.06 807 PRO B N 1
ATOM 12341 C CA . PRO B 1 807 ? -24.406 -61.719 -33.062 1 72.06 807 PRO B CA 1
ATOM 12342 C C . PRO B 1 807 ? -24.141 -61.969 -34.531 1 72.06 807 PRO B C 1
ATOM 12344 O O . PRO B 1 807 ? -24.281 -61.062 -35.375 1 72.06 807 PRO B O 1
ATOM 12347 N N . ALA B 1 808 ? -23.578 -63.062 -34.781 1 73.19 808 ALA B N 1
ATOM 12348 C CA . ALA B 1 808 ? -23.25 -63.406 -36.188 1 73.19 808 ALA B CA 1
ATOM 12349 C C . ALA B 1 808 ? -24.438 -63.125 -37.094 1 73.19 808 ALA B C 1
ATOM 12351 O O . ALA B 1 808 ? -25.562 -63.531 -36.812 1 73.19 808 ALA B O 1
ATOM 12352 N N . GLY B 1 809 ? -24.297 -62.312 -38.062 1 73.06 809 GLY B N 1
ATOM 12353 C CA . GLY B 1 809 ? -25.344 -61.969 -39 1 73.06 809 GLY B CA 1
ATOM 12354 C C . GLY B 1 809 ? -26 -60.625 -38.688 1 73.06 809 GLY B C 1
ATOM 12355 O O . GLY B 1 809 ? -26.859 -60.156 -39.438 1 73.06 809 GLY B O 1
ATOM 12356 N N . SER B 1 810 ? -25.625 -60.062 -37.625 1 71 810 SER B N 1
ATOM 12357 C CA . SER B 1 810 ? -26.156 -58.75 -37.25 1 71 810 SER B CA 1
ATOM 12358 C C . SER B 1 810 ? -25.25 -57.625 -37.719 1 71 810 SER B C 1
ATOM 12360 O O . SER B 1 810 ? -24.094 -57.844 -38.062 1 71 810 SER B O 1
ATOM 12362 N N . ASN B 1 811 ? -25.734 -56.531 -38.25 1 74.75 811 ASN B N 1
ATOM 12363 C CA . ASN B 1 811 ? -24.984 -55.344 -38.656 1 74.75 811 ASN B CA 1
ATOM 12364 C C . ASN B 1 811 ? -24.391 -54.594 -37.469 1 74.75 811 ASN B C 1
ATOM 12366 O O . ASN B 1 811 ? -24.109 -53.406 -37.531 1 74.75 811 ASN B O 1
ATOM 12370 N N . GLN B 1 812 ? -24.172 -55.469 -36.375 1 76.25 812 GLN B N 1
ATOM 12371 C CA . GLN B 1 812 ? -23.562 -54.875 -35.188 1 76.25 812 GLN B CA 1
ATOM 12372 C C . GLN B 1 812 ? -22.156 -55.438 -34.969 1 76.25 812 GLN B C 1
ATOM 12374 O O . GLN B 1 812 ? -21.953 -56.625 -35 1 76.25 812 GLN B O 1
ATOM 12379 N N . TYR B 1 813 ? -21.297 -54.562 -34.875 1 81.12 813 TYR B N 1
ATOM 12380 C CA . TYR B 1 813 ? -19.906 -54.969 -34.719 1 81.12 813 TYR B CA 1
ATOM 12381 C C . TYR B 1 813 ? -19.391 -54.719 -33.312 1 81.12 813 TYR B C 1
ATOM 12383 O O . TYR B 1 813 ? -19.734 -53.688 -32.719 1 81.12 813 TYR B O 1
ATOM 12391 N N . ARG B 1 814 ? -18.734 -55.781 -32.75 1 81.44 814 ARG B N 1
ATOM 12392 C CA . ARG B 1 814 ? -18.078 -55.656 -31.453 1 81.44 814 ARG B CA 1
ATOM 12393 C C . ARG B 1 814 ? -16.578 -55.938 -31.578 1 81.44 814 ARG B C 1
ATOM 12395 O O . ARG B 1 814 ? -16.156 -56.75 -32.406 1 81.44 814 ARG B O 1
ATOM 12402 N N . TYR B 1 815 ? -15.828 -55.25 -30.812 1 86.06 815 TYR B N 1
ATOM 12403 C CA . TYR B 1 815 ? -14.383 -55.5 -30.797 1 86.06 815 TYR B CA 1
ATOM 12404 C C . TYR B 1 815 ? -14.07 -56.875 -30.188 1 86.06 815 TYR B C 1
ATOM 12406 O O . TYR B 1 815 ? -14.789 -57.344 -29.312 1 86.06 815 TYR B O 1
ATOM 12414 N N . TYR B 1 816 ? -13.062 -57.469 -30.703 1 87.62 816 TYR B N 1
ATOM 12415 C CA . TYR B 1 816 ? -12.547 -58.688 -30.094 1 87.62 816 TYR B CA 1
ATOM 12416 C C . TYR B 1 816 ? -12.102 -58.438 -28.656 1 87.62 816 TYR B C 1
ATOM 12418 O O . TYR B 1 816 ? -11.68 -57.312 -28.328 1 87.62 816 TYR B O 1
ATOM 12426 N N . ARG B 1 817 ? -12.242 -59.312 -27.75 1 79.94 817 ARG B N 1
ATOM 12427 C CA . ARG B 1 817 ? -11.789 -59.125 -26.375 1 79.94 817 ARG B CA 1
ATOM 12428 C C . ARG B 1 817 ? -10.281 -58.969 -26.297 1 79.94 817 ARG B C 1
ATOM 12430 O O . ARG B 1 817 ? -9.773 -58.156 -25.5 1 79.94 817 ARG B O 1
ATOM 12437 N N . SER B 1 818 ? -9.641 -59.812 -27.062 1 86.62 818 SER B N 1
ATOM 12438 C CA . SER B 1 818 ? -8.195 -59.75 -27.234 1 86.62 818 SER B CA 1
ATOM 12439 C C . SER B 1 818 ? -7.766 -60.25 -28.609 1 86.62 818 SER B C 1
ATOM 12441 O O . SER B 1 818 ? -8.602 -60.688 -29.391 1 86.62 818 SER B O 1
ATOM 12443 N N . LEU B 1 819 ? -6.562 -60.094 -28.875 1 89.94 819 LEU B N 1
ATOM 12444 C CA . LEU B 1 819 ? -6.07 -60.625 -30.156 1 89.94 819 LEU B CA 1
ATOM 12445 C C . LEU B 1 819 ? -6.148 -62.125 -30.188 1 89.94 819 LEU B C 1
ATOM 12447 O O . LEU B 1 819 ? -6.074 -62.75 -31.25 1 89.94 819 LEU B O 1
ATOM 12451 N N . SER B 1 820 ? -6.336 -62.688 -28.875 1 87.12 820 SER B N 1
ATOM 12452 C CA . SER B 1 820 ? -6.363 -64.188 -28.797 1 87.12 820 SER B CA 1
ATOM 12453 C C . SER B 1 820 ? -7.762 -64.688 -28.469 1 87.12 820 SER B C 1
ATOM 12455 O O . SER B 1 820 ? -8.023 -65.875 -28.547 1 87.12 820 SER B O 1
ATOM 12457 N N . GLN B 1 821 ? -8.602 -63.719 -28.078 1 85.69 821 GLN B N 1
ATOM 12458 C CA . GLN B 1 821 ? -9.93 -64.125 -27.641 1 85.69 821 GLN B CA 1
ATOM 12459 C C . GLN B 1 821 ? -11.023 -63.312 -28.312 1 85.69 821 GLN B C 1
ATOM 12461 O O . GLN B 1 821 ? -10.945 -62.094 -28.344 1 85.69 821 GLN B O 1
ATOM 12466 N N . LYS B 1 822 ? -11.938 -63.938 -28.875 1 85.25 822 LYS B N 1
ATOM 12467 C CA . LYS B 1 822 ? -13.055 -63.281 -29.547 1 85.25 822 LYS B CA 1
ATOM 12468 C C . LYS B 1 822 ? -14.023 -62.656 -28.562 1 85.25 822 LYS B C 1
ATOM 12470 O O . LYS B 1 822 ? -14.398 -61.469 -28.703 1 85.25 822 LYS B O 1
ATOM 12475 N N . ILE B 1 823 ? -14.477 -63.469 -27.469 1 75.69 823 ILE B N 1
ATOM 12476 C CA . ILE B 1 823 ? -15.391 -62.969 -26.453 1 75.69 823 ILE B CA 1
ATOM 12477 C C . ILE B 1 823 ? -14.766 -63.125 -25.062 1 75.69 823 ILE B C 1
ATOM 12479 O O . ILE B 1 823 ? -14.133 -64.125 -24.766 1 75.69 823 ILE B O 1
#

Organism: NCBI:txid2511166

Foldseek 3Di:
DFFKFWAKKWKDFFFLFHCAVHTFMDGDDQFFFEEAAEAPFFQLVRSLQLLCCLQPVDRCVQVVDDVVVVSLQRGGQPLHPQQKMKMWTWIATPVGDDIKIWMWMAGNVGDIDIDMDPPDDNNVNSPQQPAPLFRAEQVLLVCCLPPFQLVNLQSCCRLLVNNVLSVVLVVLVVCLPPVVLCVVLVVVVLVVLLVVLVVLLVVLVVLLQVLLCQQQVDGDDPVDDPVVSQVSLLCSQCVQLLCVVQSPPDGLLRRDLVVLLVSLVQQVPDPLVVVLVVLVVVLVLLVVLLVLFFDPVLLVVLLVLQAQLVVLQVQAPHDVLLVVLVVQLVVLVDVVNPDQQAGPVPRDGDPDGVNVVSVVNNVSNVSNVVSLVVQLCSCVVRNLLPNVSLCVVQPDPVDDSLSVVCNVCRNRSVRHSVSSNVSSVVSVNSSVSSVVSSVVSVVVSVVSVSNRDPDSVSSSSSSVSSVSSSVSVVSSVVSVVSSVVSVVSSVVSVVVSVVSVVVSQVSLQVSQVSVVVSQVQLQVQLQVQLCLLPVDQWGKDWDDDGSGSGIAIFTCDDPPDGTGHCSVDDDPQSSLSSSVSSSLSSQQPDPTNHQEHEYEASCVVDDLRSSVSNVCCCQQPARRPNPPSHGHYYYYHNDVSVVVVCVVCVVPPRYHYWYWGRTSNHRIHTCPCCLVVLLVVLLVCLVVFNCVVNQVSLLVSLLVLLVVLCVQQVQDADPVLVPDPDLCSSVRSLVSVVVSLVVCVVVVQFPFDPVLVVLLVVLVCLQVVQRSVCSVVVDPDPRTSVSSVVNSVSSVSNSQSQWDDVVPPDPDTDGANHRRGRD/DFFKFWAKKWKDFFQLFHCAVHTFIDGDDFFFFEEEAEAPFFQLVRSLQLLVCLQPVDRCVQVVDDVVVVSLQRGGQPLHPQQKMKMWTWIATPVGDDIKIWMWMAGNVGDIDIDMDPPDDNNVLSPQQPAPLFRAEQVLLVCCLPPFQLVNLQSCCRLLVNNVLSVVLVVLVVCLPPVVLCVVLVVVVLVVLLVVLVVLLVVLVVLLQVLLCQQQVDGDDPVDDPVVSQVSLLCSQCVQLLRVVQSPPDGLLRRDLVVLLVSLVAQVPDPLVVVLVVLVVVLVLLVVLLVLFFDPVLLVVLLVLQAQLVVLQVQAPHDVVLVVLVVQLVVLVDVVVPDQQAGPPPRDGDPDGPNVVSVVRNVSCVSNVVSLVVQLCSCVVRNLLPNVSLCVVQPDPPDDSLSVVCNVCRNRSVQHSVSSVVSSVVSVSSSVSSVVVSVVSVVSSVVSVVNRDPDSVSSSSSSVSSVSNSVSVVSSVVSVVSSVVSVVSVVVSVVVSVVSVVVSQVSLQVSQVSVVVSQVQLQVQLQVQLCLLPVDFWGKDWDDDGSGSGIAIFTCDDPPDGTGHCSVPDDPQSSLSSSVSSSLSSQQPDPTNHQEHEYEASCVVDDLRSSVSNVCCCQQPARRPNPPSHGHYYYYHNDVSVVVVCVVCVVPPRYHYWYWGDTSNHRIHTCPCCLVVLLVVLLVCLVVFNCPVNQVSLLVSLLVLLVVLCVQQVQDADPCLVVDDSLCSSVRSLVSVVVSLVVCVVVVQFPFDPVLVVLLVVLVCLQVVQHSVCSVVVDPDPRTSVSSVVNSVSSVSNSQRQWDDVVVPDPDTDGANHRRGRD

Solvent-accessible surface area (backbone atoms only — not comparable to full-atom values): 83603 Å² total; per-residue (Å²): 102,82,29,34,30,59,38,33,40,34,41,23,11,34,38,34,34,10,16,77,97,48,55,33,68,47,80,48,50,56,64,12,36,26,36,40,34,28,60,88,68,25,32,62,65,34,53,54,46,48,54,43,26,60,40,68,70,49,51,63,84,29,68,69,42,58,76,91,61,49,29,76,72,54,55,43,14,86,68,26,86,82,49,44,21,40,38,34,43,29,30,32,41,64,62,58,74,72,70,38,44,33,36,33,37,35,41,77,89,67,53,74,48,75,45,40,38,92,94,51,58,35,67,61,51,27,57,46,44,56,51,62,64,29,64,42,44,38,64,58,35,51,43,56,65,70,41,54,35,51,60,26,22,53,58,46,28,32,57,75,70,34,39,70,57,48,52,50,46,51,51,37,49,57,61,50,32,62,69,61,42,35,60,73,68,41,45,68,62,48,49,51,50,36,53,50,21,52,52,46,32,51,52,23,51,53,50,30,39,55,20,41,28,61,39,58,66,47,83,65,57,86,85,53,56,68,68,57,54,42,48,50,49,34,46,50,45,39,70,36,65,76,38,26,78,66,35,59,96,46,54,58,82,68,41,53,38,66,57,48,38,49,51,40,43,49,54,74,78,30,70,62,55,54,48,46,52,49,40,53,49,52,34,51,53,42,51,54,35,53,68,50,52,62,51,73,68,52,41,52,50,48,26,52,35,14,38,54,24,47,57,40,38,68,77,42,96,41,72,63,53,51,51,42,39,50,48,48,44,56,51,51,68,35,81,86,46,76,63,46,30,42,34,88,80,68,70,51,74,57,98,57,54,41,51,61,53,31,53,59,60,49,60,70,48,51,63,33,52,53,32,20,51,53,34,17,47,51,33,58,75,52,32,66,74,61,42,60,60,35,45,61,73,47,56,53,94,90,56,80,64,52,62,72,64,39,43,61,38,29,64,65,16,66,42,43,33,70,56,37,48,48,37,42,54,47,48,52,53,29,45,54,49,35,55,52,50,36,54,53,36,52,54,50,44,52,57,51,49,68,55,44,70,95,56,51,31,57,52,30,49,31,26,50,21,44,43,49,27,50,52,29,46,51,49,26,53,52,23,48,49,50,31,51,53,45,50,50,50,51,49,53,52,50,51,52,51,51,49,43,46,49,52,35,50,55,49,33,42,53,53,26,50,54,50,50,55,54,47,64,65,28,49,63,49,18,40,52,47,34,37,61,33,64,71,55,63,55,34,71,37,80,47,66,51,83,56,40,60,33,35,45,66,30,16,55,25,52,65,89,41,66,71,39,50,38,78,74,67,50,41,73,42,55,44,43,44,51,35,48,19,46,50,53,28,39,47,69,71,53,85,57,36,47,37,37,31,39,37,38,47,71,55,71,67,41,54,73,58,42,39,50,29,44,51,47,43,41,42,52,70,44,14,10,50,56,22,77,88,33,34,22,37,37,37,35,36,61,54,62,58,55,51,48,47,46,61,71,40,48,80,43,82,48,54,42,77,39,35,40,45,46,34,36,74,56,39,42,43,54,36,79,76,15,51,55,41,49,49,47,50,33,47,50,29,31,73,71,58,38,37,77,72,20,49,64,48,48,52,51,50,46,40,46,51,50,48,48,51,29,62,56,24,60,45,42,25,45,61,61,59,61,59,46,67,49,94,53,35,52,56,51,48,50,49,31,50,51,51,50,51,51,43,29,49,58,35,69,39,46,58,64,50,70,69,27,54,55,42,37,55,52,18,49,52,44,33,39,70,72,46,51,53,41,65,74,65,68,55,81,70,81,70,52,34,68,59,52,49,51,32,52,50,23,51,50,50,37,53,48,34,52,35,44,50,57,59,79,88,42,99,36,73,37,63,22,49,25,58,65,30,61,118,103,83,29,34,30,60,37,34,42,35,40,22,10,33,38,32,34,9,17,76,98,49,56,32,67,47,81,46,49,57,63,11,36,27,35,40,35,28,57,88,68,26,33,62,66,34,53,54,47,48,52,43,26,61,41,68,69,50,50,62,85,29,68,70,43,59,77,90,61,48,29,77,73,54,54,43,13,85,68,27,85,80,48,44,20,41,40,33,42,29,30,32,41,64,63,60,73,72,68,39,43,33,36,34,37,36,41,77,88,65,52,74,48,76,45,42,37,92,96,52,59,36,66,61,52,28,56,45,42,56,51,63,67,29,64,42,44,37,64,59,36,51,44,54,67,70,40,54,36,51,60,26,23,54,59,46,26,32,58,74,69,35,38,68,59,47,53,50,47,51,52,37,49,60,61,49,33,61,68,61,42,36,59,74,67,40,45,69,63,48,50,51,50,36,53,50,23,52,53,46,32,51,52,24,50,54,51,30,39,55,19,39,28,62,39,56,66,49,84,67,56,87,85,54,56,67,66,57,54,43,48,47,52,34,45,50,47,38,67,36,66,77,37,25,76,66,38,59,94,46,54,58,82,68,42,53,38,67,58,48,37,48,51,41,44,50,53,76,78,29,68,62,56,54,48,46,53,49,39,55,50,53,34,51,53,41,51,55,36,53,68,49,51,63,52,73,68,52,42,52,50,47,26,52,35,15,37,52,25,48,57,41,38,68,77,43,94,41,72,63,53,51,51,42,39,49,49,46,44,58,51,51,69,36,81,84,46,75,62,46,30,44,34,90,79,70,69,50,73,57,97,58,52,40,52,62,52,29,52,59,58,50,60,71,46,52,63,33,52,52,33,20,51,52,33,16,46,51,33,58,73,51,32,67,74,62,43,60,61,35,46,63,73,47,56,53,94,90,57,79,64,52,62,71,65,42,41,61,39,28,64,66,17,66,43,42,34,71,56,35,48,50,37,41,54,46,48,51,52,31,46,53,48,35,54,53,49,34,53,53,34,51,54,53,41,54,57,51,49,68,56,43,70,95,55,52,32,57,52,31,51,32,27,49,22,45,43,49,26,51,53,28,47,52,50,27,53,50,23,47,50,50,30,51,52,45,50,49,51,51,50,52,51,49,51,52,50,52,49,43,47,49,51,35,50,54,51,35,40,52,53,25,51,54,51,49,56,54,46,63,66,26,48,63,49,18,42,51,47,34,38,61,33,65,72,53,62,55,36,70,37,80,46,66,51,82,56,40,60,34,35,44,65,31,16,56,25,51,64,88,42,64,71,39,50,37,78,74,66,50,41,70,42,56,45,44,43,50,34,50,18,46,50,52,28,40,48,68,71,53,85,56,38,48,36,38,32,39,37,38,46,71,55,71,66,41,55,67,56,40,39,50,29,43,52,47,43,40,43,53,68,44,15,10,49,54,23,76,89,33,35,22,37,36,37,34,36,63,53,63,56,55,52,46,52,45,60,72,40,47,81,43,83,48,54,43,77,41,34,41,47,48,33,35,74,56,38,43,44,56,37,78,78,15,53,55,42,49,51,48,48,32,46,51,28,32,71,71,58,38,38,78,73,20,48,65,47,47,50,51,49,46,40,45,51,50,48,49,50,29,62,55,23,59,46,43,26,52,58,60,57,84,58,44,54,71,70,41,34,53,56,50,48,50,48,30,50,50,51,50,52,52,43,30,48,57,34,70,39,45,58,62,50,70,68,28,54,55,42,36,54,51,19,48,50,45,33,40,70,72,46,49,55,41,59,59,65,66,56,81,70,82,68,52,34,69,58,51,49,51,31,52,50,23,50,51,49,37,54,50,34,51,34,43,50,56,57,79,88,43,100,37,72,38,62,22,49,26,60,66,31,63,118